Protein 3ZHE (pdb70)

Structure (mmCIF, N/CA/C/O backbone):
data_3ZHE
#
_entry.id   3ZHE
#
_cell.length_a   248.160
_cell.length_b   82.000
_cell.length_c   154.510
_cell.angle_alpha   90.00
_cell.angle_beta   116.88
_cell.angle_gamma   90.00
#
_symmetry.space_group_name_H-M   'C 1 2 1'
#
loop_
_entity.id
_entity.type
_entity.pdbx_description
1 polymer 'NONSENSE-MEDIATED MRNA DECAY PROTEIN'
2 polymer 'PROTEIN SMG-7'
#
loop_
_atom_site.group_PDB
_atom_site.id
_atom_site.type_symbol
_atom_site.label_atom_id
_atom_site.label_alt_id
_atom_site.label_comp_id
_atom_site.label_asym_id
_atom_site.label_entity_id
_atom_site.label_seq_id
_atom_site.pdbx_PDB_ins_code
_atom_site.Cartn_x
_atom_site.Cartn_y
_atom_site.Cartn_z
_atom_site.occupancy
_atom_site.B_iso_or_equiv
_atom_site.auth_seq_id
_atom_site.auth_comp_id
_atom_site.auth_asym_id
_atom_site.auth_atom_id
_atom_site.pdbx_PDB_model_num
ATOM 1 N N . GLN A 1 2 ? 84.886 41.472 117.875 1.00 148.12 2 GLN A N 1
ATOM 2 C CA . GLN A 1 2 ? 83.761 42.009 117.117 1.00 151.06 2 GLN A CA 1
ATOM 3 C C . GLN A 1 2 ? 83.061 40.920 116.311 1.00 155.91 2 GLN A C 1
ATOM 4 O O . GLN A 1 2 ? 81.864 41.011 116.042 1.00 155.77 2 GLN A O 1
ATOM 6 N N . LYS A 1 3 ? 83.817 39.894 115.931 1.00 160.40 3 LYS A N 1
ATOM 7 C CA . LYS A 1 3 ? 83.280 38.779 115.160 1.00 162.40 3 LYS A CA 1
ATOM 8 C C . LYS A 1 3 ? 82.279 37.989 115.994 1.00 166.42 3 LYS A C 1
ATOM 9 O O . LYS A 1 3 ? 81.367 37.355 115.458 1.00 166.28 3 LYS A O 1
ATOM 11 N N . SER A 1 4 ? 82.462 38.036 117.310 1.00 169.99 4 SER A N 1
ATOM 12 C CA . SER A 1 4 ? 81.594 37.336 118.248 1.00 168.16 4 SER A CA 1
ATOM 13 C C . SER A 1 4 ? 80.153 37.811 118.123 1.00 170.07 4 SER A C 1
ATOM 14 O O . SER A 1 4 ? 79.218 37.010 118.154 1.00 170.67 4 SER A O 1
ATOM 16 N N . ASP A 1 5 ? 79.986 39.122 117.984 1.00 169.30 5 ASP A N 1
ATOM 17 C CA . ASP A 1 5 ? 78.667 39.722 117.859 1.00 165.25 5 ASP A CA 1
ATOM 18 C C . ASP A 1 5 ? 78.017 39.328 116.543 1.00 159.52 5 ASP A C 1
ATOM 19 O O . ASP A 1 5 ? 76.813 39.073 116.483 1.00 160.54 5 ASP A O 1
ATOM 24 N N . GLU A 1 6 ? 78.828 39.275 115.493 1.00 153.53 6 GLU A N 1
ATOM 25 C CA . GLU A 1 6 ? 78.358 38.890 114.171 1.00 147.68 6 GLU A CA 1
ATOM 26 C C . GLU A 1 6 ? 77.831 37.461 114.203 1.00 136.58 6 GLU A C 1
ATOM 27 O O . GLU A 1 6 ? 76.698 37.190 113.786 1.00 133.63 6 GLU A O 1
ATOM 33 N N . VAL A 1 7 ? 78.660 36.558 114.720 1.00 129.59 7 VAL A N 1
ATOM 34 C CA . VAL A 1 7 ? 78.298 35.154 114.881 1.00 118.86 7 VAL A CA 1
ATOM 35 C C . VAL A 1 7 ? 77.038 34.974 115.731 1.00 118.31 7 VAL A C 1
ATOM 36 O O . VAL A 1 7 ? 76.094 34.291 115.321 1.00 122.28 7 VAL A O 1
ATOM 40 N N . THR A 1 8 ? 77.029 35.590 116.911 1.00 114.25 8 THR A N 1
ATOM 41 C CA . THR A 1 8 ? 75.902 35.473 117.836 1.00 112.24 8 THR A CA 1
ATOM 42 C C . THR A 1 8 ? 74.601 35.939 117.190 1.00 112.87 8 THR A C 1
ATOM 43 O O . THR A 1 8 ? 73.572 35.255 117.265 1.00 111.71 8 THR A O 1
ATOM 47 N N . GLU A 1 9 ? 74.662 37.103 116.548 1.00 114.84 9 GLU A N 1
ATOM 48 C CA . GLU A 1 9 ? 73.505 37.663 115.862 1.00 115.08 9 GLU A CA 1
ATOM 49 C C . GLU A 1 9 ? 72.995 36.713 114.783 1.00 116.46 9 GLU A C 1
ATOM 50 O O . GLU A 1 9 ? 71.790 36.461 114.690 1.00 118.31 9 GLU A O 1
ATOM 52 N N . LYS A 1 10 ? 73.914 36.180 113.980 1.00 112.56 10 LYS A N 1
ATOM 53 C CA . LYS A 1 10 ? 73.533 35.251 112.918 1.00 111.63 10 LYS A CA 1
ATOM 54 C C . LYS A 1 10 ? 72.846 33.998 113.451 1.00 106.60 10 LYS A C 1
ATOM 55 O O . LYS A 1 10 ? 71.774 33.622 112.971 1.00 106.18 10 LYS A O 1
ATOM 61 N N . PHE A 1 11 ? 73.463 33.355 114.439 1.00 104.87 11 PHE A N 1
ATOM 62 C CA . PHE A 1 11 ? 72.904 32.132 115.010 1.00 101.64 11 PHE A CA 1
ATOM 63 C C . PHE A 1 11 ? 71.522 32.385 115.610 1.00 101.50 11 PHE A C 1
ATOM 64 O O . PHE A 1 11 ? 70.571 31.641 115.338 1.00 99.76 11 PHE A O 1
ATOM 72 N N . LYS A 1 12 ? 71.415 33.444 116.411 1.00 103.24 12 LYS A N 1
ATOM 73 C CA . LYS A 1 12 ? 70.136 33.828 117.001 1.00 103.41 12 LYS A CA 1
ATOM 74 C C . LYS A 1 12 ? 69.070 33.998 115.921 1.00 102.88 12 LYS A C 1
ATOM 75 O O . LYS A 1 12 ? 67.983 33.418 116.009 1.00 101.22 12 LYS A O 1
ATOM 77 N N . ARG A 1 13 ? 69.403 34.776 114.894 1.00 106.43 13 ARG A N 1
ATOM 78 C CA . ARG A 1 13 ? 68.482 35.043 113.792 1.00 105.59 13 ARG A CA 1
ATOM 79 C C . ARG A 1 13 ? 68.014 33.759 113.106 1.00 96.48 13 ARG A C 1
ATOM 80 O O . ARG A 1 13 ? 66.813 33.554 112.904 1.00 94.26 13 ARG A O 1
ATOM 88 N N . TYR A 1 14 ? 68.968 32.898 112.761 1.00 89.22 14 TYR A N 1
ATOM 89 C CA . TYR A 1 14 ? 68.670 31.635 112.092 1.00 90.63 14 TYR A CA 1
ATOM 90 C C . TYR A 1 14 ? 67.744 30.760 112.930 1.00 91.59 14 TYR A C 1
ATOM 91 O O . TYR A 1 14 ? 66.805 30.156 112.406 1.00 87.10 14 TYR A O 1
ATOM 100 N N . CYS A 1 15 ? 68.011 30.694 114.232 1.00 98.12 15 CYS A N 1
ATOM 101 C CA . CYS A 1 15 ? 67.171 29.913 115.136 1.00 97.53 15 CYS A CA 1
ATOM 102 C C . CYS A 1 15 ? 65.748 30.466 115.206 1.00 99.01 15 CYS A C 1
ATOM 103 O O . CYS A 1 15 ? 64.769 29.708 115.147 1.00 92.91 15 CYS A O 1
ATOM 106 N N . ASN A 1 16 ? 65.644 31.788 115.328 1.00 106.76 16 ASN A N 1
ATOM 107 C CA . ASN A 1 16 ? 64.349 32.463 115.347 1.00 113.45 16 ASN A CA 1
ATOM 108 C C . ASN A 1 16 ? 63.541 32.138 114.099 1.00 113.28 16 ASN A C 1
ATOM 109 O O . ASN A 1 16 ? 62.350 31.816 114.173 1.00 113.87 16 ASN A O 1
ATOM 114 N N . GLN A 1 17 ? 64.206 32.222 112.950 1.00 110.05 17 GLN A N 1
ATOM 115 C CA . GLN A 1 17 ? 63.570 31.940 111.669 1.00 105.76 17 GL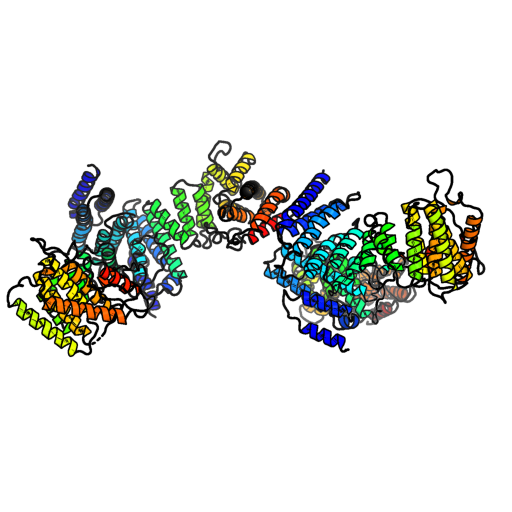N A CA 1
ATOM 116 C C . GLN A 1 17 ? 63.147 30.478 111.547 1.00 100.86 17 GLN A C 1
ATOM 117 O O . GLN A 1 17 ? 62.087 30.180 111.000 1.00 98.71 17 GLN A O 1
ATOM 123 N N . LEU A 1 18 ? 63.976 29.569 112.054 1.00 99.68 18 LEU A N 1
ATOM 124 C CA . LEU A 1 18 ? 63.630 28.151 112.054 1.00 96.88 18 LEU A CA 1
ATOM 125 C C . LEU A 1 18 ? 62.351 27.928 112.851 1.00 104.12 18 LEU A C 1
ATOM 126 O O . LEU A 1 18 ? 61.423 27.249 112.392 1.00 102.80 18 LEU A O 1
ATOM 131 N N . GLU A 1 19 ? 62.304 28.524 114.039 1.00 111.51 19 GLU A N 1
ATOM 132 C CA . GLU A 1 19 ? 61.130 28.423 114.899 1.00 116.74 19 GLU A CA 1
ATOM 133 C C . GLU A 1 19 ? 59.884 29.007 114.236 1.00 117.69 19 GLU A C 1
ATOM 134 O O . GLU A 1 19 ? 58.787 28.461 114.367 1.00 120.92 19 GLU A O 1
ATOM 140 N N . LYS A 1 20 ? 60.059 30.114 113.521 1.00 112.80 20 LYS A N 1
ATOM 141 C CA . LYS A 1 20 ? 58.938 30.786 112.870 1.00 116.50 20 LYS A CA 1
ATOM 142 C C . LYS A 1 20 ? 58.389 29.998 111.683 1.00 114.09 20 LYS A C 1
ATOM 143 O O . LYS A 1 20 ? 57.214 29.629 111.663 1.00 111.07 20 LYS A O 1
ATOM 145 N N . TYR A 1 21 ? 59.243 29.742 110.696 1.00 112.19 21 TYR A N 1
ATOM 146 C CA . TYR A 1 21 ? 58.820 29.080 109.464 1.00 103.76 21 TYR A CA 1
ATOM 147 C C . TYR A 1 21 ? 58.618 27.577 109.636 1.00 98.69 21 TYR A C 1
ATOM 148 O O . TYR A 1 21 ? 58.184 26.897 108.707 1.00 94.90 21 TYR A O 1
ATOM 157 N N . GLY A 1 22 ? 58.940 27.060 110.818 1.00 95.44 22 GLY A N 1
ATOM 158 C CA . GLY A 1 22 ? 58.750 25.648 111.097 1.00 91.98 22 GLY A CA 1
ATOM 159 C C . GLY A 1 22 ? 57.297 25.210 111.024 1.00 93.20 22 GLY A C 1
ATOM 160 O O . GLY A 1 22 ? 56.988 24.115 110.550 1.00 80.68 22 GLY A O 1
ATOM 161 N N . GLN A 1 23 ? 56.403 26.076 111.488 1.00 103.91 23 GLN A N 1
ATOM 162 C CA . GLN A 1 23 ? 54.983 25.753 111.572 1.00 110.67 23 GLN A CA 1
ATOM 163 C C . GLN A 1 23 ? 54.295 25.753 110.211 1.00 117.62 23 GLN A C 1
ATOM 164 O O . GLN A 1 23 ? 53.392 24.954 109.963 1.00 122.61 23 GLN A O 1
ATOM 170 N N . THR A 1 24 ? 54.727 26.650 109.332 1.00 116.50 24 THR A N 1
ATOM 171 C CA . THR A 1 24 ? 54.028 26.885 108.074 1.00 113.27 24 THR A CA 1
ATOM 172 C C . THR A 1 24 ? 54.434 25.935 106.949 1.00 109.33 24 THR A C 1
ATOM 173 O O . THR A 1 24 ? 53.595 25.518 106.151 1.00 107.54 24 THR A O 1
ATOM 177 N N . GLU A 1 25 ? 55.715 25.589 106.887 1.00 108.72 25 GLU A N 1
ATOM 178 C CA . GLU A 1 25 ? 56.241 24.866 105.734 1.00 109.10 25 GLU A CA 1
ATOM 179 C C . GLU A 1 25 ? 56.387 23.362 105.952 1.00 110.25 25 GLU A C 1
ATOM 180 O O . GLU A 1 25 ? 56.262 22.865 107.071 1.00 116.44 25 GLU A O 1
ATOM 186 N N . ASN A 1 26 ? 56.648 22.649 104.860 1.00 108.89 26 ASN A N 1
ATOM 187 C CA . ASN A 1 26 ? 56.845 21.206 104.888 1.00 109.06 26 ASN A CA 1
ATOM 188 C C . ASN A 1 26 ? 58.261 20.868 105.355 1.00 109.00 26 ASN A C 1
ATOM 189 O O . ASN A 1 26 ? 59.160 21.700 105.268 1.00 111.05 26 ASN A O 1
ATOM 194 N N . VAL A 1 27 ? 58.456 19.652 105.856 1.00 105.46 27 VAL A N 1
ATOM 195 C CA . VAL A 1 27 ? 59.736 19.257 106.442 1.00 100.18 27 VAL A CA 1
ATOM 196 C C . VAL A 1 27 ? 60.864 19.188 105.410 1.00 95.85 27 VAL A C 1
ATOM 197 O O . VAL A 1 27 ? 62.043 19.209 105.766 1.00 96.77 27 VAL A O 1
ATOM 201 N N . HIS A 1 28 ? 60.497 19.109 104.135 1.00 89.39 28 HIS A N 1
ATOM 202 C CA . HIS A 1 28 ? 61.476 19.015 103.059 1.00 84.73 28 HIS A CA 1
ATOM 203 C C . HIS A 1 28 ? 61.739 20.377 102.434 1.00 85.81 28 HIS A C 1
ATOM 204 O O . HIS A 1 28 ? 62.407 20.476 101.405 1.00 87.66 28 HIS A O 1
ATOM 211 N N . SER A 1 29 ? 61.203 21.421 103.060 1.00 84.52 29 SER A N 1
ATOM 212 C CA . SER A 1 29 ? 61.391 22.791 102.592 1.00 90.63 29 SER A CA 1
ATOM 213 C C . SER A 1 29 ? 62.864 23.141 102.428 1.00 94.37 29 SER A C 1
ATOM 214 O O . SER A 1 29 ? 63.661 22.940 103.346 1.00 102.71 29 SER A O 1
ATOM 217 N N . PRO A 1 30 ? 63.228 23.666 101.248 1.00 94.21 30 PRO A N 1
ATOM 218 C CA . PRO A 1 30 ? 64.594 24.127 100.979 1.00 92.59 30 PRO A CA 1
ATOM 219 C C . PRO A 1 30 ? 64.979 25.237 101.951 1.00 95.27 30 PRO A C 1
ATOM 220 O O . PRO A 1 30 ? 66.138 25.322 102.368 1.00 102.82 30 PRO A O 1
ATOM 224 N N . VAL A 1 31 ? 64.001 26.062 102.315 1.00 94.46 31 VAL A N 1
ATOM 225 C CA . VAL A 1 31 ? 64.196 27.130 103.289 1.00 102.23 31 VAL A CA 1
ATOM 226 C C . VAL A 1 31 ? 64.687 26.591 104.632 1.00 106.21 31 VAL A C 1
ATOM 227 O O . VAL A 1 31 ? 65.720 27.029 105.141 1.00 106.42 31 VAL A O 1
ATOM 231 N N . MET A 1 32 ? 63.950 25.638 105.198 1.00 105.77 32 MET A N 1
ATOM 232 C CA . MET A 1 32 ? 64.284 25.088 106.512 1.00 101.08 32 MET A CA 1
ATOM 233 C C . MET A 1 32 ? 65.611 24.332 106.528 1.00 99.18 32 MET A C 1
ATOM 234 O O . MET A 1 32 ? 66.379 24.444 107.481 1.00 103.97 32 MET A O 1
ATOM 239 N N . ALA A 1 33 ? 65.872 23.561 105.477 1.00 90.15 33 ALA A N 1
ATOM 240 C CA . ALA A 1 33 ? 67.126 22.821 105.367 1.00 88.97 33 ALA A CA 1
ATOM 241 C C . ALA A 1 33 ? 68.306 23.784 105.272 1.00 86.59 33 ALA A C 1
ATOM 242 O O . ALA A 1 33 ? 69.340 23.587 105.921 1.00 84.81 33 ALA A O 1
ATOM 244 N N . MET A 1 34 ? 68.135 24.828 104.464 1.00 83.11 34 MET A N 1
ATOM 245 C CA . MET A 1 34 ? 69.133 25.887 104.337 1.00 85.79 34 MET A CA 1
ATOM 246 C C . MET A 1 34 ? 69.412 26.521 105.697 1.00 90.61 34 MET A C 1
ATOM 247 O O . MET A 1 34 ? 70.569 26.697 106.095 1.00 90.99 34 MET A O 1
ATOM 252 N N . LEU A 1 35 ? 68.337 26.857 106.406 1.00 93.37 35 LEU A N 1
ATOM 253 C CA . LEU A 1 35 ? 68.438 27.435 107.739 1.00 89.39 35 LEU A CA 1
ATOM 254 C C . LEU A 1 35 ? 69.175 26.511 108.702 1.00 92.34 35 LEU A C 1
ATOM 255 O O . LEU A 1 35 ? 69.934 26.974 109.552 1.00 97.50 35 LEU A O 1
ATOM 260 N N . ARG A 1 36 ? 68.947 25.207 108.570 1.00 84.64 36 ARG A N 1
ATOM 261 C CA . ARG A 1 36 ? 69.638 24.228 109.401 1.00 76.37 36 ARG A CA 1
ATOM 262 C C . ARG A 1 36 ? 71.132 24.233 109.101 1.00 84.52 36 ARG A C 1
ATOM 263 O O . ARG A 1 36 ? 71.958 24.225 110.018 1.00 86.92 36 ARG A O 1
ATOM 271 N N . ARG A 1 37 ? 71.472 24.248 107.814 1.00 97.96 37 ARG A N 1
ATOM 272 C CA . ARG A 1 37 ? 72.872 24.275 107.400 1.00 103.22 37 ARG A CA 1
ATOM 273 C C . ARG A 1 37 ? 73.585 25.498 107.965 1.00 108.50 37 ARG A C 1
ATOM 274 O O . ARG A 1 37 ? 74.659 25.382 108.560 1.00 115.69 37 ARG A O 1
ATOM 282 N N . LYS A 1 38 ? 72.978 26.667 107.775 1.00 104.62 38 LYS A N 1
ATOM 283 C CA . LYS A 1 38 ? 73.521 27.912 108.309 1.00 104.24 38 LYS A CA 1
ATOM 284 C C . LYS A 1 38 ? 73.685 27.834 109.826 1.00 99.97 38 LYS A C 1
ATOM 285 O O . LYS A 1 38 ? 74.730 28.204 110.375 1.00 97.23 38 LYS A O 1
ATOM 291 N N . GLY A 1 39 ? 72.642 27.345 110.491 1.00 99.18 39 GLY A N 1
ATOM 292 C CA . GLY A 1 39 ? 72.627 27.215 111.937 1.00 96.82 39 GLY A CA 1
ATOM 293 C C . GLY A 1 39 ? 73.780 26.387 112.468 1.00 93.87 39 GLY A C 1
ATOM 294 O O . GLY A 1 39 ? 74.485 26.815 113.381 1.00 95.94 39 GLY A O 1
ATOM 295 N N . ARG A 1 40 ? 73.974 25.201 111.897 1.00 90.05 40 ARG A N 1
ATOM 296 C CA . ARG A 1 40 ? 75.100 24.356 112.281 1.00 82.74 40 ARG A CA 1
ATOM 297 C C . ARG A 1 40 ? 76.420 25.058 111.977 1.00 82.29 40 ARG A C 1
ATOM 298 O O . ARG A 1 40 ? 77.366 25.007 112.772 1.00 77.99 40 ARG A O 1
ATOM 306 N N . LYS A 1 41 ? 76.464 25.720 110.823 1.00 85.96 41 LYS A N 1
ATOM 307 C CA . LYS A 1 41 ? 77.655 26.438 110.378 1.00 91.37 41 LYS A CA 1
ATOM 308 C C . LYS A 1 41 ? 78.120 27.471 111.402 1.00 97.00 41 LYS A C 1
ATOM 309 O O . LYS A 1 41 ? 79.317 27.616 111.641 1.00 98.72 41 LYS A O 1
ATOM 311 N N . GLN A 1 42 ? 77.174 28.184 112.006 1.00 99.76 42 GLN A N 1
ATOM 312 C CA . GLN A 1 42 ? 77.516 29.153 113.046 1.00 102.93 42 GLN A CA 1
ATOM 313 C C . GLN A 1 42 ? 77.787 28.467 114.390 1.00 105.57 42 GLN A C 1
ATOM 314 O O . GLN A 1 42 ? 78.692 28.862 115.139 1.00 108.40 42 GLN A O 1
ATOM 320 N N . LEU A 1 43 ? 77.007 27.429 114.682 1.00 102.74 43 LEU A N 1
ATOM 321 C CA . LEU A 1 43 ? 77.117 26.716 115.952 1.00 98.23 43 LEU A CA 1
ATOM 322 C C . LEU A 1 43 ? 78.485 26.061 116.125 1.00 99.46 43 LEU A C 1
ATOM 323 O O . LEU A 1 43 ? 78.952 25.879 117.247 1.00 97.59 43 LEU A O 1
ATOM 328 N N . ILE A 1 44 ? 79.123 25.703 115.015 1.00 102.36 44 ILE A N 1
ATOM 329 C CA . ILE A 1 44 ? 80.484 25.173 115.071 1.00 95.62 44 ILE A CA 1
ATOM 330 C C . ILE A 1 44 ? 81.460 26.223 115.607 1.00 99.63 44 ILE A C 1
ATOM 331 O O . ILE A 1 44 ? 82.230 25.960 116.539 1.00 107.04 44 ILE A O 1
ATOM 336 N N . GLU A 1 45 ? 81.408 27.416 115.022 1.00 100.79 45 GLU A N 1
ATOM 337 C CA . GLU A 1 45 ? 82.244 28.527 115.459 1.00 107.22 45 GLU A CA 1
ATOM 338 C C . GLU A 1 45 ? 81.915 28.947 116.886 1.00 111.22 45 GLU A C 1
ATOM 339 O O . GLU A 1 45 ? 82.756 29.520 117.578 1.00 107.61 45 GLU A O 1
ATOM 345 N N . ILE A 1 46 ? 80.692 28.665 117.325 1.00 112.73 46 ILE A N 1
ATOM 346 C CA . ILE A 1 46 ? 80.343 28.874 118.728 1.00 110.10 46 ILE A CA 1
ATOM 347 C C . ILE A 1 46 ? 81.009 27.828 119.624 1.00 108.22 46 ILE A C 1
ATOM 348 O O . ILE A 1 46 ? 81.571 28.161 120.667 1.00 110.94 46 ILE A O 1
ATOM 353 N N . MET A 1 47 ? 80.947 26.564 119.209 1.00 104.61 47 MET A N 1
ATOM 354 C CA . MET A 1 47 ? 81.525 25.460 119.974 1.00 97.39 47 MET A CA 1
ATOM 355 C C . MET A 1 47 ? 83.041 25.574 120.062 1.00 98.63 47 MET A C 1
ATOM 356 O O . MET A 1 47 ? 83.665 25.035 120.978 1.00 94.20 47 MET A O 1
ATOM 361 N N . LYS A 1 48 ? 83.624 26.276 119.095 1.00 107.69 48 LYS A N 1
ATOM 362 C CA . LYS A 1 48 ? 85.057 26.547 119.093 1.00 108.55 48 LYS A CA 1
ATOM 363 C C . LYS A 1 48 ? 85.466 27.368 120.314 1.00 111.44 48 LYS A C 1
ATOM 364 O O . LYS A 1 48 ? 86.591 27.257 120.799 1.00 114.77 48 LYS A O 1
ATOM 366 N N . ARG A 1 49 ? 84.543 28.188 120.807 1.00 111.11 49 ARG A N 1
ATOM 367 C CA . ARG A 1 49 ? 84.794 29.011 121.982 1.00 114.51 49 ARG A CA 1
ATOM 368 C C . ARG A 1 49 ? 84.811 28.173 123.252 1.00 120.68 49 ARG A C 1
ATOM 369 O O . ARG A 1 49 ? 84.543 26.972 123.226 1.00 118.59 49 ARG A O 1
ATOM 377 N N . ASP A 1 50 ? 85.111 28.828 124.368 1.00 128.59 50 ASP A N 1
ATOM 378 C CA . ASP A 1 50 ? 85.002 28.209 125.680 1.00 130.02 50 ASP A CA 1
ATOM 379 C C . ASP A 1 50 ? 83.721 28.675 126.367 1.00 127.15 50 ASP A C 1
ATOM 380 O O . ASP A 1 50 ? 83.367 29.854 126.316 1.00 124.47 50 ASP A O 1
ATOM 385 N N . GLY A 1 51 ? 83.028 27.736 127.000 1.00 124.53 51 GLY A N 1
ATOM 386 C CA . GLY A 1 51 ? 81.744 28.009 127.618 1.00 123.09 51 GLY A CA 1
ATOM 387 C C . GLY A 1 51 ? 80.855 26.784 127.530 1.00 124.55 51 GLY A C 1
ATOM 388 O O . GLY A 1 51 ? 81.050 25.938 126.658 1.00 129.54 51 GLY A O 1
ATOM 389 N N . ASP A 1 52 ? 79.880 26.688 128.429 1.00 124.24 52 ASP A N 1
ATOM 390 C CA . ASP A 1 52 ? 79.010 25.514 128.506 1.00 126.95 52 ASP A CA 1
ATOM 391 C C . ASP A 1 52 ? 78.225 25.273 127.217 1.00 130.26 52 ASP A C 1
ATOM 392 O O . ASP A 1 52 ? 77.925 24.127 126.875 1.00 135.03 52 ASP A O 1
ATOM 397 N N . CYS A 1 53 ? 77.910 26.355 126.509 1.00 129.16 53 CYS A N 1
ATOM 398 C CA . CYS A 1 53 ? 77.095 26.294 125.297 1.00 124.41 53 CYS A CA 1
ATOM 399 C C . CYS A 1 53 ? 75.765 25.623 125.613 1.00 126.26 53 CYS A C 1
ATOM 400 O O . CYS A 1 53 ? 74.911 26.213 126.275 1.00 137.53 53 CYS A O 1
ATOM 403 N N . THR A 1 54 ? 75.597 24.392 125.136 1.00 111.87 54 THR A N 1
ATOM 404 C CA . THR A 1 54 ? 74.449 23.555 125.491 1.00 102.76 54 THR A CA 1
ATOM 405 C C . THR A 1 54 ? 73.093 24.194 125.168 1.00 105.32 54 THR A C 1
ATOM 406 O O . THR A 1 54 ? 72.290 23.616 124.435 1.00 108.40 54 THR A O 1
ATOM 410 N N . SER A 1 55 ? 72.843 25.378 125.723 1.00 106.11 55 SER A N 1
ATOM 411 C CA . SER A 1 55 ? 71.615 26.123 125.458 1.00 105.51 55 SER A CA 1
ATOM 412 C C . SER A 1 55 ? 71.437 26.396 123.964 1.00 110.98 55 SER A C 1
ATOM 413 O O . SER A 1 55 ? 70.327 26.304 123.438 1.00 118.33 55 SER A O 1
ATOM 416 N N . SER A 1 56 ? 72.536 26.727 123.290 1.00 105.70 56 SER A N 1
ATOM 417 C CA . SER A 1 56 ? 72.526 26.959 121.847 1.00 101.58 56 SER A CA 1
ATOM 418 C C . SER A 1 56 ? 72.248 25.669 121.085 1.00 101.24 56 SER A C 1
ATOM 419 O O . SER A 1 56 ? 71.405 25.635 120.184 1.00 112.21 56 SER A O 1
ATOM 422 N N . ILE A 1 57 ? 72.977 24.616 121.446 1.00 89.20 57 ILE A N 1
ATOM 423 C CA . ILE A 1 57 ? 72.809 23.302 120.836 1.00 83.72 57 ILE A CA 1
ATOM 424 C C . ILE A 1 57 ? 71.379 22.811 121.022 1.00 88.53 57 ILE A C 1
ATOM 425 O O . ILE A 1 57 ? 70.767 22.280 120.094 1.00 94.62 57 ILE A O 1
ATOM 430 N N . ASN A 1 58 ? 70.851 22.997 122.229 1.00 94.08 58 ASN A N 1
ATOM 431 C CA . ASN A 1 58 ? 69.462 22.661 122.516 1.00 101.28 58 ASN A CA 1
ATOM 432 C C . ASN A 1 58 ? 68.492 23.482 121.675 1.00 99.83 58 ASN A C 1
ATOM 433 O O . ASN A 1 58 ? 67.485 22.964 121.197 1.00 98.67 58 ASN A O 1
ATOM 438 N N . LYS A 1 59 ? 68.804 24.762 121.497 1.00 102.34 59 LYS A N 1
ATOM 439 C CA . LYS A 1 59 ? 67.965 25.649 120.699 1.00 109.47 59 LYS A CA 1
ATOM 440 C C . LYS A 1 59 ? 67.875 25.153 119.260 1.00 109.51 59 LYS A C 1
ATOM 441 O O . LYS A 1 59 ? 66.779 24.950 118.731 1.00 111.15 59 LYS A O 1
ATOM 447 N N . LEU A 1 60 ? 69.034 24.948 118.638 1.00 105.92 60 LEU A N 1
ATOM 448 C CA . LEU A 1 60 ? 69.093 24.469 117.259 1.00 104.05 60 LEU A CA 1
ATOM 449 C C . LEU A 1 60 ? 68.448 23.092 117.093 1.00 103.35 60 LEU A C 1
ATOM 450 O O . LEU A 1 60 ? 67.734 22.850 116.118 1.00 109.25 60 LEU A O 1
ATOM 455 N N . TRP A 1 61 ? 68.703 22.197 118.045 1.00 96.82 61 TRP A N 1
ATOM 456 C CA . TRP A 1 61 ? 68.107 20.862 118.022 1.00 92.32 61 TRP A CA 1
ATOM 457 C C . TRP A 1 61 ? 66.588 20.927 118.079 1.00 90.89 61 TRP A C 1
ATOM 458 O O . TRP A 1 61 ? 65.899 20.209 117.354 1.00 87.64 61 TRP A O 1
ATOM 469 N N . ILE A 1 62 ? 66.072 21.795 118.943 1.00 91.64 62 ILE A N 1
ATOM 470 C CA . ILE A 1 62 ? 64.636 21.877 119.175 1.00 93.82 62 ILE A CA 1
ATOM 471 C C . ILE A 1 62 ? 63.890 22.566 118.033 1.00 97.15 62 ILE A C 1
ATOM 472 O O . ILE A 1 62 ? 62.912 22.024 117.516 1.00 94.87 62 ILE A O 1
ATOM 477 N N . VAL A 1 63 ? 64.348 23.749 117.632 1.00 99.95 63 VAL A N 1
ATOM 478 C CA . VAL A 1 63 ? 63.647 24.494 116.586 1.00 98.01 63 VAL A CA 1
ATOM 479 C C . VAL A 1 63 ? 64.004 24.013 115.182 1.00 94.87 63 VAL A C 1
ATOM 480 O O . VAL A 1 63 ? 63.335 24.369 114.213 1.00 98.32 63 VAL A O 1
ATOM 484 N N . GLY A 1 64 ? 65.049 23.199 115.074 1.00 89.41 64 GLY A N 1
ATOM 485 C CA . GLY A 1 64 ? 65.531 22.767 113.775 1.00 86.43 64 GLY A CA 1
ATOM 486 C C . GLY A 1 64 ? 65.278 21.311 113.435 1.00 85.39 64 GLY A C 1
ATOM 487 O O . GLY A 1 64 ? 65.124 20.961 112.265 1.00 85.21 64 GLY A O 1
ATOM 488 N N . TYR A 1 65 ? 65.233 20.456 114.451 1.00 85.67 65 TYR A N 1
ATOM 489 C CA . TYR A 1 65 ? 65.095 19.021 114.220 1.00 86.41 65 TYR A CA 1
ATOM 490 C C . TYR A 1 65 ? 63.853 18.414 114.870 1.00 89.21 65 TYR A C 1
ATOM 491 O O . TYR A 1 65 ? 63.044 17.771 114.197 1.00 84.55 65 TYR A O 1
ATOM 500 N N . TYR A 1 66 ? 63.706 18.621 116.175 1.00 96.04 66 TYR A N 1
ATOM 501 C CA . TYR A 1 66 ? 62.616 18.014 116.936 1.00 93.43 66 TYR A CA 1
ATOM 502 C C . TYR A 1 66 ? 61.238 18.496 116.481 1.00 89.69 66 TYR A C 1
ATOM 503 O O . TYR A 1 66 ? 60.371 17.688 116.143 1.00 92.82 66 TYR A O 1
ATOM 512 N N . HIS A 1 67 ? 61.046 19.812 116.480 1.00 82.95 67 HIS A N 1
ATOM 513 C CA . HIS A 1 67 ? 59.785 20.413 116.047 1.00 90.00 67 HIS A CA 1
ATOM 514 C C . HIS A 1 67 ? 59.364 20.044 114.611 1.00 93.38 67 HIS A C 1
ATOM 515 O O . HIS A 1 67 ? 58.208 19.671 114.392 1.00 97.21 67 HIS A O 1
ATOM 522 N N . PRO A 1 68 ? 60.288 20.149 113.631 1.00 89.20 68 PRO A N 1
ATOM 523 C CA . PRO A 1 68 ? 59.908 19.755 112.270 1.00 80.01 68 PRO A CA 1
ATOM 524 C C . PRO A 1 68 ? 59.498 18.288 112.162 1.00 78.25 68 PRO A C 1
ATOM 525 O O . PRO A 1 68 ? 58.607 17.972 111.377 1.00 86.15 68 PRO A O 1
ATOM 529 N N . PHE A 1 69 ? 60.139 17.414 112.934 1.00 72.56 69 PHE A N 1
ATOM 530 C CA . PHE A 1 69 ? 59.785 15.999 112.948 1.00 101.21 69 PHE A CA 1
ATOM 531 C C . PHE A 1 69 ? 58.406 15.802 113.570 1.00 100.48 69 PHE A C 1
ATOM 532 O O . PHE A 1 69 ? 57.595 15.017 113.072 1.00 73.77 69 PHE A O 1
ATOM 540 N N . GLN A 1 70 ? 58.150 16.524 114.658 1.00 99.37 70 GLN A N 1
ATOM 541 C CA . GLN A 1 70 ? 56.862 16.467 115.340 1.00 100.49 70 GLN A CA 1
ATOM 542 C C . GLN A 1 70 ? 55.732 16.880 114.404 1.00 100.87 70 GLN A C 1
ATOM 543 O O . GLN A 1 70 ? 54.691 16.224 114.342 1.00 105.68 70 GLN A O 1
ATOM 549 N N . PHE A 1 71 ? 55.944 17.973 113.677 1.00 97.74 71 PHE A N 1
ATOM 550 C CA . PHE A 1 71 ? 54.977 18.420 112.681 1.00 98.07 71 PHE A CA 1
ATOM 551 C C . PHE A 1 71 ? 54.853 17.387 111.566 1.00 98.47 71 PHE A C 1
ATOM 552 O O . PHE A 1 71 ? 53.765 17.141 111.043 1.00 105.18 71 PHE A O 1
ATOM 560 N N . PHE A 1 72 ? 55.984 16.783 111.216 1.00 96.14 72 PHE A N 1
ATOM 561 C CA . PHE A 1 72 ? 56.047 15.799 110.144 1.00 94.12 72 PHE A CA 1
ATOM 562 C C . PHE A 1 72 ? 55.168 14.588 110.433 1.00 95.73 72 PHE A C 1
ATOM 563 O O . PHE A 1 72 ? 54.511 14.064 109.534 1.00 92.13 72 PHE A O 1
ATOM 571 N N . ILE A 1 73 ? 55.164 14.141 111.687 1.00 101.05 73 ILE A N 1
ATOM 572 C CA . ILE A 1 73 ? 54.319 13.019 112.086 1.00 103.24 73 ILE A CA 1
ATOM 573 C C . ILE A 1 73 ? 52.841 13.363 111.917 1.00 114.61 73 ILE A C 1
ATOM 574 O O . ILE A 1 73 ? 52.051 12.534 111.467 1.00 118.83 73 ILE A O 1
ATOM 579 N N . ARG A 1 74 ? 52.476 14.593 112.266 1.00 119.21 74 ARG A N 1
ATOM 580 C CA . ARG A 1 74 ? 51.095 15.048 112.138 1.00 127.69 74 ARG A CA 1
ATOM 581 C C . ARG A 1 74 ? 50.775 15.435 110.697 1.00 128.24 74 ARG A C 1
ATOM 582 O O . ARG A 1 74 ? 50.344 16.556 110.424 1.00 129.22 74 ARG A O 1
ATOM 590 N N . ASP A 1 75 ? 50.991 14.497 109.780 1.00 128.01 75 ASP A N 1
ATOM 591 C CA . ASP A 1 75 ? 50.741 14.723 108.363 1.00 134.31 75 ASP A CA 1
ATOM 592 C C . ASP A 1 75 ? 50.424 13.413 107.656 1.00 136.60 75 ASP A C 1
ATOM 593 O O . ASP A 1 75 ? 51.216 12.470 107.689 1.00 136.53 75 ASP A O 1
ATOM 598 N N . LYS A 1 76 ? 49.265 13.362 107.011 1.00 140.82 76 LYS A N 1
ATOM 599 C CA . LYS A 1 76 ? 48.853 12.168 106.286 1.00 144.02 76 LYS A CA 1
ATOM 600 C C . LYS A 1 76 ? 49.252 12.245 104.816 1.00 145.47 76 LYS A C 1
ATOM 601 O O . LYS A 1 76 ? 49.011 11.313 104.051 1.00 147.45 76 LYS A O 1
ATOM 603 N N . GLU A 1 77 ? 49.874 13.355 104.431 1.00 144.46 77 GLU A N 1
ATOM 604 C CA . GLU A 1 77 ? 50.141 13.630 103.025 1.00 147.78 77 GLU A CA 1
ATOM 605 C C . GLU A 1 77 ? 51.582 13.358 102.608 1.00 153.07 77 GLU A C 1
ATOM 606 O O . GLU A 1 77 ? 52.004 13.789 101.536 1.00 157.89 77 GLU A O 1
ATOM 608 N N . LYS A 1 78 ? 52.339 12.653 103.444 1.00 151.96 78 LYS A N 1
ATOM 609 C CA . LYS A 1 78 ? 53.723 12.356 103.097 1.00 150.82 78 LYS A CA 1
ATOM 610 C C . LYS A 1 78 ? 53.898 10.939 102.573 1.00 157.14 78 LYS A C 1
ATOM 611 O O . LYS A 1 78 ? 53.359 9.982 103.130 1.00 156.98 78 LYS A O 1
ATOM 617 N N . ASN A 1 79 ? 54.674 10.823 101.502 1.00 162.48 79 ASN A N 1
ATOM 618 C CA . ASN A 1 79 ? 54.918 9.551 100.842 1.00 160.25 79 ASN A CA 1
ATOM 619 C C . ASN A 1 79 ? 56.116 8.829 101.450 1.00 147.33 79 ASN A C 1
ATOM 620 O O . ASN A 1 79 ? 56.203 7.603 101.408 1.00 142.42 79 ASN A O 1
ATOM 625 N N . MET A 1 80 ? 57.029 9.603 102.026 1.00 140.29 80 MET A N 1
ATOM 626 C CA . MET A 1 80 ? 58.297 9.080 102.522 1.00 133.82 80 MET A CA 1
ATOM 627 C C . MET A 1 80 ? 58.149 8.367 103.860 1.00 116.50 80 MET A C 1
ATOM 628 O O . MET A 1 80 ? 57.453 8.846 104.754 1.00 105.77 80 MET A O 1
ATOM 633 N N . ALA A 1 81 ? 58.806 7.218 103.990 1.00 110.41 81 ALA A N 1
ATOM 634 C CA . ALA A 1 81 ? 58.833 6.496 105.254 1.00 107.03 81 ALA A CA 1
ATOM 635 C C . ALA A 1 81 ? 59.576 7.328 106.290 1.00 103.13 81 ALA A C 1
ATOM 636 O O . ALA A 1 81 ? 60.603 7.935 105.988 1.00 99.39 81 ALA A O 1
ATOM 638 N N . ILE A 1 82 ? 59.050 7.356 107.510 1.00 98.24 82 ILE A N 1
ATOM 639 C CA . ILE A 1 82 ? 59.615 8.179 108.575 1.00 97.51 82 ILE A CA 1
ATOM 640 C C . ILE A 1 82 ? 61.051 7.774 108.917 1.00 87.81 82 ILE A C 1
ATOM 641 O O . ILE A 1 82 ? 61.879 8.614 109.295 1.00 86.61 82 ILE A O 1
ATOM 646 N N . ALA A 1 83 ? 61.345 6.487 108.759 1.00 81.89 83 ALA A N 1
ATOM 647 C CA . ALA A 1 83 ? 62.679 5.967 109.028 1.00 83.94 83 ALA A CA 1
ATOM 648 C C . ALA A 1 83 ? 63.716 6.592 108.097 1.00 85.00 83 ALA A C 1
ATOM 649 O O . ALA A 1 83 ? 64.843 6.868 108.509 1.00 85.25 83 ALA A O 1
ATOM 651 N N . VAL A 1 84 ? 63.325 6.821 106.846 1.00 90.11 84 VAL A N 1
ATOM 652 C CA . VAL A 1 84 ? 64.215 7.423 105.857 1.00 83.23 84 VAL A CA 1
ATOM 653 C C . VAL A 1 84 ? 64.566 8.862 106.225 1.00 76.33 84 VAL A C 1
ATOM 654 O O . VAL A 1 84 ? 65.740 9.242 106.224 1.00 69.03 84 VAL A O 1
ATOM 658 N N . LEU A 1 85 ? 63.541 9.654 106.535 1.00 76.34 85 LEU A N 1
ATOM 659 C CA . LEU A 1 85 ? 63.728 11.033 106.975 1.00 75.62 85 LEU A CA 1
ATOM 660 C C . LEU A 1 85 ? 64.638 11.086 108.193 1.00 68.08 85 LEU A C 1
ATOM 661 O O . LEU A 1 85 ? 65.555 11.912 108.268 1.00 68.68 85 LEU A O 1
ATOM 666 N N . LEU A 1 86 ? 64.376 10.195 109.144 1.00 77.71 86 LEU A N 1
ATOM 667 C CA . LEU A 1 86 ? 65.196 10.111 110.345 1.00 78.48 86 LEU A CA 1
ATOM 668 C C . LEU A 1 86 ? 66.647 9.790 110.010 1.00 76.77 86 LEU A C 1
ATOM 669 O O . LEU A 1 86 ? 67.566 10.348 110.609 1.00 75.82 86 LEU A O 1
ATOM 674 N N . THR A 1 87 ? 66.847 8.899 109.044 1.00 75.15 87 THR A N 1
ATOM 675 C CA . THR A 1 87 ? 68.190 8.547 108.594 1.00 75.43 87 THR A CA 1
ATOM 676 C C . THR A 1 87 ? 68.907 9.755 107.993 1.00 80.28 87 THR A C 1
ATOM 677 O O . THR A 1 87 ? 70.082 9.999 108.280 1.00 83.50 87 THR A O 1
ATOM 681 N N . MET A 1 88 ? 68.191 10.511 107.165 1.00 86.59 88 MET A N 1
ATOM 682 C CA . MET A 1 88 ? 68.742 11.725 106.574 1.00 84.46 88 MET A CA 1
ATOM 683 C C . MET A 1 88 ? 69.169 12.693 107.668 1.00 83.19 88 MET A C 1
ATOM 684 O O . MET A 1 88 ? 70.251 13.278 107.605 1.00 75.06 88 MET A O 1
ATOM 689 N N . PHE A 1 89 ? 68.306 12.856 108.668 1.00 83.54 89 PHE A N 1
ATOM 690 C CA . PHE A 1 89 ? 68.616 13.691 109.824 1.00 69.30 89 PHE A CA 1
ATOM 691 C C . PHE A 1 89 ? 69.879 13.212 110.542 1.00 70.65 89 PHE A C 1
ATOM 692 O O . PHE A 1 89 ? 70.701 14.020 110.982 1.00 78.94 89 PHE A O 1
ATOM 700 N N . CYS A 1 90 ? 70.030 11.894 110.651 1.00 68.25 90 CYS A N 1
ATOM 701 C CA . CYS A 1 90 ? 71.199 11.308 111.300 1.00 68.35 90 CYS A CA 1
ATOM 702 C C . CYS A 1 90 ? 72.476 11.621 110.535 1.00 65.06 90 CYS A C 1
ATOM 703 O O . CYS A 1 90 ? 73.477 12.030 111.124 1.00 67.63 90 CYS A O 1
ATOM 706 N N . GLY A 1 91 ? 72.439 11.422 109.221 1.00 72.17 91 GLY A N 1
ATOM 707 C CA . GLY A 1 91 ? 73.576 11.732 108.377 1.00 74.62 91 GLY A CA 1
ATOM 708 C C . GLY A 1 91 ? 73.899 13.211 108.411 1.00 78.22 91 GLY A C 1
ATOM 709 O O . GLY A 1 91 ? 75.053 13.615 108.247 1.00 80.56 91 GLY A O 1
ATOM 710 N N . GLU A 1 92 ? 72.870 14.022 108.631 1.00 86.71 92 GLU A N 1
ATOM 711 C CA . GLU A 1 92 ? 73.035 15.463 108.701 1.00 92.01 92 GLU A CA 1
ATOM 712 C C . GLU A 1 92 ? 73.737 15.853 109.997 1.00 82.49 92 GLU A C 1
ATOM 713 O O . GLU A 1 92 ? 74.621 16.707 109.997 1.00 80.29 92 GLU A O 1
ATOM 719 N N . LEU A 1 93 ? 73.348 15.217 111.097 1.00 77.25 93 LEU A N 1
ATOM 720 C CA . LEU A 1 93 ? 73.931 15.520 112.402 1.00 86.65 93 LEU A CA 1
ATOM 721 C C . LEU A 1 93 ? 75.261 14.808 112.631 1.00 82.69 93 LEU A C 1
ATOM 722 O O . LEU A 1 93 ? 75.952 15.075 113.613 1.00 67.97 93 LEU A O 1
ATOM 727 N N . GLN A 1 94 ? 75.615 13.899 111.728 1.00 80.78 94 GLN A N 1
ATOM 728 C CA . GLN A 1 94 ? 76.876 13.172 111.840 1.00 72.23 94 GLN A CA 1
ATOM 729 C C . GLN A 1 94 ? 78.055 14.114 111.586 1.00 71.89 94 GLN A C 1
ATOM 730 O O . GLN A 1 94 ? 79.193 13.818 111.959 1.00 76.67 94 GLN A O 1
ATOM 736 N N . GLU A 1 95 ? 77.763 15.249 110.954 1.00 70.91 95 GLU A N 1
ATOM 737 C CA . GLU A 1 95 ? 78.761 16.274 110.657 1.00 80.03 95 GLU A CA 1
ATOM 738 C C . GLU A 1 95 ? 79.448 16.786 111.919 1.00 82.20 95 GLU A C 1
ATOM 739 O O . GLU A 1 95 ? 80.652 17.038 111.922 1.00 89.72 95 GLU A O 1
ATOM 745 N N . MET A 1 96 ? 78.673 16.939 112.988 1.00 79.59 96 MET A N 1
ATOM 746 C CA . MET A 1 96 ? 79.194 17.440 114.255 1.00 82.48 96 MET A CA 1
ATOM 747 C C . MET A 1 96 ? 80.208 16.478 114.864 1.00 85.25 96 MET A C 1
ATOM 748 O O . MET A 1 96 ? 81.281 16.892 115.299 1.00 86.75 96 MET A O 1
ATOM 753 N N . LEU A 1 97 ? 79.858 15.196 114.905 1.00 86.05 97 LEU A N 1
ATOM 754 C CA . LEU A 1 97 ? 80.750 14.181 115.456 1.00 89.08 97 LEU A CA 1
ATOM 755 C C . LEU A 1 97 ? 81.982 14.002 114.577 1.00 98.20 97 LEU A C 1
ATOM 756 O O . LEU A 1 97 ? 83.098 13.844 115.074 1.00 102.42 97 LEU A O 1
ATOM 761 N N . SER A 1 98 ? 81.769 14.030 113.266 1.00 102.29 98 SER A N 1
ATOM 762 C CA . SER A 1 98 ? 82.849 13.840 112.306 1.00 108.04 98 SER A CA 1
ATOM 763 C C . SER A 1 98 ? 83.875 14.971 112.347 1.00 115.76 98 SER A C 1
ATOM 764 O O . SER A 1 98 ? 85.046 14.762 112.028 1.00 122.62 98 SER A O 1
ATOM 767 N N . LEU A 1 99 ? 83.439 16.165 112.737 1.00 117.20 99 LEU A N 1
ATOM 768 C CA . LEU A 1 99 ? 84.360 17.288 112.864 1.00 124.86 99 LEU A CA 1
ATOM 769 C C . LEU A 1 99 ? 85.217 17.106 114.113 1.00 135.00 99 LEU A C 1
ATOM 770 O O . LEU A 1 99 ? 84.699 16.831 115.197 1.00 135.24 99 LEU A O 1
ATOM 775 N N . PRO A 1 100 ? 86.543 17.227 113.958 1.00 146.69 100 PRO A N 1
ATOM 776 C CA . PRO A 1 100 ? 87.457 17.071 115.092 1.00 151.39 100 PRO A CA 1
ATOM 777 C C . PRO A 1 100 ? 87.366 18.255 116.039 1.00 154.97 100 PRO A C 1
ATOM 778 O O . PRO A 1 100 ? 86.940 19.332 115.625 1.00 156.42 100 PRO A O 1
ATOM 782 N N . ASP A 1 101 ? 87.765 18.042 117.290 1.00 156.82 101 ASP A N 1
ATOM 783 C CA . ASP A 1 101 ? 87.772 19.084 118.314 1.00 160.39 101 ASP A CA 1
ATOM 784 C C . ASP A 1 101 ? 86.361 19.561 118.670 1.00 151.93 101 ASP A C 1
ATOM 785 O O . ASP A 1 101 ? 86.150 20.732 118.987 1.00 153.16 101 ASP A O 1
ATOM 790 N N . ASP A 1 102 ? 85.394 18.651 118.614 1.00 141.25 102 ASP A N 1
ATOM 791 C CA . ASP A 1 102 ? 84.045 18.976 119.058 1.00 132.33 102 ASP A CA 1
ATOM 792 C C . ASP A 1 102 ? 83.963 18.766 120.566 1.00 130.93 102 ASP A C 1
ATOM 793 O O . ASP A 1 102 ? 84.428 17.750 121.085 1.00 130.45 102 ASP A O 1
ATOM 798 N N . LYS A 1 103 ? 83.390 19.735 121.270 1.00 128.66 103 LYS A N 1
ATOM 799 C CA . LYS A 1 103 ? 83.410 19.722 122.729 1.00 120.19 103 LYS A CA 1
ATOM 800 C C . LYS A 1 103 ? 82.332 18.835 123.344 1.00 105.51 103 LYS A C 1
ATOM 801 O O . LYS A 1 103 ? 82.441 18.435 124.502 1.00 104.60 103 LYS A O 1
ATOM 807 N N . TYR A 1 104 ? 81.294 18.526 122.574 1.00 92.89 104 TYR A N 1
ATOM 808 C CA . TYR A 1 104 ? 80.127 17.858 123.141 1.00 81.07 104 TYR A CA 1
ATOM 809 C C . TYR A 1 104 ? 79.670 16.633 122.346 1.00 74.41 104 TYR A C 1
ATOM 810 O O . TYR A 1 104 ? 78.565 16.627 121.797 1.00 73.53 104 TYR A O 1
ATOM 819 N N . PRO A 1 105 ? 80.512 15.582 122.299 1.00 65.78 105 PRO A N 1
ATOM 820 C CA . PRO A 1 105 ? 80.170 14.394 121.508 1.00 78.64 105 PRO A CA 1
ATOM 821 C C . PRO A 1 105 ? 78.967 13.631 122.069 1.00 78.84 105 PRO A C 1
ATOM 822 O O . PRO A 1 105 ? 78.137 13.137 121.301 1.00 78.96 105 PRO A O 1
ATOM 826 N N . ALA A 1 106 ? 78.881 13.547 123.394 1.00 79.84 106 ALA A N 1
ATOM 827 C CA . ALA A 1 106 ? 77.793 12.843 124.071 1.00 80.53 106 ALA A CA 1
ATOM 828 C C . ALA A 1 106 ? 76.417 13.391 123.703 1.00 79.24 106 ALA A C 1
ATOM 829 O O . ALA A 1 106 ? 75.472 12.627 123.501 1.00 82.84 106 ALA A O 1
ATOM 831 N N . LEU A 1 107 ? 76.310 14.714 123.637 1.00 75.65 107 LEU A N 1
ATOM 832 C CA . LEU A 1 107 ? 75.064 15.369 123.254 1.00 81.27 107 LEU A CA 1
ATOM 833 C C . LEU A 1 107 ? 74.600 14.913 121.877 1.00 86.02 107 LEU A C 1
ATOM 834 O O . LEU A 1 107 ? 73.456 14.486 121.704 1.00 94.14 107 LEU A O 1
ATOM 839 N N . TRP A 1 108 ? 75.498 15.000 120.901 1.00 76.13 108 TRP A N 1
ATOM 840 C CA . TRP A 1 108 ? 75.175 14.626 119.531 1.00 71.09 108 TRP A CA 1
ATOM 841 C C . TRP A 1 108 ? 74.830 13.146 119.431 1.00 72.68 108 TRP A C 1
ATOM 842 O O . TRP A 1 108 ? 73.862 12.772 118.765 1.00 71.81 108 TRP A O 1
ATOM 853 N N . ASN A 1 109 ? 75.618 12.308 120.097 1.00 77.14 109 ASN A N 1
ATOM 854 C CA . ASN A 1 109 ? 75.333 10.878 120.132 1.00 77.80 109 ASN A CA 1
ATOM 855 C C . ASN A 1 109 ? 73.954 10.582 120.725 1.00 79.73 109 ASN A C 1
ATOM 856 O O . ASN A 1 109 ? 73.255 9.677 120.270 1.00 87.76 109 ASN A O 1
ATOM 861 N N . MET A 1 110 ? 73.564 11.366 121.726 1.00 71.27 110 MET A N 1
ATOM 862 C CA . MET A 1 110 ? 72.251 11.222 122.353 1.00 74.55 110 MET A CA 1
ATOM 863 C C . MET A 1 110 ? 71.114 11.719 121.460 1.00 80.92 110 MET A C 1
ATOM 864 O O . MET A 1 110 ? 70.006 11.189 121.514 1.00 82.38 110 MET A O 1
ATOM 869 N N . TYR A 1 111 ? 71.385 12.734 120.643 1.00 81.42 111 TYR A N 1
ATOM 870 C CA . TYR A 1 111 ? 70.380 13.242 119.710 1.00 77.66 111 TYR A CA 1
ATOM 871 C C . TYR A 1 111 ? 70.163 12.278 118.543 1.00 79.38 111 TYR A C 1
ATOM 872 O O . TYR A 1 111 ? 69.025 12.026 118.132 1.00 80.67 111 TYR A O 1
ATOM 881 N N . ILE A 1 112 ? 71.253 11.734 118.015 1.00 73.98 112 ILE A N 1
ATOM 882 C CA . ILE A 1 112 ? 71.147 10.731 116.964 1.00 62.90 112 ILE A CA 1
ATOM 883 C C . ILE A 1 112 ? 70.477 9.483 117.537 1.00 69.94 112 ILE A C 1
ATOM 884 O O . ILE A 1 112 ? 69.654 8.843 116.875 1.00 70.42 112 ILE A O 1
ATOM 889 N N . GLY A 1 113 ? 70.815 9.163 118.783 1.00 74.20 113 GLY A N 1
ATOM 890 C CA . GLY A 1 113 ? 70.165 8.083 119.503 1.00 74.54 113 GLY A CA 1
ATOM 891 C C . GLY A 1 113 ? 68.669 8.304 119.617 1.00 76.20 113 GLY A C 1
ATOM 892 O O . GLY A 1 113 ? 67.886 7.361 119.489 1.00 79.76 113 GLY A O 1
ATOM 893 N N . ASP A 1 114 ? 68.273 9.551 119.858 1.00 77.01 114 ASP A N 1
ATOM 894 C CA . ASP A 1 114 ? 66.860 9.913 119.871 1.00 79.72 114 ASP A CA 1
ATOM 895 C C . ASP A 1 114 ? 66.242 9.666 118.505 1.00 78.16 114 ASP A C 1
ATOM 896 O O . ASP A 1 114 ? 65.129 9.149 118.404 1.00 79.09 114 ASP A O 1
ATOM 901 N N . PHE A 1 115 ? 66.966 10.050 117.456 1.00 81.11 115 PHE A N 1
ATOM 902 C CA . PHE A 1 115 ? 66.500 9.836 116.088 1.00 84.81 115 PHE A CA 1
ATOM 903 C C . PHE A 1 115 ? 66.220 8.361 115.819 1.00 85.79 115 PHE A C 1
ATOM 904 O O . PHE A 1 115 ? 65.197 8.011 115.231 1.00 87.71 115 PHE A O 1
ATOM 912 N N . HIS A 1 116 ? 67.131 7.500 116.256 1.00 82.80 116 HIS A N 1
ATOM 913 C CA . HIS A 1 116 ? 66.945 6.064 116.092 1.00 80.38 116 HIS A CA 1
ATOM 914 C C . HIS A 1 116 ? 65.826 5.531 116.989 1.00 83.57 116 HIS A C 1
ATOM 915 O O . HIS A 1 116 ? 65.172 4.544 116.650 1.00 87.29 116 HIS A O 1
ATOM 922 N N . ARG A 1 117 ? 65.606 6.189 118.125 1.00 79.10 117 ARG A N 1
ATOM 923 C CA . ARG A 1 117 ? 64.545 5.791 119.049 1.00 79.87 117 ARG A CA 1
ATOM 924 C C . ARG A 1 117 ? 63.172 6.128 118.473 1.00 83.87 117 ARG A C 1
ATOM 925 O O . ARG A 1 117 ? 62.190 5.435 118.737 1.00 87.42 117 ARG A O 1
ATOM 933 N N . TYR A 1 118 ? 63.112 7.195 117.681 1.00 83.99 118 TYR A N 1
ATOM 934 C CA . TYR A 1 118 ? 61.853 7.664 117.106 1.00 79.86 118 TYR A CA 1
ATOM 935 C C . TYR A 1 118 ? 61.335 6.746 116.003 1.00 75.64 118 TYR A C 1
ATOM 936 O O . TYR A 1 118 ? 60.143 6.754 115.688 1.00 75.26 118 TYR A O 1
ATOM 945 N N . MET A 1 119 ? 62.241 5.972 115.411 1.00 76.42 119 MET A N 1
ATOM 946 C CA . MET A 1 119 ? 61.890 5.066 114.324 1.00 78.83 119 MET A CA 1
ATOM 947 C C . MET A 1 119 ? 60.827 4.066 114.761 1.00 77.44 119 MET A C 1
ATOM 948 O O . MET A 1 119 ? 60.812 3.637 115.916 1.00 78.43 119 MET A O 1
ATOM 953 N N . PRO A 1 120 ? 59.930 3.694 113.834 1.00 78.26 120 PRO A N 1
ATOM 954 C CA . PRO A 1 120 ? 58.869 2.730 114.141 1.00 75.30 120 PRO A CA 1
ATOM 955 C C . PRO A 1 120 ? 59.455 1.373 114.504 1.00 73.71 120 PRO A C 1
ATOM 956 O O . PRO A 1 120 ? 60.560 1.049 114.065 1.00 68.82 120 PRO A O 1
ATOM 960 N N . ASP A 1 121 ? 58.727 0.598 115.301 1.00 80.65 121 ASP A N 1
ATOM 961 C CA . ASP A 1 121 ? 59.185 -0.725 115.706 1.00 86.54 121 ASP A CA 1
ATOM 962 C C . ASP A 1 121 ? 59.330 -1.641 114.494 1.00 79.52 121 ASP A C 1
ATOM 963 O O . ASP A 1 121 ? 58.795 -1.349 113.425 1.00 87.13 121 ASP A O 1
ATOM 968 N N . GLU A 1 122 ? 60.069 -2.735 114.672 1.00 73.47 122 GLU A N 1
ATOM 969 C CA . GLU A 1 122 ? 60.339 -3.711 113.610 1.00 80.14 122 GLU A CA 1
ATOM 970 C C . GLU A 1 122 ? 61.216 -3.161 112.479 1.00 79.87 122 GLU A C 1
ATOM 971 O O . GLU A 1 122 ? 61.452 -3.840 111.479 1.00 80.97 122 GLU A O 1
ATOM 973 N N . GLU A 1 123 ? 61.693 -1.932 112.645 1.00 75.53 123 GLU A N 1
ATOM 974 C CA . GLU A 1 123 ? 62.692 -1.363 111.748 1.00 75.81 123 GLU A CA 1
ATOM 975 C C . GLU A 1 123 ? 64.075 -1.651 112.328 1.00 83.36 123 GLU A C 1
ATOM 976 O O . GLU A 1 123 ? 64.341 -1.330 113.485 1.00 97.63 123 GLU A O 1
ATOM 982 N N . ILE A 1 124 ? 64.944 -2.269 111.529 1.00 83.40 124 ILE A N 1
ATOM 983 C CA . ILE A 1 124 ? 66.245 -2.747 112.006 1.00 89.83 124 ILE A CA 1
ATOM 984 C C . ILE A 1 124 ? 67.108 -1.638 112.612 1.00 88.64 124 ILE A C 1
ATOM 985 O O . ILE A 1 124 ? 67.672 -1.793 113.705 1.00 94.54 124 ILE A O 1
ATOM 990 N N . GLN A 1 125 ? 67.181 -0.512 111.904 1.00 85.20 125 GLN A N 1
ATOM 991 C CA . GLN A 1 125 ? 67.982 0.640 112.320 1.00 81.88 125 GLN A CA 1
ATOM 992 C C . GLN A 1 125 ? 67.687 1.108 113.746 1.00 83.31 125 GLN A C 1
ATOM 993 O O . GLN A 1 125 ? 68.481 1.836 114.342 1.00 85.94 125 GLN A O 1
ATOM 999 N N . LYS A 1 126 ? 66.546 0.692 114.287 1.00 82.18 126 LYS A N 1
ATOM 1000 C CA . LYS A 1 126 ? 66.153 1.079 115.635 1.00 79.29 126 LYS A CA 1
ATOM 1001 C C . LYS A 1 126 ? 67.135 0.553 116.679 1.00 78.10 126 LYS A C 1
ATOM 1002 O O . LYS A 1 126 ? 67.368 1.212 117.693 1.00 82.05 126 LYS A O 1
ATOM 1008 N N . CYS A 1 127 ? 67.710 -0.623 116.423 1.00 67.56 127 CYS A N 1
ATOM 1009 C CA . CYS A 1 127 ? 68.675 -1.232 117.345 1.00 70.25 127 CYS A CA 1
ATOM 1010 C C . CYS A 1 127 ? 69.721 -0.226 117.824 1.00 75.70 127 CYS A C 1
ATOM 1011 O O . CYS A 1 127 ? 69.898 0.000 119.034 1.00 74.58 127 CYS A O 1
ATOM 1014 N N . LEU A 1 128 ? 70.377 0.402 116.852 1.00 75.71 128 LEU A N 1
ATOM 1015 C CA . LEU A 1 128 ? 71.453 1.358 117.096 1.00 73.59 128 LEU A CA 1
ATOM 1016 C C . LEU A 1 128 ? 71.142 2.381 118.181 1.00 71.19 128 LEU A C 1
ATOM 1017 O O . LEU A 1 128 ? 72.062 2.880 118.839 1.00 78.74 128 LEU A O 1
ATOM 1022 N N . ALA A 1 129 ? 69.852 2.680 118.360 1.00 70.82 129 ALA A N 1
ATOM 1023 C CA . ALA A 1 129 ? 69.417 3.605 119.405 1.00 76.42 129 ALA A CA 1
ATOM 1024 C C . ALA A 1 129 ? 70.137 3.297 120.700 1.00 78.84 129 ALA A C 1
ATOM 1025 O O . ALA A 1 129 ? 70.889 4.140 121.205 1.00 75.84 129 ALA A O 1
ATOM 1027 N N . VAL A 1 130 ? 69.937 2.076 121.199 1.00 76.29 130 VAL A N 1
ATOM 1028 C CA . VAL A 1 130 ? 70.576 1.636 122.434 1.00 75.99 130 VAL A CA 1
ATOM 1029 C C . VAL A 1 130 ? 72.051 1.983 122.372 1.00 80.59 130 VAL A C 1
ATOM 1030 O O . VAL A 1 130 ? 72.557 2.758 123.195 1.00 87.75 130 VAL A O 1
ATOM 1034 N N . GLY A 1 131 ? 72.710 1.457 121.341 1.00 70.85 131 GLY A N 1
ATOM 1035 C CA . GLY A 1 131 ? 74.132 1.652 121.147 1.00 66.73 131 GLY A CA 1
ATOM 1036 C C . GLY A 1 131 ? 74.519 3.107 121.277 1.00 66.79 131 GLY A C 1
ATOM 1037 O O . GLY A 1 131 ? 75.431 3.441 122.039 1.00 73.10 131 GLY A O 1
ATOM 1038 N N . TYR A 1 132 ? 73.797 3.977 120.574 1.00 62.56 132 TYR A N 1
ATOM 1039 C CA . TYR A 1 132 ? 74.133 5.395 120.580 1.00 69.24 132 TYR A CA 1
ATOM 1040 C C . TYR A 1 132 ? 74.176 5.941 121.999 1.00 68.64 132 TYR A C 1
ATOM 1041 O O . TYR A 1 132 ? 75.163 6.570 122.393 1.00 69.13 132 TYR A O 1
ATOM 1050 N N . TYR A 1 133 ? 73.132 5.659 122.775 1.00 68.35 133 TYR A N 1
ATOM 1051 C CA . TYR A 1 133 ? 73.077 6.159 124.140 1.00 70.62 133 TYR A CA 1
ATOM 1052 C C . TYR A 1 133 ? 74.284 5.653 124.913 1.00 74.56 133 TYR A C 1
ATOM 1053 O O . TYR A 1 133 ? 74.946 6.426 125.613 1.00 74.59 133 TYR A O 1
ATOM 1062 N N . SER A 1 134 ? 74.597 4.370 124.733 1.00 72.97 134 SER A N 1
ATOM 1063 C CA . SER A 1 134 ? 75.743 3.771 125.397 1.00 72.30 134 SER A CA 1
ATOM 1064 C C . SER A 1 134 ? 76.986 4.584 125.067 1.00 73.43 134 SER A C 1
ATOM 1065 O O . SER A 1 134 ? 77.741 4.973 125.965 1.00 83.15 134 SER A O 1
ATOM 1068 N N . ARG A 1 135 ? 77.160 4.876 123.779 1.00 67.66 135 ARG A N 1
ATOM 1069 C CA . ARG A 1 135 ? 78.306 5.651 123.322 1.00 66.50 135 ARG A CA 1
ATOM 1070 C C . ARG A 1 135 ? 78.374 6.979 124.060 1.00 70.13 135 ARG A C 1
ATOM 1071 O O . ARG A 1 135 ? 79.439 7.372 124.542 1.00 73.60 135 ARG A O 1
ATOM 1079 N N . ALA A 1 136 ? 77.227 7.645 124.177 1.00 74.40 136 ALA A N 1
ATOM 1080 C CA . ALA A 1 136 ? 77.170 8.926 124.865 1.00 79.07 136 ALA A CA 1
ATOM 1081 C C . ALA A 1 136 ? 77.721 8.767 126.273 1.00 78.12 136 ALA A C 1
ATOM 1082 O O . ALA A 1 136 ? 78.555 9.557 126.716 1.00 81.52 136 ALA A O 1
ATOM 1084 N N . ILE A 1 137 ? 77.280 7.716 126.955 1.00 77.08 137 ILE A N 1
ATOM 1085 C CA . ILE A 1 137 ? 77.711 7.463 128.322 1.00 82.04 137 ILE A CA 1
ATOM 1086 C C . ILE A 1 137 ? 79.205 7.155 128.367 1.00 82.75 137 ILE A C 1
ATOM 1087 O O . ILE A 1 137 ? 79.897 7.541 129.308 1.00 83.74 137 ILE A O 1
ATOM 1092 N N . ASP A 1 138 ? 79.709 6.493 127.330 1.00 77.74 138 ASP A N 1
ATOM 1093 C CA . ASP A 1 138 ? 81.133 6.187 127.264 1.00 76.07 138 ASP A CA 1
ATOM 1094 C C . ASP A 1 138 ? 81.942 7.466 127.064 1.00 76.61 138 ASP A C 1
ATOM 1095 O O . ASP A 1 138 ? 83.128 7.525 127.394 1.00 86.37 138 ASP A O 1
ATOM 1100 N N . LEU A 1 139 ? 81.289 8.490 126.523 1.00 75.47 139 LEU A N 1
ATOM 1101 C CA . LEU A 1 139 ? 81.939 9.776 126.304 1.00 79.58 139 LEU A CA 1
ATOM 1102 C C . LEU A 1 139 ? 81.819 10.653 127.542 1.00 81.56 139 LEU A C 1
ATOM 1103 O O . LEU A 1 139 ? 82.743 11.387 127.888 1.00 90.01 139 LEU A O 1
ATOM 1108 N N . ASP A 1 140 ? 80.671 10.566 128.206 1.00 80.49 140 ASP A N 1
ATOM 1109 C CA . ASP A 1 140 ? 80.400 11.383 129.380 1.00 83.75 140 ASP A CA 1
ATOM 1110 C C . ASP A 1 140 ? 79.291 10.771 130.231 1.00 87.40 140 ASP A C 1
ATOM 1111 O O . ASP A 1 140 ? 78.120 10.810 129.854 1.00 89.28 140 ASP A O 1
ATOM 1116 N N . PRO A 1 141 ? 79.662 10.200 131.387 1.00 87.06 141 PRO A N 1
ATOM 1117 C CA . PRO A 1 141 ? 78.708 9.610 132.335 1.00 84.88 141 PRO A CA 1
ATOM 1118 C C . PRO A 1 141 ? 77.885 10.655 133.090 1.00 85.12 141 PRO A C 1
ATOM 1119 O O . PRO A 1 141 ? 77.160 10.294 134.017 1.00 72.88 141 PRO A O 1
ATOM 1123 N N . ASN A 1 142 ? 77.998 11.923 132.706 1.00 101.11 142 ASN A N 1
ATOM 1124 C CA . ASN A 1 142 ? 77.232 12.990 133.345 1.00 108.82 142 ASN A CA 1
ATOM 1125 C C . ASN A 1 142 ? 75.828 13.121 132.771 1.00 105.64 142 ASN A C 1
ATOM 1126 O O . ASN A 1 142 ? 74.958 13.749 133.372 1.00 100.37 142 ASN A O 1
ATOM 1131 N N . GLN A 1 143 ? 75.615 12.534 131.598 1.00 106.26 143 GLN A N 1
ATOM 1132 C CA . GLN A 1 143 ? 74.326 12.629 130.925 1.00 100.55 143 GLN A CA 1
ATOM 1133 C C . GLN A 1 143 ? 73.367 11.549 131.420 1.00 97.41 143 GLN A C 1
ATOM 1134 O O . GLN A 1 143 ? 73.307 10.454 130.863 1.00 100.64 143 GLN A O 1
ATOM 1140 N N . GLY A 1 144 ? 72.617 11.872 132.469 1.00 88.41 144 GLY A N 1
ATOM 1141 C CA . GLY A 1 144 ? 71.720 10.921 133.102 1.00 81.81 144 GLY A CA 1
ATOM 1142 C C . GLY A 1 144 ? 70.529 10.517 132.254 1.00 75.95 144 GLY A C 1
ATOM 1143 O O . GLY A 1 144 ? 69.972 9.429 132.432 1.00 71.79 144 GLY A O 1
ATOM 1144 N N . ARG A 1 145 ? 70.130 11.393 131.335 1.00 75.10 145 ARG A N 1
ATOM 1145 C CA . ARG A 1 145 ? 69.020 11.099 130.433 1.00 76.46 145 ARG A CA 1
ATOM 1146 C C . ARG A 1 145 ? 69.330 9.853 129.613 1.00 72.32 145 ARG A C 1
ATOM 1147 O O . ARG A 1 145 ? 68.442 9.053 129.319 1.00 87.66 145 ARG A O 1
ATOM 1155 N N . ALA A 1 146 ? 70.601 9.687 129.263 1.00 81.73 146 ALA A N 1
ATOM 1156 C CA . ALA A 1 146 ? 71.044 8.495 128.556 1.00 82.13 146 ALA A CA 1
ATOM 1157 C C . ALA A 1 146 ? 70.825 7.251 129.413 1.00 81.87 146 ALA A C 1
ATOM 1158 O O . ALA A 1 146 ? 70.387 6.219 128.909 1.00 84.96 146 ALA A O 1
ATOM 1160 N N . PHE A 1 147 ? 71.125 7.353 130.705 1.00 83.64 147 PHE A N 1
ATOM 1161 C CA . PHE A 1 147 ? 70.887 6.249 131.632 1.00 79.90 147 PHE A CA 1
ATOM 1162 C C . PHE A 1 147 ? 69.403 5.909 131.737 1.00 75.65 147 PHE A C 1
ATOM 1163 O O . PHE A 1 147 ? 69.030 4.738 131.740 1.00 68.97 147 PHE A O 1
ATOM 1171 N N . HIS A 1 148 ? 68.563 6.936 131.827 1.00 72.47 148 HIS A N 1
ATOM 1172 C CA . HIS A 1 148 ? 67.118 6.737 131.921 1.00 77.48 148 HIS A CA 1
ATOM 1173 C C . HIS A 1 148 ? 66.572 6.032 130.679 1.00 88.71 148 HIS A C 1
ATOM 1174 O O . HIS A 1 148 ? 65.916 4.985 130.769 1.00 96.80 148 HIS A O 1
ATOM 1181 N N . VAL A 1 149 ? 66.859 6.613 129.518 1.00 85.12 149 VAL A N 1
ATOM 1182 C CA . VAL A 1 149 ? 66.410 6.055 128.249 1.00 79.19 149 VAL A CA 1
ATOM 1183 C C . VAL A 1 149 ? 66.961 4.645 128.034 1.00 81.29 149 VAL A C 1
ATOM 1184 O O . VAL A 1 149 ? 66.289 3.795 127.456 1.00 86.68 149 VAL A O 1
ATOM 1188 N N . LEU A 1 150 ? 68.177 4.393 128.509 1.00 73.04 150 LEU A N 1
ATOM 1189 C CA . LEU A 1 150 ? 68.734 3.044 128.460 1.00 79.00 150 LEU A CA 1
ATOM 1190 C C . LEU A 1 150 ? 67.926 2.105 129.349 1.00 80.92 150 LEU A C 1
ATOM 1191 O O . LEU A 1 150 ? 67.693 0.950 128.997 1.00 79.99 150 LEU A O 1
ATOM 1196 N N . ALA A 1 151 ? 67.494 2.611 130.501 1.00 78.69 151 ALA A N 1
ATOM 1197 C CA . ALA A 1 151 ? 66.645 1.841 131.403 1.00 73.72 151 ALA A CA 1
ATOM 1198 C C . ALA A 1 151 ? 65.282 1.575 130.773 1.00 81.79 151 ALA A C 1
ATOM 1199 O O . ALA A 1 151 ? 64.566 0.664 131.186 1.00 76.87 151 ALA A O 1
ATOM 1201 N N . GLY A 1 152 ? 64.925 2.375 129.773 1.00 91.79 152 GLY A N 1
ATOM 1202 C CA . GLY A 1 152 ? 63.662 2.186 129.079 1.00 92.96 152 GLY A CA 1
ATOM 1203 C C . GLY A 1 152 ? 63.713 1.251 127.879 1.00 90.20 152 GLY A C 1
ATOM 1204 O O . GLY A 1 152 ? 62.843 0.396 127.714 1.00 93.42 152 GLY A O 1
ATOM 1205 N N . LEU A 1 153 ? 64.740 1.413 127.049 1.00 86.92 153 LEU A N 1
ATOM 1206 C CA . LEU A 1 153 ? 64.835 0.742 125.752 1.00 94.92 153 LEU A CA 1
ATOM 1207 C C . LEU A 1 153 ? 65.208 -0.734 125.829 1.00 100.96 153 LEU A C 1
ATOM 1208 O O . LEU A 1 153 ? 64.556 -1.582 125.216 1.00 109.05 153 LEU A O 1
ATOM 1213 N N . ARG A 1 154 ? 66.273 -1.023 126.571 1.00 97.53 154 ARG A N 1
ATOM 1214 C CA . ARG A 1 154 ? 66.869 -2.357 126.618 1.00 96.58 154 ARG A CA 1
ATOM 1215 C C . ARG A 1 154 ? 65.893 -3.463 127.012 1.00 98.12 154 ARG A C 1
ATOM 1216 O O . ARG A 1 154 ? 65.012 -3.266 127.849 1.00 99.02 154 ARG A O 1
ATOM 1224 N N . ALA A 1 155 ? 66.068 -4.631 126.401 1.00 101.29 155 ALA A N 1
ATOM 1225 C CA . ALA A 1 155 ? 65.200 -5.775 126.656 1.00 110.45 155 ALA A CA 1
ATOM 1226 C C . ALA A 1 155 ? 65.885 -6.831 127.520 1.00 117.20 155 ALA A C 1
ATOM 1227 O O . ALA A 1 155 ? 65.250 -7.456 128.370 1.00 121.00 155 ALA A O 1
ATOM 1229 N N . ASP A 1 156 ? 67.183 -7.018 127.303 1.00 122.56 156 ASP A N 1
ATOM 1230 C CA . ASP A 1 156 ? 67.924 -8.103 127.941 1.00 130.47 156 ASP A CA 1
ATOM 1231 C C . ASP A 1 156 ? 68.508 -7.741 129.307 1.00 129.31 156 ASP A C 1
ATOM 1232 O O . ASP A 1 156 ? 69.672 -8.029 129.580 1.00 132.00 156 ASP A O 1
ATOM 1237 N N . LEU A 1 157 ? 67.708 -7.129 130.174 1.00 121.77 157 LEU A N 1
ATOM 1238 C CA . LEU A 1 157 ? 68.237 -6.701 131.469 1.00 113.95 157 LEU A CA 1
ATOM 1239 C C . LEU A 1 157 ? 67.376 -7.087 132.672 1.00 117.38 157 LEU A C 1
ATOM 1240 O O . LEU A 1 157 ? 66.156 -7.202 132.573 1.00 116.15 157 LEU A O 1
ATOM 1245 N N . ASN A 1 158 ? 68.035 -7.290 133.809 1.00 116.68 158 ASN A N 1
ATOM 1246 C CA . ASN A 1 158 ? 67.353 -7.634 135.049 1.00 110.81 158 ASN A CA 1
ATOM 1247 C C . ASN A 1 158 ? 66.688 -6.416 135.674 1.00 107.22 158 ASN A C 1
ATOM 1248 O O . ASN A 1 158 ? 66.869 -5.290 135.209 1.00 108.16 158 ASN A O 1
ATOM 1253 N N . VAL A 1 159 ? 65.912 -6.647 136.727 1.00 102.46 159 VAL A N 1
ATOM 1254 C CA . VAL A 1 159 ? 65.325 -5.556 137.490 1.00 96.80 159 VAL A CA 1
ATOM 1255 C C . VAL A 1 159 ? 66.452 -4.787 138.163 1.00 96.61 159 VAL A C 1
ATOM 1256 O O . VAL A 1 159 ? 66.402 -3.560 138.294 1.00 95.54 159 VAL A O 1
ATOM 1260 N N . ALA A 1 160 ? 67.474 -5.530 138.577 1.00 95.23 160 ALA A N 1
ATOM 1261 C CA . ALA A 1 160 ? 68.651 -4.953 139.208 1.00 90.49 160 ALA A CA 1
ATOM 1262 C C . ALA A 1 160 ? 69.330 -3.964 138.274 1.00 88.18 160 ALA A C 1
ATOM 1263 O O . ALA A 1 160 ? 69.678 -2.864 138.681 1.00 84.88 160 ALA A O 1
ATOM 1265 N N . GLN A 1 161 ? 69.503 -4.363 137.019 1.00 85.70 161 GLN A N 1
ATOM 1266 C CA . GLN A 1 161 ? 70.180 -3.533 136.029 1.00 85.24 161 GLN A CA 1
ATOM 1267 C C . GLN A 1 161 ? 69.345 -2.308 135.671 1.00 86.71 161 GLN A C 1
ATOM 1268 O O . GLN A 1 161 ? 69.880 -1.221 135.460 1.00 90.69 161 GLN A O 1
ATOM 1274 N N . LYS A 1 162 ? 68.031 -2.494 135.602 1.00 82.21 162 LYS A N 1
ATOM 1275 C CA . LYS A 1 162 ? 67.107 -1.396 135.341 1.00 70.99 162 LYS A CA 1
ATOM 1276 C C . LYS A 1 162 ? 67.227 -0.340 136.436 1.00 86.31 162 LYS A C 1
ATOM 1277 O O . LYS A 1 162 ? 67.423 0.852 136.157 1.00 84.11 162 LYS A O 1
ATOM 1283 N N . LEU A 1 163 ? 67.117 -0.790 137.685 1.00 85.00 163 LEU A N 1
ATOM 1284 C CA . LEU A 1 163 ? 67.275 0.095 138.833 1.00 78.34 163 LEU A CA 1
ATOM 1285 C C . LEU A 1 163 ? 68.650 0.761 138.835 1.00 73.30 163 LEU A C 1
ATOM 1286 O O . LEU A 1 163 ? 68.768 1.943 139.148 1.00 72.07 163 LEU A O 1
ATOM 1291 N N . ARG A 1 164 ? 69.680 0.000 138.471 1.00 74.41 164 ARG A N 1
ATOM 1292 C CA . ARG A 1 164 ? 71.033 0.534 138.356 1.00 77.42 164 ARG A CA 1
ATOM 1293 C C . ARG A 1 164 ? 71.062 1.703 137.383 1.00 82.98 164 ARG A C 1
ATOM 1294 O O . ARG A 1 164 ? 71.610 2.759 137.689 1.00 85.74 164 ARG A O 1
ATOM 1302 N N . LEU A 1 165 ? 70.462 1.506 136.214 1.00 80.87 165 LEU A N 1
ATOM 1303 C CA . LEU A 1 165 ? 70.448 2.525 135.173 1.00 76.17 165 LEU A CA 1
ATOM 1304 C C . LEU A 1 165 ? 69.687 3.780 135.599 1.00 76.52 165 LEU A C 1
ATOM 1305 O O . LEU A 1 165 ? 70.177 4.891 135.409 1.00 79.09 165 LEU A O 1
ATOM 1310 N N . MET A 1 166 ? 68.502 3.611 136.180 1.00 75.69 166 MET A N 1
ATOM 1311 C CA . MET A 1 166 ? 67.736 4.771 136.647 1.00 77.71 166 MET A CA 1
ATOM 1312 C C . MET A 1 166 ? 68.464 5.542 137.757 1.00 83.93 166 MET A C 1
ATOM 1313 O O . MET A 1 166 ? 68.583 6.775 137.706 1.00 87.66 166 MET A O 1
ATOM 1318 N N . ILE A 1 167 ? 68.953 4.805 138.750 1.00 84.86 167 ILE A N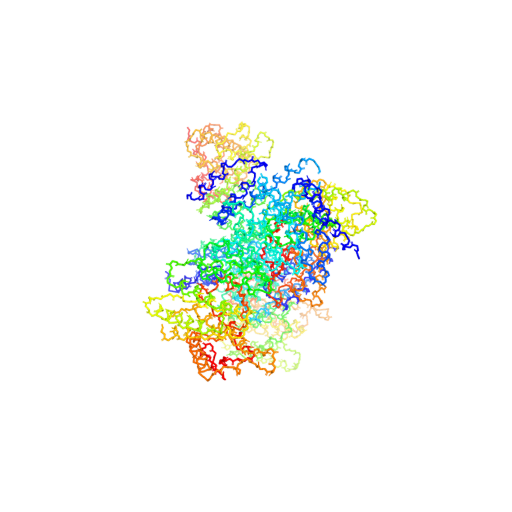 1
ATOM 1319 C CA . ILE A 1 167 ? 69.718 5.386 139.848 1.00 80.56 167 ILE A CA 1
ATOM 1320 C C . ILE A 1 167 ? 70.933 6.152 139.332 1.00 81.94 167 ILE A C 1
ATOM 1321 O O . ILE A 1 167 ? 71.198 7.265 139.772 1.00 84.92 167 ILE A O 1
ATOM 1326 N N . LEU A 1 168 ? 71.659 5.556 138.390 1.00 74.31 168 LEU A N 1
ATOM 1327 C CA . LEU A 1 168 ? 72.798 6.221 137.765 1.00 63.25 168 LEU A CA 1
ATOM 1328 C C . LEU A 1 168 ? 72.337 7.455 136.997 1.00 77.93 168 LEU A C 1
ATOM 1329 O O . LEU A 1 168 ? 73.079 8.427 136.854 1.00 76.19 168 LEU A O 1
ATOM 1334 N N . GLY A 1 169 ? 71.104 7.404 136.504 1.00 80.44 169 GLY A N 1
ATOM 1335 C CA . GLY A 1 169 ? 70.500 8.543 135.842 1.00 83.72 169 GLY A CA 1
ATOM 1336 C C . GLY A 1 169 ? 70.287 9.678 136.821 1.00 94.09 169 GLY A C 1
ATOM 1337 O O . GLY A 1 169 ? 70.348 10.849 136.449 1.00 94.77 169 GLY A O 1
ATOM 1338 N N . GLN A 1 170 ? 70.039 9.330 138.080 1.00 101.90 170 GLN A N 1
ATOM 1339 C CA . GLN A 1 170 ? 69.872 10.345 139.118 1.00 96.10 170 GLN A CA 1
ATOM 1340 C C . GLN A 1 170 ? 71.193 10.787 139.758 1.00 89.94 170 GLN A C 1
ATOM 1341 O O . GLN A 1 170 ? 71.284 11.879 140.317 1.00 89.93 170 GLN A O 1
ATOM 1347 N N . LEU A 1 171 ? 72.213 9.940 139.665 1.00 83.42 171 LEU A N 1
ATOM 1348 C CA . LEU A 1 171 ? 73.513 10.224 140.262 1.00 74.95 171 LEU A CA 1
ATOM 1349 C C . LEU A 1 171 ? 74.309 11.214 139.422 1.00 78.03 171 LEU A C 1
ATOM 1350 O O . LEU A 1 171 ? 75.088 12.005 139.953 1.00 76.29 171 LEU A O 1
ATOM 1355 N N . ALA A 1 172 ? 74.106 11.157 138.109 1.00 81.28 172 ALA A N 1
ATOM 1356 C CA . ALA A 1 172 ? 74.859 11.980 137.169 1.00 80.74 172 ALA A CA 1
ATOM 1357 C C . ALA A 1 172 ? 74.783 13.470 137.491 1.00 78.92 172 ALA A C 1
ATOM 1358 O O . ALA A 1 172 ? 73.752 13.966 137.950 1.00 78.63 172 ALA A O 1
ATOM 1360 N N . ASP A 1 173 ? 75.887 14.171 137.246 1.00 80.41 173 ASP A N 1
ATOM 1361 C CA . ASP A 1 173 ? 75.991 15.599 137.529 1.00 87.55 173 ASP A CA 1
ATOM 1362 C C . ASP A 1 173 ? 74.947 16.405 136.765 1.00 90.43 173 ASP A C 1
ATOM 1363 O O . ASP A 1 173 ? 74.475 17.437 137.241 1.00 91.59 173 ASP A O 1
ATOM 1368 N N . ALA A 1 174 ? 74.599 15.925 135.576 1.00 95.94 174 ALA A N 1
ATOM 1369 C CA . ALA A 1 174 ? 73.478 16.465 134.819 1.00 93.59 174 ALA A CA 1
ATOM 1370 C C . ALA A 1 174 ? 72.390 15.401 134.764 1.00 87.79 174 ALA A C 1
ATOM 1371 O O . ALA A 1 174 ? 72.259 14.684 133.770 1.00 86.85 174 ALA A O 1
ATOM 1373 N N . PRO A 1 175 ? 71.603 15.299 135.845 1.00 85.94 175 PRO A N 1
ATOM 1374 C CA . PRO A 1 175 ? 70.672 14.188 136.052 1.00 82.08 175 PRO A CA 1
ATOM 1375 C C . PRO A 1 175 ? 69.405 14.309 135.218 1.00 79.16 175 PRO A C 1
ATOM 1376 O O . PRO A 1 175 ? 69.117 15.375 134.673 1.00 79.84 175 PRO A O 1
ATOM 1380 N N . TYR A 1 176 ? 68.658 13.214 135.130 1.00 79.61 176 TYR A N 1
ATOM 1381 C CA . TYR A 1 176 ? 67.390 13.203 134.414 1.00 87.31 176 TYR A CA 1
ATOM 1382 C C . TYR A 1 176 ? 66.273 13.747 135.300 1.00 86.82 176 TYR A C 1
ATOM 1383 O O . TYR A 1 176 ? 65.939 13.145 136.320 1.00 86.96 176 TYR A O 1
ATOM 1392 N N . LYS A 1 177 ? 65.722 14.888 134.885 1.00 95.96 177 LYS A N 1
ATOM 1393 C CA . LYS A 1 177 ? 64.668 15.647 135.580 1.00 105.25 177 LYS A CA 1
ATOM 1394 C C . LYS A 1 177 ? 63.977 15.028 136.805 1.00 109.31 177 LYS A C 1
ATOM 1395 O O . LYS A 1 177 ? 63.328 13.985 136.710 1.00 109.80 177 LYS A O 1
ATOM 1397 N N . LYS A 1 178 ? 64.126 15.699 137.946 1.00 109.93 178 LYS A N 1
ATOM 1398 C CA . LYS A 1 178 ? 63.435 15.351 139.192 1.00 107.60 178 LYS A CA 1
ATOM 1399 C C . LYS A 1 178 ? 63.792 13.977 139.759 1.00 111.92 178 LYS A C 1
ATOM 1400 O O . LYS A 1 178 ? 64.417 13.877 140.815 1.00 114.36 178 LYS A O 1
ATOM 1402 N N . GLY A 1 179 ? 63.381 12.926 139.058 1.00 114.45 179 GLY A N 1
ATOM 1403 C CA . GLY A 1 179 ? 63.575 11.568 139.527 1.00 108.95 179 GLY A CA 1
ATOM 1404 C C . GLY A 1 179 ? 62.271 10.953 139.998 1.00 101.16 179 GLY A C 1
ATOM 1405 O O . GLY A 1 179 ? 62.263 10.084 140.869 1.00 84.77 179 GLY A O 1
ATOM 1406 N N . THR A 1 180 ? 61.164 11.412 139.422 1.00 108.45 180 THR A N 1
ATOM 1407 C CA . THR A 1 180 ? 59.842 10.915 139.783 1.00 110.85 180 THR A CA 1
ATOM 1408 C C . THR A 1 180 ? 59.651 9.510 139.231 1.00 108.79 180 THR A C 1
ATOM 1409 O O . THR A 1 180 ? 59.016 8.658 139.856 1.00 111.41 180 THR A O 1
ATOM 1413 N N . GLU A 1 181 ? 60.220 9.286 138.051 1.00 100.75 181 GLU A N 1
ATOM 1414 C CA . GLU A 1 181 ? 60.107 8.018 137.340 1.00 96.68 181 GLU A CA 1
ATOM 1415 C C . GLU A 1 181 ? 60.651 6.844 138.152 1.00 94.14 181 GLU A C 1
ATOM 1416 O O . GLU A 1 181 ? 60.066 5.758 138.161 1.00 93.47 181 GLU A O 1
ATOM 1422 N N . LEU A 1 182 ? 61.773 7.070 138.830 1.00 94.48 182 LEU A N 1
ATOM 1423 C CA . LEU A 1 182 ? 62.389 6.042 139.662 1.00 91.19 182 LEU A CA 1
ATOM 1424 C C . LEU A 1 182 ? 61.449 5.605 140.778 1.00 93.54 182 LEU A C 1
ATOM 1425 O O . LEU A 1 182 ? 61.236 4.410 140.983 1.00 101.26 182 LEU A O 1
ATOM 1430 N N . LEU A 1 183 ? 60.893 6.581 141.490 1.00 88.47 183 LEU A N 1
ATOM 1431 C CA . LEU A 1 183 ? 59.939 6.318 142.563 1.00 97.79 183 LEU A CA 1
ATOM 1432 C C . LEU A 1 183 ? 58.726 5.575 142.022 1.00 106.40 183 LEU A C 1
ATOM 1433 O O . LEU A 1 183 ? 58.224 4.629 142.642 1.00 115.86 183 LEU A O 1
ATOM 1438 N N . GLU A 1 184 ? 58.265 6.018 140.856 1.00 103.79 184 GLU A N 1
ATOM 1439 C CA . GLU A 1 184 ? 57.135 5.396 140.179 1.00 106.84 184 GLU A CA 1
ATOM 1440 C C . GLU A 1 184 ? 57.407 3.924 139.888 1.00 103.86 184 GLU A C 1
ATOM 1441 O O . GLU A 1 184 ? 56.514 3.086 140.012 1.00 105.46 184 GLU A O 1
ATOM 1443 N N . TYR A 1 185 ? 58.639 3.608 139.501 1.00 100.00 185 TYR A N 1
ATOM 1444 C CA . TYR A 1 185 ? 59.004 2.218 139.248 1.00 102.32 185 TYR A CA 1
ATOM 1445 C C . TYR A 1 185 ? 59.122 1.446 140.557 1.00 105.07 185 TYR A C 1
ATOM 1446 O O . TYR A 1 185 ? 58.845 0.247 140.611 1.00 107.61 185 TYR A O 1
ATOM 1455 N N . LEU A 1 186 ? 59.535 2.143 141.611 1.00 108.92 186 LEU A N 1
ATOM 1456 C CA . LEU A 1 186 ? 59.647 1.536 142.930 1.00 107.53 186 LEU A CA 1
ATOM 1457 C C . LEU A 1 186 ? 58.266 1.199 143.483 1.00 111.58 186 LEU A C 1
ATOM 1458 O O . LEU A 1 186 ? 58.127 0.344 144.357 1.00 105.81 186 LEU A O 1
ATOM 1463 N N . LYS A 1 187 ? 57.245 1.876 142.966 1.00 116.08 187 LYS A N 1
ATOM 1464 C CA . LYS A 1 187 ? 55.864 1.585 143.343 1.00 111.83 187 LYS A CA 1
ATOM 1465 C C . LYS A 1 187 ? 55.387 0.235 142.808 1.00 107.99 187 LYS A C 1
ATOM 1466 O O . LYS A 1 187 ? 54.498 -0.389 143.387 1.00 106.51 187 LYS A O 1
ATOM 1472 N N . PHE A 1 188 ? 55.977 -0.210 141.702 1.00 104.49 188 PHE A N 1
ATOM 1473 C CA . PHE A 1 188 ? 55.576 -1.465 141.072 1.00 111.13 188 PHE A CA 1
ATOM 1474 C C . PHE A 1 188 ? 56.185 -2.675 141.779 1.00 115.62 188 PHE A C 1
ATOM 1475 O O . PHE A 1 188 ? 57.400 -2.745 141.962 1.00 116.61 188 PHE A O 1
ATOM 1477 N N . PRO A 1 189 ? 55.338 -3.637 142.177 1.00 121.07 189 PRO A N 1
ATOM 1478 C CA . PRO A 1 189 ? 55.782 -4.841 142.890 1.00 125.32 189 PRO A CA 1
ATOM 1479 C C . PRO A 1 189 ? 56.503 -5.831 141.978 1.00 123.61 189 PRO A C 1
ATOM 1480 O O . PRO A 1 189 ? 56.254 -5.858 140.772 1.00 125.00 189 PRO A O 1
ATOM 1484 N N . GLN A 1 190 ? 57.388 -6.638 142.556 1.00 116.25 190 GLN A N 1
ATOM 1485 C CA . GLN A 1 190 ? 58.142 -7.625 141.790 1.00 112.97 190 GLN A CA 1
ATOM 1486 C C . GLN A 1 190 ? 57.636 -9.038 142.079 1.00 115.39 190 GLN A C 1
ATOM 1487 O O . GLN A 1 190 ? 56.918 -9.261 143.054 1.00 112.49 190 GLN A O 1
ATOM 1493 N N . LYS A 1 191 ? 58.016 -9.991 141.233 1.00 121.19 191 LYS A N 1
ATOM 1494 C CA . LYS A 1 191 ? 57.499 -11.353 141.337 1.00 127.91 191 LYS A CA 1
ATOM 1495 C C . LYS A 1 191 ? 58.475 -12.332 141.998 1.00 126.09 191 LYS A C 1
ATOM 1496 O O . LYS A 1 191 ? 58.199 -13.530 142.077 1.00 132.05 191 LYS A O 1
ATOM 1498 N N . GLU A 1 192 ? 59.611 -11.826 142.467 1.00 121.04 192 GLU A N 1
ATOM 1499 C CA . GLU A 1 192 ? 60.562 -12.662 143.199 1.00 127.78 192 GLU A CA 1
ATOM 1500 C C . GLU A 1 192 ? 61.051 -12.019 144.496 1.00 126.50 192 GLU A C 1
ATOM 1501 O O . GLU A 1 192 ? 61.168 -10.797 144.593 1.00 125.74 192 GLU A O 1
ATOM 1507 N N . SER A 1 193 ? 61.339 -12.866 145.482 1.00 123.18 193 SER A N 1
ATOM 1508 C CA . SER A 1 193 ? 61.725 -12.440 146.826 1.00 117.84 193 SER A CA 1
ATOM 1509 C C . SER A 1 193 ? 62.924 -11.502 146.828 1.00 109.57 193 SER A C 1
ATOM 1510 O O . SER A 1 193 ? 62.911 -10.456 147.480 1.00 106.25 193 SER A O 1
ATOM 1513 N N . THR A 1 194 ? 63.960 -11.898 146.096 1.00 105.13 194 THR A N 1
ATOM 1514 C CA . THR A 1 194 ? 65.220 -11.169 146.051 1.00 98.54 194 THR A CA 1
ATOM 1515 C C . THR A 1 194 ? 65.019 -9.738 145.565 1.00 95.87 194 THR A C 1
ATOM 1516 O O . THR A 1 194 ? 65.450 -8.777 146.208 1.00 93.88 194 THR A O 1
ATOM 1520 N N . ASP A 1 195 ? 64.351 -9.607 144.425 1.00 99.56 195 ASP A N 1
ATOM 1521 C CA . ASP A 1 195 ? 64.088 -8.301 143.837 1.00 102.70 195 ASP A CA 1
ATOM 1522 C C . ASP A 1 195 ? 63.174 -7.464 144.724 1.00 101.42 195 ASP A C 1
ATOM 1523 O O . ASP A 1 195 ? 63.305 -6.241 144.777 1.00 79.91 195 ASP A O 1
ATOM 1528 N N . LYS A 1 196 ? 62.249 -8.124 145.416 1.00 106.55 196 LYS A N 1
ATOM 1529 C CA . LYS A 1 196 ? 61.388 -7.444 146.376 1.00 106.65 196 LYS A CA 1
ATOM 1530 C C . LYS A 1 196 ? 62.230 -6.830 147.491 1.00 105.52 196 LYS A C 1
ATOM 1531 O O . LYS A 1 196 ? 62.021 -5.677 147.881 1.00 103.57 196 LYS A O 1
ATOM 1533 N N . LEU A 1 197 ? 63.188 -7.605 147.994 1.00 104.10 197 LEU A N 1
ATOM 1534 C CA . LEU A 1 197 ? 64.116 -7.112 149.005 1.00 102.66 197 LEU A CA 1
ATOM 1535 C C . LEU A 1 197 ? 64.903 -5.917 148.484 1.00 97.88 197 LEU A C 1
ATOM 1536 O O . LEU A 1 197 ? 65.022 -4.896 149.165 1.00 98.32 197 LEU A O 1
ATOM 1541 N N . MET A 1 198 ? 65.441 -6.058 147.276 1.00 86.62 198 MET A N 1
ATOM 1542 C CA . MET A 1 198 ? 66.229 -5.001 146.653 1.00 76.37 198 MET A CA 1
ATOM 1543 C C . MET A 1 198 ? 65.440 -3.699 146.577 1.00 73.95 198 MET A C 1
ATOM 1544 O O . MET A 1 198 ? 65.917 -2.645 147.007 1.00 75.37 198 MET A O 1
ATOM 1549 N N . VAL A 1 199 ? 64.232 -3.784 146.028 1.00 80.08 199 VAL A N 1
ATOM 1550 C CA . VAL A 1 199 ? 63.345 -2.629 145.935 1.00 86.72 199 VAL A CA 1
ATOM 1551 C C . VAL A 1 199 ? 63.065 -2.031 147.313 1.00 91.81 199 VAL A C 1
ATOM 1552 O O . VAL A 1 199 ? 63.101 -0.810 147.479 1.00 95.23 199 VAL A O 1
ATOM 1556 N N . ASP A 1 200 ? 62.805 -2.891 148.296 1.00 91.31 200 ASP A N 1
ATOM 1557 C CA . ASP A 1 200 ? 62.591 -2.437 149.670 1.00 87.89 200 ASP A CA 1
ATOM 1558 C C . ASP A 1 200 ? 63.752 -1.576 150.149 1.00 83.00 200 ASP A C 1
ATOM 1559 O O . ASP A 1 200 ? 63.552 -0.456 150.633 1.00 85.34 200 ASP A O 1
ATOM 1564 N N . PHE A 1 201 ? 64.966 -2.100 150.001 1.00 77.53 201 PHE A N 1
ATOM 1565 C CA . PHE A 1 201 ? 66.159 -1.365 150.402 1.00 82.83 201 PHE A CA 1
ATOM 1566 C C . PHE A 1 201 ? 66.308 -0.053 149.641 1.00 78.60 201 PHE A C 1
ATOM 1567 O O . PHE A 1 201 ? 66.725 0.946 150.213 1.00 76.97 201 PHE A O 1
ATOM 1575 N N . VAL A 1 202 ? 65.987 -0.055 148.350 1.00 79.23 202 VAL A N 1
ATOM 1576 C CA . VAL A 1 202 ? 66.121 1.163 147.555 1.00 77.35 202 VAL A CA 1
ATOM 1577 C C . VAL A 1 202 ? 65.168 2.243 148.062 1.00 76.22 202 VAL A C 1
ATOM 1578 O O . VAL A 1 202 ? 65.562 3.398 148.232 1.00 80.10 202 VAL A O 1
ATOM 1582 N N . ILE A 1 203 ? 63.922 1.855 148.316 1.00 75.54 203 ILE A N 1
ATOM 1583 C CA . ILE A 1 203 ? 62.930 2.765 148.880 1.00 75.31 203 ILE A CA 1
ATOM 1584 C C . ILE A 1 203 ? 63.383 3.315 150.228 1.00 80.22 203 ILE A C 1
ATOM 1585 O O . ILE A 1 203 ? 63.296 4.519 150.475 1.00 78.93 203 ILE A O 1
ATOM 1590 N N . TRP A 1 204 ? 63.866 2.427 151.093 1.00 84.13 204 TRP A N 1
ATOM 1591 C CA . TRP A 1 204 ? 64.317 2.822 152.424 1.00 81.73 204 TRP A CA 1
ATOM 1592 C C . TRP A 1 204 ? 65.491 3.794 152.349 1.00 81.23 204 TRP A C 1
ATOM 1593 O O . TRP A 1 204 ? 65.541 4.781 153.081 1.00 79.74 204 TRP A O 1
ATOM 1604 N N . ALA A 1 205 ? 66.424 3.510 151.448 1.00 69.37 205 ALA A N 1
ATOM 1605 C CA . ALA A 1 205 ? 67.610 4.335 151.259 1.00 81.52 205 ALA A CA 1
ATOM 1606 C C . ALA A 1 205 ? 67.249 5.706 150.704 1.00 83.81 205 ALA A C 1
ATOM 1607 O O . ALA A 1 205 ? 67.834 6.717 151.089 1.00 91.48 205 ALA A O 1
ATOM 1609 N N . LEU A 1 206 ? 66.284 5.732 149.793 1.00 84.96 206 LEU A N 1
ATOM 1610 C CA . LEU A 1 206 ? 65.858 6.979 149.172 1.00 88.36 206 LEU A CA 1
ATOM 1611 C C . LEU A 1 206 ? 64.879 7.753 150.046 1.00 94.64 206 LEU A C 1
ATOM 1612 O O . LEU A 1 206 ? 64.691 8.954 149.859 1.00 90.95 206 LEU A O 1
ATOM 1617 N N . ASN A 1 207 ? 64.259 7.069 151.002 1.00 107.03 207 ASN A N 1
ATOM 1618 C CA . ASN A 1 207 ? 63.255 7.707 151.848 1.00 116.52 207 ASN A CA 1
ATOM 1619 C C . ASN A 1 207 ? 63.838 8.801 152.733 1.00 112.33 207 ASN A C 1
ATOM 1620 O O . ASN A 1 207 ? 64.850 8.603 153.407 1.00 111.29 207 ASN A O 1
ATOM 1625 N N . GLU A 1 208 ? 63.190 9.962 152.720 1.00 116.13 208 GLU A N 1
ATOM 1626 C CA . GLU A 1 208 ? 63.661 11.102 153.490 1.00 130.95 208 GLU A CA 1
ATOM 1627 C C . GLU A 1 208 ? 63.511 10.824 154.977 1.00 141.39 208 GLU A C 1
ATOM 1628 O O . GLU A 1 208 ? 62.998 9.780 155.379 1.00 147.89 208 GLU A O 1
ATOM 1634 N N . LYS A 1 209 ? 63.946 11.777 155.790 1.00 144.59 209 LYS A N 1
ATOM 1635 C CA . LYS A 1 209 ? 63.975 11.614 157.239 1.00 146.13 209 LYS A CA 1
ATOM 1636 C C . LYS A 1 209 ? 62.612 11.382 157.886 1.00 147.64 209 LYS A C 1
ATOM 1637 O O . LYS A 1 209 ? 62.540 11.097 159.081 1.00 136.31 209 LYS A O 1
ATOM 1639 N N . SER A 1 210 ? 61.540 11.510 157.108 1.00 159.88 210 SER A N 1
ATOM 1640 C CA . SER A 1 210 ? 60.191 11.331 157.636 1.00 167.13 210 SER A CA 1
ATOM 1641 C C . SER A 1 210 ? 60.029 9.958 158.286 1.00 178.82 210 SER A C 1
ATOM 1642 O O . SER A 1 210 ? 60.597 8.969 157.815 1.00 178.05 210 SER A O 1
ATOM 1645 N N . LYS A 1 211 ? 59.259 9.919 159.371 1.00 191.82 211 LYS A N 1
ATOM 1646 C CA . LYS A 1 211 ? 59.097 8.718 160.186 1.00 197.17 211 LYS A CA 1
ATOM 1647 C C . LYS A 1 211 ? 60.445 8.248 160.724 1.00 202.74 211 LYS A C 1
ATOM 1648 O O . LYS A 1 211 ? 60.927 7.173 160.373 1.00 211.61 211 LYS A O 1
ATOM 1650 N N . ARG A 1 212 ? 61.032 9.070 161.590 1.00 196.20 212 ARG A N 1
ATOM 1651 C CA . ARG A 1 212 ? 62.395 8.883 162.086 1.00 188.68 212 ARG A CA 1
ATOM 1652 C C . ARG A 1 212 ? 62.656 7.540 162.775 1.00 184.37 212 ARG A C 1
ATOM 1653 O O . ARG A 1 212 ? 63.616 6.848 162.440 1.00 182.36 212 ARG A O 1
ATOM 1661 N N . MET A 1 213 ? 61.813 7.183 163.739 1.00 183.33 213 MET A N 1
ATOM 1662 C CA . MET A 1 213 ? 61.957 5.912 164.448 1.00 176.94 213 MET A CA 1
ATOM 1663 C C . MET A 1 213 ? 61.498 4.749 163.572 1.00 166.94 213 MET A C 1
ATOM 1664 O O . MET A 1 213 ? 62.139 3.688 163.522 1.00 164.74 213 MET A O 1
ATOM 1669 N N . ASP A 1 214 ? 60.383 4.967 162.881 1.00 159.36 214 ASP A N 1
ATOM 1670 C CA . ASP A 1 214 ? 59.817 3.988 161.960 1.00 147.78 214 ASP A CA 1
ATOM 1671 C C . ASP A 1 214 ? 60.828 3.640 160.870 1.00 133.28 214 ASP A C 1
ATOM 1672 O O . ASP A 1 214 ? 60.871 2.508 160.387 1.00 127.28 214 ASP A O 1
ATOM 1677 N N . TYR A 1 215 ? 61.639 4.627 160.497 1.00 127.09 215 TYR A N 1
ATOM 1678 C CA . TYR A 1 215 ? 62.737 4.432 159.556 1.00 118.65 215 TYR A CA 1
ATOM 1679 C C . TYR A 1 215 ? 63.708 3.386 160.086 1.00 113.18 215 TYR A C 1
ATOM 1680 O O . TYR A 1 215 ? 64.050 2.429 159.388 1.00 112.95 215 TYR A O 1
ATOM 1689 N N . GLN A 1 216 ? 64.144 3.579 161.327 1.00 114.98 216 GLN A N 1
ATOM 1690 C CA . GLN A 1 216 ? 65.081 2.665 161.964 1.00 111.91 216 GLN A CA 1
ATOM 1691 C C . GLN A 1 216 ? 64.512 1.252 162.035 1.00 114.07 216 GLN A C 1
ATOM 1692 O O . GLN A 1 216 ? 65.161 0.294 161.601 1.00 116.95 216 GLN A O 1
ATOM 1698 N N . MET A 1 217 ? 63.296 1.125 162.565 1.00 113.70 217 MET A N 1
ATOM 1699 C CA . MET A 1 217 ? 62.660 -0.190 162.686 1.00 113.42 217 MET A CA 1
ATOM 1700 C C . MET A 1 217 ? 62.499 -0.910 161.344 1.00 112.68 217 MET A C 1
ATOM 1701 O O . MET A 1 217 ? 62.850 -2.090 161.208 1.00 113.71 217 MET A O 1
ATOM 1706 N N . THR A 1 218 ? 61.965 -0.190 160.360 1.00 109.96 218 THR A N 1
ATOM 1707 C CA . THR A 1 218 ? 61.813 -0.720 159.009 1.00 111.94 218 THR A CA 1
ATOM 1708 C C . THR A 1 218 ? 63.156 -1.208 158.477 1.00 108.99 218 THR A C 1
ATOM 1709 O O . THR A 1 218 ? 63.251 -2.302 157.919 1.00 111.96 218 THR A O 1
ATOM 1713 N N . GLY A 1 219 ? 64.193 -0.397 158.672 1.00 101.65 219 GLY A N 1
ATOM 1714 C CA . GLY A 1 219 ? 65.539 -0.758 158.261 1.00 96.56 219 GLY A CA 1
ATOM 1715 C C . GLY A 1 219 ? 66.002 -2.065 158.874 1.00 100.85 219 GLY A C 1
ATOM 1716 O O . GLY A 1 219 ? 66.531 -2.936 158.177 1.00 101.13 219 GLY A O 1
ATOM 1717 N N . ILE A 1 220 ? 65.794 -2.200 160.181 1.00 104.14 220 ILE A N 1
ATOM 1718 C CA . ILE A 1 220 ? 66.117 -3.433 160.896 1.00 103.61 220 ILE A CA 1
ATOM 1719 C C . ILE A 1 220 ? 65.420 -4.630 160.257 1.00 106.17 220 ILE A C 1
ATOM 1720 O O . ILE A 1 220 ? 66.044 -5.667 159.995 1.00 106.52 220 ILE A O 1
ATOM 1725 N N . LYS A 1 221 ? 64.122 -4.473 160.007 1.00 105.36 221 LYS A N 1
ATOM 1726 C CA . LYS A 1 221 ? 63.333 -5.516 159.357 1.00 98.58 221 LYS A CA 1
ATOM 1727 C C . LYS A 1 221 ? 63.935 -5.912 158.011 1.00 95.91 221 LYS A C 1
ATOM 1728 O O . LYS A 1 221 ? 64.010 -7.098 157.674 1.00 98.22 221 LYS A O 1
ATOM 1730 N N . ILE A 1 222 ? 64.370 -4.912 157.249 1.00 89.06 222 ILE A N 1
ATOM 1731 C CA . ILE A 1 222 ? 64.972 -5.157 155.943 1.00 87.91 222 ILE A CA 1
ATOM 1732 C C . ILE A 1 222 ? 66.256 -5.961 156.078 1.00 95.31 222 ILE A C 1
ATOM 1733 O O . ILE A 1 222 ? 66.483 -6.907 155.326 1.00 82.28 222 ILE A O 1
ATOM 1738 N N . VAL A 1 223 ? 67.090 -5.577 157.041 1.00 99.60 223 VAL A N 1
ATOM 1739 C CA . VAL A 1 223 ? 68.335 -6.292 157.300 1.00 101.25 223 VAL A CA 1
ATOM 1740 C C . VAL A 1 223 ? 68.074 -7.756 157.645 1.00 101.97 223 VAL A C 1
ATOM 1741 O O . VAL A 1 223 ? 68.739 -8.654 157.122 1.00 84.26 223 VAL A O 1
ATOM 1745 N N . ASN A 1 224 ? 67.099 -7.993 158.519 1.00 102.36 224 ASN A N 1
ATOM 1746 C CA . ASN A 1 224 ? 66.757 -9.361 158.902 1.00 106.88 224 ASN A CA 1
ATOM 1747 C C . ASN A 1 224 ? 66.231 -10.193 157.736 1.00 108.88 224 ASN A C 1
ATOM 1748 O O . ASN A 1 224 ? 66.639 -11.342 157.554 1.00 111.49 224 ASN A O 1
ATOM 1753 N N . GLU A 1 225 ? 65.329 -9.610 156.950 1.00 109.78 225 GLU A N 1
ATOM 1754 C CA . GLU A 1 225 ? 64.794 -10.290 155.774 1.00 110.26 225 GLU A CA 1
ATOM 1755 C C . GLU A 1 225 ? 65.913 -10.612 154.785 1.00 105.87 225 GLU A C 1
ATOM 1756 O O . GLU A 1 225 ? 65.926 -11.679 154.164 1.00 109.22 225 GLU A O 1
ATOM 1758 N N . PHE A 1 226 ? 66.854 -9.682 154.657 1.00 94.82 226 PHE A N 1
ATOM 1759 C CA . PHE A 1 226 ? 67.986 -9.840 153.751 1.00 91.25 226 PHE A CA 1
ATOM 1760 C C . PHE A 1 226 ? 68.883 -10.993 154.184 1.00 99.01 226 PHE A C 1
ATOM 1761 O O . PHE A 1 226 ? 69.199 -11.871 153.382 1.00 94.23 226 PHE A O 1
ATOM 1769 N N . LYS A 1 227 ? 69.286 -10.983 155.452 1.00 106.99 227 LYS A N 1
ATOM 1770 C CA . LYS A 1 227 ? 70.102 -12.058 156.006 1.00 106.87 227 LYS A CA 1
ATOM 1771 C C . LYS A 1 227 ? 69.406 -13.401 155.825 1.00 115.36 227 LYS A C 1
ATOM 1772 O O . LYS A 1 227 ? 70.003 -14.360 155.329 1.00 118.18 227 LYS A O 1
ATOM 1774 N N . ALA A 1 228 ? 68.135 -13.451 156.216 1.00 118.36 228 ALA A N 1
ATOM 1775 C CA . ALA A 1 228 ? 67.323 -14.657 156.082 1.00 121.90 228 ALA A CA 1
ATOM 1776 C C . ALA A 1 228 ? 67.326 -15.176 154.648 1.00 127.11 228 ALA A C 1
ATOM 1777 O O . ALA A 1 228 ? 67.434 -16.377 154.416 1.00 133.79 228 ALA A O 1
ATOM 1779 N N . GLU A 1 229 ? 67.214 -14.263 153.689 1.00 121.68 229 GLU A N 1
ATOM 1780 C CA . GLU A 1 229 ? 67.228 -14.642 152.280 1.00 118.90 229 GLU A CA 1
ATOM 1781 C C . GLU A 1 229 ? 68.587 -15.160 151.827 1.00 111.12 229 GLU A C 1
ATOM 1782 O O . GLU A 1 229 ? 68.666 -16.109 151.048 1.00 112.02 229 GLU A O 1
ATOM 1788 N N . ILE A 1 230 ? 69.654 -14.536 152.316 1.00 106.63 230 ILE A N 1
ATOM 1789 C CA . ILE A 1 230 ? 71.004 -14.964 151.968 1.00 109.82 230 ILE A CA 1
ATOM 1790 C C . ILE A 1 230 ? 71.261 -16.382 152.457 1.00 120.97 230 ILE A C 1
ATOM 1791 O O . ILE A 1 230 ? 71.776 -17.221 151.717 1.00 126.44 230 ILE A O 1
ATOM 1796 N N . GLU A 1 231 ? 70.894 -16.648 153.706 1.00 124.71 231 GLU A N 1
ATOM 1797 C CA . GLU A 1 231 ? 71.099 -17.972 154.279 1.00 133.57 231 GLU A CA 1
ATOM 1798 C C . GLU A 1 231 ? 70.198 -19.007 153.610 1.00 140.01 231 GLU A C 1
ATOM 1799 O O . GLU A 1 231 ? 70.644 -20.102 153.271 1.00 142.17 231 GLU A O 1
ATOM 1805 N N . GLN A 1 232 ? 68.932 -18.647 153.414 1.00 144.73 232 GLN A N 1
ATOM 1806 C CA . GLN A 1 232 ? 67.935 -19.583 152.898 1.00 151.43 232 GLN A CA 1
ATOM 1807 C C . GLN A 1 232 ? 68.175 -19.999 151.450 1.00 152.16 232 GLN A C 1
ATOM 1808 O O . GLN A 1 232 ? 68.110 -21.185 151.123 1.00 154.63 232 GLN A O 1
ATOM 1814 N N . LYS A 1 233 ? 68.437 -19.020 150.589 1.00 149.65 233 LYS A N 1
ATOM 1815 C CA . LYS A 1 233 ? 68.696 -19.285 149.178 1.00 150.21 233 LYS A CA 1
ATOM 1816 C C . LYS A 1 233 ? 69.874 -20.233 149.022 1.00 158.09 233 LYS A C 1
ATOM 1817 O O . LYS A 1 233 ? 70.855 -20.137 149.760 1.00 158.70 233 LYS A O 1
ATOM 1823 N N . LEU A 1 234 ? 69.769 -21.153 148.066 1.00 163.80 234 LEU A N 1
ATOM 1824 C CA . LEU A 1 234 ? 70.836 -22.116 147.821 1.00 167.58 234 LEU A CA 1
ATOM 1825 C C . LEU A 1 234 ? 72.136 -21.395 147.468 1.00 162.61 234 LEU A C 1
ATOM 1826 O O . LEU A 1 234 ? 73.152 -21.589 148.139 1.00 161.11 234 LEU A O 1
ATOM 1831 N N . GLU A 1 235 ? 72.068 -20.537 146.448 1.00 160.40 235 GLU A N 1
ATOM 1832 C CA . GLU A 1 235 ? 73.207 -19.784 145.933 1.00 157.97 235 GLU A CA 1
ATOM 1833 C C . GLU A 1 235 ? 72.837 -19.102 144.625 1.00 154.10 235 GLU A C 1
ATOM 1834 O O . GLU A 1 235 ? 72.515 -19.764 143.638 1.00 156.29 235 GLU A O 1
ATOM 1840 N N . PHE A 1 236 ? 72.891 -17.778 144.618 1.00 145.97 236 PHE A N 1
ATOM 1841 C CA . PHE A 1 236 ? 72.822 -17.029 143.373 1.00 142.97 236 PHE A CA 1
ATOM 1842 C C . PHE A 1 236 ? 73.576 -15.719 143.542 1.00 137.40 236 PHE A C 1
ATOM 1843 O O . PHE A 1 236 ? 73.644 -15.168 144.640 1.00 138.17 236 PHE A O 1
ATOM 1851 N N . ASP A 1 237 ? 74.149 -15.236 142.447 1.00 133.55 237 ASP A N 1
ATOM 1852 C CA . ASP A 1 237 ? 75.024 -14.072 142.476 1.00 128.24 237 ASP A CA 1
ATOM 1853 C C . ASP A 1 237 ? 74.302 -12.817 142.973 1.00 121.29 237 ASP A C 1
ATOM 1854 O O . ASP A 1 237 ? 73.340 -12.356 142.359 1.00 124.66 237 ASP A O 1
ATOM 1859 N N . TRP A 1 238 ? 74.776 -12.274 144.092 1.00 112.80 238 TRP A N 1
ATOM 1860 C CA . TRP A 1 238 ? 74.148 -11.110 144.715 1.00 104.90 238 TRP A CA 1
ATOM 1861 C C . TRP A 1 238 ? 74.748 -9.798 144.218 1.00 104.03 238 TRP A C 1
ATOM 1862 O O . TRP A 1 238 ? 74.257 -8.720 144.551 1.00 104.20 238 TRP A O 1
ATOM 1873 N N . SER A 1 239 ? 75.807 -9.895 143.418 1.00 102.25 239 SER A N 1
ATOM 1874 C CA . SER A 1 239 ? 76.553 -8.719 142.975 1.00 100.09 239 SER A CA 1
ATOM 1875 C C . SER A 1 239 ? 75.697 -7.719 142.205 1.00 97.32 239 SER A C 1
ATOM 1876 O O . SER A 1 239 ? 75.997 -6.526 142.186 1.00 100.14 239 SER A O 1
ATOM 1879 N N . LEU A 1 240 ? 74.647 -8.208 141.554 1.00 92.06 240 LEU A N 1
ATOM 1880 C CA . LEU A 1 240 ? 73.699 -7.320 140.892 1.00 92.27 240 LEU A CA 1
ATOM 1881 C C . LEU A 1 240 ? 72.972 -6.478 141.929 1.00 86.43 240 LEU A C 1
ATOM 1882 O O . LEU A 1 240 ? 72.949 -5.246 141.849 1.00 80.27 240 LEU A O 1
ATOM 1887 N N . ILE A 1 241 ? 72.385 -7.160 142.908 1.00 87.65 241 ILE A N 1
ATOM 1888 C CA . ILE A 1 241 ? 71.636 -6.507 143.974 1.00 88.22 241 ILE A CA 1
ATOM 1889 C C . ILE A 1 241 ? 72.554 -5.644 144.833 1.00 82.97 241 ILE A C 1
ATOM 1890 O O . ILE A 1 241 ? 72.172 -4.559 145.266 1.00 78.90 241 ILE A O 1
ATOM 1895 N N . MET A 1 242 ? 73.768 -6.127 145.071 1.00 81.83 242 MET A N 1
ATOM 1896 C CA . MET A 1 242 ? 74.743 -5.365 145.843 1.00 85.48 242 MET A CA 1
ATOM 1897 C C . MET A 1 242 ? 75.214 -4.122 145.087 1.00 83.60 242 MET A C 1
ATOM 1898 O O . MET A 1 242 ? 75.501 -3.088 145.696 1.00 81.57 242 MET A O 1
ATOM 1903 N N . SER A 1 243 ? 75.285 -4.219 143.763 1.00 84.64 243 SER A N 1
ATOM 1904 C CA . SER A 1 243 ? 75.649 -3.070 142.942 1.00 84.58 243 SER A CA 1
ATOM 1905 C C . SER A 1 243 ? 74.541 -2.035 143.026 1.00 86.95 243 SER A C 1
ATOM 1906 O O . SER A 1 243 ? 74.794 -0.840 143.209 1.00 91.56 243 SER A O 1
ATOM 1909 N N . THR A 1 244 ? 73.311 -2.521 142.896 1.00 80.39 244 THR A N 1
ATOM 1910 C CA . THR A 1 244 ? 72.124 -1.687 143.000 1.00 76.88 244 THR A CA 1
ATOM 1911 C C . THR A 1 244 ? 72.085 -0.955 144.335 1.00 75.12 244 THR A C 1
ATOM 1912 O O . THR A 1 244 ? 71.823 0.242 144.386 1.00 74.64 244 THR A O 1
ATOM 1916 N N . CYS A 1 245 ? 72.356 -1.684 145.413 1.00 74.02 245 CYS A N 1
ATOM 1917 C CA . CYS A 1 245 ? 72.342 -1.108 146.752 1.00 68.62 245 CYS A CA 1
ATOM 1918 C C . CYS A 1 245 ? 73.472 -0.101 146.945 1.00 68.45 245 CYS A C 1
ATOM 1919 O O . CYS A 1 245 ? 73.290 0.920 147.607 1.00 67.52 245 CYS A O 1
ATOM 1922 N N . ARG A 1 246 ? 74.635 -0.392 146.369 1.00 71.92 246 ARG A N 1
ATOM 1923 C CA . ARG A 1 246 ? 75.762 0.536 146.413 1.00 61.92 246 ARG A CA 1
ATOM 1924 C C . ARG A 1 246 ? 75.396 1.859 145.744 1.00 64.68 246 ARG A C 1
ATOM 1925 O O . ARG A 1 246 ? 75.531 2.928 146.345 1.00 65.56 246 ARG A O 1
ATOM 1933 N N . LEU A 1 247 ? 74.921 1.778 144.504 1.00 66.91 247 LEU A N 1
ATOM 1934 C CA . LEU A 1 247 ? 74.510 2.963 143.755 1.00 65.16 247 LEU A CA 1
ATOM 1935 C C . LEU A 1 247 ? 73.386 3.725 144.460 1.00 61.28 247 LEU A C 1
ATOM 1936 O O . LEU A 1 247 ? 73.384 4.955 144.491 1.00 107.14 247 LEU A O 1
ATOM 1941 N N . ALA A 1 248 ? 72.441 2.983 145.029 1.00 65.51 248 ALA A N 1
ATOM 1942 C CA . ALA A 1 248 ? 71.304 3.570 145.730 1.00 70.59 248 ALA A CA 1
ATOM 1943 C C . ALA A 1 248 ? 71.749 4.341 146.967 1.00 71.48 248 ALA A C 1
ATOM 1944 O O . ALA A 1 248 ? 71.266 5.442 147.234 1.00 73.10 248 ALA A O 1
ATOM 1946 N N . SER A 1 249 ? 72.669 3.749 147.721 1.00 75.71 249 SER A N 1
ATOM 1947 C CA . SER A 1 249 ? 73.200 4.376 148.925 1.00 80.67 249 SER A CA 1
ATOM 1948 C C . SER A 1 249 ? 74.027 5.607 148.565 1.00 78.42 249 SER A C 1
ATOM 1949 O O . SER A 1 249 ? 74.031 6.611 149.285 1.00 74.80 249 SER A O 1
ATOM 1952 N N . LYS A 1 250 ? 74.728 5.517 147.441 1.00 75.46 250 LYS A N 1
ATOM 1953 C CA . LYS A 1 250 ? 75.522 6.628 146.938 1.00 68.26 250 LYS A CA 1
ATOM 1954 C C . LYS A 1 250 ? 74.594 7.787 146.578 1.00 68.87 250 LYS A C 1
ATOM 1955 O O . LYS A 1 250 ? 74.885 8.952 146.869 1.00 70.69 250 LYS A O 1
ATOM 1961 N N . LEU A 1 251 ? 73.470 7.450 145.951 1.00 74.88 251 LEU A N 1
ATOM 1962 C CA . LEU A 1 251 ? 72.434 8.424 145.630 1.00 78.72 251 LEU A CA 1
ATOM 1963 C C . LEU A 1 251 ? 71.843 9.030 146.897 1.00 79.03 251 LEU A C 1
ATOM 1964 O O . LEU A 1 251 ? 71.480 10.204 146.920 1.00 80.94 251 LEU A O 1
ATOM 1969 N N . ALA A 1 252 ? 71.745 8.222 147.949 1.00 77.82 252 ALA A N 1
ATOM 1970 C CA . ALA A 1 252 ? 71.224 8.698 149.225 1.00 77.74 252 ALA A CA 1
ATOM 1971 C C . ALA A 1 252 ? 72.184 9.712 149.827 1.00 73.41 252 ALA A C 1
ATOM 1972 O O . ALA A 1 252 ? 71.762 10.708 150.417 1.00 75.22 252 ALA A O 1
ATOM 1974 N N . MET A 1 253 ? 73.477 9.451 149.667 1.00 70.57 253 MET A N 1
ATOM 1975 C CA . MET A 1 253 ? 74.508 10.384 150.101 1.00 77.86 253 MET A CA 1
ATOM 1976 C C . MET A 1 253 ? 74.415 11.700 149.335 1.00 85.71 253 MET A C 1
ATOM 1977 O O . MET A 1 253 ? 74.461 12.779 149.929 1.00 88.72 253 MET A O 1
ATOM 1982 N N . LYS A 1 254 ? 74.286 11.605 148.015 1.00 93.32 254 LYS A N 1
ATOM 1983 C CA . LYS A 1 254 ? 74.192 12.798 147.179 1.00 97.76 254 LYS A CA 1
ATOM 1984 C C . LYS A 1 254 ? 72.935 13.606 147.494 1.00 92.98 254 LYS A C 1
ATOM 1985 O O . LYS A 1 254 ? 72.938 14.836 147.416 1.00 90.64 254 LYS A O 1
ATOM 1991 N N . LYS A 1 255 ? 71.867 12.908 147.863 1.00 88.69 255 LYS A N 1
ATOM 1992 C CA . LYS A 1 255 ? 70.547 13.523 147.966 1.00 88.58 255 LYS A CA 1
ATOM 1993 C C . LYS A 1 255 ? 70.277 14.232 149.292 1.00 100.70 255 LYS A C 1
ATOM 1994 O O . LYS A 1 255 ? 69.604 15.262 149.324 1.00 106.98 255 LYS A O 1
ATOM 2000 N N . PHE A 1 256 ? 70.800 13.683 150.382 1.00 104.06 256 PHE A N 1
ATOM 2001 C CA . PHE A 1 256 ? 70.471 14.195 151.709 1.00 106.17 256 PHE A CA 1
ATOM 2002 C C . PHE A 1 256 ? 71.702 14.574 152.531 1.00 112.04 256 PHE A C 1
ATOM 2003 O O . PHE A 1 256 ? 72.137 15.723 152.505 1.00 119.78 256 PHE A O 1
ATOM 2011 N N . GLY A 1 257 ? 72.256 13.612 153.263 1.00 105.72 257 GLY A N 1
ATOM 2012 C CA . GLY A 1 257 ? 73.413 13.874 154.101 1.00 108.54 257 GLY A CA 1
ATOM 2013 C C . GLY A 1 257 ? 74.273 12.650 154.341 1.00 104.50 257 GLY A C 1
ATOM 2014 O O . GLY A 1 257 ? 74.048 11.596 153.750 1.00 98.02 257 GLY A O 1
ATOM 2015 N N . PHE A 1 258 ? 75.264 12.790 155.215 1.00 102.74 258 PHE A N 1
ATOM 2016 C CA . PHE A 1 258 ? 76.179 11.693 155.514 1.00 98.16 258 PHE A CA 1
ATOM 2017 C C . PHE A 1 258 ? 75.556 10.661 156.449 1.00 99.22 258 PHE A C 1
ATOM 2018 O O . PHE A 1 258 ? 75.922 9.491 156.414 1.00 100.57 258 PHE A O 1
ATOM 2026 N N . GLN A 1 259 ? 74.629 11.101 157.292 1.00 101.75 259 GLN A N 1
ATOM 2027 C CA . GLN A 1 259 ? 73.940 10.210 158.222 1.00 107.38 259 GLN A CA 1
ATOM 2028 C C . GLN A 1 259 ? 72.996 9.275 157.473 1.00 98.79 259 GLN A C 1
ATOM 2029 O O . GLN A 1 259 ? 73.022 8.040 157.656 1.00 97.78 259 GLN A O 1
ATOM 2035 N N . GLN A 1 260 ? 72.158 9.889 156.641 1.00 92.58 260 GLN A N 1
ATOM 2036 C CA . GLN A 1 260 ? 71.226 9.182 155.775 1.00 88.07 260 GLN A CA 1
ATOM 2037 C C . GLN A 1 260 ? 71.963 8.098 155.007 1.00 81.13 260 GLN A C 1
ATOM 2038 O O . GLN A 1 260 ? 71.471 6.980 154.858 1.00 80.85 260 GLN A O 1
ATOM 2044 N N . PHE A 1 261 ? 73.156 8.439 154.531 1.00 78.49 261 PHE A N 1
ATOM 2045 C CA . PHE A 1 261 ? 74.002 7.481 153.835 1.00 73.73 261 PHE A CA 1
ATOM 2046 C C . PHE A 1 261 ? 74.549 6.437 154.793 1.00 72.93 261 PHE A C 1
ATOM 2047 O O . PHE A 1 261 ? 74.679 5.273 154.436 1.00 68.21 261 PHE A O 1
ATOM 2055 N N . TYR A 1 262 ? 74.870 6.865 156.008 1.00 73.42 262 TYR A N 1
ATOM 2056 C CA . TYR A 1 262 ? 75.521 6.003 156.988 1.00 68.68 262 TYR A CA 1
ATOM 2057 C C . TYR A 1 262 ? 74.646 4.816 157.372 1.00 77.06 262 TYR A C 1
ATOM 2058 O O . TYR A 1 262 ? 75.151 3.709 157.570 1.00 68.01 262 TYR A O 1
ATOM 2067 N N . ASN A 1 263 ? 73.338 5.043 157.470 1.00 82.00 263 ASN A N 1
ATOM 2068 C CA . ASN A 1 263 ? 72.421 3.924 157.700 1.00 79.50 263 ASN A CA 1
ATOM 2069 C C . ASN A 1 263 ? 72.563 2.842 156.621 1.00 75.08 263 ASN A C 1
ATOM 2070 O O . ASN A 1 263 ? 72.672 1.638 156.919 1.00 78.69 263 ASN A O 1
ATOM 2075 N N . CYS A 1 264 ? 72.582 3.288 155.368 1.00 67.79 264 CYS A N 1
ATOM 2076 C CA . CYS A 1 264 ? 72.761 2.399 154.227 1.00 73.76 264 CYS A CA 1
ATOM 2077 C C . CYS A 1 264 ? 74.111 1.695 154.284 1.00 73.13 264 CYS A C 1
ATOM 2078 O O . CYS A 1 264 ? 74.207 0.497 154.018 1.00 75.00 264 CYS A O 1
ATOM 2081 N N . PHE A 1 265 ? 75.149 2.455 154.620 1.00 72.92 265 PHE A N 1
ATOM 2082 C CA . PHE A 1 265 ? 76.498 1.924 154.783 1.00 79.14 265 PHE A CA 1
ATOM 2083 C C . PHE A 1 265 ? 76.483 0.760 155.762 1.00 79.45 265 PHE A C 1
ATOM 2084 O O . PHE A 1 265 ? 77.061 -0.294 155.499 1.00 66.41 265 PHE A O 1
ATOM 2092 N N . ASP A 1 266 ? 75.799 0.960 156.884 1.00 81.84 266 ASP A N 1
ATOM 2093 C CA . ASP A 1 266 ? 75.664 -0.064 157.911 1.00 90.35 266 ASP A CA 1
ATOM 2094 C C . ASP A 1 266 ? 74.987 -1.315 157.355 1.00 92.68 266 ASP A C 1
ATOM 2095 O O . ASP A 1 266 ? 75.528 -2.427 157.456 1.00 95.19 266 ASP A O 1
ATOM 2100 N N . THR A 1 267 ? 73.808 -1.125 156.763 1.00 88.57 267 THR A N 1
ATOM 2101 C CA . THR A 1 267 ? 73.052 -2.239 156.191 1.00 89.57 267 THR A CA 1
ATOM 2102 C C . THR A 1 267 ? 73.890 -3.054 155.201 1.00 81.83 267 THR A C 1
ATOM 2103 O O . THR A 1 267 ? 74.048 -4.271 155.352 1.00 80.51 267 THR A O 1
ATOM 2107 N N . ILE A 1 268 ? 74.444 -2.373 154.203 1.00 76.46 268 ILE A N 1
ATOM 2108 C CA . ILE A 1 268 ? 75.241 -3.022 153.166 1.00 74.53 268 ILE A CA 1
ATOM 2109 C C . ILE A 1 268 ? 76.477 -3.730 153.728 1.00 79.15 268 ILE A C 1
ATOM 2110 O O . ILE A 1 268 ? 76.795 -4.847 153.315 1.00 78.02 268 ILE A O 1
ATOM 2115 N N . SER A 1 269 ? 77.166 -3.082 154.666 1.00 85.78 269 SER A N 1
ATOM 2116 C CA . SER A 1 269 ? 78.295 -3.708 155.355 1.00 85.27 269 SER A CA 1
ATOM 2117 C C . SER A 1 269 ? 77.876 -5.034 155.976 1.00 92.70 269 SER A C 1
ATOM 2118 O O . SER A 1 269 ? 78.547 -6.057 155.801 1.00 95.71 269 SER A O 1
ATOM 2121 N N . THR A 1 270 ? 76.758 -5.006 156.697 1.00 94.99 270 THR A N 1
ATOM 2122 C CA . THR A 1 270 ? 76.208 -6.209 157.315 1.00 97.61 270 THR A CA 1
ATOM 2123 C C . THR A 1 270 ? 75.980 -7.304 156.273 1.00 97.94 270 THR A C 1
ATOM 2124 O O . THR A 1 270 ? 76.402 -8.455 156.453 1.00 97.61 270 THR A O 1
ATOM 2128 N N . LEU A 1 271 ? 75.321 -6.926 155.181 1.00 93.05 271 LEU A N 1
ATOM 2129 C CA . LEU A 1 271 ? 75.054 -7.840 154.072 1.00 93.36 271 LEU A CA 1
ATOM 2130 C C . LEU A 1 271 ? 76.326 -8.509 153.543 1.00 96.24 271 LEU A C 1
ATOM 2131 O O . LEU A 1 271 ? 76.405 -9.739 153.457 1.00 102.65 271 LEU A O 1
ATOM 2136 N N . TYR A 1 272 ? 77.317 -7.692 153.195 1.00 90.88 272 TYR A N 1
ATOM 2137 C CA . TYR A 1 272 ? 78.594 -8.195 152.698 1.00 91.86 272 TYR A CA 1
ATOM 2138 C C . TYR A 1 272 ? 79.248 -9.165 153.676 1.00 95.54 272 TYR A C 1
ATOM 2139 O O . TYR A 1 272 ? 79.693 -10.250 153.284 1.00 98.68 272 TYR A O 1
ATOM 2148 N N . ILE A 1 273 ? 79.300 -8.774 154.947 1.00 95.96 273 ILE A N 1
ATOM 2149 C CA . ILE A 1 273 ? 79.901 -9.624 155.973 1.00 99.55 273 ILE A CA 1
ATOM 2150 C C . ILE A 1 273 ? 79.186 -10.970 156.069 1.00 103.17 273 ILE A C 1
ATOM 2151 O O . ILE A 1 273 ? 79.818 -12.003 156.282 1.00 111.19 273 ILE A O 1
ATOM 2156 N N . THR A 1 274 ? 77.868 -10.954 155.891 1.00 97.01 274 THR A N 1
ATOM 2157 C CA . THR A 1 274 ? 77.084 -12.186 155.874 1.00 96.55 274 THR A CA 1
ATOM 2158 C C . THR A 1 274 ? 77.465 -13.082 154.692 1.00 100.49 274 THR A C 1
ATOM 2159 O O . THR A 1 274 ? 77.789 -14.269 154.863 1.00 107.96 274 THR A O 1
ATOM 2163 N N . ILE A 1 275 ? 77.425 -12.501 153.496 1.00 98.40 275 ILE A N 1
ATOM 2164 C CA . ILE A 1 275 ? 77.733 -13.237 152.273 1.00 102.96 275 ILE A CA 1
ATOM 2165 C C . ILE A 1 275 ? 79.124 -13.861 152.325 1.00 107.00 275 ILE A C 1
ATOM 2166 O O . ILE A 1 275 ? 79.318 -15.002 151.905 1.00 106.94 275 ILE A O 1
ATOM 2171 N N . TYR A 1 276 ? 80.089 -13.116 152.853 1.00 112.22 276 TYR A N 1
ATOM 2172 C CA . TYR A 1 276 ? 81.437 -13.652 153.002 1.00 122.09 276 TYR A CA 1
ATOM 2173 C C . TYR A 1 276 ? 81.551 -14.612 154.184 1.00 129.77 276 TYR A C 1
ATOM 2174 O O . TYR A 1 276 ? 82.471 -15.425 154.240 1.00 127.18 276 TYR A O 1
ATOM 2183 N N . SER A 1 277 ? 80.611 -14.522 155.121 1.00 138.77 277 SER A N 1
ATOM 2184 C CA . SER A 1 277 ? 80.568 -15.465 156.232 1.00 148.48 277 SER A CA 1
ATOM 2185 C C . SER A 1 277 ? 80.161 -16.829 155.712 1.00 159.66 277 SER A C 1
ATOM 2186 O O . SER A 1 277 ? 80.615 -17.859 156.213 1.00 163.95 277 SER A O 1
ATOM 2189 N N . ARG A 1 278 ? 79.299 -16.828 154.699 1.00 168.11 278 ARG A N 1
ATOM 2190 C CA . ARG A 1 278 ? 78.897 -18.075 154.052 1.00 179.40 278 ARG A CA 1
ATOM 2191 C C . ARG A 1 278 ? 80.046 -18.735 153.292 1.00 185.84 278 ARG A C 1
ATOM 2192 O O . ARG A 1 278 ? 79.946 -19.895 152.896 1.00 189.88 278 ARG A O 1
ATOM 2200 N N . THR A 1 279 ? 81.118 -17.978 153.072 1.00 185.94 279 THR A N 1
ATOM 2201 C CA . THR A 1 279 ? 82.317 -18.458 152.379 1.00 188.45 279 THR A CA 1
ATOM 2202 C C . THR A 1 279 ? 82.063 -18.803 150.908 1.00 189.27 279 THR A C 1
ATOM 2203 O O . THR A 1 279 ? 82.982 -19.182 150.183 1.00 191.88 279 THR A O 1
ATOM 2207 N N . ILE A 1 280 ? 80.821 -18.657 150.459 1.00 186.10 280 ILE A N 1
ATOM 2208 C CA . ILE A 1 280 ? 80.513 -18.899 149.058 1.00 182.99 280 ILE A CA 1
ATOM 2209 C C . ILE A 1 280 ? 81.189 -17.824 148.207 1.00 176.58 280 ILE A C 1
ATOM 2210 O O . ILE A 1 280 ? 81.164 -16.641 148.547 1.00 171.57 280 ILE A O 1
ATOM 2215 N N . SER A 1 281 ? 81.817 -18.246 147.115 1.00 176.36 281 SER A N 1
ATOM 2216 C CA . SER A 1 281 ? 82.701 -17.359 146.365 1.00 172.07 281 SER A CA 1
ATOM 2217 C C . SER A 1 281 ? 82.346 -17.237 144.887 1.00 170.59 281 SER A C 1
ATOM 2218 O O . SER A 1 281 ? 83.058 -17.752 144.026 1.00 173.90 281 SER A O 1
ATOM 2221 N N . SER A 1 282 ? 81.249 -16.548 144.596 1.00 165.52 282 SER A N 1
ATOM 2222 C CA . SER A 1 282 ? 80.915 -16.207 143.222 1.00 162.99 282 SER A CA 1
AT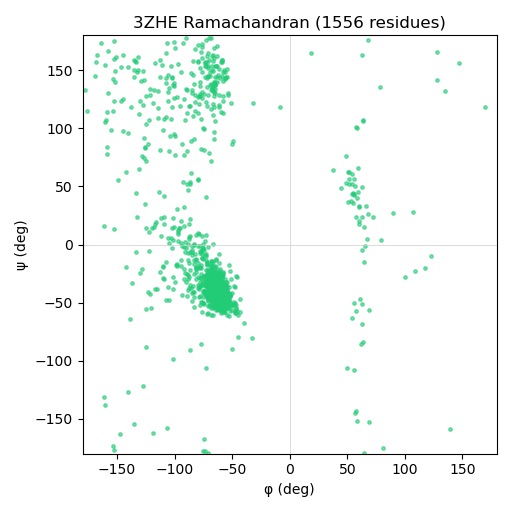OM 2223 C C . SER A 1 282 ? 81.942 -15.205 142.707 1.00 159.07 282 SER A C 1
ATOM 2224 O O . SER A 1 282 ? 82.268 -14.240 143.395 1.00 153.85 282 SER A O 1
ATOM 2227 N N . LYS A 1 283 ? 82.454 -15.439 141.504 1.00 158.94 283 LYS A N 1
ATOM 2228 C CA . LYS A 1 283 ? 83.516 -14.603 140.946 1.00 153.18 283 LYS A CA 1
ATOM 2229 C C . LYS A 1 283 ? 83.107 -13.141 140.750 1.00 145.32 283 LYS A C 1
ATOM 2230 O O . LYS A 1 283 ? 83.948 -12.246 140.797 1.00 144.74 283 LYS A O 1
ATOM 2232 N N . CYS A 1 284 ? 81.816 -12.901 140.543 1.00 137.25 284 CYS A N 1
ATOM 2233 C CA . CYS A 1 284 ? 81.332 -11.559 140.229 1.00 126.61 284 CYS A CA 1
ATOM 2234 C C . CYS A 1 284 ? 81.240 -10.645 141.453 1.00 118.52 284 CYS A C 1
ATOM 2235 O O . CYS A 1 284 ? 81.374 -9.426 141.336 1.00 116.53 284 CYS A O 1
ATOM 2238 N N . LEU A 1 285 ? 81.015 -11.240 142.622 1.00 112.79 285 LEU A N 1
ATOM 2239 C CA . LEU A 1 285 ? 80.780 -10.480 143.850 1.00 103.95 285 LEU A CA 1
ATOM 2240 C C . LEU A 1 285 ? 81.961 -9.596 144.240 1.00 100.86 285 LEU A C 1
ATOM 2241 O O . LEU A 1 285 ? 81.784 -8.422 144.575 1.00 93.64 285 LEU A O 1
ATOM 2246 N N . LEU A 1 286 ? 83.159 -10.170 144.195 1.00 106.62 286 LEU A N 1
ATOM 2247 C CA . LEU A 1 286 ? 84.372 -9.488 144.637 1.00 109.17 286 LEU A CA 1
ATOM 2248 C C . LEU A 1 286 ? 84.573 -8.148 143.939 1.00 99.89 286 LEU A C 1
ATOM 2249 O O . LEU A 1 286 ? 84.951 -7.159 144.570 1.00 94.99 286 LEU A O 1
ATOM 2254 N N . ALA A 1 287 ? 84.310 -8.126 142.636 1.00 100.13 287 ALA A N 1
ATOM 2255 C CA . ALA A 1 287 ? 84.462 -6.918 141.833 1.00 99.15 287 ALA A CA 1
ATOM 2256 C C . ALA A 1 287 ? 83.607 -5.781 142.379 1.00 94.63 287 ALA A C 1
ATOM 2257 O O . ALA A 1 287 ? 84.017 -4.620 142.372 1.00 94.60 287 ALA A O 1
ATOM 2259 N N . GLU A 1 288 ? 82.416 -6.125 142.856 1.00 87.86 288 GLU A N 1
ATOM 2260 C CA . GLU A 1 288 ? 81.505 -5.135 143.413 1.00 84.52 288 GLU A CA 1
ATOM 2261 C C . GLU A 1 288 ? 81.889 -4.771 144.844 1.00 89.02 288 GLU A C 1
ATOM 2262 O O . GLU A 1 288 ? 81.735 -3.623 145.264 1.00 85.47 288 GLU A O 1
ATOM 2268 N N . ALA A 1 289 ? 82.385 -5.755 145.588 1.00 90.66 289 ALA A N 1
ATOM 2269 C CA . ALA A 1 289 ? 82.784 -5.539 146.975 1.00 86.96 289 ALA A CA 1
ATOM 2270 C C . ALA A 1 289 ? 83.926 -4.533 147.054 1.00 79.13 289 ALA A C 1
ATOM 2271 O O . ALA A 1 289 ? 83.897 -3.606 147.869 1.00 76.03 289 ALA A O 1
ATOM 2273 N N . ILE A 1 290 ? 84.927 -4.723 146.199 1.00 74.38 290 ILE A N 1
ATOM 2274 C CA . ILE A 1 290 ? 86.049 -3.794 146.108 1.00 74.62 290 ILE A CA 1
ATOM 2275 C C . ILE A 1 290 ? 85.561 -2.382 145.808 1.00 78.77 290 ILE A C 1
ATOM 2276 O O . ILE A 1 290 ? 86.002 -1.415 146.431 1.00 73.40 290 ILE A O 1
ATOM 2281 N N . SER A 1 291 ? 84.641 -2.276 144.853 1.00 86.94 291 SER A N 1
ATOM 2282 C CA . SER A 1 291 ? 84.076 -0.990 144.463 1.00 86.97 291 SER A CA 1
ATOM 2283 C C . SER A 1 291 ? 83.393 -0.313 145.645 1.00 86.82 291 SER A C 1
ATOM 2284 O O . SER A 1 291 ? 83.547 0.892 145.860 1.00 79.89 291 SER A O 1
ATOM 2287 N N . TRP A 1 292 ? 82.642 -1.098 146.413 1.00 91.03 292 TRP A N 1
ATOM 2288 C CA . TRP A 1 292 ? 81.920 -0.562 147.559 1.00 90.84 292 TRP A CA 1
ATOM 2289 C C . TRP A 1 292 ? 82.878 -0.085 148.646 1.00 84.77 292 TRP A C 1
ATOM 2290 O O . TRP A 1 292 ? 82.671 0.973 149.240 1.00 75.66 292 TRP A O 1
ATOM 2301 N N . ILE A 1 293 ? 83.922 -0.872 148.899 1.00 84.30 293 ILE A N 1
ATOM 2302 C CA . ILE A 1 293 ? 84.978 -0.469 149.822 1.00 77.64 293 ILE A CA 1
ATOM 2303 C C . ILE A 1 293 ? 85.585 0.859 149.374 1.00 78.02 293 ILE A C 1
ATOM 2304 O O . ILE A 1 293 ? 85.792 1.767 150.184 1.00 74.04 293 ILE A O 1
ATOM 2309 N N . SER A 1 294 ? 85.842 0.969 148.074 1.00 79.47 294 SER A N 1
ATOM 2310 C CA . SER A 1 294 ? 86.416 2.177 147.492 1.00 79.48 294 SER A CA 1
ATOM 2311 C C . SER A 1 294 ? 85.533 3.401 147.733 1.00 79.26 294 SER A C 1
ATOM 2312 O O . SER A 1 294 ? 85.970 4.382 148.345 1.00 77.84 294 SER A O 1
ATOM 2315 N N . ASP A 1 295 ? 84.291 3.339 147.257 1.00 79.46 295 ASP A N 1
ATOM 2316 C CA . ASP A 1 295 ? 83.357 4.454 147.405 1.00 81.14 295 ASP A CA 1
ATOM 2317 C C . ASP A 1 295 ? 83.136 4.840 148.866 1.00 79.01 295 ASP A C 1
ATOM 2318 O O . ASP A 1 295 ? 83.182 6.023 149.220 1.00 81.06 295 ASP A O 1
ATOM 2323 N N . SER A 1 296 ? 82.899 3.837 149.708 1.00 79.23 296 SER A N 1
ATOM 2324 C CA . SER A 1 296 ? 82.679 4.068 151.132 1.00 64.05 296 SER A CA 1
ATOM 2325 C C . SER A 1 296 ? 83.868 4.774 151.771 1.00 72.82 296 SER A C 1
ATOM 2326 O O . SER A 1 296 ? 83.699 5.741 152.511 1.00 77.94 296 SER A O 1
ATOM 2329 N N . ALA A 1 297 ? 85.069 4.283 151.478 1.00 69.59 297 ALA A N 1
ATOM 2330 C CA . ALA A 1 297 ? 86.287 4.891 152.000 1.00 73.91 297 ALA A CA 1
ATOM 2331 C C . ALA A 1 297 ? 86.393 6.343 151.556 1.00 76.28 297 ALA A C 1
ATOM 2332 O O . ALA A 1 297 ? 86.741 7.223 152.348 1.00 77.83 297 ALA A O 1
ATOM 2334 N N . GLU A 1 298 ? 86.085 6.584 150.286 1.00 76.66 298 GLU A N 1
ATOM 2335 C CA . GLU A 1 298 ? 86.116 7.935 149.737 1.00 76.74 298 GLU A CA 1
ATOM 2336 C C . GLU A 1 298 ? 85.178 8.882 150.474 1.00 74.76 298 GLU A C 1
ATOM 2337 O O . GLU A 1 298 ? 85.559 10.004 150.811 1.00 72.74 298 GLU A O 1
ATOM 2343 N N . ILE A 1 299 ? 83.955 8.428 150.727 1.00 74.29 299 ILE A N 1
ATOM 2344 C CA . ILE A 1 299 ? 82.977 9.249 151.435 1.00 79.33 299 ILE A CA 1
ATOM 2345 C C . ILE A 1 299 ? 83.394 9.487 152.885 1.00 83.71 299 ILE A C 1
ATOM 2346 O O . ILE A 1 299 ? 83.215 10.581 153.421 1.00 83.98 299 ILE A O 1
ATOM 2351 N N . LEU A 1 300 ? 83.959 8.460 153.510 1.00 83.84 300 LEU A N 1
ATOM 2352 C CA . LEU A 1 300 ? 84.422 8.564 154.890 1.00 81.04 300 LEU A CA 1
ATOM 2353 C C . LEU A 1 300 ? 85.599 9.526 155.010 1.00 85.15 300 LEU A C 1
ATOM 2354 O O . LEU A 1 300 ? 85.798 10.152 156.053 1.00 91.88 300 LEU A O 1
ATOM 2359 N N . GLY A 1 301 ? 86.376 9.642 153.938 1.00 85.27 301 GLY A N 1
ATOM 2360 C CA . GLY A 1 301 ? 87.540 10.508 153.936 1.00 93.51 301 GLY A CA 1
ATOM 2361 C C . GLY A 1 301 ? 87.204 11.987 153.886 1.00 102.41 301 GLY A C 1
ATOM 2362 O O . GLY A 1 301 ? 87.909 12.811 154.469 1.00 78.22 301 GLY A O 1
ATOM 2363 N N . HIS A 1 302 ? 86.123 12.321 153.188 1.00 108.20 302 HIS A N 1
ATOM 2364 C CA . HIS A 1 302 ? 85.714 13.711 153.006 1.00 116.96 302 HIS A CA 1
ATOM 2365 C C . HIS A 1 302 ? 85.349 14.384 154.327 1.00 116.16 302 HIS A C 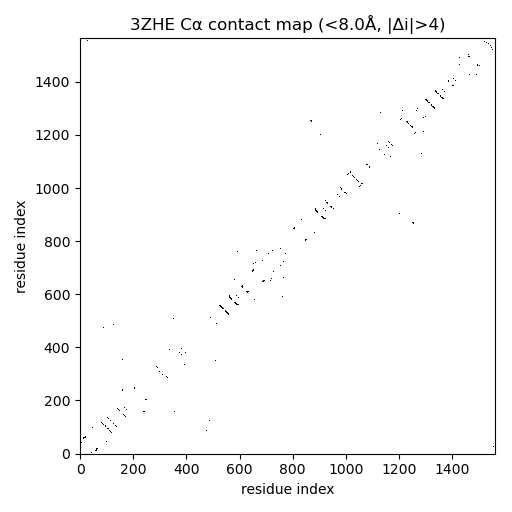1
ATOM 2366 O O . HIS A 1 302 ? 84.719 13.771 155.189 1.00 114.35 302 HIS A O 1
ATOM 2373 N N . LEU A 1 303 ? 85.747 15.645 154.478 1.00 120.83 303 LEU A N 1
ATOM 2374 C CA . LEU A 1 303 ? 85.441 16.409 155.684 1.00 123.55 303 LEU A CA 1
ATOM 2375 C C . LEU A 1 303 ? 83.935 16.628 155.823 1.00 132.66 303 LEU A C 1
ATOM 2376 O O . LEU A 1 303 ? 83.206 16.628 154.834 1.00 136.02 303 LEU A O 1
ATOM 2381 N N . ASP A 1 304 ? 83.472 16.809 157.055 1.00 137.88 304 ASP A N 1
ATOM 2382 C CA . ASP A 1 304 ? 82.052 17.035 157.306 1.00 146.18 304 ASP A CA 1
ATOM 2383 C C . ASP A 1 304 ? 81.660 18.465 156.942 1.00 155.39 304 ASP A C 1
ATOM 2384 O O . ASP A 1 304 ? 82.513 19.346 156.853 1.00 158.50 304 ASP A O 1
ATOM 2389 N N . GLU A 1 305 ? 80.367 18.690 156.731 1.00 162.19 305 GLU A N 1
ATOM 2390 C CA . GLU A 1 305 ? 79.872 20.003 156.323 1.00 162.73 305 GLU A CA 1
ATOM 2391 C C . GLU A 1 305 ? 80.108 21.052 157.403 1.00 169.09 305 GLU A C 1
ATOM 2392 O O . GLU A 1 305 ? 80.208 22.243 157.113 1.00 172.19 305 GLU A O 1
ATOM 2394 N N . GLN A 1 306 ? 80.196 20.601 158.650 1.00 169.27 306 GLN A N 1
ATOM 2395 C CA . GLN A 1 306 ? 80.448 21.496 159.772 1.00 172.85 306 GLN A CA 1
ATOM 2396 C C . GLN A 1 306 ? 81.943 21.730 159.944 1.00 174.51 306 GLN A C 1
ATOM 2397 O O . GLN A 1 306 ? 82.362 22.536 160.777 1.00 180.16 306 GLN A O 1
ATOM 2399 N N . LYS A 1 307 ? 82.731 21.000 159.157 1.00 168.33 307 LYS A N 1
ATOM 2400 C CA . LYS A 1 307 ? 84.188 21.139 159.117 1.00 163.87 307 LYS A CA 1
ATOM 2401 C C . LYS A 1 307 ? 84.887 20.677 160.398 1.00 164.26 307 LYS A C 1
ATOM 2402 O O . LYS A 1 307 ? 84.234 20.287 161.369 1.00 166.36 307 LYS A O 1
ATOM 2404 N N . ASN A 1 308 ? 86.219 20.706 160.358 1.00 160.82 308 ASN A N 1
ATOM 2405 C CA . ASN A 1 308 ? 87.094 20.385 161.494 1.00 156.58 308 ASN A CA 1
ATOM 2406 C C . ASN A 1 308 ? 87.320 18.897 161.790 1.00 148.06 308 ASN A C 1
ATOM 2407 O O . ASN A 1 308 ? 87.992 18.558 162.766 1.00 149.10 308 ASN A O 1
ATOM 2409 N N . GLU A 1 309 ? 86.776 18.021 160.949 1.00 138.57 309 GLU A N 1
ATOM 2410 C CA . GLU A 1 309 ? 86.977 16.580 161.105 1.00 128.71 309 GLU A CA 1
ATOM 2411 C C . GLU A 1 309 ? 86.491 15.798 159.890 1.00 118.08 309 GLU A C 1
ATOM 2412 O O . GLU A 1 309 ? 85.495 16.167 159.269 1.00 121.12 309 GLU A O 1
ATOM 2414 N N . PRO A 1 310 ? 87.198 14.706 159.547 1.00 108.01 310 PRO A N 1
ATOM 2415 C CA . PRO A 1 310 ? 86.702 13.813 158.496 1.00 82.00 310 PRO A CA 1
ATOM 2416 C C . PRO A 1 310 ? 85.468 13.055 158.965 1.00 101.67 310 PRO A C 1
ATOM 2417 O O . PRO A 1 310 ? 85.243 12.918 160.168 1.00 105.45 310 PRO A O 1
ATOM 2421 N N . HIS A 1 311 ? 84.682 12.564 158.015 1.00 101.37 311 HIS A N 1
ATOM 2422 C CA . HIS A 1 311 ? 83.452 11.847 158.329 1.00 102.09 311 HIS A CA 1
ATOM 2423 C C . HIS A 1 311 ? 83.712 10.512 159.022 1.00 104.33 311 HIS A C 1
ATOM 2424 O O . HIS A 1 311 ? 82.848 9.992 159.729 1.00 109.62 311 HIS A O 1
ATOM 2431 N N . PHE A 1 312 ? 84.907 9.966 158.820 1.00 101.79 312 PHE A N 1
ATOM 2432 C CA . PHE A 1 312 ? 85.294 8.711 159.453 1.00 102.99 312 PHE A CA 1
ATOM 2433 C C . PHE A 1 312 ? 85.373 8.857 160.969 1.00 106.95 312 PHE A C 1
ATOM 2434 O O . PHE A 1 312 ? 85.042 7.929 161.704 1.00 106.01 312 PHE A O 1
ATOM 2442 N N . GLN A 1 313 ? 85.814 10.025 161.431 1.00 116.46 313 GLN A N 1
ATOM 2443 C CA . GLN A 1 313 ? 85.987 10.270 162.861 1.00 123.26 313 GLN A CA 1
ATOM 2444 C C . GLN A 1 313 ? 84.674 10.231 163.636 1.00 124.82 313 GLN A C 1
ATOM 2445 O O . GLN A 1 313 ? 84.647 9.845 164.804 1.00 129.02 313 GLN A O 1
ATOM 2451 N N . LYS A 1 314 ? 83.586 10.629 162.985 1.00 119.11 314 LYS A N 1
ATOM 2452 C CA . LYS A 1 314 ? 82.274 10.617 163.622 1.00 119.40 314 LYS A CA 1
ATOM 2453 C C . LYS A 1 314 ? 81.608 9.254 163.470 1.00 115.17 314 LYS A C 1
ATOM 2454 O O . LYS A 1 314 ? 80.467 9.155 163.018 1.00 114.29 314 LYS A O 1
ATOM 2456 N N . LEU A 1 315 ? 82.328 8.204 163.848 1.00 111.09 315 LEU A N 1
ATOM 2457 C CA . LEU A 1 315 ? 81.817 6.845 163.737 1.00 104.31 315 LEU A CA 1
ATOM 2458 C C . LEU A 1 315 ? 81.975 6.116 165.065 1.00 99.81 315 LEU A C 1
ATOM 2459 O O . LEU A 1 315 ? 82.986 6.276 165.751 1.00 90.97 315 LEU A O 1
ATOM 2464 N N . SER A 1 316 ? 80.974 5.321 165.428 1.00 100.06 316 SER A N 1
ATOM 2465 C CA . SER A 1 316 ? 81.019 4.567 166.676 1.00 94.07 316 SER A CA 1
ATOM 2466 C C . SER A 1 316 ? 82.102 3.497 166.620 1.00 95.11 316 SER A C 1
ATOM 2467 O O . SER A 1 316 ? 82.567 3.134 165.539 1.00 99.96 316 SER A O 1
ATOM 2470 N N . VAL A 1 317 ? 82.494 2.993 167.787 1.00 88.49 317 VAL A N 1
ATOM 2471 C CA . VAL A 1 317 ? 83.545 1.983 167.884 1.00 84.13 317 VAL A CA 1
ATOM 2472 C C . VAL A 1 317 ? 83.151 0.683 167.189 1.00 83.35 317 VAL A C 1
ATOM 2473 O O . VAL A 1 317 ? 83.948 0.095 166.458 1.00 88.76 317 VAL A O 1
ATOM 2477 N N . PHE A 1 318 ? 81.917 0.243 167.417 1.00 84.83 318 PHE A N 1
ATOM 2478 C CA . PHE A 1 318 ? 81.411 -0.975 166.794 1.00 87.57 318 PHE A CA 1
ATOM 2479 C C . PHE A 1 318 ? 81.294 -0.809 165.286 1.00 88.09 318 PHE A C 1
ATOM 2480 O O . PHE A 1 318 ? 81.420 -1.776 164.535 1.00 91.32 318 PHE A O 1
ATOM 2488 N N . ALA A 1 319 ? 81.048 0.422 164.850 1.00 89.35 319 ALA A N 1
ATOM 2489 C CA . ALA A 1 319 ? 80.964 0.720 163.428 1.00 90.59 319 ALA A CA 1
ATOM 2490 C C . ALA A 1 319 ? 82.326 0.535 162.780 1.00 90.69 319 ALA A C 1
ATOM 2491 O O . ALA A 1 319 ? 82.444 -0.091 161.730 1.00 87.43 319 ALA A O 1
ATOM 2493 N N . LYS A 1 320 ? 83.356 1.080 163.417 1.00 90.14 320 LYS A N 1
ATOM 2494 C CA . LYS A 1 320 ? 84.718 0.921 162.931 1.00 87.46 320 LYS A CA 1
ATOM 2495 C C . LYS A 1 320 ? 85.140 -0.542 163.005 1.00 85.29 320 LYS A C 1
ATOM 2496 O O . LYS A 1 320 ? 85.922 -1.014 162.182 1.00 75.73 320 LYS A O 1
ATOM 2502 N N . THR A 1 321 ? 84.605 -1.259 163.989 1.00 84.82 321 THR A N 1
ATOM 2503 C CA . THR A 1 321 ? 84.887 -2.683 164.138 1.00 89.67 321 THR A CA 1
ATOM 2504 C C . THR A 1 321 ? 84.324 -3.483 162.963 1.00 96.47 321 THR A C 1
ATOM 2505 O O . THR A 1 321 ? 85.023 -4.308 162.368 1.00 101.38 321 THR A O 1
ATOM 2509 N N . LYS A 1 322 ? 83.060 -3.232 162.633 1.00 93.82 322 LYS A N 1
ATOM 2510 C CA . LYS A 1 322 ? 82.409 -3.905 161.514 1.00 87.76 322 LYS A CA 1
ATOM 2511 C C . LYS A 1 322 ? 83.083 -3.515 160.204 1.00 87.96 322 LYS A C 1
ATOM 2512 O O . LYS A 1 322 ? 83.239 -4.338 159.299 1.00 95.30 322 LYS A O 1
ATOM 2514 N N . TRP A 1 323 ? 83.484 -2.251 160.117 1.00 83.19 323 TRP A N 1
ATOM 2515 C CA . TRP A 1 323 ? 84.200 -1.735 158.959 1.00 83.63 323 TRP A CA 1
ATOM 2516 C C . TRP A 1 323 ? 85.502 -2.501 158.729 1.00 89.05 323 TRP A C 1
ATOM 2517 O O . TRP A 1 323 ? 85.758 -3.004 157.628 1.00 90.01 323 TRP A O 1
ATOM 2528 N N . ASN A 1 324 ? 86.316 -2.599 159.776 1.00 89.55 324 ASN A N 1
ATOM 2529 C CA . ASN A 1 324 ? 87.589 -3.307 159.685 1.00 86.70 324 ASN A CA 1
ATOM 2530 C C . ASN A 1 324 ? 87.423 -4.805 159.456 1.00 85.08 324 ASN A C 1
ATOM 2531 O O . ASN A 1 324 ? 88.249 -5.431 158.791 1.00 83.85 324 ASN A O 1
ATOM 2536 N N . GLU A 1 325 ? 86.359 -5.378 160.010 1.00 89.12 325 GLU A N 1
ATOM 2537 C CA . GLU A 1 325 ? 86.058 -6.785 159.781 1.00 78.65 325 GLU A CA 1
ATOM 2538 C C . GLU A 1 325 ? 85.776 -7.011 158.301 1.00 84.78 325 GLU A C 1
ATOM 2539 O O . GLU A 1 325 ? 86.335 -7.919 157.673 1.00 78.78 325 GLU A O 1
ATOM 2545 N N . LEU A 1 326 ? 84.907 -6.165 157.754 1.00 85.62 326 LEU A N 1
ATOM 2546 C CA . LEU A 1 326 ? 84.568 -6.198 156.337 1.00 81.14 326 LEU A CA 1
ATOM 2547 C C . LEU A 1 326 ? 85.817 -6.093 155.474 1.00 84.35 326 LEU A C 1
ATOM 2548 O O . LEU A 1 326 ? 86.043 -6.922 154.589 1.00 87.51 326 LEU A O 1
ATOM 2553 N N . ASN A 1 327 ? 86.629 -5.073 155.741 1.00 86.05 327 ASN A N 1
ATOM 2554 C CA . ASN A 1 327 ? 87.868 -4.876 154.995 1.00 86.10 327 ASN A CA 1
ATOM 2555 C C . ASN A 1 327 ? 88.816 -6.068 155.085 1.00 96.76 327 ASN A C 1
ATOM 2556 O O . ASN A 1 327 ? 89.488 -6.408 154.111 1.00 98.25 327 ASN A O 1
ATOM 2561 N N . ASP A 1 328 ? 88.863 -6.695 156.257 1.00 103.98 328 ASP A N 1
ATOM 2562 C CA . ASP A 1 328 ? 89.665 -7.899 156.454 1.00 106.95 328 ASP A CA 1
ATOM 2563 C C . ASP A 1 328 ? 89.183 -9.038 155.569 1.00 106.03 328 ASP A C 1
ATOM 2564 O O . ASP A 1 328 ? 89.985 -9.723 154.928 1.00 107.35 328 ASP A O 1
ATOM 2569 N N . LEU A 1 329 ? 87.868 -9.237 155.539 1.00 103.91 329 LEU A N 1
ATOM 2570 C CA . LEU A 1 329 ? 87.275 -10.272 154.701 1.00 108.14 329 LEU A CA 1
ATOM 2571 C C . LEU A 1 329 ? 87.601 -10.031 153.228 1.00 113.02 329 LEU A C 1
ATOM 2572 O O . LEU A 1 329 ? 88.075 -10.932 152.525 1.00 122.79 329 LEU A O 1
ATOM 2577 N N . VAL A 1 330 ? 87.351 -8.806 152.774 1.00 101.97 330 VAL A N 1
ATOM 2578 C CA . VAL A 1 330 ? 87.594 -8.430 151.384 1.00 91.64 330 VAL A CA 1
ATOM 2579 C C . VAL A 1 330 ? 89.054 -8.633 150.989 1.00 93.36 330 VAL A C 1
ATOM 2580 O O . VAL A 1 330 ? 89.346 -9.224 149.947 1.00 87.09 330 VAL A O 1
ATOM 2584 N N . MET A 1 331 ? 89.965 -8.145 151.826 1.00 100.31 331 MET A N 1
ATOM 2585 C CA . MET A 1 331 ? 91.393 -8.283 151.562 1.00 101.15 331 MET A CA 1
ATOM 2586 C C . MET A 1 331 ? 91.796 -9.750 151.505 1.00 97.16 331 MET A C 1
ATOM 2587 O O . MET A 1 331 ? 92.597 -10.150 150.659 1.00 90.42 331 MET A O 1
ATOM 2592 N N . ASN A 1 332 ? 91.239 -10.544 152.415 1.00 104.63 332 ASN A N 1
ATOM 2593 C CA . ASN A 1 332 ? 91.512 -11.977 152.446 1.00 119.77 332 ASN A CA 1
ATOM 2594 C C . ASN A 1 332 ? 91.072 -12.685 151.171 1.00 127.52 332 ASN A C 1
ATOM 2595 O O . ASN A 1 332 ? 91.774 -13.563 150.667 1.00 134.66 332 ASN A O 1
ATOM 2600 N N . HIS A 1 333 ? 89.910 -12.302 150.653 1.00 130.05 333 HIS A N 1
ATOM 2601 C CA . HIS A 1 333 ? 89.415 -12.899 149.418 1.00 135.79 333 HIS A CA 1
ATOM 2602 C C . HIS A 1 333 ? 90.232 -12.441 148.211 1.00 129.65 333 HIS A C 1
ATOM 2603 O O . HIS A 1 333 ? 90.484 -13.221 147.290 1.00 132.29 333 HIS A O 1
ATOM 2610 N N . ILE A 1 334 ? 90.640 -11.176 148.220 1.00 118.88 334 ILE A N 1
ATOM 2611 C CA . ILE A 1 334 ? 91.462 -10.630 147.144 1.00 110.11 334 ILE A CA 1
ATOM 2612 C C . ILE A 1 334 ? 92.801 -11.355 147.082 1.00 115.42 334 ILE A C 1
ATOM 2613 O O . ILE A 1 334 ? 93.260 -11.746 146.008 1.00 118.61 334 ILE A O 1
ATOM 2618 N N . ASN A 1 335 ? 93.418 -11.539 148.244 1.00 116.05 335 ASN A N 1
ATOM 2619 C CA . ASN A 1 335 ? 94.655 -12.303 148.342 1.00 114.97 335 ASN A CA 1
ATOM 2620 C C . ASN A 1 335 ? 94.442 -13.758 147.947 1.00 116.46 335 ASN A C 1
ATOM 2621 O O . ASN A 1 335 ? 95.311 -14.373 147.327 1.00 118.46 335 ASN A O 1
ATOM 2626 N N . SER A 1 336 ? 93.284 -14.302 148.311 1.00 117.86 336 SER A N 1
ATOM 2627 C CA . SER A 1 336 ? 92.943 -15.677 147.964 1.00 124.08 336 SER A CA 1
ATOM 2628 C C . SER A 1 336 ? 92.897 -15.852 146.453 1.00 126.81 336 SER A C 1
ATOM 2629 O O . SER A 1 336 ? 93.344 -16.868 145.924 1.00 130.00 336 SER A O 1
ATOM 2632 N N . VAL A 1 337 ? 92.354 -14.856 145.763 1.00 124.16 337 VAL A N 1
ATOM 2633 C CA . VAL A 1 337 ? 92.299 -14.883 144.307 1.00 126.27 337 VAL A CA 1
ATOM 2634 C C . VAL A 1 337 ? 93.670 -14.577 143.707 1.00 129.72 337 VAL A C 1
ATOM 2635 O O . VAL A 1 337 ? 94.090 -15.210 142.737 1.00 130.64 337 VAL A O 1
ATOM 2639 N N . PHE A 1 338 ? 94.374 -13.622 144.305 1.00 132.84 338 PHE A N 1
ATOM 2640 C CA . PHE A 1 338 ? 95.636 -13.146 143.745 1.00 138.21 338 PHE A CA 1
ATOM 2641 C C . PHE A 1 338 ? 96.886 -13.847 144.267 1.00 148.05 338 PHE A C 1
ATOM 2642 O O . PHE A 1 338 ? 97.819 -13.201 144.743 1.00 149.23 338 PHE A O 1
ATOM 2650 N N . THR A 1 339 ? 96.897 -15.171 144.169 1.00 153.46 339 THR A N 1
ATOM 2651 C CA . THR A 1 339 ? 98.125 -15.928 144.350 1.00 158.85 339 THR A CA 1
ATOM 2652 C C . THR A 1 339 ? 98.611 -16.321 142.963 1.00 166.35 339 THR A C 1
ATOM 2653 O O . THR A 1 339 ? 97.908 -17.018 142.230 1.00 168.32 339 THR A O 1
ATOM 2657 N N . SER A 1 340 ? 99.801 -15.845 142.603 1.00 168.39 340 SER A N 1
ATOM 2658 C CA . SER A 1 340 ? 100.407 -16.096 141.291 1.00 168.62 340 SER A CA 1
ATOM 2659 C C . SER A 1 340 ? 99.681 -15.424 140.124 1.00 171.05 340 SER A C 1
ATOM 2660 O O . SER A 1 340 ? 99.760 -15.891 138.989 1.00 178.46 340 SER A O 1
ATOM 2663 N N . MET A 1 341 ? 98.989 -14.324 140.400 1.00 166.06 341 MET A N 1
ATOM 2664 C CA . MET A 1 341 ? 98.313 -13.567 139.351 1.00 163.96 341 MET A CA 1
ATOM 2665 C C . MET A 1 341 ? 99.013 -12.229 139.136 1.00 164.78 341 MET A C 1
ATOM 2666 O O . MET A 1 341 ? 98.979 -11.667 138.040 1.00 161.82 341 MET A O 1
ATOM 2668 N N . SER A 1 342 ? 99.635 -11.728 140.201 1.00 168.77 342 SER A N 1
ATOM 2669 C CA . SER A 1 342 ? 100.495 -10.545 140.149 1.00 174.34 342 SER A CA 1
ATOM 2670 C C . SER A 1 342 ? 99.778 -9.248 139.777 1.00 179.42 342 SER A C 1
ATOM 2671 O O . SER A 1 342 ? 98.567 -9.231 139.554 1.00 179.07 342 SER A O 1
ATOM 2674 N N . LEU A 1 343 ? 100.543 -8.163 139.716 1.00 183.43 343 LEU A N 1
ATOM 2675 C CA . LEU A 1 343 ? 99.973 -6.829 139.567 1.00 182.76 343 LEU A CA 1
ATOM 2676 C C . LEU A 1 343 ? 100.159 -6.245 138.172 1.00 181.40 343 LEU A C 1
ATOM 2677 O O . LEU A 1 343 ? 101.282 -6.125 137.677 1.00 189.02 343 LEU A O 1
ATOM 2682 N N . THR A 1 344 ? 99.045 -5.875 137.549 1.00 173.02 344 THR A N 1
ATOM 2683 C CA . THR A 1 344 ? 99.069 -5.167 136.277 1.00 170.10 344 THR A CA 1
ATOM 2684 C C . THR A 1 344 ? 99.236 -3.675 136.540 1.00 169.28 344 THR A C 1
ATOM 2685 O O . THR A 1 344 ? 98.521 -3.099 137.360 1.00 163.93 344 THR A O 1
ATOM 2689 N N . ILE A 1 345 ? 100.187 -3.054 135.851 1.00 176.92 345 ILE A N 1
ATOM 2690 C CA . ILE A 1 345 ? 100.432 -1.627 136.014 1.00 179.51 345 ILE A CA 1
ATOM 2691 C C . ILE A 1 345 ? 99.950 -0.862 134.786 1.00 178.48 345 ILE A C 1
ATOM 2692 O O . ILE A 1 345 ? 100.149 -1.307 133.655 1.00 180.87 345 ILE A O 1
ATOM 2697 N N . ASN A 1 346 ? 99.321 0.286 135.022 1.00 173.10 346 ASN A N 1
ATOM 2698 C CA . ASN A 1 346 ? 98.655 1.052 133.971 1.00 168.67 346 ASN A CA 1
ATOM 2699 C C . ASN A 1 346 ? 97.687 0.202 133.147 1.00 164.53 346 ASN A C 1
ATOM 2700 O O . ASN A 1 346 ? 97.877 0.041 131.941 1.00 169.43 346 ASN A O 1
ATOM 2705 N N . PRO A 1 347 ? 96.644 -0.348 133.797 1.00 156.81 347 PRO A N 1
ATOM 2706 C CA . PRO A 1 347 ? 95.694 -1.213 133.089 1.00 155.58 347 PRO A CA 1
ATOM 2707 C C . PRO A 1 347 ? 94.932 -0.434 132.027 1.00 154.22 347 PRO A C 1
ATOM 2708 O O . PRO A 1 347 ? 94.773 -0.914 130.903 1.00 156.53 347 PRO A O 1
ATOM 2712 N N . SER A 1 348 ? 94.473 0.759 132.399 1.00 149.99 348 SER A N 1
ATOM 2713 C CA . SER A 1 348 ? 93.741 1.648 131.502 1.00 142.96 348 SER A CA 1
ATOM 2714 C C . SER A 1 348 ? 92.534 0.956 130.872 1.00 136.28 348 SER A C 1
ATOM 2715 O O . SER A 1 348 ? 92.286 1.083 129.674 1.00 140.37 348 SER A O 1
ATOM 2718 N N . ILE A 1 349 ? 91.792 0.217 131.690 1.00 126.30 349 ILE A N 1
ATOM 2719 C CA . ILE A 1 349 ? 90.600 -0.484 131.225 1.00 116.83 349 ILE A CA 1
ATOM 2720 C C . ILE A 1 349 ? 89.376 0.415 131.370 1.00 117.16 349 ILE A C 1
ATOM 2721 O O . ILE A 1 349 ? 89.192 1.058 132.403 1.00 119.83 349 ILE A O 1
ATOM 2726 N N . SER A 1 350 ? 88.548 0.468 130.331 1.00 114.57 350 SER A N 1
ATOM 2727 C CA . SER A 1 350 ? 87.340 1.284 130.364 1.00 105.06 350 SER A CA 1
ATOM 2728 C C . SER A 1 350 ? 86.326 0.725 131.357 1.00 96.11 350 SER A C 1
ATOM 2729 O O . SER A 1 350 ? 86.129 -0.488 131.443 1.00 99.56 350 SER A O 1
ATOM 2732 N N . MET A 1 351 ? 85.690 1.621 132.106 1.00 86.56 351 MET A N 1
ATOM 2733 C CA . MET A 1 351 ? 84.701 1.240 133.109 1.00 86.61 351 MET A CA 1
ATOM 2734 C C . MET A 1 351 ? 83.294 1.233 132.528 1.00 88.17 351 MET A C 1
ATOM 2735 O O . MET A 1 351 ? 82.335 0.895 133.218 1.00 86.04 351 MET A O 1
ATOM 2740 N N . THR A 1 352 ? 83.181 1.607 131.257 1.00 92.41 352 THR A N 1
ATOM 2741 C CA . THR A 1 352 ? 81.885 1.792 130.608 1.00 89.26 352 THR A CA 1
ATOM 2742 C C . THR A 1 352 ? 80.992 0.550 130.648 1.00 85.33 352 THR A C 1
ATOM 2743 O O . THR A 1 352 ? 79.835 0.623 131.061 1.00 88.00 352 THR A O 1
ATOM 2747 N N . SER A 1 353 ? 81.540 -0.583 130.220 1.00 78.71 353 SER A N 1
ATOM 2748 C CA . SER A 1 353 ? 80.795 -1.838 130.153 1.00 79.86 353 SER A CA 1
ATOM 2749 C C . SER A 1 353 ? 80.280 -2.268 131.522 1.00 77.41 353 SER A C 1
ATOM 2750 O O . SER A 1 353 ? 79.095 -2.571 131.693 1.00 78.85 353 SER A O 1
ATOM 2753 N N . PHE A 1 354 ? 81.187 -2.289 132.491 1.00 84.66 354 PHE A N 1
ATOM 2754 C CA . PHE A 1 354 ? 80.846 -2.619 133.867 1.00 91.79 354 PHE A CA 1
ATOM 2755 C C . PHE A 1 354 ? 79.823 -1.645 134.451 1.00 86.65 354 PHE A C 1
ATOM 2756 O O . PHE A 1 354 ? 78.973 -2.037 135.248 1.00 83.21 354 PHE A O 1
ATOM 2764 N N . LEU A 1 355 ? 79.902 -0.379 134.052 1.00 83.15 355 LEU A N 1
ATOM 2765 C CA . LEU A 1 355 ? 78.974 0.633 134.552 1.00 84.82 355 LEU A CA 1
ATOM 2766 C C . LEU A 1 355 ? 77.565 0.432 133.993 1.00 90.36 355 LEU A C 1
ATOM 2767 O O . LEU A 1 355 ? 76.580 0.507 134.727 1.00 95.01 355 LEU A O 1
ATOM 2772 N N . LEU A 1 356 ? 77.480 0.173 132.692 1.00 86.60 356 LEU A N 1
ATOM 2773 C CA . LEU A 1 356 ? 76.199 0.000 132.015 1.00 82.30 356 LEU A CA 1
ATOM 2774 C C . LEU A 1 356 ? 75.502 -1.302 132.391 1.00 84.58 356 LEU A C 1
ATOM 2775 O O . LEU A 1 356 ? 74.311 -1.310 132.709 1.00 82.07 356 LEU A O 1
ATOM 2780 N N . ASN A 1 357 ? 76.250 -2.400 132.349 1.00 93.36 357 ASN A N 1
ATOM 2781 C CA . ASN A 1 357 ? 75.669 -3.729 132.522 1.00 98.72 357 ASN A CA 1
ATOM 2782 C C . ASN A 1 357 ? 75.783 -4.320 133.927 1.00 98.81 357 ASN A C 1
ATOM 2783 O O . ASN A 1 357 ? 75.080 -5.273 134.255 1.00 100.93 357 ASN A O 1
ATOM 2788 N N . GLY A 1 358 ? 76.664 -3.765 134.753 1.00 97.51 358 GLY A N 1
ATOM 2789 C CA . GLY A 1 358 ? 76.907 -4.326 136.071 1.00 101.37 358 GLY A CA 1
ATOM 2790 C C . GLY A 1 358 ? 77.863 -5.505 136.001 1.00 110.65 358 GLY A C 1
ATOM 2791 O O . GLY A 1 358 ? 78.395 -5.809 134.936 1.00 118.69 358 GLY A O 1
ATOM 2792 N N . PRO A 1 359 ? 78.089 -6.180 137.138 1.00 111.87 359 PRO A N 1
ATOM 2793 C CA . PRO A 1 359 ? 79.038 -7.297 137.209 1.00 116.08 359 PRO A CA 1
ATOM 2794 C C . PRO A 1 359 ? 78.424 -8.668 136.902 1.00 121.51 359 PRO A C 1
ATOM 2795 O O . PRO A 1 359 ? 78.115 -9.432 137.818 1.00 130.13 359 PRO A O 1
ATOM 2799 N N . ILE A 1 360 ? 78.269 -8.978 135.620 1.00 116.94 360 ILE A N 1
ATOM 2800 C CA . ILE A 1 360 ? 77.754 -10.278 135.201 1.00 123.01 360 ILE A CA 1
ATOM 2801 C C . ILE A 1 360 ? 78.873 -11.077 134.545 1.00 135.77 360 ILE A C 1
ATOM 2802 O O . ILE A 1 360 ? 78.811 -12.303 134.440 1.00 144.49 360 ILE A O 1
ATOM 2807 N N . SER A 1 361 ? 79.911 -10.362 134.128 1.00 137.38 361 SER A N 1
ATOM 2808 C CA . SER A 1 361 ? 80.963 -10.918 133.285 1.00 140.66 361 SER A CA 1
ATOM 2809 C C . SER A 1 361 ? 81.873 -11.945 133.958 1.00 142.05 361 SER A C 1
ATOM 2810 O O . SER A 1 361 ? 82.377 -12.847 133.289 1.00 146.43 361 SER A O 1
ATOM 2813 N N . GLU A 1 362 ? 82.066 -11.805 135.269 1.00 137.37 362 GLU A N 1
ATOM 2814 C CA . GLU A 1 362 ? 83.151 -12.478 135.992 1.00 138.25 362 GLU A CA 1
ATOM 2815 C C . GLU A 1 362 ? 84.490 -11.967 135.455 1.00 134.92 362 GLU A C 1
ATOM 2816 O O . GLU A 1 362 ? 84.902 -12.320 134.352 1.00 135.16 362 GLU A O 1
ATOM 2818 N N . PRO A 1 363 ? 85.170 -11.129 136.250 1.00 129.69 363 PRO A N 1
ATOM 2819 C CA . PRO A 1 363 ? 86.267 -10.245 135.830 1.00 126.78 363 PRO A CA 1
ATOM 2820 C C . PRO A 1 363 ? 87.539 -10.946 135.361 1.00 129.92 363 PRO A C 1
ATOM 2821 O O . PRO A 1 363 ? 87.767 -12.119 135.662 1.00 129.35 363 PRO A O 1
ATOM 2825 N N . ASN A 1 364 ? 88.357 -10.208 134.616 1.00 135.70 364 ASN A N 1
ATOM 2826 C CA . ASN A 1 364 ? 89.702 -10.644 134.267 1.00 141.02 364 ASN A CA 1
ATOM 2827 C C . ASN A 1 364 ? 90.715 -9.954 135.173 1.00 140.09 364 ASN A C 1
ATOM 2828 O O . ASN A 1 364 ? 90.353 -9.080 135.961 1.00 136.06 364 ASN A O 1
ATOM 2833 N N . VAL A 1 365 ? 91.981 -10.341 135.055 1.00 142.40 365 VAL A N 1
ATOM 2834 C CA . VAL A 1 365 ? 93.023 -9.855 135.958 1.00 139.50 365 VAL A CA 1
ATOM 2835 C C . VAL A 1 365 ? 93.253 -8.344 135.872 1.00 135.70 365 VAL A C 1
ATOM 2836 O O . VAL A 1 365 ? 93.355 -7.669 136.899 1.00 130.93 365 VAL A O 1
ATOM 2840 N N . GLU A 1 366 ? 93.328 -7.821 134.652 1.00 139.38 366 GLU A N 1
ATOM 2841 C CA . GLU A 1 366 ? 93.558 -6.394 134.437 1.00 136.26 366 GLU A CA 1
ATOM 2842 C C . GLU A 1 366 ? 92.478 -5.542 135.097 1.00 130.90 366 GLU A C 1
ATOM 2843 O O . GLU A 1 366 ? 92.771 -4.524 135.738 1.00 131.68 366 GLU A O 1
ATOM 2845 N N . PHE A 1 367 ? 91.230 -5.973 134.938 1.00 124.00 367 PHE A N 1
ATOM 2846 C CA . PHE A 1 367 ? 90.084 -5.251 135.476 1.00 115.72 367 PHE A CA 1
ATOM 2847 C C . PHE A 1 367 ? 90.170 -5.138 136.992 1.00 115.01 367 PHE A C 1
ATOM 2848 O O . PHE A 1 367 ? 90.021 -4.051 137.550 1.00 114.30 367 PHE A O 1
ATOM 2856 N N . LEU A 1 368 ? 90.413 -6.269 137.646 1.00 112.33 368 LEU A N 1
ATOM 2857 C CA . LEU A 1 368 ? 90.603 -6.303 139.090 1.00 106.59 368 LEU A CA 1
ATOM 2858 C C . LEU A 1 368 ? 91.776 -5.416 139.503 1.00 108.52 368 LEU A C 1
ATOM 2859 O O . LEU A 1 368 ? 91.698 -4.699 140.501 1.00 107.79 368 LEU A O 1
ATOM 2864 N N . SER A 1 369 ? 92.855 -5.464 138.726 1.00 113.79 369 SER A N 1
ATOM 2865 C CA . SER A 1 369 ? 94.043 -4.661 139.007 1.00 116.81 369 SER A CA 1
ATOM 2866 C C . SER A 1 369 ? 93.717 -3.168 139.027 1.00 110.38 369 SER A C 1
ATOM 2867 O O . SER A 1 369 ? 94.200 -2.431 139.891 1.00 101.96 369 SER A O 1
ATOM 2870 N N . GLN A 1 370 ? 92.895 -2.734 138.074 1.00 107.10 370 GLN A N 1
ATOM 2871 C CA . GLN A 1 370 ? 92.443 -1.344 138.016 1.00 106.00 370 GLN A CA 1
ATOM 2872 C C . GLN A 1 370 ? 91.766 -0.911 139.318 1.00 105.39 370 GLN A C 1
ATOM 2873 O O . GLN A 1 370 ? 92.165 0.079 139.945 1.00 107.90 370 GLN A O 1
ATOM 2879 N N . LEU A 1 371 ? 90.742 -1.661 139.715 1.00 103.23 371 LEU A N 1
ATOM 2880 C CA . LEU A 1 371 ? 89.988 -1.372 140.931 1.00 102.92 371 LEU A CA 1
ATOM 2881 C C . LEU A 1 371 ? 90.878 -1.375 142.176 1.00 105.72 371 LEU A C 1
ATOM 2882 O O . LEU A 1 371 ? 90.822 -0.449 142.991 1.00 108.68 371 LEU A O 1
ATOM 2887 N N . ILE A 1 372 ? 91.696 -2.415 142.313 1.00 103.51 372 ILE A N 1
ATOM 2888 C CA . ILE A 1 372 ? 92.586 -2.548 143.465 1.00 99.67 372 ILE A CA 1
ATOM 2889 C C . ILE A 1 372 ? 93.561 -1.375 143.553 1.00 104.13 372 ILE A C 1
ATOM 2890 O O . ILE A 1 372 ? 93.823 -0.854 144.639 1.00 101.45 372 ILE A O 1
ATOM 2895 N N . ASN A 1 373 ? 94.090 -0.962 142.404 1.00 109.28 373 ASN A N 1
ATOM 2896 C CA . ASN A 1 373 ? 94.894 0.252 142.324 1.00 113.15 373 ASN A CA 1
ATOM 2897 C C . ASN A 1 373 ? 94.127 1.462 142.846 1.00 115.26 373 ASN A C 1
ATOM 2898 O O . ASN A 1 373 ? 94.631 2.230 143.680 1.00 119.58 373 ASN A O 1
ATOM 2903 N N . TYR A 1 374 ? 92.902 1.621 142.349 1.00 110.12 374 TYR A N 1
ATOM 2904 C CA . TYR A 1 374 ? 92.062 2.749 142.742 1.00 106.89 374 TYR A CA 1
ATOM 2905 C C . TYR A 1 374 ? 91.805 2.779 144.243 1.00 105.43 374 TYR A C 1
ATOM 2906 O O . TYR A 1 374 ? 91.655 3.849 144.833 1.00 108.37 374 TYR A O 1
ATOM 2915 N N . LEU A 1 375 ? 91.751 1.603 144.858 1.00 100.33 375 LEU A N 1
ATOM 2916 C CA . LEU A 1 375 ? 91.497 1.520 146.291 1.00 93.48 375 LEU A CA 1
ATOM 2917 C C . LEU A 1 375 ? 92.666 2.077 147.099 1.00 97.85 375 LEU A C 1
ATOM 2918 O O . LEU A 1 375 ? 92.468 2.849 148.039 1.00 95.45 375 LEU A O 1
ATOM 2923 N N . VAL A 1 376 ? 93.884 1.695 146.726 1.00 104.03 376 VAL A N 1
ATOM 2924 C CA . VAL A 1 376 ? 95.066 2.207 147.409 1.00 105.81 376 VAL A CA 1
ATOM 2925 C C . VAL A 1 376 ? 95.304 3.674 147.054 1.00 110.64 376 VAL A C 1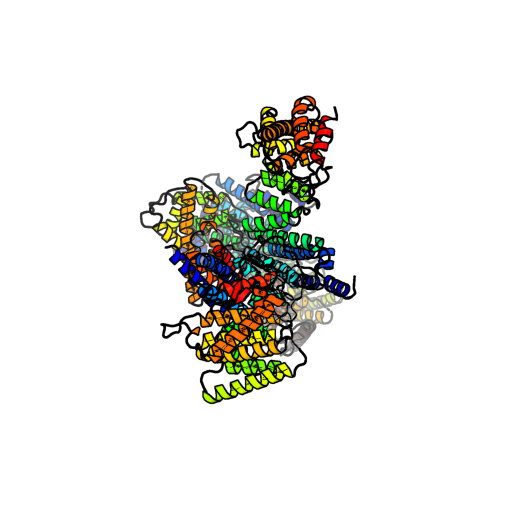
ATOM 2926 O O . VAL A 1 376 ? 96.024 4.382 147.757 1.00 109.91 376 VAL A O 1
ATOM 2930 N N . SER A 1 377 ? 94.691 4.129 145.963 1.00 112.92 377 SER A N 1
ATOM 2931 C CA . SER A 1 377 ? 94.796 5.533 145.569 1.00 115.73 377 SER A CA 1
ATOM 2932 C C . SER A 1 377 ? 94.053 6.473 146.528 1.00 109.41 377 SER A C 1
ATOM 2933 O O . SER A 1 377 ? 94.400 7.650 146.641 1.00 108.71 377 SER A O 1
ATOM 2936 N N . VAL A 1 378 ? 93.043 5.945 147.216 1.00 105.75 378 VAL A N 1
ATOM 2937 C CA . VAL A 1 378 ? 92.179 6.734 148.100 1.00 109.84 378 VAL A CA 1
ATOM 2938 C C . VAL A 1 378 ? 92.951 7.493 149.186 1.00 119.90 378 VAL A C 1
ATOM 2939 O O . VAL A 1 378 ? 93.935 6.987 149.727 1.00 131.35 378 VAL A O 1
ATOM 2943 N N . GLU A 1 379 ? 92.495 8.710 149.481 1.00 116.53 379 GLU A N 1
ATOM 2944 C CA . GLU A 1 379 ? 93.095 9.577 150.496 1.00 117.24 379 GLU A CA 1
ATOM 2945 C C . GLU A 1 379 ? 93.363 8.863 151.821 1.00 115.83 379 GLU A C 1
ATOM 2946 O O . GLU A 1 379 ? 94.358 9.137 152.491 1.00 114.38 379 GLU A O 1
ATOM 2952 N N . PHE A 1 380 ? 92.469 7.951 152.193 1.00 113.77 380 PHE A N 1
ATOM 2953 C CA . PHE A 1 380 ? 92.672 7.112 153.367 1.00 110.92 380 PHE A CA 1
ATOM 2954 C C . PHE A 1 380 ? 92.512 5.645 152.975 1.00 111.28 380 PHE A C 1
ATOM 2955 O O . PHE A 1 380 ? 91.401 5.111 152.987 1.00 113.10 380 PHE A O 1
ATOM 2963 N N . PRO A 1 381 ? 93.627 4.994 152.609 1.00 111.71 381 PRO A N 1
ATOM 2964 C CA . PRO A 1 381 ? 93.583 3.609 152.132 1.00 109.63 381 PRO A CA 1
ATOM 2965 C C . PRO A 1 381 ? 93.464 2.584 153.256 1.00 108.06 381 PRO A C 1
ATOM 2966 O O . PRO A 1 381 ? 94.262 2.608 154.198 1.00 117.54 381 PRO A O 1
ATOM 2970 N N . PRO A 1 382 ? 92.469 1.688 153.157 1.00 98.91 382 PRO A N 1
ATOM 2971 C CA . PRO A 1 382 ? 92.337 0.598 154.127 1.00 100.68 382 PRO A CA 1
ATOM 2972 C C . PRO A 1 382 ? 93.334 -0.517 153.837 1.00 110.61 382 PRO A C 1
ATOM 2973 O O . PRO A 1 382 ? 93.622 -1.336 154.711 1.00 115.24 382 PRO A O 1
ATOM 2977 N N . MET A 1 383 ? 93.846 -0.543 152.611 1.00 114.49 383 MET A N 1
ATOM 2978 C CA . MET A 1 383 ? 94.783 -1.574 152.183 1.00 119.27 383 MET A CA 1
ATOM 2979 C C . MET A 1 383 ? 95.944 -0.945 151.423 1.00 127.08 383 MET A C 1
ATOM 2980 O O . MET A 1 383 ? 95.831 0.168 150.911 1.00 132.06 383 MET A O 1
ATOM 2985 N N . GLU A 1 384 ? 97.061 -1.660 151.349 1.00 127.38 384 GLU A N 1
ATOM 2986 C CA . GLU A 1 384 ? 98.242 -1.157 150.659 1.00 126.67 384 GLU A CA 1
ATOM 2987 C C . GLU A 1 384 ? 99.152 -2.302 150.244 1.00 133.21 384 GLU A C 1
ATOM 2988 O O . GLU A 1 384 ? 99.472 -3.169 151.052 1.00 131.97 384 GLU A O 1
ATOM 2990 N N . ILE A 1 385 ? 99.567 -2.301 148.983 1.00 142.35 385 ILE A N 1
ATOM 2991 C CA . ILE A 1 385 ? 100.417 -3.365 148.469 1.00 150.11 385 ILE A CA 1
ATOM 2992 C C . ILE A 1 385 ? 101.788 -3.382 149.138 1.00 155.83 385 ILE A C 1
ATOM 2993 O O . ILE A 1 385 ? 102.395 -2.335 149.367 1.00 156.99 385 ILE A O 1
ATOM 2998 N N . ILE A 1 386 ? 102.258 -4.579 149.474 1.00 162.03 386 ILE A N 1
ATOM 2999 C CA . ILE A 1 386 ? 103.597 -4.735 150.023 1.00 171.68 386 ILE A CA 1
ATOM 3000 C C . ILE A 1 386 ? 104.608 -4.541 148.899 1.00 179.63 386 ILE A C 1
ATOM 3001 O O . ILE A 1 386 ? 104.358 -4.919 147.753 1.00 180.13 386 ILE A O 1
ATOM 3006 N N . HIS A 1 387 ? 105.740 -3.927 149.226 1.00 185.72 387 HIS A N 1
ATOM 3007 C CA . HIS A 1 387 ? 106.755 -3.601 148.233 1.00 189.57 387 HIS A CA 1
ATOM 3008 C C . HIS A 1 387 ? 107.336 -4.857 147.594 1.00 187.11 387 HIS A C 1
ATOM 3009 O O . HIS A 1 387 ? 107.599 -4.891 146.393 1.00 186.48 387 HIS A O 1
ATOM 3016 N N . ASP A 1 388 ? 107.531 -5.890 148.405 1.00 184.52 388 ASP A N 1
ATOM 3017 C CA . ASP A 1 388 ? 108.075 -7.152 147.920 1.00 185.16 388 ASP A CA 1
ATOM 3018 C C . ASP A 1 388 ? 107.463 -8.339 148.657 1.00 179.08 388 ASP A C 1
ATOM 3019 O O . ASP A 1 388 ? 107.495 -8.403 149.885 1.00 175.49 388 ASP A O 1
ATOM 3024 N N . ARG A 1 389 ? 106.897 -9.275 147.904 1.00 178.87 389 ARG A N 1
ATOM 3025 C CA . ARG A 1 389 ? 106.245 -10.433 148.504 1.00 176.31 389 ARG A CA 1
ATOM 3026 C C . ARG A 1 389 ? 106.849 -11.755 148.041 1.00 180.53 389 ARG A C 1
ATOM 3027 O O . ARG A 1 389 ? 107.090 -11.963 146.854 1.00 182.38 389 ARG A O 1
ATOM 3035 N N . GLU A 1 390 ? 107.098 -12.641 148.999 1.00 180.69 390 GLU A N 1
ATOM 3036 C CA . GLU A 1 390 ? 107.615 -13.971 148.712 1.00 185.83 390 GLU A CA 1
ATOM 3037 C C . GLU A 1 390 ? 106.609 -14.773 147.899 1.00 185.19 390 GLU A C 1
ATOM 3038 O O . GLU A 1 390 ? 106.919 -15.258 146.811 1.00 187.82 390 GLU A O 1
ATOM 3044 N N . GLU A 1 391 ? 105.400 -14.904 148.434 1.00 181.40 391 GLU A N 1
ATOM 3045 C CA . GLU A 1 391 ? 104.345 -15.654 147.766 1.00 178.55 391 GLU A CA 1
ATOM 3046 C C . GLU A 1 391 ? 103.005 -14.942 147.892 1.00 172.10 391 GLU A C 1
ATOM 3047 O O . GLU A 1 391 ? 102.425 -14.506 146.896 1.00 171.73 391 GLU A O 1
ATOM 3049 N N . SER A 1 392 ? 102.522 -14.819 149.124 1.00 168.38 392 SER A N 1
ATOM 3050 C CA . SER A 1 392 ? 101.219 -14.214 149.371 1.00 165.34 392 SER A CA 1
ATOM 3051 C C . SER A 1 392 ? 101.329 -12.821 149.975 1.00 161.88 392 SER A C 1
ATOM 3052 O O . SER A 1 392 ? 102.359 -12.154 149.858 1.00 166.96 392 SER A O 1
ATOM 3055 N N . GLY A 1 393 ? 100.254 -12.401 150.632 1.00 151.08 393 GLY A N 1
ATOM 3056 C CA . GLY A 1 393 ? 100.130 -11.051 151.151 1.00 143.60 393 GLY A CA 1
ATOM 3057 C C . GLY A 1 393 ? 100.400 -9.933 150.153 1.00 142.40 393 GLY A C 1
ATOM 3058 O O . GLY A 1 393 ? 101.261 -9.091 150.409 1.00 139.90 393 GLY A O 1
ATOM 3059 N N . PRO A 1 394 ? 99.676 -9.910 149.015 1.00 145.01 394 PRO A N 1
ATOM 3060 C CA . PRO A 1 394 ? 99.856 -8.796 148.078 1.00 141.56 394 PRO A CA 1
ATOM 3061 C C . PRO A 1 394 ? 99.502 -7.461 148.718 1.00 133.08 394 PRO A C 1
ATOM 3062 O O . PRO A 1 394 ? 100.287 -6.515 148.655 1.00 134.50 394 PRO A O 1
ATOM 3066 N N . LEU A 1 395 ? 98.325 -7.392 149.330 1.00 121.12 395 LEU A N 1
ATOM 3067 C CA . LEU A 1 395 ? 97.890 -6.180 150.007 1.00 113.95 395 LEU A CA 1
ATOM 3068 C C . LEU A 1 395 ? 97.821 -6.423 151.506 1.00 114.58 395 LEU A C 1
ATOM 3069 O O . LEU A 1 395 ? 97.467 -7.514 151.947 1.00 114.76 395 LEU A O 1
ATOM 3071 N N . LEU A 1 396 ? 98.168 -5.408 152.287 1.00 116.17 396 LEU A N 1
ATOM 3072 C CA . LEU A 1 396 ? 98.110 -5.516 153.737 1.00 115.98 396 LEU A CA 1
ATOM 3073 C C . LEU A 1 396 ? 97.309 -4.359 154.328 1.00 117.30 396 LEU A C 1
ATOM 3074 O O . LEU A 1 396 ? 97.276 -3.263 153.764 1.00 119.08 396 LEU A O 1
ATOM 3079 N N . ARG A 1 397 ? 96.654 -4.615 155.456 1.00 115.41 397 ARG A N 1
ATOM 3080 C CA . ARG A 1 397 ? 95.794 -3.620 156.088 1.00 107.07 397 ARG A CA 1
ATOM 3081 C C . ARG A 1 397 ? 96.571 -2.376 156.508 1.00 105.79 397 ARG A C 1
ATOM 3082 O O . ARG A 1 397 ? 97.762 -2.446 156.815 1.00 111.12 397 ARG A O 1
ATOM 3090 N N . ARG A 1 398 ? 95.884 -1.238 156.521 1.00 102.11 398 ARG A N 1
ATOM 3091 C CA . ARG A 1 398 ? 96.507 0.027 156.889 1.00 103.00 398 ARG A CA 1
ATOM 3092 C C . ARG A 1 398 ? 95.470 1.072 157.293 1.00 112.86 398 ARG A C 1
ATOM 3093 O O . ARG A 1 398 ? 94.316 1.011 156.861 1.00 114.41 398 ARG A O 1
ATOM 3095 N N . ILE A 1 399 ? 95.901 2.027 158.115 1.00 122.99 399 ILE A N 1
ATOM 3096 C CA . ILE A 1 399 ? 95.046 3.104 158.612 1.00 130.80 399 ILE A CA 1
ATOM 3097 C C . ILE A 1 399 ? 93.753 2.555 159.213 1.00 133.11 399 ILE A C 1
ATOM 3098 O O . ILE A 1 399 ? 92.650 2.964 158.848 1.00 134.38 399 ILE A O 1
ATOM 3103 N N . ASN A 1 400 ? 93.899 1.604 160.126 1.00 130.95 400 ASN A N 1
ATOM 3104 C CA . ASN A 1 400 ? 92.750 1.022 160.800 1.00 123.35 400 ASN A CA 1
ATOM 3105 C C . ASN A 1 400 ? 92.690 1.455 162.258 1.00 131.86 400 ASN A C 1
ATOM 3106 O O . ASN A 1 400 ? 91.656 1.324 162.913 1.00 138.09 400 ASN A O 1
ATOM 3111 N N . MET B 2 1 ? 73.283 -22.890 100.930 1.00 132.21 1 MET B N 1
ATOM 3112 C CA . MET B 2 1 ? 72.851 -22.034 102.028 1.00 133.71 1 MET B CA 1
ATOM 3113 C C . MET B 2 1 ? 71.601 -22.586 102.706 1.00 138.64 1 MET B C 1
ATOM 3114 O O . MET B 2 1 ? 70.922 -23.458 102.163 1.00 142.33 1 MET B O 1
ATOM 3116 N N . SER B 2 2 ? 71.299 -22.069 103.893 1.00 137.66 2 SER B N 1
ATOM 3117 C CA . SER B 2 2 ? 70.151 -22.532 104.664 1.00 138.16 2 SER B CA 1
ATOM 3118 C C . SER B 2 2 ? 68.843 -22.038 104.055 1.00 140.13 2 SER B C 1
ATOM 3119 O O . SER B 2 2 ? 68.841 -21.369 103.022 1.00 138.34 2 SER B O 1
ATOM 3122 N N . ASP B 2 3 ? 67.734 -22.364 104.710 1.00 143.35 3 ASP B N 1
ATOM 3123 C CA . ASP B 2 3 ? 66.414 -21.996 104.215 1.00 142.05 3 ASP B CA 1
ATOM 3124 C C . ASP B 2 3 ? 66.086 -20.535 104.509 1.00 135.17 3 ASP B C 1
ATOM 3125 O O . ASP B 2 3 ? 65.457 -19.856 103.697 1.00 134.47 3 ASP B O 1
ATOM 3130 N N . GLU B 2 4 ? 66.525 -20.058 105.670 1.00 131.82 4 GLU B N 1
ATOM 3131 C CA . GLU B 2 4 ? 66.269 -18.684 106.087 1.00 124.62 4 GLU B CA 1
ATOM 3132 C C . GLU B 2 4 ? 66.908 -17.689 105.127 1.00 111.65 4 GLU B C 1
ATOM 3133 O O . GLU B 2 4 ? 66.255 -16.756 104.657 1.00 105.55 4 GLU B O 1
ATOM 3139 N N . TRP B 2 5 ? 68.188 -17.900 104.837 1.00 104.41 5 TRP B N 1
ATOM 3140 C CA . TRP B 2 5 ? 68.929 -17.024 103.937 1.00 98.43 5 TRP B CA 1
ATOM 3141 C C . TRP B 2 5 ? 68.360 -17.055 102.525 1.00 108.73 5 TRP B C 1
ATOM 3142 O O . TRP B 2 5 ? 68.361 -16.043 101.828 1.00 110.63 5 TRP B O 1
ATOM 3153 N N . GLU B 2 6 ? 67.886 -18.223 102.105 1.00 112.03 6 GLU B N 1
ATOM 3154 C CA . GLU B 2 6 ? 67.282 -18.370 100.787 1.00 107.33 6 GLU B CA 1
ATOM 3155 C C . GLU B 2 6 ? 65.963 -17.609 100.718 1.00 106.28 6 GLU B C 1
ATOM 3156 O O . GLU B 2 6 ? 65.651 -16.975 99.707 1.00 106.56 6 GLU B O 1
ATOM 3158 N N . GLN B 2 7 ? 65.192 -17.675 101.800 1.00 102.94 7 GLN B N 1
ATOM 3159 C CA . GLN B 2 7 ? 63.928 -16.953 101.883 1.00 102.56 7 GLN B CA 1
ATOM 3160 C C . GLN B 2 7 ? 64.183 -15.451 101.827 1.00 102.12 7 GLN B C 1
ATOM 3161 O O . GLN B 2 7 ? 63.533 -14.728 101.069 1.00 105.86 7 GLN B O 1
ATOM 3167 N N . LEU B 2 8 ? 65.145 -14.995 102.623 1.00 103.14 8 LEU B N 1
ATOM 3168 C CA . LEU B 2 8 ? 65.555 -13.596 102.613 1.00 99.60 8 LEU B CA 1
ATOM 3169 C C . LEU B 2 8 ? 66.060 -13.188 101.231 1.00 91.09 8 LEU B C 1
ATOM 3170 O O . LEU B 2 8 ? 65.908 -12.038 100.824 1.00 84.39 8 LEU B O 1
ATOM 3175 N N . THR B 2 9 ? 66.653 -14.138 100.513 1.00 92.01 9 THR B N 1
ATOM 3176 C CA . THR B 2 9 ? 67.169 -13.888 99.170 1.00 95.48 9 THR B CA 1
ATOM 3177 C C . THR B 2 9 ? 66.027 -13.653 98.188 1.00 96.27 9 THR B C 1
ATOM 3178 O O . THR B 2 9 ? 66.062 -12.710 97.396 1.00 95.82 9 THR B O 1
ATOM 3182 N N . VAL B 2 10 ? 65.020 -14.521 98.243 1.00 97.47 10 VAL B N 1
ATOM 3183 C CA . VAL B 2 10 ? 63.833 -14.366 97.406 1.00 96.57 10 VAL B CA 1
ATOM 3184 C C . VAL B 2 10 ? 63.141 -13.042 97.710 1.00 96.16 10 VAL B C 1
ATOM 3185 O O . VAL B 2 10 ? 62.756 -12.305 96.799 1.00 87.29 10 VAL B O 1
ATOM 3189 N N . GLU B 2 11 ? 62.997 -12.744 98.998 1.00 101.53 11 GLU B N 1
ATOM 3190 C CA . GLU B 2 11 ? 62.396 -11.490 99.436 1.00 101.84 11 GLU B CA 1
ATOM 3191 C C . GLU B 2 11 ? 63.205 -10.290 98.950 1.00 98.51 11 GLU B C 1
ATOM 3192 O O . GLU B 2 11 ? 62.651 -9.220 98.691 1.00 102.68 11 GLU B O 1
ATOM 3198 N N . LEU B 2 12 ? 64.515 -10.476 98.825 1.00 92.83 12 LEU B N 1
ATOM 3199 C CA . LEU B 2 12 ? 65.391 -9.417 98.338 1.00 88.28 12 LEU B CA 1
ATOM 3200 C C . LEU B 2 12 ? 65.186 -9.191 96.846 1.00 93.75 12 LEU B C 1
ATOM 3201 O O . LEU B 2 12 ? 65.067 -8.053 96.390 1.00 94.24 12 LEU B O 1
ATOM 3206 N N . ARG B 2 13 ? 65.140 -10.285 96.092 1.00 97.84 13 ARG B N 1
ATOM 3207 C CA . ARG B 2 13 ? 65.002 -10.219 94.641 1.00 99.73 13 ARG B CA 1
ATOM 3208 C C . ARG B 2 13 ? 63.615 -9.751 94.203 1.00 105.40 13 ARG B C 1
ATOM 3209 O O . ARG B 2 13 ? 63.460 -9.198 93.115 1.00 108.59 13 ARG B O 1
ATOM 3211 N N . LYS B 2 14 ? 62.611 -9.978 95.045 1.00 105.74 14 LYS B N 1
ATOM 3212 C CA . LYS B 2 14 ? 61.251 -9.533 94.749 1.00 104.05 14 LYS B CA 1
ATOM 3213 C C . LYS B 2 14 ? 61.156 -8.012 94.676 1.00 98.31 14 LYS B C 1
ATOM 3214 O O . LYS B 2 14 ? 60.378 -7.469 93.892 1.00 92.83 14 LYS B O 1
ATOM 3220 N N . ILE B 2 15 ? 61.948 -7.338 95.505 1.00 98.73 15 ILE B N 1
ATOM 3221 C CA . ILE B 2 15 ? 61.950 -5.879 95.589 1.00 93.78 15 ILE B CA 1
ATOM 3222 C C . ILE B 2 15 ? 62.260 -5.236 94.237 1.00 89.45 15 ILE B C 1
ATOM 3223 O O . ILE B 2 15 ? 63.250 -5.582 93.598 1.00 86.80 15 ILE B O 1
ATOM 3228 N N . PRO B 2 16 ? 61.405 -4.300 93.795 1.00 92.26 16 PRO B N 1
ATOM 3229 C CA . PRO B 2 16 ? 61.570 -3.651 92.488 1.00 97.19 16 PRO B CA 1
ATOM 3230 C C . PRO B 2 16 ? 62.814 -2.768 92.428 1.00 93.31 16 PRO B C 1
ATOM 3231 O O . PRO B 2 16 ? 63.373 -2.429 93.470 1.00 83.76 16 PRO B O 1
ATOM 3235 N N . ARG B 2 17 ? 63.245 -2.411 91.222 1.00 95.43 17 ARG B N 1
ATOM 3236 C CA . ARG B 2 17 ? 64.363 -1.489 91.059 1.00 94.85 17 ARG B CA 1
ATOM 3237 C C . ARG B 2 17 ? 63.840 -0.064 90.930 1.00 91.84 17 ARG B C 1
ATOM 3238 O O . ARG B 2 17 ? 62.631 0.158 90.860 1.00 96.23 17 ARG B O 1
ATOM 3240 N N . GLY B 2 18 ? 64.750 0.904 90.913 1.00 88.10 18 GLY B N 1
ATOM 3241 C CA . GLY B 2 18 ? 64.355 2.287 90.724 1.00 97.33 18 GLY B CA 1
ATOM 3242 C C . GLY B 2 18 ? 64.877 3.266 91.758 1.00 102.44 18 GLY B C 1
ATOM 3243 O O . GLY B 2 18 ? 65.349 2.882 92.829 1.00 73.48 18 GLY B O 1
ATOM 3244 N N . THR B 2 19 ? 64.772 4.547 91.423 1.00 111.65 19 THR B N 1
ATOM 3245 C CA . THR B 2 19 ? 65.270 5.631 92.258 1.00 111.00 19 THR B CA 1
ATOM 3246 C C . THR B 2 19 ? 64.546 5.712 93.600 1.00 103.00 19 THR B C 1
ATOM 3247 O O . THR B 2 19 ? 65.161 5.994 94.628 1.00 102.87 19 THR B O 1
ATOM 3251 N N . GLU B 2 20 ? 63.241 5.453 93.586 1.00 106.86 20 GLU B N 1
ATOM 3252 C CA . GLU B 2 20 ? 62.403 5.640 94.770 1.00 100.71 20 GLU B CA 1
ATOM 3253 C C . GLU B 2 20 ? 62.268 4.391 95.645 1.00 97.01 20 GLU B C 1
ATOM 3254 O O . GLU B 2 20 ? 62.092 4.495 96.859 1.00 98.03 20 GLU B O 1
ATOM 3256 N N . ALA B 2 21 ? 62.346 3.215 95.031 1.00 92.04 21 ALA B N 1
ATOM 3257 C CA . ALA B 2 21 ? 62.160 1.963 95.759 1.00 89.06 21 ALA B CA 1
ATOM 3258 C C . ALA B 2 21 ? 63.460 1.460 96.382 1.00 94.84 21 ALA B C 1
ATOM 3259 O O . ALA B 2 21 ? 63.515 0.355 96.920 1.00 95.17 21 ALA B O 1
ATOM 3261 N N . ALA B 2 22 ? 64.501 2.282 96.314 1.00 93.98 22 ALA B N 1
ATOM 3262 C CA . ALA B 2 22 ? 65.831 1.887 96.776 1.00 82.54 22 ALA B CA 1
ATOM 3263 C C . ALA B 2 22 ? 66.066 1.827 98.299 1.00 89.14 22 ALA B C 1
ATOM 3264 O O . ALA B 2 22 ? 66.764 0.926 98.763 1.00 98.36 22 ALA B O 1
ATOM 3266 N N . PRO B 2 23 ? 65.518 2.785 99.079 1.00 85.54 23 PRO B N 1
ATOM 3267 C CA . PRO B 2 23 ? 65.719 2.693 100.534 1.00 81.01 23 PRO B CA 1
ATOM 3268 C C . PRO B 2 23 ? 65.209 1.379 101.130 1.00 76.73 23 PRO B C 1
ATOM 3269 O O . PRO B 2 23 ? 65.823 0.836 102.053 1.00 77.38 23 PRO B O 1
ATOM 3273 N N . GLN B 2 24 ? 64.093 0.888 100.597 1.00 81.20 24 GLN B N 1
ATOM 3274 C CA . GLN B 2 24 ? 63.529 -0.402 100.984 1.00 82.61 24 GLN B CA 1
ATOM 3275 C C . GLN B 2 24 ? 64.567 -1.504 100.789 1.00 79.91 24 GLN B C 1
ATOM 3276 O O . GLN B 2 24 ? 64.819 -2.324 101.685 1.00 78.98 24 GLN B O 1
ATOM 3282 N N . TYR B 2 25 ? 65.181 -1.489 99.611 1.00 80.84 25 TYR B N 1
ATOM 3283 C CA . TYR B 2 25 ? 66.216 -2.443 99.243 1.00 81.96 25 TYR B CA 1
ATOM 3284 C C . TYR B 2 25 ? 67.417 -2.351 100.180 1.00 81.65 25 TYR B C 1
ATOM 3285 O O . TYR B 2 25 ? 67.951 -3.373 100.610 1.00 78.79 25 TYR B O 1
ATOM 3294 N N . LEU B 2 26 ? 67.837 -1.126 100.490 1.00 81.40 26 LEU B N 1
ATOM 3295 C CA . LEU B 2 26 ? 68.973 -0.894 101.381 1.00 80.37 26 LEU B CA 1
ATOM 3296 C C . LEU B 2 26 ? 68.719 -1.466 102.770 1.00 72.95 26 LEU B C 1
ATOM 3297 O O . LEU B 2 26 ? 69.560 -2.177 103.330 1.00 85.65 26 LEU B O 1
ATOM 3302 N N . ARG B 2 27 ? 67.553 -1.146 103.320 1.00 67.92 27 ARG B N 1
ATOM 3303 C CA . ARG B 2 27 ? 67.177 -1.631 104.642 1.00 72.81 27 ARG B CA 1
ATOM 3304 C C . ARG B 2 27 ? 67.082 -3.153 104.666 1.00 75.90 27 ARG B C 1
ATOM 3305 O O . ARG B 2 27 ? 67.464 -3.793 105.653 1.00 68.28 27 ARG B O 1
ATOM 3313 N N . HIS B 2 28 ? 66.584 -3.736 103.580 1.00 83.38 28 HIS B N 1
ATOM 3314 C CA . HIS B 2 28 ? 66.542 -5.191 103.492 1.00 81.97 28 HIS B CA 1
ATOM 3315 C C . HIS B 2 28 ? 67.955 -5.777 103.451 1.00 83.68 28 HIS B C 1
ATOM 3316 O O . HIS B 2 28 ? 68.211 -6.840 104.018 1.00 88.82 28 HIS B O 1
ATOM 3323 N N . LEU B 2 29 ? 68.870 -5.078 102.783 1.00 83.54 29 LEU B N 1
ATOM 3324 C CA . LEU B 2 29 ? 70.270 -5.491 102.764 1.00 80.51 29 LEU B CA 1
ATOM 3325 C C . LEU B 2 29 ? 70.870 -5.430 104.162 1.00 75.42 29 LEU B C 1
ATOM 3326 O O . LEU B 2 29 ? 71.700 -6.262 104.523 1.00 73.78 29 LEU B O 1
ATOM 3331 N N . MET B 2 30 ? 70.449 -4.440 104.945 1.00 72.78 30 MET B N 1
ATOM 3332 C CA . MET B 2 30 ? 70.870 -4.340 106.340 1.00 65.54 30 MET B CA 1
ATOM 3333 C C . MET B 2 30 ? 70.375 -5.544 107.134 1.00 64.80 30 MET B C 1
ATOM 3334 O O . MET B 2 30 ? 71.120 -6.136 107.927 1.00 65.59 30 MET B O 1
ATOM 3339 N N . LYS B 2 31 ? 69.113 -5.900 106.913 1.00 64.95 31 LYS B N 1
ATOM 3340 C CA . LYS B 2 31 ? 68.524 -7.054 107.583 1.00 65.21 31 LYS B CA 1
ATOM 3341 C C . LYS B 2 31 ? 69.265 -8.341 107.229 1.00 68.02 31 LYS B C 1
ATOM 3342 O O . LYS B 2 31 ? 69.527 -9.175 108.097 1.00 69.71 31 LYS B O 1
ATOM 3348 N N . MET B 2 32 ? 69.605 -8.494 105.953 1.00 72.16 32 MET B N 1
ATOM 3349 C CA . MET B 2 32 ? 70.359 -9.660 105.500 1.00 78.88 32 MET B CA 1
ATOM 3350 C C . MET B 2 32 ? 71.789 -9.648 106.043 1.00 86.31 32 MET B C 1
ATOM 3351 O O . MET B 2 32 ? 72.402 -10.702 106.220 1.00 85.12 32 MET B O 1
ATOM 3356 N N . PHE B 2 33 ? 72.315 -8.455 106.307 1.00 90.73 33 PHE B N 1
ATOM 3357 C CA . PHE B 2 33 ? 73.643 -8.317 106.897 1.00 85.31 33 PHE B CA 1
ATOM 3358 C C . PHE B 2 33 ? 73.635 -8.824 108.334 1.00 79.94 33 PHE B C 1
ATOM 3359 O O . PHE B 2 33 ? 74.425 -9.694 108.701 1.00 80.35 33 PHE B O 1
ATOM 3367 N N . VAL B 2 34 ? 72.731 -8.273 109.139 1.00 78.44 34 VAL B N 1
ATOM 3368 C CA . VAL B 2 34 ? 72.577 -8.685 110.532 1.00 77.36 34 VAL B CA 1
ATOM 3369 C C . VAL B 2 34 ? 72.259 -10.178 110.642 1.00 83.03 34 VAL B C 1
ATOM 3370 O O . VAL B 2 34 ? 72.758 -10.867 111.537 1.00 87.19 34 VAL B O 1
ATOM 3374 N N . ALA B 2 35 ? 71.440 -10.669 109.716 1.00 85.19 35 ALA B N 1
ATOM 3375 C CA . ALA B 2 35 ? 71.056 -12.077 109.686 1.00 84.43 35 ALA B CA 1
ATOM 3376 C C . ALA B 2 35 ? 72.258 -13.006 109.516 1.00 84.33 35 ALA B C 1
ATOM 3377 O O . ALA B 2 35 ? 72.363 -14.026 110.198 1.00 87.71 35 ALA B O 1
ATOM 3379 N N . ASP B 2 36 ? 73.161 -12.649 108.608 1.00 81.37 36 ASP B N 1
ATOM 3380 C CA . ASP B 2 36 ? 74.324 -13.482 108.314 1.00 79.40 36 ASP B CA 1
ATOM 3381 C C . ASP B 2 36 ? 75.434 -12.654 107.664 1.00 77.00 36 ASP B C 1
ATOM 3382 O O . ASP B 2 36 ? 75.625 -12.710 106.449 1.00 83.57 36 ASP B O 1
ATOM 3387 N N . PHE B 2 37 ? 76.162 -11.896 108.482 1.00 73.08 37 PHE B N 1
ATOM 3388 C CA . PHE B 2 37 ? 77.231 -11.016 108.005 1.00 74.08 37 PHE B CA 1
ATOM 3389 C C . PHE B 2 37 ? 78.263 -11.754 107.157 1.00 80.34 37 PHE B C 1
ATOM 3390 O O . PHE B 2 37 ? 78.698 -11.253 106.120 1.00 81.46 37 PHE B O 1
ATOM 3398 N N . GLU B 2 38 ? 78.646 -12.944 107.611 1.00 90.56 38 GLU B N 1
ATOM 3399 C CA . GLU B 2 38 ? 79.608 -13.783 106.901 1.00 97.11 38 GLU B CA 1
ATOM 3400 C C . GLU B 2 38 ? 79.189 -14.031 105.452 1.00 94.54 38 GLU B C 1
ATOM 3401 O O . GLU B 2 38 ? 79.908 -13.671 104.517 1.00 89.25 38 GLU B O 1
ATOM 3407 N N . THR B 2 39 ? 78.022 -14.644 105.278 1.00 94.70 39 THR B N 1
ATOM 3408 C CA . THR B 2 39 ? 77.502 -14.973 103.953 1.00 87.33 39 THR B CA 1
ATOM 3409 C C . THR B 2 39 ? 77.227 -13.714 103.136 1.00 81.90 39 THR B C 1
ATOM 3410 O O . THR B 2 39 ? 77.372 -13.708 101.911 1.00 81.82 39 THR B O 1
ATOM 3414 N N . ALA B 2 40 ? 76.834 -12.648 103.825 1.00 79.04 40 ALA B N 1
ATOM 3415 C CA . ALA B 2 40 ? 76.550 -11.373 103.177 1.00 79.63 40 ALA B CA 1
ATOM 3416 C C . ALA B 2 40 ? 77.802 -10.810 102.513 1.00 81.98 40 ALA B C 1
ATOM 3417 O O . ALA B 2 40 ? 77.762 -10.380 101.359 1.00 81.19 40 ALA B O 1
ATOM 3419 N N . VAL B 2 41 ? 78.910 -10.818 103.249 1.00 80.53 41 VAL B N 1
ATOM 3420 C CA . VAL B 2 41 ? 80.191 -10.373 102.712 1.00 79.29 41 VAL B CA 1
ATOM 3421 C C . VAL B 2 41 ? 80.697 -11.353 101.655 1.00 83.62 41 VAL B C 1
ATOM 3422 O O . VAL B 2 41 ? 81.354 -10.957 100.691 1.00 79.37 41 VAL B O 1
ATOM 3426 N N . SER B 2 42 ? 80.371 -12.631 101.834 1.00 92.05 42 SER B N 1
ATOM 3427 C CA . SER B 2 42 ? 80.763 -13.666 100.880 1.00 96.41 42 SER B CA 1
ATOM 3428 C C . SER B 2 42 ? 80.257 -13.363 99.472 1.00 97.87 42 SER B C 1
ATOM 3429 O O . SER B 2 42 ? 80.970 -13.560 98.487 1.00 100.89 42 SER B O 1
ATOM 3432 N N . LYS B 2 43 ? 79.025 -12.876 99.386 1.00 92.49 43 LYS B N 1
ATOM 3433 C CA . LYS B 2 43 ? 78.437 -12.509 98.104 1.00 89.88 43 LYS B CA 1
ATOM 3434 C C . LYS B 2 43 ? 78.614 -11.022 97.820 1.00 83.05 43 LYS B C 1
ATOM 3435 O O . LYS B 2 43 ? 77.968 -10.476 96.925 1.00 74.48 43 LYS B O 1
ATOM 3441 N N . ARG B 2 44 ? 79.491 -10.382 98.591 1.00 81.97 44 ARG B N 1
ATOM 3442 C CA . ARG B 2 44 ? 79.784 -8.955 98.450 1.00 79.24 44 ARG B CA 1
ATOM 3443 C C . ARG B 2 44 ? 78.528 -8.082 98.421 1.00 83.48 44 ARG B C 1
ATOM 3444 O O . ARG B 2 44 ? 78.256 -7.406 97.429 1.00 77.69 44 ARG B O 1
ATOM 3452 N N . PHE B 2 45 ? 77.768 -8.103 99.512 1.00 84.26 45 PHE B N 1
ATOM 3453 C CA . PHE B 2 45 ? 76.548 -7.307 99.609 1.00 77.46 45 PHE B CA 1
ATOM 3454 C C . PHE B 2 45 ? 76.851 -5.845 99.937 1.00 80.15 45 PHE B C 1
ATOM 3455 O O . PHE B 2 45 ? 75.989 -4.977 99.788 1.00 86.40 45 PHE B O 1
ATOM 3463 N N . ASP B 2 46 ? 78.072 -5.580 100.392 1.00 80.29 46 ASP B N 1
ATOM 3464 C CA . ASP B 2 46 ? 78.522 -4.209 100.610 1.00 79.87 46 ASP B CA 1
ATOM 3465 C C . ASP B 2 46 ? 78.563 -3.468 99.276 1.00 77.65 46 ASP B C 1
ATOM 3466 O O . ASP B 2 46 ? 78.173 -2.298 99.187 1.00 74.12 46 ASP B O 1
ATOM 3471 N N . VAL B 2 47 ? 79.025 -4.165 98.241 1.00 78.78 47 VAL B N 1
ATOM 3472 C CA . VAL B 2 47 ? 79.069 -3.618 96.889 1.00 77.62 47 VAL B CA 1
ATOM 3473 C C . VAL B 2 47 ? 77.666 -3.335 96.364 1.00 75.64 47 VAL B C 1
ATOM 3474 O O . VAL B 2 47 ? 77.437 -2.319 95.713 1.00 75.66 47 VAL B O 1
ATOM 3478 N N . LYS B 2 48 ? 76.728 -4.232 96.653 1.00 73.25 48 LYS B N 1
ATOM 3479 C CA . LYS B 2 48 ? 75.347 -4.048 96.217 1.00 66.42 48 LYS B CA 1
ATOM 3480 C C . LYS B 2 48 ? 74.714 -2.854 96.932 1.00 77.92 48 LYS B C 1
ATOM 3481 O O . LYS B 2 48 ? 73.986 -2.059 96.324 1.00 78.75 48 LYS B O 1
ATOM 3487 N N . PHE B 2 49 ? 75.016 -2.739 98.222 1.00 64.56 49 PHE B N 1
ATOM 3488 C CA . PHE B 2 49 ? 74.561 -1.632 99.054 1.00 74.63 49 PHE B CA 1
ATOM 3489 C C . PHE B 2 49 ? 75.025 -0.311 98.459 1.00 82.72 49 PHE B C 1
ATOM 3490 O O . PHE B 2 49 ? 74.214 0.579 98.162 1.00 92.30 49 PHE B O 1
ATOM 3498 N N . TRP B 2 50 ? 76.337 -0.191 98.280 1.00 78.95 50 TRP B N 1
ATOM 3499 C CA . TRP B 2 50 ? 76.906 1.017 97.702 1.00 79.13 50 TRP B CA 1
ATOM 3500 C C . TRP B 2 50 ? 76.397 1.261 96.283 1.00 84.87 50 TRP B C 1
ATOM 3501 O O . TRP B 2 50 ? 76.329 2.398 95.834 1.00 83.85 50 TRP B O 1
ATOM 3512 N N . ASN B 2 51 ? 76.047 0.193 95.576 1.00 85.58 51 ASN B N 1
ATOM 3513 C CA . ASN B 2 51 ? 75.521 0.333 94.224 1.00 83.91 51 ASN B CA 1
ATOM 3514 C C . ASN B 2 51 ? 74.139 0.969 94.217 1.00 86.92 51 ASN B C 1
ATOM 3515 O O . ASN B 2 51 ? 73.865 1.857 93.412 1.00 91.75 51 ASN B O 1
ATOM 3520 N N . LYS B 2 52 ? 73.275 0.515 95.120 1.00 84.59 52 LYS B N 1
ATOM 3521 C CA . LYS B 2 52 ? 71.953 1.110 95.274 1.00 82.77 52 LYS B CA 1
ATOM 3522 C C . LYS B 2 52 ? 72.051 2.560 95.733 1.00 74.95 52 LYS B C 1
ATOM 3523 O O . LYS B 2 52 ? 71.335 3.434 95.235 1.00 70.02 52 LYS B O 1
ATOM 3529 N N . LEU B 2 53 ? 72.943 2.810 96.686 1.00 76.93 53 LEU B N 1
ATOM 3530 C CA . LEU B 2 53 ? 73.111 4.158 97.216 1.00 82.57 53 LEU B CA 1
ATOM 3531 C C . LEU B 2 53 ? 73.635 5.128 96.150 1.00 77.64 53 LEU B C 1
ATOM 3532 O O . LEU B 2 53 ? 73.041 6.182 95.910 1.00 69.22 53 LEU B O 1
ATOM 3537 N N . LYS B 2 54 ? 74.749 4.763 95.519 1.00 82.55 54 LYS B N 1
ATOM 3538 C CA . LYS B 2 54 ? 75.341 5.548 94.436 1.00 81.43 54 LYS B CA 1
ATOM 3539 C C . LYS B 2 54 ? 74.333 5.758 93.317 1.00 80.31 54 LYS B C 1
ATOM 3540 O O . LYS B 2 54 ? 74.275 6.832 92.712 1.00 82.81 54 LYS B O 1
ATOM 3546 N N . SER B 2 55 ? 73.551 4.718 93.040 1.00 81.62 55 SER B N 1
ATOM 3547 C CA . SER B 2 55 ? 72.442 4.823 92.101 1.00 72.11 55 SER B CA 1
ATOM 3548 C C . SER B 2 55 ? 71.541 5.980 92.493 1.00 82.59 55 SER B C 1
ATOM 3549 O O . SER B 2 55 ? 71.390 6.930 91.732 1.00 84.94 55 SER B O 1
ATOM 3552 N N . MET B 2 56 ? 70.961 5.893 93.689 1.00 84.72 56 MET B N 1
ATOM 3553 C CA . MET B 2 56 ? 70.087 6.938 94.217 1.00 85.34 56 MET B CA 1
ATOM 3554 C C . MET B 2 56 ? 70.679 8.328 94.040 1.00 84.44 56 MET B C 1
ATOM 3555 O O . MET B 2 56 ? 70.051 9.208 93.443 1.00 84.58 56 MET B O 1
ATOM 3560 N N . MET B 2 57 ? 71.891 8.510 94.557 1.00 81.63 57 MET B N 1
ATOM 3561 C CA . MET B 2 57 ? 72.594 9.785 94.451 1.00 84.67 57 MET B CA 1
ATOM 3562 C C . MET B 2 57 ? 72.667 10.286 93.010 1.00 87.62 57 MET B C 1
ATOM 3563 O O . MET B 2 57 ? 72.381 11.452 92.735 1.00 92.26 57 MET B O 1
ATOM 3568 N N . ASP B 2 58 ? 73.030 9.393 92.094 1.00 83.31 58 ASP B N 1
ATOM 3569 C CA . ASP B 2 58 ? 73.167 9.762 90.687 1.00 87.41 58 ASP B CA 1
ATOM 3570 C C . ASP B 2 58 ? 71.843 10.154 90.036 1.00 90.52 58 ASP B C 1
ATOM 3571 O O . ASP B 2 58 ? 71.738 11.227 89.442 1.00 85.08 58 ASP B O 1
ATOM 3576 N N . GLU B 2 59 ? 70.843 9.283 90.142 1.00 92.67 59 GLU B N 1
ATOM 3577 C CA . GLU B 2 59 ? 69.538 9.529 89.536 1.00 102.94 59 GLU B CA 1
ATOM 3578 C C . GLU B 2 59 ? 68.920 10.821 90.065 1.00 105.80 59 GLU B C 1
ATOM 3579 O O . GLU B 2 59 ? 68.377 11.623 89.301 1.00 116.37 59 GLU B O 1
ATOM 3585 N N . ILE B 2 60 ? 69.009 11.018 91.376 1.00 107.14 60 ILE B N 1
ATOM 3586 C CA . ILE B 2 60 ? 68.443 12.211 91.997 1.00 110.60 60 ILE B CA 1
ATOM 3587 C C . ILE B 2 60 ? 69.232 13.468 91.622 1.00 119.26 60 ILE B C 1
ATOM 3588 O O . ILE B 2 60 ? 68.653 14.542 91.450 1.00 122.00 60 ILE B O 1
ATOM 3593 N N . THR B 2 61 ? 70.548 13.332 91.478 1.00 126.80 61 THR B N 1
ATOM 3594 C CA . THR B 2 61 ? 71.380 14.453 91.043 1.00 138.38 61 THR B CA 1
ATOM 3595 C C . THR B 2 61 ? 71.015 14.877 89.624 1.00 145.43 61 THR B C 1
ATOM 3596 O O . THR B 2 61 ? 70.925 16.068 89.319 1.00 149.64 61 THR B O 1
ATOM 3600 N N . LYS B 2 62 ? 70.796 13.892 88.760 1.00 148.80 62 LYS B N 1
ATOM 3601 C CA . LYS B 2 62 ? 70.491 14.161 87.361 1.00 150.06 62 LYS B CA 1
ATOM 3602 C C . LYS B 2 62 ? 69.084 14.715 87.159 1.00 148.01 62 LYS B C 1
ATOM 3603 O O . LYS B 2 62 ? 68.890 15.667 86.404 1.00 149.39 62 LYS B O 1
ATOM 3609 N N . ALA B 2 63 ? 68.107 14.121 87.839 1.00 145.90 63 ALA B N 1
ATOM 3610 C CA . ALA B 2 63 ? 66.704 14.475 87.636 1.00 150.44 63 ALA B CA 1
ATOM 3611 C C . ALA B 2 63 ? 66.344 15.878 88.129 1.00 158.14 63 ALA B C 1
ATOM 3612 O O . ALA B 2 63 ? 65.288 16.409 87.784 1.00 162.78 63 ALA B O 1
ATOM 3614 N N . MET B 2 64 ? 67.223 16.475 88.928 1.00 159.11 64 MET B N 1
ATOM 3615 C CA . MET B 2 64 ? 66.973 17.797 89.497 1.00 161.29 64 MET B CA 1
ATOM 3616 C C . MET B 2 64 ? 67.855 18.888 88.890 1.00 167.00 64 MET B C 1
ATOM 3617 O O . MET B 2 64 ? 68.088 19.923 89.517 1.00 168.78 64 MET B O 1
ATOM 3622 N N . GLU B 2 65 ? 68.340 18.647 87.674 1.00 168.00 65 GLU B N 1
ATOM 3623 C CA . GLU B 2 65 ? 69.206 19.593 86.967 1.00 169.59 65 GLU B CA 1
ATOM 3624 C C . GLU B 2 65 ? 70.421 20.031 87.782 1.00 168.19 65 GLU B C 1
ATOM 3625 O O . GLU B 2 65 ? 70.835 21.190 87.716 1.00 169.57 65 GLU B O 1
ATOM 3631 N N . ASN B 2 66 ? 70.981 19.094 88.542 1.00 166.51 66 ASN B N 1
ATOM 3632 C CA . ASN B 2 66 ? 72.156 19.348 89.373 1.00 165.79 66 ASN B CA 1
ATOM 3633 C C . ASN B 2 66 ? 71.958 20.496 90.361 1.00 164.72 66 ASN B C 1
ATOM 3634 O O . ASN B 2 66 ? 72.781 21.408 90.447 1.00 165.72 66 ASN B O 1
ATOM 3639 N N . ASP B 2 67 ? 70.855 20.444 91.098 1.00 161.86 67 ASP B N 1
ATOM 3640 C CA . ASP B 2 67 ? 70.586 21.423 92.142 1.00 158.19 67 ASP B CA 1
ATOM 3641 C C . ASP B 2 67 ? 71.412 21.099 93.382 1.00 153.02 67 ASP B C 1
ATOM 3642 O O . ASP B 2 67 ? 71.557 19.935 93.754 1.00 149.29 67 ASP B O 1
ATOM 3647 N N . ARG B 2 68 ? 71.945 22.134 94.022 1.00 149.81 68 ARG B N 1
ATOM 3648 C CA . ARG B 2 68 ? 72.817 21.962 95.181 1.00 140.99 68 ARG B CA 1
ATOM 3649 C C . ARG B 2 68 ? 72.071 21.482 96.426 1.00 141.30 68 ARG B C 1
ATOM 3650 O O . ARG B 2 68 ? 72.562 20.619 97.164 1.00 138.11 68 ARG B O 1
ATOM 3652 N N . LEU B 2 69 ? 70.891 22.048 96.657 1.00 144.22 69 LEU B N 1
ATOM 3653 C CA . LEU B 2 69 ? 70.113 21.737 97.852 1.00 138.29 69 LEU B CA 1
ATOM 3654 C C . LEU B 2 69 ? 69.700 20.270 97.881 1.00 132.96 69 LEU B C 1
ATOM 3655 O O . LEU B 2 69 ? 69.765 19.619 98.922 1.00 125.90 69 LEU B O 1
ATOM 3657 N N . VAL B 2 70 ? 69.282 19.756 96.730 1.00 135.51 70 VAL B N 1
ATOM 3658 C CA . VAL B 2 70 ? 68.893 18.358 96.614 1.00 129.91 70 VAL B CA 1
ATOM 3659 C C . VAL B 2 70 ? 70.119 17.467 96.809 1.00 125.67 70 VAL B C 1
ATOM 3660 O O . VAL B 2 70 ? 70.060 16.442 97.501 1.00 118.78 70 VAL B O 1
ATOM 3664 N N . ASN B 2 71 ? 71.227 17.881 96.197 1.00 129.94 71 ASN B N 1
ATOM 3665 C CA . ASN B 2 71 ? 72.511 17.196 96.316 1.00 126.92 71 ASN B CA 1
ATOM 3666 C C . ASN B 2 71 ? 72.911 16.958 97.766 1.00 117.09 71 ASN B C 1
ATOM 3667 O O . ASN B 2 71 ? 73.137 15.818 98.177 1.00 113.20 71 ASN B O 1
ATOM 3672 N N . HIS B 2 72 ? 72.997 18.046 98.530 1.00 113.69 72 HIS B N 1
ATOM 3673 C CA . HIS B 2 72 ? 73.344 17.970 99.948 1.00 100.04 72 HIS B CA 1
ATOM 3674 C C . HIS B 2 72 ? 72.430 17.010 100.703 1.00 89.91 72 HIS B C 1
ATOM 3675 O O . HIS B 2 72 ? 72.894 16.196 101.506 1.00 87.95 72 HIS B O 1
ATOM 3682 N N . ASN B 2 73 ? 71.132 17.108 100.429 1.00 87.05 73 ASN B N 1
ATOM 3683 C CA . ASN B 2 73 ? 70.133 16.275 101.084 1.00 90.22 73 ASN B CA 1
ATOM 3684 C C . ASN B 2 73 ? 70.397 14.788 100.858 1.00 84.17 73 ASN B C 1
ATOM 3685 O O . ASN B 2 73 ? 70.555 14.017 101.818 1.00 85.80 73 ASN B O 1
ATOM 3690 N N . VAL B 2 74 ? 70.468 14.389 99.590 1.00 92.65 74 VAL B N 1
ATOM 3691 C CA . VAL B 2 74 ? 70.695 12.983 99.262 1.00 96.51 74 VAL B CA 1
ATOM 3692 C C . VAL B 2 74 ? 72.067 12.497 99.756 1.00 93.30 74 VAL B C 1
ATOM 3693 O O . VAL B 2 74 ? 72.226 11.329 100.126 1.00 89.65 74 VAL B O 1
ATOM 3697 N N . GLN B 2 75 ? 73.042 13.405 99.791 1.00 93.71 75 GLN B N 1
ATOM 3698 C CA . GLN B 2 75 ? 74.379 13.086 100.290 1.00 88.92 75 GLN B CA 1
ATOM 3699 C C . GLN B 2 75 ? 74.351 12.741 101.774 1.00 85.41 75 GLN B C 1
ATOM 3700 O O . GLN B 2 75 ? 74.882 11.710 102.193 1.00 82.64 75 GLN B O 1
ATOM 3706 N N . ASN B 2 76 ? 73.737 13.611 102.570 1.00 85.79 76 ASN B N 1
ATOM 3707 C CA . ASN B 2 76 ? 73.608 13.364 104.000 1.00 76.23 76 ASN B CA 1
ATOM 3708 C C . ASN B 2 76 ? 72.787 12.107 104.284 1.00 76.95 76 ASN B C 1
ATOM 3709 O O . ASN B 2 76 ? 73.086 11.360 105.225 1.00 83.22 76 ASN B O 1
ATOM 3714 N N . LEU B 2 77 ? 71.765 11.868 103.464 1.00 75.59 77 LEU B N 1
ATOM 3715 C CA . LEU B 2 77 ? 71.005 10.623 103.562 1.00 72.89 77 LEU B CA 1
ATOM 3716 C C . LEU B 2 77 ? 71.932 9.423 103.376 1.00 71.83 77 LEU B C 1
ATOM 3717 O O . LEU B 2 77 ? 71.890 8.458 104.148 1.00 73.66 77 LEU B O 1
ATOM 3722 N N . ALA B 2 78 ? 72.776 9.504 102.351 1.00 76.01 78 ALA B N 1
ATOM 3723 C CA . ALA B 2 78 ? 73.771 8.473 102.077 1.00 76.29 78 ALA B CA 1
ATOM 3724 C C . ALA B 2 78 ? 74.683 8.223 103.279 1.00 78.63 78 ALA B C 1
ATOM 3725 O O . ALA B 2 78 ? 74.866 7.075 103.707 1.00 80.66 78 ALA B O 1
ATOM 3727 N N . ILE B 2 79 ? 75.253 9.304 103.812 1.00 76.11 79 ILE B N 1
ATOM 3728 C CA . ILE B 2 79 ? 76.121 9.231 104.986 1.00 74.68 79 ILE B CA 1
ATOM 3729 C C . ILE B 2 79 ? 75.426 8.502 106.130 1.00 73.74 79 ILE B C 1
ATOM 3730 O O . ILE B 2 79 ? 76.009 7.613 106.764 1.00 72.61 79 ILE B O 1
ATOM 3735 N N . GLY B 2 80 ? 74.172 8.875 106.376 1.00 77.29 80 GLY B N 1
ATOM 3736 C CA . GLY B 2 80 ? 73.368 8.221 107.392 1.00 78.49 80 GLY B CA 1
ATOM 3737 C C . GLY B 2 80 ? 73.248 6.726 107.164 1.00 72.82 80 GLY B C 1
ATOM 3738 O O . GLY B 2 80 ? 73.534 5.928 108.063 1.00 66.76 80 GLY B O 1
ATOM 3739 N N . PHE B 2 81 ? 72.837 6.344 105.957 1.00 70.10 81 PHE B N 1
ATOM 3740 C CA . PHE B 2 81 ? 72.676 4.930 105.624 1.00 67.86 81 PHE B CA 1
ATOM 3741 C C . PHE B 2 81 ? 73.959 4.119 105.828 1.00 66.14 81 PHE B C 1
ATOM 3742 O O . PHE B 2 81 ? 73.936 3.056 106.453 1.00 65.73 81 PHE B O 1
ATOM 3750 N N . LEU B 2 82 ? 75.075 4.624 105.311 1.00 62.83 82 LEU B N 1
ATOM 3751 C CA . LEU B 2 82 ? 76.340 3.898 105.407 1.00 68.47 82 LEU B CA 1
ATOM 3752 C C . LEU B 2 82 ? 76.832 3.779 106.850 1.00 71.33 82 LEU B C 1
ATOM 3753 O O . LEU B 2 82 ? 77.243 2.695 107.289 1.00 61.40 82 LEU B O 1
ATOM 3758 N N . THR B 2 83 ? 76.792 4.891 107.582 1.00 70.16 83 THR B N 1
ATOM 3759 C CA . THR B 2 83 ? 77.184 4.888 108.988 1.00 66.64 83 THR B CA 1
ATOM 3760 C C . THR B 2 83 ? 76.362 3.868 109.769 1.00 66.99 83 THR B C 1
ATOM 3761 O O . THR B 2 83 ? 76.906 3.055 110.528 1.00 70.31 83 THR B O 1
ATOM 3765 N N . ASP B 2 84 ? 75.050 3.904 109.559 1.00 70.26 84 ASP B N 1
ATOM 3766 C CA . ASP B 2 84 ? 74.156 2.968 110.227 1.00 73.01 84 ASP B CA 1
ATOM 3767 C C . ASP B 2 84 ? 74.427 1.524 109.821 1.00 71.85 84 ASP B C 1
ATOM 3768 O O . ASP B 2 84 ? 74.234 0.611 110.618 1.00 61.05 84 ASP B O 1
ATOM 3773 N N . LEU B 2 85 ? 74.880 1.321 108.587 1.00 73.37 85 LEU B N 1
ATOM 3774 C CA . LEU B 2 85 ? 75.285 -0.009 108.140 1.00 73.73 85 LEU B CA 1
ATOM 3775 C C . LEU B 2 85 ? 76.468 -0.506 108.962 1.00 79.26 85 LEU B C 1
ATOM 3776 O O . LEU B 2 85 ? 76.432 -1.609 109.521 1.00 77.96 85 LEU B O 1
ATOM 3781 N N . SER B 2 86 ? 77.511 0.319 109.035 1.00 81.12 86 SER B N 1
ATOM 3782 C CA . SER B 2 86 ? 78.711 -0.037 109.790 1.00 76.09 86 SER B CA 1
ATOM 3783 C C . SER B 2 86 ? 78.377 -0.351 111.245 1.00 76.80 86 SER B C 1
ATOM 3784 O O . SER B 2 86 ? 78.799 -1.380 111.787 1.00 76.42 86 SER B O 1
ATOM 3787 N N . LEU B 2 87 ? 77.609 0.536 111.869 1.00 73.00 87 LEU B N 1
ATOM 3788 C CA . LEU B 2 87 ? 77.235 0.370 113.270 1.00 70.11 87 LEU B CA 1
ATOM 3789 C C . LEU B 2 87 ? 76.364 -0.861 113.509 1.00 74.16 87 LEU B C 1
ATOM 3790 O O . LEU B 2 87 ? 76.520 -1.557 114.513 1.00 77.81 87 LEU B O 1
ATOM 3795 N N . LEU B 2 88 ? 75.446 -1.123 112.585 1.00 75.99 88 LEU B N 1
ATOM 3796 C CA . LEU B 2 88 ? 74.591 -2.301 112.672 1.00 73.14 88 LEU B CA 1
ATOM 3797 C C . LEU B 2 88 ? 75.412 -3.577 112.552 1.00 75.45 88 LEU B C 1
ATOM 3798 O O . LEU B 2 88 ? 75.101 -4.583 113.190 1.00 69.79 88 LEU B O 1
ATOM 3803 N N . VAL B 2 89 ? 76.458 -3.536 111.733 1.00 83.56 89 VAL B N 1
ATOM 3804 C CA . VAL B 2 89 ? 77.368 -4.672 111.637 1.00 82.75 89 VAL B CA 1
ATOM 3805 C C . VAL B 2 89 ? 78.139 -4.865 112.943 1.00 88.70 89 VAL B C 1
ATOM 3806 O O . VAL B 2 89 ? 78.231 -5.984 113.453 1.00 88.59 89 VAL B O 1
ATOM 3810 N N . HIS B 2 90 ? 78.671 -3.773 113.488 1.00 92.14 90 HIS B N 1
ATOM 3811 C CA . HIS B 2 90 ? 79.402 -3.828 114.755 1.00 92.26 90 HIS B CA 1
ATOM 3812 C C . HIS B 2 90 ? 78.534 -4.350 115.896 1.00 91.06 90 HIS B C 1
ATOM 3813 O O . HIS B 2 90 ? 78.990 -5.128 116.732 1.00 93.57 90 HIS B O 1
ATOM 3820 N N . TYR B 2 91 ? 77.281 -3.911 115.911 1.00 87.30 91 TYR B N 1
ATOM 3821 C CA . TYR B 2 91 ? 76.332 -4.228 116.975 1.00 80.96 91 TYR B CA 1
ATOM 3822 C C . TYR B 2 91 ? 76.105 -5.730 117.156 1.00 77.95 91 TYR B C 1
ATOM 3823 O O . TYR B 2 91 ? 75.781 -6.188 118.252 1.00 75.03 91 TYR B O 1
ATOM 3832 N N . HIS B 2 92 ? 76.282 -6.493 116.081 1.00 80.58 92 HIS B N 1
ATOM 3833 C CA . HIS B 2 92 ? 75.949 -7.914 116.096 1.00 83.16 92 HIS B CA 1
ATOM 3834 C C . HIS B 2 92 ? 77.151 -8.855 115.982 1.00 87.19 92 HIS B C 1
ATOM 3835 O O . HIS B 2 92 ? 77.079 -10.006 116.410 1.00 90.23 92 HIS B O 1
ATOM 3842 N N . TYR B 2 93 ? 78.251 -8.372 115.410 1.00 86.77 93 TYR B N 1
ATOM 3843 C CA . TYR B 2 93 ? 79.416 -9.225 115.178 1.00 89.38 93 TYR B CA 1
ATOM 3844 C C . TYR B 2 93 ? 80.710 -8.651 115.750 1.00 93.15 93 TYR B C 1
ATOM 3845 O O . TYR B 2 93 ? 80.942 -7.444 115.696 1.00 90.00 93 TYR B O 1
ATOM 3854 N N . GLU B 2 94 ? 81.549 -9.528 116.293 1.00 97.77 94 GLU B N 1
ATOM 3855 C CA . GLU B 2 94 ? 82.817 -9.115 116.890 1.00 97.53 94 GLU B CA 1
ATOM 3856 C C . GLU B 2 94 ? 83.820 -8.656 115.838 1.00 91.69 94 GLU B C 1
ATOM 3857 O O . GLU B 2 94 ? 84.735 -9.396 115.477 1.00 88.47 94 GLU B O 1
ATOM 3863 N N . ILE B 2 95 ? 83.649 -7.432 115.354 1.00 91.90 95 ILE B N 1
ATOM 3864 C CA . ILE B 2 95 ? 84.555 -6.888 114.353 1.00 88.10 95 ILE B CA 1
ATOM 3865 C C . ILE B 2 95 ? 85.845 -6.413 115.004 1.00 87.89 95 ILE B C 1
ATOM 3866 O O . ILE B 2 95 ? 85.818 -5.549 115.881 1.00 95.04 95 ILE B O 1
ATOM 3871 N N . PRO B 2 96 ? 86.980 -6.988 114.578 1.00 80.62 96 PRO B N 1
ATOM 3872 C CA . PRO B 2 96 ? 88.303 -6.658 115.117 1.00 80.37 96 PRO B CA 1
ATOM 3873 C C . PRO B 2 96 ? 88.634 -5.177 114.991 1.00 87.08 96 PRO B C 1
ATOM 3874 O O . PRO B 2 96 ? 88.159 -4.515 114.069 1.00 100.02 96 PRO B O 1
ATOM 3878 N N . ASN B 2 97 ? 89.438 -4.668 115.919 1.00 82.82 97 ASN B N 1
ATOM 3879 C CA . ASN B 2 97 ? 89.931 -3.301 115.841 1.00 82.56 97 ASN B CA 1
ATOM 3880 C C . ASN B 2 97 ? 90.967 -3.182 114.737 1.00 90.09 97 ASN B C 1
ATOM 3881 O O . ASN B 2 97 ? 91.851 -4.029 114.618 1.00 104.43 97 ASN B O 1
ATOM 3886 N N . TYR B 2 98 ? 90.864 -2.128 113.935 1.00 88.46 98 TYR B N 1
ATOM 3887 C CA . TYR B 2 98 ? 91.811 -1.913 112.847 1.00 86.10 98 TYR B CA 1
ATOM 3888 C C . TYR B 2 98 ? 92.571 -0.594 112.993 1.00 86.13 98 TYR B C 1
ATOM 3889 O O . TYR B 2 98 ? 93.218 -0.134 112.052 1.00 71.73 98 TYR B O 1
ATOM 3898 N N . GLY B 2 99 ? 92.492 0.005 114.179 1.00 81.27 99 GLY B N 1
ATOM 3899 C CA . GLY B 2 99 ? 93.186 1.250 114.459 1.00 72.83 99 GLY B CA 1
ATOM 3900 C C . GLY B 2 99 ? 92.313 2.266 115.171 1.00 81.11 99 GLY B C 1
ATOM 3901 O O . GLY B 2 99 ? 91.180 2.517 114.758 1.00 77.17 99 GLY B O 1
ATOM 3902 N N . ASN B 2 100 ? 92.841 2.856 116.241 1.00 89.42 100 ASN B N 1
ATOM 3903 C CA . ASN B 2 100 ? 92.114 3.876 116.994 1.00 96.02 100 ASN B CA 1
ATOM 3904 C C . ASN B 2 100 ? 92.075 5.221 116.280 1.00 98.70 100 ASN B C 1
ATOM 3905 O O . ASN B 2 100 ? 91.457 6.172 116.762 1.00 108.43 100 ASN B O 1
ATOM 3910 N N . ASP B 2 101 ? 92.742 5.296 115.134 1.00 92.89 101 ASP B N 1
ATOM 3911 C CA . ASP B 2 101 ? 92.675 6.483 114.297 1.00 95.47 101 ASP B CA 1
ATOM 3912 C C . ASP B 2 101 ? 91.383 6.468 113.488 1.00 94.47 101 ASP B C 1
ATOM 3913 O O . ASP B 2 101 ? 90.941 7.502 112.988 1.00 96.94 101 ASP B O 1
ATOM 3918 N N . ILE B 2 102 ? 90.782 5.287 113.366 1.00 88.20 102 ILE B N 1
ATOM 3919 C CA . ILE B 2 102 ? 89.509 5.137 112.669 1.00 79.83 102 ILE B CA 1
ATOM 3920 C C . ILE B 2 102 ? 88.399 5.848 113.435 1.00 80.11 102 ILE B C 1
ATOM 3921 O O . ILE B 2 102 ? 88.275 5.685 114.650 1.00 80.55 102 ILE B O 1
ATOM 3926 N N . SER B 2 103 ? 87.605 6.643 112.720 1.00 83.39 103 SER B N 1
ATOM 3927 C CA . SER B 2 103 ? 86.505 7.397 113.318 1.00 87.60 103 SER B CA 1
ATOM 3928 C C . SER B 2 103 ? 85.561 6.499 114.110 1.00 85.77 103 SER B C 1
ATOM 3929 O O . SER B 2 103 ? 85.111 5.463 113.618 1.00 86.18 103 SER B O 1
ATOM 3932 N N . LYS B 2 104 ? 85.265 6.909 115.339 1.00 85.22 104 LYS B N 1
ATOM 3933 C CA . LYS B 2 104 ? 84.474 6.094 116.253 1.00 87.99 104 LYS B CA 1
ATOM 3934 C C . LYS B 2 104 ? 82.985 6.111 115.917 1.00 85.30 104 LYS B C 1
ATOM 3935 O O . LYS B 2 104 ? 82.215 5.314 116.450 1.00 84.47 104 LYS B O 1
ATOM 3941 N N . GLN B 2 105 ? 82.585 7.017 115.030 1.00 81.44 105 GLN B N 1
ATOM 3942 C CA . GLN B 2 105 ? 81.192 7.104 114.602 1.00 79.28 105 GLN B CA 1
ATOM 3943 C C . GLN B 2 105 ? 80.791 5.875 113.794 1.00 78.07 105 GLN B C 1
ATOM 3944 O O . GLN B 2 105 ? 79.621 5.495 113.760 1.00 79.15 105 GLN B O 1
ATOM 3950 N N . LEU B 2 106 ? 81.772 5.264 113.140 1.00 73.97 106 LEU B N 1
ATOM 3951 C CA . LEU B 2 106 ? 81.544 4.036 112.396 1.00 76.84 106 LEU B CA 1
ATOM 3952 C C . LEU B 2 106 ? 81.883 2.853 113.285 1.00 77.87 106 LEU B C 1
ATOM 3953 O O . LEU B 2 106 ? 81.456 1.728 113.031 1.00 63.27 106 LEU B O 1
ATOM 3958 N N . THR B 2 107 ? 82.650 3.122 114.335 1.00 88.18 107 THR B N 1
ATOM 3959 C CA . THR B 2 107 ? 83.259 2.063 115.129 1.00 94.62 107 THR B CA 1
ATOM 3960 C C . THR B 2 107 ? 82.631 1.881 116.510 1.00 94.68 107 THR B C 1
ATOM 3961 O O . THR B 2 107 ? 82.313 0.758 116.905 1.00 93.35 107 THR B O 1
ATOM 3965 N N . TRP B 2 108 ? 82.452 2.989 117.227 1.00 93.70 108 TRP B N 1
ATOM 3966 C CA . TRP B 2 108 ? 82.156 2.963 118.660 1.00 91.09 108 TRP B CA 1
ATOM 3967 C C . TRP B 2 108 ? 83.271 2.238 119.404 1.00 99.99 108 TRP B C 1
ATOM 3968 O O . TRP B 2 108 ? 84.420 2.244 118.966 1.00 103.10 108 TRP B O 1
ATOM 3979 N N . THR B 2 109 ? 82.932 1.624 120.531 1.00 102.96 109 THR B N 1
ATOM 3980 C CA . THR B 2 109 ? 83.912 0.908 121.338 1.00 97.12 109 THR B CA 1
ATOM 3981 C C . THR B 2 109 ? 83.356 -0.455 121.734 1.00 93.47 109 THR B C 1
ATOM 3982 O O . THR B 2 109 ? 82.143 -0.649 121.741 1.00 98.05 109 THR B O 1
ATOM 3986 N N . PRO B 2 110 ? 84.241 -1.413 122.053 1.00 91.97 110 PRO B N 1
ATOM 3987 C CA . PRO B 2 110 ? 83.770 -2.739 122.470 1.00 89.83 110 PRO B CA 1
ATOM 3988 C C . PRO B 2 110 ? 82.974 -2.707 123.774 1.00 95.97 110 PRO B C 1
ATOM 3989 O O . PRO B 2 110 ? 82.313 -3.689 124.109 1.00 96.64 110 PRO B O 1
ATOM 3993 N N . ASP B 2 111 ? 83.033 -1.592 124.495 1.00 100.96 111 ASP B N 1
ATOM 3994 C CA . ASP B 2 111 ? 82.384 -1.491 125.798 1.00 101.08 111 ASP B CA 1
ATOM 3995 C C . ASP B 2 111 ? 80.869 -1.309 125.716 1.00 99.00 111 ASP B C 1
ATOM 3996 O O . ASP B 2 111 ? 80.178 -1.420 126.725 1.00 96.29 111 ASP B O 1
ATOM 4001 N N . VAL B 2 112 ? 80.351 -1.034 124.523 1.00 92.43 112 VAL B N 1
ATOM 4002 C CA . VAL B 2 112 ? 78.936 -0.696 124.384 1.00 84.48 112 VAL B CA 1
ATOM 4003 C C . VAL B 2 112 ? 78.074 -1.820 123.804 1.00 87.66 112 VAL B C 1
ATOM 4004 O O . VAL B 2 112 ? 76.870 -1.646 123.616 1.00 87.68 112 VAL B O 1
ATOM 4008 N N . PHE B 2 113 ? 78.686 -2.966 123.522 1.00 89.81 113 PHE B N 1
ATOM 4009 C CA . PHE B 2 113 ? 77.954 -4.091 122.949 1.00 95.05 113 PHE B CA 1
ATOM 4010 C C . PHE B 2 113 ? 77.837 -5.245 123.946 1.00 97.83 113 PHE B C 1
ATOM 4011 O O . PHE B 2 113 ? 78.665 -5.385 124.844 1.00 96.79 113 PHE B O 1
ATOM 4019 N N . LEU B 2 114 ? 76.802 -6.065 123.787 1.00 102.53 114 LEU B N 1
ATOM 4020 C CA . LEU B 2 114 ? 76.557 -7.177 124.702 1.00 107.78 114 LEU B CA 1
ATOM 4021 C C . LEU B 2 114 ? 77.005 -8.514 124.123 1.00 109.26 114 LEU B C 1
ATOM 4022 O O . LEU B 2 114 ? 78.184 -8.863 124.178 1.00 113.98 114 LEU B O 1
ATOM 4024 N N . ASN B 2 115 ? 76.051 -9.258 123.572 1.00 104.92 115 ASN B N 1
ATOM 4025 C CA . ASN B 2 115 ? 76.320 -10.590 123.041 1.00 107.73 115 ASN B CA 1
ATOM 4026 C C . ASN B 2 115 ? 76.472 -10.585 121.526 1.00 105.63 115 ASN B C 1
ATOM 4027 O O . ASN B 2 115 ? 75.486 -10.651 120.792 1.00 111.45 115 ASN B O 1
ATOM 4032 N N . ARG B 2 116 ? 77.715 -10.506 121.063 1.00 97.77 116 ARG B N 1
ATOM 4033 C CA . ARG B 2 116 ? 78.004 -10.490 119.635 1.00 92.25 116 ARG B CA 1
ATOM 4034 C C . ARG B 2 116 ? 78.459 -11.861 119.150 1.00 99.94 116 ARG B C 1
ATOM 4035 O O . ARG B 2 116 ? 79.225 -12.545 119.827 1.00 107.79 116 ARG B O 1
ATOM 4043 N N . LYS B 2 117 ? 77.979 -12.258 117.976 1.00 100.73 117 LYS B N 1
ATOM 4044 C CA . LYS B 2 117 ? 78.444 -13.484 117.342 1.00 100.41 117 LYS B CA 1
ATOM 4045 C C . LYS B 2 117 ? 79.906 -13.319 116.954 1.00 94.57 117 LYS B C 1
ATOM 4046 O O . LYS B 2 117 ? 80.292 -12.288 116.404 1.00 89.00 117 LYS B O 1
ATOM 4052 N N . PRO B 2 118 ? 80.731 -14.334 117.242 1.00 100.51 118 PRO B N 1
ATOM 4053 C CA . PRO B 2 118 ? 82.159 -14.238 116.921 1.00 103.61 118 PRO B CA 1
ATOM 4054 C C . PRO B 2 118 ? 82.413 -14.302 115.416 1.00 108.01 118 PRO B C 1
ATOM 4055 O O . PRO B 2 118 ? 81.700 -15.007 114.703 1.00 110.12 118 PRO B O 1
ATOM 4059 N N . ILE B 2 119 ? 83.412 -13.562 114.943 1.00 107.20 119 ILE B N 1
ATOM 4060 C CA . ILE B 2 119 ? 83.807 -13.623 113.539 1.00 101.78 119 ILE B CA 1
ATOM 4061 C C . ILE B 2 119 ? 84.493 -14.953 113.243 1.00 104.13 119 ILE B C 1
ATOM 4062 O O . ILE B 2 119 ? 85.417 -15.356 113.951 1.00 111.98 119 ILE B O 1
ATOM 4067 N N . LYS B 2 120 ? 84.032 -15.634 112.199 1.00 99.93 120 LYS B N 1
ATOM 4068 C CA . LYS B 2 120 ? 84.580 -16.933 111.824 1.00 103.00 120 LYS B CA 1
ATOM 4069 C C . LYS B 2 120 ? 85.822 -16.796 110.947 1.00 109.52 120 LYS B C 1
ATOM 4070 O O . LYS B 2 120 ? 86.842 -17.437 111.198 1.00 112.20 120 LYS B O 1
ATOM 4072 N N . SER B 2 121 ? 85.724 -15.961 109.917 1.00 111.45 121 SER B N 1
ATOM 4073 C CA . SER B 2 121 ? 86.831 -15.740 108.993 1.00 115.39 121 SER B CA 1
ATOM 4074 C C . SER B 2 121 ? 87.131 -14.249 108.845 1.00 111.40 121 SER B C 1
ATOM 4075 O O . SER B 2 121 ? 86.275 -13.471 108.424 1.00 108.28 121 SER B O 1
ATOM 4078 N N . LYS B 2 122 ? 88.358 -13.866 109.185 1.00 111.27 122 LYS B N 1
ATOM 4079 C CA . LYS B 2 122 ? 88.742 -12.458 109.284 1.00 105.04 122 LYS B CA 1
ATOM 4080 C C . LYS B 2 122 ? 88.826 -11.726 107.946 1.00 102.43 122 LYS B C 1
ATOM 4081 O O . LYS B 2 122 ? 88.754 -10.495 107.905 1.00 103.97 122 LYS B O 1
ATOM 4083 N N . LYS B 2 123 ? 88.989 -12.478 106.862 1.00 99.29 123 LYS B N 1
ATOM 4084 C CA . LYS B 2 123 ? 89.073 -11.893 105.526 1.00 99.81 123 LYS B CA 1
ATOM 4085 C C . LYS B 2 123 ? 87.832 -11.056 105.236 1.00 108.52 123 LYS B C 1
ATOM 4086 O O . LYS B 2 123 ? 87.928 -9.930 104.737 1.00 109.73 123 LYS B O 1
ATOM 4088 N N . ASN B 2 124 ? 86.673 -11.617 105.569 1.00 109.95 124 ASN B N 1
ATOM 4089 C CA . ASN B 2 124 ? 85.396 -10.930 105.421 1.00 103.46 124 ASN B CA 1
ATOM 4090 C C . ASN B 2 124 ? 85.371 -9.583 106.133 1.00 101.02 124 ASN B C 1
ATOM 4091 O O . ASN B 2 124 ? 84.993 -8.570 105.546 1.00 102.79 124 ASN B O 1
ATOM 4096 N N . SER B 2 125 ? 85.780 -9.579 107.398 1.00 97.44 125 SER B N 1
ATOM 4097 C CA . SER B 2 125 ? 85.783 -8.360 108.200 1.00 90.97 125 SER B CA 1
ATOM 4098 C C . SER B 2 125 ? 86.758 -7.328 107.647 1.00 86.60 125 SER B C 1
ATOM 4099 O O . SER B 2 125 ? 86.458 -6.133 107.624 1.00 85.77 125 SER B O 1
ATOM 4102 N N . ARG B 2 126 ? 87.923 -7.792 107.203 1.00 85.99 126 ARG B N 1
ATOM 4103 C CA . ARG B 2 126 ? 88.927 -6.900 106.630 1.00 86.34 126 ARG B CA 1
ATOM 4104 C C . ARG B 2 126 ? 88.400 -6.212 105.372 1.00 79.24 126 ARG B C 1
ATOM 4105 O O . ARG B 2 126 ? 88.372 -4.976 105.291 1.00 75.49 126 ARG B O 1
ATOM 4113 N N . VAL B 2 127 ? 87.970 -7.017 104.402 1.00 77.82 127 VAL B N 1
ATOM 4114 C CA . VAL B 2 127 ? 87.437 -6.490 103.148 1.00 80.28 127 VAL B CA 1
ATOM 4115 C C . VAL B 2 127 ? 86.243 -5.567 103.394 1.00 78.35 127 VAL B C 1
ATOM 4116 O O . VAL B 2 127 ? 86.144 -4.495 102.793 1.00 81.27 127 VAL B O 1
ATOM 4120 N N . PHE B 2 128 ? 85.351 -5.981 104.290 1.00 68.98 128 PHE B N 1
ATOM 4121 C CA . PHE B 2 128 ? 84.161 -5.196 104.609 1.00 67.29 128 PHE B CA 1
ATOM 4122 C C . PHE B 2 128 ? 84.506 -3.834 105.203 1.00 68.59 128 PHE B C 1
ATOM 4123 O O . PHE B 2 128 ? 84.045 -2.802 104.714 1.00 70.54 128 PHE B O 1
ATOM 4131 N N . MET B 2 129 ? 85.308 -3.840 106.264 1.00 70.43 129 MET B N 1
ATOM 4132 C CA . MET B 2 129 ? 85.711 -2.603 106.921 1.00 65.75 129 MET B CA 1
ATOM 4133 C C . MET B 2 129 ? 86.415 -1.663 105.948 1.00 68.92 129 MET B C 1
ATOM 4134 O O . MET B 2 129 ? 86.107 -0.466 105.889 1.00 64.42 129 MET B O 1
ATOM 4139 N N . ALA B 2 130 ? 87.345 -2.214 105.172 1.00 73.42 130 ALA B N 1
ATOM 4140 C CA . ALA B 2 130 ? 88.058 -1.431 104.168 1.00 68.32 130 ALA B CA 1
ATOM 4141 C C . ALA B 2 130 ? 87.106 -0.813 103.146 1.00 70.56 130 ALA B C 1
ATOM 4142 O O . ALA B 2 130 ? 87.274 0.342 102.751 1.00 72.48 130 ALA B O 1
ATOM 4144 N N . TYR B 2 131 ? 86.107 -1.583 102.725 1.00 74.72 131 TYR B N 1
ATOM 4145 C CA . TYR B 2 131 ? 85.152 -1.106 101.730 1.00 78.55 131 TYR B CA 1
ATOM 4146 C C . TYR B 2 131 ? 84.285 0.022 102.287 1.00 79.89 131 TYR B C 1
ATOM 4147 O O . TYR B 2 131 ? 84.103 1.056 101.642 1.00 85.42 131 TYR B O 1
ATOM 4156 N N . VAL B 2 132 ? 83.753 -0.189 103.487 1.00 71.20 132 VAL B N 1
ATOM 4157 C CA . VAL B 2 132 ? 82.951 0.822 104.170 1.00 73.25 132 VAL B CA 1
ATOM 4158 C C . VAL B 2 132 ? 83.729 2.128 104.320 1.00 79.76 132 VAL B C 1
ATOM 4159 O O . VAL B 2 132 ? 83.213 3.211 104.023 1.00 84.66 132 VAL B O 1
ATOM 4163 N N . LEU B 2 133 ? 84.978 2.016 104.767 1.00 81.10 133 LEU B N 1
ATOM 4164 C CA . LEU B 2 133 ? 85.851 3.181 104.888 1.00 81.57 133 LEU B CA 1
ATOM 4165 C C . LEU B 2 133 ? 86.073 3.866 103.538 1.00 80.87 133 LEU B C 1
ATOM 4166 O O . LEU B 2 133 ? 86.064 5.099 103.445 1.00 65.15 133 LEU B O 1
ATOM 4171 N N . LEU B 2 134 ? 86.264 3.059 102.497 1.00 77.85 134 LEU B N 1
ATOM 4172 C CA . LEU B 2 134 ? 86.434 3.571 101.139 1.00 79.61 134 LEU B CA 1
ATOM 4173 C C . LEU B 2 134 ? 85.241 4.424 100.716 1.00 84.68 134 LEU B C 1
ATOM 4174 O O . LEU B 2 134 ? 85.401 5.557 100.248 1.00 90.39 134 LEU B O 1
ATOM 4179 N N . ARG B 2 135 ? 84.043 3.878 100.896 1.00 82.66 135 ARG B N 1
ATOM 4180 C CA . ARG B 2 135 ? 82.829 4.561 100.459 1.00 83.14 135 ARG B CA 1
ATOM 4181 C C . ARG B 2 135 ? 82.478 5.781 101.312 1.00 79.51 135 ARG B C 1
ATOM 4182 O O . ARG B 2 135 ? 81.922 6.758 100.802 1.00 78.03 135 ARG B O 1
ATOM 4190 N N . MET B 2 136 ? 82.799 5.727 102.602 1.00 78.99 136 MET B N 1
ATOM 4191 C CA . MET B 2 136 ? 82.673 6.907 103.450 1.00 82.24 136 MET B CA 1
ATOM 4192 C C . MET B 2 136 ? 83.626 7.980 102.943 1.00 84.49 136 MET B C 1
ATOM 4193 O O . MET B 2 136 ? 83.319 9.172 102.993 1.00 87.91 136 MET B O 1
ATOM 4198 N N . GLY B 2 137 ? 84.782 7.543 102.451 1.00 83.05 137 GLY B N 1
ATOM 4199 C CA . GLY B 2 137 ? 85.730 8.441 101.818 1.00 85.45 137 GLY B CA 1
ATOM 4200 C C . GLY B 2 137 ? 85.126 9.114 100.600 1.00 87.31 137 GLY B C 1
ATOM 4201 O O . GLY B 2 137 ? 85.239 10.333 100.429 1.00 87.01 137 GLY B O 1
ATOM 4202 N N . ASP B 2 138 ? 84.481 8.314 99.752 1.00 85.78 138 ASP B N 1
ATOM 4203 C CA . ASP B 2 138 ? 83.777 8.844 98.585 1.00 83.84 138 ASP B CA 1
ATOM 4204 C C . ASP B 2 138 ? 82.742 9.888 98.991 1.00 84.23 138 ASP B C 1
ATOM 4205 O O . ASP B 2 138 ? 82.650 10.958 98.384 1.00 79.59 138 ASP B O 1
ATOM 4210 N N . LEU B 2 139 ? 81.969 9.565 100.024 1.00 84.96 139 LEU B N 1
ATOM 4211 C CA . LEU B 2 139 ? 80.927 10.461 100.510 1.00 76.79 139 LEU B CA 1
ATOM 4212 C C . LEU B 2 139 ? 81.504 11.779 101.007 1.00 76.91 139 LEU B C 1
ATOM 4213 O O . LEU B 2 139 ? 80.947 12.845 100.745 1.00 75.68 139 LEU B O 1
ATOM 4218 N N . MET B 2 140 ? 82.622 11.704 101.723 1.00 86.13 140 MET B N 1
ATOM 4219 C CA . MET B 2 140 ? 83.288 12.912 102.193 1.00 93.33 140 MET B CA 1
ATOM 4220 C C . MET B 2 140 ? 83.831 13.727 101.024 1.00 94.92 140 MET B C 1
ATOM 4221 O O . MET B 2 140 ? 83.874 14.955 101.085 1.00 95.23 140 MET B O 1
ATOM 4226 N N . ARG B 2 141 ? 84.239 13.044 99.957 1.00 90.53 141 ARG B N 1
ATOM 4227 C CA . ARG B 2 141 ? 84.753 13.738 98.780 1.00 89.90 141 ARG B CA 1
ATOM 4228 C C . ARG B 2 141 ? 83.635 14.477 98.053 1.00 93.15 141 ARG B C 1
ATOM 4229 O O . ARG B 2 141 ? 83.832 15.592 97.567 1.00 97.16 141 ARG B O 1
ATOM 4237 N N . TYR B 2 142 ? 82.465 13.848 97.982 1.00 92.90 142 TYR B N 1
ATOM 4238 C CA . TYR B 2 142 ? 81.297 14.464 97.358 1.00 95.23 142 TYR B CA 1
ATOM 4239 C C . TYR B 2 142 ? 80.878 15.724 98.111 1.00 96.04 142 TYR B C 1
ATOM 4240 O O . TYR B 2 142 ? 80.401 16.688 97.512 1.00 92.76 142 TYR B O 1
ATOM 4249 N N . LYS B 2 143 ? 81.066 15.710 99.427 1.00 98.11 143 LYS B N 1
ATOM 4250 C CA . LYS B 2 143 ? 80.661 16.822 100.281 1.00 96.26 143 LYS B CA 1
ATOM 4251 C C . LYS B 2 143 ? 81.760 17.882 100.375 1.00 93.97 143 LYS B C 1
ATOM 4252 O O . LYS B 2 143 ? 81.657 18.837 101.148 1.00 87.02 143 LYS B O 1
ATOM 4258 N N . GLU B 2 144 ? 82.809 17.700 99.578 1.00 100.37 144 GLU B N 1
ATOM 4259 C CA . GLU B 2 144 ? 83.938 18.629 99.522 1.00 108.01 144 GLU B CA 1
ATOM 4260 C C . GLU B 2 144 ? 84.673 18.814 100.853 1.00 107.54 144 GLU B C 1
ATOM 4261 O O . GLU B 2 144 ? 85.182 19.895 101.139 1.00 106.50 144 GLU B O 1
ATOM 4267 N N . ASN B 2 145 ? 84.723 17.759 101.661 1.00 104.66 145 ASN B N 1
ATOM 4268 C CA . ASN B 2 145 ? 85.612 17.733 102.818 1.00 101.74 145 ASN B CA 1
ATOM 4269 C C . ASN B 2 145 ? 86.795 16.829 102.503 1.00 94.76 145 ASN B C 1
ATOM 4270 O O . ASN B 2 145 ? 86.831 15.667 102.907 1.00 90.43 145 ASN B O 1
ATOM 4275 N N . TYR B 2 146 ? 87.757 17.373 101.768 1.00 92.07 146 TYR B N 1
ATOM 4276 C CA . TYR B 2 146 ? 88.902 16.602 101.286 1.00 91.62 146 TYR B CA 1
ATOM 4277 C C . TYR B 2 146 ? 89.825 15.987 102.359 1.00 89.56 146 TYR B C 1
ATOM 4278 O O . TYR B 2 146 ? 90.283 14.860 102.183 1.00 83.00 146 TYR B O 1
ATOM 4287 N N . PRO B 2 147 ? 90.118 16.718 103.456 1.00 90.96 147 PRO B N 1
ATOM 4288 C CA . PRO B 2 147 ? 90.942 16.102 104.507 1.00 92.90 147 PRO B CA 1
ATOM 4289 C C . PRO B 2 147 ? 90.345 14.815 105.076 1.00 91.38 147 PRO B C 1
ATOM 4290 O O . PRO B 2 147 ? 91.026 13.785 105.102 1.00 95.30 147 PRO B O 1
ATOM 4294 N N . LYS B 2 148 ? 89.095 14.882 105.528 1.00 85.60 148 LYS B N 1
ATOM 4295 C CA . LYS B 2 148 ? 88.398 13.710 106.051 1.00 82.28 148 LYS B CA 1
ATOM 4296 C C . LYS B 2 148 ? 88.385 12.578 105.029 1.00 83.73 148 LYS B C 1
ATOM 4297 O O . LYS B 2 148 ? 88.679 11.430 105.361 1.00 84.37 148 LYS B O 1
ATOM 4299 N N . ALA B 2 149 ? 88.051 12.917 103.786 1.00 83.14 149 ALA B N 1
ATOM 4300 C CA . ALA B 2 149 ? 88.054 11.952 102.691 1.00 76.30 149 ALA B CA 1
ATOM 4301 C C . ALA B 2 149 ? 89.407 11.258 102.582 1.00 76.83 149 ALA B C 1
ATOM 4302 O O . ALA B 2 149 ? 89.476 10.043 102.402 1.00 76.67 149 ALA B O 1
ATOM 4304 N N . GLN B 2 150 ? 90.478 12.035 102.707 1.00 80.71 150 GLN B N 1
ATOM 4305 C CA . GLN B 2 150 ? 91.828 11.491 102.640 1.00 88.17 150 GLN B CA 1
ATOM 4306 C C . GLN B 2 150 ? 92.111 10.569 103.820 1.00 86.08 150 GLN B C 1
ATOM 4307 O O . GLN B 2 150 ? 92.772 9.546 103.662 1.00 85.28 150 GLN B O 1
ATOM 4313 N N . GLU B 2 151 ? 91.611 10.929 105.000 1.00 85.59 151 GLU B N 1
ATOM 4314 C CA . GLU B 2 151 ? 91.769 10.076 106.176 1.00 93.68 151 GLU B CA 1
ATOM 4315 C C . GLU B 2 151 ? 91.087 8.722 105.961 1.00 95.50 151 GLU B C 1
ATOM 4316 O O . GLU B 2 151 ? 91.714 7.667 106.117 1.00 98.52 151 GLU B O 1
ATOM 4322 N N . TYR B 2 152 ? 89.809 8.760 105.590 1.00 92.54 152 TYR B N 1
ATOM 4323 C CA . TYR B 2 152 ? 89.049 7.547 105.295 1.00 86.07 152 TYR B CA 1
ATOM 4324 C C . TYR B 2 152 ? 89.749 6.698 104.233 1.00 86.09 152 TYR B C 1
ATOM 4325 O O . TYR B 2 152 ? 89.859 5.479 104.370 1.00 86.05 152 TYR B O 1
ATOM 4334 N N . TYR B 2 153 ? 90.224 7.358 103.180 1.00 86.62 153 TYR B N 1
ATOM 4335 C CA . TYR B 2 153 ? 90.918 6.689 102.083 1.00 86.29 153 TYR B CA 1
ATOM 4336 C C . TYR B 2 153 ? 92.200 5.992 102.530 1.00 86.31 153 TYR B C 1
ATOM 4337 O O . TYR B 2 153 ? 92.448 4.849 102.159 1.00 82.33 153 TYR B O 1
ATOM 4346 N N . GLU B 2 154 ? 93.017 6.690 103.313 1.00 89.91 154 GLU B N 1
ATOM 4347 C CA . GLU B 2 154 ? 94.278 6.134 103.793 1.00 85.09 154 GLU B CA 1
ATOM 4348 C C . GLU B 2 154 ? 94.036 4.958 104.732 1.00 76.58 154 GLU B C 1
ATOM 4349 O O . GLU B 2 154 ? 94.741 3.945 104.669 1.00 75.52 154 GLU B O 1
ATOM 4355 N N . GLN B 2 155 ? 93.037 5.095 105.601 1.00 74.88 155 GLN B N 1
ATOM 4356 C CA . GLN B 2 155 ? 92.661 4.001 106.490 1.00 80.20 155 GLN B CA 1
ATOM 4357 C C . GLN B 2 155 ? 92.235 2.779 105.679 1.00 82.95 155 GLN B C 1
ATOM 4358 O O . GLN B 2 155 ? 92.741 1.676 105.894 1.00 84.95 155 GLN B O 1
ATOM 4364 N N . SER B 2 156 ? 91.321 2.994 104.736 1.00 84.63 156 SER B N 1
ATOM 4365 C CA . SER B 2 156 ? 90.842 1.941 103.844 1.00 83.84 156 SER B CA 1
ATOM 4366 C C . SER B 2 156 ? 91.992 1.245 103.122 1.00 83.65 156 SER B C 1
ATOM 4367 O O . SER B 2 156 ? 92.037 0.016 103.047 1.00 79.99 156 SER B O 1
ATOM 4370 N N . CYS B 2 157 ? 92.918 2.041 102.597 1.00 85.99 157 CYS B N 1
ATOM 4371 C CA . CYS B 2 157 ? 94.092 1.522 101.905 1.00 88.60 157 CYS B CA 1
ATOM 4372 C C . CYS B 2 157 ? 94.952 0.670 102.833 1.00 94.65 157 CYS B C 1
ATOM 4373 O O . CYS B 2 157 ? 95.474 -0.367 102.426 1.00 97.81 157 CYS B O 1
ATOM 4376 N N . ARG B 2 158 ? 95.092 1.108 104.081 1.00 95.16 158 ARG B N 1
ATOM 4377 C CA . ARG B 2 158 ? 95.878 0.360 105.059 1.00 84.25 158 ARG B CA 1
ATOM 4378 C C . ARG B 2 158 ? 95.236 -0.984 105.382 1.00 80.38 158 ARG B C 1
ATOM 4379 O O . ARG B 2 158 ? 95.921 -2.005 105.449 1.00 79.26 158 ARG B O 1
ATOM 4387 N N . ILE B 2 159 ? 93.920 -0.979 105.580 1.00 75.23 159 ILE B N 1
ATOM 4388 C CA . ILE B 2 159 ? 93.206 -2.201 105.943 1.00 77.07 159 ILE B CA 1
ATOM 4389 C C . ILE B 2 159 ? 93.264 -3.232 104.818 1.00 84.01 159 ILE B C 1
ATOM 4390 O O . ILE B 2 159 ? 93.573 -4.402 105.050 1.00 85.73 159 ILE B O 1
ATOM 4395 N N . ASN B 2 160 ? 92.975 -2.790 103.599 1.00 85.59 160 ASN B N 1
ATOM 4396 C CA . ASN B 2 160 ? 93.054 -3.662 102.433 1.00 85.99 160 ASN B CA 1
ATOM 4397 C C . ASN B 2 160 ? 93.623 -2.940 101.216 1.00 89.05 160 ASN B C 1
ATOM 4398 O O . ASN B 2 160 ? 92.894 -2.258 100.497 1.00 92.83 160 ASN B O 1
ATOM 4403 N N . PRO B 2 161 ? 94.937 -3.085 100.989 1.00 90.04 161 PRO B N 1
ATOM 4404 C CA . PRO B 2 161 ? 95.627 -2.475 99.847 1.00 87.78 161 PRO B CA 1
ATOM 4405 C C . PRO B 2 161 ? 95.333 -3.217 98.550 1.00 89.70 161 PRO B C 1
ATOM 4406 O O . PRO B 2 161 ? 95.642 -2.714 97.471 1.00 95.74 161 PRO B O 1
ATOM 4410 N N . ALA B 2 162 ? 94.739 -4.401 98.658 1.00 84.50 162 ALA B N 1
ATOM 4411 C CA . ALA B 2 162 ? 94.515 -5.249 97.492 1.00 86.24 162 ALA B CA 1
ATOM 4412 C C . ALA B 2 162 ? 93.364 -4.773 96.605 1.00 88.92 162 ALA B C 1
ATOM 4413 O O . ALA B 2 162 ? 93.102 -5.363 95.558 1.00 82.82 162 ALA B O 1
ATOM 4415 N N . ASP B 2 163 ? 92.686 -3.708 97.021 1.00 91.61 163 ASP B N 1
ATOM 4416 C CA . ASP B 2 163 ? 91.602 -3.135 96.228 1.00 85.85 163 ASP B CA 1
ATOM 4417 C C . ASP B 2 163 ? 92.079 -1.867 95.524 1.00 85.68 163 ASP B C 1
ATOM 4418 O O . ASP B 2 163 ? 92.277 -0.831 96.160 1.00 85.89 163 ASP B O 1
ATOM 4423 N N . GLY B 2 164 ? 92.255 -1.958 94.208 1.00 85.35 164 GLY B N 1
ATOM 4424 C CA . GLY B 2 164 ? 92.771 -0.855 93.414 1.00 80.20 164 GLY B CA 1
ATOM 4425 C C . GLY B 2 164 ? 91.925 0.404 93.441 1.00 75.76 164 GLY B C 1
ATOM 4426 O O . GLY B 2 164 ? 92.431 1.509 93.212 1.00 75.44 164 GLY B O 1
ATOM 4427 N N . ALA B 2 165 ? 90.636 0.233 93.717 1.00 87.20 165 ALA B N 1
ATOM 4428 C CA . ALA B 2 165 ? 89.707 1.353 93.813 1.00 92.47 165 ALA B CA 1
ATOM 4429 C C . ALA B 2 165 ? 90.215 2.404 94.790 1.00 97.59 165 ALA B C 1
ATOM 4430 O O . ALA B 2 165 ? 90.195 3.596 94.491 1.00 94.44 165 ALA B O 1
ATOM 4432 N N . VAL B 2 166 ? 90.683 1.950 95.949 1.00 103.17 166 VAL B N 1
ATOM 4433 C CA . VAL B 2 166 ? 91.168 2.845 96.994 1.00 103.93 166 VAL B CA 1
ATOM 4434 C C . VAL B 2 166 ? 92.338 3.685 96.492 1.00 91.75 166 VAL B C 1
ATOM 4435 O O . VAL B 2 166 ? 92.367 4.904 96.680 1.00 86.07 166 VAL B O 1
ATOM 4439 N N . TRP B 2 167 ? 93.294 3.022 95.848 1.00 85.80 167 TRP B N 1
ATOM 4440 C CA . TRP B 2 167 ? 94.438 3.697 95.247 1.00 89.14 167 TRP B CA 1
ATOM 4441 C C . TRP B 2 167 ? 93.986 4.747 94.232 1.00 92.05 167 TRP B C 1
ATOM 4442 O O . TRP B 2 167 ? 94.519 5.860 94.195 1.00 95.61 167 TRP B O 1
ATOM 4453 N N . ASN B 2 168 ? 92.999 4.388 93.414 1.00 91.38 168 ASN B N 1
ATOM 4454 C CA . ASN B 2 168 ? 92.451 5.318 92.428 1.00 76.74 168 ASN B CA 1
ATOM 4455 C C . ASN B 2 168 ? 91.838 6.559 93.077 1.00 88.24 168 ASN B C 1
ATOM 4456 O O . ASN B 2 168 ? 92.075 7.685 92.633 1.00 88.46 168 ASN B O 1
ATOM 4461 N N . GLN B 2 169 ? 91.053 6.345 94.130 1.00 88.97 169 GLN B N 1
ATOM 4462 C CA . GLN B 2 169 ? 90.425 7.442 94.862 1.00 93.84 169 GLN B CA 1
ATOM 4463 C C . GLN B 2 169 ? 91.480 8.354 95.486 1.00 95.73 169 GLN B C 1
ATOM 4464 O O . GLN B 2 169 ? 91.352 9.583 95.456 1.00 93.91 169 GLN B O 1
ATOM 4470 N N . LEU B 2 170 ? 92.518 7.742 96.052 1.00 94.31 170 LEU B N 1
ATOM 4471 C CA . LEU B 2 170 ? 93.662 8.480 96.577 1.00 90.41 170 LEU B CA 1
ATOM 4472 C C . LEU B 2 170 ? 94.275 9.339 95.474 1.00 92.09 170 LEU B C 1
ATOM 4473 O O . LEU B 2 170 ? 94.671 10.488 95.704 1.00 92.03 170 LEU B O 1
ATOM 4478 N N . GLY B 2 171 ? 94.337 8.774 94.272 1.00 93.68 171 GLY B N 1
ATOM 4479 C CA . GLY B 2 171 ? 94.804 9.504 93.108 1.00 94.44 171 GLY B CA 1
ATOM 4480 C C . GLY B 2 171 ? 93.939 10.713 92.818 1.00 95.14 171 GLY B C 1
ATOM 4481 O O . GLY B 2 171 ? 94.447 11.791 92.508 1.00 96.64 171 GLY B O 1
ATOM 4482 N N . LEU B 2 172 ? 92.625 10.529 92.922 1.00 94.42 172 LEU B N 1
ATOM 4483 C CA . LEU B 2 172 ? 91.678 11.619 92.712 1.00 96.84 172 LEU B CA 1
ATOM 4484 C C . LEU B 2 172 ? 91.916 12.744 93.716 1.00 96.58 172 LEU B C 1
ATOM 4485 O O . LEU B 2 172 ? 91.945 13.921 93.349 1.00 94.03 172 LEU B O 1
ATOM 4490 N N . ILE B 2 173 ? 92.090 12.373 94.982 1.00 99.75 173 ILE B N 1
ATOM 4491 C CA . ILE B 2 173 ? 92.379 13.345 96.034 1.00 99.21 173 ILE B CA 1
ATOM 4492 C C . ILE B 2 173 ? 93.662 14.121 95.739 1.00 96.95 173 ILE B C 1
ATOM 4493 O O . ILE B 2 173 ? 93.704 15.345 95.882 1.00 94.43 173 ILE B O 1
ATOM 4498 N N . SER B 2 174 ? 94.699 13.402 95.317 1.00 92.13 174 SER B N 1
ATOM 4499 C CA . SER B 2 174 ? 95.968 14.030 94.955 1.00 96.44 174 SER B CA 1
ATOM 4500 C C . SER B 2 174 ? 95.813 15.004 93.788 1.00 102.54 174 SER B C 1
ATOM 4501 O O . SER B 2 174 ? 96.428 16.070 93.774 1.00 106.75 174 SER B O 1
ATOM 4504 N N . SER B 2 175 ? 94.994 14.631 92.809 1.00 102.77 175 SER B N 1
ATOM 4505 C CA . SER B 2 175 ? 94.753 15.488 91.654 1.00 98.96 175 SER B CA 1
ATOM 4506 C C . SER B 2 175 ? 93.992 16.745 92.059 1.00 99.53 175 SER B C 1
ATOM 4507 O O . SER B 2 175 ? 94.235 17.827 91.524 1.00 103.24 175 SER B O 1
ATOM 4510 N N . LEU B 2 176 ? 93.071 16.595 93.007 1.00 98.34 176 LEU B N 1
ATOM 4511 C CA . LEU B 2 176 ? 92.305 17.731 93.512 1.00 101.14 176 LEU B CA 1
ATOM 4512 C C . LEU B 2 176 ? 93.206 18.750 94.204 1.00 103.80 176 LEU B C 1
ATOM 4513 O O . LEU B 2 176 ? 92.988 19.957 94.100 1.00 96.43 176 LEU B O 1
ATOM 4518 N N . GLY B 2 177 ? 94.223 18.257 94.904 1.00 112.05 177 GLY B N 1
ATOM 4519 C CA . GLY B 2 177 ? 95.156 19.120 95.605 1.00 115.54 177 GLY B CA 1
ATOM 4520 C C . GLY B 2 177 ? 96.311 19.579 94.736 1.00 115.73 177 GLY B C 1
ATOM 4521 O O . GLY B 2 177 ? 97.338 20.031 95.247 1.00 113.86 177 GLY B O 1
ATOM 4522 N N . ALA B 2 178 ? 96.139 19.451 93.422 1.00 117.76 178 ALA B N 1
ATOM 4523 C CA . ALA B 2 178 ? 97.138 19.872 92.438 1.00 115.98 178 ALA B CA 1
ATOM 4524 C C . ALA B 2 178 ? 98.481 19.153 92.581 1.00 112.03 178 ALA B C 1
ATOM 4525 O O . ALA B 2 178 ? 99.497 19.610 92.058 1.00 113.79 178 ALA B O 1
ATOM 4527 N N . LYS B 2 179 ? 98.479 18.025 93.284 1.00 104.96 179 LYS B N 1
ATOM 4528 C CA . LYS B 2 179 ? 99.678 17.208 93.425 1.00 98.04 179 LYS B CA 1
ATOM 4529 C C . LYS B 2 179 ? 99.688 16.134 92.344 1.00 94.79 179 LYS B C 1
ATOM 4530 O O . LYS B 2 179 ? 99.232 15.013 92.565 1.00 92.77 179 LYS B O 1
ATOM 4532 N N . ASN B 2 180 ? 100.211 16.484 91.174 1.00 92.13 180 ASN B N 1
ATOM 4533 C CA . ASN B 2 180 ? 100.149 15.606 90.007 1.00 88.05 180 ASN B CA 1
ATOM 4534 C C . ASN B 2 180 ? 101.019 14.350 90.088 1.00 86.34 180 ASN B C 1
ATOM 4535 O O . ASN B 2 180 ? 100.615 13.286 89.621 1.00 82.56 180 ASN B O 1
ATOM 4540 N N . LEU B 2 181 ? 102.207 14.477 90.672 1.00 91.81 181 LEU B N 1
ATOM 4541 C CA . LEU B 2 181 ? 103.141 13.356 90.780 1.00 91.85 181 LEU B CA 1
ATOM 4542 C C . LEU B 2 181 ? 102.551 12.208 91.599 1.00 88.58 181 LEU B C 1
ATOM 4543 O O . LEU B 2 181 ? 102.475 11.057 91.139 1.00 83.75 181 LEU B O 1
ATOM 4548 N N . GLU B 2 182 ? 102.13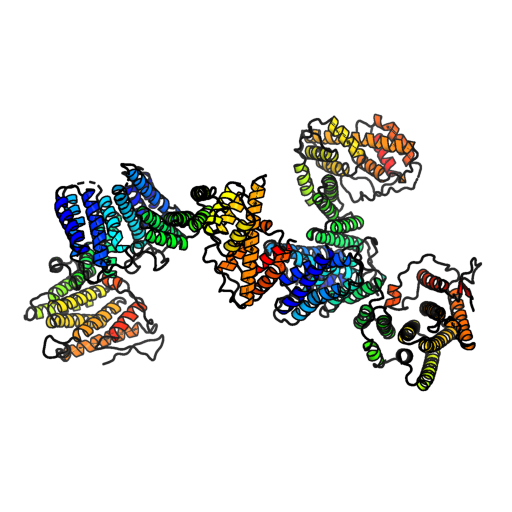7 12.541 92.818 1.00 92.96 182 GLU B N 1
ATOM 4549 C CA . GLU B 2 182 ? 101.488 11.596 93.716 1.00 97.03 182 GLU B CA 1
ATOM 4550 C C . GLU B 2 182 ? 100.243 11.007 93.069 1.00 103.77 182 GLU B C 1
ATOM 4551 O O . GLU B 2 182 ? 99.916 9.839 93.282 1.00 106.62 182 GLU B O 1
ATOM 4553 N N . SER B 2 183 ? 99.552 11.825 92.282 1.00 103.86 183 SER B N 1
ATOM 4554 C CA . SER B 2 183 ? 98.373 11.375 91.556 1.00 102.52 183 SER B CA 1
ATOM 4555 C C . SER B 2 183 ? 98.744 10.275 90.572 1.00 99.76 183 SER B C 1
ATOM 4556 O O . SER B 2 183 ? 98.080 9.242 90.505 1.00 101.13 183 SER B O 1
ATOM 4559 N N . VAL B 2 184 ? 99.811 10.505 89.813 1.00 95.08 184 VAL B N 1
ATOM 4560 C CA . VAL B 2 184 ? 100.308 9.517 88.864 1.00 90.34 184 VAL B CA 1
ATOM 4561 C C . VAL B 2 184 ? 100.667 8.217 89.575 1.00 90.23 184 VAL B C 1
ATOM 4562 O O . VAL B 2 184 ? 100.264 7.131 89.145 1.00 85.04 184 VAL B O 1
ATOM 4566 N N . TYR B 2 185 ? 101.412 8.337 90.671 1.00 93.64 185 TYR B N 1
ATOM 4567 C CA . TYR B 2 185 ? 101.792 7.172 91.467 1.00 90.90 185 TYR B CA 1
ATOM 4568 C C . TYR B 2 185 ? 100.580 6.360 91.934 1.00 88.38 185 TYR B C 1
ATOM 4569 O O . TYR B 2 185 ? 100.516 5.141 91.734 1.00 85.03 185 TYR B O 1
ATOM 4578 N N . PHE B 2 186 ? 99.623 7.048 92.549 1.00 84.75 186 PHE B N 1
ATOM 4579 C CA . PHE B 2 186 ? 98.409 6.412 93.051 1.00 87.19 186 PHE B CA 1
ATOM 4580 C C . PHE B 2 186 ? 97.594 5.743 91.944 1.00 93.05 186 PHE B C 1
ATOM 4581 O O . PHE B 2 186 ? 97.148 4.607 92.103 1.00 99.13 186 PHE B O 1
ATOM 4589 N N . HIS B 2 187 ? 97.392 6.450 90.834 1.00 87.64 187 HIS B N 1
ATOM 4590 C CA . HIS B 2 187 ? 96.658 5.895 89.699 1.00 83.37 187 HIS B CA 1
ATOM 4591 C C . HIS B 2 187 ? 97.358 4.649 89.157 1.00 83.13 187 HIS B C 1
ATOM 4592 O O . HIS B 2 187 ? 96.707 3.689 88.739 1.00 81.84 187 HIS B O 1
ATOM 4599 N N . THR B 2 188 ? 98.687 4.671 89.170 1.00 84.28 188 THR B N 1
ATOM 4600 C CA . THR B 2 188 ? 99.476 3.521 88.739 1.00 84.39 188 THR B CA 1
ATOM 4601 C C . THR B 2 188 ? 99.249 2.325 89.667 1.00 85.94 188 THR B C 1
ATOM 4602 O O . THR B 2 188 ? 99.007 1.201 89.204 1.00 86.03 188 THR B O 1
ATOM 4606 N N . ARG B 2 189 ? 99.322 2.576 90.974 1.00 83.91 189 ARG B N 1
ATOM 4607 C CA . ARG B 2 189 ? 99.051 1.543 91.974 1.00 84.96 189 ARG B CA 1
ATOM 4608 C C . ARG B 2 189 ? 97.659 0.949 91.785 1.00 85.99 189 ARG B C 1
ATOM 4609 O O . ARG B 2 189 ? 97.463 -0.261 91.915 1.00 82.49 189 ARG B O 1
ATOM 4617 N N . ALA B 2 190 ? 96.698 1.814 91.477 1.00 87.41 190 ALA B N 1
ATOM 4618 C CA . ALA B 2 190 ? 95.337 1.387 91.184 1.00 92.09 190 ALA B CA 1
ATOM 4619 C C . ALA B 2 190 ? 95.306 0.501 89.948 1.00 88.72 190 ALA B C 1
ATOM 4620 O O . ALA B 2 190 ? 94.560 -0.476 89.891 1.00 90.23 190 ALA B O 1
ATOM 4622 N N . LEU B 2 191 ? 96.121 0.849 88.959 1.00 84.98 191 LEU B N 1
ATOM 4623 C CA . LEU B 2 191 ? 96.156 0.102 87.709 1.00 85.78 191 LEU B CA 1
ATOM 4624 C C . LEU B 2 191 ? 96.711 -1.301 87.913 1.00 84.18 191 LEU B C 1
ATOM 4625 O O . LEU B 2 191 ? 96.225 -2.260 87.313 1.00 80.07 191 LEU B O 1
ATOM 4630 N N . HIS B 2 192 ? 97.722 -1.422 88.768 1.00 87.90 192 HIS B N 1
ATOM 4631 C CA . HIS B 2 192 ? 98.397 -2.704 88.942 1.00 85.68 192 HIS B CA 1
ATOM 4632 C C . HIS B 2 192 ? 98.185 -3.355 90.307 1.00 81.30 192 HIS B C 1
ATOM 4633 O O . HIS B 2 192 ? 98.991 -4.182 90.736 1.00 74.02 192 HIS B O 1
ATOM 4640 N N . ALA B 2 193 ? 97.100 -2.991 90.983 1.00 80.25 193 ALA B N 1
ATOM 4641 C CA . ALA B 2 193 ? 96.792 -3.580 92.281 1.00 76.07 193 ALA B CA 1
ATOM 4642 C C . ALA B 2 193 ? 96.358 -5.033 92.128 1.00 77.54 193 ALA B C 1
ATOM 4643 O O . ALA B 2 193 ? 96.320 -5.562 91.019 1.00 81.10 193 ALA B O 1
ATOM 4645 N N . THR B 2 194 ? 96.031 -5.676 93.244 1.00 82.03 194 THR B N 1
ATOM 4646 C CA . THR B 2 194 ? 95.635 -7.079 93.219 1.00 86.61 194 THR B CA 1
ATOM 4647 C C . THR B 2 194 ? 94.231 -7.235 92.636 1.00 94.30 194 THR B C 1
ATOM 4648 O O . THR B 2 194 ? 93.900 -8.271 92.060 1.00 97.95 194 THR B O 1
ATOM 4652 N N . MET B 2 195 ? 93.412 -6.196 92.775 1.00 101.22 195 MET B N 1
ATOM 4653 C CA . MET B 2 195 ? 92.069 -6.203 92.199 1.00 105.55 195 MET B CA 1
ATOM 4654 C C . MET B 2 195 ? 92.060 -5.622 90.789 1.00 114.94 195 MET B C 1
ATOM 4655 O O . MET B 2 195 ? 91.172 -5.927 89.991 1.00 126.52 195 MET B O 1
ATOM 4660 N N . GLU B 2 196 ? 93.053 -4.784 90.500 1.00 112.43 196 GLU B N 1
ATOM 4661 C CA . GLU B 2 196 ? 93.189 -4.110 89.208 1.00 109.48 196 GLU B CA 1
ATOM 4662 C C . GLU B 2 196 ? 91.985 -3.245 88.833 1.00 108.66 196 GLU B C 1
ATOM 4663 O O . GLU B 2 196 ? 90.965 -3.745 88.359 1.00 112.70 196 GLU B O 1
ATOM 4669 N N . PHE B 2 197 ? 92.130 -1.941 89.048 1.00 105.14 197 PHE B N 1
ATOM 4670 C CA . PHE B 2 197 ? 91.106 -0.962 88.706 1.00 76.90 197 PHE B CA 1
ATOM 4671 C C . PHE B 2 197 ? 91.471 -0.307 87.378 1.00 96.27 197 PHE B C 1
ATOM 4672 O O . PHE B 2 197 ? 92.211 0.677 87.351 1.00 93.20 197 PHE B O 1
ATOM 4680 N N . PRO B 2 198 ? 90.941 -0.850 86.269 1.00 100.59 198 PRO B N 1
ATOM 4681 C CA . PRO B 2 198 ? 91.369 -0.499 84.909 1.00 93.92 198 PRO B CA 1
ATOM 4682 C C . PRO B 2 198 ? 91.115 0.962 84.541 1.00 93.39 198 PRO B C 1
ATOM 4683 O O . PRO B 2 198 ? 91.898 1.535 83.785 1.00 87.16 198 PRO B O 1
ATOM 4687 N N . THR B 2 199 ? 90.043 1.547 85.068 1.00 101.51 199 THR B N 1
ATOM 4688 C CA . THR B 2 199 ? 89.665 2.922 84.742 1.00 107.43 199 THR B CA 1
ATOM 4689 C C . THR B 2 199 ? 90.805 3.904 85.011 1.00 114.41 199 THR B C 1
ATOM 4690 O O . THR B 2 199 ? 90.960 4.906 84.304 1.00 120.27 199 THR B O 1
ATOM 4694 N N . ALA B 2 200 ? 91.607 3.589 86.027 1.00 113.13 200 ALA B N 1
ATOM 4695 C CA . ALA B 2 200 ? 92.782 4.378 86.389 1.00 113.03 200 ALA B CA 1
ATOM 4696 C C . ALA B 2 200 ? 93.655 4.697 85.181 1.00 110.61 200 ALA B C 1
ATOM 4697 O O . ALA B 2 200 ? 94.236 5.781 85.102 1.00 110.49 200 ALA B O 1
ATOM 4699 N N . SER B 2 201 ? 93.731 3.750 84.247 1.00 111.27 201 SER B N 1
ATOM 4700 C CA . SER B 2 201 ? 94.470 3.935 83.002 1.00 108.23 201 SER B CA 1
ATOM 4701 C C . SER B 2 201 ? 94.123 5.276 82.377 1.00 96.78 201 SER B C 1
ATOM 4702 O O . SER B 2 201 ? 95.003 6.117 82.167 1.00 90.91 201 SER B O 1
ATOM 4705 N N . GLY B 2 202 ? 92.831 5.473 82.118 1.00 93.13 202 GLY B N 1
ATOM 4706 C CA . GLY B 2 202 ? 92.333 6.720 81.568 1.00 99.43 202 GLY B CA 1
ATOM 4707 C C . GLY B 2 202 ? 92.883 7.907 82.329 1.00 106.91 202 GLY B C 1
ATOM 4708 O O . GLY B 2 202 ? 93.455 8.828 81.738 1.00 108.97 202 GLY B O 1
ATOM 4709 N N . GLY B 2 203 ? 92.744 7.855 83.651 1.00 111.05 203 GLY B N 1
ATOM 4710 C CA . GLY B 2 203 ? 93.247 8.903 84.519 1.00 110.33 203 GLY B CA 1
ATOM 4711 C C . GLY B 2 203 ? 94.695 9.225 84.217 1.00 108.76 203 GLY B C 1
ATOM 4712 O O . GLY B 2 203 ? 95.041 10.382 83.958 1.00 110.22 203 GLY B O 1
ATOM 4713 N N . LEU B 2 204 ? 95.529 8.188 84.219 1.00 105.84 204 LEU B N 1
ATOM 4714 C CA . LEU B 2 204 ? 96.947 8.338 83.926 1.00 103.84 204 LEU B CA 1
ATOM 4715 C C . LEU B 2 204 ? 97.129 9.064 82.604 1.00 108.79 204 LEU B C 1
ATOM 4716 O O . LEU B 2 204 ? 97.881 10.040 82.523 1.00 108.22 204 LEU B O 1
ATOM 4721 N N . THR B 2 205 ? 96.408 8.603 81.584 1.00 113.24 205 THR B N 1
ATOM 4722 C CA . THR B 2 205 ? 96.511 9.193 80.258 1.00 116.97 205 THR B CA 1
ATOM 4723 C C . THR B 2 205 ? 96.206 10.678 80.362 1.00 119.73 205 THR B C 1
ATOM 4724 O O . THR B 2 205 ? 96.965 11.511 79.860 1.00 117.50 205 THR B O 1
ATOM 4728 N N . ASN B 2 206 ? 95.121 11.001 81.064 1.00 124.45 206 ASN B N 1
ATOM 4729 C CA . ASN B 2 206 ? 94.693 12.386 81.218 1.00 128.94 206 ASN B CA 1
ATOM 4730 C C . ASN B 2 206 ? 95.800 13.264 81.779 1.00 130.53 206 ASN B C 1
ATOM 4731 O O . ASN B 2 206 ? 95.931 14.430 81.408 1.00 133.13 206 ASN B O 1
ATOM 4736 N N . ILE B 2 207 ? 96.606 12.696 82.669 1.00 127.31 207 ILE B N 1
ATOM 4737 C CA . ILE B 2 207 ? 97.695 13.456 83.259 1.00 124.88 207 ILE B CA 1
ATOM 4738 C C . ILE B 2 207 ? 98.825 13.594 82.253 1.00 120.30 207 ILE B C 1
ATOM 4739 O O . ILE B 2 207 ? 99.374 14.684 82.067 1.00 121.15 207 ILE B O 1
ATOM 4744 N N . PHE B 2 208 ? 99.150 12.485 81.593 1.00 114.91 208 PHE B N 1
ATOM 4745 C CA . PHE B 2 208 ? 100.248 12.448 80.633 1.00 110.64 208 PHE B CA 1
ATOM 4746 C C . PHE B 2 208 ? 100.068 13.514 79.561 1.00 111.94 208 PHE B C 1
ATOM 4747 O O . PHE B 2 208 ? 101.000 14.258 79.247 1.00 105.44 208 PHE B O 1
ATOM 4755 N N . LYS B 2 209 ? 98.854 13.592 79.024 1.00 118.57 209 LYS B N 1
ATOM 4756 C CA . LYS B 2 209 ? 98.518 14.558 77.983 1.00 121.32 209 LYS B CA 1
ATOM 4757 C C . LYS B 2 209 ? 98.816 15.990 78.418 1.00 124.78 209 LYS B C 1
ATOM 4758 O O . LYS B 2 209 ? 99.218 16.825 77.605 1.00 126.09 209 LYS B O 1
ATOM 4760 N N . ASN B 2 210 ? 98.630 16.261 79.706 1.00 124.88 210 ASN B N 1
ATOM 4761 C CA . ASN B 2 210 ? 98.816 17.604 80.241 1.00 125.34 210 ASN B CA 1
ATOM 4762 C C . ASN B 2 210 ? 100.280 17.958 80.491 1.00 127.22 210 ASN B C 1
ATOM 4763 O O . ASN B 2 210 ? 100.589 19.072 80.913 1.00 128.67 210 ASN B O 1
ATOM 4765 N N . PHE B 2 211 ? 101.180 17.016 80.227 1.00 126.05 211 PHE B N 1
ATOM 4766 C CA . PHE B 2 211 ? 102.595 17.244 80.506 1.00 126.55 211 PHE B CA 1
ATOM 4767 C C . PHE B 2 211 ? 103.521 16.919 79.333 1.00 126.10 211 PHE B C 1
ATOM 4768 O O . PHE B 2 211 ? 104.620 17.468 79.233 1.00 124.73 211 PHE B O 1
ATOM 4776 N N . ALA B 2 212 ? 103.067 16.042 78.444 1.00 124.74 212 ALA B N 1
ATOM 4777 C CA . ALA B 2 212 ? 103.885 15.584 77.324 1.00 122.92 212 ALA B CA 1
ATOM 4778 C C . ALA B 2 212 ? 104.304 16.716 76.387 1.00 126.89 212 ALA B C 1
ATOM 4779 O O . ALA B 2 212 ? 105.341 16.632 75.728 1.00 124.33 212 ALA B O 1
ATOM 4781 N N . ASN B 2 213 ? 103.501 17.773 76.337 1.00 132.96 213 ASN B N 1
ATOM 4782 C CA . ASN B 2 213 ? 103.758 18.882 75.424 1.00 136.35 213 ASN B CA 1
ATOM 4783 C C . ASN B 2 213 ? 104.215 20.157 76.127 1.00 132.45 213 ASN B C 1
ATOM 4784 O O . ASN B 2 213 ? 103.784 21.256 75.779 1.00 132.81 213 ASN B O 1
ATOM 4789 N N . ARG B 2 214 ? 105.086 20.005 77.117 1.00 130.12 214 ARG B N 1
ATOM 4790 C CA . ARG B 2 214 ? 105.672 21.156 77.791 1.00 130.55 214 ARG B CA 1
ATOM 4791 C C . ARG B 2 214 ? 107.094 21.390 77.295 1.00 128.39 214 ARG B C 1
ATOM 4792 O O . ARG B 2 214 ? 107.821 20.442 76.999 1.00 125.24 214 ARG B O 1
ATOM 4800 N N . ASP B 2 215 ? 107.482 22.657 77.198 1.00 129.14 215 ASP B N 1
ATOM 4801 C CA . ASP B 2 215 ? 108.819 23.011 76.740 1.00 131.61 215 ASP B CA 1
ATOM 4802 C C . ASP B 2 215 ? 109.860 22.522 77.741 1.00 133.36 215 ASP B C 1
ATOM 4803 O O . ASP B 2 215 ? 110.216 23.230 78.683 1.00 136.26 215 ASP B O 1
ATOM 4808 N N . ILE B 2 216 ? 110.334 21.299 77.526 1.00 129.79 216 ILE B N 1
ATOM 4809 C CA . ILE B 2 216 ? 111.326 20.676 78.396 1.00 124.61 216 ILE B CA 1
ATOM 4810 C C . ILE B 2 216 ? 112.609 21.506 78.485 1.00 131.06 216 ILE B C 1
ATOM 4811 O O . ILE B 2 216 ? 113.272 21.531 79.523 1.00 131.95 216 ILE B O 1
ATOM 4816 N N . SER B 2 217 ? 112.941 22.199 77.400 1.00 133.21 217 SER B N 1
ATOM 4817 C CA . SER B 2 217 ? 114.130 23.044 77.356 1.00 133.03 217 SER B CA 1
ATOM 4818 C C . SER B 2 217 ? 114.057 24.158 78.395 1.00 134.29 217 SER B C 1
ATOM 4819 O O . SER B 2 217 ? 115.073 24.571 78.953 1.00 138.99 217 SER B O 1
ATOM 4822 N N . ARG B 2 218 ? 112.844 24.640 78.643 1.00 131.61 218 ARG B N 1
ATOM 4823 C CA . ARG B 2 218 ? 112.608 25.721 79.594 1.00 129.36 218 ARG B CA 1
ATOM 4824 C C . ARG B 2 218 ? 112.773 25.246 81.039 1.00 125.44 218 ARG B C 1
ATOM 4825 O O . ARG B 2 218 ? 112.598 24.064 81.328 1.00 120.68 218 ARG B O 1
ATOM 4827 N N . PRO B 2 219 ? 113.116 26.170 81.951 1.00 125.55 219 PRO B N 1
ATOM 4828 C CA . PRO B 2 219 ? 113.263 25.847 83.376 1.00 123.66 219 PRO B CA 1
ATOM 4829 C C . PRO B 2 219 ? 111.958 25.381 84.019 1.00 118.29 219 PRO B C 1
ATOM 4830 O O . PRO B 2 219 ? 110.886 25.882 83.678 1.00 121.28 219 PRO B O 1
ATOM 4834 N N . MET B 2 220 ? 112.067 24.432 84.944 1.00 112.78 220 MET B N 1
ATOM 4835 C CA . MET B 2 220 ? 110.914 23.885 85.650 1.00 109.66 220 MET B CA 1
ATOM 4836 C C . MET B 2 220 ? 111.389 23.046 86.835 1.00 110.42 220 MET B C 1
ATOM 4837 O O . MET B 2 220 ? 112.528 22.581 86.847 1.00 112.86 220 MET B O 1
ATOM 4842 N N . PRO B 2 221 ? 110.520 22.858 87.844 1.00 112.52 221 PRO B N 1
ATOM 4843 C CA . PRO B 2 221 ? 110.833 21.967 88.968 1.00 112.79 221 PRO B CA 1
ATOM 4844 C C . PRO B 2 221 ? 111.089 20.534 88.506 1.00 112.77 221 PRO B C 1
ATOM 4845 O O . PRO B 2 221 ? 110.620 20.140 87.439 1.00 112.29 221 PRO B O 1
ATOM 4849 N N . ILE B 2 222 ? 111.820 19.771 89.314 1.00 113.14 222 ILE B N 1
ATOM 4850 C CA . ILE B 2 222 ? 112.236 18.415 88.958 1.00 115.21 222 ILE B CA 1
ATOM 4851 C C . ILE B 2 222 ? 111.069 17.454 88.693 1.00 113.58 222 ILE B C 1
ATOM 4852 O O . ILE B 2 222 ? 111.064 16.732 87.690 1.00 111.97 222 ILE B O 1
ATOM 4857 N N . LYS B 2 223 ? 110.089 17.449 89.592 1.00 111.45 223 LYS B N 1
ATOM 4858 C CA . LYS B 2 223 ? 108.944 16.545 89.488 1.00 107.80 223 LYS B CA 1
ATOM 4859 C C . LYS B 2 223 ? 108.184 16.745 88.184 1.00 102.95 223 LYS B C 1
ATOM 4860 O O . LYS B 2 223 ? 107.787 15.779 87.525 1.00 95.66 223 LYS B O 1
ATOM 4862 N N . ASP B 2 224 ? 107.987 18.008 87.823 1.00 105.48 224 ASP B N 1
ATOM 4863 C CA . ASP B 2 224 ? 107.305 18.361 86.587 1.00 109.26 224 ASP B CA 1
ATOM 4864 C C . ASP B 2 224 ? 108.090 17.862 85.382 1.00 106.62 224 ASP B C 1
ATOM 4865 O O . ASP B 2 224 ? 107.511 17.390 84.405 1.00 101.45 224 ASP B O 1
ATOM 4870 N N . LEU B 2 225 ? 109.412 17.964 85.466 1.00 108.23 225 LEU B N 1
ATOM 4871 C CA . LEU B 2 225 ? 110.288 17.449 84.424 1.00 110.62 225 LEU B CA 1
ATOM 4872 C C . LEU B 2 225 ? 110.089 15.945 84.270 1.00 110.87 225 LEU B C 1
ATOM 4873 O O . LEU B 2 225 ? 109.973 15.437 83.150 1.00 111.00 225 LEU B O 1
ATOM 4878 N N . TYR B 2 226 ? 110.039 15.239 85.398 1.00 108.70 226 TYR B N 1
ATOM 4879 C CA . TYR B 2 226 ? 109.769 13.804 85.377 1.00 106.38 226 TYR B CA 1
ATOM 4880 C C . TYR B 2 226 ? 108.432 13.511 84.714 1.00 108.80 226 TYR B C 1
ATOM 4881 O O . TYR B 2 226 ? 108.309 12.560 83.944 1.00 107.54 226 TYR B O 1
ATOM 4890 N N . LEU B 2 227 ? 107.431 14.328 85.023 1.00 106.95 227 LEU B N 1
ATOM 4891 C CA . LEU B 2 227 ? 106.099 14.142 84.459 1.00 104.53 227 LEU B CA 1
ATOM 4892 C C . LEU B 2 227 ? 106.091 14.309 82.943 1.00 114.25 227 LEU B C 1
ATOM 4893 O O . LEU B 2 227 ? 105.576 13.453 82.222 1.00 116.35 227 LEU B O 1
ATOM 4898 N N . SER B 2 228 ? 106.669 15.408 82.467 1.00 118.57 228 SER B N 1
ATOM 4899 C CA . SER B 2 228 ? 106.754 15.675 81.035 1.00 118.47 228 SER B CA 1
ATOM 4900 C C . SER B 2 228 ? 107.536 14.591 80.298 1.00 114.97 228 SER B C 1
ATOM 4901 O O . SER B 2 228 ? 107.151 14.176 79.206 1.00 111.89 228 SER B O 1
ATOM 4904 N N . CYS B 2 229 ? 108.630 14.129 80.898 1.00 113.10 229 CYS B N 1
ATOM 4905 C CA . CYS B 2 229 ? 109.459 13.114 80.251 1.00 105.88 229 CYS B CA 1
ATOM 4906 C C . CYS B 2 229 ? 108.795 11.736 80.218 1.00 97.75 229 CYS B C 1
ATOM 4907 O O . CYS B 2 229 ? 108.855 11.038 79.205 1.00 96.89 229 CYS B O 1
ATOM 4910 N N . LEU B 2 230 ? 108.161 11.354 81.323 1.00 96.31 230 LEU B N 1
ATOM 4911 C CA . LEU B 2 230 ? 107.402 10.110 81.379 1.00 96.15 230 LEU B CA 1
ATOM 4912 C C . LEU B 2 230 ? 106.275 10.156 80.356 1.00 102.31 230 LEU B C 1
ATOM 4913 O O . LEU B 2 230 ? 105.983 9.163 79.681 1.00 101.05 230 LEU B O 1
ATOM 4918 N N . GLY B 2 231 ? 105.651 11.326 80.247 1.00 107.89 231 GLY B N 1
ATOM 4919 C CA . GLY B 2 231 ? 104.600 11.552 79.275 1.00 114.71 231 GLY B CA 1
ATOM 4920 C C . GLY B 2 231 ? 105.101 11.406 77.852 1.00 117.37 231 GLY B C 1
ATOM 4921 O O . GLY B 2 231 ? 104.412 10.847 77.001 1.00 116.97 231 GLY B O 1
ATOM 4922 N N . ARG B 2 232 ? 106.305 11.907 77.590 1.00 116.60 232 ARG B N 1
ATOM 4923 C CA . ARG B 2 232 ? 106.899 11.781 76.263 1.00 114.97 232 ARG B CA 1
ATOM 4924 C C . ARG B 2 232 ? 107.323 10.346 75.969 1.00 116.33 232 ARG B C 1
ATOM 4925 O O . ARG B 2 232 ? 107.396 9.939 74.810 1.00 125.51 232 ARG B O 1
ATOM 4933 N N . ILE B 2 233 ? 107.608 9.584 77.020 1.00 106.23 233 ILE B N 1
ATOM 4934 C CA . ILE B 2 233 ? 107.915 8.167 76.864 1.00 103.79 233 ILE B CA 1
ATOM 4935 C C . ILE B 2 233 ? 106.653 7.403 76.479 1.00 112.70 233 ILE B C 1
ATOM 4936 O O . ILE B 2 233 ? 106.669 6.561 75.578 1.00 115.58 233 ILE B O 1
ATOM 4941 N N . HIS B 2 234 ? 105.557 7.718 77.164 1.00 114.49 234 HIS B N 1
ATOM 4942 C CA . HIS B 2 234 ? 104.282 7.038 76.949 1.00 114.79 234 HIS B CA 1
ATOM 4943 C C . HIS B 2 234 ? 103.736 7.225 75.534 1.00 113.24 234 HIS B C 1
ATOM 4944 O O . HIS B 2 234 ? 103.265 6.273 74.912 1.00 112.43 234 HIS B O 1
ATOM 4951 N N . PHE B 2 235 ? 103.797 8.454 75.031 1.00 111.95 235 PHE B N 1
ATOM 4952 C CA . PHE B 2 235 ? 103.239 8.768 73.719 1.00 113.68 235 PHE B CA 1
ATOM 4953 C C . PHE B 2 235 ? 104.258 8.627 72.594 1.00 117.46 235 PHE B C 1
ATOM 4954 O O . PHE B 2 235 ? 104.043 9.129 71.489 1.00 119.87 235 PHE B O 1
ATOM 4962 N N . LEU B 2 236 ? 105.363 7.945 72.886 1.00 114.71 236 LEU B N 1
ATOM 4963 C CA . LEU B 2 236 ? 106.404 7.677 71.896 1.00 111.71 236 LEU B CA 1
ATOM 4964 C C . LEU B 2 236 ? 106.936 8.951 71.242 1.00 114.08 236 LEU B C 1
ATOM 4965 O O . LEU B 2 236 ? 107.144 8.997 70.030 1.00 111.88 236 LEU B O 1
ATOM 4970 N N . LEU B 2 237 ? 107.153 9.982 72.053 1.00 119.95 237 LEU B N 1
ATOM 4971 C CA . LEU B 2 237 ? 107.671 11.251 71.554 1.00 125.74 237 LEU B CA 1
ATOM 4972 C C . LEU B 2 237 ? 109.152 11.404 71.880 1.00 126.93 237 LEU B C 1
ATOM 4973 O O . LEU B 2 237 ? 109.650 10.824 72.845 1.00 119.26 237 LEU B O 1
ATOM 4978 N N . GLU B 2 238 ? 109.851 12.191 71.068 1.00 135.64 238 GLU B N 1
ATOM 4979 C CA . GLU B 2 238 ? 111.281 12.408 71.252 1.00 140.08 238 GLU B CA 1
ATOM 4980 C C . GLU B 2 238 ? 111.551 13.375 72.401 1.00 143.52 238 GLU B C 1
ATOM 4981 O O . GLU B 2 238 ? 111.021 14.485 72.425 1.00 146.83 238 GLU B O 1
ATOM 4987 N N . ILE B 2 239 ? 112.372 12.945 73.355 1.00 141.38 239 ILE B N 1
ATOM 4988 C CA . ILE B 2 239 ? 112.752 13.796 74.476 1.00 139.95 239 ILE B CA 1
ATOM 4989 C C . ILE B 2 239 ? 113.855 14.762 74.054 1.00 143.93 239 ILE B C 1
ATOM 4990 O O . ILE B 2 239 ? 114.980 14.344 73.772 1.00 137.84 239 ILE B O 1
ATOM 4995 N N . GLU B 2 240 ? 113.504 16.048 74.027 1.00 149.95 240 GLU B N 1
ATOM 4996 C CA . GLU B 2 240 ? 114.341 17.134 73.504 1.00 151.21 240 GLU B CA 1
ATOM 4997 C C . GLU B 2 240 ? 115.850 16.964 73.671 1.00 147.66 240 GLU B C 1
ATOM 4998 O O . GLU B 2 240 ? 116.542 16.569 72.732 1.00 145.81 240 GLU B O 1
ATOM 5000 N N . ASP B 2 241 ? 116.353 17.264 74.864 1.00 152.07 241 ASP B N 1
ATOM 5001 C CA . ASP B 2 241 ? 117.788 17.201 75.125 1.00 158.55 241 ASP B CA 1
ATOM 5002 C C . ASP B 2 241 ? 118.221 15.801 75.556 1.00 155.23 241 ASP B C 1
ATOM 5003 O O . ASP B 2 241 ? 119.367 15.405 75.339 1.00 157.62 241 ASP B O 1
ATOM 5008 N N . SER B 2 242 ? 117.293 15.066 76.164 1.00 148.07 242 SER B N 1
ATOM 5009 C CA . SER B 2 242 ? 117.528 13.690 76.605 1.00 139.03 242 SER B CA 1
ATOM 5010 C C . SER B 2 242 ? 118.609 13.561 77.681 1.00 129.01 242 SER B C 1
ATOM 5011 O O . SER B 2 242 ? 118.298 13.515 78.869 1.00 124.47 242 SER B O 1
ATOM 5014 N N . SER B 2 243 ? 119.869 13.511 77.250 1.00 129.75 243 SER B N 1
ATOM 5015 C CA . SER B 2 243 ? 121.016 13.227 78.123 1.00 129.37 243 SER B CA 1
ATOM 5016 C C . SER B 2 243 ? 120.973 13.872 79.514 1.00 135.98 243 SER B C 1
ATOM 5017 O O . SER B 2 243 ? 120.850 13.179 80.528 1.00 137.36 243 SER B O 1
ATOM 5020 N N . VAL B 2 244 ? 121.074 15.197 79.550 1.00 137.42 244 VAL B N 1
ATOM 5021 C CA . VAL B 2 244 ? 121.080 15.946 80.804 1.00 133.89 244 VAL B CA 1
ATOM 5022 C C . VAL B 2 244 ? 119.798 15.714 81.606 1.00 134.54 244 VAL B C 1
ATOM 5023 O O . VAL B 2 244 ? 119.841 15.370 82.795 1.00 136.01 244 VAL B O 1
ATOM 5027 N N . HIS B 2 245 ? 118.664 15.896 80.937 1.00 132.48 245 HIS B N 1
ATOM 5028 C CA . HIS B 2 245 ? 117.353 15.744 81.559 1.00 129.41 245 HIS B CA 1
ATOM 5029 C C . HIS B 2 245 ? 117.144 14.352 82.153 1.00 128.79 245 HIS B C 1
ATOM 5030 O O . HIS B 2 245 ? 116.777 14.221 83.321 1.00 129.17 245 HIS B O 1
ATOM 5037 N N . LEU B 2 246 ? 117.387 13.321 81.350 1.00 126.94 246 LEU B N 1
ATOM 5038 C CA . LEU B 2 246 ? 117.254 11.942 81.810 1.00 125.27 246 LEU B CA 1
ATOM 5039 C C . LEU B 2 246 ? 118.198 11.646 82.968 1.00 126.27 246 LEU B C 1
ATOM 5040 O O . LEU B 2 246 ? 117.841 10.922 83.899 1.00 121.10 246 LEU B O 1
ATOM 5045 N N . GLN B 2 247 ? 119.407 12.197 82.897 1.00 132.30 247 GLN B N 1
ATOM 5046 C CA . GLN B 2 247 ? 120.383 12.028 83.969 1.00 131.51 247 GLN B CA 1
ATOM 5047 C C . GLN B 2 247 ? 119.848 12.570 85.289 1.00 123.09 247 GLN B C 1
ATOM 5048 O O . GLN B 2 247 ? 119.770 11.842 86.283 1.00 120.75 247 GLN B O 1
ATOM 5054 N N . LYS B 2 248 ? 119.475 13.848 85.288 1.00 118.61 248 LYS B N 1
ATOM 5055 C CA . LYS B 2 248 ? 118.950 14.493 86.489 1.00 117.21 248 LYS B CA 1
ATOM 5056 C C . LYS B 2 248 ? 117.721 13.757 87.021 1.00 114.27 248 LYS B C 1
ATOM 5057 O O . LYS B 2 248 ? 117.585 13.531 88.230 1.00 112.73 248 LYS B O 1
ATOM 5059 N N . ILE B 2 249 ? 116.840 13.373 86.103 1.00 115.35 249 ILE B N 1
ATOM 5060 C CA . ILE B 2 249 ? 115.615 12.662 86.454 1.00 111.28 249 ILE B CA 1
ATOM 5061 C C . ILE B 2 249 ? 115.898 11.333 87.139 1.00 107.25 249 ILE B C 1
ATOM 5062 O O . ILE B 2 249 ? 115.271 11.007 88.140 1.00 100.34 249 ILE B O 1
ATOM 5067 N N . GLY B 2 250 ? 116.843 10.570 86.599 1.00 110.09 250 GLY B N 1
ATOM 5068 C CA . GLY B 2 250 ? 117.247 9.321 87.216 1.00 108.83 250 GLY B CA 1
ATOM 5069 C C . GLY B 2 250 ? 117.832 9.557 88.595 1.00 109.93 250 GLY B C 1
ATOM 5070 O O . GLY B 2 250 ? 117.507 8.846 89.556 1.00 107.99 250 GLY B O 1
ATOM 5071 N N . GLU B 2 251 ? 118.690 10.573 88.690 1.00 112.88 251 GLU B N 1
ATOM 5072 C CA . GLU B 2 251 ? 119.314 10.949 89.955 1.00 115.20 251 GLU B CA 1
ATOM 5073 C C . GLU B 2 251 ? 118.269 11.242 91.029 1.00 113.16 251 GLU B C 1
ATOM 5074 O O . GLU B 2 251 ? 118.449 10.885 92.193 1.00 111.15 251 GLU B O 1
ATOM 5080 N N . GLU B 2 252 ? 117.173 11.885 90.632 1.00 115.09 252 GLU B N 1
ATOM 5081 C CA . GLU B 2 252 ? 116.089 12.173 91.568 1.00 112.23 252 GLU B CA 1
ATOM 5082 C C . GLU B 2 252 ? 115.241 10.932 91.851 1.00 103.53 252 GLU B C 1
ATOM 5083 O O . GLU B 2 252 ? 114.769 10.731 92.971 1.00 98.18 252 GLU B O 1
ATOM 5089 N N . ALA B 2 253 ? 115.063 10.099 90.831 1.00 99.53 253 ALA B N 1
ATOM 5090 C CA . ALA B 2 253 ? 114.215 8.916 90.923 1.00 93.53 253 ALA B CA 1
ATOM 5091 C C . ALA B 2 253 ? 114.858 7.827 91.769 1.00 94.53 253 ALA B C 1
ATOM 5092 O O . ALA B 2 253 ? 114.199 6.864 92.161 1.00 91.57 253 ALA B O 1
ATOM 5094 N N . ALA B 2 254 ? 116.150 7.981 92.045 1.00 98.66 254 ALA B N 1
ATOM 5095 C CA . ALA B 2 254 ? 116.859 7.049 92.917 1.00 97.83 254 ALA B CA 1
ATOM 5096 C C . ALA B 2 254 ? 116.275 6.991 94.334 1.00 100.14 254 ALA B C 1
ATOM 5097 O O . ALA B 2 254 ? 116.485 6.015 95.056 1.00 95.29 254 ALA B O 1
ATOM 5099 N N . THR B 2 255 ? 115.544 8.032 94.730 1.00 107.45 255 THR B N 1
ATOM 5100 C CA . THR B 2 255 ? 115.058 8.137 96.105 1.00 111.48 255 THR B CA 1
ATOM 5101 C C . THR B 2 255 ? 113.538 8.251 96.241 1.00 110.04 255 THR B C 1
ATOM 5102 O O . THR B 2 255 ? 113.035 8.543 97.326 1.00 107.83 255 THR B O 1
ATOM 5106 N N . SER B 2 256 ? 112.806 8.024 95.155 1.00 110.60 256 SER B N 1
ATOM 5107 C CA . SER B 2 256 ? 111.355 8.186 95.195 1.00 113.87 256 SER B CA 1
ATOM 5108 C C . SER B 2 256 ? 110.594 7.083 94.462 1.00 103.79 256 SER B C 1
ATOM 5109 O O . SER B 2 256 ? 110.743 6.906 93.252 1.00 100.68 256 SER B O 1
ATOM 5112 N N . LYS B 2 257 ? 109.772 6.353 95.211 1.00 100.63 257 LYS B N 1
ATOM 5113 C CA . LYS B 2 257 ? 108.922 5.305 94.655 1.00 98.06 257 LYS B CA 1
ATOM 5114 C C . LYS B 2 257 ? 107.892 5.887 93.692 1.00 102.79 257 LYS B C 1
ATOM 5115 O O . LYS B 2 257 ? 107.401 5.196 92.798 1.00 101.36 257 LYS B O 1
ATOM 5121 N N . GLU B 2 258 ? 107.576 7.166 93.876 1.00 108.98 258 GLU B N 1
ATOM 5122 C CA . GLU B 2 258 ? 106.542 7.838 93.093 1.00 113.06 258 GLU B CA 1
ATOM 5123 C C . GLU B 2 258 ? 107.014 8.159 91.675 1.00 114.29 258 GLU B C 1
ATOM 5124 O O . GLU B 2 258 ? 106.278 8.740 90.877 1.00 120.51 258 GLU B O 1
ATOM 5130 N N . MET B 2 259 ? 108.250 7.774 91.379 1.00 107.41 259 MET B N 1
ATOM 5131 C CA . MET B 2 259 ? 108.805 7.881 90.038 1.00 96.53 259 MET B CA 1
ATOM 5132 C C . MET B 2 259 ? 109.136 6.489 89.509 1.00 94.43 259 MET B C 1
ATOM 5133 O O . MET B 2 259 ? 108.944 6.199 88.328 1.00 97.87 259 MET B O 1
ATOM 5138 N N . ILE B 2 260 ? 109.629 5.630 90.398 1.00 89.90 260 ILE B N 1
ATOM 5139 C CA . ILE B 2 260 ? 110.008 4.268 90.034 1.00 86.45 260 ILE B CA 1
ATOM 5140 C C . ILE B 2 260 ? 108.801 3.411 89.662 1.00 86.50 260 ILE B C 1
ATOM 5141 O O . ILE B 2 260 ? 108.797 2.757 88.618 1.00 89.20 260 ILE B O 1
ATOM 5146 N N . VAL B 2 261 ? 107.781 3.418 90.517 1.00 91.12 261 VAL B N 1
ATOM 5147 C CA . VAL B 2 261 ? 106.560 2.647 90.268 1.00 88.99 261 VAL B CA 1
ATOM 5148 C C . VAL B 2 261 ? 105.839 3.002 88.955 1.00 84.85 261 VAL B C 1
ATOM 5149 O O . VAL B 2 261 ? 105.498 2.101 88.185 1.00 84.62 261 VAL B O 1
ATOM 5153 N N . PRO B 2 262 ? 105.610 4.304 88.687 1.00 82.50 262 PRO B N 1
ATOM 5154 C CA . PRO B 2 262 ? 104.983 4.637 87.402 1.00 86.24 262 PRO B CA 1
ATOM 5155 C C . PRO B 2 262 ? 105.864 4.264 86.212 1.00 95.41 262 PRO B C 1
ATOM 5156 O O . PRO B 2 262 ? 105.347 3.977 85.132 1.00 101.85 262 PRO B O 1
ATOM 5160 N N . LEU B 2 263 ? 107.179 4.270 86.412 1.00 94.19 263 LEU B N 1
ATOM 5161 C CA . LEU B 2 263 ? 108.113 3.937 85.343 1.00 91.65 263 LEU B CA 1
ATOM 5162 C C . LEU B 2 263 ? 108.026 2.455 84.985 1.00 87.19 263 LEU B C 1
ATOM 5163 O O . LEU B 2 263 ? 108.124 2.088 83.814 1.00 90.65 263 LEU B O 1
ATOM 5168 N N . MET B 2 264 ? 107.836 1.611 85.997 1.00 79.98 264 MET B N 1
ATOM 5169 C CA . MET B 2 264 ? 107.665 0.175 85.783 1.00 82.05 264 MET B CA 1
ATOM 5170 C C . MET B 2 264 ? 106.460 -0.111 84.898 1.00 90.36 264 MET B C 1
ATOM 5171 O O . MET B 2 264 ? 106.544 -0.892 83.950 1.00 91.50 264 MET B O 1
ATOM 5176 N N . SER B 2 265 ? 105.339 0.523 85.227 1.00 90.35 265 SER B N 1
ATOM 5177 C CA . SER B 2 265 ? 104.086 0.323 84.507 1.00 89.53 265 SER B CA 1
ATOM 5178 C C . SER B 2 265 ? 104.221 0.690 83.036 1.00 93.23 265 SER B C 1
ATOM 5179 O O . SER B 2 265 ? 103.843 -0.084 82.157 1.00 93.12 265 SER B O 1
ATOM 5182 N N . VAL B 2 266 ? 104.760 1.877 82.777 1.00 94.13 266 VAL B N 1
ATOM 5183 C CA . VAL B 2 266 ? 104.973 2.340 81.412 1.00 93.47 266 VAL B CA 1
ATOM 5184 C C . VAL B 2 266 ? 105.954 1.422 80.684 1.00 94.60 266 VAL B C 1
ATOM 5185 O O . VAL B 2 266 ? 105.796 1.148 79.494 1.00 93.75 266 VAL B O 1
ATOM 5189 N N . TYR B 2 267 ? 106.952 0.928 81.411 1.00 94.39 267 TYR B N 1
ATOM 5190 C CA . TYR B 2 267 ? 107.932 0.008 80.839 1.00 95.14 267 TYR B CA 1
ATOM 5191 C C . TYR B 2 267 ? 107.309 -1.323 80.428 1.00 98.23 267 TYR B C 1
ATOM 5192 O O . TYR B 2 267 ? 107.535 -1.802 79.316 1.00 100.89 267 TYR B O 1
ATOM 5201 N N . LYS B 2 268 ? 106.537 -1.918 81.333 1.00 99.36 268 LYS B N 1
ATOM 5202 C CA . LYS B 2 268 ? 105.902 -3.208 81.079 1.00 97.76 268 LYS B CA 1
ATOM 5203 C C . LYS B 2 268 ? 104.952 -3.145 79.887 1.00 98.51 268 LYS B C 1
ATOM 5204 O O . LYS B 2 268 ? 104.917 -4.059 79.063 1.00 96.19 268 LYS B O 1
ATOM 5210 N N . HIS B 2 269 ? 104.182 -2.064 79.803 1.00 105.78 269 HIS B N 1
ATOM 5211 C CA . HIS B 2 269 ? 103.276 -1.846 78.681 1.00 115.93 269 HIS B CA 1
ATOM 5212 C C . HIS B 2 269 ? 104.059 -1.692 77.382 1.00 118.74 269 HIS B C 1
ATOM 5213 O O . HIS B 2 269 ? 103.750 -2.332 76.377 1.00 122.38 269 HIS B O 1
ATOM 5220 N N . LEU B 2 270 ? 105.079 -0.839 77.416 1.00 117.43 270 LEU B N 1
ATOM 5221 C CA . LEU B 2 270 ? 105.922 -0.584 76.253 1.00 117.60 270 LEU B CA 1
ATOM 5222 C C . LEU B 2 270 ? 106.727 -1.810 75.853 1.00 128.12 270 LEU B C 1
ATOM 5223 O O . LEU B 2 270 ? 107.080 -1.972 74.685 1.00 134.83 270 LEU B O 1
ATOM 5228 N N . GLU B 2 271 ? 107.019 -2.661 76.834 1.00 134.76 271 GLU B N 1
ATOM 5229 C CA . GLU B 2 271 ? 107.893 -3.814 76.638 1.00 141.41 271 GLU B CA 1
ATOM 5230 C C . GLU B 2 271 ? 107.507 -4.658 75.430 1.00 150.84 271 GLU B C 1
ATOM 5231 O O . GLU B 2 271 ? 106.761 -5.630 75.545 1.00 151.35 271 GLU B O 1
ATOM 5237 N N . ASP B 2 272 ? 108.023 -4.261 74.272 1.00 156.82 272 ASP B N 1
ATOM 5238 C CA . ASP B 2 272 ? 107.787 -4.972 73.023 1.00 156.82 272 ASP B CA 1
ATOM 5239 C C . ASP B 2 272 ? 108.850 -4.586 72.001 1.00 155.21 272 ASP B C 1
ATOM 5240 O O . ASP B 2 272 ? 110.028 -4.473 72.337 1.00 150.41 272 ASP B O 1
ATOM 5242 N N . GLY B 2 273 ? 108.433 -4.372 70.757 1.00 160.54 273 GLY B N 1
ATOM 5243 C CA . GLY B 2 273 ? 109.367 -4.034 69.698 1.00 162.58 273 GLY B CA 1
ATOM 5244 C C . GLY B 2 273 ? 108.765 -3.235 68.557 1.00 161.87 273 GLY B C 1
ATOM 5245 O O . GLY B 2 273 ? 107.898 -3.722 67.831 1.00 160.60 273 GLY B O 1
ATOM 5246 N N . THR B 2 274 ? 109.228 -1.997 68.408 1.00 162.59 274 THR B N 1
ATOM 5247 C CA . THR B 2 274 ? 108.842 -1.142 67.291 1.00 164.63 274 THR B CA 1
ATOM 5248 C C . THR B 2 274 ? 109.985 -0.159 67.045 1.00 166.80 274 THR B C 1
ATOM 5249 O O . THR B 2 274 ? 110.959 -0.137 67.796 1.00 168.41 274 THR B O 1
ATOM 5253 N N . GLU B 2 275 ? 109.875 0.644 65.992 1.00 166.90 275 GLU B N 1
ATOM 5254 C CA . GLU B 2 275 ? 110.893 1.642 65.680 1.00 169.03 275 GLU B CA 1
ATOM 5255 C C . GLU B 2 275 ? 110.921 2.757 66.723 1.00 167.75 275 GLU B C 1
ATOM 5256 O O . GLU B 2 275 ? 111.949 3.400 66.932 1.00 167.94 275 GLU B O 1
ATOM 5258 N N . LEU B 2 276 ? 109.784 2.977 67.374 1.00 165.75 276 LEU B N 1
ATOM 5259 C CA . LEU B 2 276 ? 109.657 4.032 68.374 1.00 160.35 276 LEU B CA 1
ATOM 5260 C C . LEU B 2 276 ? 109.733 3.452 69.784 1.00 147.03 276 LEU B C 1
ATOM 5261 O O . LEU B 2 276 ? 110.327 4.050 70.691 1.00 142.79 276 LEU B O 1
ATOM 5266 N N . GLU B 2 277 ? 109.125 2.281 69.956 1.00 139.76 277 GLU B N 1
ATOM 5267 C CA . GLU B 2 277 ? 109.152 1.575 71.232 1.00 133.78 277 GLU B CA 1
ATOM 5268 C C . GLU B 2 277 ? 110.582 1.318 71.694 1.00 130.32 277 GLU B C 1
ATOM 5269 O O . GLU B 2 277 ? 110.870 1.368 72.887 1.00 128.87 277 GLU B O 1
ATOM 5275 N N . GLN B 2 278 ? 111.472 1.055 70.742 1.00 127.98 278 GLN B N 1
ATOM 5276 C CA . GLN B 2 278 ? 112.884 0.858 71.047 1.00 123.58 278 GLN B CA 1
ATOM 5277 C C . GLN B 2 278 ? 113.481 2.110 71.683 1.00 128.98 278 GLN B C 1
ATOM 5278 O O . GLN B 2 278 ? 114.168 2.038 72.708 1.00 129.76 278 GLN B O 1
ATOM 5280 N N . ARG B 2 279 ? 113.207 3.257 71.068 1.00 130.81 279 ARG B N 1
ATOM 5281 C CA . ARG B 2 279 ? 113.695 4.540 71.558 1.00 129.26 279 ARG B CA 1
ATOM 5282 C C . ARG B 2 279 ? 113.171 4.828 72.961 1.00 127.04 279 ARG B C 1
ATOM 5283 O O . ARG B 2 279 ? 113.932 5.205 73.861 1.00 127.35 279 ARG B O 1
ATOM 5291 N N . ALA B 2 280 ? 111.866 4.642 73.141 1.00 126.10 280 ALA B N 1
ATOM 5292 C CA . ALA B 2 280 ? 111.235 4.870 74.439 1.00 124.50 280 ALA B CA 1
ATOM 5293 C C . ALA B 2 280 ? 111.840 3.982 75.530 1.00 125.95 280 ALA B C 1
ATOM 5294 O O . ALA B 2 280 ? 112.200 4.458 76.615 1.00 128.18 280 ALA B O 1
ATOM 5296 N N . VAL B 2 281 ? 111.955 2.692 75.227 1.00 125.09 281 VAL B N 1
ATOM 5297 C CA . VAL B 2 281 ? 112.541 1.732 76.154 1.00 121.85 281 VAL B CA 1
ATOM 5298 C C . VAL B 2 281 ? 113.985 2.111 76.482 1.00 120.97 281 VAL B C 1
ATOM 5299 O O . VAL B 2 281 ? 114.450 1.894 77.600 1.00 116.28 281 VAL B O 1
ATOM 5303 N N . GLU B 2 282 ? 114.683 2.701 75.515 1.00 124.87 282 GLU B N 1
ATOM 5304 C CA . GLU B 2 282 ? 116.047 3.171 75.751 1.00 125.39 282 GLU B CA 1
ATOM 5305 C C . GLU B 2 282 ? 116.089 4.366 76.705 1.00 123.03 282 GLU B C 1
ATOM 5306 O O . GLU B 2 282 ? 116.977 4.457 77.561 1.00 128.23 282 GLU B O 1
ATOM 5312 N N . TYR B 2 283 ? 115.142 5.288 76.543 1.00 115.74 283 TYR B N 1
ATOM 5313 C CA . TYR B 2 283 ? 114.985 6.397 77.484 1.00 111.38 283 TYR B CA 1
ATOM 5314 C C . TYR B 2 283 ? 114.814 5.841 78.899 1.00 103.69 283 TYR B C 1
ATOM 5315 O O . TYR B 2 283 ? 115.541 6.216 79.846 1.00 104.44 283 TYR B O 1
ATOM 5324 N N . VAL B 2 284 ? 113.845 4.936 79.023 1.00 98.69 284 VAL B N 1
ATOM 5325 C CA . VAL B 2 284 ? 113.569 4.253 80.283 1.00 98.34 284 VAL B CA 1
ATOM 5326 C C . VAL B 2 284 ? 114.830 3.612 80.855 1.00 101.83 284 VAL B C 1
ATOM 5327 O O . VAL B 2 284 ? 115.084 3.691 82.054 1.00 102.39 284 VAL B O 1
ATOM 5331 N N . LYS B 2 285 ? 115.624 2.998 79.984 1.00 104.03 285 LYS B N 1
ATOM 5332 C CA . LYS B 2 285 ? 116.866 2.349 80.386 1.00 105.81 285 LYS B CA 1
ATOM 5333 C C . LYS B 2 285 ? 117.845 3.357 80.971 1.00 108.80 285 LYS B C 1
ATOM 5334 O O . LYS B 2 285 ? 118.482 3.093 81.991 1.00 108.03 285 LYS B O 1
ATOM 5336 N N . THR B 2 286 ? 117.961 4.511 80.320 1.00 112.58 286 THR B N 1
ATOM 5337 C CA . THR B 2 286 ? 118.834 5.576 80.809 1.00 118.34 286 THR B CA 1
ATOM 5338 C C . THR B 2 286 ? 118.441 6.002 82.221 1.00 109.53 286 THR B C 1
ATOM 5339 O O . THR B 2 286 ? 119.264 5.954 83.152 1.00 106.35 286 THR B O 1
ATOM 5343 N N . ILE B 2 287 ? 117.180 6.404 82.379 1.00 105.71 287 ILE B N 1
ATOM 5344 C CA . ILE B 2 287 ? 116.688 6.838 83.692 1.00 102.01 287 ILE B CA 1
ATOM 5345 C C . ILE B 2 287 ? 116.900 5.769 84.766 1.00 100.65 287 ILE B C 1
ATOM 5346 O O . ILE B 2 287 ? 117.478 6.031 85.831 1.00 101.53 287 ILE B O 1
ATOM 5351 N N . TRP B 2 288 ? 116.430 4.565 84.458 1.00 98.54 288 TRP B N 1
ATOM 5352 C CA . TRP B 2 288 ? 116.512 3.411 85.345 1.00 96.64 288 TRP B CA 1
ATOM 5353 C C . TRP B 2 288 ? 117.937 3.150 85.820 1.00 93.22 288 TRP B C 1
ATOM 5354 O O . TRP B 2 288 ? 118.184 3.018 87.018 1.00 87.45 288 TRP B O 1
ATOM 5365 N N . CYS B 2 289 ? 118.870 3.078 84.875 1.00 95.25 289 CYS B N 1
ATOM 5366 C CA . CYS B 2 289 ? 120.267 2.809 85.204 1.00 99.10 289 CYS B CA 1
ATOM 5367 C C . CYS B 2 289 ? 120.896 3.921 86.038 1.00 100.37 289 CYS B C 1
ATOM 5368 O O . CYS B 2 289 ? 121.645 3.644 86.981 1.00 100.26 289 CYS B O 1
ATOM 5371 N N . THR B 2 290 ? 120.597 5.172 85.694 1.00 101.63 290 THR B N 1
ATOM 5372 C CA . THR B 2 290 ? 121.088 6.299 86.486 1.00 104.11 290 THR B CA 1
ATOM 5373 C C . THR B 2 290 ? 120.634 6.169 87.942 1.00 102.30 290 THR B C 1
ATOM 5374 O O . THR B 2 290 ? 121.443 6.274 88.881 1.00 97.96 290 THR B O 1
ATOM 5378 N N . ALA B 2 291 ? 119.339 5.918 88.115 1.00 108.44 291 ALA B N 1
ATOM 5379 C CA . ALA B 2 291 ? 118.761 5.710 89.439 1.00 107.09 291 ALA B CA 1
ATOM 5380 C C . ALA B 2 291 ? 119.443 4.559 90.179 1.00 100.53 291 ALA B C 1
ATOM 5381 O O . ALA B 2 291 ? 119.747 4.669 91.369 1.00 97.41 291 ALA B O 1
ATOM 5383 N N . TYR B 2 292 ? 119.681 3.463 89.464 1.00 98.95 292 TYR B N 1
ATOM 5384 C CA . TYR B 2 292 ? 120.335 2.285 90.031 1.00 99.79 292 TYR B CA 1
ATOM 5385 C C . TYR B 2 292 ? 121.717 2.641 90.572 1.00 110.89 292 TYR B C 1
ATOM 5386 O O . TYR B 2 292 ? 122.062 2.292 91.704 1.00 113.41 292 TYR B O 1
ATOM 5395 N N . ARG B 2 293 ? 122.495 3.350 89.759 1.00 115.46 293 ARG B N 1
ATOM 5396 C CA . ARG B 2 293 ? 123.821 3.815 90.159 1.00 115.50 293 ARG B CA 1
ATOM 5397 C C . ARG B 2 293 ? 123.772 4.668 91.423 1.00 116.14 293 ARG B C 1
ATOM 5398 O O . ARG B 2 293 ? 124.422 4.350 92.429 1.00 118.74 293 ARG B O 1
ATOM 5406 N N . SER B 2 294 ? 122.997 5.750 91.363 1.00 112.33 294 SER B N 1
ATOM 5407 C CA . SER B 2 294 ? 122.901 6.684 92.485 1.00 107.81 294 SER B CA 1
ATOM 5408 C C . SER B 2 294 ? 122.472 5.994 93.782 1.00 100.31 294 SER B C 1
ATOM 5409 O O . SER B 2 294 ? 123.078 6.199 94.841 1.00 100.18 294 SER B O 1
ATOM 5412 N N . LEU B 2 295 ? 121.433 5.169 93.689 1.00 97.00 295 LEU B N 1
ATOM 5413 C CA . LEU B 2 295 ? 120.920 4.446 94.849 1.00 94.38 295 LEU B CA 1
ATOM 5414 C C . LEU B 2 295 ? 121.965 3.492 95.420 1.00 92.49 295 LEU B C 1
ATOM 5415 O O . LEU B 2 295 ? 122.146 3.413 96.637 1.00 91.98 295 LEU B O 1
ATOM 5420 N N . LEU B 2 296 ? 122.647 2.771 94.533 1.00 92.42 296 LEU B N 1
ATOM 5421 C CA . LEU B 2 296 ? 123.729 1.882 94.943 1.00 94.60 296 LEU B CA 1
ATOM 5422 C C . LEU B 2 296 ? 124.776 2.646 95.746 1.00 102.49 296 LEU B C 1
ATOM 5423 O O . LEU B 2 296 ? 125.174 2.214 96.830 1.00 99.36 296 LEU B O 1
ATOM 5428 N N . LYS B 2 297 ? 125.205 3.789 95.216 1.00 109.09 297 LYS B N 1
ATOM 5429 C CA . LYS B 2 297 ? 126.197 4.617 95.899 1.00 109.58 297 LYS B CA 1
ATOM 5430 C C . LYS B 2 297 ? 125.715 5.063 97.278 1.00 105.78 297 LYS B C 1
ATOM 5431 O O . LYS B 2 297 ? 126.457 4.978 98.259 1.00 109.11 297 LYS B O 1
ATOM 5433 N N . THR B 2 298 ? 124.472 5.533 97.345 1.00 105.46 298 THR B N 1
ATOM 5434 C CA . THR B 2 298 ? 123.908 6.014 98.603 1.00 110.89 298 THR B CA 1
ATOM 5435 C C . THR B 2 298 ? 123.847 4.913 99.663 1.00 111.38 298 THR B C 1
ATOM 5436 O O . THR B 2 298 ? 124.301 5.104 100.795 1.00 113.64 298 THR B O 1
ATOM 5440 N N . LEU B 2 299 ? 123.292 3.764 99.289 1.00 109.70 299 LEU B N 1
ATOM 5441 C CA . LEU B 2 299 ? 123.236 2.609 100.182 1.00 110.58 299 LEU B CA 1
ATOM 5442 C C . LEU B 2 299 ? 124.634 2.191 100.641 1.00 111.36 299 LEU B C 1
ATOM 5443 O O . LEU B 2 299 ? 124.844 1.862 101.812 1.00 108.18 299 LEU B O 1
ATOM 5448 N N . ASP B 2 300 ? 125.589 2.213 99.714 1.00 112.62 300 ASP B N 1
ATOM 5449 C CA . ASP B 2 300 ? 126.968 1.858 100.037 1.00 114.00 300 ASP B CA 1
ATOM 5450 C C . ASP B 2 300 ? 127.539 2.811 101.087 1.00 117.82 300 ASP B C 1
ATOM 5451 O O . ASP B 2 300 ? 128.178 2.380 102.051 1.00 122.01 300 ASP B O 1
ATOM 5456 N N . ASP B 2 301 ? 127.295 4.105 100.901 1.00 119.18 301 ASP B N 1
ATOM 5457 C CA . ASP B 2 301 ? 127.732 5.111 101.865 1.00 123.37 301 ASP B CA 1
ATOM 5458 C C . ASP B 2 301 ? 127.036 4.951 103.214 1.00 127.07 301 ASP B C 1
ATOM 5459 O O . ASP B 2 301 ? 127.591 5.310 104.252 1.00 129.24 301 ASP B O 1
ATOM 5464 N N . TYR B 2 302 ? 125.816 4.422 103.198 1.00 128.88 302 TYR B N 1
ATOM 5465 C CA . TYR B 2 302 ? 125.103 4.146 104.441 1.00 125.61 302 TYR B CA 1
ATOM 5466 C C . TYR B 2 302 ? 125.697 2.930 105.139 1.00 121.84 302 TYR B C 1
ATOM 5467 O O . TYR B 2 302 ? 125.628 2.807 106.363 1.00 120.13 302 TYR B O 1
ATOM 5476 N N . LYS B 2 303 ? 126.282 2.033 104.353 1.00 122.36 303 LYS B N 1
ATOM 5477 C CA . LYS B 2 303 ? 127.021 0.910 104.915 1.00 123.65 303 LYS B CA 1
ATOM 5478 C C . LYS B 2 303 ? 128.324 1.418 105.522 1.00 134.94 303 LYS B C 1
ATOM 5479 O O . LYS B 2 303 ? 128.793 0.904 106.538 1.00 136.88 303 LYS B O 1
ATOM 5481 N N . GLU B 2 304 ? 128.895 2.439 104.891 1.00 142.08 304 GLU B N 1
ATOM 5482 C CA . GLU B 2 304 ? 130.130 3.054 105.366 1.00 148.41 304 GLU B CA 1
ATOM 5483 C C . GLU B 2 304 ? 129.959 3.680 106.748 1.00 146.29 304 GLU B C 1
ATOM 5484 O O . GLU B 2 304 ? 130.766 3.449 107.648 1.00 151.47 304 GLU B O 1
ATOM 5490 N N . GLU B 2 305 ? 128.902 4.470 106.911 1.00 139.40 305 GLU B N 1
ATOM 5491 C CA . GLU B 2 305 ? 128.662 5.196 108.157 1.00 137.79 305 GLU B CA 1
ATOM 5492 C C . GLU B 2 305 ? 127.897 4.364 109.187 1.00 135.34 305 GLU B C 1
ATOM 5493 O O . GLU B 2 305 ? 127.269 4.910 110.094 1.00 138.07 305 GLU B O 1
ATOM 5499 N N . SER B 2 306 ? 127.959 3.044 109.028 1.00 131.91 306 SER B N 1
ATOM 5500 C CA . SER B 2 306 ? 127.389 2.087 109.981 1.00 128.03 306 SER B CA 1
ATOM 5501 C C . SER B 2 306 ? 125.939 2.351 110.380 1.00 123.76 306 SER B C 1
ATOM 5502 O O . SER B 2 306 ? 125.555 2.141 111.531 1.00 121.63 306 SER B O 1
ATOM 5505 N N . LYS B 2 307 ? 125.138 2.816 109.430 1.00 122.21 307 LYS B N 1
ATOM 5506 C CA . LYS B 2 307 ? 123.711 2.963 109.662 1.00 123.17 307 LYS B CA 1
ATOM 5507 C C . LYS B 2 307 ? 123.093 1.583 109.843 1.00 115.23 307 LYS B C 1
ATOM 5508 O O . LYS B 2 307 ? 123.435 0.647 109.121 1.00 107.28 307 LYS B O 1
ATOM 5514 N N . LYS B 2 308 ? 122.200 1.451 110.819 1.00 118.81 308 LYS B N 1
ATOM 5515 C CA . LYS B 2 308 ? 121.485 0.199 111.021 1.00 120.33 308 LYS B CA 1
ATOM 5516 C C . LYS B 2 308 ? 120.655 -0.093 109.778 1.00 124.27 308 LYS B C 1
ATOM 5517 O O . LYS B 2 308 ? 120.167 0.829 109.127 1.00 120.52 308 LYS B O 1
ATOM 5519 N N . LEU B 2 309 ? 120.509 -1.368 109.438 1.00 129.20 309 LEU B N 1
ATOM 5520 C CA . LEU B 2 309 ? 119.793 -1.745 108.224 1.00 126.52 309 LEU B CA 1
ATOM 5521 C C . LEU B 2 309 ? 118.327 -1.315 108.302 1.00 123.03 309 LEU B C 1
ATOM 5522 O O . LEU B 2 309 ? 117.753 -0.840 107.318 1.00 121.69 309 LEU B O 1
ATOM 5527 N N . ALA B 2 310 ? 117.739 -1.445 109.488 1.00 118.08 310 ALA B N 1
ATOM 5528 C CA . ALA B 2 310 ? 116.348 -1.052 109.714 1.00 112.98 310 ALA B CA 1
ATOM 5529 C C . ALA B 2 310 ? 116.134 0.450 109.531 1.00 112.59 310 ALA B C 1
ATOM 5530 O O . ALA B 2 310 ? 114.998 0.921 109.459 1.00 102.99 310 ALA B O 1
ATOM 5532 N N . ASP B 2 311 ? 117.231 1.197 109.458 1.00 121.11 311 ASP B N 1
ATOM 5533 C CA . ASP B 2 311 ? 117.155 2.639 109.278 1.00 127.24 311 ASP B CA 1
ATOM 5534 C C . ASP B 2 311 ? 116.993 2.996 107.802 1.00 119.91 311 ASP B C 1
ATOM 5535 O O . ASP B 2 311 ? 116.915 4.172 107.445 1.00 115.90 311 ASP B O 1
ATOM 5540 N N . VAL B 2 312 ? 116.944 1.979 106.946 1.00 116.85 312 VAL B N 1
ATOM 5541 C CA . VAL B 2 312 ? 116.717 2.213 105.522 1.00 116.05 312 VAL B CA 1
ATOM 5542 C C . VAL B 2 312 ? 115.822 1.159 104.866 1.00 115.62 312 VAL B C 1
ATOM 5543 O O . VAL B 2 312 ? 116.259 0.457 103.956 1.00 120.05 312 VAL B O 1
ATOM 5547 N N . PRO B 2 313 ? 114.557 1.056 105.311 1.00 107.83 313 PRO B N 1
ATOM 5548 C CA . PRO B 2 313 ? 113.675 0.030 104.747 1.00 105.17 313 PRO B CA 1
ATOM 5549 C C . PRO B 2 313 ? 113.161 0.418 103.366 1.00 109.70 313 PRO B C 1
ATOM 5550 O O . PRO B 2 313 ? 113.236 -0.380 102.432 1.00 111.03 313 PRO B O 1
ATOM 5554 N N . HIS B 2 314 ? 112.638 1.635 103.255 1.00 110.59 314 HIS B N 1
ATOM 5555 C CA . HIS B 2 314 ? 112.077 2.138 102.007 1.00 106.57 314 HIS B CA 1
ATOM 5556 C C . HIS B 2 314 ? 113.128 2.199 100.906 1.00 105.55 314 HIS B C 1
ATOM 5557 O O . HIS B 2 314 ? 112.835 1.945 99.737 1.00 107.61 314 HIS B O 1
ATOM 5564 N N . LEU B 2 315 ? 114.353 2.538 101.290 1.00 102.57 315 LEU B N 1
ATOM 5565 C CA . LEU B 2 315 ? 115.448 2.657 100.337 1.00 98.58 315 LEU B CA 1
ATOM 5566 C C . LEU B 2 315 ? 115.855 1.287 99.801 1.00 100.98 315 LEU B C 1
ATOM 5567 O O . LEU B 2 315 ? 116.297 1.163 98.659 1.00 106.14 315 LEU B O 1
ATOM 5572 N N . LEU B 2 316 ? 115.697 0.259 100.630 1.00 99.19 316 LEU B N 1
ATOM 5573 C CA . LEU B 2 316 ? 115.952 -1.108 100.196 1.00 77.01 316 LEU B CA 1
ATOM 5574 C C . LEU B 2 316 ? 114.835 -1.601 99.283 1.00 83.82 316 LEU B C 1
ATOM 5575 O O . LEU B 2 316 ? 115.064 -2.424 98.398 1.00 74.71 316 LEU B O 1
ATOM 5580 N N . HIS B 2 317 ? 113.626 -1.093 99.501 1.00 82.09 317 HIS B N 1
ATOM 5581 C CA . HIS B 2 317 ? 112.479 -1.494 98.693 1.00 81.11 317 HIS B CA 1
ATOM 5582 C C . HIS B 2 317 ? 112.505 -0.885 97.295 1.00 83.94 317 HIS B C 1
ATOM 5583 O O . HIS B 2 317 ? 112.060 -1.511 96.333 1.00 82.72 317 HIS B O 1
ATOM 5590 N N . ILE B 2 318 ? 113.021 0.334 97.185 1.00 81.79 318 ILE B N 1
ATOM 5591 C CA . ILE B 2 318 ? 113.192 0.965 95.881 1.00 80.76 318 ILE B CA 1
ATOM 5592 C C . ILE B 2 318 ? 114.217 0.178 95.068 1.00 84.09 318 ILE B C 1
ATOM 5593 O O . ILE B 2 318 ? 114.074 0.003 93.856 1.00 82.77 318 ILE B O 1
ATOM 5598 N N . LEU B 2 319 ? 115.241 -0.314 95.759 1.00 85.47 319 LEU B N 1
ATOM 5599 C CA . LEU B 2 319 ? 116.270 -1.141 95.141 1.00 89.43 319 LEU B CA 1
ATOM 5600 C C . LEU B 2 319 ? 115.687 -2.435 94.587 1.00 88.82 319 LEU B C 1
ATOM 5601 O O . LEU B 2 319 ? 115.985 -2.826 93.458 1.00 86.73 319 LEU B O 1
ATOM 5606 N N . ALA B 2 320 ? 114.861 -3.098 95.391 1.00 86.55 320 ALA B N 1
ATOM 5607 C CA . ALA B 2 320 ? 114.224 -4.343 94.980 1.00 88.04 320 ALA B CA 1
ATOM 5608 C C . ALA B 2 320 ? 113.277 -4.106 93.809 1.00 90.94 320 ALA B C 1
ATOM 5609 O O . ALA B 2 320 ? 113.093 -4.980 92.962 1.00 93.21 320 ALA B O 1
ATOM 5611 N N . LEU B 2 321 ? 112.681 -2.918 93.766 1.00 87.67 321 LEU B N 1
ATOM 5612 C CA . LEU B 2 321 ? 111.831 -2.527 92.648 1.00 85.88 321 LEU B CA 1
ATOM 5613 C C . LEU B 2 321 ? 112.668 -2.344 91.389 1.00 94.16 321 LEU B C 1
ATOM 5614 O O . LEU B 2 321 ? 112.256 -2.728 90.294 1.00 99.99 321 LEU B O 1
ATOM 5619 N N . LEU B 2 322 ? 113.848 -1.753 91.554 1.00 89.62 322 LEU B N 1
ATOM 5620 C CA . LEU B 2 322 ? 114.774 -1.570 90.444 1.00 82.46 322 LEU B CA 1
ATOM 5621 C C . LEU B 2 322 ? 115.247 -2.913 89.896 1.00 83.01 322 LEU B C 1
ATOM 5622 O O . LEU B 2 322 ? 115.546 -3.042 88.708 1.00 85.29 322 LEU B O 1
ATOM 5627 N N . LEU B 2 323 ? 115.296 -3.914 90.768 1.00 85.18 323 LEU B N 1
ATOM 5628 C CA . LEU B 2 323 ? 115.738 -5.250 90.382 1.00 92.82 323 LEU B CA 1
ATOM 5629 C C . LEU B 2 323 ? 114.658 -6.035 89.641 1.00 95.93 323 LEU B C 1
ATOM 5630 O O . LEU B 2 323 ? 114.907 -7.139 89.158 1.00 98.54 323 LEU B O 1
ATOM 5635 N N . CYS B 2 324 ? 113.462 -5.460 89.548 1.00 93.51 324 CYS B N 1
ATOM 5636 C CA . CYS B 2 324 ? 112.352 -6.115 88.863 1.00 92.42 324 CYS B CA 1
ATOM 5637 C C . CYS B 2 324 ? 112.497 -6.041 87.347 1.00 92.56 324 CYS B C 1
ATOM 5638 O O . CYS B 2 324 ? 111.737 -6.671 86.612 1.00 92.49 324 CYS B O 1
ATOM 5641 N N . ALA B 2 325 ? 113.475 -5.267 86.887 1.00 88.57 325 ALA B N 1
ATOM 5642 C CA . ALA B 2 325 ? 113.746 -5.140 85.459 1.00 88.53 325 ALA B CA 1
ATOM 5643 C C . ALA B 2 325 ? 115.214 -5.430 85.150 1.00 95.89 325 ALA B C 1
ATOM 5644 O O . ALA B 2 325 ? 115.986 -4.509 84.881 1.00 103.96 325 ALA B O 1
ATOM 5646 N N . PRO B 2 326 ? 115.601 -6.716 85.189 1.00 93.67 326 PRO B N 1
ATOM 5647 C CA . PRO B 2 326 ? 116.985 -7.144 84.953 1.00 92.32 326 PRO B CA 1
ATOM 5648 C C . PRO B 2 326 ? 117.482 -6.776 83.558 1.00 97.19 326 PRO B C 1
ATOM 5649 O O . PRO B 2 326 ? 118.640 -6.390 83.398 1.00 104.33 326 PRO B O 1
ATOM 5653 N N . LYS B 2 327 ? 116.606 -6.900 82.565 1.00 95.90 327 LYS B N 1
ATOM 5654 C CA . LYS B 2 327 ? 116.958 -6.620 81.177 1.00 97.76 327 LYS B CA 1
ATOM 5655 C C . LYS B 2 327 ? 117.360 -5.162 80.972 1.00 98.39 327 LYS B C 1
ATOM 5656 O O . LYS B 2 327 ? 118.086 -4.836 80.032 1.00 105.38 327 LYS B O 1
ATOM 5658 N N . LEU B 2 328 ? 116.885 -4.290 81.853 1.00 95.30 328 LEU B N 1
ATOM 5659 C CA . LEU B 2 328 ? 117.227 -2.874 81.787 1.00 99.78 328 LEU B CA 1
ATOM 5660 C C . LEU B 2 328 ? 118.591 -2.597 82.411 1.00 101.93 328 LEU B C 1
ATOM 5661 O O . LEU B 2 328 ? 119.224 -1.585 82.112 1.00 106.63 328 LEU B O 1
ATOM 5666 N N . LEU B 2 329 ? 119.041 -3.504 83.273 1.00 96.38 329 LEU B N 1
ATOM 5667 C CA . LEU B 2 329 ? 120.287 -3.310 84.011 1.00 95.43 329 LEU B CA 1
ATOM 5668 C C . LEU B 2 329 ? 121.498 -3.955 83.340 1.00 110.14 329 LEU B C 1
ATOM 5669 O O . LEU B 2 329 ? 122.611 -3.892 83.863 1.00 113.78 329 LEU B O 1
ATOM 5674 N N . ARG B 2 330 ? 121.279 -4.577 82.186 1.00 115.93 330 ARG B N 1
ATOM 5675 C CA . ARG B 2 330 ? 122.377 -5.123 81.399 1.00 119.26 330 ARG B CA 1
ATOM 5676 C C . ARG B 2 330 ? 123.259 -3.991 80.886 1.00 122.02 330 ARG B C 1
ATOM 5677 O O . ARG B 2 330 ? 122.759 -2.940 80.486 1.00 121.99 330 ARG B O 1
ATOM 5685 N N . GLY B 2 331 ? 124.571 -4.203 80.903 1.00 125.83 331 GLY B N 1
ATOM 5686 C CA . GLY B 2 331 ? 125.497 -3.227 80.359 1.00 129.73 331 GLY B CA 1
ATOM 5687 C C . GLY B 2 331 ? 126.312 -2.481 81.398 1.00 129.31 331 GLY B C 1
ATOM 5688 O O . GLY B 2 331 ? 127.380 -1.952 81.091 1.00 133.87 331 GLY B O 1
ATOM 5689 N N . ILE B 2 332 ? 125.811 -2.433 82.628 1.00 124.34 332 ILE B N 1
ATOM 5690 C CA . ILE B 2 332 ? 126.510 -1.742 83.706 1.00 126.58 332 ILE B CA 1
ATOM 5691 C C . ILE B 2 332 ? 126.906 -2.705 84.823 1.00 129.40 332 ILE B C 1
ATOM 5692 O O . ILE B 2 332 ? 127.218 -2.283 85.938 1.00 126.61 332 ILE B O 1
ATOM 5697 N N . GLU B 2 333 ? 126.897 -3.998 84.511 1.00 132.54 333 GLU B N 1
ATOM 5698 C CA . GLU B 2 333 ? 127.195 -5.040 85.490 1.00 132.60 333 GLU B CA 1
ATOM 5699 C C . GLU B 2 333 ? 128.580 -4.889 86.114 1.00 134.21 333 GLU B C 1
ATOM 5700 O O . GLU B 2 333 ? 128.724 -4.921 87.335 1.00 132.89 333 GLU B O 1
ATOM 5706 N N . ASP B 2 334 ? 129.593 -4.725 85.269 1.00 135.27 334 ASP B N 1
ATOM 5707 C CA . ASP B 2 334 ? 130.978 -4.668 85.727 1.00 133.50 334 ASP B CA 1
ATOM 5708 C C . ASP B 2 334 ? 131.250 -3.448 86.604 1.00 130.00 334 ASP B C 1
ATOM 5709 O O . ASP B 2 334 ? 131.964 -3.534 87.602 1.00 132.22 334 ASP B O 1
ATOM 5714 N N . GLN B 2 335 ? 130.670 -2.314 86.226 1.00 125.75 335 GLN B N 1
ATOM 5715 C CA . GLN B 2 335 ? 130.903 -1.054 86.922 1.00 123.76 335 GLN B CA 1
ATOM 5716 C C . GLN B 2 335 ? 130.358 -1.068 88.348 1.00 123.17 335 GLN B C 1
ATOM 5717 O O . GLN B 2 335 ? 130.953 -0.489 89.259 1.00 128.67 335 GLN B O 1
ATOM 5723 N N . THR B 2 336 ? 129.225 -1.736 88.533 1.00 120.61 336 THR B N 1
ATOM 5724 C CA . THR B 2 336 ? 128.531 -1.732 89.814 1.00 117.37 336 THR B CA 1
ATOM 5725 C C . THR B 2 336 ? 128.857 -2.949 90.675 1.00 112.49 336 THR B C 1
ATOM 5726 O O . THR B 2 336 ? 128.310 -3.103 91.764 1.00 110.31 336 THR B O 1
ATOM 5730 N N . GLU B 2 337 ? 129.754 -3.802 90.189 1.00 114.81 337 GLU B N 1
ATOM 5731 C CA . GLU B 2 337 ? 130.038 -5.085 90.833 1.00 114.33 337 GLU B CA 1
ATOM 5732 C C . GLU B 2 337 ? 130.523 -4.975 92.284 1.00 113.27 337 GLU B C 1
ATOM 5733 O O . GLU B 2 337 ? 130.033 -5.687 93.165 1.00 103.32 337 GLU B O 1
ATOM 5739 N N . ASP B 2 338 ? 131.480 -4.085 92.528 1.00 121.83 338 ASP B N 1
ATOM 5740 C CA . ASP B 2 338 ? 132.078 -3.940 93.854 1.00 128.46 338 ASP B CA 1
ATOM 5741 C C . ASP B 2 338 ? 131.049 -3.517 94.902 1.00 123.04 338 ASP B C 1
ATOM 5742 O O . ASP B 2 338 ? 130.930 -4.131 95.972 1.00 121.56 338 ASP B O 1
ATOM 5747 N N . GLU B 2 339 ? 130.306 -2.465 94.575 1.00 116.79 339 GLU B N 1
ATOM 5748 C CA . GLU B 2 339 ? 129.271 -1.937 95.451 1.00 111.79 339 GLU B CA 1
ATOM 5749 C C . GLU B 2 339 ? 128.226 -3.005 95.750 1.00 102.34 339 GLU B C 1
ATOM 5750 O O . GLU B 2 339 ? 127.780 -3.152 96.890 1.00 94.55 339 GLU B O 1
ATOM 5756 N N . VAL B 2 340 ? 127.851 -3.753 94.717 1.00 103.51 340 VAL B N 1
ATOM 5757 C CA . VAL B 2 340 ? 126.899 -4.847 94.861 1.00 102.73 340 VAL B CA 1
ATOM 5758 C C . VAL B 2 340 ? 127.421 -5.909 95.825 1.00 110.47 340 VAL B C 1
ATOM 5759 O O . VAL B 2 340 ? 126.680 -6.395 96.676 1.00 108.94 340 VAL B O 1
ATOM 5763 N N . THR B 2 341 ? 128.700 -6.252 95.700 1.00 117.25 341 THR B N 1
ATOM 5764 C CA . THR B 2 341 ? 129.309 -7.241 96.585 1.00 116.72 341 THR B CA 1
ATOM 5765 C C . THR B 2 341 ? 129.290 -6.785 98.045 1.00 110.61 341 THR B C 1
ATOM 5766 O O . THR B 2 341 ? 128.925 -7.554 98.943 1.00 109.05 341 THR B O 1
ATOM 5770 N N . SER B 2 342 ? 129.675 -5.531 98.274 1.00 109.76 342 SER B N 1
ATOM 5771 C CA . SER B 2 342 ? 129.682 -4.975 99.627 1.00 117.06 342 SER B CA 1
ATOM 5772 C C . SER B 2 342 ? 128.283 -4.946 100.240 1.00 111.90 342 SER B C 1
ATOM 5773 O O . SER B 2 342 ? 128.079 -5.389 101.376 1.00 103.52 342 SER B O 1
ATOM 5776 N N . ILE B 2 343 ? 127.323 -4.418 99.484 1.00 113.19 343 ILE B N 1
ATOM 5777 C CA . ILE B 2 343 ? 125.941 -4.343 99.948 1.00 108.50 343 ILE B CA 1
ATOM 5778 C C . ILE B 2 343 ? 125.385 -5.736 100.244 1.00 87.23 343 ILE B C 1
ATOM 5779 O O . ILE B 2 343 ? 124.710 -5.940 101.253 1.00 86.94 343 ILE B O 1
ATOM 5784 N N . CYS B 2 344 ? 125.690 -6.691 99.371 1.00 104.94 344 CYS B N 1
ATOM 5785 C CA . CYS B 2 344 ? 125.268 -8.080 99.558 1.00 109.43 344 CYS B CA 1
ATOM 5786 C C . CYS B 2 344 ? 125.849 -8.694 100.827 1.00 115.72 344 CYS B C 1
ATOM 5787 O O . CYS B 2 344 ? 125.159 -9.427 101.543 1.00 88.00 344 CYS B O 1
ATOM 5790 N N . GLU B 2 345 ? 127.119 -8.402 101.099 1.00 115.31 345 GLU B N 1
ATOM 5791 C CA . GLU B 2 345 ? 127.742 -8.852 102.339 1.00 112.39 345 GLU B CA 1
ATOM 5792 C C . GLU B 2 345 ? 127.016 -8.250 103.533 1.00 103.91 345 GLU B C 1
ATOM 5793 O O . GLU B 2 345 ? 126.770 -8.932 104.526 1.00 101.86 345 GLU B O 1
ATOM 5799 N N . TRP B 2 346 ? 126.685 -6.965 103.426 1.00 91.82 346 TRP B N 1
ATOM 5800 C CA . TRP B 2 346 ? 125.959 -6.262 104.481 1.00 109.30 346 TRP B CA 1
ATOM 5801 C C . TRP B 2 346 ? 124.625 -6.943 104.762 1.00 105.37 346 TRP B C 1
ATOM 5802 O O . TRP B 2 346 ? 124.266 -7.181 105.915 1.00 103.11 346 TRP B O 1
ATOM 5813 N N . LEU B 2 347 ? 123.895 -7.248 103.695 1.00 110.95 347 LEU B N 1
ATOM 5814 C CA . LEU B 2 347 ? 122.588 -7.881 103.808 1.00 107.32 347 LEU B CA 1
ATOM 5815 C C . LEU B 2 347 ? 122.683 -9.286 104.400 1.00 105.69 347 LEU B C 1
ATOM 5816 O O . LEU B 2 347 ? 121.846 -9.682 105.212 1.00 97.44 347 LEU B O 1
ATOM 5821 N N . LEU B 2 348 ? 123.707 -10.036 104.003 1.00 108.59 348 LEU B N 1
ATOM 5822 C CA . LEU B 2 348 ? 123.834 -11.426 104.441 1.00 105.07 348 LEU B CA 1
ATOM 5823 C C . LEU B 2 348 ? 124.099 -11.591 105.937 1.00 101.60 348 LEU B C 1
ATOM 5824 O O . LEU B 2 348 ? 123.600 -12.528 106.560 1.00 99.11 348 LEU B O 1
ATOM 5829 N N . CYS B 2 349 ? 124.887 -10.687 106.508 1.00 103.79 349 CYS B N 1
ATOM 5830 C CA . CYS B 2 349 ? 125.262 -10.793 107.913 1.00 109.99 349 CYS B CA 1
ATOM 5831 C C . CYS B 2 349 ? 124.601 -9.715 108.767 1.00 108.89 349 CYS B C 1
ATOM 5832 O O . CYS B 2 349 ? 125.065 -8.577 108.823 1.00 104.96 349 CYS B O 1
ATOM 5835 N N . ALA B 2 350 ? 123.513 -10.085 109.435 1.00 106.41 350 ALA B N 1
ATOM 5836 C CA . ALA B 2 350 ? 122.809 -9.160 110.314 1.00 104.18 350 ALA B CA 1
ATOM 5837 C C . ALA B 2 350 ? 122.180 -9.878 111.506 1.00 110.96 350 ALA B C 1
ATOM 5838 O O . ALA B 2 350 ? 121.501 -10.892 111.348 1.00 111.27 350 ALA B O 1
ATOM 5840 N N . CYS B 2 352 ? 119.806 -6.950 112.417 1.00 105.89 352 CYS B N 1
ATOM 5841 C CA . CYS B 2 352 ? 118.398 -7.019 112.048 1.00 103.50 352 CYS B CA 1
ATOM 5842 C C . CYS B 2 352 ? 117.985 -8.454 111.733 1.00 108.09 352 CYS B C 1
ATOM 5843 O O . CYS B 2 352 ? 118.834 -9.323 111.539 1.00 114.42 352 CYS B O 1
ATOM 5846 N N . ASP B 2 353 ? 116.678 -8.698 111.689 1.00 109.88 353 ASP B N 1
ATOM 5847 C CA . ASP B 2 353 ? 116.157 -10.016 111.337 1.00 119.11 353 ASP B CA 1
ATOM 5848 C C . ASP B 2 353 ? 115.554 -10.021 109.932 1.00 122.51 353 ASP B C 1
ATOM 5849 O O . ASP B 2 353 ? 115.436 -8.974 109.297 1.00 123.47 353 ASP B O 1
ATOM 5854 N N . GLU B 2 354 ? 115.174 -11.201 109.452 1.00 121.85 354 GLU B N 1
ATOM 5855 C CA . GLU B 2 354 ? 114.716 -11.353 108.070 1.00 114.68 354 GLU B CA 1
ATOM 5856 C C . GLU B 2 354 ? 113.294 -10.862 107.813 1.00 119.37 354 GLU B C 1
ATOM 5857 O O . GLU B 2 354 ? 112.347 -11.652 107.787 1.00 124.48 354 GLU B O 1
ATOM 5863 N N . LYS B 2 355 ? 113.174 -9.553 107.608 1.00 115.25 355 LYS B N 1
ATOM 5864 C CA . LYS B 2 355 ? 111.925 -8.903 107.230 1.00 106.66 355 LYS B CA 1
ATOM 5865 C C . LYS B 2 355 ? 112.190 -7.417 107.031 1.00 107.12 355 LYS B C 1
ATOM 5866 O O . LYS B 2 355 ? 112.849 -6.782 107.855 1.00 114.65 355 LYS B O 1
ATOM 5868 N N . ILE B 2 356 ? 111.689 -6.864 105.931 1.00 100.26 356 ILE B N 1
ATOM 5869 C CA . ILE B 2 356 ? 111.850 -5.437 105.663 1.00 99.59 356 ILE B CA 1
ATOM 5870 C C . ILE B 2 356 ? 110.490 -4.766 105.506 1.00 104.96 356 ILE B C 1
ATOM 5871 O O . ILE B 2 356 ? 109.806 -4.958 104.501 1.00 109.85 356 ILE B O 1
ATOM 5876 N N . LYS B 2 357 ? 110.106 -3.984 106.511 1.00 107.16 357 LYS B N 1
ATOM 5877 C CA . LYS B 2 357 ? 108.821 -3.287 106.518 1.00 114.06 357 LYS B CA 1
ATOM 5878 C C . LYS B 2 357 ? 108.670 -2.335 105.332 1.00 117.41 357 LYS B C 1
ATOM 5879 O O . LYS B 2 357 ? 109.386 -1.340 105.226 1.00 117.81 357 LYS B O 1
ATOM 5881 N N . ASP B 2 358 ? 107.733 -2.645 104.443 1.00 120.03 358 ASP B N 1
ATOM 5882 C CA . ASP B 2 358 ? 107.495 -1.815 103.269 1.00 122.69 358 ASP B CA 1
ATOM 5883 C C . ASP B 2 358 ? 106.592 -0.629 103.590 1.00 123.97 358 ASP B C 1
ATOM 5884 O O . ASP B 2 358 ? 106.944 0.515 103.301 1.00 132.35 358 ASP B O 1
ATOM 5889 N N . SER B 2 359 ? 105.429 -0.912 104.175 1.00 113.39 359 SER B N 1
ATOM 5890 C CA . SER B 2 359 ? 104.420 0.104 104.516 1.00 107.44 359 SER B CA 1
ATOM 5891 C C . SER B 2 359 ? 103.864 0.839 103.291 1.00 97.90 359 SER B C 1
ATOM 5892 O O . SER B 2 359 ? 102.953 1.661 103.403 1.00 102.89 359 SER B O 1
ATOM 5895 N N . ASP B 2 360 ? 104.424 0.526 102.127 1.00 93.00 360 ASP B N 1
ATOM 5896 C CA . ASP B 2 360 ? 103.978 1.066 100.853 1.00 92.74 360 ASP B CA 1
ATOM 5897 C C . ASP B 2 360 ? 103.157 -0.013 100.163 1.00 93.54 360 ASP B C 1
ATOM 5898 O O . ASP B 2 360 ? 102.614 0.189 99.075 1.00 95.92 360 ASP B O 1
ATOM 5903 N N . ALA B 2 361 ? 103.090 -1.167 100.822 1.00 91.75 361 ALA B N 1
ATOM 5904 C CA . ALA B 2 361 ? 102.238 -2.282 100.420 1.00 89.94 361 ALA B CA 1
ATOM 5905 C C . ALA B 2 361 ? 102.497 -2.844 99.022 1.00 85.34 361 ALA B C 1
ATOM 5906 O O . ALA B 2 361 ? 101.558 -3.090 98.268 1.00 88.23 361 ALA B O 1
ATOM 5908 N N . PHE B 2 362 ? 103.764 -3.051 98.678 1.00 89.55 362 PHE B N 1
ATOM 5909 C CA . PHE B 2 362 ? 104.087 -3.832 97.493 1.00 87.99 362 PHE B CA 1
ATOM 5910 C C . PHE B 2 362 ? 103.810 -5.288 97.849 1.00 93.38 362 PHE B C 1
ATOM 5911 O O . PHE B 2 362 ? 103.811 -5.651 99.025 1.00 105.09 362 PHE B O 1
ATOM 5919 N N . GLY B 2 363 ? 103.572 -6.121 96.842 1.00 89.13 363 GLY B N 1
ATOM 5920 C CA . GLY B 2 363 ? 103.091 -7.471 97.078 1.00 98.13 363 GLY B CA 1
ATOM 5921 C C . GLY B 2 363 ? 101.598 -7.475 96.826 1.00 109.53 363 GLY B C 1
ATOM 5922 O O . GLY B 2 363 ? 101.009 -8.494 96.472 1.00 118.41 363 GLY B O 1
ATOM 5923 N N . TYR B 2 364 ? 100.989 -6.312 97.030 1.00 107.59 364 TYR B N 1
ATOM 5924 C CA . TYR B 2 364 ? 99.638 -6.044 96.565 1.00 106.84 364 TYR B CA 1
ATOM 5925 C C . TYR B 2 364 ? 99.784 -5.222 95.291 1.00 105.91 364 TYR B C 1
ATOM 5926 O O . TYR B 2 364 ? 98.838 -4.600 94.806 1.00 107.44 364 TYR B O 1
ATOM 5935 N N . PHE B 2 365 ? 101.008 -5.231 94.773 1.00 100.04 365 PHE B N 1
ATOM 5936 C CA . PHE B 2 365 ? 101.362 -4.583 93.521 1.00 93.25 365 PHE B CA 1
ATOM 5937 C C . PHE B 2 365 ? 101.864 -5.681 92.592 1.00 91.18 365 PHE B C 1
ATOM 5938 O O . PHE B 2 365 ? 102.811 -6.394 92.922 1.00 94.43 365 PHE B O 1
ATOM 5946 N N . HIS B 2 366 ? 101.221 -5.833 91.438 1.00 96.73 366 HIS B N 1
ATOM 5947 C CA . HIS B 2 366 ? 101.502 -6.974 90.573 1.00 102.49 366 HIS B CA 1
ATOM 5948 C C . HIS B 2 366 ? 102.052 -6.597 89.200 1.00 110.47 366 HIS B C 1
ATOM 5949 O O . HIS B 2 366 ? 102.067 -7.421 88.286 1.00 118.65 366 HIS B O 1
ATOM 5956 N N . CYS B 2 367 ? 102.505 -5.357 89.059 1.00 107.14 367 CYS B N 1
ATOM 5957 C CA . CYS B 2 367 ? 103.184 -4.941 87.840 1.00 103.16 367 CYS B CA 1
ATOM 5958 C C . CYS B 2 367 ? 104.608 -5.464 87.830 1.00 101.78 367 CYS B C 1
ATOM 5959 O O . CYS B 2 367 ? 105.443 -4.984 88.595 1.00 112.94 367 CYS B O 1
ATOM 5962 N N . LEU B 2 368 ? 104.872 -6.451 86.976 1.00 95.56 368 LEU B N 1
ATOM 5963 C CA . LEU B 2 368 ? 106.234 -6.916 86.716 1.00 96.52 368 LEU B CA 1
ATOM 5964 C C . LEU B 2 368 ? 106.958 -7.300 88.007 1.00 93.96 368 LEU B C 1
ATOM 5965 O O . LEU B 2 368 ? 108.064 -6.829 88.271 1.00 86.88 368 LEU B O 1
ATOM 5970 N N . GLN B 2 369 ? 106.329 -8.150 88.813 1.00 103.29 369 GLN B N 1
ATOM 5971 C CA . GLN B 2 369 ? 106.850 -8.446 90.144 1.00 113.06 369 GLN B CA 1
ATOM 5972 C C . GLN B 2 369 ? 107.880 -9.574 90.157 1.00 119.76 369 GLN B C 1
ATOM 5973 O O . GLN B 2 369 ? 109.078 -9.328 90.013 1.00 126.43 369 GLN B O 1
ATOM 5979 N N . ARG B 2 370 ? 107.400 -10.802 90.338 1.00 119.71 370 ARG B N 1
ATOM 5980 C CA . ARG B 2 370 ? 108.260 -11.980 90.442 1.00 123.90 370 ARG B CA 1
ATOM 5981 C C . ARG B 2 370 ? 109.233 -11.888 91.622 1.00 125.12 370 ARG B C 1
ATOM 5982 O O . ARG B 2 370 ? 110.358 -12.387 91.556 1.00 122.10 370 ARG B O 1
ATOM 5984 N N . ILE B 2 371 ? 108.785 -11.245 92.695 1.00 121.67 371 ILE B N 1
ATOM 5985 C CA . ILE B 2 371 ? 109.540 -11.193 93.940 1.00 112.53 371 ILE B CA 1
ATOM 5986 C C . ILE B 2 371 ? 108.624 -11.555 95.098 1.00 112.30 371 ILE B C 1
ATOM 5987 O O . ILE B 2 371 ? 107.700 -10.812 95.424 1.00 117.12 371 ILE B O 1
ATOM 5992 N N . GLN B 2 372 ? 108.883 -12.702 95.714 1.00 109.19 372 GLN B N 1
ATOM 5993 C CA . GLN B 2 372 ? 108.031 -13.198 96.788 1.00 109.27 372 GLN B CA 1
ATOM 5994 C C . GLN B 2 372 ? 108.081 -12.321 98.038 1.00 109.97 372 GLN B C 1
ATOM 5995 O O . GLN B 2 372 ? 109.141 -12.116 98.630 1.00 115.90 372 GLN B O 1
ATOM 6001 N N . TYR B 2 373 ? 106.918 -11.805 98.426 1.00 104.47 373 TYR B N 1
ATOM 6002 C CA . TYR B 2 373 ? 106.795 -10.929 99.586 1.00 95.45 373 TYR B CA 1
ATOM 6003 C C . TYR B 2 373 ? 106.350 -11.701 100.829 1.00 93.85 373 TYR B C 1
ATOM 6004 O O . TYR B 2 373 ? 105.729 -12.757 100.711 1.00 94.12 373 TYR B O 1
ATOM 6013 N N . PRO B 2 374 ? 106.671 -11.184 102.031 1.00 99.66 374 PRO B N 1
ATOM 6014 C CA . PRO B 2 374 ? 107.393 -9.938 102.327 1.00 98.59 374 PRO B CA 1
ATOM 6015 C C . PRO B 2 374 ? 108.880 -10.020 101.991 1.00 95.84 374 PRO B C 1
ATOM 6016 O O . PRO B 2 374 ? 109.421 -11.114 101.828 1.00 92.66 374 PRO B O 1
ATOM 6020 N N . LEU B 2 375 ? 109.524 -8.863 101.882 1.00 95.22 375 LEU B N 1
ATOM 6021 C CA . LEU B 2 375 ? 110.921 -8.798 101.477 1.00 95.25 375 LEU B CA 1
ATOM 6022 C C . LEU B 2 375 ? 111.830 -9.420 102.526 1.00 101.66 375 LEU B C 1
ATOM 6023 O O . LEU B 2 375 ? 111.987 -8.890 103.626 1.00 109.07 375 LEU B O 1
ATOM 6028 N N . THR B 2 376 ? 112.417 -10.557 102.175 1.00 103.92 376 THR B N 1
ATOM 6029 C CA . THR B 2 376 ? 113.333 -11.253 103.063 1.00 99.83 376 THR B CA 1
ATOM 6030 C C . THR B 2 376 ? 114.726 -10.647 102.942 1.00 93.53 376 THR B C 1
ATOM 6031 O O . THR B 2 376 ? 115.176 -10.316 101.842 1.00 94.53 376 THR B O 1
ATOM 6035 N N . ARG B 2 377 ? 115.392 -10.486 104.081 1.00 100.56 377 ARG B N 1
ATOM 6036 C CA . ARG B 2 377 ? 116.746 -9.950 104.130 1.00 106.44 377 ARG B CA 1
ATOM 6037 C C . ARG B 2 377 ? 117.710 -10.730 103.232 1.00 109.14 377 ARG B C 1
ATOM 6038 O O . ARG B 2 377 ? 118.642 -10.161 102.661 1.00 109.30 377 ARG B O 1
ATOM 6046 N N . THR B 2 378 ? 117.471 -12.029 103.095 1.00 109.59 378 THR B N 1
ATOM 6047 C CA . THR B 2 378 ? 118.320 -12.882 102.272 1.00 109.60 378 THR B CA 1
ATOM 6048 C C . THR B 2 378 ? 117.920 -12.820 100.799 1.00 115.57 378 THR B C 1
ATOM 6049 O O . THR B 2 378 ? 118.777 -12.787 99.909 1.00 121.97 378 THR B O 1
ATOM 6053 N N . GLN B 2 379 ? 116.612 -12.805 100.554 1.00 113.04 379 GLN B N 1
ATOM 6054 C CA . GLN B 2 379 ? 116.065 -12.848 99.199 1.00 107.53 379 GLN B CA 1
ATOM 6055 C C . GLN B 2 379 ? 116.536 -11.676 98.339 1.00 99.29 379 GLN B C 1
ATOM 6056 O O . GLN B 2 379 ? 116.854 -11.845 97.159 1.00 103.18 379 GLN B O 1
ATOM 6062 N N . LEU B 2 380 ? 116.581 -10.492 98.942 1.00 89.43 380 LEU B N 1
ATOM 6063 C CA . LEU B 2 380 ? 117.075 -9.294 98.271 1.00 90.44 380 LEU B CA 1
ATOM 6064 C C . LEU B 2 380 ? 118.516 -9.485 97.804 1.00 95.75 380 LEU B C 1
ATOM 6065 O O . LEU B 2 380 ? 118.866 -9.174 96.658 1.00 99.91 380 LEU B O 1
ATOM 6070 N N . ALA B 2 381 ? 119.346 -10.005 98.703 1.00 97.78 381 ALA B N 1
ATOM 6071 C CA . ALA B 2 381 ? 120.740 -10.289 98.395 1.00 97.19 381 ALA B CA 1
ATOM 6072 C C . ALA B 2 381 ? 120.838 -11.277 97.240 1.00 90.65 381 ALA B C 1
ATOM 6073 O O . ALA B 2 381 ? 121.644 -11.101 96.326 1.00 87.55 381 ALA B O 1
ATOM 6075 N N . GLN B 2 382 ? 120.006 -12.313 97.285 1.00 88.53 382 GLN B N 1
ATOM 6076 C CA . GLN B 2 382 ? 119.987 -13.320 96.228 1.00 88.95 382 GLN B CA 1
ATOM 6077 C C . GLN B 2 382 ? 119.611 -12.711 94.878 1.00 84.95 382 GLN B C 1
ATOM 6078 O O . GLN B 2 382 ? 120.150 -13.095 93.836 1.00 86.09 382 GLN B O 1
ATOM 6084 N N . LYS B 2 383 ? 118.695 -11.747 94.912 1.00 86.42 383 LYS B N 1
ATOM 6085 C CA . LYS B 2 383 ? 118.270 -11.038 93.710 1.00 85.30 383 LYS B CA 1
ATOM 6086 C C . LYS B 2 383 ? 119.407 -10.210 93.115 1.00 84.38 383 LYS B C 1
ATOM 6087 O O . LYS B 2 383 ? 119.659 -10.261 91.906 1.00 89.54 383 LYS B O 1
ATOM 6089 N N . LEU B 2 384 ? 120.089 -9.448 93.968 1.00 85.13 384 LEU B N 1
ATOM 6090 C CA . LEU B 2 384 ? 121.234 -8.646 93.532 1.00 90.17 384 LEU B CA 1
ATOM 6091 C C . LEU B 2 384 ? 122.334 -9.518 92.928 1.00 97.18 384 LEU B C 1
ATOM 6092 O O . LEU B 2 384 ? 122.871 -9.225 91.849 1.00 98.15 384 LEU B O 1
ATOM 6097 N N . VAL B 2 385 ? 122.661 -10.592 93.642 1.00 97.51 385 VAL B N 1
ATOM 6098 C CA . VAL B 2 385 ? 123.642 -11.566 93.184 1.00 97.23 385 VAL B CA 1
ATOM 6099 C C . VAL B 2 385 ? 123.243 -12.133 91.828 1.00 100.72 385 VAL B C 1
ATOM 6100 O O . VAL B 2 385 ? 124.091 -12.337 90.961 1.00 105.21 385 VAL B O 1
ATOM 6104 N N . GLU B 2 386 ? 121.949 -12.375 91.643 1.00 100.56 386 GLU B N 1
ATOM 6105 C CA . GLU B 2 386 ? 121.456 -12.867 90.361 1.00 100.40 386 GLU B CA 1
ATOM 6106 C C . GLU B 2 386 ? 121.642 -11.849 89.242 1.00 95.71 386 GLU B C 1
ATOM 6107 O O . GLU B 2 386 ? 122.019 -12.210 88.127 1.00 97.15 386 GLU B O 1
ATOM 6113 N N . ILE B 2 387 ? 121.375 -10.582 89.546 1.00 91.89 387 ILE B N 1
ATOM 6114 C CA . ILE B 2 387 ? 121.544 -9.509 88.570 1.00 80.94 387 ILE B CA 1
ATOM 6115 C C . ILE B 2 387 ? 122.999 -9.369 88.126 1.00 104.51 387 ILE B C 1
ATOM 6116 O O . ILE B 2 387 ? 123.282 -9.170 86.941 1.00 107.74 387 ILE B O 1
ATOM 6121 N N . GLU B 2 388 ? 123.921 -9.480 89.076 1.00 107.05 388 GLU B N 1
ATOM 6122 C CA . GLU B 2 388 ? 125.339 -9.377 88.746 1.00 109.96 388 GLU B CA 1
ATOM 6123 C C . GLU B 2 388 ? 125.841 -10.622 88.019 1.00 120.09 388 GLU B C 1
ATOM 6124 O O . GLU B 2 388 ? 126.697 -10.533 87.138 1.00 124.34 388 GLU B O 1
ATOM 6130 N N . ASP B 2 389 ? 125.295 -11.776 88.396 1.00 124.62 389 ASP B N 1
ATOM 6131 C CA . ASP B 2 389 ? 125.774 -13.073 87.917 1.00 130.28 389 ASP B CA 1
ATOM 6132 C C . ASP B 2 389 ? 125.592 -13.248 86.413 1.00 130.13 389 ASP B C 1
ATOM 6133 O O . ASP B 2 389 ? 126.461 -13.798 85.735 1.00 135.10 389 ASP B O 1
ATOM 6138 N N . GLU B 2 390 ? 124.460 -12.780 85.898 1.00 128.76 390 GLU B N 1
ATOM 6139 C CA . GLU B 2 390 ? 124.146 -12.914 84.479 1.00 134.09 390 GLU B CA 1
ATOM 6140 C C . GLU B 2 390 ? 125.066 -12.058 83.613 1.00 143.28 390 GLU B C 1
ATOM 6141 O O . GLU B 2 390 ? 124.638 -11.052 83.050 1.00 147.98 390 GLU B O 1
ATOM 6143 N N . ASP B 2 391 ? 126.327 -12.467 83.505 1.00 143.84 391 ASP B N 1
ATOM 6144 C CA . ASP B 2 391 ? 127.309 -11.736 82.709 1.00 142.06 391 ASP B CA 1
ATOM 6145 C C . ASP B 2 391 ? 128.512 -12.613 82.374 1.00 141.46 391 ASP B C 1
ATOM 6146 O O . ASP B 2 391 ? 129.369 -12.859 83.223 1.00 139.33 391 ASP B O 1
ATOM 6148 N N . ASP C 1 5 ? 33.275 76.100 57.452 1.00 128.24 5 ASP C N 1
ATOM 6149 C CA . ASP C 1 5 ? 33.279 76.266 56.002 1.00 132.69 5 ASP C CA 1
ATOM 6150 C C . ASP C 1 5 ? 34.628 75.926 55.376 1.00 131.82 5 ASP C C 1
ATOM 6151 O O . ASP C 1 5 ? 34.696 75.563 54.204 1.00 131.38 5 ASP C O 1
ATOM 6156 N N . GLU C 1 6 ? 35.693 76.048 56.164 1.00 132.17 6 GLU C N 1
ATOM 6157 C CA . GLU C 1 6 ? 37.057 75.851 55.673 1.00 126.46 6 GLU C CA 1
ATOM 6158 C C . GLU C 1 6 ? 37.265 74.504 54.979 1.00 121.62 6 GLU C C 1
ATOM 6159 O O . GLU C 1 6 ? 37.725 74.452 53.836 1.00 122.64 6 GLU C O 1
ATOM 6161 N N . VAL C 1 7 ? 36.925 73.424 55.677 1.00 116.86 7 VAL C N 1
ATOM 6162 C CA . VAL C 1 7 ? 37.082 72.070 55.152 1.00 115.56 7 VAL C CA 1
ATOM 6163 C C . VAL C 1 7 ? 36.359 71.899 53.819 1.00 117.18 7 VAL C C 1
ATOM 6164 O O . VAL C 1 7 ? 36.926 71.388 52.847 1.00 114.63 7 VAL C O 1
ATOM 6168 N N . THR C 1 8 ? 35.106 72.340 53.784 1.00 119.24 8 THR C N 1
ATOM 6169 C CA . THR C 1 8 ? 34.271 72.234 52.593 1.00 120.28 8 THR C CA 1
ATOM 6170 C C . THR C 1 8 ? 34.885 72.976 51.408 1.00 119.64 8 THR C C 1
ATOM 6171 O O . THR C 1 8 ? 35.017 72.419 50.314 1.00 119.75 8 THR C O 1
ATOM 6175 N N . GLU C 1 9 ? 35.257 74.233 51.635 1.00 116.16 9 GLU C N 1
ATOM 6176 C CA . GLU C 1 9 ? 35.859 75.062 50.596 1.00 115.18 9 GLU C CA 1
ATOM 6177 C C . GLU C 1 9 ? 37.143 74.433 50.063 1.00 117.48 9 GLU C C 1
ATOM 6178 O O . GLU C 1 9 ? 37.377 74.408 48.851 1.00 118.15 9 GLU C O 1
ATOM 6180 N N . LYS C 1 10 ? 37.966 73.918 50.973 1.00 120.79 10 LYS C N 1
ATOM 6181 C CA . LYS C 1 10 ? 39.218 73.267 50.591 1.00 118.50 10 LYS C CA 1
ATOM 6182 C C . LYS C 1 10 ? 38.988 72.031 49.723 1.00 110.92 10 LYS C C 1
ATOM 6183 O O . LYS C 1 10 ? 39.606 71.885 48.664 1.00 112.76 10 LYS C O 1
ATOM 6189 N N . PHE C 1 11 ? 38.104 71.145 50.176 1.00 102.59 11 PHE C N 1
ATOM 6190 C CA . PHE C 1 11 ? 37.800 69.924 49.434 1.00 97.78 11 PHE C CA 1
ATOM 6191 C C . PHE C 1 11 ? 37.248 70.244 48.047 1.00 99.32 11 PHE C C 1
ATOM 6192 O O . PHE C 1 11 ? 37.690 69.668 47.047 1.00 94.84 11 PHE C O 1
ATOM 6200 N N . LYS C 1 12 ? 36.292 71.170 47.994 1.00 104.59 12 LYS C N 1
ATOM 6201 C CA . LYS C 1 12 ? 35.716 71.604 46.726 1.00 106.88 12 LYS C CA 1
ATOM 6202 C C . LYS C 1 12 ? 36.809 72.118 45.793 1.00 108.04 12 LYS C C 1
ATOM 6203 O O . LYS C 1 12 ? 36.865 71.745 44.620 1.00 106.31 12 LYS C O 1
ATOM 6205 N N . ARG C 1 13 ? 37.686 72.961 46.331 1.00 112.98 13 ARG C N 1
ATOM 6206 C CA . ARG C 1 13 ? 38.795 73.520 45.563 1.00 116.69 13 ARG C CA 1
ATOM 6207 C C . ARG C 1 13 ? 39.699 72.438 44.971 1.00 110.26 13 ARG C C 1
ATOM 6208 O O . ARG C 1 13 ? 39.994 72.448 43.773 1.00 111.19 13 ARG C O 1
ATOM 6216 N N . TYR C 1 14 ? 40.128 71.507 45.819 1.00 105.98 14 TYR C N 1
ATOM 6217 C CA . TYR C 1 14 ? 41.030 70.438 45.402 1.00 104.69 14 TYR C CA 1
ATOM 6218 C C . TYR C 1 14 ? 40.387 69.546 44.344 1.00 108.73 14 TYR C C 1
ATOM 6219 O O . TYR C 1 14 ? 41.056 69.081 43.417 1.00 113.91 14 TYR C O 1
ATOM 6228 N N . CYS C 1 15 ? 39.088 69.309 44.493 1.00 103.45 15 CYS C N 1
ATOM 6229 C CA . CYS C 1 15 ? 38.345 68.524 43.515 1.00 97.52 15 CYS C CA 1
ATOM 6230 C C . CYS C 1 15 ? 38.291 69.245 42.166 1.00 104.65 15 CYS C C 1
ATOM 6231 O O . CYS C 1 15 ? 38.581 68.651 41.119 1.00 106.08 15 CYS C O 1
ATOM 6234 N N . ASN C 1 16 ? 37.931 70.527 42.201 1.00 108.41 16 ASN C N 1
ATOM 6235 C CA . ASN C 1 16 ? 37.890 71.357 40.998 1.00 112.06 16 ASN C CA 1
ATOM 6236 C C . ASN C 1 16 ? 39.221 71.364 40.261 1.00 116.74 16 ASN C C 1
ATOM 6237 O O . ASN C 1 16 ? 39.266 71.235 39.035 1.00 118.16 16 ASN C O 1
ATOM 6242 N N . GLN C 1 17 ? 40.303 71.526 41.016 1.00 119.21 17 GLN C N 1
ATOM 6243 C CA . GLN C 1 17 ? 41.638 71.551 40.433 1.00 114.28 17 GLN C CA 1
ATOM 6244 C C . GLN C 1 17 ? 42.017 70.187 39.859 1.00 112.24 17 GLN C C 1
ATOM 6245 O O . GLN C 1 17 ? 42.648 70.111 38.807 1.00 110.72 17 GLN C O 1
ATOM 6251 N N . LEU C 1 18 ? 41.626 69.116 40.548 1.00 111.82 18 LEU C N 1
ATOM 6252 C CA . LEU C 1 18 ? 41.822 67.764 40.028 1.00 110.53 18 LEU C CA 1
ATOM 6253 C C . LEU C 1 18 ? 41.173 67.628 38.657 1.00 110.72 18 LEU C C 1
ATOM 6254 O O . LEU C 1 18 ? 41.794 67.154 37.696 1.00 109.66 18 LEU C O 1
ATOM 6259 N N . GLU C 1 19 ? 39.920 68.063 38.575 1.00 110.73 19 GLU C N 1
ATOM 6260 C CA . GLU C 1 19 ? 39.161 67.974 37.336 1.00 112.45 19 GLU C CA 1
ATOM 6261 C C . GLU C 1 19 ? 39.772 68.829 36.230 1.00 113.89 19 GLU C C 1
ATOM 6262 O O . GLU C 1 19 ? 39.779 68.436 35.062 1.00 116.55 19 GLU C O 1
ATOM 6268 N N . LYS C 1 20 ? 40.287 69.996 36.602 1.00 109.96 20 LYS C N 1
ATOM 6269 C CA . LYS C 1 20 ? 40.861 70.918 35.627 1.00 103.30 20 LYS C CA 1
ATOM 6270 C C . LYS C 1 20 ? 42.199 70.422 35.078 1.00 102.81 20 LYS C C 1
ATOM 6271 O O . LYS C 1 20 ? 42.340 70.210 33.874 1.00 102.73 20 LYS C O 1
ATOM 6273 N N . TYR C 1 21 ? 43.174 70.230 35.963 1.00 103.77 21 TYR C N 1
ATOM 6274 C CA . TYR C 1 21 ? 44.511 69.803 35.553 1.00 106.54 21 TYR C CA 1
ATOM 6275 C C . TYR C 1 21 ? 44.571 68.332 35.149 1.00 103.23 21 TYR C C 1
ATOM 6276 O O . TYR C 1 21 ? 45.611 67.851 34.701 1.00 105.10 21 TYR C O 1
ATOM 6285 N N . GLY C 1 22 ? 43.461 67.619 35.312 1.00 96.31 22 GLY C N 1
ATOM 6286 C CA . GLY C 1 22 ? 43.413 66.207 34.976 1.00 93.72 22 GLY C CA 1
ATOM 6287 C C . GLY C 1 22 ? 43.415 65.911 33.486 1.00 94.00 22 GLY C C 1
ATOM 6288 O O . GLY C 1 22 ? 43.520 64.753 33.079 1.00 92.54 22 GLY C O 1
ATOM 6289 N N . GLN C 1 23 ? 43.298 66.953 32.669 1.00 100.75 23 GLN C N 1
ATOM 6290 C CA . GLN C 1 23 ? 43.260 66.782 31.219 1.00 112.21 23 GLN C CA 1
ATOM 6291 C C . GLN C 1 23 ? 44.614 67.066 30.573 1.00 123.01 23 GLN C C 1
ATOM 6292 O O . GLN C 1 23 ? 44.971 66.453 29.567 1.00 130.42 23 GLN C O 1
ATOM 6298 N N . THR C 1 24 ? 45.363 67.994 31.159 1.00 118.83 24 THR C N 1
ATOM 6299 C CA . THR C 1 24 ? 46.621 68.449 30.574 1.00 109.11 24 THR C CA 1
ATOM 6300 C C . THR C 1 24 ? 47.811 67.599 31.006 1.00 104.42 24 THR C C 1
ATOM 6301 O O . THR C 1 24 ? 48.708 67.318 30.210 1.00 99.20 24 THR C O 1
ATOM 6305 N N . GLU C 1 25 ? 47.817 67.195 32.270 1.00 104.18 25 GLU C N 1
ATOM 6306 C CA . GLU C 1 25 ? 48.970 66.516 32.843 1.00 107.52 25 GLU C CA 1
ATOM 6307 C C . GLU C 1 25 ? 48.843 64.997 32.771 1.00 102.01 25 GLU C C 1
ATOM 6308 O O . GLU C 1 25 ? 47.740 64.453 32.822 1.00 96.33 25 GLU C O 1
ATOM 6314 N N . ASN C 1 26 ? 49.983 64.324 32.642 1.00 105.76 26 ASN C N 1
ATOM 6315 C CA . ASN C 1 26 ? 50.039 62.867 32.633 1.00 111.04 26 ASN C CA 1
ATOM 6316 C C . ASN C 1 26 ? 49.464 62.298 33.925 1.00 111.60 26 ASN C C 1
ATOM 6317 O O . ASN C 1 26 ? 49.392 62.993 34.937 1.00 115.03 26 ASN C O 1
ATOM 6322 N N . VAL C 1 27 ? 49.055 61.034 33.890 1.00 109.57 27 VAL C N 1
ATOM 6323 C CA . VAL C 1 27 ? 48.446 60.391 35.050 1.00 102.98 27 VAL C CA 1
ATOM 6324 C C . VAL C 1 27 ? 49.412 60.306 36.237 1.00 100.07 27 VAL C C 1
ATOM 6325 O O . VAL C 1 27 ? 48.984 60.193 37.387 1.00 95.18 27 VAL C O 1
ATOM 6329 N N . HIS C 1 28 ? 50.711 60.372 35.957 1.00 95.71 28 HIS C N 1
ATOM 6330 C CA . HIS C 1 28 ? 51.718 60.305 37.010 1.00 91.91 28 HIS C CA 1
ATOM 6331 C C . HIS C 1 28 ? 52.134 61.701 37.466 1.00 89.77 28 HIS C C 1
ATOM 6332 O O . HIS C 1 28 ? 53.204 61.876 38.049 1.00 94.83 28 HIS C O 1
ATOM 6339 N N . SER C 1 29 ? 51.286 62.689 37.194 1.00 85.83 29 SER C N 1
ATOM 6340 C CA . SER C 1 29 ? 51.573 64.071 37.566 1.00 88.58 29 SER C CA 1
ATOM 6341 C C . SER C 1 29 ? 51.709 64.237 39.074 1.00 86.72 29 SER C C 1
ATOM 6342 O O . SER C 1 29 ? 50.840 63.806 39.832 1.00 85.91 29 SER C O 1
ATOM 6345 N N . PRO C 1 30 ? 52.812 64.862 39.512 1.00 89.92 30 PRO C N 1
ATOM 6346 C CA . PRO C 1 30 ? 53.069 65.131 40.931 1.00 95.63 30 PRO C CA 1
ATOM 6347 C C . PRO C 1 30 ? 51.982 66.026 41.525 1.00 102.08 30 PRO C C 1
ATOM 6348 O O . PRO C 1 30 ? 51.564 65.819 42.668 1.00 104.00 30 PRO C O 1
ATOM 6352 N N . VAL C 1 31 ? 51.521 66.994 40.738 1.00 97.68 31 VAL C N 1
ATOM 6353 C CA . VAL C 1 31 ? 50.449 67.893 41.153 1.00 95.85 31 VAL C CA 1
ATOM 6354 C C . VAL C 1 31 ? 49.147 67.134 41.411 1.00 96.44 31 VAL C C 1
ATOM 6355 O O . VAL C 1 31 ? 48.425 67.431 42.364 1.00 98.12 31 VAL C O 1
ATOM 6359 N N . MET C 1 32 ? 48.847 66.156 40.559 1.00 97.81 32 MET C N 1
ATOM 6360 C CA . MET C 1 32 ? 47.626 65.366 40.712 1.00 99.53 32 MET C CA 1
ATOM 6361 C C . MET C 1 32 ? 47.687 64.443 41.925 1.00 104.34 32 MET C C 1
ATOM 6362 O O . MET C 1 32 ? 46.693 64.271 42.624 1.00 110.97 32 MET C O 1
ATOM 6367 N N . ALA C 1 33 ? 48.851 63.848 42.167 1.00 97.64 33 ALA C N 1
ATOM 6368 C CA . ALA C 1 33 ? 49.049 63.022 43.353 1.00 91.44 33 ALA C CA 1
ATOM 6369 C C . ALA C 1 33 ? 48.894 63.871 44.612 1.00 85.54 33 ALA C C 1
ATOM 6370 O O . ALA C 1 33 ? 48.284 63.444 45.600 1.00 71.68 33 ALA C O 1
ATOM 6372 N N . MET C 1 34 ? 49.445 65.081 44.558 1.00 74.30 34 MET C N 1
ATOM 6373 C CA . MET C 1 34 ? 49.336 66.032 45.659 1.00 93.04 34 MET C CA 1
ATOM 6374 C C . MET C 1 34 ? 47.875 66.388 45.937 1.00 94.45 34 MET C C 1
ATOM 6375 O O . MET C 1 34 ? 47.422 66.359 47.087 1.00 96.35 34 MET C O 1
ATOM 6380 N N . LEU C 1 35 ? 47.143 66.715 44.875 1.00 94.72 35 LEU C N 1
ATOM 6381 C CA . LEU C 1 35 ? 45.725 67.051 44.981 1.00 97.49 35 LEU C CA 1
ATOM 6382 C C . LEU C 1 35 ? 44.892 65.882 45.498 1.00 99.80 35 LEU C C 1
ATOM 6383 O O . LEU C 1 35 ? 43.921 66.077 46.232 1.00 101.85 35 LEU C O 1
ATOM 6388 N N . ARG C 1 36 ? 45.270 64.670 45.103 1.00 73.01 36 ARG C N 1
ATOM 6389 C CA . ARG C 1 36 ? 44.602 63.473 45.596 1.00 71.44 36 ARG C CA 1
ATOM 6390 C C . ARG C 1 36 ? 44.830 63.332 47.097 1.00 86.64 36 ARG C C 1
ATOM 6391 O O . ARG C 1 36 ? 43.891 63.064 47.852 1.00 83.60 36 ARG C O 1
ATOM 6399 N N . ARG C 1 37 ? 46.076 63.527 47.525 1.00 90.27 37 ARG C N 1
ATOM 6400 C CA . ARG C 1 37 ? 46.418 63.425 48.941 1.00 93.87 37 ARG C CA 1
ATOM 6401 C C . ARG C 1 37 ? 45.648 64.441 49.784 1.00 96.38 37 ARG C C 1
ATOM 6402 O O . ARG C 1 37 ? 45.022 64.081 50.785 1.00 101.77 37 ARG C O 1
ATOM 6410 N N . LYS C 1 38 ? 45.702 65.708 49.376 1.00 88.49 38 LYS C N 1
ATOM 6411 C CA . LYS C 1 38 ? 44.966 66.766 50.065 1.00 88.16 38 LYS C CA 1
ATOM 6412 C C . LYS C 1 38 ? 43.473 66.450 50.111 1.00 93.46 38 LYS C C 1
ATOM 6413 O O . LYS C 1 38 ? 42.818 66.593 51.153 1.00 94.81 38 LYS C O 1
ATOM 6419 N N . GLY C 1 39 ? 42.950 66.010 48.969 1.00 98.00 39 GLY C N 1
ATOM 6420 C CA . GLY C 1 39 ? 41.552 65.644 48.843 1.00 95.47 39 GLY C CA 1
ATOM 6421 C C . GLY C 1 39 ? 41.119 64.586 49.839 1.00 90.66 39 GLY C C 1
ATOM 6422 O O . GLY C 1 39 ? 40.086 64.733 50.492 1.00 92.90 39 GLY C O 1
ATOM 6423 N N . ARG C 1 40 ? 41.905 63.519 49.956 1.00 84.12 40 ARG C N 1
ATOM 6424 C CA . ARG C 1 40 ? 41.614 62.471 50.931 1.00 82.55 40 ARG C CA 1
ATOM 6425 C C . ARG C 1 40 ? 41.709 63.026 52.348 1.00 82.89 40 ARG C C 1
ATOM 6426 O O . ARG C 1 40 ? 40.876 62.720 53.209 1.00 78.76 40 ARG C O 1
ATOM 6434 N N . LYS C 1 41 ? 42.732 63.848 52.573 1.00 88.80 41 LYS C N 1
ATOM 6435 C CA . LYS C 1 41 ? 42.965 64.469 53.874 1.00 88.97 41 LYS C CA 1
ATOM 6436 C C . LYS C 1 41 ? 41.743 65.238 54.371 1.00 93.87 41 LYS C C 1
ATOM 6437 O O . LYS C 1 41 ? 41.391 65.158 55.549 1.00 98.23 41 LYS C O 1
ATOM 6439 N N . GLN C 1 42 ? 41.095 65.978 53.475 1.00 93.84 42 GLN C N 1
ATOM 6440 C CA . GLN C 1 42 ? 39.878 66.703 53.843 1.00 95.59 42 GLN C CA 1
ATOM 6441 C C . GLN C 1 42 ? 38.657 65.782 53.899 1.00 95.23 42 GLN C C 1
ATOM 6442 O O . GLN C 1 42 ? 37.764 65.959 54.740 1.00 94.67 42 GLN C O 1
ATOM 6448 N N . LEU C 1 43 ? 38.624 64.800 53.002 1.00 91.86 43 LEU C N 1
ATOM 6449 C CA . LEU C 1 43 ? 37.498 63.876 52.922 1.00 85.98 43 LEU C CA 1
ATOM 6450 C C . LEU C 1 43 ? 37.339 63.089 54.217 1.00 90.12 43 LEU C C 1
ATOM 6451 O O . LEU C 1 43 ? 36.223 62.760 54.613 1.00 91.59 43 LEU C O 1
ATOM 6456 N N . ILE C 1 44 ? 38.458 62.793 54.873 1.00 92.47 44 ILE C N 1
ATOM 6457 C CA . ILE C 1 44 ? 38.416 62.135 56.177 1.00 91.92 44 ILE C CA 1
ATOM 6458 C C . ILE C 1 44 ? 37.655 62.984 57.198 1.00 96.75 44 ILE C C 1
ATOM 6459 O O . ILE C 1 44 ? 36.757 62.491 57.888 1.00 101.01 44 ILE C O 1
ATOM 6464 N N . GLU C 1 45 ? 38.010 64.263 57.275 1.00 96.41 45 GLU C N 1
ATOM 6465 C CA . GLU C 1 45 ? 37.350 65.196 58.184 1.00 103.27 45 GLU C CA 1
ATOM 6466 C C . GLU C 1 45 ? 35.870 65.340 57.848 1.00 104.35 45 GLU C C 1
ATOM 6467 O O . GLU C 1 45 ? 35.041 65.541 58.737 1.00 107.89 45 GLU C O 1
ATOM 6473 N N . ILE C 1 46 ? 35.542 65.242 56.562 1.00 97.05 46 ILE C N 1
ATOM 6474 C CA . ILE C 1 46 ? 34.143 65.241 56.142 1.00 94.82 46 ILE C CA 1
ATOM 6475 C C . ILE C 1 46 ? 33.431 63.988 56.650 1.00 96.00 46 ILE C C 1
ATOM 6476 O O . ILE C 1 46 ? 32.281 64.045 57.090 1.00 103.97 46 ILE C O 1
ATOM 6481 N N . MET C 1 47 ? 34.129 62.858 56.596 1.00 87.46 47 MET C N 1
ATOM 6482 C CA . MET C 1 47 ? 33.575 61.584 57.045 1.00 90.44 47 MET C CA 1
ATOM 6483 C C . MET C 1 47 ? 33.461 61.527 58.563 1.00 90.02 47 MET C C 1
ATOM 6484 O O . MET C 1 47 ? 32.754 60.679 59.109 1.00 87.92 47 MET C O 1
ATOM 6489 N N . LYS C 1 48 ? 34.166 62.427 59.240 1.00 97.59 48 LYS C N 1
ATOM 6490 C CA . LYS C 1 48 ? 34.066 62.524 60.690 1.00 105.40 48 LYS C CA 1
ATOM 6491 C C . LYS C 1 48 ? 32.670 62.976 61.118 1.00 116.41 48 LYS C C 1
ATOM 6492 O O . LYS C 1 48 ? 32.072 62.390 62.019 1.00 121.08 48 LYS C O 1
ATOM 6494 N N . ARG C 1 49 ? 32.148 64.013 60.469 1.00 116.99 49 ARG C N 1
ATOM 6495 C CA . ARG C 1 49 ? 30.820 64.516 60.803 1.00 114.31 49 ARG C CA 1
ATOM 6496 C C . ARG C 1 49 ? 29.745 63.540 60.351 1.00 113.97 49 ARG C C 1
ATOM 6497 O O . ARG C 1 49 ? 29.879 62.893 59.314 1.00 110.20 49 ARG C O 1
ATOM 6505 N N . ASP C 1 50 ? 28.673 63.441 61.130 1.00 118.52 50 ASP C N 1
ATOM 6506 C CA . ASP C 1 50 ? 27.561 62.572 60.770 1.00 116.03 50 ASP C CA 1
ATOM 6507 C C . ASP C 1 50 ? 26.737 63.168 59.634 1.00 105.57 50 ASP C C 1
ATOM 6508 O O . ASP C 1 50 ? 25.907 64.052 59.845 1.00 101.64 50 ASP C O 1
ATOM 6513 N N . GLY C 1 51 ? 26.991 62.682 58.424 1.00 99.93 51 GLY C N 1
ATOM 6514 C CA . GLY C 1 51 ? 26.251 63.100 57.248 1.00 97.66 51 GLY C CA 1
ATOM 6515 C C . GLY C 1 51 ? 25.994 61.905 56.353 1.00 96.89 51 GLY C C 1
ATOM 6516 O O . GLY C 1 51 ? 25.473 60.884 56.804 1.00 98.22 51 GLY C O 1
ATOM 6517 N N . ASP C 1 52 ? 26.360 62.025 55.081 1.00 97.39 52 ASP C N 1
ATOM 6518 C CA . ASP C 1 52 ? 26.237 60.901 54.161 1.00 103.22 52 ASP C CA 1
ATOM 6519 C C . ASP C 1 52 ? 27.407 60.832 53.188 1.00 113.93 52 ASP C C 1
ATOM 6520 O O . ASP C 1 52 ? 27.665 59.782 52.599 1.00 116.92 52 ASP C O 1
ATOM 6525 N N . CYS C 1 53 ? 28.115 61.950 53.041 1.00 117.51 53 CYS C N 1
ATOM 6526 C CA . CYS C 1 53 ? 29.239 62.049 52.115 1.00 115.01 53 CYS C CA 1
ATOM 6527 C C . CYS C 1 53 ? 28.850 61.535 50.735 1.00 116.32 53 CYS C C 1
ATOM 6528 O O . CYS C 1 53 ? 28.119 62.198 50.000 1.00 126.73 53 CYS C O 1
ATOM 6531 N N . THR C 1 54 ? 29.347 60.346 50.400 1.00 104.74 54 THR C N 1
ATOM 6532 C CA . THR C 1 54 ? 28.989 59.642 49.168 1.00 99.35 54 THR C CA 1
ATOM 6533 C C . THR C 1 54 ? 29.194 60.487 47.912 1.00 103.74 54 THR C C 1
ATOM 6534 O O . THR C 1 54 ? 29.993 60.137 47.047 1.00 107.60 54 THR C O 1
ATOM 6538 N N . SER C 1 55 ? 28.454 61.588 47.815 1.00 105.23 55 SER C N 1
ATOM 6539 C CA . SER C 1 55 ? 28.618 62.540 46.723 1.00 109.80 55 SER C CA 1
ATOM 6540 C C . SER C 1 55 ? 30.044 63.088 46.703 1.00 108.21 55 SER C C 1
ATOM 6541 O O . SER C 1 55 ? 30.639 63.257 45.638 1.00 105.89 55 SER C O 1
ATOM 6544 N N . SER C 1 56 ? 30.586 63.358 47.888 1.00 107.47 56 SER C N 1
ATOM 6545 C CA . SER C 1 56 ? 31.971 63.796 48.021 1.00 102.09 56 SER C CA 1
ATOM 6546 C C . SER C 1 56 ? 32.922 62.665 47.654 1.00 98.76 56 SER C C 1
ATOM 6547 O O . SER C 1 56 ? 33.891 62.865 46.917 1.00 107.16 56 SER C O 1
ATOM 6550 N N . ILE C 1 57 ? 32.638 61.480 48.186 1.00 87.20 57 ILE C N 1
ATOM 6551 C CA . ILE C 1 57 ? 33.447 60.298 47.921 1.00 89.69 57 ILE C CA 1
ATOM 6552 C C . ILE C 1 57 ? 33.441 59.987 46.431 1.00 93.05 57 ILE C C 1
ATOM 6553 O O . ILE C 1 57 ? 34.486 59.712 45.842 1.00 103.05 57 ILE C O 1
ATOM 6558 N N . ASN C 1 58 ? 32.258 60.041 45.827 1.00 94.45 58 ASN C N 1
ATOM 6559 C CA . ASN C 1 58 ? 32.121 59.847 44.388 1.00 102.14 58 ASN C CA 1
ATOM 6560 C C . ASN C 1 58 ? 32.857 60.910 43.588 1.00 74.42 58 ASN C C 1
ATOM 6561 O O . ASN C 1 58 ? 33.457 60.614 42.561 1.00 125.15 58 ASN C O 1
ATOM 6566 N N . LYS C 1 59 ? 32.802 62.150 44.061 1.00 75.58 59 LYS C N 1
ATOM 6567 C CA . LYS C 1 59 ? 33.475 63.249 43.380 1.00 77.01 59 LYS C CA 1
ATOM 6568 C C . LYS C 1 59 ? 34.982 63.013 43.354 1.00 97.65 59 LYS C C 1
ATOM 6569 O O . LYS C 1 59 ? 35.605 63.058 42.291 1.00 93.70 59 LYS C O 1
ATOM 6575 N N . LEU C 1 60 ? 35.558 62.744 44.523 1.00 98.97 60 LEU C N 1
ATOM 6576 C CA . LEU C 1 60 ? 36.992 62.493 44.630 1.00 98.12 60 LEU C CA 1
ATOM 6577 C C . LEU C 1 60 ? 37.406 61.260 43.828 1.00 96.97 60 LEU C C 1
ATOM 6578 O O . LEU C 1 60 ? 38.429 61.272 43.140 1.00 103.85 60 LEU C O 1
ATOM 6583 N N . TRP C 1 61 ? 36.605 60.203 43.918 1.00 83.12 61 TRP C N 1
ATOM 6584 C CA . TRP C 1 61 ? 36.857 58.981 43.161 1.00 81.71 61 TRP C CA 1
ATOM 6585 C C . TRP C 1 61 ? 36.852 59.215 41.652 1.00 93.96 61 TRP C C 1
ATOM 6586 O O . TRP C 1 61 ? 37.673 58.658 40.925 1.00 100.29 61 TRP C O 1
ATOM 6597 N N . ILE C 1 62 ? 35.921 60.041 41.186 1.00 93.74 62 ILE C N 1
ATOM 6598 C CA . ILE C 1 62 ? 35.752 60.276 39.754 1.00 87.06 62 ILE C CA 1
ATOM 6599 C C . ILE C 1 62 ? 36.796 61.230 39.173 1.00 77.17 62 ILE C C 1
ATOM 6600 O O . ILE C 1 62 ? 37.446 60.906 38.182 1.00 83.07 62 ILE C O 1
ATOM 6605 N N . VAL C 1 63 ? 36.962 62.401 39.784 1.00 78.37 63 VAL C N 1
ATOM 6606 C CA . VAL C 1 63 ? 37.901 63.385 39.249 1.00 83.04 63 VAL C CA 1
ATOM 6607 C C . VAL C 1 63 ? 39.353 63.063 39.602 1.00 89.33 63 VAL C C 1
ATOM 6608 O O . VAL C 1 63 ? 40.279 63.545 38.948 1.00 94.29 63 VAL C O 1
ATOM 6612 N N . GLY C 1 64 ? 39.547 62.247 40.633 1.00 90.21 64 GLY C N 1
ATOM 6613 C CA . GLY C 1 64 ? 40.884 61.936 41.105 1.00 86.04 64 GLY C CA 1
ATOM 6614 C C . GLY C 1 64 ? 41.408 60.588 40.650 1.00 86.77 64 GLY C C 1
ATOM 6615 O O . GLY C 1 64 ? 42.617 60.401 40.506 1.00 89.35 64 GLY C O 1
ATOM 6616 N N . TYR C 1 65 ? 40.504 59.642 40.417 1.00 85.45 65 TYR C N 1
ATOM 6617 C CA . TYR C 1 65 ? 40.918 58.280 40.090 1.00 86.69 65 TYR C CA 1
ATOM 6618 C C . TYR C 1 65 ? 40.345 57.733 38.781 1.00 87.29 65 TYR C C 1
ATOM 6619 O O . TYR C 1 65 ? 41.097 57.300 37.908 1.00 91.89 65 TYR C O 1
ATOM 6628 N N . TYR C 1 66 ? 39.022 57.750 38.644 1.00 86.31 66 TYR C N 1
ATOM 6629 C CA . TYR C 1 66 ? 38.375 57.101 37.504 1.00 86.42 66 TYR C CA 1
ATOM 6630 C C . TYR C 1 66 ? 38.682 57.760 36.161 1.00 86.53 66 TYR C C 1
ATOM 6631 O O . TYR C 1 66 ? 39.132 57.093 35.230 1.00 89.55 66 TYR C O 1
ATOM 6640 N N . HIS C 1 67 ? 38.423 59.060 36.061 1.00 85.07 67 HIS C N 1
ATOM 6641 C CA . HIS C 1 67 ? 38.696 59.807 34.832 1.00 95.17 67 HIS C CA 1
ATOM 6642 C C . HIS C 1 67 ? 40.183 59.860 34.438 1.00 96.70 67 HIS C C 1
ATOM 6643 O O . HIS C 1 67 ? 40.509 59.646 33.265 1.00 99.73 67 HIS C O 1
ATOM 6650 N N . PRO C 1 68 ? 41.085 60.153 35.401 1.00 94.24 68 PRO C N 1
ATOM 6651 C CA . PRO C 1 68 ? 42.507 60.107 35.042 1.00 94.26 68 PRO C CA 1
ATOM 6652 C C . PRO C 1 68 ? 42.924 58.735 34.520 1.00 89.73 68 PRO C C 1
ATOM 6653 O O . PRO C 1 68 ? 43.657 58.657 33.532 1.00 88.13 68 PRO C O 1
ATOM 6657 N N . PHE C 1 69 ? 42.454 57.673 35.168 1.00 82.33 69 PHE C N 1
ATOM 6658 C CA . PHE C 1 69 ? 42.779 56.319 34.733 1.00 87.55 69 PHE C CA 1
ATOM 6659 C C . PHE C 1 69 ? 42.162 55.986 33.379 1.00 101.31 69 PHE C C 1
ATOM 6660 O O . PHE C 1 69 ? 42.716 55.196 32.621 1.00 104.89 69 PHE C O 1
ATOM 6668 N N . GLN C 1 70 ? 41.008 56.573 33.084 1.00 105.11 70 GLN C N 1
ATOM 6669 C CA . GLN C 1 70 ? 40.338 56.313 31.816 1.00 110.36 70 GLN C CA 1
ATOM 6670 C C . GLN C 1 70 ? 41.108 56.969 30.679 1.00 112.17 70 GLN C C 1
ATOM 6671 O O . GLN C 1 70 ? 41.453 56.320 29.686 1.00 116.29 70 GLN C O 1
ATOM 6677 N N . PHE C 1 71 ? 41.376 58.263 30.833 1.00 112.18 71 PHE C N 1
ATOM 6678 C CA . PHE C 1 71 ? 42.156 59.003 29.845 1.00 120.29 71 PHE C CA 1
ATOM 6679 C C . PHE C 1 71 ? 43.552 58.405 29.694 1.00 121.40 71 PHE C C 1
ATOM 6680 O O . PHE C 1 71 ? 44.160 58.481 28.625 1.00 127.03 71 PHE C O 1
ATOM 6688 N N . PHE C 1 72 ? 44.053 57.806 30.770 1.00 120.83 72 PHE C N 1
ATOM 6689 C CA . PHE C 1 72 ? 45.338 57.121 30.735 1.00 117.14 72 PHE C CA 1
ATOM 6690 C C . PHE C 1 72 ? 45.253 55.836 29.919 1.00 117.37 72 PHE C C 1
ATOM 6691 O O . PHE C 1 72 ? 46.091 55.583 29.055 1.00 111.84 72 PHE C O 1
ATOM 6699 N N . ILE C 1 73 ? 44.234 55.029 30.197 1.00 120.70 73 ILE C N 1
ATOM 6700 C CA . ILE C 1 73 ? 44.082 53.727 29.554 1.00 121.60 73 ILE C CA 1
ATOM 6701 C C . ILE C 1 73 ? 43.676 53.863 28.089 1.00 123.98 73 ILE C C 1
ATOM 6702 O O . ILE C 1 73 ? 43.779 52.908 27.321 1.00 121.27 73 ILE C O 1
ATOM 6707 N N . ARG C 1 74 ? 43.220 55.049 27.698 1.00 130.80 74 ARG C N 1
ATOM 6708 C CA . ARG C 1 74 ? 42.867 55.279 26.300 1.00 136.29 74 ARG C CA 1
ATOM 6709 C C . ARG C 1 74 ? 44.088 55.269 25.380 1.00 138.75 74 ARG C C 1
ATOM 6710 O O . ARG C 1 74 ? 43.982 54.915 24.206 1.00 142.03 74 ARG C O 1
ATOM 6718 N N . ASP C 1 75 ? 45.242 55.652 25.916 1.00 139.85 75 ASP C N 1
ATOM 6719 C CA . ASP C 1 75 ? 46.481 55.621 25.146 1.00 144.09 75 ASP C CA 1
ATOM 6720 C C . ASP C 1 75 ? 47.021 54.197 25.035 1.00 140.50 75 ASP C C 1
ATOM 6721 O O . ASP C 1 75 ? 47.893 53.913 24.212 1.00 140.71 75 ASP C O 1
ATOM 6726 N N . ALA C 1 81 ? 53.436 49.363 32.481 1.00 117.31 81 ALA C N 1
ATOM 6727 C CA . ALA C 1 81 ? 52.540 48.372 33.063 1.00 119.14 81 ALA C CA 1
ATOM 6728 C C . ALA C 1 81 ? 51.398 49.053 33.805 1.00 121.18 81 ALA C C 1
ATOM 6729 O O . ALA C 1 81 ? 51.602 50.050 34.497 1.00 123.21 81 ALA C O 1
ATOM 6731 N N . ILE C 1 82 ? 50.195 48.510 33.655 1.00 121.30 82 ILE C N 1
ATOM 6732 C CA . ILE C 1 82 ? 49.005 49.106 34.253 1.00 119.78 82 ILE C CA 1
ATOM 6733 C C . ILE C 1 82 ? 48.734 48.581 35.658 1.00 116.75 82 ILE C C 1
ATOM 6734 O O . ILE C 1 82 ? 48.221 49.306 36.517 1.00 116.31 82 ILE C O 1
ATOM 6739 N N . ALA C 1 83 ? 49.084 47.319 35.885 1.00 112.37 83 ALA C N 1
ATOM 6740 C CA . ALA C 1 83 ? 48.868 46.673 37.174 1.00 101.60 83 ALA C CA 1
ATOM 6741 C C . ALA C 1 83 ? 49.643 47.368 38.290 1.00 97.83 83 ALA C C 1
ATOM 6742 O O . ALA C 1 83 ? 49.226 47.358 39.447 1.00 96.48 83 ALA C O 1
ATOM 6744 N N . VAL C 1 84 ? 50.771 47.972 37.932 1.00 93.43 84 VAL C N 1
ATOM 6745 C CA . VAL C 1 84 ? 51.588 48.708 38.889 1.00 93.55 84 VAL C CA 1
ATOM 6746 C C . VAL C 1 84 ? 50.878 49.979 39.347 1.00 92.60 84 VAL C C 1
ATOM 6747 O O . VAL C 1 84 ? 50.724 50.215 40.548 1.00 98.67 84 VAL C O 1
ATOM 6751 N N . LEU C 1 85 ? 50.452 50.793 38.384 1.00 87.12 85 LEU C N 1
ATOM 6752 C CA . LEU C 1 85 ? 49.709 52.018 38.671 1.00 88.24 85 LEU C CA 1
ATOM 6753 C C . LEU C 1 85 ? 48.451 51.713 39.476 1.00 91.48 85 LEU C C 1
ATOM 6754 O O . LEU C 1 85 ? 48.143 52.393 40.461 1.00 92.59 85 LEU C O 1
ATOM 6759 N N . LEU C 1 86 ? 47.734 50.678 39.051 1.00 92.43 86 LEU C N 1
ATOM 6760 C CA . LEU C 1 86 ? 46.523 50.250 39.738 1.00 91.90 86 LEU C CA 1
ATOM 6761 C C . LEU C 1 86 ? 46.800 49.799 41.168 1.00 88.53 86 LEU C C 1
ATOM 6762 O O . LEU C 1 86 ? 46.024 50.092 42.073 1.00 81.88 86 LEU C O 1
ATOM 6767 N N . THR C 1 87 ? 47.907 49.088 41.366 1.00 88.28 87 THR C N 1
ATOM 6768 C CA . THR C 1 87 ? 48.297 48.636 42.698 1.00 80.97 87 THR C CA 1
ATOM 6769 C C . THR C 1 87 ? 48.625 49.830 43.592 1.00 79.32 87 THR C C 1
ATOM 6770 O O . THR C 1 87 ? 48.252 49.860 44.770 1.00 85.04 87 THR C O 1
ATOM 6774 N N . MET C 1 88 ? 49.317 50.814 43.023 1.00 71.56 88 MET C N 1
ATOM 6775 C CA . MET C 1 88 ? 49.625 52.048 43.738 1.00 75.06 88 MET C CA 1
ATOM 6776 C C . MET C 1 88 ? 48.342 52.755 44.153 1.00 80.38 88 MET C C 1
ATOM 6777 O O . MET C 1 88 ? 48.243 53.282 45.262 1.00 86.36 88 MET C O 1
ATOM 6782 N N . PHE C 1 89 ? 47.363 52.766 43.252 1.00 76.24 89 PHE C N 1
ATOM 6783 C CA . PHE C 1 89 ? 46.057 53.340 43.552 1.00 71.08 89 PHE C CA 1
ATOM 6784 C C . PHE C 1 89 ? 45.377 52.582 44.686 1.00 68.44 89 PHE C C 1
ATOM 6785 O O . PHE C 1 89 ? 44.739 53.183 45.553 1.00 65.01 89 PHE C O 1
ATOM 6793 N N . CYS C 1 90 ? 45.519 51.259 44.673 1.00 69.41 90 CYS C N 1
ATOM 6794 C CA . CYS C 1 90 ? 44.955 50.415 45.721 1.00 72.18 90 CYS C CA 1
ATOM 6795 C C . CYS C 1 90 ? 45.551 50.758 47.079 1.00 73.98 90 CYS C C 1
ATOM 6796 O O . CYS C 1 90 ? 44.827 50.894 48.064 1.00 69.87 90 CYS C O 1
ATOM 6799 N N . GLY C 1 91 ? 46.873 50.895 47.129 1.00 78.52 91 GLY C N 1
ATOM 6800 C CA . GLY C 1 91 ? 47.541 51.276 48.360 1.00 83.27 91 GLY C CA 1
ATOM 6801 C C . GLY C 1 91 ? 47.143 52.672 48.798 1.00 85.58 91 GLY C C 1
ATOM 6802 O O . GLY C 1 91 ? 47.047 52.960 49.993 1.00 90.99 91 GLY C O 1
ATOM 6803 N N . GLU C 1 92 ? 46.903 53.537 47.818 1.00 89.78 92 GLU C N 1
ATOM 6804 C CA . GLU C 1 92 ? 46.522 54.919 48.077 1.00 93.34 92 GLU C CA 1
ATOM 6805 C C . GLU C 1 92 ? 45.123 54.998 48.687 1.00 90.11 92 GLU C C 1
ATOM 6806 O O . GLU C 1 92 ? 44.856 55.855 49.529 1.00 86.79 92 GLU C O 1
ATOM 6812 N N . LEU C 1 93 ? 44.237 54.098 48.267 1.00 88.70 93 LEU C N 1
ATOM 6813 C CA . LEU C 1 93 ? 42.875 54.059 48.797 1.00 85.37 93 LEU C CA 1
ATOM 6814 C C . LEU C 1 93 ? 42.761 53.204 50.056 1.00 81.67 93 LEU C C 1
ATOM 6815 O O . LEU C 1 93 ? 41.778 53.298 50.790 1.00 72.27 93 LEU C O 1
ATOM 6820 N N . GLN C 1 94 ? 43.770 52.374 50.305 1.00 81.39 94 GLN C N 1
ATOM 6821 C CA . GLN C 1 94 ? 43.786 51.513 51.485 1.00 78.29 94 GLN C CA 1
ATOM 6822 C C . GLN C 1 94 ? 43.863 52.360 52.752 1.00 76.13 94 GLN C C 1
ATOM 6823 O O . GLN C 1 94 ? 43.560 51.892 53.850 1.00 60.40 94 GLN C O 1
ATOM 6829 N N . GLU C 1 95 ? 44.280 53.611 52.578 1.00 74.28 95 GLU C N 1
ATOM 6830 C CA . GLU C 1 95 ? 44.347 54.591 53.652 1.00 73.56 95 GLU C CA 1
ATOM 6831 C C . GLU C 1 95 ? 42.981 54.768 54.310 1.00 80.68 95 GLU C C 1
ATOM 6832 O O . GLU C 1 95 ? 42.877 54.867 55.534 1.00 88.38 95 GLU C O 1
ATOM 6838 N N . MET C 1 96 ? 41.936 54.797 53.488 1.00 83.45 96 MET C N 1
ATOM 6839 C CA . MET C 1 96 ? 40.572 54.958 53.977 1.00 79.52 96 MET C CA 1
ATOM 6840 C C . MET C 1 96 ? 40.124 53.753 54.793 1.00 76.16 96 MET C C 1
ATOM 6841 O O . MET C 1 96 ? 39.575 53.900 55.883 1.00 73.93 96 MET C O 1
ATOM 6846 N N . LEU C 1 97 ? 40.346 52.561 54.250 1.00 76.99 97 LEU C N 1
ATOM 6847 C CA . LEU C 1 97 ? 39.934 51.331 54.915 1.00 80.67 97 LEU C CA 1
ATOM 6848 C C . LEU C 1 97 ? 40.691 51.117 56.223 1.00 92.59 97 LEU C C 1
ATOM 6849 O O . LEU C 1 97 ? 40.120 50.655 57.211 1.00 93.03 97 LEU C O 1
ATOM 6854 N N . SER C 1 98 ? 41.975 51.459 56.226 1.00 95.61 98 SER C N 1
ATOM 6855 C CA . SER C 1 98 ? 42.807 51.300 57.415 1.00 90.34 98 SER C CA 1
ATOM 6856 C C . SER C 1 98 ? 42.379 52.239 58.539 1.00 90.72 98 SER C C 1
ATOM 6857 O O . SER C 1 98 ? 42.611 51.955 59.716 1.00 90.96 98 SER C O 1
ATOM 6860 N N . LEU C 1 99 ? 41.763 53.358 58.168 1.00 97.37 99 LEU C N 1
ATOM 6861 C CA . LEU C 1 99 ? 41.182 54.275 59.141 1.00 111.92 99 LEU C CA 1
ATOM 6862 C C . LEU C 1 99 ? 40.142 53.534 59.974 1.00 124.91 99 LEU C C 1
ATOM 6863 O O . LEU C 1 99 ? 39.103 53.120 59.451 1.00 128.73 99 LEU C O 1
ATOM 6868 N N . PRO C 1 100 ? 40.432 53.363 61.276 1.00 128.15 100 PRO C N 1
ATOM 6869 C CA . PRO C 1 100 ? 39.687 52.524 62.220 1.00 131.93 100 PRO C CA 1
ATOM 6870 C C . PRO C 1 100 ? 38.169 52.635 62.122 1.00 138.24 100 PRO C C 1
ATOM 6871 O O . PRO C 1 100 ? 37.496 51.607 62.095 1.00 141.37 100 PRO C O 1
ATOM 6875 N N . ASP C 1 101 ? 37.639 53.851 62.066 1.00 141.28 101 ASP C N 1
ATOM 6876 C CA . ASP C 1 101 ? 36.191 54.021 62.073 1.00 146.00 101 ASP C CA 1
ATOM 6877 C C . ASP C 1 101 ? 35.663 54.895 60.932 1.00 144.66 101 ASP C C 1
ATOM 6878 O O . ASP C 1 101 ? 35.311 56.058 61.133 1.00 141.71 101 ASP C O 1
ATOM 6883 N N . ASP C 1 102 ? 35.615 54.320 59.735 1.00 144.97 102 ASP C N 1
ATOM 6884 C CA . ASP C 1 102 ? 34.929 54.940 58.613 1.00 142.25 102 ASP C CA 1
ATOM 6885 C C . ASP C 1 102 ? 33.584 54.243 58.431 1.00 137.17 102 ASP C C 1
ATOM 6886 O O . ASP C 1 102 ? 33.469 53.033 58.627 1.00 136.30 102 ASP C O 1
ATOM 6891 N N . LYS C 1 103 ? 32.564 55.008 58.063 1.00 129.71 103 LYS C N 1
ATOM 6892 C CA . LYS C 1 103 ? 31.219 54.463 57.928 1.00 118.77 103 LYS C CA 1
ATOM 6893 C C . LYS C 1 103 ? 30.977 53.908 56.534 1.00 107.81 103 LYS C C 1
ATOM 6894 O O . LYS C 1 103 ? 29.886 53.420 56.241 1.00 109.12 103 LYS C O 1
ATOM 6900 N N . TYR C 1 104 ? 31.989 53.982 55.674 1.00 94.42 104 TYR C N 1
ATOM 6901 C CA . TYR C 1 104 ? 31.801 53.626 54.268 1.00 79.01 104 TYR C CA 1
ATOM 6902 C C . TYR C 1 104 ? 32.766 52.570 53.712 1.00 74.56 104 TYR C C 1
ATOM 6903 O O . TYR C 1 104 ? 33.109 52.632 52.522 1.00 76.03 104 TYR C O 1
ATOM 6912 N N . PRO C 1 105 ? 33.175 51.579 54.537 1.00 72.55 105 PRO C N 1
ATOM 6913 C CA . PRO C 1 105 ? 34.249 50.714 54.036 1.00 73.50 105 PRO C CA 1
ATOM 6914 C C . PRO C 1 105 ? 33.839 49.966 52.774 1.00 61.23 105 PRO C C 1
ATOM 6915 O O . PRO C 1 105 ? 34.649 49.851 51.852 1.00 87.21 105 PRO C O 1
ATOM 6919 N N . ALA C 1 106 ? 32.592 49.498 52.739 1.00 67.47 106 ALA C N 1
ATOM 6920 C CA . ALA C 1 106 ? 32.039 48.823 51.571 1.00 78.65 106 ALA C CA 1
ATOM 6921 C C . ALA C 1 106 ? 32.344 49.622 50.313 1.00 80.09 106 ALA C C 1
ATOM 6922 O O . ALA C 1 106 ? 32.878 49.076 49.342 1.00 73.69 106 ALA C O 1
ATOM 6924 N N . LEU C 1 107 ? 32.038 50.918 50.357 1.00 62.93 107 LEU C N 1
ATOM 6925 C CA . LEU C 1 107 ? 32.294 51.807 49.230 1.00 76.68 107 LEU C CA 1
ATOM 6926 C C . LEU C 1 107 ? 33.732 51.650 48.758 1.00 75.05 107 LEU C C 1
ATOM 6927 O O . LEU C 1 107 ? 33.983 51.310 47.598 1.00 82.69 107 LEU C O 1
ATOM 6932 N N . TRP C 1 108 ? 34.671 51.846 49.678 1.00 75.31 108 TRP C N 1
ATOM 6933 C CA . TRP C 1 108 ? 36.083 51.732 49.348 1.00 78.11 108 TRP C CA 1
ATOM 6934 C C . TRP C 1 108 ? 36.393 50.332 48.839 1.00 75.31 108 TRP C C 1
ATOM 6935 O O . TRP C 1 108 ? 37.104 50.169 47.841 1.00 67.50 108 TRP C O 1
ATOM 6946 N N . ASN C 1 109 ? 35.824 49.327 49.501 1.00 74.92 109 ASN C N 1
ATOM 6947 C CA . ASN C 1 109 ? 36.027 47.944 49.088 1.00 78.84 109 ASN C CA 1
ATOM 6948 C C . ASN C 1 109 ? 35.571 47.677 47.653 1.00 82.77 109 ASN C C 1
ATOM 6949 O O . ASN C 1 109 ? 36.084 46.772 46.995 1.00 83.96 109 ASN C O 1
ATOM 6954 N N . MET C 1 110 ? 34.618 48.470 47.168 1.00 80.93 110 MET C N 1
ATOM 6955 C CA . MET C 1 110 ? 34.195 48.366 45.775 1.00 74.33 110 MET C CA 1
ATOM 6956 C C . MET C 1 110 ? 35.204 49.072 44.873 1.00 69.10 110 MET C C 1
ATOM 6957 O O . MET C 1 110 ? 35.619 48.529 43.847 1.00 68.84 110 MET C O 1
ATOM 6962 N N . TYR C 1 111 ? 35.622 50.267 45.285 1.00 67.80 111 TYR C N 1
ATOM 6963 C CA . TYR C 1 111 ? 36.555 51.071 44.502 1.00 64.63 111 TYR C CA 1
ATOM 6964 C C . TYR C 1 111 ? 37.879 50.345 44.272 1.00 64.45 111 TYR C C 1
ATOM 6965 O O . TYR C 1 111 ? 38.322 50.193 43.132 1.00 65.44 111 TYR C O 1
ATOM 6974 N N . ILE C 1 112 ? 38.497 49.884 45.355 1.00 65.59 112 ILE C N 1
ATOM 6975 C CA . ILE C 1 112 ? 39.679 49.038 45.248 1.00 68.99 112 ILE C CA 1
ATOM 6976 C C . ILE C 1 112 ? 39.353 47.829 44.380 1.00 72.30 112 ILE C C 1
ATOM 6977 O O . ILE C 1 112 ? 40.142 47.446 43.512 1.00 71.74 112 ILE C O 1
ATOM 6982 N N . GLY C 1 113 ? 38.171 47.256 44.596 1.00 63.57 113 GLY C N 1
ATOM 6983 C CA . GLY C 1 113 ? 37.706 46.150 43.782 1.00 82.12 113 GLY C CA 1
ATOM 6984 C C . GLY C 1 113 ? 37.764 46.514 42.312 1.00 87.20 113 GLY C C 1
ATOM 6985 O O . GLY C 1 113 ? 38.285 45.748 41.498 1.00 88.50 113 GLY C O 1
ATOM 6986 N N . ASP C 1 114 ? 37.263 47.704 41.983 1.00 66.09 114 ASP C N 1
ATOM 6987 C CA . ASP C 1 114 ? 37.256 48.186 40.605 1.00 67.71 114 ASP C CA 1
ATOM 6988 C C . ASP C 1 114 ? 38.664 48.190 40.037 1.00 83.64 114 ASP C C 1
ATOM 6989 O O . ASP C 1 114 ? 38.882 47.801 38.888 1.00 85.21 114 ASP C O 1
ATOM 6994 N N . PHE C 1 115 ? 39.618 48.616 40.859 1.00 85.77 115 PHE C N 1
ATOM 6995 C CA . PHE C 1 115 ? 41.015 48.623 40.458 1.00 83.65 115 PHE C CA 1
ATOM 6996 C C . PHE C 1 115 ? 41.457 47.219 40.067 1.00 83.45 115 PHE C C 1
ATOM 6997 O O . PHE C 1 115 ? 42.054 47.021 39.007 1.00 82.77 115 PHE C O 1
ATOM 7005 N N . HIS C 1 116 ? 41.135 46.241 40.908 1.00 84.62 116 HIS C N 1
ATOM 7006 C CA . HIS C 1 116 ? 41.512 44.864 40.619 1.00 89.23 116 HIS C CA 1
ATOM 7007 C C . HIS C 1 116 ? 40.758 44.334 39.403 1.00 91.22 116 HIS C C 1
ATOM 7008 O O . HIS C 1 116 ? 41.165 43.345 38.798 1.00 90.85 116 HIS C O 1
ATOM 7015 N N . ARG C 1 117 ? 39.663 44.997 39.043 1.00 93.15 117 ARG C N 1
ATOM 7016 C CA . ARG C 1 117 ? 38.902 44.603 37.865 1.00 95.63 117 ARG C CA 1
ATOM 7017 C C . ARG C 1 117 ? 39.534 45.210 36.616 1.00 91.90 117 ARG C C 1
ATOM 7018 O O . ARG C 1 117 ? 39.403 44.674 35.516 1.00 91.33 117 ARG C O 1
ATOM 7026 N N . TYR C 1 118 ? 40.234 46.325 36.804 1.00 73.46 118 TYR C N 1
ATOM 7027 C CA . TYR C 1 118 ? 40.824 47.064 35.693 1.00 75.42 118 TYR C CA 1
ATOM 7028 C C . TYR C 1 118 ? 42.150 46.459 35.235 1.00 100.31 118 TYR C C 1
ATOM 7029 O O . TYR C 1 118 ? 42.668 46.802 34.168 1.00 103.57 118 TYR C O 1
ATOM 7038 N N . MET C 1 119 ? 42.695 45.560 36.048 1.00 75.88 119 MET C N 1
ATOM 7039 C CA . MET C 1 119 ? 43.969 44.918 35.740 1.00 95.99 119 MET C CA 1
ATOM 7040 C C . MET C 1 119 ? 43.852 43.989 34.529 1.00 98.93 119 MET C C 1
ATOM 7041 O O . MET C 1 119 ? 42.777 43.438 34.272 1.00 99.26 119 MET C O 1
ATOM 7046 N N . PRO C 1 120 ? 44.957 43.833 33.772 1.00 103.44 120 PRO C N 1
ATOM 7047 C CA . PRO C 1 120 ? 45.005 42.939 32.608 1.00 112.63 120 PRO C CA 1
ATOM 7048 C C . PRO C 1 120 ? 44.587 41.516 32.958 1.00 116.10 120 PRO C C 1
ATOM 7049 O O . PRO C 1 120 ? 44.775 41.092 34.096 1.00 107.28 120 PRO C O 1
ATOM 7053 N N . ASP C 1 121 ? 44.034 40.791 31.992 1.00 128.14 121 ASP C N 1
ATOM 7054 C CA . ASP C 1 121 ? 43.713 39.388 32.204 1.00 134.83 121 ASP C CA 1
ATOM 7055 C C . ASP C 1 121 ? 45.001 38.590 32.369 1.00 138.13 121 ASP C C 1
ATOM 7056 O O . ASP C 1 121 ? 46.069 39.033 31.946 1.00 142.14 121 ASP C O 1
ATOM 7061 N N . GLU C 1 122 ? 44.890 37.426 33.005 1.00 135.41 122 GLU C N 1
ATOM 7062 C CA . GLU C 1 122 ? 46.035 36.555 33.292 1.00 138.18 122 GLU C CA 1
ATOM 7063 C C . GLU C 1 122 ? 47.041 37.185 34.255 1.00 133.32 122 GLU C C 1
ATOM 7064 O O . GLU C 1 122 ? 48.173 36.718 34.378 1.00 134.67 122 GLU C O 1
ATOM 7066 N N . GLU C 1 123 ? 46.620 38.247 34.933 1.00 126.66 123 GLU C N 1
ATOM 7067 C CA . GLU C 1 123 ? 47.394 38.814 36.026 1.00 121.60 123 GLU C CA 1
ATOM 7068 C C . GLU C 1 123 ? 46.789 38.327 37.334 1.00 117.04 123 GLU C C 1
ATOM 7069 O O . GLU C 1 123 ? 45.589 38.480 37.565 1.00 114.22 123 GLU C O 1
ATOM 7075 N N . ILE C 1 124 ? 47.625 37.731 38.178 1.00 117.23 124 ILE C N 1
ATOM 7076 C CA . ILE C 1 124 ? 47.170 37.082 39.406 1.00 113.33 124 ILE C CA 1
ATOM 7077 C C . ILE C 1 124 ? 46.339 38.001 40.306 1.00 105.40 124 ILE C C 1
ATOM 7078 O O . ILE C 1 124 ? 45.255 37.619 40.759 1.00 103.56 124 ILE C O 1
ATOM 7083 N N . GLN C 1 125 ? 46.837 39.216 40.536 1.00 98.70 125 GLN C N 1
ATOM 7084 C CA . GLN C 1 125 ? 46.189 40.178 41.433 1.00 90.28 125 GLN C CA 1
ATOM 7085 C C . GLN C 1 125 ? 44.710 40.397 41.115 1.00 89.08 125 GLN C C 1
ATOM 7086 O O . GLN C 1 125 ? 43.938 40.828 41.973 1.00 89.07 125 GLN C O 1
ATOM 7092 N N . LYS C 1 126 ? 44.322 40.101 39.879 1.00 91.52 126 LYS C N 1
ATOM 7093 C CA . LYS C 1 126 ? 42.947 40.298 39.439 1.00 90.65 126 LYS C CA 1
ATOM 7094 C C . LYS C 1 126 ? 41.946 39.449 40.220 1.00 86.50 126 LYS C C 1
ATOM 7095 O O . LYS C 1 126 ? 40.807 39.870 40.429 1.00 85.75 126 LYS C O 1
ATOM 7101 N N . CYS C 1 127 ? 42.372 38.263 40.653 1.00 82.62 127 CYS C N 1
ATOM 7102 C CA . CYS C 1 127 ? 41.495 37.361 41.405 1.00 84.65 127 CYS C CA 1
ATOM 7103 C C . CYS C 1 127 ? 40.788 38.087 42.550 1.00 84.03 127 CYS C C 1
ATOM 7104 O O . CYS C 1 127 ? 39.552 38.057 42.668 1.00 86.06 127 CYS C O 1
ATOM 7107 N N . LEU C 1 128 ? 41.589 38.766 43.366 1.00 82.12 128 LEU C N 1
ATOM 7108 C CA . LEU C 1 128 ? 41.113 39.506 44.532 1.00 82.46 128 LEU C CA 1
ATOM 7109 C C . LEU C 1 128 ? 39.896 40.387 44.264 1.00 83.34 128 LEU C C 1
ATOM 7110 O O . LEU C 1 128 ? 39.118 40.657 45.186 1.00 83.75 128 LEU C O 1
ATOM 7115 N N . ALA C 1 129 ? 39.743 40.829 43.013 1.00 80.27 129 ALA C N 1
ATOM 7116 C CA . ALA C 1 129 ? 38.588 41.633 42.617 1.00 77.35 129 ALA C CA 1
ATOM 7117 C C . ALA C 1 129 ? 37.321 41.015 43.174 1.00 80.28 129 ALA C C 1
ATOM 7118 O O . ALA C 1 129 ? 36.597 41.659 43.945 1.00 81.45 129 ALA C O 1
ATOM 7120 N N . VAL C 1 130 ? 37.094 39.750 42.818 1.00 79.96 130 VAL C N 1
ATOM 7121 C CA . VAL C 1 130 ? 35.932 39.014 43.302 1.00 65.75 130 VAL C CA 1
ATOM 7122 C C . VAL C 1 130 ? 35.800 39.212 44.803 1.00 87.43 130 VAL C C 1
ATOM 7123 O O . VAL C 1 130 ? 34.805 39.772 45.286 1.00 85.05 130 VAL C O 1
ATOM 7127 N N . GLY C 1 131 ? 36.848 38.809 45.519 1.00 88.18 131 GLY C N 1
ATOM 7128 C CA . GLY C 1 131 ? 36.892 38.909 46.964 1.00 83.69 131 GLY C CA 1
ATOM 7129 C C . GLY C 1 131 ? 36.444 40.270 47.445 1.00 79.58 131 GLY C C 1
ATOM 7130 O O . GLY C 1 131 ? 35.539 40.367 48.278 1.00 85.22 131 GLY C O 1
ATOM 7131 N N . TYR C 1 132 ? 37.039 41.321 46.885 1.00 69.64 132 TYR C N 1
ATOM 7132 C CA . TYR C 1 132 ? 36.741 42.672 47.341 1.00 71.24 132 TYR C CA 1
ATOM 7133 C C . TYR C 1 132 ? 35.247 42.956 47.289 1.00 75.08 132 TYR C C 1
ATOM 7134 O O . TYR C 1 132 ? 34.661 43.420 48.276 1.00 77.48 132 TYR C O 1
ATOM 7143 N N . TYR C 1 133 ? 34.622 42.625 46.162 1.00 69.34 133 TYR C N 1
ATOM 7144 C CA . TYR C 1 133 ? 33.198 42.889 46.011 1.00 70.83 133 TYR C CA 1
ATOM 7145 C C . TYR C 1 133 ? 32.428 42.118 47.071 1.00 72.13 133 TYR C C 1
ATOM 7146 O O . TYR C 1 133 ? 31.556 42.675 47.743 1.00 69.21 133 TYR C O 1
ATOM 7155 N N . SER C 1 134 ? 32.804 40.853 47.248 1.00 71.42 134 SER C N 1
ATOM 7156 C CA . SER C 1 134 ? 32.200 40.009 48.264 1.00 75.53 134 SER C CA 1
ATOM 7157 C C . SER C 1 134 ? 32.295 40.729 49.598 1.00 78.67 134 SER C C 1
ATOM 7158 O O . SER C 1 134 ? 31.295 40.882 50.308 1.00 80.48 134 SER C O 1
ATOM 7161 N N . ARG C 1 135 ? 33.496 41.218 49.898 1.00 75.77 135 ARG C N 1
ATOM 7162 C CA . ARG C 1 135 ? 33.758 41.915 51.149 1.00 72.42 135 ARG C CA 1
ATOM 7163 C C . ARG C 1 135 ? 32.796 43.085 51.319 1.00 67.98 135 ARG C C 1
ATOM 7164 O O . ARG C 1 135 ? 32.206 43.268 52.388 1.00 67.00 135 ARG C O 1
ATOM 7172 N N . ALA C 1 136 ? 32.620 43.851 50.246 1.00 67.88 136 ALA C N 1
ATOM 7173 C CA . ALA C 1 136 ? 31.729 45.001 50.276 1.00 71.17 136 ALA C CA 1
ATOM 7174 C C . ALA C 1 136 ? 30.332 44.548 50.668 1.00 76.71 136 ALA C C 1
ATOM 7175 O O . ALA C 1 136 ? 29.692 45.151 51.533 1.00 61.59 136 ALA C O 1
ATOM 7177 N N . ILE C 1 137 ? 29.882 43.460 50.052 1.00 81.12 137 ILE C N 1
ATOM 7178 C CA . ILE C 1 137 ? 28.549 42.940 50.313 1.00 86.44 137 ILE C CA 1
ATOM 7179 C C . ILE C 1 137 ? 28.443 42.478 51.763 1.00 85.50 137 ILE C C 1
ATOM 7180 O O . ILE C 1 137 ? 27.384 42.584 52.380 1.00 86.64 137 ILE C O 1
ATOM 7185 N N . ASP C 1 138 ? 29.556 42.009 52.319 1.00 86.47 138 ASP C N 1
ATOM 7186 C CA . ASP C 1 138 ? 29.564 41.551 53.703 1.00 78.84 138 ASP C CA 1
ATOM 7187 C C . ASP C 1 138 ? 29.416 42.735 54.650 1.00 71.57 138 ASP C C 1
ATOM 7188 O O . ASP C 1 138 ? 28.913 42.597 55.767 1.00 75.61 138 ASP C O 1
ATOM 7193 N N . LEU C 1 139 ? 29.856 43.901 54.188 1.00 61.15 139 LEU C N 1
ATOM 7194 C CA . LEU C 1 139 ? 29.780 45.122 54.979 1.00 61.55 139 LEU C CA 1
ATOM 7195 C C . LEU C 1 139 ? 28.428 45.809 54.804 1.00 72.84 139 LEU C C 1
ATOM 7196 O O . LEU C 1 139 ? 27.894 46.398 55.744 1.00 67.19 139 LEU C O 1
ATOM 7201 N N . ASP C 1 140 ? 27.877 45.723 53.597 1.00 76.82 140 ASP C N 1
ATOM 7202 C CA . ASP C 1 140 ? 26.615 46.381 53.279 1.00 75.74 140 ASP C CA 1
ATOM 7203 C C . ASP C 1 140 ? 25.971 45.763 52.041 1.00 79.48 140 ASP C C 1
ATOM 7204 O O . ASP C 1 140 ? 26.420 46.001 50.920 1.00 91.55 140 ASP C O 1
ATOM 7209 N N . PRO C 1 141 ? 24.913 44.962 52.245 1.00 74.63 141 PRO C N 1
ATOM 7210 C CA . PRO C 1 141 ? 24.182 44.302 51.155 1.00 74.04 141 PRO C CA 1
ATOM 7211 C C . PRO C 1 141 ? 23.303 45.263 50.353 1.00 73.72 141 PRO C C 1
ATOM 7212 O O . PRO C 1 141 ? 22.582 44.830 49.450 1.00 77.73 141 PRO C O 1
ATOM 7216 N N . ASN C 1 142 ? 23.360 46.550 50.681 1.00 81.93 142 ASN C N 1
ATOM 7217 C CA . ASN C 1 142 ? 22.605 47.555 49.941 1.00 88.94 142 ASN C CA 1
ATOM 7218 C C . ASN C 1 142 ? 23.321 48.013 48.673 1.00 87.97 142 ASN C C 1
ATOM 7219 O O . ASN C 1 142 ? 22.729 48.662 47.814 1.00 93.90 142 ASN C O 1
ATOM 7224 N N . GLN C 1 143 ? 24.597 47.660 48.559 1.00 84.81 143 GLN C N 1
ATOM 7225 C CA . GLN C 1 143 ? 25.386 48.000 47.382 1.00 87.00 143 GLN C CA 1
ATOM 7226 C C . GLN C 1 143 ? 25.151 46.985 46.263 1.00 90.15 143 GLN C C 1
ATOM 7227 O O . GLN C 1 143 ? 25.849 45.976 46.169 1.00 94.56 143 GLN C O 1
ATOM 7233 N N . GLY C 1 144 ? 24.164 47.265 45.416 1.00 83.96 144 GLY C N 1
ATOM 7234 C CA . GLY C 1 144 ? 23.753 46.341 44.372 1.00 76.96 144 GLY C CA 1
ATOM 7235 C C . GLY C 1 144 ? 24.755 46.189 43.245 1.00 72.14 144 GLY C C 1
ATOM 7236 O O . GLY C 1 144 ? 24.832 45.131 42.604 1.00 71.44 144 GLY C O 1
ATOM 7237 N N . ARG C 1 145 ? 25.522 47.248 42.999 1.00 63.73 145 ARG C N 1
ATOM 7238 C CA . ARG C 1 145 ? 26.549 47.220 41.967 1.00 78.38 145 ARG C CA 1
ATOM 7239 C C . ARG C 1 145 ? 27.537 46.093 42.234 1.00 63.51 145 ARG C C 1
ATOM 7240 O O . ARG C 1 145 ? 28.016 45.449 41.308 1.00 77.67 145 ARG C O 1
ATOM 7248 N N . ALA C 1 146 ? 27.823 45.846 43.507 1.00 67.05 146 ALA C N 1
ATOM 7249 C CA . ALA C 1 146 ? 28.670 44.723 43.886 1.00 66.76 146 ALA C CA 1
ATOM 7250 C C . ALA C 1 146 ? 28.065 43.397 43.423 1.00 63.49 146 ALA C C 1
ATOM 7251 O O . ALA C 1 146 ? 28.764 42.561 42.852 1.00 64.99 146 ALA C O 1
ATOM 7253 N N . PHE C 1 147 ? 26.770 43.212 43.665 1.00 62.80 147 PHE C N 1
ATOM 7254 C CA . PHE C 1 147 ? 26.083 42.000 43.225 1.00 74.12 147 PHE C CA 1
ATOM 7255 C C . PHE C 1 147 ? 26.184 41.833 41.712 1.00 74.94 147 PHE C C 1
ATOM 7256 O O . PHE C 1 147 ? 26.501 40.750 41.217 1.00 70.03 147 PHE C O 1
ATOM 7264 N N . HIS C 1 148 ? 25.915 42.915 40.986 1.00 72.38 148 HIS C N 1
ATOM 7265 C CA . HIS C 1 148 ? 25.979 42.901 39.526 1.00 74.77 148 HIS C CA 1
ATOM 7266 C C . HIS C 1 148 ? 27.369 42.528 39.003 1.00 74.37 148 HIS C C 1
ATOM 7267 O O . HIS C 1 148 ? 27.527 41.591 38.207 1.00 82.15 148 HIS C O 1
ATOM 7274 N N . VAL C 1 149 ? 28.374 43.270 39.455 1.00 67.89 149 VAL C N 1
ATOM 7275 C CA . VAL C 1 149 ? 29.750 43.032 39.047 1.00 63.42 149 VAL C CA 1
ATOM 7276 C C . VAL C 1 149 ? 30.172 41.614 39.422 1.00 76.08 149 VAL C C 1
ATOM 7277 O O . VAL C 1 149 ? 30.989 41.008 38.741 1.00 76.61 149 VAL C O 1
ATOM 7281 N N . LEU C 1 150 ? 29.594 41.079 40.492 1.00 63.47 150 LEU C N 1
ATOM 7282 C CA . LEU C 1 150 ? 29.831 39.684 40.849 1.00 81.68 150 LEU C CA 1
ATOM 7283 C C . LEU C 1 150 ? 29.201 38.735 39.831 1.00 76.84 150 LEU C C 1
ATOM 7284 O O . LEU C 1 150 ? 29.788 37.711 39.481 1.00 64.70 150 LEU C O 1
ATOM 7289 N N . ALA C 1 151 ? 28.006 39.081 39.358 1.00 73.02 151 ALA C N 1
ATOM 7290 C CA . ALA C 1 151 ? 27.352 38.302 38.310 1.00 78.99 151 ALA C CA 1
ATOM 7291 C C . ALA C 1 151 ? 28.194 38.321 37.039 1.00 85.50 151 ALA C C 1
ATOM 7292 O O . ALA C 1 151 ? 28.136 37.393 36.232 1.00 64.50 151 ALA C O 1
ATOM 7294 N N . GLY C 1 152 ? 28.981 39.379 36.871 1.00 87.82 152 GLY C N 1
ATOM 7295 C CA . GLY C 1 152 ? 29.853 39.488 35.713 1.00 85.21 152 GLY C CA 1
ATOM 7296 C C . GLY C 1 152 ? 31.202 38.793 35.832 1.00 90.12 152 GLY C C 1
ATOM 7297 O O . GLY C 1 152 ? 31.656 38.144 34.891 1.00 93.41 152 GLY C O 1
ATOM 7298 N N . LEU C 1 153 ? 31.836 38.919 36.995 1.00 87.80 153 LEU C N 1
ATOM 7299 C CA . LEU C 1 153 ? 33.228 38.513 37.188 1.00 88.18 153 LEU C CA 1
ATOM 7300 C C . LEU C 1 153 ? 33.426 37.027 37.473 1.00 86.04 153 LEU C C 1
ATOM 7301 O O . LEU C 1 153 ? 34.366 36.412 36.967 1.00 93.81 153 LEU C O 1
ATOM 7306 N N . ARG C 1 154 ? 32.548 36.461 38.293 1.00 73.69 154 ARG C N 1
ATOM 7307 C CA . ARG C 1 154 ? 32.710 35.085 38.756 1.00 76.08 154 ARG C CA 1
ATOM 7308 C C . ARG C 1 154 ? 32.611 34.062 37.628 1.00 84.45 154 ARG C C 1
ATOM 7309 O O . ARG C 1 154 ? 31.834 34.229 36.689 1.00 90.35 154 ARG C O 1
ATOM 7317 N N . ALA C 1 155 ? 33.407 33.002 37.732 1.00 84.56 155 ALA C N 1
ATOM 7318 C CA . ALA C 1 155 ? 33.450 31.966 36.705 1.00 91.76 155 ALA C CA 1
ATOM 7319 C C . ALA C 1 155 ? 32.728 30.689 37.133 1.00 102.23 155 ALA C C 1
ATOM 7320 O O . ALA C 1 155 ? 31.926 30.136 36.379 1.00 108.27 155 ALA C O 1
ATOM 7322 N N . ASP C 1 156 ? 33.012 30.230 38.347 1.00 110.50 156 ASP C N 1
ATOM 7323 C CA . ASP C 1 156 ? 32.490 28.957 38.839 1.00 124.40 156 ASP C CA 1
ATOM 7324 C C . ASP C 1 156 ? 31.045 29.033 39.336 1.00 124.02 156 ASP C C 1
ATOM 7325 O O . ASP C 1 156 ? 30.762 28.673 40.478 1.00 134.19 156 ASP C O 1
ATOM 7330 N N . LEU C 1 157 ? 30.125 29.480 38.486 1.00 111.51 157 LEU C N 1
ATOM 7331 C CA . LEU C 1 157 ? 28.741 29.657 38.931 1.00 99.95 157 LEU C CA 1
ATOM 7332 C C . LEU C 1 157 ? 27.682 29.238 37.907 1.00 102.37 157 LEU C C 1
ATOM 7333 O O . LEU C 1 157 ? 27.921 29.255 36.700 1.00 100.70 157 LEU C O 1
ATOM 7338 N N . ASN C 1 158 ? 26.513 28.855 38.414 1.00 102.99 158 ASN C N 1
ATOM 7339 C CA . ASN C 1 158 ? 25.396 28.417 37.582 1.00 91.82 158 ASN C CA 1
ATOM 7340 C C . ASN C 1 158 ? 24.692 29.578 36.893 1.00 90.36 158 ASN C C 1
ATOM 7341 O O . ASN C 1 158 ? 25.094 30.734 37.028 1.00 90.66 158 ASN C O 1
ATOM 7346 N N . VAL C 1 159 ? 23.636 29.256 36.151 1.00 94.84 159 VAL C N 1
ATOM 7347 C CA . VAL C 1 159 ? 22.755 30.268 35.589 1.00 90.30 159 VAL C CA 1
ATOM 7348 C C . VAL C 1 159 ? 21.896 30.808 36.723 1.00 84.81 159 VAL C C 1
ATOM 7349 O O . VAL C 1 159 ? 21.635 32.014 36.815 1.00 67.40 159 VAL C O 1
ATOM 7353 N N . ALA C 1 160 ? 21.466 29.893 37.588 1.00 80.56 160 ALA C N 1
ATOM 7354 C CA . ALA C 1 160 ? 20.667 30.229 38.757 1.00 81.54 160 ALA C CA 1
ATOM 7355 C C . ALA C 1 160 ? 21.380 31.255 39.623 1.00 80.54 160 ALA C C 1
ATOM 7356 O O . ALA C 1 160 ? 20.774 32.221 40.076 1.00 77.52 160 ALA C O 1
ATOM 7358 N N . GLN C 1 161 ? 22.674 31.038 39.837 1.00 82.85 161 GLN C N 1
ATOM 7359 C CA . GLN C 1 161 ? 23.470 31.885 40.718 1.00 86.96 161 GLN C CA 1
ATOM 7360 C C . GLN C 1 161 ? 23.707 33.272 40.124 1.00 84.21 161 GLN C C 1
ATOM 7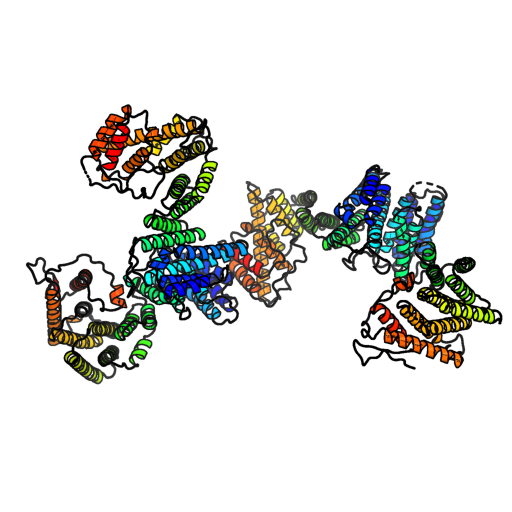361 O O . GLN C 1 161 ? 23.672 34.277 40.837 1.00 91.53 161 GLN C O 1
ATOM 7367 N N . LYS C 1 162 ? 23.949 33.320 38.818 1.00 77.30 162 LYS C N 1
ATOM 7368 C CA . LYS C 1 162 ? 24.124 34.588 38.117 1.00 82.78 162 LYS C CA 1
ATOM 7369 C C . LYS C 1 162 ? 22.838 35.404 38.196 1.00 84.08 162 LYS C C 1
ATOM 7370 O O . LYS C 1 162 ? 22.857 36.596 38.542 1.00 81.49 162 LYS C O 1
ATOM 7372 N N . LEU C 1 163 ? 21.724 34.750 37.873 1.00 85.31 163 LEU C N 1
ATOM 7373 C CA . LEU C 1 163 ? 20.410 35.366 38.007 1.00 81.57 163 LEU C CA 1
ATOM 7374 C C . LEU C 1 163 ? 20.190 35.884 39.426 1.00 81.92 163 LEU C C 1
ATOM 7375 O O . LEU C 1 163 ? 19.702 36.997 39.615 1.00 81.33 163 LEU C O 1
ATOM 7380 N N . ARG C 1 164 ? 20.567 35.075 40.413 1.00 80.59 164 ARG C N 1
ATOM 7381 C CA . ARG C 1 164 ? 20.458 35.456 41.818 1.00 80.02 164 ARG C CA 1
ATOM 7382 C C . ARG C 1 164 ? 21.217 36.742 42.089 1.00 77.93 164 ARG C C 1
ATOM 7383 O O . ARG C 1 164 ? 20.708 37.643 42.752 1.00 82.25 164 ARG C O 1
ATOM 7391 N N . LEU C 1 165 ? 22.439 36.818 41.573 1.00 69.81 165 LEU C N 1
ATOM 7392 C CA . LEU C 1 165 ? 23.289 37.982 41.790 1.00 70.42 165 LEU C CA 1
ATOM 7393 C C . LEU C 1 165 ? 22.725 39.247 41.146 1.00 72.62 165 LEU C C 1
ATOM 7394 O O . LEU C 1 165 ? 22.760 40.319 41.748 1.00 71.16 165 LEU C O 1
ATOM 7399 N N . MET C 1 166 ? 22.204 39.130 39.928 1.00 80.29 166 MET C N 1
ATOM 7400 C CA . MET C 1 166 ? 21.613 40.299 39.274 1.00 76.64 166 MET C CA 1
ATOM 7401 C C . MET C 1 166 ? 20.328 40.765 39.970 1.00 68.95 166 MET C C 1
ATOM 7402 O O . MET C 1 166 ? 20.143 41.963 40.230 1.00 63.54 166 MET C O 1
ATOM 7407 N N . ILE C 1 167 ? 19.453 39.811 40.278 1.00 65.67 167 ILE C N 1
ATOM 7408 C CA . ILE C 1 167 ? 18.214 40.097 40.997 1.00 67.80 167 ILE C CA 1
ATOM 7409 C C . ILE C 1 167 ? 18.494 40.761 42.340 1.00 67.13 167 ILE C C 1
ATOM 7410 O O . ILE C 1 167 ? 17.829 41.725 42.713 1.00 68.62 167 ILE C O 1
ATOM 7415 N N . LEU C 1 168 ? 19.485 40.242 43.060 1.00 65.74 168 LEU C N 1
ATOM 7416 C CA . LEU C 1 168 ? 19.911 40.838 44.321 1.00 69.72 168 LEU C CA 1
ATOM 7417 C C . LEU C 1 168 ? 20.511 42.218 44.076 1.00 66.00 168 LEU C C 1
ATOM 7418 O O . LEU C 1 168 ? 20.443 43.097 44.935 1.00 75.11 168 LEU C O 1
ATOM 7423 N N . GLY C 1 169 ? 21.095 42.400 42.896 1.00 65.06 169 GLY C N 1
ATOM 7424 C CA . GLY C 1 169 ? 21.628 43.690 42.503 1.00 73.67 169 GLY C CA 1
ATOM 7425 C C . GLY C 1 169 ? 20.519 44.707 42.330 1.00 77.90 169 GLY C C 1
ATOM 7426 O O . GLY C 1 169 ? 20.726 45.905 42.524 1.00 80.04 169 GLY C O 1
ATOM 7427 N N . GLN C 1 170 ? 19.334 44.226 41.963 1.00 77.08 170 GLN C N 1
ATOM 7428 C CA . GLN C 1 170 ? 18.175 45.104 41.818 1.00 77.59 170 GLN C CA 1
ATOM 7429 C C . GLN C 1 170 ? 17.379 45.267 43.114 1.00 75.84 170 GLN C C 1
ATOM 7430 O O . GLN C 1 170 ? 16.701 46.275 43.311 1.00 77.11 170 GLN C O 1
ATOM 7436 N N . LEU C 1 171 ? 17.463 44.273 43.992 1.00 73.59 171 LEU C N 1
ATOM 7437 C CA . LEU C 1 171 ? 16.719 44.285 45.249 1.00 73.52 171 LEU C CA 1
ATOM 7438 C C . LEU C 1 171 ? 17.326 45.251 46.260 1.00 64.63 171 LEU C C 1
ATOM 7439 O O . LEU C 1 171 ? 16.627 45.767 47.132 1.00 72.40 171 LEU C O 1
ATOM 7444 N N . ALA C 1 172 ? 18.628 45.485 46.135 1.00 64.26 172 ALA C N 1
ATOM 7445 C CA . ALA C 1 172 ? 19.362 46.329 47.073 1.00 64.96 172 ALA C CA 1
ATOM 7446 C C . ALA C 1 172 ? 18.773 47.733 47.195 1.00 73.95 172 ALA C C 1
ATOM 7447 O O . ALA C 1 172 ? 18.225 48.274 46.234 1.00 74.07 172 ALA C O 1
ATOM 7449 N N . ASP C 1 173 ? 18.898 48.314 48.385 1.00 73.70 173 ASP C N 1
ATOM 7450 C CA . ASP C 1 173 ? 18.364 49.646 48.658 1.00 75.89 173 ASP C CA 1
ATOM 7451 C C . ASP C 1 173 ? 19.114 50.720 47.871 1.00 74.92 173 ASP C C 1
ATOM 7452 O O . ASP C 1 173 ? 18.624 51.838 47.701 1.00 79.34 173 ASP C O 1
ATOM 7457 N N . ALA C 1 174 ? 20.305 50.368 47.397 1.00 76.30 174 ALA C N 1
ATOM 7458 C CA . ALA C 1 174 ? 21.038 51.188 46.441 1.00 79.05 174 ALA C CA 1
ATOM 7459 C C . ALA C 1 174 ? 21.370 50.315 45.236 1.00 82.37 174 ALA C C 1
ATOM 7460 O O . ALA C 1 174 ? 22.474 49.780 45.134 1.00 84.71 174 ALA C O 1
ATOM 7462 N N . PRO C 1 175 ? 20.406 50.174 44.314 1.00 80.41 175 PRO C N 1
ATOM 7463 C CA . PRO C 1 175 ? 20.480 49.169 43.251 1.00 73.84 175 PRO C CA 1
ATOM 7464 C C . PRO C 1 175 ? 21.318 49.593 42.050 1.00 68.19 175 PRO C C 1
ATOM 7465 O O . PRO C 1 175 ? 21.695 50.757 41.926 1.00 68.66 175 PRO C O 1
ATOM 7469 N N . TYR C 1 176 ? 21.607 48.634 41.176 1.00 63.90 176 TYR C N 1
ATOM 7470 C CA . TYR C 1 176 ? 22.393 48.896 39.979 1.00 69.33 176 TYR C CA 1
ATOM 7471 C C . TYR C 1 176 ? 21.508 49.461 38.872 1.00 66.00 176 TYR C C 1
ATOM 7472 O O . TYR C 1 176 ? 20.462 48.892 38.550 1.00 67.94 176 TYR C O 1
ATOM 7481 N N . LYS C 1 177 ? 21.956 50.580 38.305 1.00 67.03 177 LYS C N 1
ATOM 7482 C CA . LYS C 1 177 ? 21.191 51.411 37.371 1.00 83.49 177 LYS C CA 1
ATOM 7483 C C . LYS C 1 177 ? 20.198 50.691 36.459 1.00 90.48 177 LYS C C 1
ATOM 7484 O O . LYS C 1 177 ? 20.569 49.790 35.706 1.00 86.54 177 LYS C O 1
ATOM 7486 N N . LYS C 1 178 ? 18.935 51.099 36.560 1.00 98.28 178 LYS C N 1
ATOM 7487 C CA . LYS C 1 178 ? 17.868 50.672 35.652 1.00 101.41 178 LYS C CA 1
ATOM 7488 C C . LYS C 1 178 ? 17.468 49.201 35.770 1.00 99.54 178 LYS C C 1
ATOM 7489 O O . LYS C 1 178 ? 16.297 48.887 35.987 1.00 103.35 178 LYS C O 1
ATOM 7491 N N . GLY C 1 179 ? 18.438 48.307 35.617 1.00 96.27 179 GLY C N 1
ATOM 7492 C CA . GLY C 1 179 ? 18.166 46.882 35.626 1.00 95.87 179 GLY C CA 1
ATOM 7493 C C . GLY C 1 179 ? 17.859 46.369 34.232 1.00 99.45 179 GLY C C 1
ATOM 7494 O O . GLY C 1 179 ? 17.139 45.386 34.066 1.00 100.44 179 GLY C O 1
ATOM 7495 N N . THR C 1 180 ? 18.403 47.047 33.227 1.00 97.68 180 THR C N 1
ATOM 7496 C CA . THR C 1 180 ? 18.196 46.656 31.839 1.00 86.88 180 THR C CA 1
ATOM 7497 C C . THR C 1 180 ? 18.983 45.389 31.534 1.00 86.74 180 THR C C 1
ATOM 7498 O O . THR C 1 180 ? 18.537 44.532 30.768 1.00 84.46 180 THR C O 1
ATOM 7502 N N . GLU C 1 181 ? 20.158 45.281 32.147 1.00 85.62 181 GLU C N 1
ATOM 7503 C CA . GLU C 1 181 ? 21.045 44.145 31.924 1.00 79.40 181 GLU C CA 1
ATOM 7504 C C . GLU C 1 181 ? 20.411 42.818 32.323 1.00 80.21 181 GLU C C 1
ATOM 7505 O O . GLU C 1 181 ? 20.677 41.792 31.700 1.00 78.22 181 GLU C O 1
ATOM 7511 N N . LEU C 1 182 ? 19.583 42.839 33.363 1.00 85.98 182 LEU C N 1
ATOM 7512 C CA . LEU C 1 182 ? 18.884 41.635 33.801 1.00 85.30 182 LEU C CA 1
ATOM 7513 C C . LEU C 1 182 ? 17.952 41.135 32.704 1.00 84.63 182 LEU C C 1
ATOM 7514 O O . LEU C 1 182 ? 17.998 39.963 32.321 1.00 84.73 182 LEU C O 1
ATOM 7519 N N . LEU C 1 183 ? 17.114 42.039 32.205 1.00 80.25 183 LEU C N 1
ATOM 7520 C CA . LEU C 1 183 ? 16.188 41.746 31.117 1.00 85.14 183 LEU C CA 1
ATOM 7521 C C . LEU C 1 183 ? 16.938 41.242 29.895 1.00 74.40 183 LEU C C 1
ATOM 7522 O O . LEU C 1 183 ? 16.536 40.262 29.258 1.00 68.63 183 LEU C O 1
ATOM 7527 N N . GLU C 1 184 ? 18.032 41.924 29.569 1.00 70.15 184 GLU C N 1
ATOM 7528 C CA . GLU C 1 184 ? 18.847 41.554 28.419 1.00 67.62 184 GLU C CA 1
ATOM 7529 C C . GLU C 1 184 ? 19.405 40.140 28.568 1.00 76.15 184 GLU C C 1
ATOM 7530 O O . GLU C 1 184 ? 19.450 39.378 27.600 1.00 80.24 184 GLU C O 1
ATOM 7536 N N . TYR C 1 185 ? 19.823 39.790 29.782 1.00 79.13 185 TYR C N 1
ATOM 7537 C CA . TYR C 1 185 ? 20.318 38.441 30.040 1.00 74.84 185 TYR C CA 1
ATOM 7538 C C . TYR C 1 185 ? 19.175 37.433 29.945 1.00 79.01 185 TYR C C 1
ATOM 7539 O O . TYR C 1 185 ? 19.381 36.279 29.570 1.00 76.13 185 TYR C O 1
ATOM 7548 N N . LEU C 1 186 ? 17.968 37.882 30.276 1.00 82.15 186 LEU C N 1
ATOM 7549 C CA . LEU C 1 186 ? 16.787 37.032 30.183 1.00 85.15 186 LEU C CA 1
ATOM 7550 C C . LEU C 1 186 ? 16.388 36.803 28.728 1.00 100.54 186 LEU C C 1
ATOM 7551 O O . LEU C 1 186 ? 15.695 35.836 28.412 1.00 111.97 186 LEU C O 1
ATOM 7556 N N . LYS C 1 187 ? 16.824 37.695 27.845 1.00 98.51 187 LYS C N 1
ATOM 7557 C CA . LYS C 1 187 ? 16.527 37.551 26.422 1.00 96.50 187 LYS C CA 1
ATOM 7558 C C . LYS C 1 187 ? 17.285 36.381 25.794 1.00 96.33 187 LYS C C 1
ATOM 7559 O O . LYS C 1 187 ? 16.805 35.758 24.847 1.00 100.11 187 LYS C O 1
ATOM 7565 N N . PHE C 1 188 ? 18.471 36.091 26.322 1.00 90.29 188 PHE C N 1
ATOM 7566 C CA . PHE C 1 188 ? 19.290 34.995 25.808 1.00 90.91 188 PHE C CA 1
ATOM 7567 C C . PHE C 1 188 ? 18.764 33.652 26.306 1.00 93.26 188 PHE C C 1
ATOM 7568 O O . PHE C 1 188 ? 18.546 33.471 27.504 1.00 101.88 188 PHE C O 1
ATOM 7576 N N . PRO C 1 189 ? 18.557 32.703 25.379 1.00 96.10 189 PRO C N 1
ATOM 7577 C CA . PRO C 1 189 ? 18.012 31.378 25.690 1.00 100.13 189 PRO C CA 1
ATOM 7578 C C . PRO C 1 189 ? 19.007 30.507 26.451 1.00 102.47 189 PRO C C 1
ATOM 7579 O O . PRO C 1 189 ? 20.197 30.817 26.485 1.00 104.78 189 PRO C O 1
ATOM 7583 N N . GLN C 1 190 ? 18.516 29.427 27.053 1.00 101.12 190 GLN C N 1
ATOM 7584 C CA . GLN C 1 190 ? 19.361 28.523 27.825 1.00 102.17 190 GLN C CA 1
ATOM 7585 C C . GLN C 1 190 ? 19.390 27.130 27.205 1.00 101.68 190 GLN C C 1
ATOM 7586 O O . GLN C 1 190 ? 18.466 26.739 26.493 1.00 101.86 190 GLN C O 1
ATOM 7592 N N . LYS C 1 191 ? 20.452 26.382 27.487 1.00 103.69 191 LYS C N 1
ATOM 7593 C CA . LYS C 1 191 ? 20.679 25.096 26.834 1.00 104.14 191 LYS C CA 1
ATOM 7594 C C . LYS C 1 191 ? 20.087 23.899 27.578 1.00 108.05 191 LYS C C 1
ATOM 7595 O O . LYS C 1 191 ? 20.253 22.758 27.149 1.00 111.86 191 LYS C O 1
ATOM 7597 N N . GLU C 1 192 ? 19.405 24.153 28.689 1.00 111.15 192 GLU C N 1
ATOM 7598 C CA . GLU C 1 192 ? 18.756 23.074 29.428 1.00 114.49 192 GLU C CA 1
ATOM 7599 C C . GLU C 1 192 ? 17.335 23.421 29.863 1.00 116.98 192 GLU C C 1
ATOM 7600 O O . GLU C 1 192 ? 17.010 24.585 30.101 1.00 115.91 192 GLU C O 1
ATOM 7606 N N . SER C 1 193 ? 16.505 22.388 29.967 1.00 117.99 193 SER C N 1
ATOM 7607 C CA . SER C 1 193 ? 15.089 22.523 30.296 1.00 114.18 193 SER C CA 1
ATOM 7608 C C . SER C 1 193 ? 14.859 23.319 31.575 1.00 109.54 193 SER C C 1
ATOM 7609 O O . SER C 1 193 ? 14.059 24.255 31.601 1.00 104.27 193 SER C O 1
ATOM 7612 N N . THR C 1 194 ? 15.572 22.937 32.629 1.00 110.53 194 THR C N 1
ATOM 7613 C CA . THR C 1 194 ? 15.402 23.529 33.951 1.00 108.64 194 THR C CA 1
ATOM 7614 C C . THR C 1 194 ? 15.694 25.027 33.945 1.00 103.03 194 THR C C 1
ATOM 7615 O O . THR C 1 194 ? 14.895 25.828 34.443 1.00 100.02 194 THR C O 1
ATOM 7619 N N . ASP C 1 195 ? 16.839 25.395 33.378 1.00 101.08 195 ASP C N 1
ATOM 7620 C CA . ASP C 1 195 ? 17.222 26.797 33.261 1.00 99.11 195 ASP C CA 1
ATOM 7621 C C . ASP C 1 195 ? 16.210 27.574 32.424 1.00 95.74 195 ASP C C 1
ATOM 7622 O O . ASP C 1 195 ? 15.903 28.725 32.724 1.00 88.64 195 ASP C O 1
ATOM 7627 N N . LYS C 1 196 ? 15.690 26.931 31.382 1.00 98.73 196 LYS C N 1
ATOM 7628 C CA . LYS C 1 196 ? 14.686 27.544 30.517 1.00 98.92 196 LYS C CA 1
ATOM 7629 C C . LYS C 1 196 ? 13.427 27.870 31.308 1.00 95.00 196 LYS C C 1
ATOM 7630 O O . LYS C 1 196 ? 12.876 28.966 31.194 1.00 97.49 196 LYS C O 1
ATOM 7632 N N . LEU C 1 197 ? 12.980 26.909 32.111 1.00 88.96 197 LEU C N 1
ATOM 7633 C CA . LEU C 1 197 ? 11.825 27.105 32.978 1.00 78.02 197 LEU C CA 1
ATOM 7634 C C . LEU C 1 197 ? 12.076 28.250 33.950 1.00 94.51 197 LEU C C 1
ATOM 7635 O O . LEU C 1 197 ? 11.209 29.103 34.159 1.00 92.69 197 LEU C O 1
ATOM 7640 N N . MET C 1 198 ? 13.268 28.258 34.541 1.00 91.51 198 MET C N 1
ATOM 7641 C CA . MET C 1 198 ? 13.657 29.304 35.481 1.00 83.31 198 MET C CA 1
ATOM 7642 C C . MET C 1 198 ? 13.553 30.688 34.842 1.00 80.63 198 MET C C 1
ATOM 7643 O O . MET C 1 198 ? 12.927 31.595 35.397 1.00 79.01 198 MET C O 1
ATOM 7648 N N . VAL C 1 199 ? 14.162 30.838 33.670 1.00 78.49 199 VAL C N 1
ATOM 7649 C CA . VAL C 1 199 ? 14.142 32.108 32.952 1.00 78.22 199 VAL C CA 1
ATOM 7650 C C . VAL C 1 199 ? 12.713 32.517 32.596 1.00 84.74 199 VAL C C 1
ATOM 7651 O O . VAL C 1 199 ? 12.338 33.679 32.757 1.00 83.45 199 VAL C O 1
ATOM 7655 N N . ASP C 1 200 ? 11.921 31.555 32.126 1.00 92.24 200 ASP C N 1
ATOM 7656 C CA . ASP C 1 200 ? 10.507 31.791 31.837 1.00 94.31 200 ASP C CA 1
ATOM 7657 C C . ASP C 1 200 ? 9.791 32.376 33.050 1.00 90.95 200 ASP C C 1
ATOM 7658 O O . ASP C 1 200 ? 9.071 33.376 32.942 1.00 95.11 200 ASP C O 1
ATOM 7663 N N . PHE C 1 201 ? 10.000 31.752 34.206 1.00 85.05 201 PHE C N 1
ATOM 7664 C CA . PHE C 1 201 ? 9.372 32.222 35.433 1.00 86.12 201 PHE C CA 1
ATOM 7665 C C . PHE C 1 201 ? 9.831 33.625 35.814 1.00 86.04 201 PHE C C 1
ATOM 7666 O O . PHE C 1 201 ? 9.016 34.451 36.210 1.00 91.44 201 PHE C O 1
ATOM 7674 N N . VAL C 1 202 ? 11.130 33.890 35.707 1.00 79.10 202 VAL C N 1
ATOM 7675 C CA . VAL C 1 202 ? 11.659 35.203 36.075 1.00 75.91 202 VAL C CA 1
ATOM 7676 C C . VAL C 1 202 ? 11.081 36.302 35.184 1.00 78.83 202 VAL C C 1
ATOM 7677 O O . VAL C 1 202 ? 10.637 37.349 35.672 1.00 66.77 202 VAL C O 1
ATOM 7681 N N . ILE C 1 203 ? 11.079 36.050 33.879 1.00 83.31 203 ILE C N 1
ATOM 7682 C CA . ILE C 1 203 ? 10.510 36.986 32.917 1.00 81.82 203 ILE C CA 1
ATOM 7683 C C . ILE C 1 203 ? 9.031 37.231 33.198 1.00 77.85 203 ILE C C 1
ATOM 7684 O O . ILE C 1 203 ? 8.582 38.376 33.204 1.00 74.86 203 ILE C O 1
ATOM 7689 N N . TRP C 1 204 ? 8.279 36.159 33.441 1.00 75.04 204 TRP C N 1
ATOM 7690 C CA . TRP C 1 204 ? 6.856 36.289 33.754 1.00 77.11 204 TRP C CA 1
ATOM 7691 C C . TRP C 1 204 ? 6.627 37.089 35.035 1.00 80.15 204 TRP C C 1
ATOM 7692 O O . TRP C 1 204 ? 5.690 37.879 35.126 1.00 85.55 204 TRP C O 1
ATOM 7703 N N . ALA C 1 205 ? 7.496 36.880 36.018 1.00 78.15 205 ALA C N 1
ATOM 7704 C CA . ALA C 1 205 ? 7.391 37.551 37.307 1.00 74.85 205 ALA C CA 1
ATOM 7705 C C . ALA C 1 205 ? 7.640 39.048 37.176 1.00 77.32 205 ALA C C 1
ATOM 7706 O O . ALA C 1 205 ? 6.895 39.860 37.725 1.00 74.23 205 ALA C O 1
ATOM 7708 N N . LEU C 1 206 ? 8.694 39.408 36.452 1.00 84.98 206 LEU C N 1
ATOM 7709 C CA . LEU C 1 206 ? 9.068 40.813 36.317 1.00 83.66 206 LEU C CA 1
ATOM 7710 C C . LEU C 1 206 ? 8.314 41.547 35.211 1.00 84.03 206 LEU C C 1
ATOM 7711 O O . LEU C 1 206 ? 8.406 42.771 35.101 1.00 76.90 206 LEU C O 1
ATOM 7716 N N . ASN C 1 207 ? 7.570 40.803 34.398 1.00 96.72 207 ASN C N 1
ATOM 7717 C CA . ASN C 1 207 ? 6.802 41.401 33.309 1.00 102.01 207 ASN C CA 1
ATOM 7718 C C . ASN C 1 207 ? 5.753 42.378 33.825 1.00 101.52 207 ASN C C 1
ATOM 7719 O O . ASN C 1 207 ? 4.858 42.000 34.581 1.00 100.23 207 ASN C O 1
ATOM 7724 N N . GLU C 1 208 ? 5.868 43.634 33.407 1.00 99.70 208 GLU C N 1
ATOM 7725 C CA . GLU C 1 208 ? 4.997 44.696 33.900 1.00 97.46 208 GLU C CA 1
ATOM 7726 C C . GLU C 1 208 ? 3.526 44.492 33.545 1.00 105.70 208 GLU C C 1
ATOM 7727 O O . GLU C 1 208 ? 2.645 45.014 34.225 1.00 112.77 208 GLU C O 1
ATOM 7729 N N . LYS C 1 209 ? 3.257 43.733 32.487 1.00 109.80 209 LYS C N 1
ATOM 7730 C CA . LYS C 1 209 ? 1.878 43.537 32.048 1.00 107.80 209 LYS C CA 1
ATOM 7731 C C . LYS C 1 209 ? 1.163 42.401 32.768 1.00 107.52 209 LYS C C 1
ATOM 7732 O O . LYS C 1 209 ? 0.738 41.432 32.139 1.00 105.46 209 LYS C O 1
ATOM 7738 N N . SER C 1 210 ? 1.021 42.523 34.083 1.00 106.02 210 SER C N 1
ATOM 7739 C CA . SER C 1 210 ? 0.153 41.617 34.822 1.00 104.26 210 SER C CA 1
ATOM 7740 C C . SER C 1 210 ? -1.294 42.014 34.544 1.00 105.74 210 SER C C 1
ATOM 7741 O O . SER C 1 210 ? -1.553 42.809 33.638 1.00 108.07 210 SER C O 1
ATOM 7744 N N . LYS C 1 211 ? -2.224 41.471 35.330 1.00 80.23 211 LYS C N 1
ATOM 7745 C CA . LYS C 1 211 ? -3.665 41.732 35.188 1.00 111.46 211 LYS C CA 1
ATOM 7746 C C . LYS C 1 211 ? -4.144 41.861 33.735 1.00 111.61 211 LYS C C 1
ATOM 7747 O O . LYS C 1 211 ? -4.614 42.919 33.319 1.00 114.42 211 LYS C O 1
ATOM 7753 N N . ARG C 1 212 ? -4.031 40.783 32.964 1.00 108.72 212 ARG C N 1
ATOM 7754 C CA . ARG C 1 212 ? -4.252 40.883 31.524 1.00 108.41 212 ARG C CA 1
ATOM 7755 C C . ARG C 1 212 ? -4.747 39.601 30.849 1.00 120.22 212 ARG C C 1
ATOM 7756 O O . ARG C 1 212 ? -4.712 39.504 29.623 1.00 126.59 212 ARG C O 1
ATOM 7764 N N . MET C 1 213 ? -5.188 38.623 31.637 1.00 121.25 213 MET C N 1
ATOM 7765 C CA . MET C 1 213 ? -5.623 37.318 31.117 1.00 114.21 213 MET C CA 1
ATOM 7766 C C . MET C 1 213 ? -4.494 36.553 30.413 1.00 115.68 213 MET C C 1
ATOM 7767 O O . MET C 1 213 ? -4.251 35.382 30.706 1.00 115.57 213 MET C O 1
ATOM 7772 N N . ASP C 1 214 ? -3.828 37.223 29.476 1.00 117.42 214 ASP C N 1
ATOM 7773 C CA . ASP C 1 214 ? -2.627 36.717 28.820 1.00 121.85 214 ASP C CA 1
ATOM 7774 C C . ASP C 1 214 ? -1.609 36.273 29.872 1.00 119.50 214 ASP C C 1
ATOM 7775 O O . ASP C 1 214 ? -1.099 35.145 29.838 1.00 120.23 214 ASP C O 1
ATOM 7780 N N . TYR C 1 215 ? -1.342 37.177 30.810 1.00 116.35 215 TYR C N 1
ATOM 7781 C CA . TYR C 1 215 ? -0.455 36.938 31.945 1.00 112.65 215 TYR C CA 1
ATOM 7782 C C . TYR C 1 215 ? -0.840 35.665 32.697 1.00 108.64 215 TYR C C 1
ATOM 7783 O O . TYR C 1 215 ? 0.019 34.846 33.048 1.00 108.74 215 TYR C O 1
ATOM 7792 N N . GLN C 1 216 ? -2.139 35.504 32.930 1.00 103.04 216 GLN C N 1
ATOM 7793 C CA . GLN C 1 216 ? -2.662 34.346 33.644 1.00 106.94 216 GLN C CA 1
ATOM 7794 C C . GLN C 1 216 ? -2.352 33.045 32.907 1.00 105.03 216 GLN C C 1
ATOM 7795 O O . GLN C 1 216 ? -1.790 32.115 33.488 1.00 104.27 216 GLN C O 1
ATOM 7801 N N . MET C 1 217 ? -2.717 32.995 31.628 1.00 102.83 217 MET C N 1
ATOM 7802 C CA . MET C 1 217 ? -2.468 31.828 30.783 1.00 104.89 217 MET C CA 1
ATOM 7803 C C . MET C 1 217 ? -0.990 31.448 30.770 1.00 104.75 217 MET C C 1
ATOM 7804 O O . MET C 1 217 ? -0.633 30.275 30.959 1.00 109.11 217 MET C O 1
ATOM 7809 N N . THR C 1 218 ? -0.140 32.448 30.544 1.00 100.55 218 THR C N 1
ATOM 7810 C CA . THR C 1 218 ? 1.306 32.247 30.562 1.00 101.49 218 THR C CA 1
ATOM 7811 C C . THR C 1 218 ? 1.742 31.609 31.876 1.00 109.51 218 THR C C 1
ATOM 7812 O O . THR C 1 218 ? 2.471 30.608 31.887 1.00 116.74 218 THR C O 1
ATOM 7816 N N . GLY C 1 219 ? 1.275 32.189 32.978 1.00 105.05 219 GLY C N 1
ATOM 7817 C CA . GLY C 1 219 ? 1.572 31.673 34.302 1.00 100.23 219 GLY C CA 1
ATOM 7818 C C . GLY C 1 219 ? 1.203 30.211 34.471 1.00 101.56 219 GLY C C 1
ATOM 7819 O O . GLY C 1 219 ? 2.026 29.403 34.906 1.00 101.16 219 GLY C O 1
ATOM 7820 N N . ILE C 1 220 ? -0.034 29.873 34.115 1.00 105.46 220 ILE C N 1
ATOM 7821 C CA . ILE C 1 220 ? -0.524 28.501 34.224 1.00 105.42 220 ILE C CA 1
ATOM 7822 C C . ILE C 1 220 ? 0.344 27.533 33.425 1.00 100.19 220 ILE C C 1
ATOM 7823 O O . ILE C 1 220 ? 0.713 26.458 33.915 1.00 95.57 220 ILE C O 1
ATOM 7828 N N . LYS C 1 221 ? 0.669 27.923 32.194 1.00 98.65 221 LYS C N 1
ATOM 7829 C CA . LYS C 1 221 ? 1.529 27.111 31.337 1.00 103.44 221 LYS C CA 1
ATOM 7830 C C . LYS C 1 221 ? 2.875 26.842 32.008 1.00 115.00 221 LYS C C 1
ATOM 7831 O O . LYS C 1 221 ? 3.352 25.696 32.053 1.00 124.13 221 LYS C O 1
ATOM 7833 N N . ILE C 1 222 ? 3.474 27.908 32.535 1.00 110.92 222 ILE C N 1
ATOM 7834 C CA . ILE C 1 222 ? 4.752 27.804 33.234 1.00 103.07 222 ILE C CA 1
ATOM 7835 C C . ILE C 1 222 ? 4.680 26.837 34.413 1.00 101.71 222 ILE C C 1
ATOM 7836 O O . ILE C 1 222 ? 5.532 25.954 34.552 1.00 99.90 222 ILE C O 1
ATOM 7841 N N . VAL C 1 223 ? 3.661 27.005 35.253 1.00 104.42 223 VAL C N 1
ATOM 7842 C CA . VAL C 1 223 ? 3.464 26.125 36.403 1.00 109.10 223 VAL C CA 1
ATOM 7843 C C . VAL C 1 223 ? 3.362 24.669 35.963 1.00 114.75 223 VAL C C 1
ATOM 7844 O O . VAL C 1 223 ? 3.958 23.783 36.578 1.00 114.10 223 VAL C O 1
ATOM 7848 N N . ASN C 1 224 ? 2.614 24.430 34.889 1.00 119.38 224 ASN C N 1
ATOM 7849 C CA . ASN C 1 224 ? 2.444 23.076 34.367 1.00 123.78 224 ASN C CA 1
ATOM 7850 C C . ASN C 1 224 ? 3.747 22.429 33.911 1.00 121.65 224 ASN C C 1
ATOM 7851 O O . ASN C 1 224 ? 4.106 21.336 34.369 1.00 119.83 224 ASN C O 1
ATOM 7856 N N . GLU C 1 225 ? 4.445 23.106 33.001 1.00 120.99 225 GLU C N 1
ATOM 7857 C CA . GLU C 1 225 ? 5.718 22.602 32.491 1.00 119.08 225 GLU C CA 1
ATOM 7858 C C . GLU C 1 225 ? 6.697 22.353 33.635 1.00 120.37 225 GLU C C 1
ATOM 7859 O O . GLU C 1 225 ? 7.411 21.340 33.660 1.00 124.07 225 GLU C O 1
ATOM 7861 N N . PHE C 1 226 ? 6.708 23.283 34.586 1.00 116.81 226 PHE C N 1
ATOM 7862 C CA . PHE C 1 226 ? 7.542 23.170 35.775 1.00 115.79 226 PHE C CA 1
ATOM 7863 C C . PHE C 1 226 ? 7.217 21.897 36.540 1.00 117.89 226 PHE C C 1
ATOM 7864 O O . PHE C 1 226 ? 8.114 21.166 36.956 1.00 114.10 226 PHE C O 1
ATOM 7872 N N . LYS C 1 227 ? 5.925 21.638 36.719 1.00 121.38 227 LYS C N 1
ATOM 7873 C CA . LYS C 1 227 ? 5.473 20.452 37.439 1.00 121.74 227 LYS C CA 1
ATOM 7874 C C . LYS C 1 227 ? 5.901 19.166 36.744 1.00 128.89 227 LYS C C 1
ATOM 7875 O O . LYS C 1 227 ? 6.354 18.226 37.393 1.00 129.10 227 LYS C O 1
ATOM 7881 N N . ALA C 1 228 ? 5.766 19.136 35.422 1.00 135.14 228 ALA C N 1
ATOM 7882 C CA . ALA C 1 228 ? 6.138 17.954 34.648 1.00 144.87 228 ALA C CA 1
ATOM 7883 C C . ALA C 1 228 ? 7.640 17.670 34.704 1.00 147.30 228 ALA C C 1
ATOM 7884 O O . ALA C 1 228 ? 8.064 16.512 34.844 1.00 151.18 228 ALA C O 1
ATOM 7886 N N . GLU C 1 229 ? 8.439 18.729 34.598 1.00 145.92 229 GLU C N 1
ATOM 7887 C CA . GLU C 1 229 ? 9.893 18.588 34.542 1.00 147.32 229 GLU C CA 1
ATOM 7888 C C . GLU C 1 229 ? 10.482 17.930 35.792 1.00 145.70 229 GLU C C 1
ATOM 7889 O O . GLU C 1 229 ? 11.487 17.222 35.713 1.00 148.92 229 GLU C O 1
ATOM 7895 N N . ILE C 1 230 ? 9.855 18.166 36.940 1.00 138.26 230 ILE C N 1
ATOM 7896 C CA . ILE C 1 230 ? 10.281 17.533 38.185 1.00 138.45 230 ILE C CA 1
ATOM 7897 C C . ILE C 1 230 ? 10.020 16.033 38.143 1.00 150.21 230 ILE C C 1
ATOM 7898 O O . ILE C 1 230 ? 10.896 15.228 38.463 1.00 156.09 230 ILE C O 1
ATOM 7903 N N . GLU C 1 231 ? 8.803 15.670 37.749 1.00 153.69 231 GLU C N 1
ATOM 7904 C CA . GLU C 1 231 ? 8.381 14.274 37.700 1.00 160.16 231 GLU C CA 1
ATOM 7905 C C . GLU C 1 231 ? 9.255 13.461 36.751 1.00 165.91 231 GLU C C 1
ATOM 7906 O O . GLU C 1 231 ? 9.707 12.367 37.094 1.00 169.39 231 GLU C O 1
ATOM 7912 N N . GLN C 1 232 ? 9.489 14.004 35.559 1.00 168.42 232 GLN C N 1
ATOM 7913 C CA . GLN C 1 232 ? 10.195 13.263 34.514 1.00 171.83 232 GLN C CA 1
ATOM 7914 C C . GLN C 1 232 ? 11.661 12.984 34.847 1.00 174.40 232 GLN C C 1
ATOM 7915 O O . GLN C 1 232 ? 12.192 11.924 34.516 1.00 177.58 232 GLN C O 1
ATOM 7917 N N . LYS C 1 233 ? 12.304 13.939 35.509 1.00 172.29 233 LYS C N 1
ATOM 7918 C CA . LYS C 1 233 ? 13.740 13.875 35.762 1.00 174.12 233 LYS C CA 1
ATOM 7919 C C . LYS C 1 233 ? 14.118 12.964 36.927 1.00 180.92 233 LYS C C 1
ATOM 7920 O O . LYS C 1 233 ? 13.304 12.692 37.810 1.00 184.50 233 LYS C O 1
ATOM 7922 N N . LEU C 1 234 ? 15.367 12.499 36.919 1.00 182.92 234 LEU C N 1
ATOM 7923 C CA . LEU C 1 234 ? 15.915 11.733 38.033 1.00 183.87 234 LEU C CA 1
ATOM 7924 C C . LEU C 1 234 ? 16.143 12.683 39.198 1.00 179.89 234 LEU C C 1
ATOM 7925 O O . LEU C 1 234 ? 16.348 12.258 40.335 1.00 179.91 234 LEU C O 1
ATOM 7927 N N . GLU C 1 235 ? 16.136 13.973 38.875 1.00 176.54 235 GLU C N 1
ATOM 7928 C CA . GLU C 1 235 ? 16.070 15.065 39.846 1.00 172.30 235 GLU C CA 1
ATOM 7929 C C . GLU C 1 235 ? 17.385 15.391 40.550 1.00 164.03 235 GLU C C 1
ATOM 7930 O O . GLU C 1 235 ? 18.136 14.507 40.965 1.00 163.77 235 GLU C O 1
ATOM 7936 N N . PHE C 1 236 ? 17.650 16.687 40.646 1.00 155.66 236 PHE C N 1
ATOM 7937 C CA . PHE C 1 236 ? 18.761 17.223 41.415 1.00 149.57 236 PHE C CA 1
ATOM 7938 C C . PHE C 1 236 ? 18.193 18.126 42.499 1.00 143.50 236 PHE C C 1
ATOM 7939 O O . PHE C 1 236 ? 17.003 18.047 42.804 1.00 143.86 236 PHE C O 1
ATOM 7947 N N . ASP C 1 237 ? 19.021 18.992 43.071 1.00 138.95 237 ASP C N 1
ATOM 7948 C CA . ASP C 1 237 ? 18.495 19.980 44.003 1.00 136.87 237 ASP C CA 1
ATOM 7949 C C . ASP C 1 237 ? 17.915 21.174 43.253 1.00 125.25 237 ASP C C 1
ATOM 7950 O O . ASP C 1 237 ? 18.591 21.818 42.450 1.00 121.75 237 ASP C O 1
ATOM 7955 N N . TRP C 1 238 ? 16.643 21.444 43.511 1.00 117.09 238 TRP C N 1
ATOM 7956 C CA . TRP C 1 238 ? 15.952 22.569 42.906 1.00 110.24 238 TRP C CA 1
ATOM 7957 C C . TRP C 1 238 ? 16.161 23.801 43.772 1.00 110.74 238 TRP C C 1
ATOM 7958 O O . TRP C 1 238 ? 15.610 24.868 43.504 1.00 110.08 238 TRP C O 1
ATOM 7969 N N . SER C 1 239 ? 16.978 23.632 44.808 1.00 110.59 239 SER C N 1
ATOM 7970 C CA . SER C 1 239 ? 17.225 24.662 45.814 1.00 102.96 239 SER C CA 1
ATOM 7971 C C . SER C 1 239 ? 17.688 25.981 45.209 1.00 98.12 239 SER C C 1
ATOM 7972 O O . SER C 1 239 ? 17.234 27.051 45.611 1.00 96.17 239 SER C O 1
ATOM 7975 N N . LEU C 1 240 ? 18.600 25.898 44.245 1.00 97.52 240 LEU C N 1
ATOM 7976 C CA . LEU C 1 240 ? 19.118 27.088 43.582 1.00 96.15 240 LEU C CA 1
ATOM 7977 C C . LEU C 1 240 ? 18.024 27.741 42.744 1.00 95.00 240 LEU C C 1
ATOM 7978 O O . LEU C 1 240 ? 17.859 28.963 42.762 1.00 87.76 240 LEU C O 1
ATOM 7983 N N . ILE C 1 241 ? 17.277 26.913 42.021 1.00 96.92 241 ILE C N 1
ATOM 7984 C CA . ILE C 1 241 ? 16.171 27.381 41.197 1.00 101.52 241 ILE C CA 1
ATOM 7985 C C . ILE C 1 241 ? 15.088 28.022 42.058 1.00 100.21 241 ILE C C 1
ATOM 7986 O O . ILE C 1 241 ? 14.586 29.100 41.741 1.00 97.62 241 ILE C O 1
ATOM 7991 N N . MET C 1 242 ? 14.739 27.354 43.154 1.00 103.77 242 MET C N 1
ATOM 7992 C CA . MET C 1 242 ? 13.742 27.877 44.080 1.00 102.81 242 MET C CA 1
ATOM 7993 C C . MET C 1 242 ? 14.222 29.178 44.721 1.00 97.72 242 MET C C 1
ATOM 7994 O O . MET C 1 242 ? 13.425 30.079 44.989 1.00 102.26 242 MET C O 1
ATOM 7999 N N . SER C 1 243 ? 15.527 29.273 44.954 1.00 87.10 243 SER C N 1
ATOM 8000 C CA . SER C 1 243 ? 16.123 30.491 45.489 1.00 82.01 243 SER C CA 1
ATOM 8001 C C . SER C 1 243 ? 15.950 31.636 44.504 1.00 84.48 243 SER C C 1
ATOM 8002 O O . SER C 1 243 ? 15.525 32.734 44.874 1.00 81.99 243 SER C O 1
ATOM 8005 N N . THR C 1 244 ? 16.287 31.366 43.247 1.00 84.04 244 THR C N 1
ATOM 8006 C CA . THR C 1 244 ? 16.163 32.353 42.183 1.00 76.97 244 THR C CA 1
ATOM 8007 C C . THR C 1 244 ? 14.717 32.820 42.036 1.00 73.53 244 THR C C 1
ATOM 8008 O O . THR C 1 244 ? 14.455 34.013 41.884 1.00 70.03 244 THR C O 1
ATOM 8012 N N . CYS C 1 245 ? 13.783 31.875 42.092 1.00 75.50 245 CYS C N 1
ATOM 8013 C CA . CYS C 1 245 ? 12.360 32.192 42.003 1.00 81.20 245 CYS C CA 1
ATOM 8014 C C . CYS C 1 245 ? 11.897 33.051 43.175 1.00 80.58 245 CYS C C 1
ATOM 8015 O O . CYS C 1 245 ? 11.124 33.994 42.998 1.00 77.87 245 CYS C O 1
ATOM 8018 N N . ARG C 1 246 ? 12.366 32.712 44.372 1.00 87.25 246 ARG C N 1
ATOM 8019 C CA . ARG C 1 246 ? 12.016 33.462 45.572 1.00 85.53 246 ARG C CA 1
ATOM 8020 C C . ARG C 1 246 ? 12.495 34.905 45.460 1.00 83.50 246 ARG C C 1
ATOM 8021 O O . ARG C 1 246 ? 11.717 35.845 45.643 1.00 67.97 246 ARG C O 1
ATOM 8029 N N . LEU C 1 247 ? 13.779 35.067 45.150 1.00 77.22 247 LEU C N 1
ATOM 8030 C CA . LEU C 1 247 ? 14.374 36.389 44.978 1.00 73.15 247 LEU C CA 1
ATOM 8031 C C . LEU C 1 247 ? 13.653 37.198 43.899 1.00 79.72 247 LEU C C 1
ATOM 8032 O O . LEU C 1 247 ? 13.364 38.385 44.085 1.00 79.45 247 LEU C O 1
ATOM 8037 N N . ALA C 1 248 ? 13.362 36.548 42.775 1.00 83.08 248 ALA C N 1
ATOM 8038 C CA . ALA C 1 248 ? 12.651 37.192 41.675 1.00 84.57 248 ALA C CA 1
ATOM 8039 C C . ALA C 1 248 ? 11.276 37.678 42.119 1.00 84.61 248 ALA C C 1
ATOM 8040 O O . ALA C 1 248 ? 10.864 38.789 41.785 1.00 80.17 248 ALA C O 1
ATOM 8042 N N . SER C 1 249 ? 10.573 36.841 42.875 1.00 87.79 249 SER C N 1
ATOM 8043 C CA . SER C 1 249 ? 9.255 37.196 43.387 1.00 89.61 249 SER C CA 1
ATOM 8044 C C . SER C 1 249 ? 9.335 38.388 44.339 1.00 89.39 249 SER C C 1
ATOM 8045 O O . SER C 1 249 ? 8.475 39.273 44.317 1.00 90.22 249 SER C O 1
ATOM 8048 N N . LYS C 1 250 ? 10.374 38.406 45.170 1.00 88.76 250 LYS C N 1
ATOM 8049 C CA . LYS C 1 250 ? 10.604 39.523 46.081 1.00 90.84 250 LYS C CA 1
ATOM 8050 C C . LYS C 1 250 ? 10.825 40.813 45.294 1.00 88.17 250 LYS C C 1
ATOM 8051 O O . LYS C 1 250 ? 10.298 41.873 45.649 1.00 91.12 250 LYS C O 1
ATOM 8053 N N . LEU C 1 251 ? 11.602 40.711 44.219 1.00 80.89 251 LEU C N 1
ATOM 8054 C CA . LEU C 1 251 ? 11.832 41.845 43.331 1.00 77.15 251 LEU C CA 1
ATOM 8055 C C . LEU C 1 251 ? 10.531 42.308 42.684 1.00 77.29 251 LEU C C 1
ATOM 8056 O O . LEU C 1 251 ? 10.328 43.503 42.460 1.00 75.50 251 LEU C O 1
ATOM 8061 N N . ALA C 1 252 ? 9.651 41.356 42.391 1.00 76.96 252 ALA C N 1
ATOM 8062 C CA . ALA C 1 252 ? 8.349 41.679 41.822 1.00 80.80 252 ALA C CA 1
ATOM 8063 C C . ALA C 1 252 ? 7.519 42.459 42.833 1.00 81.34 252 ALA C C 1
ATOM 8064 O O . ALA C 1 252 ? 6.808 43.399 42.473 1.00 80.62 252 ALA C O 1
ATOM 8066 N N . MET C 1 253 ? 7.623 42.070 44.101 1.00 81.03 253 MET C N 1
ATOM 8067 C CA . MET C 1 253 ? 6.932 42.783 45.170 1.00 77.40 253 MET C CA 1
ATOM 8068 C C . MET C 1 253 ? 7.465 44.203 45.343 1.00 80.70 253 MET C C 1
ATOM 8069 O O . MET C 1 253 ? 6.691 45.143 45.533 1.00 82.27 253 MET C O 1
ATOM 8074 N N . LYS C 1 254 ? 8.784 44.358 45.284 1.00 83.71 254 LYS C N 1
ATOM 8075 C CA . LYS C 1 254 ? 9.389 45.680 45.422 1.00 69.34 254 LYS C CA 1
ATOM 8076 C C . LYS C 1 254 ? 9.030 46.596 44.255 1.00 81.89 254 LYS C C 1
ATOM 8077 O O . LYS C 1 254 ? 8.776 47.787 44.439 1.00 74.44 254 LYS C O 1
ATOM 8083 N N . LYS C 1 255 ? 8.998 46.025 43.056 1.00 86.18 255 LYS C N 1
ATOM 8084 C CA . LYS C 1 255 ? 8.863 46.806 41.830 1.00 91.91 255 LYS C CA 1
ATOM 8085 C C . LYS C 1 255 ? 7.434 47.248 41.509 1.00 93.32 255 LYS C C 1
ATOM 8086 O O . LYS C 1 255 ? 7.222 48.353 41.011 1.00 89.33 255 LYS C O 1
ATOM 8092 N N .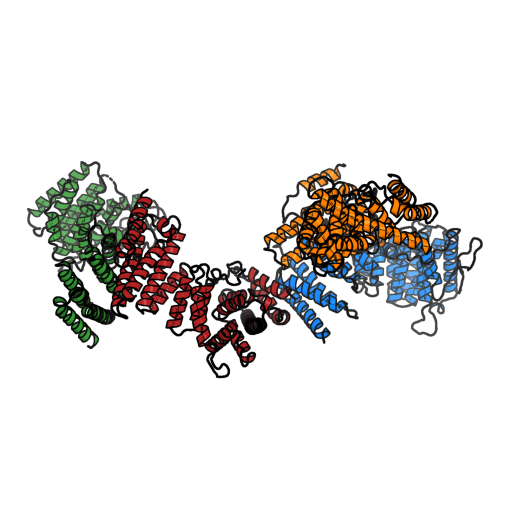 PHE C 1 256 ? 6.456 46.391 41.786 1.00 97.47 256 PHE C N 1
ATOM 8093 C CA . PHE C 1 256 ? 5.093 46.650 41.328 1.00 98.86 256 PHE C CA 1
ATOM 8094 C C . PHE C 1 256 ? 4.050 46.721 42.441 1.00 102.60 256 PHE C C 1
ATOM 8095 O O . PHE C 1 256 ? 3.181 47.593 42.424 1.00 111.31 256 PHE C O 1
ATOM 8103 N N . GLY C 1 257 ? 4.129 45.808 43.402 1.00 90.06 257 GLY C N 1
ATOM 8104 C CA . GLY C 1 257 ? 3.152 45.767 44.474 1.00 85.84 257 GLY C CA 1
ATOM 8105 C C . GLY C 1 257 ? 2.738 44.354 44.833 1.00 91.86 257 GLY C C 1
ATOM 8106 O O . GLY C 1 257 ? 3.452 43.397 44.536 1.00 91.10 257 GLY C O 1
ATOM 8107 N N . PHE C 1 258 ? 1.572 44.224 45.457 1.00 99.61 258 PHE C N 1
ATOM 8108 C CA . PHE C 1 258 ? 1.135 42.950 46.023 1.00 101.45 258 PHE C CA 1
ATOM 8109 C C . PHE C 1 258 ? 0.520 41.970 45.017 1.00 103.22 258 PHE C C 1
ATOM 8110 O O . PHE C 1 258 ? 0.515 40.765 45.253 1.00 106.41 258 PHE C O 1
ATOM 8118 N N . GLN C 1 259 ? 0.004 42.483 43.903 1.00 101.40 259 GLN C N 1
ATOM 8119 C CA . GLN C 1 259 ? -0.666 41.643 42.908 1.00 104.51 259 GLN C CA 1
ATOM 8120 C C . GLN C 1 259 ? 0.311 40.703 42.197 1.00 109.44 259 GLN C C 1
ATOM 8121 O O . GLN C 1 259 ? 0.177 39.465 42.255 1.00 115.66 259 GLN C O 1
ATOM 8127 N N . GLN C 1 260 ? 1.282 41.311 41.520 1.00 100.88 260 GLN C N 1
ATOM 8128 C CA . GLN C 1 260 ? 2.349 40.594 40.833 1.00 88.27 260 GLN C CA 1
ATOM 8129 C C . GLN C 1 260 ? 2.946 39.551 41.768 1.00 86.33 260 GLN C C 1
ATOM 8130 O O . GLN C 1 260 ? 3.041 38.357 41.434 1.00 95.36 260 GLN C O 1
ATOM 8136 N N . PHE C 1 261 ? 3.317 40.012 42.960 1.00 77.74 261 PHE C N 1
ATOM 8137 C CA . PHE C 1 261 ? 3.868 39.130 43.974 1.00 73.51 261 PHE C CA 1
ATOM 8138 C C . PHE C 1 261 ? 2.900 38.027 44.355 1.00 75.14 261 PHE C C 1
ATOM 8139 O O . PHE C 1 261 ? 3.326 36.952 44.741 1.00 121.85 261 PHE C O 1
ATOM 8147 N N . TYR C 1 262 ? 1.600 38.288 44.274 1.00 95.44 262 TYR C N 1
ATOM 8148 C CA . TYR C 1 262 ? 0.650 37.250 44.639 1.00 96.11 262 TYR C CA 1
ATOM 8149 C C . TYR C 1 262 ? 0.654 36.142 43.604 1.00 97.49 262 TYR C C 1
ATOM 8150 O O . TYR C 1 262 ? 0.644 34.963 43.959 1.00 105.86 262 TYR C O 1
ATOM 8159 N N . ASN C 1 263 ? 0.658 36.513 42.326 1.00 91.49 263 ASN C N 1
ATOM 8160 C CA . ASN C 1 263 ? 0.781 35.497 41.282 1.00 88.78 263 ASN C CA 1
ATOM 8161 C C . ASN C 1 263 ? 2.062 34.677 41.466 1.00 87.58 263 ASN C C 1
ATOM 8162 O O . ASN C 1 263 ? 2.037 33.430 41.449 1.00 84.90 263 ASN C O 1
ATOM 8167 N N . CYS C 1 264 ? 3.170 35.386 41.676 1.00 88.88 264 CYS C N 1
ATOM 8168 C CA . CYS C 1 264 ? 4.453 34.740 41.955 1.00 83.47 264 CYS C CA 1
ATOM 8169 C C . CYS C 1 264 ? 4.364 33.761 43.133 1.00 85.04 264 CYS C C 1
ATOM 8170 O O . CYS C 1 264 ? 4.829 32.625 43.044 1.00 87.13 264 CYS C O 1
ATOM 8173 N N . PHE C 1 265 ? 3.750 34.215 44.221 1.00 86.53 265 PHE C N 1
ATOM 8174 C CA . PHE C 1 265 ? 3.601 33.445 45.453 1.00 99.59 265 PHE C CA 1
ATOM 8175 C C . PHE C 1 265 ? 2.793 32.182 45.229 1.00 104.92 265 PHE C C 1
ATOM 8176 O O . PHE C 1 265 ? 3.142 31.118 45.733 1.00 113.28 265 PHE C O 1
ATOM 8184 N N . ASP C 1 266 ? 1.701 32.314 44.485 1.00 98.99 266 ASP C N 1
ATOM 8185 C CA . ASP C 1 266 ? 0.862 31.173 44.157 1.00 102.76 266 ASP C CA 1
ATOM 8186 C C . ASP C 1 266 ? 1.700 30.141 43.411 1.00 104.58 266 ASP C C 1
ATOM 8187 O O . ASP C 1 266 ? 1.733 28.959 43.785 1.00 106.25 266 ASP C O 1
ATOM 8192 N N . THR C 1 267 ? 2.397 30.599 42.372 1.00 100.81 267 THR C N 1
ATOM 8193 C CA . THR C 1 267 ? 3.243 29.701 41.587 1.00 99.06 267 THR C CA 1
ATOM 8194 C C . THR C 1 267 ? 4.287 28.972 42.442 1.00 98.64 267 THR C C 1
ATOM 8195 O O . THR C 1 267 ? 4.318 27.740 42.481 1.00 102.26 267 THR C O 1
ATOM 8199 N N . ILE C 1 268 ? 5.125 29.741 43.131 1.00 92.04 268 ILE C N 1
ATOM 8200 C CA . ILE C 1 268 ? 6.196 29.184 43.957 1.00 93.41 268 ILE C CA 1
ATOM 8201 C C . ILE C 1 268 ? 5.680 28.236 45.043 1.00 102.09 268 ILE C C 1
ATOM 8202 O O . ILE C 1 268 ? 6.257 27.170 45.266 1.00 106.33 268 ILE C O 1
ATOM 8207 N N . SER C 1 269 ? 4.596 28.622 45.711 1.00 102.11 269 SER C N 1
ATOM 8208 C CA . SER C 1 269 ? 3.978 27.772 46.725 1.00 100.24 269 SER C CA 1
ATOM 8209 C C . SER C 1 269 ? 3.576 26.432 46.124 1.00 100.99 269 SER C C 1
ATOM 8210 O O . SER C 1 269 ? 3.902 25.368 46.667 1.00 102.02 269 SER C O 1
ATOM 8213 N N . THR C 1 270 ? 2.872 26.495 44.996 1.00 103.92 270 THR C N 1
ATOM 8214 C CA . THR C 1 270 ? 2.477 25.289 44.275 1.00 107.31 270 THR C CA 1
ATOM 8215 C C . THR C 1 270 ? 3.692 24.414 43.966 1.00 111.25 270 THR C C 1
ATOM 8216 O O . THR C 1 270 ? 3.649 23.189 44.122 1.00 117.75 270 THR C O 1
ATOM 8220 N N . LEU C 1 271 ? 4.776 25.056 43.540 1.00 105.54 271 LEU C N 1
ATOM 8221 C CA . LEU C 1 271 ? 6.020 24.352 43.239 1.00 102.44 271 LEU C CA 1
ATOM 8222 C C . LEU C 1 271 ? 6.576 23.612 44.454 1.00 104.71 271 LEU C C 1
ATOM 8223 O O . LEU C 1 271 ? 6.921 22.434 44.363 1.00 107.22 271 LEU C O 1
ATOM 8228 N N . TYR C 1 272 ? 6.663 24.308 45.584 1.00 102.74 272 TYR C N 1
ATOM 8229 C CA . TYR C 1 272 ? 7.164 23.711 46.821 1.00 105.00 272 TYR C CA 1
ATOM 8230 C C . TYR C 1 272 ? 6.326 22.519 47.267 1.00 114.41 272 TYR C C 1
ATOM 8231 O O . TYR C 1 272 ? 6.867 21.474 47.652 1.00 118.81 272 TYR C O 1
ATOM 8240 N N . ILE C 1 273 ? 5.005 22.679 47.217 1.00 118.05 273 ILE C N 1
ATOM 8241 C CA . ILE C 1 273 ? 4.105 21.582 47.558 1.00 120.63 273 ILE C CA 1
ATOM 8242 C C . ILE C 1 273 ? 4.363 20.393 46.640 1.00 121.50 273 ILE C C 1
ATOM 8243 O O . ILE C 1 273 ? 4.420 19.245 47.091 1.00 123.00 273 ILE C O 1
ATOM 8248 N N . THR C 1 274 ? 4.531 20.683 45.353 1.00 121.36 274 THR C N 1
ATOM 8249 C CA . THR C 1 274 ? 4.812 19.654 44.357 1.00 125.09 274 THR C CA 1
ATOM 8250 C C . THR C 1 274 ? 6.092 18.884 44.671 1.00 125.12 274 THR C C 1
ATOM 8251 O O . THR C 1 274 ? 6.117 17.654 44.607 1.00 128.78 274 THR C O 1
ATOM 8255 N N . ILE C 1 275 ? 7.153 19.611 45.007 1.00 118.46 275 ILE C N 1
ATOM 8256 C CA . ILE C 1 275 ? 8.437 18.984 45.300 1.00 116.23 275 ILE C CA 1
ATOM 8257 C C . ILE C 1 275 ? 8.353 18.121 46.551 1.00 115.35 275 ILE C C 1
ATOM 8258 O O . ILE C 1 275 ? 8.780 16.966 46.549 1.00 112.71 275 ILE C O 1
ATOM 8263 N N . TYR C 1 276 ? 7.792 18.681 47.619 1.00 116.07 276 TYR C N 1
ATOM 8264 C CA . TYR C 1 276 ? 7.702 17.948 48.880 1.00 121.50 276 TYR C CA 1
ATOM 8265 C C . TYR C 1 276 ? 6.660 16.830 48.857 1.00 129.67 276 TYR C C 1
ATOM 8266 O O . TYR C 1 276 ? 6.602 16.014 49.777 1.00 130.65 276 TYR C O 1
ATOM 8275 N N . SER C 1 277 ? 5.842 16.788 47.809 1.00 133.00 277 SER C N 1
ATOM 8276 C CA . SER C 1 277 ? 4.898 15.687 47.645 1.00 137.40 277 SER C CA 1
ATOM 8277 C C . SER C 1 277 ? 5.636 14.414 47.239 1.00 140.50 277 SER C C 1
ATOM 8278 O O . SER C 1 277 ? 5.172 13.304 47.498 1.00 144.81 277 SER C O 1
ATOM 8281 N N . ARG C 1 278 ? 6.787 14.587 46.597 1.00 138.62 278 ARG C N 1
ATOM 8282 C CA . ARG C 1 278 ? 7.593 13.459 46.144 1.00 140.76 278 ARG C CA 1
ATOM 8283 C C . ARG C 1 278 ? 9.060 13.851 46.001 1.00 139.25 278 ARG C C 1
ATOM 8284 O O . ARG C 1 278 ? 9.568 13.994 44.888 1.00 138.64 278 ARG C O 1
ATOM 8286 N N . SER C 1 281 ? 14.886 13.970 48.326 1.00 175.03 281 SER C N 1
ATOM 8287 C CA . SER C 1 281 ? 14.866 15.362 48.758 1.00 172.10 281 SER C CA 1
ATOM 8288 C C . SER C 1 281 ? 16.283 15.909 48.889 1.00 170.97 281 SER C C 1
ATOM 8289 O O . SER C 1 281 ? 17.255 15.154 48.888 1.00 174.52 281 SER C O 1
ATOM 8292 N N . SER C 1 282 ? 16.393 17.228 48.999 1.00 165.24 282 SER C N 1
ATOM 8293 C CA . SER C 1 282 ? 17.687 17.875 49.168 1.00 159.52 282 SER C CA 1
ATOM 8294 C C . SER C 1 282 ? 17.773 18.543 50.534 1.00 156.74 282 SER C C 1
ATOM 8295 O O . SER C 1 282 ? 16.859 19.260 50.944 1.00 156.86 282 SER C O 1
ATOM 8298 N N . LYS C 1 283 ? 18.872 18.298 51.238 1.00 153.03 283 LYS C N 1
ATOM 8299 C CA . LYS C 1 283 ? 19.093 18.909 52.543 1.00 145.62 283 LYS C CA 1
ATOM 8300 C C . LYS C 1 283 ? 19.330 20.409 52.405 1.00 139.84 283 LYS C C 1
ATOM 8301 O O . LYS C 1 283 ? 19.139 21.168 53.354 1.00 138.45 283 LYS C O 1
ATOM 8303 N N . CYS C 1 284 ? 19.744 20.831 51.215 1.00 133.51 284 CYS C N 1
ATOM 8304 C CA . CYS C 1 284 ? 19.977 22.243 50.946 1.00 124.82 284 CYS C CA 1
ATOM 8305 C C . CYS C 1 284 ? 18.647 22.967 50.763 1.00 121.63 284 CYS C C 1
ATOM 8306 O O . CYS C 1 284 ? 18.508 24.134 51.128 1.00 122.01 284 CYS C O 1
ATOM 8309 N N . LEU C 1 285 ? 17.672 22.258 50.203 1.00 118.75 285 LEU C N 1
ATOM 8310 C CA . LEU C 1 285 ? 16.371 22.835 49.873 1.00 114.32 285 LEU C CA 1
ATOM 8311 C C . LEU C 1 285 ? 15.585 23.276 51.107 1.00 119.97 285 LEU C C 1
ATOM 8312 O O . LEU C 1 285 ? 14.768 24.192 51.034 1.00 118.81 285 LEU C O 1
ATOM 8317 N N . LEU C 1 286 ? 15.839 22.620 52.236 1.00 124.17 286 LEU C N 1
ATOM 8318 C CA . LEU C 1 286 ? 15.183 22.958 53.497 1.00 121.92 286 LEU C CA 1
ATOM 8319 C C . LEU C 1 286 ? 15.369 24.428 53.867 1.00 111.86 286 LEU C C 1
ATOM 8320 O O . LEU C 1 286 ? 14.400 25.130 54.169 1.00 107.20 286 LEU C O 1
ATOM 8325 N N . ALA C 1 287 ? 16.617 24.886 53.831 1.00 108.28 287 ALA C N 1
ATOM 8326 C CA . ALA C 1 287 ? 16.949 26.264 54.182 1.00 107.40 287 ALA C CA 1
ATOM 8327 C C . ALA C 1 287 ? 16.212 27.263 53.298 1.00 108.49 287 ALA C C 1
ATOM 8328 O O . ALA C 1 287 ? 15.666 28.255 53.784 1.00 111.92 287 ALA C O 1
ATOM 8330 N N . GLU C 1 288 ? 16.190 26.988 51.998 1.00 106.68 288 GLU C N 1
ATOM 8331 C CA . GLU C 1 288 ? 15.552 27.880 51.039 1.00 106.71 288 GLU C CA 1
ATOM 8332 C C . GLU C 1 288 ? 14.035 27.886 51.198 1.00 108.04 288 GLU C C 1
ATOM 8333 O O . GLU C 1 288 ? 13.389 28.918 51.019 1.00 109.09 288 GLU C O 1
ATOM 8339 N N . ALA C 1 289 ? 13.475 26.726 51.523 1.00 106.66 289 ALA C N 1
ATOM 8340 C CA . ALA C 1 289 ? 12.043 26.602 51.765 1.00 103.35 289 ALA C CA 1
ATOM 8341 C C . ALA C 1 289 ? 11.650 27.434 52.978 1.00 109.40 289 ALA C C 1
ATOM 8342 O O . ALA C 1 289 ? 10.684 28.202 52.933 1.00 111.33 289 ALA C O 1
ATOM 8344 N N . ILE C 1 290 ? 12.410 27.278 54.060 1.00 109.00 290 ILE C N 1
ATOM 8345 C CA . ILE C 1 290 ? 12.205 28.075 55.265 1.00 104.89 290 ILE C CA 1
ATOM 8346 C C . ILE C 1 290 ? 12.308 29.563 54.942 1.00 102.69 290 ILE C C 1
ATOM 8347 O O . ILE C 1 290 ? 11.509 30.374 55.420 1.00 104.86 290 ILE C O 1
ATOM 8352 N N . SER C 1 291 ? 13.290 29.910 54.114 1.00 95.92 291 SER C N 1
ATOM 8353 C CA . SER C 1 291 ? 13.483 31.289 53.680 1.00 90.41 291 SER C CA 1
ATOM 8354 C C . SER C 1 291 ? 12.249 31.821 52.954 1.00 89.90 291 SER C C 1
ATOM 8355 O O . SER C 1 291 ? 11.827 32.958 53.178 1.00 84.50 291 SER C O 1
ATOM 8358 N N . TRP C 1 292 ? 11.673 30.990 52.091 1.00 96.81 292 TRP C N 1
ATOM 8359 C CA . TRP C 1 292 ? 10.475 31.365 51.346 1.00 99.51 292 TRP C CA 1
ATOM 8360 C C . TRP C 1 292 ? 9.275 31.564 52.260 1.00 101.02 292 TRP C C 1
ATOM 8361 O O . TRP C 1 292 ? 8.544 32.543 52.119 1.00 97.64 292 TRP C O 1
ATOM 8372 N N . ILE C 1 293 ? 9.074 30.633 53.189 1.00 103.60 293 ILE C N 1
ATOM 8373 C CA . ILE C 1 293 ? 7.999 30.751 54.169 1.00 105.83 293 ILE C CA 1
ATOM 8374 C C . ILE C 1 293 ? 8.126 32.068 54.929 1.00 105.88 293 ILE C C 1
ATOM 8375 O O . ILE C 1 293 ? 7.158 32.829 55.056 1.00 105.83 293 ILE C O 1
ATOM 8380 N N . SER C 1 294 ? 9.337 32.332 55.413 1.00 100.41 294 SER C N 1
ATOM 8381 C CA . SER C 1 294 ? 9.634 33.545 56.168 1.00 97.17 294 SER C CA 1
ATOM 8382 C C . SER C 1 294 ? 9.332 34.813 55.369 1.00 93.66 294 SER C C 1
ATOM 8383 O O . SER C 1 294 ? 8.535 35.651 55.797 1.00 87.91 294 SER C O 1
ATOM 8386 N N . ASP C 1 295 ? 9.971 34.944 54.209 1.00 96.28 295 ASP C N 1
ATOM 8387 C CA . ASP C 1 295 ? 9.793 36.118 53.356 1.00 99.89 295 ASP C CA 1
ATOM 8388 C C . ASP C 1 295 ? 8.331 36.346 52.978 1.00 100.15 295 ASP C C 1
ATOM 8389 O O . ASP C 1 295 ? 7.823 37.469 53.071 1.00 101.24 295 ASP C O 1
ATOM 8394 N N . SER C 1 296 ? 7.662 35.277 52.555 1.00 99.47 296 SER C N 1
ATOM 8395 C CA . SER C 1 296 ? 6.258 35.358 52.170 1.00 98.33 296 SER C CA 1
ATOM 8396 C C . SER C 1 296 ? 5.388 35.833 53.331 1.00 98.13 296 SER C C 1
ATOM 8397 O O . SER C 1 296 ? 4.509 36.678 53.151 1.00 90.91 296 SER C O 1
ATOM 8400 N N . ALA C 1 297 ? 5.642 35.294 54.521 1.00 98.91 297 ALA C N 1
ATOM 8401 C CA . ALA C 1 297 ? 4.917 35.718 55.717 1.00 97.82 297 ALA C CA 1
ATOM 8402 C C . ALA C 1 297 ? 5.123 37.207 55.994 1.00 98.31 297 ALA C C 1
ATOM 8403 O O . ALA C 1 297 ? 4.162 37.955 56.225 1.00 102.43 297 ALA C O 1
ATOM 8405 N N . GLU C 1 298 ? 6.385 37.628 55.965 1.00 94.86 298 GLU C N 1
ATOM 8406 C CA . GLU C 1 298 ? 6.741 39.014 56.248 1.00 104.36 298 GLU C CA 1
ATOM 8407 C C . GLU C 1 298 ? 6.077 39.978 55.271 1.00 109.16 298 GLU C C 1
ATOM 8408 O O . GLU C 1 298 ? 5.614 41.048 55.664 1.00 111.12 298 GLU C O 1
ATOM 8414 N N . ILE C 1 299 ? 6.029 39.590 54.001 1.00 110.19 299 ILE C N 1
ATOM 8415 C CA . ILE C 1 299 ? 5.359 40.400 52.989 1.00 109.09 299 ILE C CA 1
ATOM 8416 C C . ILE C 1 299 ? 3.857 40.458 53.236 1.00 107.46 299 ILE C C 1
ATOM 8417 O O . ILE C 1 299 ? 3.249 41.528 53.174 1.00 110.95 299 ILE C O 1
ATOM 8422 N N . LEU C 1 300 ? 3.266 39.301 53.521 1.00 98.88 300 LEU C N 1
ATOM 8423 C CA . LEU C 1 300 ? 1.836 39.220 53.809 1.00 106.66 300 LEU C CA 1
ATOM 8424 C C . LEU C 1 300 ? 1.434 40.065 55.013 1.00 116.48 300 LEU C C 1
ATOM 8425 O O . LEU C 1 300 ? 0.290 40.500 55.118 1.00 122.68 300 LEU C O 1
ATOM 8430 N N . GLY C 1 301 ? 2.378 40.294 55.920 1.00 112.64 301 GLY C N 1
ATOM 8431 C CA . GLY C 1 301 ? 2.092 41.029 57.141 1.00 105.43 301 GLY C CA 1
ATOM 8432 C C . GLY C 1 301 ? 1.844 42.525 57.003 1.00 101.46 301 GLY C C 1
ATOM 8433 O O . GLY C 1 301 ? 1.120 43.112 57.809 1.00 91.25 301 GLY C O 1
ATOM 8434 N N . HIS C 1 302 ? 2.437 43.144 55.986 1.00 109.89 302 HIS C N 1
ATOM 8435 C CA . HIS C 1 302 ? 2.414 44.604 55.854 1.00 119.31 302 HIS C CA 1
ATOM 8436 C C . HIS C 1 302 ? 1.050 45.194 55.490 1.00 124.98 302 HIS C C 1
ATOM 8437 O O . HIS C 1 302 ? 0.217 44.532 54.871 1.00 122.99 302 HIS C O 1
ATOM 8444 N N . LEU C 1 303 ? 0.841 46.451 55.875 1.00 130.69 303 LEU C N 1
ATOM 8445 C CA . LEU C 1 303 ? -0.431 47.130 55.647 1.00 134.68 303 LEU C CA 1
ATOM 8446 C C . LEU C 1 303 ? -0.514 47.727 54.245 1.00 140.78 303 LEU C C 1
ATOM 8447 O O . LEU C 1 303 ? 0.488 48.181 53.691 1.00 140.18 303 LEU C O 1
ATOM 8449 N N . ASP C 1 304 ? -1.717 47.726 53.680 1.00 146.45 304 ASP C N 1
ATOM 8450 C CA . ASP C 1 304 ? -1.939 48.227 52.328 1.00 146.95 304 ASP C CA 1
ATOM 8451 C C . ASP C 1 304 ? -1.686 49.726 52.231 1.00 152.76 304 ASP C C 1
ATOM 8452 O O . ASP C 1 304 ? -1.536 50.410 53.245 1.00 153.69 304 ASP C O 1
ATOM 8454 N N . GLU C 1 305 ? -1.642 50.225 50.999 1.00 158.97 305 GLU C N 1
ATOM 8455 C CA . GLU C 1 305 ? -1.433 51.644 50.738 1.00 163.89 305 GLU C CA 1
ATOM 8456 C C . GLU C 1 305 ? -2.496 52.496 51.425 1.00 172.08 305 GLU C C 1
ATOM 8457 O O . GLU C 1 305 ? -2.203 53.576 51.934 1.00 173.91 305 GLU C O 1
ATOM 8459 N N . GLN C 1 306 ? -3.730 52.001 51.440 1.00 176.66 306 GLN C N 1
ATOM 8460 C CA . GLN C 1 306 ? -4.830 52.707 52.089 1.00 183.39 306 GLN C CA 1
ATOM 8461 C C . GLN C 1 306 ? -5.830 51.744 52.733 1.00 186.10 306 GLN C C 1
ATOM 8462 O O . GLN C 1 306 ? -5.826 50.548 52.446 1.00 183.27 306 GLN C O 1
ATOM 8464 N N . LYS C 1 307 ? -6.660 52.283 53.624 1.00 191.60 307 LYS C N 1
ATOM 8465 C CA . LYS C 1 307 ? -7.782 51.561 54.242 1.00 193.02 307 LYS C CA 1
ATOM 8466 C C . LYS C 1 307 ? -7.425 50.494 55.289 1.00 190.27 307 LYS C C 1
ATOM 8467 O O . LYS C 1 307 ? -8.221 49.588 55.542 1.00 190.62 307 LYS C O 1
ATOM 8469 N N . ASN C 1 308 ? -6.248 50.616 55.901 1.00 185.90 308 ASN C N 1
ATOM 8470 C CA . ASN C 1 308 ? -5.835 49.736 57.000 1.00 184.00 308 ASN C CA 1
ATOM 8471 C C . ASN C 1 308 ? -6.019 48.241 56.729 1.00 177.19 308 ASN C C 1
ATOM 8472 O O . ASN C 1 308 ? -6.638 47.527 57.518 1.00 179.74 308 ASN C O 1
ATOM 8474 N N . GLU C 1 309 ? -5.475 47.778 55.609 1.00 169.42 309 GLU C N 1
ATOM 8475 C CA . GLU C 1 309 ? -5.614 46.386 55.195 1.00 164.35 309 GLU C CA 1
ATOM 8476 C C . GLU C 1 309 ? -4.273 45.658 55.199 1.00 154.91 309 GLU C C 1
ATOM 8477 O O . GLU C 1 309 ? -3.422 45.915 54.349 1.00 152.55 309 GLU C O 1
ATOM 8479 N N . PRO C 1 310 ? -4.084 44.741 56.160 1.00 146.40 310 PRO C N 1
ATOM 8480 C CA . PRO C 1 310 ? -2.839 43.981 56.331 1.00 139.07 310 PRO C CA 1
ATOM 8481 C C . PRO C 1 310 ? -2.603 42.911 55.262 1.00 138.75 310 PRO C C 1
ATOM 8482 O O . PRO C 1 310 ? -2.167 41.813 55.607 1.00 141.89 310 PRO C O 1
ATOM 8486 N N . HIS C 1 311 ? -2.892 43.223 54.000 1.00 132.53 311 HIS C N 1
ATOM 8487 C CA . HIS C 1 311 ? -2.576 42.345 52.866 1.00 124.53 311 HIS C CA 1
ATOM 8488 C C . HIS C 1 311 ? -3.146 40.921 52.937 1.00 121.14 311 HIS C C 1
ATOM 8489 O O . HIS C 1 311 ? -3.763 40.446 51.983 1.00 125.95 311 HIS C O 1
ATOM 8496 N N . PHE C 1 312 ? -2.937 40.246 54.064 1.00 117.05 312 PHE C N 1
ATOM 8497 C CA . PHE C 1 312 ? -3.383 38.866 54.239 1.00 116.46 312 PHE C CA 1
ATOM 8498 C C . PHE C 1 312 ? -4.892 38.710 54.049 1.00 117.80 312 PHE C C 1
ATOM 8499 O O . PHE C 1 312 ? -5.373 37.629 53.708 1.00 115.50 312 PHE C O 1
ATOM 8507 N N . GLN C 1 313 ? -5.632 39.797 54.255 1.00 124.59 313 GLN C N 1
ATOM 8508 C CA . GLN C 1 313 ? -7.084 39.783 54.107 1.00 134.32 313 GLN C CA 1
ATOM 8509 C C . GLN C 1 313 ? -7.526 39.787 52.643 1.00 132.48 313 GLN C C 1
ATOM 8510 O O . GLN C 1 313 ? -8.715 39.904 52.349 1.00 139.19 313 GLN C O 1
ATOM 8516 N N . LYS C 1 314 ? -6.571 39.658 51.726 1.00 120.84 314 LYS C N 1
ATOM 8517 C CA . LYS C 1 314 ? -6.886 39.651 50.301 1.00 109.98 314 LYS C CA 1
ATOM 8518 C C . LYS C 1 314 ? -6.978 38.235 49.748 1.00 111.88 314 LYS C C 1
ATOM 8519 O O . LYS C 1 314 ? -7.555 38.010 48.682 1.00 116.55 314 LYS C O 1
ATOM 8525 N N . LEU C 1 315 ? -6.406 37.283 50.477 1.00 112.15 315 LEU C N 1
ATOM 8526 C CA . LEU C 1 315 ? -6.338 35.900 50.019 1.00 113.00 315 LEU C CA 1
ATOM 8527 C C . LEU C 1 315 ? -7.693 35.204 50.056 1.00 118.39 315 LEU C C 1
ATOM 8528 O O . LEU C 1 315 ? -8.498 35.439 50.956 1.00 118.93 315 LEU C O 1
ATOM 8533 N N . SER C 1 316 ? -7.939 34.348 49.069 1.00 123.13 316 SER C N 1
ATOM 8534 C CA . SER C 1 316 ? -9.156 33.550 49.046 1.00 119.27 316 SER C CA 1
ATOM 8535 C C . SER C 1 316 ? -9.002 32.364 49.986 1.00 118.85 316 SER C C 1
ATOM 8536 O O . SER C 1 316 ? -7.916 32.117 50.508 1.00 124.64 316 SER C O 1
ATOM 8539 N N . VAL C 1 317 ? -10.091 31.634 50.198 1.00 114.74 317 VAL C N 1
ATOM 8540 C CA . VAL C 1 317 ? -10.087 30.489 51.100 1.00 117.62 317 VAL C CA 1
ATOM 8541 C C . VAL C 1 317 ? -9.115 29.416 50.613 1.00 120.64 317 VAL C C 1
ATOM 8542 O O . VAL C 1 317 ? -8.351 28.850 51.399 1.00 124.39 317 VAL C O 1
ATOM 8546 N N . PHE C 1 318 ? -9.143 29.153 49.310 1.00 124.03 318 PHE C N 1
ATOM 8547 C CA . PHE C 1 318 ? -8.266 28.161 48.695 1.00 126.22 318 PHE C CA 1
ATOM 8548 C C . PHE C 1 318 ? -6.791 28.542 48.823 1.00 119.14 318 PHE C C 1
ATOM 8549 O O . PHE C 1 318 ? -5.942 27.686 49.076 1.00 119.51 318 PHE C O 1
ATOM 8557 N N . ALA C 1 319 ? -6.492 29.827 48.651 1.00 112.54 319 ALA C N 1
ATOM 8558 C CA . ALA C 1 319 ? -5.124 30.315 48.788 1.00 109.93 319 ALA C CA 1
ATOM 8559 C C . ALA C 1 319 ? -4.601 30.085 50.202 1.00 108.22 319 ALA C C 1
ATOM 8560 O O . ALA C 1 319 ? -3.471 29.633 50.392 1.00 107.40 319 ALA C O 1
ATOM 8562 N N . LYS C 1 320 ? -5.434 30.390 51.191 1.00 107.94 320 LYS C N 1
ATOM 8563 C CA . LYS C 1 320 ? -5.075 30.178 52.587 1.00 108.88 320 LYS C CA 1
ATOM 8564 C C . LYS C 1 320 ? -4.924 28.689 52.892 1.00 117.96 320 LYS C C 1
ATOM 8565 O O . LYS C 1 320 ? -4.079 28.290 53.700 1.00 125.89 320 LYS C O 1
ATOM 8571 N N . THR C 1 321 ? -5.737 27.870 52.230 1.00 100.98 321 THR C N 1
ATOM 8572 C CA . THR C 1 321 ? -5.649 26.421 52.382 1.00 131.65 321 THR C CA 1
ATOM 8573 C C . THR C 1 321 ? -4.305 25.901 51.873 1.00 135.80 321 THR C C 1
ATOM 8574 O O . THR C 1 321 ? -3.620 25.141 52.563 1.00 141.36 321 THR C O 1
ATOM 8578 N N . LYS C 1 322 ? -3.933 26.323 50.667 1.00 135.18 322 LYS C N 1
ATOM 8579 C CA . LYS C 1 322 ? -2.652 25.946 50.078 1.00 130.97 322 LYS C CA 1
ATOM 8580 C C . LYS C 1 322 ? -1.496 26.433 50.949 1.00 135.38 322 LYS C C 1
ATOM 8581 O O . LYS C 1 322 ? -0.500 25.727 51.133 1.00 141.59 322 LYS C O 1
ATOM 8583 N N . TRP C 1 323 ? -1.647 27.642 51.485 1.00 128.63 323 TRP C N 1
ATOM 8584 C CA . TRP C 1 323 ? -0.671 28.228 52.401 1.00 120.17 323 TRP C CA 1
ATOM 8585 C C . TRP C 1 323 ? -0.442 27.340 53.621 1.00 123.85 323 TRP C C 1
ATOM 8586 O O . TRP C 1 323 ? 0.698 26.988 53.945 1.00 126.96 323 TRP C O 1
ATOM 8597 N N . ASN C 1 324 ? -1.533 26.972 54.287 1.00 124.29 324 ASN C N 1
ATOM 8598 C CA . ASN C 1 324 ? -1.452 26.121 55.470 1.00 130.56 324 ASN C CA 1
ATOM 8599 C C . ASN C 1 324 ? -0.907 24.726 55.172 1.00 133.53 324 ASN C C 1
ATOM 8600 O O . ASN C 1 324 ? -0.156 24.167 55.972 1.00 140.85 324 ASN C O 1
ATOM 8605 N N . GLU C 1 325 ? -1.287 24.168 54.025 1.00 125.80 325 GLU C N 1
ATOM 8606 C CA . GLU C 1 325 ? -0.769 22.867 53.608 1.00 124.68 325 GLU C CA 1
ATOM 8607 C C . GLU C 1 325 ? 0.744 22.929 53.426 1.00 122.24 325 GLU C C 1
ATOM 8608 O O . GLU C 1 325 ? 1.481 22.057 53.904 1.00 123.08 325 GLU C O 1
ATOM 8614 N N . LEU C 1 326 ? 1.195 23.972 52.734 1.00 117.32 326 LEU C N 1
ATOM 8615 C CA . LEU C 1 326 ? 2.616 24.201 52.497 1.00 112.26 326 LEU C CA 1
ATOM 8616 C C . LEU C 1 326 ? 3.380 24.299 53.813 1.00 112.32 326 LEU C C 1
ATOM 8617 O O . LEU C 1 326 ? 4.357 23.569 54.041 1.00 115.29 326 LEU C O 1
ATOM 8622 N N . ASN C 1 327 ? 2.920 25.203 54.675 1.00 110.12 327 ASN C N 1
ATOM 8623 C CA . ASN C 1 327 ? 3.515 25.385 55.994 1.00 111.40 327 ASN C CA 1
ATOM 8624 C C . ASN C 1 327 ? 3.565 24.082 56.792 1.00 116.34 327 ASN C C 1
ATOM 8625 O O . ASN C 1 327 ? 4.543 23.809 57.492 1.00 116.01 327 ASN C O 1
ATOM 8630 N N . ASP C 1 328 ? 2.515 23.274 56.664 1.00 121.57 328 ASP C N 1
ATOM 8631 C CA . ASP C 1 328 ? 2.449 21.978 57.333 1.00 126.13 328 ASP C CA 1
ATOM 8632 C C . ASP C 1 328 ? 3.556 21.049 56.844 1.00 135.14 328 ASP C C 1
ATOM 8633 O O . ASP C 1 328 ? 4.284 20.459 57.648 1.00 140.89 328 ASP C O 1
ATOM 8635 N N . LEU C 1 329 ? 3.675 20.924 55.524 1.00 135.62 329 LEU C N 1
ATOM 8636 C CA . LEU C 1 329 ? 4.699 20.072 54.922 1.00 135.25 329 LEU C CA 1
ATOM 8637 C C . LEU C 1 329 ? 6.107 20.490 55.343 1.00 134.54 329 LEU C C 1
ATOM 8638 O O . LEU C 1 329 ? 6.917 19.655 55.768 1.00 139.51 329 LEU C O 1
ATOM 8640 N N . VAL C 1 330 ? 6.390 21.784 55.217 1.00 129.24 330 VAL C N 1
ATOM 8641 C CA . VAL C 1 330 ? 7.689 22.325 55.607 1.00 124.25 330 VAL C CA 1
ATOM 8642 C C . VAL C 1 330 ? 7.978 22.010 57.068 1.00 128.09 330 VAL C C 1
ATOM 8643 O O . VAL C 1 330 ? 9.070 21.554 57.411 1.00 130.41 330 VAL C O 1
ATOM 8647 N N . MET C 1 331 ? 6.980 22.249 57.915 1.00 127.86 331 MET C N 1
ATOM 8648 C CA . MET C 1 331 ? 7.078 21.974 59.343 1.00 130.70 331 MET C CA 1
ATOM 8649 C C . MET C 1 331 ? 7.458 20.516 59.589 1.00 137.17 331 MET C C 1
ATOM 8650 O O . MET C 1 331 ? 8.346 20.224 60.394 1.00 140.56 331 MET C O 1
ATOM 8655 N N . ASN C 1 332 ? 6.792 19.609 58.878 1.00 138.98 332 ASN C N 1
ATOM 8656 C CA . ASN C 1 332 ? 7.086 18.182 58.982 1.00 145.68 332 ASN C CA 1
ATOM 8657 C C . ASN C 1 332 ? 8.516 17.842 58.581 1.00 148.37 332 ASN C C 1
ATOM 8658 O O . ASN C 1 332 ? 9.182 17.045 59.246 1.00 152.64 332 ASN C O 1
ATOM 8663 N N . HIS C 1 333 ? 8.984 18.441 57.489 1.00 145.67 333 HIS C N 1
ATOM 8664 C CA . HIS C 1 333 ? 10.359 18.218 57.050 1.00 145.12 333 HIS C CA 1
ATOM 8665 C C . HIS C 1 333 ? 11.359 18.686 58.112 1.00 136.60 333 HIS C C 1
ATOM 8666 O O . HIS C 1 333 ? 12.283 17.946 58.483 1.00 136.16 333 HIS C O 1
ATOM 8673 N N . ILE C 1 334 ? 11.160 19.911 58.597 1.00 129.20 334 ILE C N 1
ATOM 8674 C CA . ILE C 1 334 ? 11.975 20.472 59.675 1.00 127.80 334 ILE C CA 1
ATOM 8675 C C . ILE C 1 334 ? 12.020 19.519 60.862 1.00 132.77 334 ILE C C 1
ATOM 8676 O O . ILE C 1 334 ? 13.078 19.282 61.449 1.00 131.73 334 ILE C O 1
ATOM 8681 N N . ASN C 1 335 ? 10.857 18.971 61.199 1.00 133.59 335 ASN C N 1
ATOM 8682 C CA . ASN C 1 335 ? 10.734 18.020 62.296 1.00 130.85 335 ASN C CA 1
ATOM 8683 C C . ASN C 1 335 ? 11.544 16.748 62.081 1.00 133.76 335 ASN C C 1
ATOM 8684 O O . ASN C 1 335 ? 12.249 16.293 62.983 1.00 131.92 335 ASN C O 1
ATOM 8689 N N . SER C 1 336 ? 11.431 16.174 60.887 1.00 141.55 336 SER C N 1
ATOM 8690 C CA . SER C 1 336 ? 12.164 14.958 60.561 1.00 147.49 336 SER C CA 1
ATOM 8691 C C . SER C 1 336 ? 13.664 15.200 60.632 1.00 147.20 336 SER C C 1
ATOM 8692 O O . SER C 1 336 ? 14.425 14.319 61.023 1.00 146.83 336 SER C O 1
ATOM 8695 N N . VAL C 1 337 ? 14.084 16.404 60.260 1.00 147.41 337 VAL C N 1
ATOM 8696 C CA . VAL C 1 337 ? 15.502 16.747 60.310 1.00 148.84 337 VAL C CA 1
ATOM 8697 C C . VAL C 1 337 ? 15.991 16.940 61.744 1.00 151.79 337 VAL C C 1
ATOM 8698 O O . VAL C 1 337 ? 17.066 16.461 62.113 1.00 155.00 337 VAL C O 1
ATOM 8702 N N . PHE C 1 338 ? 15.190 17.625 62.555 1.00 149.70 338 PHE C N 1
ATOM 8703 C CA . PHE C 1 338 ? 15.620 18.023 63.893 1.00 146.64 338 PHE C CA 1
ATOM 8704 C C . PHE C 1 338 ? 15.277 17.043 65.010 1.00 149.65 338 PHE C C 1
ATOM 8705 O O . PHE C 1 338 ? 15.041 17.453 66.145 1.00 154.07 338 PHE C O 1
ATOM 8713 N N . THR C 1 339 ? 15.264 15.752 64.694 1.00 148.66 339 THR C N 1
ATOM 8714 C CA . THR C 1 339 ? 15.189 14.733 65.732 1.00 152.38 339 THR C CA 1
ATOM 8715 C C . THR C 1 339 ? 16.593 14.493 66.276 1.00 155.95 339 THR C C 1
ATOM 8716 O O . THR C 1 339 ? 16.797 13.683 67.179 1.00 155.83 339 THR C O 1
ATOM 8720 N N . SER C 1 340 ? 17.558 15.215 65.713 1.00 158.80 340 SER C N 1
ATOM 8721 C CA . SER C 1 340 ? 18.952 15.127 66.129 1.00 158.52 340 SER C CA 1
ATOM 8722 C C . SER C 1 340 ? 19.178 15.861 67.445 1.00 158.55 340 SER C C 1
ATOM 8723 O O . SER C 1 340 ? 19.632 15.273 68.428 1.00 156.91 340 SER C O 1
ATOM 8726 N N . MET C 1 341 ? 18.854 17.150 67.457 1.00 159.71 341 MET C N 1
ATOM 8727 C CA . MET C 1 341 ? 19.062 17.982 68.635 1.00 161.24 341 MET C CA 1
ATOM 8728 C C . MET C 1 341 ? 17.850 18.860 68.922 1.00 159.69 341 MET C C 1
ATOM 8729 O O . MET C 1 341 ? 16.725 18.523 68.556 1.00 158.33 341 MET C O 1
ATOM 8731 N N . SER C 1 342 ? 18.091 19.986 69.584 1.00 155.46 342 SER C N 1
ATOM 8732 C CA . SER C 1 342 ? 17.042 20.958 69.866 1.00 148.98 342 SER C CA 1
ATOM 8733 C C . SER C 1 342 ? 17.544 22.359 69.535 1.00 143.32 342 SER C C 1
ATOM 8734 O O . SER C 1 342 ? 17.364 23.292 70.316 1.00 148.00 342 SER C O 1
ATOM 8737 N N . LEU C 1 343 ? 18.195 22.476 68.379 1.00 134.51 343 LEU C N 1
ATOM 8738 C CA . LEU C 1 343 ? 18.743 23.737 67.854 1.00 130.95 343 LEU C CA 1
ATOM 8739 C C . LEU C 1 343 ? 19.833 24.388 68.718 1.00 129.05 343 LEU C C 1
ATOM 8740 O O . LEU C 1 343 ? 20.002 24.054 69.892 1.00 134.78 343 LEU C O 1
ATOM 8745 N N . THR C 1 344 ? 20.575 25.312 68.110 1.00 128.29 344 THR C N 1
ATOM 8746 C CA . THR C 1 344 ? 21.710 25.967 68.758 1.00 135.68 344 THR C CA 1
ATOM 8747 C C . THR C 1 344 ? 21.337 27.333 69.330 1.00 137.71 344 THR C C 1
ATOM 8748 O O . THR C 1 344 ? 20.801 28.186 68.624 1.00 131.99 344 THR C O 1
ATOM 8752 N N . ILE C 1 345 ? 21.637 27.534 70.609 1.00 141.74 345 ILE C N 1
ATOM 8753 C CA . ILE C 1 345 ? 21.304 28.774 71.305 1.00 141.19 345 ILE C CA 1
ATOM 8754 C C . ILE C 1 345 ? 22.107 29.970 70.797 1.00 140.63 345 ILE C C 1
ATOM 8755 O O . ILE C 1 345 ? 23.330 30.011 70.940 1.00 134.80 345 ILE C O 1
ATOM 8760 N N . ASN C 1 346 ? 21.401 30.945 70.225 1.00 143.43 346 ASN C N 1
ATOM 8761 C CA . ASN C 1 346 ? 22.018 32.140 69.647 1.00 140.48 346 ASN C CA 1
ATOM 8762 C C . ASN C 1 346 ? 23.186 31.824 68.712 1.00 134.46 346 ASN C C 1
ATOM 8763 O O . ASN C 1 346 ? 24.348 31.996 69.083 1.00 130.94 346 ASN C O 1
ATOM 8768 N N . PRO C 1 347 ? 22.871 31.366 67.490 1.00 127.23 347 PRO C N 1
ATOM 8769 C CA . PRO C 1 347 ? 23.850 30.880 66.509 1.00 118.61 347 PRO C CA 1
ATOM 8770 C C . PRO C 1 347 ? 24.763 31.973 65.952 1.00 113.36 347 PRO C C 1
ATOM 8771 O O . PRO C 1 347 ? 25.965 31.742 65.818 1.00 110.11 347 PRO C O 1
ATOM 8775 N N . SER C 1 348 ? 24.193 33.133 65.631 1.00 117.52 348 SER C N 1
ATOM 8776 C CA . SER C 1 348 ? 24.951 34.275 65.118 1.00 125.68 348 SER C CA 1
ATOM 8777 C C . SER C 1 348 ? 25.798 33.927 63.896 1.00 123.62 348 SER C C 1
ATOM 8778 O O . SER C 1 348 ? 27.021 34.049 63.920 1.00 124.60 348 SER C O 1
ATOM 8781 N N . ILE C 1 349 ? 25.138 33.494 62.828 1.00 120.14 349 ILE C N 1
ATOM 8782 C CA . ILE C 1 349 ? 25.828 33.135 61.595 1.00 115.39 349 ILE C CA 1
ATOM 8783 C C . ILE C 1 349 ? 25.627 34.214 60.535 1.00 112.57 349 ILE C C 1
ATOM 8784 O O . ILE C 1 349 ? 24.516 34.711 60.348 1.00 116.36 349 ILE C O 1
ATOM 8789 N N . SER C 1 350 ? 26.709 34.582 59.854 1.00 108.49 350 SER C N 1
ATOM 8790 C CA . SER C 1 350 ? 26.641 35.558 58.774 1.00 103.73 350 SER C CA 1
ATOM 8791 C C . SER C 1 350 ? 25.890 34.969 57.586 1.00 100.79 350 SER C C 1
ATOM 8792 O O . SER C 1 350 ? 26.155 33.840 57.175 1.00 108.59 350 SER C O 1
ATOM 8795 N N . MET C 1 351 ? 24.951 35.737 57.044 1.00 93.81 351 MET C N 1
ATOM 8796 C CA . MET C 1 351 ? 24.144 35.294 55.910 1.00 82.88 351 MET C CA 1
ATOM 8797 C C . MET C 1 351 ? 24.850 35.543 54.579 1.00 74.74 351 MET C C 1
ATOM 8798 O O . MET C 1 351 ? 24.321 35.208 53.521 1.00 78.91 351 MET C O 1
ATOM 8803 N N . THR C 1 352 ? 26.046 36.124 54.645 1.00 70.85 352 THR C N 1
ATOM 8804 C CA . THR C 1 352 ? 26.782 36.564 53.458 1.00 77.39 352 THR C CA 1
ATOM 8805 C C . THR C 1 352 ? 27.027 35.472 52.415 1.00 86.07 352 THR C C 1
ATOM 8806 O O . THR C 1 352 ? 26.718 35.656 51.237 1.00 92.00 352 THR C O 1
ATOM 8810 N N . SER C 1 353 ? 27.589 34.349 52.850 1.00 84.66 353 SER C N 1
ATOM 8811 C CA . SER C 1 353 ? 27.872 33.229 51.956 1.00 84.20 353 SER C CA 1
ATOM 8812 C C . SER C 1 353 ? 26.597 32.697 51.302 1.00 90.43 353 SER C C 1
ATOM 8813 O O . SER C 1 353 ? 26.562 32.438 50.096 1.00 100.94 353 SER C O 1
ATOM 8816 N N . PHE C 1 354 ? 25.550 32.551 52.107 1.00 85.12 354 PHE C N 1
ATOM 8817 C CA . PHE C 1 354 ? 24.250 32.101 51.623 1.00 84.90 354 PHE C CA 1
ATOM 8818 C C . PHE C 1 354 ? 23.604 33.155 50.726 1.00 90.44 354 PHE C C 1
ATOM 8819 O O . PHE C 1 354 ? 22.741 32.842 49.909 1.00 97.25 354 PHE C O 1
ATOM 8827 N N . LEU C 1 355 ? 24.035 34.403 50.881 1.00 86.46 355 LEU C N 1
ATOM 8828 C CA . LEU C 1 355 ? 23.512 35.511 50.090 1.00 80.32 355 LEU C CA 1
ATOM 8829 C C . LEU C 1 355 ? 24.308 35.664 48.794 1.00 79.29 355 LEU C C 1
ATOM 8830 O O . LEU C 1 355 ? 23.891 36.370 47.876 1.00 75.34 355 LEU C O 1
ATOM 8835 N N . LEU C 1 356 ? 25.454 34.994 48.724 1.00 78.25 356 LEU C N 1
ATOM 8836 C CA . LEU C 1 356 ? 26.355 35.128 47.583 1.00 71.13 356 LEU C CA 1
ATOM 8837 C C . LEU C 1 356 ? 26.404 33.875 46.716 1.00 75.56 356 LEU C C 1
ATOM 8838 O O . LEU C 1 356 ? 26.843 33.924 45.565 1.00 74.74 356 LEU C O 1
ATOM 8843 N N . ASN C 1 357 ? 25.961 32.751 47.270 1.00 80.73 357 ASN C N 1
ATOM 8844 C CA . ASN C 1 357 ? 26.012 31.485 46.547 1.00 88.34 357 ASN C CA 1
ATOM 8845 C C . ASN C 1 357 ? 24.722 30.680 46.629 1.00 91.46 357 ASN C C 1
ATOM 8846 O O . ASN C 1 357 ? 24.585 29.651 45.968 1.00 102.72 357 ASN C O 1
ATOM 8851 N N . GLY C 1 358 ? 23.777 31.151 47.434 1.00 81.90 358 GLY C N 1
ATOM 8852 C CA . GLY C 1 358 ? 22.548 30.416 47.654 1.00 80.24 358 GLY C CA 1
ATOM 8853 C C . GLY C 1 358 ? 22.830 29.150 48.436 1.00 85.82 358 GLY C C 1
ATOM 8854 O O . GLY C 1 358 ? 23.797 29.101 49.200 1.00 95.34 358 GLY C O 1
ATOM 8855 N N . PRO C 1 359 ? 21.985 28.123 48.250 1.00 85.26 359 PRO C N 1
ATOM 8856 C CA . PRO C 1 359 ? 22.120 26.810 48.894 1.00 92.35 359 PRO C CA 1
ATOM 8857 C C . PRO C 1 359 ? 23.519 26.215 48.744 1.00 108.89 359 PRO C C 1
ATOM 8858 O O . PRO C 1 359 ? 24.360 26.439 49.616 1.00 124.14 359 PRO C O 1
ATOM 8862 N N . ILE C 1 360 ? 23.749 25.449 47.679 1.00 106.64 360 ILE C N 1
ATOM 8863 C CA . ILE C 1 360 ? 25.082 24.934 47.345 1.00 110.00 360 ILE C CA 1
ATOM 8864 C C . ILE C 1 360 ? 25.720 24.019 48.401 1.00 116.24 360 ILE C C 1
ATOM 8865 O O . ILE C 1 360 ? 26.223 22.943 48.074 1.00 115.92 360 ILE C O 1
ATOM 8870 N N . SER C 1 361 ? 25.677 24.443 49.660 1.00 120.66 361 SER C N 1
ATOM 8871 C CA . SER C 1 361 ? 26.530 23.882 50.707 1.00 122.49 361 SER C CA 1
ATOM 8872 C C . SER C 1 361 ? 25.992 22.663 51.457 1.00 126.86 361 SER C C 1
ATOM 8873 O O . SER C 1 361 ? 26.778 21.832 51.913 1.00 131.09 361 SER C O 1
ATOM 8876 N N . GLU C 1 362 ? 24.669 22.566 51.583 1.00 129.22 362 GLU C N 1
ATOM 8877 C CA . GLU C 1 362 ? 24.028 21.637 52.522 1.00 136.14 362 GLU C CA 1
ATOM 8878 C C . GLU C 1 362 ? 24.398 22.028 53.957 1.00 130.35 362 GLU C C 1
ATOM 8879 O O . GLU C 1 362 ? 25.530 21.821 54.397 1.00 126.98 362 GLU C O 1
ATOM 8885 N N . PRO C 1 363 ? 23.423 22.591 54.687 1.00 126.75 363 PRO C N 1
ATOM 8886 C CA . PRO C 1 363 ? 23.594 23.388 55.909 1.00 126.72 363 PRO C CA 1
ATOM 8887 C C . PRO C 1 363 ? 23.976 22.604 57.161 1.00 132.80 363 PRO C C 1
ATOM 8888 O O . PRO C 1 363 ? 23.707 21.407 57.268 1.00 135.70 363 PRO C O 1
ATOM 8892 N N . ASN C 1 364 ? 24.602 23.302 58.104 1.00 134.94 364 ASN C N 1
ATOM 8893 C CA . ASN C 1 364 ? 24.841 22.764 59.436 1.00 134.17 364 ASN C CA 1
ATOM 8894 C C . ASN C 1 364 ? 23.668 23.107 60.347 1.00 135.26 364 ASN C C 1
ATOM 8895 O O . ASN C 1 364 ? 22.737 23.793 59.930 1.00 134.09 364 ASN C O 1
ATOM 8900 N N . VAL C 1 365 ? 23.718 22.642 61.590 1.00 138.58 365 VAL C N 1
ATOM 8901 C CA . VAL C 1 365 ? 22.606 22.829 62.520 1.00 140.69 365 VAL C CA 1
ATOM 8902 C C . VAL C 1 365 ? 22.392 24.298 62.916 1.00 139.34 365 VAL C C 1
ATOM 8903 O O . VAL C 1 365 ? 21.254 24.753 63.059 1.00 137.36 365 VAL C O 1
ATOM 8907 N N . GLU C 1 366 ? 23.488 25.035 63.070 1.00 139.42 366 GLU C N 1
ATOM 8908 C CA . GLU C 1 366 ? 23.438 26.424 63.526 1.00 137.64 366 GLU C CA 1
ATOM 8909 C C . GLU C 1 366 ? 22.729 27.350 62.540 1.00 135.68 366 GLU C C 1
ATOM 8910 O O . GLU C 1 366 ? 21.927 28.203 62.934 1.00 135.07 366 GLU C O 1
ATOM 8912 N N . PHE C 1 367 ? 23.039 27.180 61.260 1.00 133.44 367 PHE C N 1
ATOM 8913 C CA . PHE C 1 367 ? 22.442 27.984 60.202 1.00 126.31 367 PHE C CA 1
ATOM 8914 C C . PHE C 1 367 ? 20.924 27.800 60.199 1.00 111.42 367 PHE C C 1
ATOM 8915 O O . PHE C 1 367 ? 20.160 28.776 60.265 1.00 105.51 367 PHE C O 1
ATOM 8923 N N . LEU C 1 368 ? 20.504 26.539 60.120 1.00 103.56 368 LEU C N 1
ATOM 8924 C CA . LEU C 1 368 ? 19.094 26.166 60.184 1.00 107.65 368 LEU C CA 1
ATOM 8925 C C . LEU C 1 368 ? 18.429 26.766 61.416 1.00 111.47 368 LEU C C 1
ATOM 8926 O O . LEU C 1 368 ? 17.314 27.290 61.344 1.00 104.14 368 LEU C O 1
ATOM 8931 N N . SER C 1 369 ? 19.131 26.686 62.543 1.00 120.40 369 SER C N 1
ATOM 8932 C CA . SER C 1 369 ? 18.641 27.230 63.802 1.00 118.69 369 SER C CA 1
ATOM 8933 C C . SER C 1 369 ? 18.345 28.718 63.668 1.00 118.43 369 SER C C 1
ATOM 8934 O O . SER C 1 369 ? 17.278 29.179 64.076 1.00 119.05 369 SER C O 1
ATOM 8937 N N . GLN C 1 370 ? 19.283 29.464 63.089 1.00 112.10 370 GLN C N 1
ATOM 8938 C CA . GLN C 1 370 ? 19.085 30.898 62.893 1.00 107.19 370 GLN C CA 1
ATOM 8939 C C . GLN C 1 370 ? 17.890 31.187 61.992 1.00 109.32 370 GLN C C 1
ATOM 8940 O O . GLN C 1 370 ? 17.092 32.086 62.272 1.00 109.08 370 GLN C O 1
ATOM 8946 N N . LEU C 1 371 ? 17.769 30.418 60.913 1.00 111.68 371 LEU C N 1
ATOM 8947 C CA . LEU C 1 371 ? 16.652 30.597 59.988 1.00 112.21 371 LEU C CA 1
ATOM 8948 C C . LEU C 1 371 ? 15.292 30.374 60.649 1.00 119.33 371 LEU C C 1
ATOM 8949 O O . LEU C 1 371 ? 14.400 31.223 60.554 1.00 122.96 371 LEU C O 1
ATOM 8954 N N . ILE C 1 372 ? 15.137 29.232 61.314 1.00 119.24 372 ILE C N 1
ATOM 8955 C CA . ILE C 1 372 ? 13.901 28.928 62.032 1.00 116.34 372 ILE C CA 1
ATOM 8956 C C . ILE C 1 372 ? 13.617 30.009 63.074 1.00 114.90 372 ILE C C 1
ATOM 8957 O O . ILE C 1 372 ? 12.475 30.462 63.229 1.00 114.27 372 ILE C O 1
ATOM 8962 N N . ASN C 1 373 ? 14.671 30.420 63.777 1.00 114.93 373 ASN C N 1
ATOM 8963 C CA . ASN C 1 373 ? 14.580 31.484 64.772 1.00 116.21 373 ASN C CA 1
ATOM 8964 C C . ASN C 1 373 ? 14.009 32.768 64.183 1.00 114.08 373 ASN C C 1
ATOM 8965 O O . ASN C 1 373 ? 13.157 33.414 64.792 1.00 111.65 373 ASN C O 1
ATOM 8970 N N . TYR C 1 374 ? 14.479 33.132 62.995 1.00 114.02 374 TYR C N 1
ATOM 8971 C CA . TYR C 1 374 ? 13.954 34.304 62.305 1.00 114.79 374 TYR C CA 1
ATOM 8972 C C . TYR C 1 374 ? 12.505 34.094 61.893 1.00 117.10 374 TYR C C 1
ATOM 8973 O O . TYR C 1 374 ? 11.706 35.030 61.913 1.00 119.88 374 TYR C O 1
ATOM 8982 N N . LEU C 1 375 ? 12.175 32.866 61.507 1.00 113.23 375 LEU C N 1
ATOM 8983 C CA . LEU C 1 375 ? 10.815 32.552 61.083 1.00 107.70 375 LEU C CA 1
ATOM 8984 C C . LEU C 1 375 ? 9.809 32.762 62.209 1.00 108.50 375 LEU C C 1
ATOM 8985 O O . LEU C 1 375 ? 8.773 33.393 62.010 1.00 101.44 375 LEU C O 1
ATOM 8990 N N . VAL C 1 376 ? 10.116 32.239 63.392 1.00 114.23 376 VAL C N 1
ATOM 8991 C CA . VAL C 1 376 ? 9.179 32.351 64.509 1.00 111.97 376 VAL C CA 1
ATOM 8992 C C . VAL C 1 376 ? 9.010 33.790 65.006 1.00 108.48 376 VAL C C 1
ATOM 8993 O O . VAL C 1 376 ? 8.024 34.110 65.670 1.00 97.78 376 VAL C O 1
ATOM 8997 N N . SER C 1 377 ? 9.965 34.654 64.675 1.00 118.97 377 SER C N 1
ATOM 8998 C CA . SER C 1 377 ? 9.949 36.031 65.165 1.00 126.84 377 SER C CA 1
ATOM 8999 C C . SER C 1 377 ? 9.206 36.996 64.243 1.00 130.48 377 SER C C 1
ATOM 9000 O O . SER C 1 377 ? 9.073 38.181 64.552 1.00 130.24 377 SER C O 1
ATOM 9003 N N . VAL C 1 378 ? 8.732 36.486 63.111 1.00 130.43 378 VAL C N 1
ATOM 9004 C CA . VAL C 1 378 ? 7.933 37.278 62.183 1.00 129.86 378 VAL C CA 1
ATOM 9005 C C . VAL C 1 378 ? 6.661 37.752 62.886 1.00 132.81 378 VAL C C 1
ATOM 9006 O O . VAL C 1 378 ? 6.099 37.027 63.707 1.00 138.63 378 VAL C O 1
ATOM 9010 N N . GLU C 1 379 ? 6.226 38.970 62.570 1.00 129.15 379 GLU C N 1
ATOM 9011 C CA . GLU C 1 379 ? 5.065 39.593 63.208 1.00 129.52 379 GLU C CA 1
ATOM 9012 C C . GLU C 1 379 ? 3.827 38.692 63.212 1.00 132.05 379 GLU C C 1
ATOM 9013 O O . GLU C 1 379 ? 2.995 38.768 64.117 1.00 137.96 379 GLU C O 1
ATOM 9019 N N . PHE C 1 380 ? 3.717 37.834 62.203 1.00 128.14 380 PHE C N 1
ATOM 9020 C CA . PHE C 1 380 ? 2.632 36.862 62.135 1.00 127.55 380 PHE C CA 1
ATOM 9021 C C . PHE C 1 380 ? 3.197 35.453 61.963 1.00 127.66 380 PHE C C 1
ATOM 9022 O O . PHE C 1 380 ? 3.288 34.950 60.844 1.00 125.43 380 PHE C O 1
ATOM 9030 N N . PRO C 1 381 ? 3.581 34.815 63.080 1.00 134.67 381 PRO C N 1
ATOM 9031 C CA . PRO C 1 381 ? 4.302 33.534 63.066 1.00 138.47 381 PRO C CA 1
ATOM 9032 C C . PRO C 1 381 ? 3.454 32.327 62.657 1.00 143.11 381 PRO C C 1
ATOM 9033 O O . PRO C 1 381 ? 2.471 32.013 63.328 1.00 150.71 381 PRO C O 1
ATOM 9037 N N . PRO C 1 382 ? 3.840 31.652 61.561 1.00 142.08 382 PRO C N 1
ATOM 9038 C CA . PRO C 1 382 ? 3.133 30.466 61.061 1.00 142.49 382 PRO C CA 1
ATOM 9039 C C . PRO C 1 382 ? 3.391 29.195 61.879 1.00 145.26 382 PRO C C 1
ATOM 9040 O O . PRO C 1 382 ? 2.540 28.307 61.893 1.00 152.96 382 PRO C O 1
ATOM 9044 N N . MET C 1 383 ? 4.543 29.102 62.537 1.00 142.18 383 MET C N 1
ATOM 9045 C CA . MET C 1 383 ? 4.860 27.928 63.351 1.00 145.66 383 MET C CA 1
ATOM 9046 C C . MET C 1 383 ? 5.820 28.250 64.498 1.00 143.70 383 MET C C 1
ATOM 9047 O O . MET C 1 383 ? 6.521 29.261 64.468 1.00 135.99 383 MET C O 1
ATOM 9052 N N . GLU C 1 384 ? 5.842 27.383 65.507 1.00 148.32 384 GLU C N 1
ATOM 9053 C CA . GLU C 1 384 ? 6.616 27.633 66.721 1.00 149.05 384 GLU C CA 1
ATOM 9054 C C . GLU C 1 384 ? 7.457 26.418 67.125 1.00 151.02 384 GLU C C 1
ATOM 9055 O O . GLU C 1 384 ? 7.207 25.299 66.677 1.00 150.85 384 GLU C O 1
ATOM 9061 N N . ILE C 1 385 ? 8.461 26.644 67.965 1.00 150.78 385 ILE C N 1
ATOM 9062 C CA . ILE C 1 385 ? 9.301 25.556 68.451 1.00 148.23 385 ILE C CA 1
ATOM 9063 C C . ILE C 1 385 ? 8.689 24.848 69.656 1.00 146.53 385 ILE C C 1
ATOM 9064 O O . ILE C 1 385 ? 7.845 25.407 70.356 1.00 148.30 385 ILE C O 1
ATOM 9069 N N . ILE C 1 386 ? 9.116 23.610 69.885 1.00 142.26 386 ILE C N 1
ATOM 9070 C CA . ILE C 1 386 ? 8.665 22.848 71.042 1.00 134.59 386 ILE C CA 1
ATOM 9071 C C . ILE C 1 386 ? 9.653 22.975 72.194 1.00 124.94 386 ILE C C 1
ATOM 9072 O O . ILE C 1 386 ? 10.817 22.588 72.076 1.00 119.28 386 ILE C O 1
ATOM 9077 N N . HIS C 1 387 ? 9.175 23.523 73.307 1.00 132.09 387 HIS C N 1
ATOM 9078 C CA . HIS C 1 387 ? 9.991 23.700 74.502 1.00 141.04 387 HIS C CA 1
ATOM 9079 C C . HIS C 1 387 ? 10.091 22.417 75.319 1.00 143.46 387 HIS C C 1
ATOM 9080 O O . HIS C 1 387 ? 11.086 22.184 76.001 1.00 132.63 387 HIS C O 1
ATOM 9087 N N . ASP C 1 388 ? 9.058 21.585 75.247 1.00 154.62 388 ASP C N 1
ATOM 9088 C CA . ASP C 1 388 ? 8.984 20.402 76.098 1.00 166.55 388 ASP C CA 1
ATOM 9089 C C . ASP C 1 388 ? 9.636 19.168 75.480 1.00 166.06 388 ASP C C 1
ATOM 9090 O O . ASP C 1 388 ? 9.014 18.109 75.402 1.00 168.56 388 ASP C O 1
ATOM 9095 N N . ARG C 1 389 ? 10.887 19.322 75.050 1.00 164.15 389 ARG C N 1
ATOM 9096 C CA . ARG C 1 389 ? 11.726 18.217 74.578 1.00 164.99 389 ARG C CA 1
ATOM 9097 C C . ARG C 1 389 ? 13.127 18.723 74.247 1.00 161.07 389 ARG C C 1
ATOM 9098 O O . ARG C 1 389 ? 13.307 19.515 73.325 1.00 157.07 389 ARG C O 1
ATOM 9106 N N . GLU C 1 390 ? 14.118 18.256 74.998 1.00 162.18 390 GLU C N 1
ATOM 9107 C CA . GLU C 1 390 ? 15.489 18.719 74.820 1.00 159.74 390 GLU C CA 1
ATOM 9108 C C . GLU C 1 390 ? 16.380 17.697 74.122 1.00 165.12 390 GLU C C 1
ATOM 9109 O O . GLU C 1 390 ? 16.409 16.521 74.489 1.00 170.00 390 GLU C O 1
ATOM 9111 N N . GLU C 1 391 ? 17.101 18.168 73.106 1.00 164.31 391 GLU C N 1
ATOM 9112 C CA . GLU C 1 391 ? 18.040 17.347 72.339 1.00 169.39 391 GLU C CA 1
ATOM 9113 C C . GLU C 1 391 ? 17.332 16.197 71.619 1.00 176.76 391 GLU C C 1
ATOM 9114 O O . GLU C 1 391 ? 17.942 15.182 71.286 1.00 177.99 391 GLU C O 1
ATOM 9116 N N . SER C 1 392 ? 16.038 16.381 71.386 1.00 181.94 392 SER C N 1
ATOM 9117 C CA . SER C 1 392 ? 15.243 15.459 70.598 1.00 184.20 392 SER C CA 1
ATOM 9118 C C . SER C 1 392 ? 14.080 16.229 69.991 1.00 186.08 392 SER C C 1
ATOM 9119 O O . SER C 1 392 ? 13.518 17.120 70.626 1.00 188.01 392 SER C O 1
ATOM 9122 N N . GLY C 1 393 ? 13.730 15.882 68.758 1.00 184.25 393 GLY C N 1
ATOM 9123 C CA . GLY C 1 393 ? 12.717 16.605 68.013 1.00 178.55 393 GLY C CA 1
ATOM 9124 C C . GLY C 1 393 ? 11.342 16.546 68.650 1.00 179.49 393 GLY C C 1
ATOM 9125 O O . GLY C 1 393 ? 11.123 15.811 69.598 1.00 182.85 393 GLY C O 1
ATOM 9126 N N . PRO C 1 394 ? 10.394 17.337 68.127 1.00 177.02 394 PRO C N 1
ATOM 9127 C CA . PRO C 1 394 ? 10.617 18.242 67.001 1.00 174.17 394 PRO C CA 1
ATOM 9128 C C . PRO C 1 394 ? 10.187 19.675 67.295 1.00 167.66 394 PRO C C 1
ATOM 9129 O O . PRO C 1 394 ? 10.680 20.286 68.238 1.00 164.61 394 PRO C O 1
ATOM 9133 N N . LEU C 1 395 ? 9.264 20.186 66.482 1.00 166.19 395 LEU C N 1
ATOM 9134 C CA . LEU C 1 395 ? 8.749 21.541 66.631 1.00 161.62 395 LEU C CA 1
ATOM 9135 C C . LEU C 1 395 ? 7.281 21.549 66.212 1.00 162.21 395 LEU C C 1
ATOM 9136 O O . LEU C 1 395 ? 6.862 20.726 65.397 1.00 161.93 395 LEU C O 1
ATOM 9138 N N . LEU C 1 396 ? 6.496 22.473 66.758 1.00 161.26 396 LEU C N 1
ATOM 9139 C CA . LEU C 1 396 ? 5.044 22.420 66.579 1.00 157.27 396 LEU C CA 1
ATOM 9140 C C . LEU C 1 396 ? 4.430 23.615 65.840 1.00 144.65 396 LEU C C 1
ATOM 9141 O O . LEU C 1 396 ? 4.718 24.772 66.147 1.00 135.27 396 LEU C O 1
ATOM 9143 N N . ARG C 1 397 ? 3.568 23.320 64.871 1.00 147.74 397 ARG C N 1
ATOM 9144 C CA . ARG C 1 397 ? 2.829 24.361 64.167 1.00 145.82 397 ARG C CA 1
ATOM 9145 C C . ARG C 1 397 ? 1.897 25.106 65.115 1.00 148.92 397 ARG C C 1
ATOM 9146 O O . ARG C 1 397 ? 1.460 24.563 66.132 1.00 154.74 397 ARG C O 1
ATOM 9154 N N . ARG C 1 398 ? 1.602 26.355 64.770 1.00 142.62 398 ARG C N 1
ATOM 9155 C CA . ARG C 1 398 ? 0.737 27.193 65.583 1.00 139.49 398 ARG C CA 1
ATOM 9156 C C . ARG C 1 398 ? 0.017 28.229 64.725 1.00 132.67 398 ARG C C 1
ATOM 9157 O O . ARG C 1 398 ? 0.610 28.805 63.811 1.00 125.86 398 ARG C O 1
ATOM 9159 N N . ILE C 1 399 ? -1.260 28.452 65.030 1.00 141.24 399 ILE C N 1
ATOM 9160 C CA . ILE C 1 399 ? -2.092 29.443 64.341 1.00 148.52 399 ILE C CA 1
ATOM 9161 C C . ILE C 1 399 ? -2.195 29.203 62.831 1.00 152.16 399 ILE C C 1
ATOM 9162 O O . ILE C 1 399 ? -1.394 29.713 62.048 1.00 153.52 399 ILE C O 1
ATOM 9167 N N . ASP D 2 3 ? 56.835 18.367 40.533 1.00 187.99 3 ASP D N 1
ATOM 9168 C CA . ASP D 2 3 ? 57.236 18.861 39.221 1.00 189.71 3 ASP D CA 1
ATOM 9169 C C . ASP D 2 3 ? 56.650 20.244 38.954 1.00 186.43 3 ASP D C 1
ATOM 9170 O O . ASP D 2 3 ? 57.240 21.052 38.240 1.00 187.36 3 ASP D O 1
ATOM 9172 N N . GLU D 2 4 ? 55.481 20.501 39.531 1.00 182.16 4 GLU D N 1
ATOM 9173 C CA . GLU D 2 4 ? 54.812 21.789 39.401 1.00 176.01 4 GLU D CA 1
ATOM 9174 C C . GLU D 2 4 ? 55.658 22.895 40.018 1.00 171.18 4 GLU D C 1
ATOM 9175 O O . GLU D 2 4 ? 55.986 23.888 39.362 1.00 171.24 4 GLU D O 1
ATOM 9181 N N . TRP D 2 5 ? 56.010 22.706 41.287 1.00 166.28 5 TRP D N 1
ATOM 9182 C CA . TRP D 2 5 ? 56.787 23.683 42.042 1.00 161.53 5 TRP D CA 1
ATOM 9183 C C . TRP D 2 5 ? 58.171 23.881 41.444 1.00 167.37 5 TRP D C 1
ATOM 9184 O O . TRP D 2 5 ? 58.752 24.959 41.551 1.00 167.45 5 TRP D O 1
ATOM 9195 N N . GLU D 2 6 ? 58.696 22.829 40.825 1.00 172.74 6 GLU D N 1
ATOM 9196 C CA . GLU D 2 6 ? 59.994 22.891 40.170 1.00 176.63 6 GLU D CA 1
ATOM 9197 C C . GLU D 2 6 ? 59.900 23.742 38.911 1.00 179.23 6 GLU D C 1
ATOM 9198 O O . GLU D 2 6 ? 60.807 24.517 38.605 1.00 181.48 6 GLU D O 1
ATOM 9200 N N . GLN D 2 7 ? 58.798 23.591 38.183 1.00 178.27 7 GLN D N 1
ATOM 9201 C CA . GLN D 2 7 ? 58.555 24.392 36.990 1.00 176.36 7 GLN D CA 1
ATOM 9202 C C . GLN D 2 7 ? 58.402 25.860 37.371 1.00 166.96 7 GLN D C 1
ATOM 9203 O O . GLN D 2 7 ? 59.006 26.736 36.751 1.00 165.32 7 GLN D O 1
ATOM 9209 N N . LEU D 2 8 ? 57.606 26.121 38.405 1.00 160.87 8 LEU D N 1
ATOM 9210 C CA . LEU D 2 8 ? 57.441 27.477 38.920 1.00 155.09 8 LEU D CA 1
ATOM 9211 C C . LEU D 2 8 ? 58.772 28.038 39.415 1.00 156.36 8 LEU D C 1
ATOM 9212 O O . LEU D 2 8 ? 59.011 29.244 39.357 1.00 153.24 8 LEU D O 1
ATOM 9217 N N . THR D 2 9 ? 59.637 27.152 39.897 1.00 160.24 9 THR D N 1
ATOM 9218 C CA . THR D 2 9 ? 60.955 27.545 40.376 1.00 161.33 9 THR D CA 1
ATOM 9219 C C . THR D 2 9 ? 61.834 27.987 39.210 1.00 165.58 9 THR D C 1
ATOM 9220 O O . THR D 2 9 ? 62.496 29.021 39.280 1.00 164.47 9 THR D O 1
ATOM 9224 N N . VAL D 2 10 ? 61.833 27.197 38.140 1.00 169.93 10 VAL D N 1
ATOM 9225 C CA . VAL D 2 10 ? 62.578 27.534 36.929 1.00 173.82 10 VAL D CA 1
ATOM 9226 C C . VAL D 2 10 ? 62.097 28.857 36.341 1.00 171.22 10 VAL D C 1
ATOM 9227 O O . VAL D 2 10 ? 62.899 29.744 36.035 1.00 175.05 10 VAL D O 1
ATOM 9231 N N . GLU D 2 11 ? 60.781 28.982 36.195 1.00 164.26 11 GLU D N 1
ATOM 9232 C CA . GLU D 2 11 ? 60.172 30.210 35.696 1.00 157.56 11 GLU D CA 1
ATOM 9233 C C . GLU D 2 11 ? 60.537 31.394 36.583 1.00 149.44 11 GLU D C 1
ATOM 9234 O O . GLU D 2 11 ? 60.713 32.512 36.099 1.00 146.85 11 GLU D O 1
ATOM 9240 N N . LEU D 2 12 ? 60.655 31.137 37.882 1.00 145.43 12 LEU D N 1
ATOM 9241 C CA . LEU D 2 12 ? 61.047 32.166 38.837 1.00 140.44 12 LEU D CA 1
ATOM 9242 C C . LEU D 2 12 ? 62.479 32.630 38.595 1.00 133.36 12 LEU D C 1
ATOM 9243 O O . LEU D 2 12 ? 62.739 33.825 38.454 1.00 125.95 12 LEU D O 1
ATOM 9248 N N . ARG D 2 13 ? 63.403 31.674 38.547 1.00 134.41 13 ARG D N 1
ATOM 9249 C CA . ARG D 2 13 ? 64.820 31.972 38.364 1.00 137.31 13 ARG D CA 1
ATOM 9250 C C . ARG D 2 13 ? 65.110 32.598 37.002 1.00 142.15 13 ARG D C 1
ATOM 9251 O O . ARG D 2 13 ? 66.107 33.301 36.834 1.00 140.93 13 ARG D O 1
ATOM 9253 N N . LYS D 2 14 ? 64.237 32.340 36.032 1.00 147.56 14 LYS D N 1
ATOM 9254 C CA . LYS D 2 14 ? 64.409 32.887 34.690 1.00 146.60 14 LYS D CA 1
ATOM 9255 C C . LYS D 2 14 ? 64.169 34.396 34.654 1.00 144.57 14 LYS D C 1
ATOM 9256 O O . LYS D 2 14 ? 64.706 35.097 33.794 1.00 149.19 14 LYS D O 1
ATOM 9258 N N . ILE D 2 15 ? 63.362 34.887 35.590 1.00 137.66 15 ILE D N 1
ATOM 9259 C CA . ILE D 2 15 ? 63.035 36.308 35.668 1.00 131.32 15 ILE D CA 1
ATOM 9260 C C . ILE D 2 15 ? 64.263 37.147 36.017 1.00 135.82 15 ILE D C 1
ATOM 9261 O O . ILE D 2 15 ? 64.958 36.858 36.991 1.00 138.98 15 ILE D O 1
ATOM 9266 N N . PRO D 2 16 ? 64.537 38.188 35.215 1.00 136.01 16 PRO D N 1
ATOM 9267 C CA . PRO D 2 16 ? 65.685 39.074 35.445 1.00 138.88 16 PRO D CA 1
ATOM 9268 C C . PRO D 2 16 ? 65.555 39.859 36.747 1.00 137.24 16 PRO D C 1
ATOM 9269 O O . PRO D 2 16 ? 64.477 40.359 37.065 1.00 137.88 16 PRO D O 1
ATOM 9273 N N . ARG D 2 17 ? 66.654 39.961 37.487 1.00 138.62 17 ARG D N 1
ATOM 9274 C CA . ARG D 2 17 ? 66.663 40.664 38.763 1.00 135.33 17 ARG D CA 1
ATOM 9275 C C . ARG D 2 17 ? 67.025 42.133 38.576 1.00 137.71 17 ARG D C 1
ATOM 9276 O O . ARG D 2 17 ? 68.179 42.469 38.311 1.00 147.77 17 ARG D O 1
ATOM 9278 N N . GLY D 2 18 ? 66.033 43.005 38.715 1.00 132.60 18 GLY D N 1
ATOM 9279 C CA . GLY D 2 18 ? 66.240 44.426 38.514 1.00 132.38 18 GLY D CA 1
ATOM 9280 C C . GLY D 2 18 ? 65.117 45.270 39.082 1.00 126.36 18 GLY D C 1
ATOM 9281 O O . GLY D 2 18 ? 64.101 44.748 39.540 1.00 114.84 18 GLY D O 1
ATOM 9282 N N . THR D 2 19 ? 65.306 46.585 39.048 1.00 131.42 19 THR D N 1
ATOM 9283 C CA . THR D 2 19 ? 64.329 47.521 39.590 1.00 128.36 19 THR D CA 1
ATOM 9284 C C . THR D 2 19 ? 63.051 47.525 38.759 1.00 131.28 19 THR D C 1
ATOM 9285 O O . THR D 2 19 ? 61.942 47.580 39.296 1.00 132.62 19 THR D O 1
ATOM 9289 N N . GLU D 2 20 ? 63.221 47.457 37.443 1.00 134.95 20 GLU D N 1
ATOM 9290 C CA . GLU D 2 20 ? 62.105 47.539 36.511 1.00 138.89 20 GLU D CA 1
ATOM 9291 C C . GLU D 2 20 ? 61.484 46.177 36.217 1.00 141.59 20 GLU D C 1
ATOM 9292 O O . GLU D 2 20 ? 60.449 46.093 35.559 1.00 146.57 20 GLU D O 1
ATOM 9294 N N . ALA D 2 21 ? 62.117 45.113 36.702 1.00 133.22 21 ALA D N 1
ATOM 9295 C CA . ALA D 2 21 ? 61.635 43.761 36.440 1.00 127.07 21 ALA D CA 1
ATOM 9296 C C . ALA D 2 21 ? 61.102 43.089 37.703 1.00 126.75 21 ALA D C 1
ATOM 9297 O O . ALA D 2 21 ? 60.769 41.905 37.693 1.00 133.01 21 ALA D O 1
ATOM 9299 N N . ALA D 2 22 ? 61.016 43.851 38.788 1.00 119.16 22 ALA D N 1
ATOM 9300 C CA . ALA D 2 22 ? 60.610 43.303 40.084 1.00 109.96 22 ALA D CA 1
ATOM 9301 C C . ALA D 2 22 ? 59.119 42.954 40.270 1.00 103.06 22 ALA D C 1
ATOM 9302 O O . ALA D 2 22 ? 58.815 41.930 40.880 1.00 100.86 22 ALA D O 1
ATOM 9304 N N . PRO D 2 23 ? 58.188 43.801 39.774 1.00 103.32 23 PRO D N 1
ATOM 9305 C CA . PRO D 2 23 ? 56.768 43.449 39.932 1.00 106.04 23 PRO D CA 1
ATOM 9306 C C . PRO D 2 23 ? 56.407 42.071 39.368 1.00 113.10 23 PRO D C 1
ATOM 9307 O O . PRO D 2 23 ? 55.572 41.366 39.942 1.00 118.45 23 PRO D O 1
ATOM 9311 N N . GLN D 2 24 ? 57.037 41.704 38.255 1.00 114.31 24 GLN D N 1
ATOM 9312 C CA . GLN D 2 24 ? 56.878 40.384 37.652 1.00 120.38 24 GLN D CA 1
ATOM 9313 C C . GLN D 2 24 ? 57.266 39.295 38.650 1.00 124.75 24 GLN D C 1
ATOM 9314 O O . GLN D 2 24 ? 56.524 38.328 38.870 1.00 127.19 24 GLN D O 1
ATOM 9320 N N . TYR D 2 25 ? 58.436 39.478 39.255 1.00 123.00 25 TYR D N 1
ATOM 9321 C CA . TYR D 2 25 ? 58.964 38.570 40.266 1.00 123.05 25 TYR D CA 1
ATOM 9322 C C . TYR D 2 25 ? 57.984 38.439 41.430 1.00 91.39 25 TYR D C 1
ATOM 9323 O O . TYR D 2 25 ? 57.693 37.334 41.893 1.00 101.04 25 TYR D O 1
ATOM 9332 N N . LEU D 2 26 ? 57.468 39.578 41.886 1.00 89.01 26 LEU D N 1
ATOM 9333 C CA . LEU D 2 26 ? 56.520 39.619 42.993 1.00 99.32 26 LEU D CA 1
ATOM 9334 C C . LEU D 2 26 ? 55.245 38.840 42.681 1.00 98.60 26 LEU D C 1
ATOM 9335 O O . LEU D 2 26 ? 54.768 38.058 43.505 1.00 100.45 26 LEU D O 1
ATOM 9340 N N . ARG D 2 27 ? 54.699 39.056 41.488 1.00 97.86 27 ARG D N 1
ATOM 9341 C CA . ARG D 2 27 ? 53.481 38.364 41.076 1.00 100.61 27 ARG D CA 1
ATOM 9342 C C . ARG D 2 27 ? 53.698 36.859 40.933 1.00 107.59 27 ARG D C 1
ATOM 9343 O O . ARG D 2 27 ? 52.816 36.063 41.271 1.00 109.06 27 ARG D O 1
ATOM 9351 N N . HIS D 2 28 ? 54.869 36.468 40.438 1.00 112.89 28 HIS D N 1
ATOM 9352 C CA . HIS D 2 28 ? 55.192 35.047 40.350 1.00 115.54 28 HIS D CA 1
ATOM 9353 C C . HIS D 2 28 ? 55.297 34.445 41.747 1.00 118.26 28 HIS D C 1
ATOM 9354 O O . HIS D 2 28 ? 54.880 33.307 41.980 1.00 123.21 28 HIS D O 1
ATOM 9361 N N . LEU D 2 29 ? 55.854 35.220 42.675 1.00 112.35 29 LEU D N 1
ATOM 9362 C CA . LEU D 2 29 ? 55.934 34.808 44.070 1.00 108.31 29 LEU D CA 1
ATOM 9363 C C . LEU D 2 29 ? 54.539 34.646 44.661 1.00 103.47 29 LEU D C 1
ATOM 9364 O O . LEU D 2 29 ? 54.311 33.781 45.504 1.00 106.44 29 LEU D O 1
ATOM 9369 N N . MET D 2 30 ? 53.611 35.487 44.214 1.00 93.88 30 MET D N 1
ATOM 9370 C CA . MET D 2 30 ? 52.216 35.365 44.617 1.00 90.55 30 MET D CA 1
ATOM 9371 C C . MET D 2 30 ? 51.636 34.057 44.089 1.00 91.84 30 MET D C 1
ATOM 9372 O O . MET D 2 30 ? 50.930 33.342 44.806 1.00 94.29 30 MET D O 1
ATOM 9377 N N . LYS D 2 31 ? 51.946 33.749 42.833 1.00 91.05 31 LYS D N 1
ATOM 9378 C CA . LYS D 2 31 ? 51.486 32.514 42.208 1.00 96.77 31 LYS D CA 1
ATOM 9379 C C . LYS D 2 31 ? 51.974 31.289 42.977 1.00 103.14 31 LYS D C 1
ATOM 9380 O O . LYS D 2 31 ? 51.201 30.370 43.251 1.00 110.19 31 LYS D O 1
ATOM 9382 N N . MET D 2 32 ? 53.256 31.286 43.328 1.00 99.43 32 MET D N 1
ATOM 9383 C CA . MET D 2 32 ? 53.834 30.172 44.074 1.00 100.21 32 MET D CA 1
ATOM 9384 C C . MET D 2 32 ? 53.315 30.126 45.510 1.00 98.85 32 MET D C 1
ATOM 9385 O O . MET D 2 32 ? 53.253 29.059 46.122 1.00 102.05 32 MET D O 1
ATOM 9390 N N . PHE D 2 33 ? 52.941 31.285 46.042 1.00 96.17 33 PHE D N 1
ATOM 9391 C CA . PHE D 2 33 ? 52.338 31.349 47.368 1.00 95.61 33 PHE D CA 1
ATOM 9392 C C . PHE D 2 33 ? 50.968 30.692 47.351 1.00 98.53 33 PHE D C 1
ATOM 9393 O O . PHE D 2 33 ? 50.589 30.005 48.300 1.00 101.37 33 PHE D O 1
ATOM 9401 N N . VAL D 2 34 ? 50.225 30.915 46.270 1.00 96.71 34 VAL D N 1
ATOM 9402 C CA . VAL D 2 34 ? 48.923 30.285 46.100 1.00 97.93 34 VAL D CA 1
ATOM 9403 C C . VAL D 2 34 ? 49.088 28.784 45.884 1.00 102.42 34 VAL D C 1
ATOM 9404 O O . VAL D 2 34 ? 48.325 27.978 46.420 1.00 103.00 34 VAL D O 1
ATOM 9408 N N . ALA D 2 35 ? 50.103 28.416 45.108 1.00 103.85 35 ALA D N 1
ATOM 9409 C CA . ALA D 2 35 ? 50.331 27.020 44.751 1.00 109.47 35 ALA D CA 1
ATOM 9410 C C . ALA D 2 35 ? 50.688 26.155 45.957 1.00 118.13 35 ALA D C 1
ATOM 9411 O O . ALA D 2 35 ? 50.218 25.023 46.079 1.00 122.94 35 ALA D O 1
ATOM 9413 N N . ASP D 2 36 ? 51.514 26.693 46.849 1.00 117.11 36 ASP D N 1
ATOM 9414 C CA . ASP D 2 36 ? 51.947 25.948 48.025 1.00 121.26 36 ASP D CA 1
ATOM 9415 C C . ASP D 2 36 ? 52.441 26.886 49.126 1.00 120.11 36 ASP D C 1
ATOM 9416 O O . ASP D 2 36 ? 53.641 27.131 49.254 1.00 123.06 36 ASP D O 1
ATOM 9421 N N . PHE D 2 37 ? 51.503 27.399 49.919 1.00 115.69 37 PHE D N 1
ATOM 9422 C CA . PHE D 2 37 ? 51.808 28.324 51.007 1.00 114.73 37 PHE D CA 1
ATOM 9423 C C . PHE D 2 37 ? 52.761 27.707 52.025 1.00 122.20 37 PHE D C 1
ATOM 9424 O O . PHE D 2 37 ? 53.667 28.375 52.528 1.00 122.43 37 PHE D O 1
ATOM 9432 N N . GLU D 2 38 ? 52.547 26.427 52.318 1.00 126.25 38 GLU D N 1
ATOM 9433 C CA . GLU D 2 38 ? 53.385 25.691 53.256 1.00 126.15 38 GLU D CA 1
ATOM 9434 C C . GLU D 2 38 ? 54.831 25.671 52.783 1.00 129.36 38 GLU D C 1
ATOM 9435 O O . GLU D 2 38 ? 55.748 25.959 53.549 1.00 130.12 38 GLU D O 1
ATOM 9441 N N . THR D 2 39 ? 55.027 25.331 51.514 1.00 128.45 39 THR D N 1
ATOM 9442 C CA . THR D 2 39 ? 56.365 25.253 50.939 1.00 125.28 39 THR D CA 1
ATOM 9443 C C . THR D 2 39 ? 56.971 26.644 50.745 1.00 119.64 39 THR D C 1
ATOM 9444 O O . THR D 2 39 ? 58.182 26.825 50.869 1.00 120.67 39 THR D O 1
ATOM 9448 N N . ALA D 2 40 ? 56.123 27.625 50.449 1.00 115.19 40 ALA D N 1
ATOM 9449 C CA . ALA D 2 40 ? 56.580 28.997 50.252 1.00 112.15 40 ALA D CA 1
ATOM 9450 C C . ALA D 2 40 ? 57.152 29.556 51.546 1.00 109.15 40 ALA D C 1
ATOM 9451 O O . ALA D 2 40 ? 58.253 30.109 51.567 1.00 107.48 40 ALA D O 1
ATOM 9453 N N . VAL D 2 41 ? 56.395 29.404 52.627 1.00 109.35 41 VAL D N 1
ATOM 9454 C CA . VAL D 2 41 ? 56.852 29.829 53.943 1.00 112.11 41 VAL D CA 1
ATOM 9455 C C . VAL D 2 41 ? 58.023 28.958 54.398 1.00 121.50 41 VAL D C 1
ATOM 9456 O O . VAL D 2 41 ? 58.913 29.421 55.111 1.00 127.69 41 VAL D O 1
ATOM 9460 N N . SER D 2 42 ? 58.031 27.702 53.959 1.00 123.39 42 SER D N 1
ATOM 9461 C CA . SER D 2 42 ? 59.130 26.790 54.266 1.00 124.98 42 SER D CA 1
ATOM 9462 C C . SER D 2 42 ? 60.457 27.345 53.768 1.00 126.15 42 SER D C 1
ATOM 9463 O O . SER D 2 42 ? 61.483 27.199 54.428 1.00 133.40 42 SER D O 1
ATOM 9466 N N . LYS D 2 43 ? 60.428 27.982 52.602 1.00 120.41 43 LYS D N 1
ATOM 9467 C CA . LYS D 2 43 ? 61.627 28.581 52.029 1.00 120.98 43 LYS D CA 1
ATOM 9468 C C . LYS D 2 43 ? 61.661 30.093 52.252 1.00 115.82 43 LYS D C 1
ATOM 9469 O O . LYS D 2 43 ? 62.334 30.817 51.518 1.00 113.80 43 LYS D O 1
ATOM 9475 N N . ARG D 2 44 ? 60.935 30.550 53.273 1.00 112.25 44 ARG D N 1
ATOM 9476 C CA . ARG D 2 44 ? 60.861 31.967 53.641 1.00 110.01 44 ARG D CA 1
ATOM 9477 C C . ARG D 2 44 ? 60.674 32.907 52.452 1.00 107.35 44 ARG D C 1
ATOM 9478 O O . ARG D 2 44 ? 61.385 33.902 52.323 1.00 104.05 44 ARG D O 1
ATOM 9486 N N . PHE D 2 45 ? 59.715 32.587 51.588 1.00 106.31 45 PHE D N 1
ATOM 9487 C CA . PHE D 2 45 ? 59.464 33.399 50.400 1.00 102.42 45 PHE D CA 1
ATOM 9488 C C . PHE D 2 45 ? 58.899 34.778 50.736 1.00 96.01 45 PHE D C 1
ATOM 9489 O O . PHE D 2 45 ? 58.897 35.675 49.892 1.00 91.48 45 PHE D O 1
ATOM 9497 N N . ASP D 2 46 ? 58.415 34.942 51.964 1.00 96.65 46 ASP D N 1
ATOM 9498 C CA . ASP D 2 46 ? 57.956 36.246 52.429 1.00 93.86 46 ASP D CA 1
ATOM 9499 C C . ASP D 2 46 ? 59.139 37.206 52.516 1.00 94.87 46 ASP D C 1
ATOM 9500 O O . ASP D 2 46 ? 59.030 38.383 52.158 1.00 90.27 46 ASP D O 1
ATOM 9505 N N . VAL D 2 47 ? 60.271 36.687 52.982 1.00 95.50 47 VAL D N 1
ATOM 9506 C CA . VAL D 2 47 ? 61.503 37.463 53.071 1.00 95.41 47 VAL D CA 1
ATOM 9507 C C . VAL D 2 47 ? 61.981 37.871 51.680 1.00 94.60 47 VAL D C 1
ATOM 9508 O O . VAL D 2 47 ? 62.437 38.995 51.478 1.00 90.28 47 VAL D O 1
ATOM 9512 N N . LYS D 2 48 ? 61.862 36.957 50.721 1.00 97.75 48 LYS D N 1
ATOM 9513 C CA . LYS D 2 48 ? 62.242 37.237 49.340 1.00 105.70 48 LYS D CA 1
ATOM 9514 C C . LYS D 2 48 ? 61.348 38.321 48.748 1.00 110.45 48 LYS D C 1
ATOM 9515 O O . LYS D 2 48 ? 61.824 39.254 48.095 1.00 117.59 48 LYS D O 1
ATOM 9517 N N . PHE D 2 49 ? 60.048 38.181 48.988 1.00 105.80 49 PHE D N 1
ATOM 9518 C CA . PHE D 2 49 ? 59.050 39.135 48.525 1.00 105.26 49 PHE D CA 1
ATOM 9519 C C . PHE D 2 49 ? 59.379 40.531 49.048 1.00 103.15 49 PHE D C 1
ATOM 9520 O O . PHE D 2 49 ? 59.508 41.489 48.273 1.00 103.51 49 PHE D O 1
ATOM 9528 N N . TRP D 2 50 ? 59.536 40.634 50.364 1.00 98.86 50 TRP D N 1
ATOM 9529 C CA . TRP D 2 50 ? 59.862 41.910 50.990 1.00 97.91 50 TRP D CA 1
ATOM 9530 C C . TRP D 2 50 ? 61.219 42.459 50.543 1.00 109.18 50 TRP D C 1
ATOM 9531 O O . TRP D 2 50 ? 61.414 43.668 50.500 1.00 116.44 50 TRP D O 1
ATOM 9542 N N . ASN D 2 51 ? 62.157 41.573 50.221 1.00 107.56 51 ASN D N 1
ATOM 9543 C CA . ASN D 2 51 ? 63.469 42.005 49.745 1.00 107.86 51 ASN D CA 1
ATOM 9544 C C . ASN D 2 51 ? 63.385 42.625 48.358 1.00 107.67 51 ASN D C 1
ATOM 9545 O O . ASN D 2 51 ? 64.019 43.647 48.083 1.00 113.32 51 ASN D O 1
ATOM 9550 N N . LYS D 2 52 ? 62.605 41.994 47.486 1.00 106.48 52 LYS D N 1
ATOM 9551 C CA . LYS D 2 52 ? 62.338 42.550 46.165 1.00 105.20 52 LYS D CA 1
ATOM 9552 C C . LYS D 2 52 ? 61.676 43.917 46.298 1.00 101.12 52 LYS D C 1
ATOM 9553 O O . LYS D 2 52 ? 62.128 44.902 45.702 1.00 97.41 52 LYS D O 1
ATOM 9559 N N . LEU D 2 53 ? 60.612 43.968 47.096 1.00 105.11 53 LEU D N 1
ATOM 9560 C CA . LEU D 2 53 ? 59.858 45.202 47.299 1.00 106.03 53 LEU D CA 1
ATOM 9561 C C . LEU D 2 53 ? 60.730 46.336 47.851 1.00 97.82 53 LEU D C 1
ATOM 9562 O O . LEU D 2 53 ? 60.703 47.455 47.341 1.00 91.83 53 LEU D O 1
ATOM 9567 N N . LYS D 2 54 ? 61.499 46.033 48.891 1.00 97.26 54 LYS D N 1
ATOM 9568 C CA . LYS D 2 54 ? 62.407 46.994 49.511 1.00 96.20 54 LYS D CA 1
ATOM 9569 C C . LYS D 2 54 ? 63.478 47.461 48.530 1.00 97.60 54 LYS D C 1
ATOM 9570 O O . LYS D 2 54 ? 63.870 48.630 48.533 1.00 98.96 54 LYS D O 1
ATOM 9576 N N . SER D 2 55 ? 63.953 46.536 47.701 1.00 101.23 55 SER D N 1
ATOM 9577 C CA . SER D 2 55 ? 64.927 46.859 46.664 1.00 103.51 55 SER D CA 1
ATOM 9578 C C . SER D 2 55 ? 64.350 47.895 45.713 1.00 106.44 55 SER D C 1
ATOM 9579 O O . SER D 2 55 ? 64.989 48.913 45.417 1.00 108.84 55 SER D O 1
ATOM 9582 N N . MET D 2 56 ? 63.138 47.619 45.239 1.00 106.72 56 MET D N 1
ATOM 9583 C CA . MET D 2 56 ? 62.395 48.557 44.408 1.00 110.74 56 MET D CA 1
ATOM 9584 C C . MET D 2 56 ? 62.306 49.924 45.076 1.00 111.03 56 MET D C 1
ATOM 9585 O O . MET D 2 56 ? 62.680 50.942 44.485 1.00 112.70 56 MET D O 1
ATOM 9590 N N . MET D 2 57 ? 61.823 49.930 46.316 1.00 110.40 57 MET D N 1
ATOM 9591 C CA . MET D 2 57 ? 61.640 51.164 47.076 1.00 112.05 57 MET D CA 1
ATOM 9592 C C . MET D 2 57 ? 62.918 51.989 47.169 1.00 118.24 57 MET D C 1
ATOM 9593 O O . MET D 2 57 ? 62.902 53.194 46.928 1.00 118.55 57 MET D O 1
ATOM 9598 N N . ASP D 2 58 ? 64.022 51.333 47.511 1.00 121.04 58 ASP D N 1
ATOM 9599 C CA . ASP D 2 58 ? 65.302 52.014 47.667 1.00 122.39 58 ASP D CA 1
ATOM 9600 C C . ASP D 2 58 ? 65.831 52.559 46.344 1.00 132.19 58 ASP D C 1
ATOM 9601 O O . ASP D 2 58 ? 66.351 53.677 46.286 1.00 141.77 58 ASP D O 1
ATOM 9606 N N . GLU D 2 59 ? 65.699 51.764 45.286 1.00 130.49 59 GLU D N 1
ATOM 9607 C CA . GLU D 2 59 ? 66.174 52.173 43.967 1.00 133.20 59 GLU D CA 1
ATOM 9608 C C . GLU D 2 59 ? 65.400 53.377 43.441 1.00 142.36 59 GLU D C 1
ATOM 9609 O O . GLU D 2 59 ? 65.980 54.297 42.863 1.00 147.00 59 GLU D O 1
ATOM 9611 N N . ILE D 2 60 ? 64.087 53.365 43.641 1.00 145.58 60 ILE D N 1
ATOM 9612 C CA . ILE D 2 60 ? 63.259 54.493 43.235 1.00 143.17 60 ILE D CA 1
ATOM 9613 C C . ILE D 2 60 ? 63.529 55.699 44.140 1.00 151.95 60 ILE D C 1
ATOM 9614 O O . ILE D 2 60 ? 63.425 56.848 43.708 1.00 155.14 60 ILE D O 1
ATOM 9619 N N . THR D 2 61 ? 63.900 55.427 45.389 1.00 158.13 61 THR D N 1
ATOM 9620 C CA . THR D 2 61 ? 64.233 56.478 46.350 1.00 169.65 61 THR D CA 1
ATOM 9621 C C . THR D 2 61 ? 65.501 57.219 45.940 1.00 180.69 61 THR D C 1
ATOM 9622 O O . THR D 2 61 ? 65.596 58.440 46.088 1.00 183.23 61 THR D O 1
ATOM 9626 N N . LYS D 2 62 ? 66.466 56.466 45.417 1.00 186.63 62 LYS D N 1
ATOM 9627 C CA . LYS D 2 62 ? 67.760 57.011 45.011 1.00 191.43 62 LYS D CA 1
ATOM 9628 C C . LYS D 2 62 ? 67.628 58.188 44.050 1.00 194.35 62 LYS D C 1
ATOM 9629 O O . LYS D 2 62 ? 68.333 59.190 44.185 1.00 196.35 62 LYS D O 1
ATOM 9631 N N . ALA D 2 63 ? 66.729 58.059 43.079 1.00 194.19 63 ALA D N 1
ATOM 9632 C CA . ALA D 2 63 ? 66.469 59.138 42.137 1.00 194.51 63 ALA D CA 1
ATOM 9633 C C . ALA D 2 63 ? 65.869 60.318 42.886 1.00 195.51 63 ALA D C 1
ATOM 9634 O O . ALA D 2 63 ? 65.042 60.133 43.781 1.00 195.62 63 ALA D O 1
ATOM 9636 N N . MET D 2 64 ? 66.300 61.523 42.522 1.00 195.68 64 MET D N 1
ATOM 9637 C CA . MET D 2 64 ? 65.918 62.735 43.236 1.00 193.10 64 MET D CA 1
ATOM 9638 C C . MET D 2 64 ? 66.320 62.630 44.704 1.00 191.78 64 MET D C 1
ATOM 9639 O O . MET D 2 64 ? 67.359 62.056 45.029 1.00 193.99 64 MET D O 1
ATOM 9641 N N . GLU D 2 65 ? 65.491 63.175 45.588 1.00 185.98 65 GLU D N 1
ATOM 9642 C CA . GLU D 2 65 ? 65.769 63.137 47.020 1.00 177.57 65 GLU D CA 1
ATOM 9643 C C . GLU D 2 65 ? 64.508 63.404 47.834 1.00 170.48 65 GLU D C 1
ATOM 9644 O O . GLU D 2 65 ? 63.410 63.014 47.438 1.00 165.76 65 GLU D O 1
ATOM 9646 N N . ARG D 2 68 ? 59.964 63.693 48.041 1.00 121.57 68 ARG D N 1
ATOM 9647 C CA . ARG D 2 68 ? 59.090 63.128 49.061 1.00 118.57 68 ARG D CA 1
ATOM 9648 C C . ARG D 2 68 ? 57.861 62.483 48.429 1.00 119.67 68 ARG D C 1
ATOM 9649 O O . ARG D 2 68 ? 57.335 61.492 48.938 1.00 117.97 68 ARG D O 1
ATOM 9651 N N . LEU D 2 69 ? 57.407 63.057 47.319 1.00 118.31 69 LEU D N 1
ATOM 9652 C CA . LEU D 2 69 ? 56.235 62.554 46.607 1.00 111.83 69 LEU D CA 1
ATOM 9653 C C . LEU D 2 69 ? 56.509 61.183 46.000 1.00 118.79 69 LEU D C 1
ATOM 9654 O O . LEU D 2 69 ? 55.642 60.305 45.990 1.00 119.76 69 LEU D O 1
ATOM 9656 N N . VAL D 2 70 ? 57.725 61.011 45.492 1.00 125.74 70 VAL D N 1
ATOM 9657 C CA . VAL D 2 70 ? 58.143 59.745 44.908 1.00 127.07 70 VAL D CA 1
ATOM 9658 C C . VAL D 2 70 ? 58.149 58.649 45.978 1.00 121.76 70 VAL D C 1
ATOM 9659 O O . VAL D 2 70 ? 57.720 57.514 45.731 1.00 116.51 70 VAL D O 1
ATOM 9663 N N . ASN D 2 71 ? 58.610 59.011 47.172 1.00 125.84 71 ASN D N 1
ATOM 9664 C CA . ASN D 2 71 ? 58.581 58.120 48.320 1.00 126.15 71 ASN D CA 1
ATOM 9665 C C . ASN D 2 71 ? 57.152 57.713 48.640 1.00 122.09 71 ASN D C 1
ATOM 9666 O O . ASN D 2 71 ? 56.880 56.549 48.916 1.00 118.48 71 ASN D O 1
ATOM 9668 N N . HIS D 2 72 ? 56.244 58.684 48.593 1.00 122.16 72 HIS D N 1
ATOM 9669 C CA . HIS D 2 72 ? 54.827 58.437 48.839 1.00 113.06 72 HIS D CA 1
ATOM 9670 C C . HIS D 2 72 ? 54.271 57.423 47.849 1.00 97.49 72 HIS D C 1
ATOM 9671 O O . HIS D 2 72 ? 53.657 56.424 48.241 1.00 90.04 72 HIS D O 1
ATOM 9678 N N . ASN D 2 73 ? 54.497 57.684 46.566 1.00 92.21 73 ASN D N 1
ATOM 9679 C CA . ASN D 2 73 ? 54.054 56.782 45.510 1.00 96.00 73 ASN D CA 1
ATOM 9680 C C . ASN D 2 73 ? 54.570 55.350 45.678 1.00 94.04 73 ASN D C 1
ATOM 9681 O O . ASN D 2 73 ? 53.790 54.387 45.645 1.00 93.59 73 ASN D O 1
ATOM 9686 N N . VAL D 2 74 ? 55.881 55.209 45.865 1.00 96.46 74 VAL D N 1
ATOM 9687 C CA . VAL D 2 74 ? 56.471 53.878 46.000 1.00 96.94 74 VAL D CA 1
ATOM 9688 C C . VAL D 2 74 ? 55.980 53.169 47.272 1.00 93.03 74 VAL D C 1
ATOM 9689 O O . VAL D 2 74 ? 55.759 51.954 47.270 1.00 86.76 74 VAL D O 1
ATOM 9693 N N . GLN D 2 75 ? 55.785 53.939 48.341 1.00 94.35 75 GLN D N 1
ATOM 9694 C CA . GLN D 2 75 ? 55.211 53.421 49.580 1.00 95.28 75 GLN D CA 1
ATOM 9695 C C . GLN D 2 75 ? 53.827 52.834 49.336 1.00 95.62 75 GLN D C 1
ATOM 9696 O O . GLN D 2 75 ? 53.546 51.707 49.739 1.00 95.93 75 GLN D O 1
ATOM 9702 N N . ASN D 2 76 ? 52.965 53.606 48.678 1.00 95.17 76 ASN D N 1
ATOM 9703 C CA . ASN D 2 76 ? 51.607 53.153 48.387 1.00 87.87 76 ASN D CA 1
ATOM 9704 C C . ASN D 2 76 ? 51.581 51.910 47.504 1.00 85.52 76 ASN D C 1
ATOM 9705 O O . ASN D 2 76 ? 50.777 50.995 47.724 1.00 81.36 76 ASN D O 1
ATOM 9710 N N . LEU D 2 77 ? 52.462 51.884 46.508 1.00 76.09 77 LEU D N 1
ATOM 9711 C CA . LEU D 2 77 ? 52.606 50.705 45.661 1.00 76.53 77 LEU D CA 1
ATOM 9712 C C . LEU D 2 77 ? 52.965 49.487 46.508 1.00 75.35 77 LEU D C 1
ATOM 9713 O O . LEU D 2 77 ? 52.396 48.400 46.341 1.00 88.95 77 LEU D O 1
ATOM 9718 N N . ALA D 2 78 ? 53.905 49.690 47.427 1.00 75.53 78 ALA D N 1
ATOM 9719 C CA . ALA D 2 78 ? 54.333 48.645 48.349 1.00 87.64 78 ALA D CA 1
ATOM 9720 C C . ALA D 2 78 ? 53.162 48.125 49.181 1.00 85.20 78 ALA D C 1
ATOM 9721 O O . ALA D 2 78 ? 52.955 46.912 49.290 1.00 71.73 78 ALA D O 1
ATOM 9723 N N . ILE D 2 79 ? 52.401 49.049 49.764 1.00 82.48 79 ILE D N 1
ATOM 9724 C CA . ILE D 2 79 ? 51.223 48.701 50.555 1.00 79.07 79 ILE D CA 1
ATOM 9725 C C . ILE D 2 79 ? 50.257 47.847 49.737 1.00 81.33 79 ILE D C 1
ATOM 9726 O O . ILE D 2 79 ? 49.735 46.838 50.223 1.00 76.33 79 ILE D O 1
ATOM 9731 N N . GLY D 2 80 ? 50.035 48.256 48.491 1.00 81.84 80 GLY D N 1
ATOM 9732 C CA . GLY D 2 80 ? 49.197 47.497 47.580 1.00 79.67 80 GLY D CA 1
ATOM 9733 C C . GLY D 2 80 ? 49.684 46.072 47.389 1.00 76.90 80 GLY D C 1
ATOM 9734 O O . GLY D 2 80 ? 48.912 45.118 47.538 1.00 77.94 80 GLY D O 1
ATOM 9735 N N . PHE D 2 81 ? 50.968 45.927 47.066 1.00 73.99 81 PHE D N 1
ATOM 9736 C CA . PHE D 2 81 ? 51.567 44.604 46.884 1.00 75.98 81 PHE D CA 1
ATOM 9737 C C . PHE D 2 81 ? 51.405 43.704 48.115 1.00 82.47 81 PHE D C 1
ATOM 9738 O O . PHE D 2 81 ? 50.962 42.557 48.005 1.00 92.74 81 PHE D O 1
ATOM 9746 N N . LEU D 2 82 ? 51.759 44.230 49.285 1.00 75.79 82 LEU D N 1
ATOM 9747 C CA . LEU D 2 82 ? 51.725 43.442 50.517 1.00 80.96 82 LEU D CA 1
ATOM 9748 C C . LEU D 2 82 ? 50.301 43.034 50.898 1.00 87.84 82 LEU D C 1
ATOM 9749 O O . LEU D 2 82 ? 50.032 41.859 51.196 1.00 91.60 82 LEU D O 1
ATOM 9754 N N . THR D 2 83 ? 49.396 44.009 50.883 1.00 85.19 83 THR D N 1
ATOM 9755 C CA . THR D 2 83 ? 47.990 43.757 51.171 1.00 79.50 83 THR D CA 1
ATOM 9756 C C . THR D 2 83 ? 47.445 42.683 50.234 1.00 73.64 83 THR D C 1
ATOM 9757 O O . THR D 2 83 ? 46.734 41.772 50.664 1.00 66.39 83 THR D O 1
ATOM 9761 N N . ASP D 2 84 ? 47.802 42.785 48.955 1.00 67.99 84 ASP D N 1
ATOM 9762 C CA . ASP D 2 84 ? 47.354 41.812 47.961 1.00 86.58 84 ASP D CA 1
ATOM 9763 C C . ASP D 2 84 ? 47.940 40.417 48.181 1.00 82.15 84 ASP D C 1
ATOM 9764 O O . ASP D 2 84 ? 47.285 39.412 47.897 1.00 83.90 84 ASP D O 1
ATOM 9769 N N . LEU D 2 85 ? 49.169 40.353 48.683 1.00 80.25 85 LEU D N 1
ATOM 9770 C CA . LEU D 2 85 ? 49.782 39.065 48.998 1.00 81.61 85 LEU D CA 1
ATOM 9771 C C . LEU D 2 85 ? 49.036 38.391 50.145 1.00 82.35 85 LEU D C 1
ATOM 9772 O O . LEU D 2 85 ? 48.612 37.231 50.034 1.00 84.88 85 LEU D O 1
ATOM 9777 N N . SER D 2 86 ? 48.871 39.131 51.240 1.00 79.40 86 SER D N 1
ATOM 9778 C CA . SER D 2 86 ? 48.147 38.619 52.399 1.00 81.02 86 SER D CA 1
ATOM 9779 C C . SER D 2 86 ? 46.732 38.187 52.025 1.00 86.27 86 SER D C 1
ATOM 9780 O O . SER D 2 86 ? 46.243 37.153 52.487 1.00 85.60 86 SER D O 1
ATOM 9783 N N . LEU D 2 87 ? 46.083 38.979 51.177 1.00 85.28 87 LEU D N 1
ATOM 9784 C CA . LEU D 2 87 ? 44.712 38.700 50.764 1.00 78.74 87 LEU D CA 1
ATOM 9785 C C . LEU D 2 87 ? 44.601 37.512 49.812 1.00 81.12 87 LEU D C 1
ATOM 9786 O O . LEU D 2 87 ? 43.592 36.812 49.811 1.00 85.44 87 LEU D O 1
ATOM 9791 N N . LEU D 2 88 ? 45.627 37.296 48.995 1.00 80.42 88 LEU D N 1
ATOM 9792 C CA . LEU D 2 88 ? 45.672 36.110 48.146 1.00 83.79 88 LEU D CA 1
ATOM 9793 C C . LEU D 2 88 ? 45.818 34.864 49.007 1.00 90.33 88 LEU D C 1
ATOM 9794 O O . LEU D 2 88 ? 45.060 33.892 48.856 1.00 98.94 88 LEU D O 1
ATOM 9799 N N . VAL D 2 89 ? 46.796 34.902 49.911 1.00 87.84 89 VAL D N 1
ATOM 9800 C CA . VAL D 2 89 ? 47.026 33.794 50.832 1.00 95.47 89 VAL D CA 1
ATOM 9801 C C . VAL D 2 89 ? 45.755 33.462 51.605 1.00 96.33 89 VAL D C 1
ATOM 9802 O O . VAL D 2 89 ? 45.382 32.295 51.736 1.00 97.05 89 VAL D O 1
ATOM 9806 N N . HIS D 2 90 ? 45.082 34.500 52.095 1.00 97.44 90 HIS D N 1
ATOM 9807 C CA . HIS D 2 90 ? 43.826 34.321 52.812 1.00 97.05 90 HIS D CA 1
ATOM 9808 C C . HIS D 2 90 ? 42.721 33.792 51.905 1.00 98.73 90 HIS D C 1
ATOM 9809 O O . HIS D 2 90 ? 41.851 33.047 52.349 1.00 98.84 90 HIS D O 1
ATOM 9816 N N . TYR D 2 91 ? 42.759 34.176 50.635 1.00 96.06 91 TYR D N 1
ATOM 9817 C CA . TYR D 2 91 ? 41.735 33.755 49.688 1.00 100.10 91 TYR D CA 1
ATOM 9818 C C . TYR D 2 91 ? 41.871 32.272 49.369 1.00 105.51 91 TYR D C 1
ATOM 9819 O O . TYR D 2 91 ? 40.882 31.601 49.079 1.00 112.24 91 TYR D O 1
ATOM 9828 N N . HIS D 2 92 ? 43.096 31.758 49.431 1.00 106.73 92 HIS D N 1
ATOM 9829 C CA . HIS D 2 92 ? 43.323 30.357 49.075 1.00 105.58 92 HIS D CA 1
ATOM 9830 C C . HIS D 2 92 ? 43.627 29.422 50.249 1.00 103.42 92 HIS D C 1
ATOM 9831 O O . HIS D 2 92 ? 43.554 28.202 50.105 1.00 105.76 92 HIS D O 1
ATOM 9838 N N . TYR D 2 93 ? 43.954 29.983 51.409 1.00 100.09 93 TYR D N 1
ATOM 9839 C CA . TYR D 2 93 ? 44.318 29.152 52.554 1.00 101.97 93 TYR D CA 1
ATOM 9840 C C . TYR D 2 93 ? 43.678 29.588 53.872 1.00 101.30 93 TYR D C 1
ATOM 9841 O O . TYR D 2 93 ? 43.501 30.778 54.131 1.00 104.41 93 TYR D O 1
ATOM 9850 N N . GLU D 2 94 ? 43.338 28.604 54.701 1.00 96.89 94 GLU D N 1
ATOM 9851 C CA . GLU D 2 94 ? 42.721 28.855 55.999 1.00 97.70 94 GLU D CA 1
ATOM 9852 C C . GLU D 2 94 ? 43.724 29.383 57.014 1.00 94.17 94 GLU D C 1
ATOM 9853 O O . GLU D 2 94 ? 44.238 28.630 57.843 1.00 99.80 94 GLU D O 1
ATOM 9859 N N . ILE D 2 95 ? 43.996 30.680 56.949 1.00 85.71 95 ILE D N 1
ATOM 9860 C CA . ILE D 2 95 ? 44.870 31.321 57.918 1.00 86.64 95 ILE D CA 1
ATOM 9861 C C . ILE D 2 95 ? 44.111 31.551 59.218 1.00 91.63 95 ILE D C 1
ATOM 9862 O O . ILE D 2 95 ? 43.022 32.126 59.208 1.00 98.81 95 ILE D O 1
ATOM 9867 N N . PRO D 2 96 ? 44.681 31.090 60.343 1.00 85.27 96 PRO D N 1
ATOM 9868 C CA . PRO D 2 96 ? 44.072 31.243 61.668 1.00 80.24 96 PRO D CA 1
ATOM 9869 C C . PRO D 2 96 ? 43.841 32.705 62.026 1.00 70.93 96 PRO D C 1
ATOM 9870 O O . PRO D 2 96 ? 44.509 33.585 61.483 1.00 98.73 96 PRO D O 1
ATOM 9874 N N . ASN D 2 97 ? 42.901 32.957 62.931 1.00 79.01 97 ASN D N 1
ATOM 9875 C CA . ASN D 2 97 ? 42.659 34.309 63.413 1.00 82.85 97 ASN D CA 1
ATOM 9876 C C . ASN D 2 97 ? 43.525 34.614 64.628 1.00 83.30 97 ASN D C 1
ATOM 9877 O O . ASN D 2 97 ? 43.352 34.023 65.694 1.00 86.41 97 ASN D O 1
ATOM 9882 N N . TYR D 2 98 ? 44.464 35.536 64.453 1.00 79.12 98 TYR D N 1
ATOM 9883 C CA . TYR D 2 98 ? 45.379 35.906 65.521 1.00 81.92 98 TYR D CA 1
ATOM 9884 C C . TYR D 2 98 ? 44.910 37.176 66.218 1.00 83.69 98 TYR D C 1
ATOM 9885 O O . TYR D 2 98 ? 45.717 37.963 66.715 1.00 83.10 98 TYR D O 1
ATOM 9894 N N . GLY D 2 99 ? 43.594 37.367 66.247 1.00 86.31 99 GLY D N 1
ATOM 9895 C CA . GLY D 2 99 ? 43.000 38.497 66.936 1.00 88.93 99 GLY D CA 1
ATOM 9896 C C . GLY D 2 99 ? 42.044 39.305 66.082 1.00 84.69 99 GLY D C 1
ATOM 9897 O O . GLY D 2 99 ? 42.284 39.520 64.894 1.00 66.05 99 GLY D O 1
ATOM 9898 N N . ASN D 2 100 ? 40.956 39.762 66.696 1.00 86.89 100 ASN D N 1
ATOM 9899 C CA . ASN D 2 100 ? 40.000 40.634 66.023 1.00 87.32 100 ASN D CA 1
ATOM 9900 C C . ASN D 2 100 ? 40.491 42.079 65.970 1.00 84.20 100 ASN D C 1
ATOM 9901 O O . ASN D 2 100 ? 39.746 42.981 65.590 1.00 91.14 100 ASN D O 1
ATOM 9906 N N . ASP D 2 101 ? 41.745 42.293 66.359 1.00 71.99 101 ASP D N 1
ATOM 9907 C CA . ASP D 2 101 ? 42.342 43.624 66.345 1.00 72.31 101 ASP D CA 1
ATOM 9908 C C . ASP D 2 101 ? 43.188 43.828 65.096 1.00 71.89 101 ASP D C 1
ATOM 9909 O O . ASP D 2 101 ? 43.515 44.959 64.736 1.00 75.48 101 ASP D O 1
ATOM 9914 N N . ILE D 2 102 ? 43.546 42.727 64.443 1.00 72.14 102 ILE D N 1
ATOM 9915 C CA . ILE D 2 102 ? 44.286 42.793 63.192 1.00 80.73 102 ILE D CA 1
ATOM 9916 C C . ILE D 2 102 ? 43.429 43.456 62.122 1.00 89.09 102 ILE D C 1
ATOM 9917 O O . ILE D 2 102 ? 42.249 43.138 61.978 1.00 94.46 102 ILE D O 1
ATOM 9922 N N . SER D 2 103 ? 44.032 44.387 61.389 1.00 86.87 103 SER D N 1
ATOM 9923 C CA . SER D 2 103 ? 43.362 45.087 60.296 1.00 87.63 103 SER D CA 1
ATOM 9924 C C . SER D 2 103 ? 42.699 44.116 59.323 1.00 85.68 103 SER D C 1
ATOM 9925 O O . SER D 2 103 ? 43.362 43.258 58.743 1.00 90.54 103 SER D O 1
ATOM 9928 N N . LYS D 2 104 ? 41.389 44.260 59.149 1.00 79.60 104 LYS D N 1
ATOM 9929 C CA . LYS D 2 104 ? 40.616 43.368 58.288 1.00 72.23 104 LYS D CA 1
ATOM 9930 C C . LYS D 2 104 ? 41.044 43.472 56.824 1.00 68.74 104 LYS D C 1
ATOM 9931 O O . LYS D 2 104 ? 40.773 42.577 56.025 1.00 62.90 104 LYS D O 1
ATOM 9937 N N . GLN D 2 105 ? 41.708 44.570 56.477 1.00 66.04 105 GLN D N 1
ATOM 9938 C CA . GLN D 2 105 ? 42.181 44.790 55.113 1.00 62.50 105 GLN D CA 1
ATOM 9939 C C . GLN D 2 105 ? 43.168 43.715 54.659 1.00 75.20 105 GLN D C 1
ATOM 9940 O O . GLN D 2 105 ? 43.317 43.455 53.464 1.00 81.84 105 GLN D O 1
ATOM 9946 N N . LEU D 2 106 ? 43.840 43.094 55.621 1.00 69.19 106 LEU D N 1
ATOM 9947 C CA . LEU D 2 106 ? 44.775 42.018 55.334 1.00 73.69 106 LEU D CA 1
ATOM 9948 C C . LEU D 2 106 ? 44.080 40.673 55.474 1.00 72.79 106 LEU D C 1
ATOM 9949 O O . LEU D 2 106 ? 44.596 39.646 55.031 1.00 70.15 106 LEU D O 1
ATOM 9954 N N . THR D 2 107 ? 42.899 40.685 56.084 1.00 80.26 107 THR D N 1
ATOM 9955 C CA . THR D 2 107 ? 42.259 39.448 56.508 1.00 87.29 107 THR D CA 1
ATOM 9956 C C . THR D 2 107 ? 40.868 39.238 55.926 1.00 93.07 107 THR D C 1
ATOM 9957 O O . THR D 2 107 ? 40.520 38.120 55.544 1.00 91.65 107 THR D O 1
ATOM 9961 N N . TRP D 2 108 ? 40.084 40.312 55.862 1.00 95.52 108 TRP D N 1
ATOM 9962 C CA . TRP D 2 108 ? 38.650 40.209 55.604 1.00 89.11 108 TRP D CA 1
ATOM 9963 C C . TRP D 2 108 ? 38.042 39.311 56.669 1.00 83.71 108 TRP D C 1
ATOM 9964 O O . TRP D 2 108 ? 38.471 39.327 57.822 1.00 85.38 108 TRP D O 1
ATOM 9975 N N . THR D 2 109 ? 37.044 38.528 56.280 1.00 82.92 109 THR D N 1
ATOM 9976 C CA . THR D 2 109 ? 36.430 37.568 57.186 1.00 84.10 109 THR D CA 1
ATOM 9977 C C . THR D 2 109 ? 36.272 36.235 56.465 1.00 84.04 109 THR D C 1
ATOM 9978 O O . THR D 2 109 ? 36.263 36.193 55.235 1.00 85.72 109 THR D O 1
ATOM 9982 N N . PRO D 2 110 ? 36.152 35.134 57.226 1.00 86.39 110 PRO D N 1
ATOM 9983 C CA . PRO D 2 110 ? 35.889 33.831 56.604 1.00 88.26 110 PRO D CA 1
ATOM 9984 C C . PRO D 2 110 ? 34.509 33.758 55.947 1.00 90.02 110 PRO D C 1
ATOM 9985 O O . PRO D 2 110 ? 34.150 32.716 55.400 1.00 90.08 110 PRO D O 1
ATOM 9989 N N . ASP D 2 111 ? 33.753 34.851 56.007 1.00 90.99 111 ASP D N 1
ATOM 9990 C CA . ASP D 2 111 ? 32.414 34.905 55.434 1.00 96.85 111 ASP D CA 1
ATOM 9991 C C . ASP D 2 111 ? 32.434 35.060 53.914 1.00 97.07 111 ASP D C 1
ATOM 9992 O O . ASP D 2 111 ? 31.389 35.007 53.270 1.00 105.70 111 ASP D O 1
ATOM 9997 N N . VAL D 2 112 ? 33.620 35.256 53.344 1.00 87.14 112 VAL D N 1
ATOM 9998 C CA . VAL D 2 112 ? 33.740 35.515 51.910 1.00 81.17 112 VAL D CA 1
ATOM 9999 C C . VAL D 2 112 ? 34.672 34.537 51.196 1.00 80.45 112 VAL D C 1
ATOM 10000 O O . VAL D 2 112 ? 35.077 34.780 50.059 1.00 80.60 112 VAL D O 1
ATOM 10004 N N . PHE D 2 113 ? 35.007 33.434 51.856 1.00 84.11 113 PHE D N 1
ATOM 10005 C CA . PHE D 2 113 ? 35.930 32.458 51.284 1.00 93.10 113 PHE D CA 1
ATOM 10006 C C . PHE D 2 113 ? 35.231 31.139 50.955 1.00 96.60 113 PHE D C 1
ATOM 10007 O O . PHE D 2 113 ? 34.169 30.838 51.501 1.00 97.73 113 PHE D O 1
ATOM 10015 N N . LEU D 2 114 ? 35.834 30.357 50.062 1.00 99.81 114 LEU D N 1
ATOM 10016 C CA . LEU D 2 114 ? 35.231 29.110 49.598 1.00 106.47 114 LEU D CA 1
ATOM 10017 C C . LEU D 2 114 ? 36.271 28.031 49.293 1.00 111.48 114 LEU D C 1
ATOM 10018 O O . LEU D 2 114 ? 37.178 28.241 48.487 1.00 115.67 114 LEU D O 1
ATOM 10020 N N . ASN D 2 115 ? 36.125 26.880 49.946 1.00 110.39 115 ASN D N 1
ATOM 10021 C CA . ASN D 2 115 ? 36.977 25.713 49.711 1.00 115.11 115 ASN D CA 1
ATOM 10022 C C . ASN D 2 115 ? 38.478 25.968 49.847 1.00 116.78 115 ASN D C 1
ATOM 10023 O O . ASN D 2 115 ? 39.269 25.512 49.019 1.00 121.35 115 ASN D O 1
ATOM 10025 N N . ARG D 2 116 ? 38.866 26.692 50.891 1.00 111.20 116 ARG D N 1
ATOM 10026 C CA . ARG D 2 116 ? 40.276 26.948 51.157 1.00 101.55 116 ARG D CA 1
ATOM 10027 C C . ARG D 2 116 ? 40.984 25.666 51.582 1.00 100.14 116 ARG D C 1
ATOM 10028 O O . ARG D 2 116 ? 40.395 24.816 52.251 1.00 101.91 116 ARG D O 1
ATOM 10036 N N . LYS D 2 117 ? 42.244 25.528 51.183 1.00 100.97 117 LYS D N 1
ATOM 10037 C CA . LYS D 2 117 ? 43.055 24.398 51.616 1.00 103.75 117 LYS D CA 1
ATOM 10038 C C . LYS D 2 117 ? 43.508 24.625 53.053 1.00 104.43 117 LYS D C 1
ATOM 10039 O O . LYS D 2 117 ? 44.008 25.701 53.386 1.00 100.68 117 LYS D O 1
ATOM 10041 N N . PRO D 2 118 ? 43.329 23.611 53.912 1.00 108.67 118 PRO D N 1
ATOM 10042 C CA . PRO D 2 118 ? 43.684 23.721 55.331 1.00 112.63 118 PRO D CA 1
ATOM 10043 C C . PRO D 2 118 ? 45.190 23.842 55.531 1.00 118.82 118 PRO D C 1
ATOM 10044 O O . PRO D 2 118 ? 45.963 23.369 54.698 1.00 126.45 118 PRO D O 1
ATOM 10048 N N . ILE D 2 119 ? 45.594 24.473 56.629 1.00 113.19 119 ILE D N 1
ATOM 10049 C CA . ILE D 2 119 ? 47.007 24.631 56.948 1.00 109.67 119 ILE D CA 1
ATOM 10050 C C . ILE D 2 119 ? 47.528 23.426 57.719 1.00 114.06 119 ILE D C 1
ATOM 10051 O O . ILE D 2 119 ? 47.050 23.120 58.812 1.00 111.79 119 ILE D O 1
ATOM 10056 N N . LYS D 2 120 ? 48.507 22.742 57.136 1.00 122.43 120 LYS D N 1
ATOM 10057 C CA . LYS D 2 120 ? 49.086 21.550 57.741 1.00 129.92 120 LYS D CA 1
ATOM 10058 C C . LYS D 2 120 ? 49.830 21.887 59.027 1.00 126.76 120 LYS D C 1
ATOM 10059 O O . LYS D 2 120 ? 49.486 21.397 60.103 1.00 127.73 120 LYS D O 1
ATOM 10065 N N . SER D 2 121 ? 50.854 22.726 58.906 1.00 121.77 121 SER D N 1
ATOM 10066 C CA . SER D 2 121 ? 51.639 23.156 60.056 1.00 116.99 121 SER D CA 1
ATOM 10067 C C . SER D 2 121 ? 51.322 24.608 60.402 1.00 108.07 121 SER D C 1
ATOM 10068 O O . SER D 2 121 ? 51.688 25.523 59.664 1.00 105.61 121 SER D O 1
ATOM 10071 N N . LYS D 2 122 ? 50.643 24.807 61.529 1.00 106.76 122 LYS D N 1
ATOM 10072 C CA . LYS D 2 122 ? 50.210 26.135 61.965 1.00 101.43 122 LYS D CA 1
ATOM 10073 C C . LYS D 2 122 ? 51.369 27.118 62.137 1.00 100.16 122 LYS D C 1
ATOM 10074 O O . LYS D 2 122 ? 51.188 28.336 62.020 1.00 99.34 122 LYS D O 1
ATOM 10076 N N . LYS D 2 123 ? 52.553 26.580 62.412 1.00 101.90 123 LYS D N 1
ATOM 10077 C CA . LYS D 2 123 ? 53.749 27.391 62.616 1.00 103.06 123 LYS D CA 1
ATOM 10078 C C . LYS D 2 123 ? 54.036 28.282 61.412 1.00 103.29 123 LYS D C 1
ATOM 10079 O O . LYS D 2 123 ? 54.338 29.465 61.566 1.00 99.60 123 LYS D O 1
ATOM 10081 N N . ASN D 2 124 ? 53.932 27.708 60.218 1.00 106.11 124 ASN D N 1
ATOM 10082 C CA . ASN D 2 124 ? 54.167 28.446 58.979 1.00 105.50 124 ASN D CA 1
ATOM 10083 C C . ASN D 2 124 ? 53.251 29.658 58.825 1.00 103.20 124 ASN D C 1
ATOM 10084 O O . ASN D 2 124 ? 53.706 30.757 58.495 1.00 104.42 124 ASN D O 1
ATOM 10089 N N . SER D 2 125 ? 51.961 29.451 59.069 1.00 98.88 125 SER D N 1
ATOM 10090 C CA . SER D 2 125 ? 50.983 30.530 58.982 1.00 94.94 125 SER D CA 1
ATOM 10091 C C . SER D 2 125 ? 51.247 31.581 60.054 1.00 94.64 125 SER D C 1
ATOM 10092 O O . SER D 2 125 ? 51.076 32.779 59.816 1.00 90.88 125 SER D O 1
ATOM 10095 N N . ARG D 2 126 ? 51.665 31.124 61.231 1.00 95.35 126 ARG D N 1
ATOM 10096 C CA . ARG D 2 126 ? 51.995 32.028 62.330 1.00 87.96 126 ARG D CA 1
ATOM 10097 C C . ARG D 2 126 ? 53.150 32.960 61.961 1.00 85.40 126 ARG D C 1
ATOM 10098 O O . ARG D 2 126 ? 53.026 34.188 62.044 1.00 80.46 126 ARG D O 1
ATOM 10106 N N . VAL D 2 127 ? 54.268 32.364 61.551 1.00 87.59 127 VAL D N 1
ATOM 10107 C CA . VAL D 2 127 ? 55.442 33.114 61.116 1.00 85.26 127 VAL D CA 1
ATOM 10108 C C . VAL D 2 127 ? 55.105 34.063 59.971 1.00 82.71 127 VAL D C 1
ATOM 10109 O O . VAL D 2 127 ? 55.519 35.226 59.975 1.00 81.55 127 VAL D O 1
ATOM 10113 N N . PHE D 2 128 ? 54.353 33.559 58.996 1.00 85.14 128 PHE D N 1
ATOM 10114 C CA . PHE D 2 128 ? 53.955 34.362 57.844 1.00 86.25 128 PHE D CA 1
ATOM 10115 C C . PHE D 2 128 ? 53.165 35.596 58.269 1.00 88.30 128 PHE D C 1
ATOM 10116 O O . PHE D 2 128 ? 53.482 36.712 57.860 1.00 89.29 128 PHE D O 1
ATOM 10124 N N . MET D 2 129 ? 52.142 35.389 59.093 1.00 70.83 129 MET D N 1
ATOM 10125 C CA . MET D 2 129 ? 51.316 36.493 59.576 1.00 89.35 129 MET D CA 1
ATOM 10126 C C . MET D 2 129 ? 52.131 37.512 60.363 1.00 91.13 129 MET D C 1
ATOM 10127 O O . MET D 2 129 ? 52.002 38.722 60.150 1.00 88.81 129 MET D O 1
ATOM 10132 N N . ALA D 2 130 ? 52.968 37.015 61.271 1.00 90.86 130 ALA D N 1
ATOM 10133 C CA . ALA D 2 130 ? 53.840 37.878 62.059 1.00 85.82 130 ALA D CA 1
ATOM 10134 C C . ALA D 2 130 ? 54.709 38.755 61.156 1.00 82.34 130 ALA D C 1
ATOM 10135 O O . ALA D 2 130 ? 54.790 39.972 61.347 1.00 78.53 130 ALA D O 1
ATOM 10137 N N . TYR D 2 131 ? 55.338 38.131 60.163 1.00 83.32 131 TYR D N 1
ATOM 10138 C CA . TYR D 2 131 ? 56.210 38.843 59.230 1.00 84.62 131 TYR D CA 1
ATOM 10139 C C . TYR D 2 131 ? 55.447 39.885 58.416 1.00 86.63 131 TYR D C 1
ATOM 10140 O O . TYR D 2 131 ? 55.912 41.013 58.245 1.00 90.51 131 TYR D O 1
ATOM 10149 N N . VAL D 2 132 ? 54.282 39.494 57.909 1.00 84.57 132 VAL D N 1
ATOM 10150 C CA . VAL D 2 132 ? 53.432 40.399 57.145 1.00 79.34 132 VAL D CA 1
ATOM 10151 C C . VAL D 2 132 ? 53.091 41.636 57.972 1.00 80.32 132 VAL D C 1
ATOM 10152 O O . VAL D 2 132 ? 53.204 42.765 57.491 1.00 79.84 132 VAL D O 1
ATOM 10156 N N . LEU D 2 133 ? 52.690 41.418 59.221 1.00 83.87 133 LEU D N 1
ATOM 10157 C CA . LEU D 2 133 ? 52.363 42.526 60.115 1.00 82.30 133 LEU D CA 1
ATOM 10158 C C . LEU D 2 133 ? 53.581 43.412 60.382 1.00 82.01 133 LEU D C 1
ATOM 10159 O O . LEU D 2 133 ? 53.469 44.640 60.437 1.00 78.06 133 LEU D O 1
ATOM 10164 N N . LEU D 2 134 ? 54.742 42.780 60.538 1.00 82.38 134 LEU D N 1
ATOM 10165 C CA . LEU D 2 134 ? 55.999 43.504 60.710 1.00 79.48 134 LEU D CA 1
ATOM 10166 C C . LEU D 2 134 ? 56.275 44.453 59.544 1.00 77.76 134 LEU D C 1
ATOM 10167 O O . LEU D 2 134 ? 56.523 45.648 59.742 1.00 75.81 134 LEU D O 1
ATOM 10172 N N . ARG D 2 135 ? 56.227 43.915 58.329 1.00 79.52 135 ARG D N 1
ATOM 10173 C CA . ARG D 2 135 ? 56.534 44.701 57.136 1.00 82.36 135 ARG D CA 1
ATOM 10174 C C . ARG D 2 135 ? 55.480 45.769 56.855 1.00 78.07 135 ARG D C 1
ATOM 10175 O O . ARG D 2 135 ? 55.800 46.849 56.354 1.00 72.70 135 ARG D O 1
ATOM 10183 N N . MET D 2 136 ? 54.226 45.466 57.177 1.00 76.98 136 MET D N 1
ATOM 10184 C CA . MET D 2 136 ? 53.170 46.467 57.100 1.00 82.32 136 MET D CA 1
ATOM 10185 C C . MET D 2 136 ? 53.489 47.606 58.057 1.00 88.62 136 MET D C 1
ATOM 10186 O O . MET D 2 136 ? 53.287 48.779 57.738 1.00 68.30 136 MET D O 1
ATOM 10191 N N . GLY D 2 137 ? 53.999 47.247 59.231 1.00 68.42 137 GLY D N 1
ATOM 10192 C CA . GLY D 2 137 ? 54.449 48.228 60.200 1.00 77.67 137 GLY D CA 1
ATOM 10193 C C . GLY D 2 137 ? 55.560 49.097 59.644 1.00 82.07 137 GLY D C 1
ATOM 10194 O O . GLY D 2 137 ? 55.575 50.312 59.857 1.00 81.99 137 GLY D O 1
ATOM 10195 N N . ASP D 2 138 ? 56.492 48.472 58.929 1.00 85.98 138 ASP D N 1
ATOM 10196 C CA . ASP D 2 138 ? 57.569 49.211 58.275 1.00 92.48 138 ASP D CA 1
ATOM 10197 C C . ASP D 2 138 ? 57.021 50.195 57.249 1.00 94.56 138 ASP D C 1
ATOM 10198 O O . ASP D 2 138 ? 57.500 51.325 57.144 1.00 101.04 138 ASP D O 1
ATOM 10203 N N . LEU D 2 139 ? 56.020 49.756 56.493 1.00 88.27 139 LEU D N 1
ATOM 10204 C CA . LEU D 2 139 ? 55.399 50.605 55.482 1.00 86.84 139 LEU D CA 1
ATOM 10205 C C . LEU D 2 139 ? 54.712 51.806 56.118 1.00 84.11 139 LEU D C 1
ATOM 10206 O O . LEU D 2 139 ? 54.855 52.935 55.646 1.00 73.16 139 LEU D O 1
ATOM 10211 N N . MET D 2 140 ? 53.969 51.558 57.192 1.00 78.97 140 MET D N 1
ATOM 10212 C CA . MET D 2 140 ? 53.293 52.633 57.908 1.00 80.85 140 MET D CA 1
ATOM 10213 C C . MET D 2 140 ? 54.305 53.590 58.528 1.00 87.40 140 MET D C 1
ATOM 10214 O O . MET D 2 140 ? 54.040 54.784 58.663 1.00 86.87 140 MET D O 1
ATOM 10219 N N . ARG D 2 141 ? 55.464 53.057 58.905 1.00 92.52 141 ARG D N 1
ATOM 10220 C CA . ARG D 2 141 ? 56.526 53.882 59.467 1.00 87.40 141 ARG D CA 1
ATOM 10221 C C . ARG D 2 141 ? 57.128 54.773 58.385 1.00 87.60 141 ARG D C 1
ATOM 10222 O O . ARG D 2 141 ? 57.451 55.934 58.638 1.00 90.54 141 ARG D O 1
ATOM 10230 N N . TYR D 2 142 ? 57.274 54.224 57.181 1.00 87.58 142 TYR D N 1
ATOM 10231 C CA . TYR D 2 142 ? 57.783 54.992 56.048 1.00 93.44 142 TYR D CA 1
ATOM 10232 C C . TYR D 2 142 ? 56.824 56.126 55.712 1.00 101.84 142 TYR D C 1
ATOM 10233 O O . TYR D 2 142 ? 57.246 57.232 55.374 1.00 103.19 142 TYR D O 1
ATOM 10242 N N . LYS D 2 143 ? 55.529 55.843 55.815 1.00 105.46 143 LYS D N 1
ATOM 10243 C CA . LYS D 2 143 ? 54.493 56.822 55.502 1.00 102.93 143 LYS D CA 1
ATOM 10244 C C . LYS D 2 143 ? 54.249 57.785 56.662 1.00 99.63 143 LYS D C 1
ATOM 10245 O O . LYS D 2 143 ? 53.308 58.578 56.632 1.00 100.41 143 LYS D O 1
ATOM 10247 N N . GLU D 2 144 ? 55.102 57.701 57.680 1.00 95.82 144 GLU D N 1
ATOM 10248 C CA . GLU D 2 144 ? 55.045 58.578 58.852 1.00 96.34 144 GLU D CA 1
ATOM 10249 C C . GLU D 2 144 ? 53.740 58.519 59.650 1.00 95.37 144 GLU D C 1
ATOM 10250 O O . GLU D 2 144 ? 53.427 59.443 60.401 1.00 98.94 144 GLU D O 1
ATOM 10256 N N . ASN D 2 145 ? 52.982 57.439 59.490 1.00 94.07 145 ASN D N 1
ATOM 10257 C CA . ASN D 2 145 ? 51.841 57.188 60.362 1.00 97.86 145 ASN D CA 1
ATOM 10258 C C . ASN D 2 145 ? 52.302 56.339 61.540 1.00 98.64 145 ASN D C 1
ATOM 10259 O O . ASN D 2 145 ? 52.067 55.132 61.581 1.00 98.73 145 ASN D O 1
ATOM 10264 N N . TYR D 2 146 ? 52.965 56.989 62.491 1.00 98.57 146 TYR D N 1
ATOM 10265 C CA . TYR D 2 146 ? 53.586 56.309 63.630 1.00 92.36 146 TYR D CA 1
ATOM 10266 C C . TYR D 2 146 ? 52.652 55.472 64.521 1.00 91.83 146 TYR D C 1
ATOM 10267 O O . TYR D 2 146 ? 53.025 54.370 64.916 1.00 92.85 146 TYR D O 1
ATOM 10276 N N . PRO D 2 147 ? 51.450 55.989 64.855 1.00 88.43 147 PRO D N 1
ATOM 10277 C CA . PRO D 2 147 ? 50.542 55.172 65.674 1.00 84.34 147 PRO D CA 1
ATOM 10278 C C . PRO D 2 147 ? 50.156 53.840 65.032 1.00 82.29 147 PRO D C 1
ATOM 10279 O O . PRO D 2 147 ? 50.254 52.800 65.687 1.00 84.89 147 PRO D O 1
ATOM 10283 N N . LYS D 2 148 ? 49.716 53.878 63.778 1.00 84.35 148 LYS D N 1
ATOM 10284 C CA . LYS D 2 148 ? 49.334 52.666 63.061 1.00 89.45 148 LYS D CA 1
ATOM 10285 C C . LYS D 2 148 ? 50.517 51.710 62.964 1.00 90.64 148 LYS D C 1
ATOM 10286 O O . LYS D 2 148 ? 50.367 50.499 63.136 1.00 91.02 148 LYS D O 1
ATOM 10288 N N . ALA D 2 149 ? 51.691 52.272 62.691 1.00 92.78 149 ALA D N 1
ATOM 10289 C CA . ALA D 2 149 ? 52.925 51.502 62.603 1.00 91.50 149 ALA D CA 1
ATOM 10290 C C . ALA D 2 149 ? 53.200 50.781 63.914 1.00 82.51 149 ALA D C 1
ATOM 10291 O O . ALA D 2 149 ? 53.590 49.613 63.920 1.00 77.34 149 ALA D O 1
ATOM 10293 N N . GLN D 2 150 ? 52.993 51.483 65.024 1.00 84.74 150 GLN D N 1
ATOM 10294 C CA . GLN D 2 150 ? 53.193 50.897 66.343 1.00 89.52 150 GLN D CA 1
ATOM 10295 C C . GLN D 2 150 ? 52.169 49.797 66.605 1.00 90.25 150 GLN D C 1
ATOM 10296 O O . GLN D 2 150 ? 52.484 48.780 67.220 1.00 84.99 150 GLN D O 1
ATOM 10302 N N . GLU D 2 151 ? 50.947 50.006 66.123 1.00 93.63 151 GLU D N 1
ATOM 10303 C CA . GLU D 2 151 ? 49.891 49.003 66.230 1.00 92.58 151 GLU D CA 1
ATOM 10304 C C . GLU D 2 151 ? 50.326 47.714 65.523 1.00 84.11 151 GLU D C 1
ATOM 10305 O O . GLU D 2 151 ? 50.343 46.635 66.129 1.00 67.51 151 GLU D O 1
ATOM 10311 N N . TYR D 2 152 ? 50.700 47.838 64.251 1.00 82.42 152 TYR D N 1
ATOM 10312 C CA . TYR D 2 152 ? 51.183 46.699 63.466 1.00 83.18 152 TYR D CA 1
ATOM 10313 C C . TYR D 2 152 ? 52.360 45.992 64.134 1.00 81.05 152 TYR D C 1
ATOM 10314 O O . TYR D 2 152 ? 52.365 44.766 64.272 1.00 83.86 152 TYR D O 1
ATOM 10323 N N . TYR D 2 153 ? 53.354 46.780 64.538 1.00 73.94 153 TYR D N 1
ATOM 10324 C CA . TYR D 2 153 ? 54.541 46.264 65.213 1.00 77.83 153 TYR D CA 1
ATOM 10325 C C . TYR D 2 153 ? 54.193 45.464 66.463 1.00 82.30 153 TYR D C 1
ATOM 10326 O O . TYR D 2 153 ? 54.710 44.368 66.667 1.00 79.88 153 TYR D O 1
ATOM 10335 N N . GLU D 2 154 ? 53.322 46.022 67.300 1.00 81.22 154 GLU D N 1
ATOM 10336 C CA . GLU D 2 154 ? 52.919 45.373 68.544 1.00 78.00 154 GLU D CA 1
ATOM 10337 C C . GLU D 2 154 ? 52.208 44.053 68.268 1.00 77.31 154 GLU D C 1
ATOM 10338 O O . GLU D 2 154 ? 52.510 43.031 68.894 1.00 86.53 154 GLU D O 1
ATOM 10344 N N . GLN D 2 155 ? 51.268 44.081 67.325 1.00 84.38 155 GLN D N 1
ATOM 10345 C CA . GLN D 2 155 ? 50.566 42.865 66.925 1.00 88.44 155 GLN D CA 1
ATOM 10346 C C . GLN D 2 155 ? 51.553 41.788 66.469 1.00 87.87 155 GLN D C 1
ATOM 10347 O O . GLN D 2 155 ? 51.521 40.657 66.959 1.00 82.07 155 GLN D O 1
ATOM 10353 N N . SER D 2 156 ? 52.441 42.159 65.551 1.00 91.99 156 SER D N 1
ATOM 10354 C CA . SER D 2 156 ? 53.465 41.251 65.036 1.00 88.24 156 SER D CA 1
ATOM 10355 C C . SER D 2 156 ? 54.333 40.666 66.146 1.00 84.78 156 SER D C 1
ATOM 10356 O O . SER D 2 156 ? 54.674 39.482 66.117 1.00 83.69 156 SER D O 1
ATOM 10359 N N . CYS D 2 157 ? 54.689 41.504 67.117 1.00 81.98 157 CYS D N 1
ATOM 10360 C CA . CYS D 2 157 ? 55.457 41.068 68.279 1.00 77.62 157 CYS D CA 1
ATOM 10361 C C . CYS D 2 157 ? 54.678 40.024 69.070 1.00 75.84 157 CYS D C 1
ATOM 10362 O O . CYS D 2 157 ? 55.239 39.016 69.498 1.00 85.39 157 CYS D O 1
ATOM 10365 N N . ARG D 2 158 ? 53.382 40.266 69.254 1.00 75.09 158 ARG D N 1
ATOM 10366 C CA . ARG D 2 158 ? 52.525 39.322 69.966 1.00 73.08 158 ARG D CA 1
ATOM 10367 C C . ARG D 2 158 ? 52.428 37.983 69.235 1.00 86.33 158 ARG D C 1
ATOM 10368 O O . ARG D 2 158 ? 52.392 36.926 69.866 1.00 74.37 158 ARG D O 1
ATOM 10376 N N . ILE D 2 159 ? 52.389 38.030 67.906 1.00 86.15 159 ILE D N 1
ATOM 10377 C CA . ILE D 2 159 ? 52.253 36.806 67.117 1.00 85.40 159 ILE D CA 1
ATOM 10378 C C . ILE D 2 159 ? 53.525 35.961 67.168 1.00 87.68 159 ILE D C 1
ATOM 10379 O O . ILE D 2 159 ? 53.461 34.741 67.320 1.00 82.82 159 ILE D O 1
ATOM 10384 N N . ASN D 2 160 ? 54.677 36.614 67.046 1.00 93.32 160 ASN D N 1
ATOM 10385 C CA . ASN D 2 160 ? 55.959 35.922 67.139 1.00 94.58 160 ASN D CA 1
ATOM 10386 C C . ASN D 2 160 ? 57.031 36.775 67.812 1.00 90.24 160 ASN D C 1
ATOM 10387 O O . ASN D 2 160 ? 57.649 37.624 67.170 1.00 87.63 160 ASN D O 1
ATOM 10392 N N . PRO D 2 161 ? 57.249 36.552 69.117 1.00 89.04 161 PRO D N 1
ATOM 10393 C CA . PRO D 2 161 ? 58.233 37.305 69.903 1.00 92.32 161 PRO D CA 1
ATOM 10394 C C . PRO D 2 161 ? 59.667 36.864 69.624 1.00 97.11 161 PRO D C 1
ATOM 10395 O O . PRO D 2 161 ? 60.607 37.456 70.153 1.00 101.66 161 PRO D O 1
ATOM 10399 N N . ALA D 2 162 ? 59.828 35.830 68.805 1.00 94.60 162 ALA D N 1
ATOM 10400 C CA . ALA D 2 162 ? 61.146 35.258 68.540 1.00 100.91 162 ALA D CA 1
ATOM 10401 C C . ALA D 2 162 ? 61.970 36.095 67.563 1.00 106.38 162 ALA D C 1
ATOM 10402 O O . ALA D 2 162 ? 63.200 36.044 67.576 1.00 112.10 162 ALA D O 1
ATOM 10404 N N . ASP D 2 163 ? 61.288 36.860 66.718 1.00 101.58 163 ASP D N 1
ATOM 10405 C CA . ASP D 2 163 ? 61.957 37.680 65.714 1.00 102.30 163 ASP D CA 1
ATOM 10406 C C . ASP D 2 163 ? 62.401 39.018 66.301 1.00 99.80 163 ASP D C 1
ATOM 10407 O O . ASP D 2 163 ? 61.573 39.873 66.614 1.00 102.40 163 ASP D O 1
ATOM 10412 N N . GLY D 2 164 ? 63.713 39.196 66.436 1.00 95.08 164 GLY D N 1
ATOM 10413 C CA . GLY D 2 164 ? 64.274 40.405 67.016 1.00 94.39 164 GLY D CA 1
ATOM 10414 C C . GLY D 2 164 ? 64.047 41.658 66.193 1.00 96.86 164 GLY D C 1
ATOM 10415 O O . GLY D 2 164 ? 64.091 42.774 66.721 1.00 94.66 164 GLY D O 1
ATOM 10416 N N . ALA D 2 165 ? 63.809 41.474 64.897 1.00 99.47 165 ALA D N 1
ATOM 10417 C CA . ALA D 2 165 ? 63.544 42.591 63.998 1.00 80.41 165 ALA D CA 1
ATOM 10418 C C . ALA D 2 165 ? 62.386 43.426 64.526 1.00 79.81 165 ALA D C 1
ATOM 10419 O O . ALA D 2 165 ? 62.442 44.654 64.522 1.00 96.85 165 ALA D O 1
ATOM 10421 N N . VAL D 2 166 ? 61.349 42.743 65.002 1.00 89.29 166 VAL D N 1
ATOM 10422 C CA . VAL D 2 166 ? 60.174 43.408 65.550 1.00 93.69 166 VAL D CA 1
ATOM 10423 C C . VAL D 2 166 ? 60.538 44.311 66.725 1.00 89.69 166 VAL D C 1
ATOM 10424 O O . VAL D 2 166 ? 60.164 45.486 66.751 1.00 88.49 166 VAL D O 1
ATOM 10428 N N . TRP D 2 167 ? 61.264 43.758 67.694 1.00 90.77 167 TRP D N 1
ATOM 10429 C CA . TRP D 2 167 ? 61.723 44.532 68.841 1.00 90.01 167 TRP D CA 1
ATOM 10430 C C . TRP D 2 167 ? 62.524 45.743 68.379 1.00 92.57 167 TRP D C 1
ATOM 10431 O O . TRP D 2 167 ? 62.374 46.841 68.918 1.00 91.31 167 TRP D O 1
ATOM 10442 N N . ASN D 2 168 ? 63.369 45.540 67.372 1.00 76.62 168 ASN D N 1
ATOM 10443 C CA . ASN D 2 168 ? 64.173 46.631 66.828 1.00 78.00 168 ASN D CA 1
ATOM 10444 C C . ASN D 2 168 ? 63.321 47.766 66.253 1.00 88.25 168 ASN D C 1
ATOM 10445 O O . ASN D 2 168 ? 63.566 48.943 66.534 1.00 87.78 168 ASN D O 1
ATOM 10450 N N . GLN D 2 169 ? 62.319 47.403 65.457 1.00 91.07 169 GLN D N 1
ATOM 10451 C CA . GLN D 2 169 ? 61.405 48.379 64.872 1.00 95.05 169 GLN D CA 1
ATOM 10452 C C . GLN D 2 169 ? 60.631 49.117 65.961 1.00 98.81 169 GLN D C 1
ATOM 10453 O O . GLN D 2 169 ? 60.371 50.318 65.846 1.00 81.05 169 GLN D O 1
ATOM 10459 N N . LEU D 2 170 ? 60.259 48.391 67.013 1.00 78.88 170 LEU D N 1
ATOM 10460 C CA . LEU D 2 170 ? 59.617 49.004 68.173 1.00 78.44 170 LEU D CA 1
ATOM 10461 C C . LEU D 2 170 ? 60.558 50.043 68.786 1.00 100.13 170 LEU D C 1
ATOM 10462 O O . LEU D 2 170 ? 60.133 51.135 69.176 1.00 102.20 170 LEU D O 1
ATOM 10467 N N . GLY D 2 171 ? 61.842 49.701 68.849 1.00 95.12 171 GLY D N 1
ATOM 10468 C CA . GLY D 2 171 ? 62.858 50.625 69.319 1.00 94.21 171 GLY D CA 1
ATOM 10469 C C . GLY D 2 171 ? 62.919 51.880 68.470 1.00 94.36 171 GLY D C 1
ATOM 10470 O O . GLY D 2 171 ? 63.051 52.992 68.988 1.00 96.52 171 GLY D O 1
ATOM 10471 N N . LEU D 2 172 ? 62.818 51.696 67.157 1.00 89.23 172 LEU D N 1
ATOM 10472 C CA . LEU D 2 172 ? 62.801 52.813 66.218 1.00 89.28 172 LEU D CA 1
ATOM 10473 C C . LEU D 2 172 ? 61.600 53.723 66.464 1.00 92.38 172 LEU D C 1
ATOM 10474 O O . LEU D 2 172 ? 61.720 54.954 66.444 1.00 94.82 172 LEU D O 1
ATOM 10479 N N . ILE D 2 173 ? 60.443 53.109 66.698 1.00 94.15 173 ILE D N 1
ATOM 10480 C CA . ILE D 2 173 ? 59.225 53.854 67.006 1.00 98.11 173 ILE D CA 1
ATOM 10481 C C . ILE D 2 173 ? 59.396 54.676 68.276 1.00 99.08 173 ILE D C 1
ATOM 10482 O O . ILE D 2 173 ? 59.043 55.856 68.312 1.00 101.79 173 ILE D O 1
ATOM 10487 N N . SER D 2 174 ? 59.946 54.053 69.314 1.00 92.54 174 SER D N 1
ATOM 10488 C CA . SER D 2 174 ? 60.202 54.753 70.570 1.00 92.88 174 SER D CA 1
ATOM 10489 C C . SER D 2 174 ? 61.176 55.914 70.378 1.00 94.82 174 SER D C 1
ATOM 10490 O O . SER D 2 174 ? 61.039 56.961 71.012 1.00 94.29 174 SER D O 1
ATOM 10493 N N . SER D 2 175 ? 62.159 55.721 69.501 1.00 95.38 175 SER D N 1
ATOM 10494 C CA . SER D 2 175 ? 63.124 56.771 69.188 1.00 96.69 175 SER D CA 1
ATOM 10495 C C . SER D 2 175 ? 62.446 57.954 68.510 1.00 102.86 175 SER D C 1
ATOM 10496 O O . SER D 2 175 ? 62.744 59.111 68.811 1.00 109.09 175 SER D O 1
ATOM 10499 N N . LEU D 2 176 ? 61.536 57.654 67.589 1.00 100.69 176 LEU D N 1
ATOM 10500 C CA . LEU D 2 176 ? 60.782 58.691 66.891 1.00 102.84 176 LEU D CA 1
ATOM 10501 C C . LEU D 2 176 ? 59.840 59.439 67.827 1.00 107.26 176 LEU D C 1
ATOM 10502 O O . LEU D 2 176 ? 59.444 60.570 67.549 1.00 90.64 176 LEU D O 1
ATOM 10507 N N . GLY D 2 177 ? 59.482 58.799 68.935 1.00 106.25 177 GLY D N 1
ATOM 10508 C CA . GLY D 2 177 ? 58.588 59.401 69.906 1.00 105.96 177 GLY D CA 1
ATOM 10509 C C . GLY D 2 177 ? 59.339 60.038 71.058 1.00 103.57 177 GLY D C 1
ATOM 10510 O O . GLY D 2 177 ? 58.742 60.380 72.080 1.00 105.12 177 GLY D O 1
ATOM 10511 N N . ALA D 2 178 ? 60.651 60.186 70.887 1.00 101.58 178 ALA D N 1
ATOM 10512 C CA . ALA D 2 178 ? 61.529 60.778 71.899 1.00 103.28 178 ALA D CA 1
ATOM 10513 C C . ALA D 2 178 ? 61.486 60.043 73.240 1.00 104.67 178 ALA D C 1
ATOM 10514 O O . ALA D 2 178 ? 61.786 60.620 74.286 1.00 109.06 178 ALA D O 1
ATOM 10516 N N . LYS D 2 179 ? 61.110 58.769 73.201 1.00 99.52 179 LYS D N 1
ATOM 10517 C CA . LYS D 2 179 ? 61.093 57.938 74.398 1.00 97.68 179 LYS D CA 1
ATOM 10518 C C . LYS D 2 179 ? 62.351 57.078 74.430 1.00 90.98 179 LYS D C 1
ATOM 10519 O O . LYS D 2 179 ? 62.311 55.887 74.121 1.00 82.80 179 LYS D O 1
ATOM 10521 N N . ASN D 2 180 ? 63.467 57.693 74.806 1.00 89.15 180 ASN D N 1
ATOM 10522 C CA . ASN D 2 180 ? 64.775 57.053 74.700 1.00 88.12 180 ASN D CA 1
ATOM 10523 C C . ASN D 2 180 ? 64.960 55.813 75.575 1.00 93.89 180 ASN D C 1
ATOM 10524 O O . ASN D 2 180 ? 65.599 54.850 75.159 1.00 98.31 180 ASN D O 1
ATOM 10529 N N . LEU D 2 181 ? 64.407 55.846 76.783 1.00 91.25 181 LEU D N 1
ATOM 10530 C CA . LEU D 2 181 ? 64.503 54.721 77.710 1.00 91.95 181 LEU D CA 1
ATOM 10531 C C . LEU D 2 181 ? 63.899 53.454 77.106 1.00 89.78 181 LEU D C 1
ATOM 10532 O O . LEU D 2 181 ? 64.562 52.412 77.012 1.00 88.41 181 LEU D O 1
ATOM 10537 N N . GLU D 2 182 ? 62.638 53.559 76.696 1.00 92.11 182 GLU D N 1
ATOM 10538 C CA . GLU D 2 182 ? 61.945 52.463 76.032 1.00 91.43 182 GLU D CA 1
ATOM 10539 C C . GLU D 2 182 ? 62.693 52.018 74.784 1.00 85.93 182 GLU D C 1
ATOM 10540 O O . GLU D 2 182 ? 62.751 50.832 74.488 1.00 77.89 182 GLU D O 1
ATOM 10546 N N . SER D 2 183 ? 63.264 52.975 74.059 1.00 86.11 183 SER D N 1
ATOM 10547 C CA . SER D 2 183 ? 64.033 52.665 72.859 1.00 88.97 183 SER D CA 1
ATOM 10548 C C . SER D 2 183 ? 65.221 51.772 73.196 1.00 91.83 183 SER D C 1
ATOM 10549 O O . SER D 2 183 ? 65.481 50.784 72.508 1.00 85.45 183 SER D O 1
ATOM 10552 N N . VAL D 2 184 ? 65.936 52.126 74.259 1.00 95.57 184 VAL D N 1
ATOM 10553 C CA . VAL D 2 184 ? 67.050 51.316 74.733 1.00 94.00 184 VAL D CA 1
ATOM 10554 C C . VAL D 2 184 ? 66.571 49.919 75.102 1.00 91.10 184 VAL D C 1
ATOM 10555 O O . VAL D 2 184 ? 67.179 48.923 74.702 1.00 91.73 184 VAL D O 1
ATOM 10559 N N . TYR D 2 185 ? 65.474 49.846 75.854 1.00 87.27 185 TYR D N 1
ATOM 10560 C CA . TYR D 2 185 ? 64.913 48.549 76.234 1.00 86.02 185 TYR D CA 1
ATOM 10561 C C . TYR D 2 185 ? 64.583 47.670 75.026 1.00 88.96 185 TYR D C 1
ATOM 10562 O O . TYR D 2 185 ? 64.979 46.507 74.970 1.00 71.13 185 TYR D O 1
ATOM 10571 N N . PHE D 2 186 ? 63.860 48.237 74.064 1.00 72.63 186 PHE D N 1
ATOM 10572 C CA . PHE D 2 186 ? 63.424 47.507 72.878 1.00 77.69 186 PHE D CA 1
ATOM 10573 C C . PHE D 2 186 ? 64.589 47.071 72.003 1.00 79.35 186 PHE D C 1
ATOM 10574 O O . PHE D 2 186 ? 64.633 45.928 71.557 1.00 72.92 186 PHE D O 1
ATOM 10582 N N . HIS D 2 187 ? 65.522 47.983 71.751 1.00 73.71 187 HIS D N 1
ATOM 10583 C CA . HIS D 2 187 ? 66.715 47.653 70.978 1.00 80.61 187 HIS D CA 1
ATOM 10584 C C . HIS D 2 187 ? 67.518 46.554 71.667 1.00 81.91 187 HIS D C 1
ATOM 10585 O O . HIS D 2 187 ? 68.098 45.686 71.006 1.00 73.71 187 HIS D O 1
ATOM 10592 N N . THR D 2 188 ? 67.542 46.587 72.997 1.00 80.45 188 THR D N 1
ATOM 10593 C CA . THR D 2 188 ? 68.194 45.529 73.758 1.00 77.69 188 THR D CA 1
ATOM 10594 C C . THR D 2 188 ? 67.476 44.208 73.523 1.00 72.91 188 THR D C 1
ATOM 10595 O O . THR D 2 188 ? 68.114 43.184 73.277 1.00 71.37 188 THR D O 1
ATOM 10599 N N . ARG D 2 189 ? 66.147 44.240 73.596 1.00 71.45 189 ARG D N 1
ATOM 10600 C CA . ARG D 2 189 ? 65.336 43.050 73.363 1.00 77.13 189 ARG D CA 1
ATOM 10601 C C . ARG D 2 189 ? 65.603 42.484 71.973 1.00 82.14 189 ARG D C 1
ATOM 10602 O O . ARG D 2 189 ? 65.599 41.270 71.776 1.00 83.27 189 ARG D O 1
ATOM 10610 N N . ALA D 2 190 ? 65.845 43.375 71.017 1.00 80.32 190 ALA D N 1
ATOM 10611 C CA . ALA D 2 190 ? 66.165 42.979 69.654 1.00 79.55 190 ALA D CA 1
ATOM 10612 C C . ALA D 2 190 ? 67.532 42.314 69.597 1.00 84.85 190 ALA D C 1
ATOM 10613 O O . ALA D 2 190 ? 67.727 41.331 68.881 1.00 82.31 190 ALA D O 1
ATOM 10615 N N . LEU D 2 191 ? 68.477 42.860 70.356 1.00 88.85 191 LEU D N 1
ATOM 10616 C CA . LEU D 2 191 ? 69.840 42.340 70.366 1.00 90.04 191 LEU D CA 1
ATOM 10617 C C . LEU D 2 191 ? 69.925 40.907 70.895 1.00 88.95 191 LEU D C 1
ATOM 10618 O O . LEU D 2 191 ? 70.753 40.119 70.436 1.00 87.86 191 LEU D O 1
ATOM 10623 N N . HIS D 2 192 ? 69.062 40.571 71.850 1.00 87.88 192 HIS D N 1
ATOM 10624 C CA . HIS D 2 192 ? 69.135 39.275 72.523 1.00 95.05 192 HIS D CA 1
ATOM 10625 C C . HIS D 2 192 ? 67.912 38.388 72.294 1.00 95.56 192 HIS D C 1
ATOM 10626 O O . HIS D 2 192 ? 67.670 37.449 73.052 1.00 98.73 192 HIS D O 1
ATOM 10633 N N . ALA D 2 193 ? 67.146 38.681 71.250 1.00 95.06 193 ALA D N 1
ATOM 10634 C CA . ALA D 2 193 ? 65.987 37.862 70.916 1.00 97.71 193 ALA D CA 1
ATOM 10635 C C . ALA D 2 193 ? 66.419 36.496 70.387 1.00 96.36 193 ALA D C 1
ATOM 10636 O O . ALA D 2 193 ? 67.611 36.227 70.243 1.00 97.46 193 ALA D O 1
ATOM 10638 N N . THR D 2 194 ? 65.445 35.639 70.099 1.00 92.85 194 THR D N 1
ATOM 10639 C CA . THR D 2 194 ? 65.726 34.292 69.612 1.00 89.66 194 THR D CA 1
ATOM 10640 C C . THR D 2 194 ? 66.241 34.311 68.171 1.00 95.33 194 THR D C 1
ATOM 10641 O O . THR D 2 194 ? 66.951 33.400 67.745 1.00 93.52 194 THR D O 1
ATOM 10645 N N . MET D 2 195 ? 65.886 35.354 67.427 1.00 100.00 195 MET D N 1
ATOM 10646 C CA . MET D 2 195 ? 66.355 35.504 66.053 1.00 102.38 195 MET D CA 1
ATOM 10647 C C . MET D 2 195 ? 67.638 36.325 65.997 1.00 111.87 195 MET D C 1
ATOM 10648 O O . MET D 2 195 ? 68.389 36.244 65.026 1.00 122.17 195 MET D O 1
ATOM 10650 N N . GLU D 2 196 ? 67.874 37.109 67.048 1.00 107.43 196 GLU D N 1
ATOM 10651 C CA . GLU D 2 196 ? 69.058 37.964 67.168 1.00 102.92 196 GLU D CA 1
ATOM 10652 C C . GLU D 2 196 ? 69.229 38.963 66.025 1.00 97.80 196 GLU D C 1
ATOM 10653 O O . GLU D 2 196 ? 69.701 38.613 64.944 1.00 97.25 196 GLU D O 1
ATOM 10659 N N . PHE D 2 197 ? 68.852 40.211 66.282 1.00 93.67 197 PHE D N 1
ATOM 10660 C CA . PHE D 2 197 ? 69.038 41.294 65.325 1.00 96.65 197 PHE D CA 1
ATOM 10661 C C . PHE D 2 197 ? 70.216 42.158 65.767 1.00 95.95 197 PHE D C 1
ATOM 10662 O O . PHE D 2 197 ? 70.047 43.081 66.562 1.00 93.69 197 PHE D O 1
ATOM 10670 N N . PRO D 2 198 ? 71.417 41.856 65.246 1.00 94.56 198 PRO D N 1
ATOM 10671 C CA . PRO D 2 198 ? 72.676 42.454 65.706 1.00 92.63 198 PRO D CA 1
ATOM 10672 C C . PRO D 2 198 ? 72.755 43.954 65.445 1.00 99.06 198 PRO D C 1
ATOM 10673 O O . PRO D 2 198 ? 73.397 44.676 66.208 1.00 104.59 198 PRO D O 1
ATOM 10677 N N . THR D 2 199 ? 72.104 44.412 64.381 1.00 98.55 199 THR D N 1
ATOM 10678 C CA . THR D 2 199 ? 72.150 45.819 63.995 1.00 99.45 199 THR D CA 1
ATOM 10679 C C . THR D 2 199 ? 71.593 46.725 65.096 1.00 106.49 199 THR D C 1
ATOM 10680 O O . THR D 2 199 ? 71.918 47.915 65.163 1.00 112.80 199 THR D O 1
ATOM 10684 N N . ALA D 2 200 ? 70.759 46.148 65.959 1.00 104.25 200 ALA D N 1
ATOM 10685 C CA . ALA D 2 200 ? 70.230 46.851 67.122 1.00 106.01 200 ALA D CA 1
ATOM 10686 C C . ALA D 2 200 ? 71.351 47.470 67.947 1.00 108.16 200 ALA D C 1
ATOM 10687 O O . ALA D 2 200 ? 71.196 48.572 68.480 1.00 108.79 200 ALA D O 1
ATOM 10689 N N . SER D 2 201 ? 72.477 46.763 68.030 1.00 106.51 201 SER D N 1
ATOM 10690 C CA . SER D 2 201 ? 73.651 47.249 68.750 1.00 105.34 201 SER D CA 1
ATOM 10691 C C . SER D 2 201 ? 74.003 48.647 68.267 1.00 105.60 201 SER D C 1
ATOM 10692 O O . SER D 2 201 ? 74.203 49.563 69.072 1.00 106.73 201 SER D O 1
ATOM 10695 N N . GLY D 2 202 ? 74.053 48.798 66.945 1.00 104.95 202 GLY D N 1
ATOM 10696 C CA . GLY D 2 202 ? 74.274 50.089 66.324 1.00 83.68 202 GLY D CA 1
ATOM 10697 C C . GLY D 2 202 ? 73.367 51.125 66.951 1.00 99.62 202 GLY D C 1
ATOM 10698 O O . GLY D 2 202 ? 73.850 52.101 67.533 1.00 113.43 202 GLY D O 1
ATOM 10699 N N . GLY D 2 203 ? 72.060 50.881 66.873 1.00 91.86 203 GLY D N 1
ATOM 10700 C CA . GLY D 2 203 ? 71.077 51.759 67.480 1.00 92.63 203 GLY D CA 1
ATOM 10701 C C . GLY D 2 203 ? 71.433 52.049 68.923 1.00 95.66 203 GLY D C 1
ATOM 10702 O O . GLY D 2 203 ? 71.522 53.213 69.326 1.00 99.84 203 GLY D O 1
ATOM 10703 N N . LEU D 2 204 ? 71.682 50.981 69.680 1.00 97.29 204 LEU D N 1
ATOM 10704 C CA . LEU D 2 204 ? 72.049 51.097 71.087 1.00 95.64 204 LEU D CA 1
ATOM 10705 C C . LEU D 2 204 ? 73.221 52.055 71.249 1.00 96.24 204 LEU D C 1
ATOM 10706 O O . LEU D 2 204 ? 73.158 52.990 72.052 1.00 96.76 204 LEU D O 1
ATOM 10711 N N . THR D 2 205 ? 74.267 51.838 70.452 1.00 95.56 205 THR D N 1
ATOM 10712 C CA . THR D 2 205 ? 75.445 52.695 70.485 1.00 92.23 205 THR D CA 1
ATOM 10713 C C . THR D 2 205 ? 75.026 54.146 70.283 1.00 91.18 205 THR D C 1
ATOM 10714 O O . THR D 2 205 ? 75.378 55.022 71.082 1.00 91.99 205 THR D O 1
ATOM 10718 N N . ASN D 2 206 ? 74.231 54.383 69.241 1.00 93.18 206 ASN D N 1
ATOM 10719 C CA . ASN D 2 206 ? 73.789 55.732 68.900 1.00 99.64 206 ASN D CA 1
ATOM 10720 C C . ASN D 2 206 ? 73.035 56.414 70.031 1.00 98.43 206 ASN D C 1
ATOM 10721 O O . ASN D 2 206 ? 72.978 57.640 70.094 1.00 105.71 206 ASN D O 1
ATOM 10726 N N . ILE D 2 207 ? 72.456 55.622 70.926 1.00 88.79 207 ILE D N 1
ATOM 10727 C CA . ILE D 2 207 ? 71.766 56.206 72.063 1.00 95.96 207 ILE D CA 1
ATOM 10728 C C . ILE D 2 207 ? 72.768 56.534 73.161 1.00 103.33 207 ILE D C 1
ATOM 10729 O O . ILE D 2 207 ? 72.739 57.631 73.724 1.00 106.80 207 ILE D O 1
ATOM 10734 N N . PHE D 2 208 ? 73.670 55.593 73.437 1.00 103.69 208 PHE D N 1
ATOM 10735 C CA . PHE D 2 208 ? 74.657 55.767 74.499 1.00 97.53 208 PHE D CA 1
ATOM 10736 C C . PHE D 2 208 ? 75.490 57.019 74.256 1.00 101.82 208 PHE D C 1
ATOM 10737 O O . PHE D 2 208 ? 75.737 57.805 75.174 1.00 108.05 208 PHE D O 1
ATOM 10745 N N . LYS D 2 209 ? 75.889 57.203 73.002 1.00 102.59 209 LYS D N 1
ATOM 10746 C CA . LYS D 2 209 ? 76.676 58.357 72.582 1.00 105.68 209 LYS D CA 1
ATOM 10747 C C . LYS D 2 209 ? 76.004 59.686 72.921 1.00 110.26 209 LYS D C 1
ATOM 10748 O O . LYS D 2 209 ? 76.682 60.689 73.154 1.00 117.89 209 LYS D O 1
ATOM 10750 N N . ASN D 2 210 ? 74.674 59.691 72.949 1.00 109.17 210 ASN D N 1
ATOM 10751 C CA . ASN D 2 210 ? 73.928 60.913 73.235 1.00 111.87 210 ASN D CA 1
ATOM 10752 C C . ASN D 2 210 ? 73.756 61.191 74.726 1.00 117.37 210 ASN D C 1
ATOM 10753 O O . ASN D 2 210 ? 73.222 62.233 75.107 1.00 125.39 210 ASN D O 1
ATOM 10758 N N . PHE D 2 211 ? 74.211 60.268 75.568 1.00 113.35 211 PHE D N 1
ATOM 10759 C CA . PHE D 2 211 ? 74.007 60.415 77.007 1.00 112.91 211 PHE D CA 1
ATOM 10760 C C . PHE D 2 211 ? 75.278 60.269 77.841 1.00 108.36 211 PHE D C 1
ATOM 10761 O O . PHE D 2 211 ? 75.334 60.742 78.975 1.00 106.79 211 PHE D O 1
ATOM 10769 N N . ALA D 2 212 ? 76.295 59.626 77.278 1.00 107.49 212 ALA D N 1
ATOM 10770 C CA . ALA D 2 212 ? 77.543 59.393 77.998 1.00 108.91 212 ALA D CA 1
ATOM 10771 C C . ALA D 2 212 ? 78.244 60.687 78.415 1.00 111.12 212 ALA D C 1
ATOM 10772 O O . ALA D 2 212 ? 78.970 60.713 79.409 1.00 114.88 212 ALA D O 1
ATOM 10774 N N . ASN D 2 213 ? 78.020 61.758 77.660 1.00 109.16 213 ASN D N 1
ATOM 10775 C CA . ASN D 2 213 ? 78.711 63.019 77.907 1.00 111.99 213 ASN D CA 1
ATOM 10776 C C . ASN D 2 213 ? 77.794 64.151 78.363 1.00 111.88 213 ASN D C 1
ATOM 10777 O O . ASN D 2 213 ? 77.888 65.277 77.874 1.00 113.42 213 ASN D O 1
ATOM 10782 N N . ARG D 2 214 ? 76.906 63.841 79.301 1.00 113.48 214 ARG D N 1
ATOM 10783 C CA . ARG D 2 214 ? 76.073 64.860 79.925 1.00 124.19 214 ARG D CA 1
ATOM 10784 C C . ARG D 2 214 ? 76.546 65.091 81.353 1.00 137.28 214 ARG D C 1
ATOM 10785 O O . ARG D 2 214 ? 76.953 64.153 82.038 1.00 139.41 214 ARG D O 1
ATOM 10793 N N . ASP D 2 215 ? 76.502 66.341 81.800 1.00 145.89 215 ASP D N 1
ATOM 10794 C CA . ASP D 2 215 ? 76.956 66.671 83.144 1.00 152.02 215 ASP D CA 1
ATOM 10795 C C . ASP D 2 215 ? 76.049 66.024 84.184 1.00 150.62 215 ASP D C 1
ATOM 10796 O O . ASP D 2 215 ? 74.989 66.555 84.516 1.00 154.81 215 ASP D O 1
ATOM 10801 N N . ILE D 2 216 ? 76.476 64.869 84.686 1.00 144.40 216 ILE D N 1
ATOM 10802 C CA . ILE D 2 216 ? 75.708 64.107 85.665 1.00 143.67 216 ILE D CA 1
ATOM 10803 C C . ILE D 2 216 ? 75.477 64.913 86.942 1.00 146.14 216 ILE D C 1
ATOM 10804 O O . ILE D 2 216 ? 74.440 64.780 87.592 1.00 146.94 216 ILE D O 1
ATOM 10809 N N . SER D 2 217 ? 76.445 65.758 87.285 1.00 146.10 217 SER D N 1
ATOM 10810 C CA . SER D 2 217 ? 76.366 66.576 88.492 1.00 144.53 217 SER D CA 1
ATOM 10811 C C . SER D 2 217 ? 75.120 67.459 88.506 1.00 142.37 217 SER D C 1
ATOM 10812 O O . SER D 2 217 ? 74.499 67.655 89.551 1.00 145.17 217 SER D O 1
ATOM 10814 N N . ARG D 2 218 ? 74.754 67.980 87.340 1.00 138.63 218 ARG D N 1
ATOM 10815 C CA . ARG D 2 218 ? 73.567 68.818 87.210 1.00 136.66 218 ARG D CA 1
ATOM 10816 C C . ARG D 2 218 ? 72.290 67.991 87.365 1.00 135.52 218 ARG D C 1
ATOM 10817 O O . ARG D 2 218 ? 72.283 66.796 87.067 1.00 133.42 218 ARG D O 1
ATOM 10819 N N . PRO D 2 219 ? 71.204 68.625 87.843 1.00 135.06 219 PRO D N 1
ATOM 10820 C CA . PRO D 2 219 ? 69.921 67.930 88.007 1.00 133.12 219 PRO D CA 1
ATOM 10821 C C . PRO D 2 219 ? 69.293 67.516 86.679 1.00 133.39 219 PRO D C 1
ATOM 10822 O O . PRO D 2 219 ? 69.472 68.194 85.667 1.00 132.58 219 PRO D O 1
ATOM 10826 N N . MET D 2 220 ? 68.556 66.410 86.700 1.00 131.13 220 MET D N 1
ATOM 10827 C CA . MET D 2 220 ? 67.918 65.879 85.503 1.00 125.60 220 MET D CA 1
ATOM 10828 C C . MET D 2 220 ? 66.906 64.805 85.896 1.00 121.10 220 MET D C 1
ATOM 10829 O O . MET D 2 220 ? 66.945 64.298 87.016 1.00 121.13 220 MET D O 1
ATOM 10834 N N . PRO D 2 221 ? 65.984 64.465 84.980 1.00 119.58 221 PRO D N 1
ATOM 10835 C CA . PRO D 2 221 ? 65.034 63.376 85.233 1.00 118.54 221 PRO D CA 1
ATOM 10836 C C . PRO D 2 221 ? 65.741 62.046 85.493 1.00 117.79 221 PRO D C 1
ATOM 10837 O O . PRO D 2 221 ? 66.897 61.872 85.106 1.00 118.58 221 PRO D O 1
ATOM 10841 N N . ILE D 2 222 ? 65.045 61.124 86.152 1.00 115.68 222 ILE D N 1
ATOM 10842 C CA . ILE D 2 222 ? 65.640 59.861 86.581 1.00 110.85 222 ILE D CA 1
ATOM 10843 C C . ILE D 2 222 ? 66.066 58.985 85.405 1.00 106.53 222 ILE D C 1
ATOM 10844 O O . ILE D 2 222 ? 67.184 58.463 85.378 1.00 104.24 222 ILE D O 1
ATOM 10849 N N . LYS D 2 223 ? 65.167 58.832 84.438 1.00 107.44 223 LYS D N 1
ATOM 10850 C CA . LYS D 2 223 ? 65.422 58.001 83.268 1.00 104.37 223 LYS D CA 1
ATOM 10851 C C . LYS D 2 223 ? 66.642 58.484 82.489 1.00 102.70 223 LYS D C 1
ATOM 10852 O O . LYS D 2 223 ? 67.435 57.677 82.001 1.00 98.83 223 LYS D O 1
ATOM 10854 N N . ASP D 2 224 ? 66.790 59.801 82.379 1.00 104.09 224 ASP D N 1
ATOM 10855 C CA . ASP D 2 224 ? 67.950 60.387 81.713 1.00 106.53 224 ASP D CA 1
ATOM 10856 C C . ASP D 2 224 ? 69.237 60.116 82.486 1.00 108.98 224 ASP D C 1
ATOM 10857 O O . ASP D 2 224 ? 70.300 59.946 81.892 1.00 108.31 224 ASP D O 1
ATOM 10862 N N . LEU D 2 225 ? 69.140 60.091 83.812 1.00 113.66 225 LEU D N 1
ATOM 10863 C CA . LEU D 2 225 ? 70.295 59.779 84.646 1.00 111.28 225 LEU D CA 1
ATOM 10864 C C . LEU D 2 225 ? 70.713 58.336 84.405 1.00 103.72 225 LEU D C 1
ATOM 10865 O O . LEU D 2 225 ? 71.899 58.042 84.226 1.00 101.78 225 LEU D O 1
ATOM 10870 N N . TYR D 2 226 ? 69.727 57.442 84.392 1.00 99.31 226 TYR D N 1
ATOM 10871 C CA . TYR D 2 226 ? 69.975 56.036 84.106 1.00 95.87 226 TYR D CA 1
ATOM 10872 C C . TYR D 2 226 ? 70.615 55.863 82.737 1.00 98.75 226 TYR D C 1
ATOM 10873 O O . TYR D 2 226 ? 71.512 55.042 82.567 1.00 99.77 226 TYR D O 1
ATOM 10882 N N . LEU D 2 227 ? 70.146 56.636 81.763 1.00 99.10 227 LEU D N 1
ATOM 10883 C CA . LEU D 2 227 ? 70.699 56.574 80.413 1.00 97.23 227 LEU D CA 1
ATOM 10884 C C . LEU D 2 227 ? 72.147 57.049 80.356 1.00 100.21 227 LEU D C 1
ATOM 10885 O O . LEU D 2 227 ? 73.004 56.380 79.773 1.00 101.32 227 LEU D O 1
ATOM 10890 N N . SER D 2 228 ? 72.413 58.203 80.961 1.00 99.45 228 SER D N 1
ATOM 10891 C CA . SER D 2 228 ? 73.765 58.746 81.003 1.00 98.56 228 SER D CA 1
ATOM 10892 C C . SER D 2 228 ? 74.728 57.771 81.673 1.00 98.75 228 SER D C 1
ATOM 10893 O O . SER D 2 228 ? 75.824 57.525 81.169 1.00 99.90 228 SER D O 1
ATOM 10896 N N . CYS D 2 229 ? 74.305 57.201 82.797 1.00 98.42 229 CYS D N 1
ATOM 10897 C CA . CYS D 2 229 ? 75.148 56.270 83.539 1.00 94.09 229 CYS D CA 1
ATOM 10898 C C . CYS D 2 229 ? 75.334 54.925 82.833 1.00 90.64 229 CYS D C 1
ATOM 10899 O O . CYS D 2 229 ? 76.400 54.323 82.924 1.00 88.31 229 CYS D O 1
ATOM 10902 N N . LEU D 2 230 ? 74.304 54.453 82.136 1.00 89.63 230 LEU D N 1
ATOM 10903 C CA . LEU D 2 230 ? 74.419 53.213 81.373 1.00 89.72 230 LEU D CA 1
ATOM 10904 C C . LEU D 2 230 ? 75.400 53.429 80.229 1.00 95.97 230 LEU D C 1
ATOM 10905 O O . LEU D 2 230 ? 76.238 52.570 79.934 1.00 96.41 230 LEU D O 1
ATOM 10910 N N . GLY D 2 231 ? 75.292 54.593 79.596 1.00 99.00 231 GLY D N 1
ATOM 10911 C CA . GLY D 2 231 ? 76.209 54.982 78.543 1.00 102.01 231 GLY D CA 1
ATOM 10912 C C . GLY D 2 231 ? 77.637 55.051 79.044 1.00 110.27 231 GLY D C 1
ATOM 10913 O O . GLY D 2 231 ? 78.561 54.599 78.369 1.00 114.75 231 GLY D O 1
ATOM 10914 N N . ARG D 2 232 ? 77.820 55.614 80.234 1.00 112.37 232 ARG D N 1
ATOM 10915 C CA . ARG D 2 232 ? 79.148 55.702 80.830 1.00 111.80 232 ARG D CA 1
ATOM 10916 C C . ARG D 2 232 ? 79.705 54.324 81.169 1.00 104.46 232 ARG D C 1
ATOM 10917 O O . ARG D 2 232 ? 80.897 54.070 80.995 1.00 108.88 232 ARG D O 1
ATOM 10925 N N . ILE D 2 233 ? 78.838 53.440 81.653 1.00 94.31 233 ILE D N 1
ATOM 10926 C CA . ILE D 2 233 ? 79.227 52.064 81.944 1.00 93.15 233 ILE D CA 1
ATOM 10927 C C . ILE D 2 233 ? 79.694 51.373 80.668 1.00 94.75 233 ILE D C 1
ATOM 10928 O O . ILE D 2 233 ? 80.688 50.644 80.670 1.00 93.10 233 ILE D O 1
ATOM 10933 N N . HIS D 2 234 ? 78.979 51.623 79.576 1.00 99.50 234 HIS D N 1
ATOM 10934 C CA . HIS D 2 234 ? 79.304 51.010 78.293 1.00 97.03 234 HIS D CA 1
ATOM 10935 C C . HIS D 2 234 ? 80.653 51.480 77.744 1.00 97.06 234 HIS D C 1
ATOM 10936 O O . HIS D 2 234 ? 81.410 50.689 77.183 1.00 92.49 234 HIS D O 1
ATOM 10943 N N . PHE D 2 235 ? 80.952 52.766 77.914 1.00 101.87 235 PHE D N 1
ATOM 10944 C CA . PHE D 2 235 ? 82.174 53.345 77.356 1.00 105.53 235 PHE D CA 1
ATOM 10945 C C . PHE D 2 235 ? 83.337 53.414 78.348 1.00 108.94 235 PHE D C 1
ATOM 10946 O O . PHE D 2 235 ? 84.327 54.102 78.095 1.00 110.67 235 PHE D O 1
ATOM 10954 N N . LEU D 2 236 ? 83.210 52.700 79.465 1.00 104.77 236 LEU D N 1
ATOM 10955 C CA . LEU D 2 236 ? 84.258 52.630 80.484 1.00 107.53 236 LEU D CA 1
ATOM 10956 C C . LEU D 2 236 ? 84.663 54.009 81.001 1.00 113.70 236 LEU D C 1
ATOM 10957 O O . LEU D 2 236 ? 85.850 54.300 81.159 1.00 116.28 236 LEU D O 1
ATOM 10962 N N . LEU D 2 237 ? 83.670 54.854 81.258 1.00 112.80 237 LEU D N 1
ATOM 10963 C CA . LEU D 2 237 ? 83.922 56.207 81.737 1.00 113.98 237 LEU D CA 1
ATOM 10964 C C . LEU D 2 237 ? 83.590 56.326 83.217 1.00 112.73 237 LEU D C 1
ATOM 10965 O O . LEU D 2 237 ? 82.665 55.681 83.709 1.00 101.02 237 LEU D O 1
ATOM 10970 N N . GLU D 2 238 ? 84.350 57.157 83.922 1.00 127.80 238 GLU D N 1
ATOM 10971 C CA . GLU D 2 238 ? 84.136 57.374 85.348 1.00 136.98 238 GLU D CA 1
ATOM 10972 C C . GLU D 2 238 ? 82.792 58.044 85.619 1.00 137.06 238 GLU D C 1
ATOM 10973 O O . GLU D 2 238 ? 82.454 59.049 84.995 1.00 135.43 238 GLU D O 1
ATOM 10979 N N . ILE D 2 239 ? 82.027 57.480 86.547 1.00 136.31 239 ILE D N 1
ATOM 10980 C CA . ILE D 2 239 ? 80.780 58.099 86.977 1.00 137.89 239 ILE D CA 1
ATOM 10981 C C . ILE D 2 239 ? 81.065 59.075 88.115 1.00 141.74 239 ILE D C 1
ATOM 10982 O O . ILE D 2 239 ? 81.559 58.681 89.172 1.00 139.30 239 ILE D O 1
ATOM 10987 N N . GLU D 2 240 ? 80.744 60.344 87.876 1.00 147.08 240 GLU D N 1
ATOM 10988 C CA . GLU D 2 240 ? 81.148 61.463 88.733 1.00 150.24 240 GLU D CA 1
ATOM 10989 C C . GLU D 2 240 ? 80.980 61.241 90.236 1.00 147.59 240 GLU D C 1
ATOM 10990 O O . GLU D 2 240 ? 81.952 60.950 90.933 1.00 152.73 240 GLU D O 1
ATOM 10996 N N . ASP D 2 241 ? 79.758 61.388 90.734 1.00 140.32 241 ASP D N 1
ATOM 10997 C CA . ASP D 2 241 ? 79.495 61.207 92.159 1.00 134.40 241 ASP D CA 1
ATOM 10998 C C . ASP D 2 241 ? 79.390 59.726 92.525 1.00 131.77 241 ASP D C 1
ATOM 10999 O O . ASP D 2 241 ? 79.679 59.338 93.657 1.00 136.90 241 ASP D O 1
ATOM 11001 N N . SER D 2 242 ? 78.972 58.916 91.555 1.00 126.51 242 SER D N 1
ATOM 11002 C CA . SER D 2 242 ? 78.817 57.467 91.720 1.00 125.21 242 SER D CA 1
ATOM 11003 C C . SER D 2 242 ? 77.789 57.056 92.777 1.00 127.54 242 SER D C 1
ATOM 11004 O O . SER D 2 242 ? 76.628 56.814 92.453 1.00 125.33 242 SER D O 1
ATOM 11007 N N . SER D 2 243 ? 78.231 56.985 94.030 1.00 134.44 243 SER D N 1
ATOM 11008 C CA . SER D 2 243 ? 77.429 56.474 95.149 1.00 136.04 243 SER D CA 1
ATOM 11009 C C . SER D 2 243 ? 75.968 56.936 95.199 1.00 137.97 243 SER D C 1
ATOM 11010 O O . SER D 2 243 ? 75.052 56.110 95.186 1.00 137.77 243 SER D O 1
ATOM 11013 N N . VAL D 2 244 ? 75.759 58.248 95.253 1.00 141.77 244 VAL D N 1
ATOM 11014 C CA . VAL D 2 244 ? 74.416 58.817 95.309 1.00 144.08 244 VAL D CA 1
ATOM 11015 C C . VAL D 2 244 ? 73.619 58.459 94.056 1.00 140.75 244 VAL D C 1
ATOM 11016 O O . VAL D 2 244 ? 72.506 57.926 94.140 1.00 142.94 244 VAL D O 1
ATOM 11020 N N . HIS D 2 245 ? 74.207 58.747 92.898 1.00 135.07 245 HIS D N 1
ATOM 11021 C CA . HIS D 2 245 ? 73.563 58.509 91.608 1.00 126.55 245 HIS D CA 1
ATOM 11022 C C . HIS D 2 245 ? 73.234 57.035 91.387 1.00 124.46 245 HIS D C 1
ATOM 11023 O O . HIS D 2 245 ? 72.141 56.701 90.934 1.00 125.38 245 HIS D O 1
ATOM 11030 N N . LEU D 2 246 ? 74.180 56.160 91.709 1.00 119.84 246 LEU D N 1
ATOM 11031 C CA . LEU D 2 246 ? 73.970 54.722 91.564 1.00 115.65 246 LEU D CA 1
ATOM 11032 C C . LEU D 2 246 ? 72.900 54.224 92.525 1.00 114.47 246 LEU D C 1
ATOM 11033 O O . LEU D 2 246 ? 72.130 53.318 92.197 1.00 111.09 246 LEU D O 1
ATOM 11038 N N . GLN D 2 247 ? 72.867 54.813 93.717 1.00 121.36 247 GLN D N 1
ATOM 11039 C CA . GLN D 2 247 ? 71.852 54.474 94.703 1.00 123.94 247 GLN D CA 1
ATOM 11040 C C . GLN D 2 247 ? 70.469 54.798 94.153 1.00 129.87 247 GLN D C 1
ATOM 11041 O O . GLN D 2 247 ? 69.585 53.937 94.125 1.00 133.95 247 GLN D O 1
ATOM 11043 N N . LYS D 2 248 ? 70.294 56.041 93.708 1.00 126.45 248 LYS D N 1
ATOM 11044 C CA . LYS D 2 248 ? 69.024 56.485 93.140 1.00 118.20 248 LYS D CA 1
ATOM 11045 C C . LYS D 2 248 ? 68.610 55.619 91.951 1.00 116.52 248 LYS D C 1
ATOM 11046 O O . LYS D 2 248 ? 67.469 55.148 91.870 1.00 121.44 248 LYS D O 1
ATOM 11048 N N . ILE D 2 249 ? 69.554 55.405 91.040 1.00 111.03 249 ILE D N 1
ATOM 11049 C CA . ILE D 2 249 ? 69.312 54.618 89.835 1.00 109.48 249 ILE D CA 1
ATOM 11050 C C . ILE D 2 249 ? 68.876 53.192 90.148 1.00 111.36 249 ILE D C 1
ATOM 11051 O O . ILE D 2 249 ? 67.944 52.681 89.537 1.00 109.33 249 ILE D O 1
ATOM 11056 N N . GLY D 2 250 ? 69.550 52.557 91.101 1.00 115.01 250 GLY D N 1
ATOM 11057 C CA . GLY D 2 250 ? 69.185 51.218 91.525 1.00 113.56 250 GLY D CA 1
ATOM 11058 C C . GLY D 2 250 ? 67.801 51.181 92.143 1.00 113.46 250 GLY D C 1
ATOM 11059 O O . GLY D 2 250 ? 66.976 50.328 91.794 1.00 112.17 250 GLY D O 1
ATOM 11060 N N . GLU D 2 251 ? 67.548 52.113 93.060 1.00 115.39 251 GLU D N 1
ATOM 11061 C CA . GLU D 2 251 ? 66.247 52.225 93.716 1.00 119.61 251 GLU D CA 1
ATOM 11062 C C . GLU D 2 251 ? 65.120 52.345 92.694 1.00 119.11 251 GLU D C 1
ATOM 11063 O O . GLU D 2 251 ? 64.057 51.745 92.855 1.00 121.72 251 GLU D O 1
ATOM 11069 N N . GLU D 2 252 ? 65.362 53.115 91.637 1.00 117.17 252 GLU D N 1
ATOM 11070 C CA . GLU D 2 252 ? 64.386 53.246 90.562 1.00 113.73 252 GLU D CA 1
ATOM 11071 C C . GLU D 2 252 ? 64.301 51.971 89.725 1.00 109.98 252 GLU D C 1
ATOM 11072 O O . GLU D 2 252 ? 63.228 51.594 89.252 1.00 113.87 252 GLU D O 1
ATOM 11078 N N . ALA D 2 253 ? 65.439 51.306 89.554 1.00 98.90 253 ALA D N 1
ATOM 11079 C CA . ALA D 2 253 ? 65.533 50.136 88.686 1.00 92.79 253 ALA D CA 1
ATOM 11080 C C . ALA D 2 253 ? 64.966 48.886 89.344 1.00 91.11 253 ALA D C 1
ATOM 11081 O O . ALA D 2 253 ? 64.850 47.838 88.709 1.00 89.30 253 ALA D O 1
ATOM 11083 N N . ALA D 2 254 ? 64.614 49.001 90.619 1.00 92.40 254 ALA D N 1
ATOM 11084 C CA . ALA D 2 254 ? 63.976 47.897 91.326 1.00 94.63 254 ALA D CA 1
ATOM 11085 C C . ALA D 2 254 ? 62.580 47.587 90.780 1.00 99.84 254 ALA D C 1
ATOM 11086 O O . ALA D 2 254 ? 62.021 46.529 91.065 1.00 99.14 254 ALA D O 1
ATOM 11088 N N . THR D 2 255 ? 62.020 48.503 89.993 1.00 105.18 255 THR D N 1
ATOM 11089 C CA . THR D 2 255 ? 60.631 48.370 89.556 1.00 108.99 255 THR D CA 1
ATOM 11090 C C . THR D 2 255 ? 60.419 48.345 88.040 1.00 119.16 255 THR D C 1
ATOM 11091 O O . THR D 2 255 ? 59.298 48.136 87.579 1.00 125.57 255 THR D O 1
ATOM 11095 N N . SER D 2 256 ? 61.477 48.557 87.264 1.00 118.25 256 SER D N 1
ATOM 11096 C CA . SER D 2 256 ? 61.323 48.676 85.817 1.00 115.94 256 SER D CA 1
ATOM 11097 C C . SER D 2 256 ? 62.191 47.692 85.036 1.00 104.74 256 SER D C 1
ATOM 11098 O O . SER D 2 256 ? 63.400 47.613 85.245 1.00 105.50 256 SER D O 1
ATOM 11101 N N . LYS D 2 257 ? 61.563 46.948 84.133 1.00 99.72 257 LYS D N 1
ATOM 11102 C CA . LYS D 2 257 ? 62.278 45.999 83.290 1.00 97.52 257 LYS D CA 1
ATOM 11103 C C . LYS D 2 257 ? 63.109 46.730 82.242 1.00 104.12 257 LYS D C 1
ATOM 11104 O O . LYS D 2 257 ? 64.113 46.206 81.751 1.00 110.14 257 LYS D O 1
ATOM 11110 N N . GLU D 2 258 ? 62.687 47.948 81.912 1.00 105.14 258 GLU D N 1
ATOM 11111 C CA . GLU D 2 258 ? 63.360 48.756 80.899 1.00 105.59 258 GLU D CA 1
ATOM 11112 C C . GLU D 2 258 ? 64.721 49.262 81.368 1.00 103.28 258 GLU D C 1
ATOM 11113 O O . GLU D 2 258 ? 65.434 49.931 80.621 1.00 104.34 258 GLU D O 1
ATOM 11119 N N . MET D 2 259 ? 65.070 48.948 82.610 1.00 100.31 259 MET D N 1
ATOM 11120 C CA . MET D 2 259 ? 66.372 49.304 83.151 1.00 93.60 259 MET D CA 1
ATOM 11121 C C . MET D 2 259 ? 67.189 48.051 83.454 1.00 86.17 259 MET D C 1
ATOM 11122 O O . MET D 2 259 ? 68.399 48.023 83.233 1.00 88.06 259 MET D O 1
ATOM 11127 N N . ILE D 2 260 ? 66.516 47.017 83.952 1.00 78.58 260 ILE D N 1
ATOM 11128 C CA . ILE D 2 260 ? 67.165 45.747 84.265 1.00 80.80 260 ILE D CA 1
ATOM 11129 C C . ILE D 2 260 ? 67.608 45.012 83.002 1.00 85.80 260 ILE D C 1
ATOM 11130 O O . ILE D 2 260 ? 68.739 44.533 82.918 1.00 90.41 260 ILE D O 1
ATOM 11135 N N . VAL D 2 261 ? 66.715 44.927 82.021 1.00 80.00 261 VAL D N 1
ATOM 11136 C CA . VAL D 2 261 ? 67.027 44.236 80.769 1.00 70.83 261 VAL D CA 1
ATOM 11137 C C . VAL D 2 261 ? 68.220 44.830 79.999 1.00 72.81 261 VAL D C 1
ATOM 11138 O O . VAL D 2 261 ? 69.115 44.085 79.594 1.00 72.56 261 VAL D O 1
ATOM 11142 N N . PRO D 2 262 ? 68.248 46.164 79.797 1.00 76.02 262 PRO D N 1
ATOM 11143 C CA . PRO D 2 262 ? 69.438 46.699 79.124 1.00 84.92 262 PRO D CA 1
ATOM 11144 C C . PRO D 2 262 ? 70.700 46.560 79.968 1.00 91.07 262 PRO D C 1
ATOM 11145 O O . PRO D 2 262 ? 71.799 46.551 79.417 1.00 97.26 262 PRO D O 1
ATOM 11149 N N . LEU D 2 263 ? 70.542 46.463 81.284 1.00 89.06 263 LEU D N 1
ATOM 11150 C CA . LEU D 2 263 ? 71.682 46.327 82.183 1.00 86.01 263 LEU D CA 1
ATOM 11151 C C . LEU D 2 263 ? 72.290 44.932 82.097 1.00 77.15 263 LEU D C 1
ATOM 11152 O O . LEU D 2 263 ? 73.509 44.774 82.153 1.00 76.05 263 LEU D O 1
ATOM 11157 N N . MET D 2 264 ? 71.432 43.922 81.971 1.00 71.97 264 MET D N 1
ATOM 11158 C CA . MET D 2 264 ? 71.882 42.543 81.810 1.00 76.07 264 MET D CA 1
ATOM 11159 C C . MET D 2 264 ? 72.764 42.407 80.579 1.00 85.81 264 MET D C 1
ATOM 11160 O O . MET D 2 264 ? 73.776 41.705 80.599 1.00 88.10 264 MET D O 1
ATOM 11165 N N . SER D 2 265 ? 72.361 43.086 79.508 1.00 85.90 265 SER D N 1
ATOM 11166 C CA . SER D 2 265 ? 73.066 43.038 78.233 1.00 88.24 265 SER D CA 1
ATOM 11167 C C . SER D 2 265 ? 74.470 43.631 78.339 1.00 82.46 265 SER D C 1
ATOM 11168 O O . SER D 2 265 ? 75.450 42.995 77.949 1.00 86.87 265 SER D O 1
ATOM 11171 N N . VAL D 2 266 ? 74.558 44.848 78.869 1.00 73.29 266 VAL D N 1
ATOM 11172 C CA . VAL D 2 266 ? 75.840 45.524 79.047 1.00 80.46 266 VAL D CA 1
ATOM 11173 C C . VAL D 2 266 ? 76.757 44.725 79.972 1.00 84.82 266 VAL D C 1
ATOM 11174 O O . VAL D 2 266 ? 77.966 44.650 79.751 1.00 90.67 266 VAL D O 1
ATOM 11178 N N . TYR D 2 267 ? 76.169 44.119 80.999 1.00 78.89 267 TYR D N 1
ATOM 11179 C CA . TYR D 2 267 ? 76.918 43.312 81.956 1.00 78.68 267 TYR D CA 1
ATOM 11180 C C . TYR D 2 267 ? 77.531 42.079 81.300 1.00 84.52 267 TYR D C 1
ATOM 11181 O O . TYR D 2 267 ? 78.722 41.811 81.461 1.00 95.43 267 TYR D O 1
ATOM 11190 N N . LYS D 2 268 ? 76.710 41.336 80.563 1.00 86.86 268 LYS D N 1
ATOM 11191 C CA . LYS D 2 268 ? 77.162 40.134 79.868 1.00 91.74 268 LYS D CA 1
ATOM 11192 C C . LYS D 2 268 ? 78.264 40.448 78.860 1.00 98.23 268 LYS D C 1
ATOM 11193 O O . LYS D 2 268 ? 79.196 39.663 78.685 1.00 107.96 268 LYS D O 1
ATOM 11199 N N . HIS D 2 269 ? 78.155 41.596 78.198 1.00 97.20 269 HIS D N 1
ATOM 11200 C CA . HIS D 2 269 ? 79.187 42.033 77.263 1.00 113.55 269 HIS D CA 1
ATOM 11201 C C . HIS D 2 269 ? 80.472 42.380 78.015 1.00 123.54 269 HIS D C 1
ATOM 11202 O O . HIS D 2 269 ? 81.548 41.882 77.685 1.00 128.35 269 HIS D O 1
ATOM 11209 N N . LEU D 2 270 ? 80.343 43.223 79.036 1.00 123.35 270 LEU D N 1
ATOM 11210 C CA . LEU D 2 270 ? 81.476 43.657 79.850 1.00 121.51 270 LEU D CA 1
ATOM 11211 C C . LEU D 2 270 ? 82.133 42.525 80.624 1.00 135.27 270 LEU D C 1
ATOM 11212 O O . LEU D 2 270 ? 83.330 42.578 80.914 1.00 142.63 270 LEU D O 1
ATOM 11217 N N . GLU D 2 271 ? 81.337 41.517 80.968 1.00 141.54 271 GLU D N 1
ATOM 11218 C CA . GLU D 2 271 ? 81.773 40.434 81.843 1.00 150.55 271 GLU D CA 1
ATOM 11219 C C . GLU D 2 271 ? 83.103 39.814 81.428 1.00 158.40 271 GLU D C 1
ATOM 11220 O O . GLU D 2 271 ? 83.146 38.858 80.655 1.00 159.43 271 GLU D O 1
ATOM 11226 N N . ASP D 2 272 ? 84.186 40.382 81.947 1.00 162.84 272 ASP D N 1
ATOM 11227 C CA . ASP D 2 272 ? 85.528 39.878 81.692 1.00 166.23 272 ASP D CA 1
ATOM 11228 C C . ASP D 2 272 ? 86.498 40.407 82.744 1.00 165.83 272 ASP D C 1
ATOM 11229 O O . ASP D 2 272 ? 86.219 40.340 83.941 1.00 169.02 272 ASP D O 1
ATOM 11231 N N . GLY D 2 273 ? 87.632 40.939 82.298 1.00 163.07 273 GLY D N 1
ATOM 11232 C CA . GLY D 2 273 ? 88.636 41.433 83.222 1.00 162.04 273 GLY D CA 1
ATOM 11233 C C . GLY D 2 273 ? 89.616 42.434 82.641 1.00 162.59 273 GLY D C 1
ATOM 11234 O O . GLY D 2 273 ? 90.410 42.106 81.761 1.00 167.88 273 GLY D O 1
ATOM 11235 N N . THR D 2 274 ? 89.553 43.664 83.141 1.00 157.04 274 THR D N 1
ATOM 11236 C CA . THR D 2 274 ? 90.519 44.704 82.801 1.00 154.15 274 THR D CA 1
ATOM 11237 C C . THR D 2 274 ? 90.584 45.684 83.972 1.00 148.81 274 THR D C 1
ATOM 11238 O O . THR D 2 274 ? 89.930 45.474 84.993 1.00 145.94 274 THR D O 1
ATOM 11242 N N . GLU D 2 275 ? 91.370 46.746 83.832 1.00 149.09 275 GLU D N 1
ATOM 11243 C CA . GLU D 2 275 ? 91.469 47.759 84.876 1.00 149.48 275 GLU D CA 1
ATOM 11244 C C . GLU D 2 275 ? 90.229 48.646 84.884 1.00 143.37 275 GLU D C 1
ATOM 11245 O O . GLU D 2 275 ? 89.810 49.139 85.931 1.00 142.37 275 GLU D O 1
ATOM 11247 N N . LEU D 2 276 ? 89.647 48.840 83.705 1.00 140.56 276 LEU D N 1
ATOM 11248 C CA . LEU D 2 276 ? 88.454 49.666 83.547 1.00 139.38 276 LEU D CA 1
ATOM 11249 C C . LEU D 2 276 ? 87.194 48.808 83.608 1.00 138.41 276 LEU D C 1
ATOM 11250 O O . LEU D 2 276 ? 86.202 49.178 84.251 1.00 138.37 276 LEU D O 1
ATOM 11255 N N . GLU D 2 277 ? 87.243 47.666 82.924 1.00 137.56 277 GLU D N 1
ATOM 11256 C CA . GLU D 2 277 ? 86.140 46.710 82.915 1.00 135.73 277 GLU D CA 1
ATOM 11257 C C . GLU D 2 277 ? 85.699 46.359 84.329 1.00 133.59 277 GLU D C 1
ATOM 11258 O O . GLU D 2 277 ? 84.506 46.284 84.608 1.00 133.34 277 GLU D O 1
ATOM 11264 N N . GLN D 2 278 ? 86.670 46.154 85.214 1.00 129.08 278 GLN D N 1
ATOM 11265 C CA . GLN D 2 278 ? 86.390 45.839 86.610 1.00 123.56 278 GLN D CA 1
ATOM 11266 C C . GLN D 2 278 ? 85.573 46.946 87.268 1.00 118.54 278 GLN D C 1
ATOM 11267 O O . GLN D 2 278 ? 84.600 46.677 87.975 1.00 118.69 278 GLN D O 1
ATOM 11269 N N . ARG D 2 279 ? 85.969 48.192 87.024 1.00 113.49 279 ARG D N 1
ATOM 11270 C CA . ARG D 2 279 ? 85.257 49.342 87.568 1.00 108.79 279 ARG D CA 1
ATOM 11271 C C . ARG D 2 279 ? 83.821 49.404 87.058 1.00 110.57 279 ARG D C 1
ATOM 11272 O O . ARG D 2 279 ? 82.885 49.595 87.838 1.00 110.43 279 ARG D O 1
ATOM 11280 N N . ALA D 2 280 ? 83.653 49.250 85.747 1.00 110.43 280 ALA D N 1
ATOM 11281 C CA . ALA D 2 280 ? 82.318 49.260 85.151 1.00 100.55 280 ALA D CA 1
ATOM 11282 C C . ALA D 2 280 ? 81.434 48.163 85.751 1.00 102.00 280 ALA D C 1
ATOM 11283 O O . ALA D 2 280 ? 80.277 48.404 86.118 1.00 102.21 280 ALA D O 1
ATOM 11285 N N . VAL D 2 281 ? 81.996 46.963 85.858 1.00 102.71 281 VAL D N 1
ATOM 11286 C CA . VAL D 2 281 ? 81.308 45.829 86.466 1.00 100.45 281 VAL D CA 1
ATOM 11287 C C . VAL D 2 281 ? 80.912 46.152 87.904 1.00 104.72 281 VAL D C 1
ATOM 11288 O O . VAL D 2 281 ? 79.851 45.739 88.370 1.00 104.52 281 VAL D O 1
ATOM 11292 N N . GLU D 2 282 ? 81.761 46.904 88.598 1.00 110.07 282 GLU D N 1
ATOM 11293 C CA . GLU D 2 282 ? 81.469 47.306 89.971 1.00 110.69 282 GLU D CA 1
ATOM 11294 C C . GLU D 2 282 ? 80.311 48.301 90.041 1.00 97.65 282 GLU D C 1
ATOM 11295 O O . GLU D 2 282 ? 79.466 48.213 90.934 1.00 88.10 282 GLU D O 1
ATOM 11301 N N . TYR D 2 283 ? 80.284 49.252 89.109 1.00 94.95 283 TYR D N 1
ATOM 11302 C CA . TYR D 2 283 ? 79.144 50.158 88.970 1.00 97.81 283 TYR D CA 1
ATOM 11303 C C . TYR D 2 283 ? 77.864 49.336 88.827 1.00 92.43 283 TYR D C 1
ATOM 11304 O O . TYR D 2 283 ? 76.878 49.524 89.568 1.00 88.93 283 TYR D O 1
ATOM 11313 N N . VAL D 2 284 ? 77.903 48.412 87.869 1.00 88.67 284 VAL D N 1
ATOM 11314 C CA . VAL D 2 284 ? 76.794 47.501 87.615 1.00 90.98 284 VAL D CA 1
ATOM 11315 C C . VAL D 2 284 ? 76.370 46.769 88.885 1.00 96.50 284 VAL D C 1
ATOM 11316 O O . VAL D 2 284 ? 75.182 46.630 89.156 1.00 94.91 284 VAL D O 1
ATOM 11320 N N . LYS D 2 285 ? 77.349 46.325 89.668 1.00 101.36 285 LYS D N 1
ATOM 11321 C CA . LYS D 2 285 ? 77.089 45.622 90.921 1.00 98.49 285 LYS D CA 1
ATOM 11322 C C . LYS D 2 285 ? 76.361 46.514 91.923 1.00 101.99 285 LYS D C 1
ATOM 11323 O O . LYS D 2 285 ? 75.417 46.076 92.588 1.00 103.29 285 LYS D O 1
ATOM 11329 N N . THR D 2 286 ? 76.802 47.766 92.022 1.00 79.54 286 THR D N 1
ATOM 11330 C CA . THR D 2 286 ? 76.161 48.738 92.902 1.00 93.34 286 THR D CA 1
ATOM 11331 C C . THR D 2 286 ? 74.689 48.902 92.536 1.00 95.27 286 THR D C 1
ATOM 11332 O O . THR D 2 286 ? 73.802 48.716 93.383 1.00 92.27 286 THR D O 1
ATOM 11336 N N . ILE D 2 287 ? 74.432 49.233 91.271 1.00 96.34 287 ILE D N 1
ATOM 11337 C CA . ILE D 2 287 ? 73.055 49.413 90.803 1.00 94.65 287 ILE D CA 1
ATOM 11338 C C . ILE D 2 287 ? 72.201 48.167 91.041 1.00 91.06 287 ILE D C 1
ATOM 11339 O O . ILE D 2 287 ? 71.114 48.239 91.622 1.00 88.78 287 ILE D O 1
ATOM 11344 N N . TRP D 2 288 ? 72.720 47.031 90.588 1.00 90.86 288 TRP D N 1
ATOM 11345 C CA . TRP D 2 288 ? 72.046 45.741 90.670 1.00 92.19 288 TRP D CA 1
ATOM 11346 C C . TRP D 2 288 ? 71.645 45.388 92.096 1.00 96.02 288 TRP D C 1
ATOM 11347 O O . TRP D 2 288 ? 70.503 45.009 92.349 1.00 97.17 288 TRP D O 1
ATOM 11358 N N . CYS D 2 289 ? 72.591 45.509 93.023 1.00 95.25 289 CYS D N 1
ATOM 11359 C CA . CYS D 2 289 ? 72.332 45.177 94.420 1.00 88.98 289 CYS D CA 1
ATOM 11360 C C . CYS D 2 289 ? 71.365 46.162 95.075 1.00 90.72 289 CYS D C 1
ATOM 11361 O O . CYS D 2 289 ? 70.516 45.765 95.880 1.00 94.20 289 CYS D O 1
ATOM 11364 N N . THR D 2 290 ? 71.491 47.442 94.727 1.00 88.42 290 THR D N 1
ATOM 11365 C CA . THR D 2 290 ? 70.556 48.448 95.223 1.00 93.87 290 THR D CA 1
ATOM 11366 C C . THR D 2 290 ? 69.130 48.075 94.822 1.00 102.05 290 THR D C 1
ATOM 11367 O O . THR D 2 290 ? 68.210 48.060 95.653 1.00 108.41 290 THR D O 1
ATOM 11371 N N . ALA D 2 291 ? 68.968 47.753 93.542 1.00 100.04 291 ALA D N 1
ATOM 11372 C CA . ALA D 2 291 ? 67.683 47.325 93.003 1.00 97.51 291 ALA D CA 1
ATOM 11373 C C . ALA D 2 291 ? 67.176 46.054 93.684 1.00 96.63 291 ALA D C 1
ATOM 11374 O O . ALA D 2 291 ? 65.990 45.941 93.992 1.00 95.22 291 ALA D O 1
ATOM 11376 N N . TYR D 2 292 ? 68.081 45.106 93.915 1.00 97.27 292 TYR D N 1
ATOM 11377 C CA . TYR D 2 292 ? 67.735 43.838 94.554 1.00 101.09 292 TYR D CA 1
ATOM 11378 C C . TYR D 2 292 ? 67.173 44.067 95.953 1.00 104.68 292 TYR D C 1
ATOM 11379 O O . TYR D 2 292 ? 66.152 43.486 96.328 1.00 107.71 292 TYR D O 1
ATOM 11388 N N . ARG D 2 293 ? 67.839 44.931 96.714 1.00 102.77 293 ARG D N 1
ATOM 11389 C CA . ARG D 2 293 ? 67.417 45.240 98.077 1.00 110.30 293 ARG D CA 1
ATOM 11390 C C . ARG D 2 293 ? 66.100 46.015 98.130 1.00 111.60 293 ARG D C 1
ATOM 11391 O O . ARG D 2 293 ? 65.215 45.686 98.926 1.00 115.48 293 ARG D O 1
ATOM 11399 N N . SER D 2 294 ? 65.972 47.042 97.291 1.00 110.68 294 SER D N 1
ATOM 11400 C CA . SER D 2 294 ? 64.735 47.822 97.250 1.00 109.68 294 SER D CA 1
ATOM 11401 C C . SER D 2 294 ? 63.546 46.947 96.862 1.00 107.15 294 SER D C 1
ATOM 11402 O O . SER D 2 294 ? 62.489 46.986 97.504 1.00 110.22 294 SER D O 1
ATOM 11405 N N . LEU D 2 295 ? 63.735 46.153 95.812 1.00 98.85 295 LEU D N 1
ATOM 11406 C CA . LEU D 2 295 ? 62.704 45.238 95.339 1.00 94.34 295 LEU D CA 1
ATOM 11407 C C . LEU D 2 295 ? 62.331 44.230 96.416 1.00 94.70 295 LEU D C 1
ATOM 11408 O O . LEU D 2 295 ? 61.153 43.962 96.636 1.00 96.09 295 LEU D O 1
ATOM 11413 N N . LEU D 2 296 ? 63.338 43.676 97.085 1.00 93.04 296 LEU D N 1
ATOM 11414 C CA . LEU D 2 296 ? 63.105 42.723 98.166 1.00 91.47 296 LEU D CA 1
ATOM 11415 C C . LEU D 2 296 ? 62.270 43.342 99.283 1.00 102.32 296 LEU D C 1
ATOM 11416 O O . LEU D 2 296 ? 61.326 42.726 99.783 1.00 107.76 296 LEU D O 1
ATOM 11421 N N . LYS D 2 297 ? 62.619 44.568 99.659 1.00 102.62 297 LYS D N 1
ATOM 11422 C CA . LYS D 2 297 ? 61.905 45.281 100.712 1.00 102.77 297 LYS D CA 1
ATOM 11423 C C . LYS D 2 297 ? 60.452 45.549 100.329 1.00 111.52 297 LYS D C 1
ATOM 11424 O O . LYS D 2 297 ? 59.545 45.357 101.141 1.00 113.33 297 LYS D O 1
ATOM 11426 N N . THR D 2 298 ? 60.233 45.992 99.094 1.00 110.78 298 THR D N 1
ATOM 11427 C CA . THR D 2 298 ? 58.879 46.278 98.626 1.00 112.76 298 THR D CA 1
ATOM 11428 C C . THR D 2 298 ? 58.032 45.008 98.532 1.00 112.04 298 THR D C 1
ATOM 11429 O O . THR D 2 298 ? 56.855 45.010 98.896 1.00 118.86 298 THR D O 1
ATOM 11433 N N . LEU D 2 299 ? 58.639 43.928 98.050 1.00 103.45 299 LEU D N 1
ATOM 11434 C CA . LEU D 2 299 ? 57.973 42.631 97.983 1.00 103.49 299 LEU D CA 1
ATOM 11435 C C . LEU D 2 299 ? 57.592 42.147 99.378 1.00 110.01 299 LEU D C 1
ATOM 11436 O O . LEU D 2 299 ? 56.498 41.618 99.583 1.00 111.83 299 LEU D O 1
ATOM 11441 N N . ASP D 2 300 ? 58.498 42.336 100.333 1.00 112.96 300 ASP D N 1
ATOM 11442 C CA . ASP D 2 300 ? 58.250 41.940 101.715 1.00 116.42 300 ASP D CA 1
ATOM 11443 C C . ASP D 2 300 ? 57.087 42.736 102.298 1.00 121.87 300 ASP D C 1
ATOM 11444 O O . ASP D 2 300 ? 56.191 42.177 102.937 1.00 123.70 300 ASP D O 1
ATOM 11449 N N . ASP D 2 301 ? 57.112 44.046 102.069 1.00 124.13 301 ASP D N 1
ATOM 11450 C CA . ASP D 2 301 ? 56.058 44.937 102.544 1.00 125.22 301 ASP D CA 1
ATOM 11451 C C . ASP D 2 301 ? 54.707 44.576 101.939 1.00 124.73 301 ASP D C 1
ATOM 11452 O O . ASP D 2 301 ? 53.675 44.671 102.603 1.00 128.85 301 ASP D O 1
ATOM 11457 N N . TYR D 2 302 ? 54.721 44.160 100.677 1.00 121.60 302 TYR D N 1
ATOM 11458 C CA . TYR D 2 302 ? 53.499 43.730 100.010 1.00 121.94 302 TYR D CA 1
ATOM 11459 C C . TYR D 2 302 ? 52.998 42.410 100.585 1.00 120.65 302 TYR D C 1
ATOM 11460 O O . TYR D 2 302 ? 51.791 42.189 100.694 1.00 121.58 302 TYR D O 1
ATOM 11469 N N . LYS D 2 303 ? 53.932 41.538 100.953 1.00 120.89 303 LYS D N 1
ATOM 11470 C CA . LYS D 2 303 ? 53.583 40.279 101.597 1.00 119.25 303 LYS D CA 1
ATOM 11471 C C . LYS D 2 303 ? 52.896 40.559 102.926 1.00 118.51 303 LYS D C 1
ATOM 11472 O O . LYS D 2 303 ? 51.911 39.909 103.277 1.00 113.94 303 LYS D O 1
ATOM 11474 N N . GLU D 2 304 ? 53.421 41.540 103.654 1.00 122.89 304 GLU D N 1
ATOM 11475 C CA . GLU D 2 304 ? 52.858 41.934 104.940 1.00 132.31 304 GLU D CA 1
ATOM 11476 C C . GLU D 2 304 ? 51.440 42.481 104.792 1.00 138.31 304 GLU D C 1
ATOM 11477 O O . GLU D 2 304 ? 50.581 42.240 105.639 1.00 147.52 304 GLU D O 1
ATOM 11483 N N . GLU D 2 305 ? 51.200 43.208 103.705 1.00 134.26 305 GLU D N 1
ATOM 11484 C CA . GLU D 2 305 ? 49.894 43.807 103.449 1.00 132.19 305 GLU D CA 1
ATOM 11485 C C . GLU D 2 305 ? 48.908 42.786 102.884 1.00 132.85 305 GLU D C 1
ATOM 11486 O O . GLU D 2 305 ? 47.821 43.147 102.430 1.00 134.15 305 GLU D O 1
ATOM 11492 N N . SER D 2 306 ? 49.304 41.517 102.917 1.00 135.01 306 SER D N 1
ATOM 11493 C CA . SER D 2 306 ? 48.480 40.413 102.432 1.00 136.38 306 SER D CA 1
ATOM 11494 C C . SER D 2 306 ? 48.041 40.610 100.984 1.00 132.16 306 SER D C 1
ATOM 11495 O O . SER D 2 306 ? 46.850 40.606 100.680 1.00 128.40 306 SER D O 1
ATOM 11498 N N . LYS D 2 307 ? 49.009 40.790 100.094 1.00 130.23 307 LYS D N 1
ATOM 11499 C CA . LYS D 2 307 ? 48.707 40.937 98.677 1.00 130.11 307 LYS D CA 1
ATOM 11500 C C . LYS D 2 307 ? 48.675 39.576 97.990 1.00 131.23 307 LYS D C 1
ATOM 11501 O O . LYS D 2 307 ? 49.568 38.750 98.186 1.00 131.45 307 LYS D O 1
ATOM 11503 N N . LYS D 2 308 ? 47.632 39.350 97.198 1.00 133.82 308 LYS D N 1
ATOM 11504 C CA . LYS D 2 308 ? 47.479 38.112 96.445 1.00 136.49 308 LYS D CA 1
ATOM 11505 C C . LYS D 2 308 ? 48.672 37.887 95.521 1.00 138.73 308 LYS D C 1
ATOM 11506 O O . LYS D 2 308 ? 49.274 38.839 95.024 1.00 142.62 308 LYS D O 1
ATOM 11508 N N . LEU D 2 309 ? 49.007 36.620 95.302 1.00 135.84 309 LEU D N 1
ATOM 11509 C CA . LEU D 2 309 ? 50.189 36.249 94.530 1.00 131.56 309 LEU D CA 1
ATOM 11510 C C . LEU D 2 309 ? 50.083 36.645 93.062 1.00 127.74 309 LEU D C 1
ATOM 11511 O O . LEU D 2 309 ? 51.073 37.040 92.446 1.00 123.53 309 LEU D O 1
ATOM 11513 N N . ALA D 2 310 ? 48.881 36.537 92.506 1.00 129.38 310 ALA D N 1
ATOM 11514 C CA . ALA D 2 310 ? 48.659 36.830 91.095 1.00 128.34 310 ALA D CA 1
ATOM 11515 C C . ALA D 2 310 ? 48.588 38.332 90.834 1.00 127.18 310 ALA D C 1
ATOM 11516 O O . ALA D 2 310 ? 48.423 38.767 89.696 1.00 128.11 310 ALA D O 1
ATOM 11518 N N . ASP D 2 311 ? 48.716 39.117 91.898 1.00 123.20 311 ASP D N 1
ATOM 11519 C CA . ASP D 2 311 ? 48.646 40.569 91.795 1.00 120.39 311 ASP D CA 1
ATOM 11520 C C . ASP D 2 311 ? 50.036 41.197 91.720 1.00 111.80 311 ASP D C 1
ATOM 11521 O O . ASP D 2 311 ? 50.181 42.413 91.834 1.00 104.78 311 ASP D O 1
ATOM 11523 N N . VAL D 2 312 ? 51.055 40.361 91.531 1.00 113.43 312 VAL D N 1
ATOM 11524 C CA . VAL D 2 312 ? 52.430 40.842 91.389 1.00 114.63 312 VAL D CA 1
ATOM 11525 C C . VAL D 2 312 ? 53.308 39.967 90.485 1.00 115.66 312 VAL D C 1
ATOM 11526 O O . VAL D 2 312 ? 54.372 39.522 90.911 1.00 116.49 312 VAL D O 1
ATOM 11530 N N . PRO D 2 313 ? 52.882 39.732 89.230 1.00 110.76 313 PRO D N 1
ATOM 11531 C CA . PRO D 2 313 ? 53.679 38.846 88.372 1.00 108.44 313 PRO D CA 1
ATOM 11532 C C . PRO D 2 313 ? 54.950 39.524 87.856 1.00 107.24 313 PRO D C 1
ATOM 11533 O O . PRO D 2 313 ? 56.050 38.966 87.966 1.00 104.84 313 PRO D O 1
ATOM 11537 N N . HIS D 2 314 ? 54.785 40.722 87.298 1.00 109.92 314 HIS D N 1
ATOM 11538 C CA . HIS D 2 314 ? 55.889 41.490 86.727 1.00 107.03 314 HIS D CA 1
ATOM 11539 C C . HIS D 2 314 ? 57.028 41.697 87.726 1.00 98.80 314 HIS D C 1
ATOM 11540 O O . HIS D 2 314 ? 58.204 41.602 87.370 1.00 96.27 314 HIS D O 1
ATOM 11547 N N . LEU D 2 315 ? 56.669 41.973 88.976 1.00 91.67 315 LEU D N 1
ATOM 11548 C CA . LEU D 2 315 ? 57.653 42.185 90.034 1.00 90.45 315 LEU D CA 1
ATOM 11549 C C . LEU D 2 315 ? 58.481 40.925 90.277 1.00 90.81 315 LEU D C 1
ATOM 11550 O O . LEU D 2 315 ? 59.706 40.989 90.415 1.00 92.44 315 LEU D O 1
ATOM 11555 N N . LEU D 2 316 ? 57.804 39.780 90.317 1.00 87.16 316 LEU D N 1
ATOM 11556 C CA . LEU D 2 316 ? 58.472 38.500 90.517 1.00 84.67 316 LEU D CA 1
ATOM 11557 C C . LEU D 2 316 ? 59.383 38.161 89.342 1.00 89.24 316 LEU D C 1
ATOM 11558 O O . LEU D 2 316 ? 60.458 37.582 89.524 1.00 93.33 316 LEU D O 1
ATOM 11563 N N . HIS D 2 317 ? 58.953 38.523 88.137 1.00 89.50 317 HIS D N 1
ATOM 11564 C CA . HIS D 2 317 ? 59.773 38.288 86.952 1.00 90.03 317 HIS D CA 1
ATOM 11565 C C . HIS D 2 317 ? 61.024 39.169 86.938 1.00 91.03 317 HIS D C 1
ATOM 11566 O O . HIS D 2 317 ? 62.111 38.710 86.570 1.00 94.23 317 HIS D O 1
ATOM 11573 N N . ILE D 2 318 ? 60.870 40.427 87.347 1.00 83.71 318 ILE D N 1
ATOM 11574 C CA . ILE D 2 318 ? 62.017 41.313 87.534 1.00 81.14 318 ILE D CA 1
ATOM 11575 C C . ILE D 2 318 ? 62.966 40.713 88.570 1.00 88.98 318 ILE D C 1
ATOM 11576 O O . ILE D 2 318 ? 64.192 40.760 88.416 1.00 91.49 318 ILE D O 1
ATOM 11581 N N . LEU D 2 319 ? 62.387 40.132 89.618 1.00 92.95 319 LEU D N 1
ATOM 11582 C CA . LEU D 2 319 ? 63.170 39.467 90.658 1.00 91.36 319 LEU D CA 1
ATOM 11583 C C . LEU D 2 319 ? 63.999 38.318 90.099 1.00 86.44 319 LEU D C 1
ATOM 11584 O O . LEU D 2 319 ? 65.187 38.204 90.394 1.00 84.85 319 LEU D O 1
ATOM 11589 N N . ALA D 2 320 ? 63.367 37.468 89.294 1.00 78.44 320 ALA D N 1
ATOM 11590 C CA . ALA D 2 320 ? 64.063 36.348 88.666 1.00 72.60 320 ALA D CA 1
ATOM 11591 C C . ALA D 2 320 ? 65.185 36.849 87.758 1.00 71.19 320 ALA D C 1
ATOM 11592 O O . ALA D 2 320 ? 66.280 36.274 87.718 1.00 71.78 320 ALA D O 1
ATOM 11594 N N . LEU D 2 321 ? 64.903 37.928 87.032 1.00 73.93 321 LEU D N 1
ATOM 11595 C CA . LEU D 2 321 ? 65.908 38.559 86.183 1.00 79.45 321 LEU D CA 1
ATOM 11596 C C . LEU D 2 321 ? 67.109 39.015 87.001 1.00 81.19 321 LEU D C 1
ATOM 11597 O O . LEU D 2 321 ? 68.253 38.899 86.559 1.00 84.10 321 LEU D O 1
ATOM 11602 N N . LEU D 2 322 ? 66.843 39.538 88.193 1.00 76.31 322 LEU D N 1
ATOM 11603 C CA . LEU D 2 322 ? 67.914 39.908 89.109 1.00 72.87 322 LEU D CA 1
ATOM 11604 C C . LEU D 2 322 ? 68.667 38.672 89.588 1.00 76.98 322 LEU D C 1
ATOM 11605 O O . LEU D 2 322 ? 69.877 38.715 89.813 1.00 76.64 322 LEU D O 1
ATOM 11610 N N . LEU D 2 323 ? 67.940 37.570 89.736 1.00 80.77 323 LEU D N 1
ATOM 11611 C CA . LEU D 2 323 ? 68.525 36.314 90.186 1.00 80.81 323 LEU D CA 1
ATOM 11612 C C . LEU D 2 323 ? 69.439 35.703 89.124 1.00 78.63 323 LEU D C 1
ATOM 11613 O O . LEU D 2 323 ? 70.329 34.913 89.444 1.00 75.15 323 LEU D O 1
ATOM 11618 N N . CYS D 2 324 ? 69.220 36.080 87.865 1.00 86.18 324 CYS D N 1
ATOM 11619 C CA . CYS D 2 324 ? 69.996 35.544 86.741 1.00 87.33 324 CYS D CA 1
ATOM 11620 C C . CYS D 2 324 ? 71.500 35.842 86.790 1.00 86.41 324 CYS D C 1
ATOM 11621 O O . CYS D 2 324 ? 72.284 35.218 86.071 1.00 68.93 324 CYS D O 1
ATOM 11624 N N . ALA D 2 325 ? 71.903 36.792 87.628 1.00 80.82 325 ALA D N 1
ATOM 11625 C CA . ALA D 2 325 ? 73.318 37.142 87.750 1.00 89.18 325 ALA D CA 1
ATOM 11626 C C . ALA D 2 325 ? 73.814 37.011 89.189 1.00 93.87 325 ALA D C 1
ATOM 11627 O O . ALA D 2 325 ? 73.821 37.992 89.938 1.00 97.96 325 ALA D O 1
ATOM 11629 N N . PRO D 2 326 ? 74.243 35.793 89.570 1.00 90.46 326 PRO D N 1
ATOM 11630 C CA . PRO D 2 326 ? 74.635 35.460 90.947 1.00 91.11 326 PRO D CA 1
ATOM 11631 C C . PRO D 2 326 ? 75.879 36.193 91.450 1.00 92.82 326 PRO D C 1
ATOM 11632 O O . PRO D 2 326 ? 75.925 36.579 92.619 1.00 94.04 326 PRO D O 1
ATOM 11636 N N . LYS D 2 327 ? 76.874 36.362 90.584 1.00 93.97 327 LYS D N 1
ATOM 11637 C CA . LYS D 2 327 ? 78.162 36.928 90.981 1.00 89.33 327 LYS D CA 1
ATOM 11638 C C . LYS D 2 327 ? 78.023 38.346 91.518 1.00 86.68 327 LYS D C 1
ATOM 11639 O O . LYS D 2 327 ? 78.770 38.766 92.404 1.00 96.87 327 LYS D O 1
ATOM 11641 N N . LEU D 2 328 ? 77.056 39.076 90.973 1.00 84.19 328 LEU D N 1
ATOM 11642 C CA . LEU D 2 328 ? 76.813 40.458 91.360 1.00 94.61 328 LEU D CA 1
ATOM 11643 C C . LEU D 2 328 ? 76.191 40.551 92.751 1.00 101.21 328 LEU D C 1
ATOM 11644 O O . LEU D 2 328 ? 76.453 41.498 93.491 1.00 108.27 328 LEU D O 1
ATOM 11649 N N . LEU D 2 329 ? 75.377 39.560 93.104 1.00 98.68 329 LEU D N 1
ATOM 11650 C CA . LEU D 2 329 ? 74.685 39.559 94.392 1.00 97.25 329 LEU D CA 1
ATOM 11651 C C . LEU D 2 329 ? 75.581 39.173 95.568 1.00 103.35 329 LEU D C 1
ATOM 11652 O O . LEU D 2 329 ? 75.233 39.424 96.722 1.00 98.64 329 LEU D O 1
ATOM 11657 N N . ARG D 2 330 ? 76.723 38.558 95.277 1.00 106.20 330 ARG D N 1
ATOM 11658 C CA . ARG D 2 330 ? 77.649 38.135 96.322 1.00 109.08 330 ARG D CA 1
ATOM 11659 C C . ARG D 2 330 ? 78.096 39.312 97.182 1.00 114.51 330 ARG D C 1
ATOM 11660 O O . ARG D 2 330 ? 78.615 40.303 96.672 1.00 114.88 330 ARG D O 1
ATOM 11668 N N . GLY D 2 331 ? 77.878 39.198 98.489 1.00 115.20 331 GLY D N 1
ATOM 11669 C CA . GLY D 2 331 ? 78.272 40.239 99.420 1.00 111.55 331 GLY D CA 1
ATOM 11670 C C . GLY D 2 331 ? 77.130 40.787 100.256 1.00 109.09 331 GLY D C 1
ATOM 11671 O O . GLY D 2 331 ? 77.356 41.545 101.199 1.00 115.46 331 GLY D O 1
ATOM 11672 N N . ILE D 2 332 ? 75.900 40.416 99.911 1.00 102.21 332 ILE D N 1
ATOM 11673 C CA . ILE D 2 332 ? 74.730 40.880 100.653 1.00 103.80 332 ILE D CA 1
ATOM 11674 C C . ILE D 2 332 ? 73.763 39.746 100.983 1.00 106.44 332 ILE D C 1
ATOM 11675 O O . ILE D 2 332 ? 72.572 39.978 101.195 1.00 107.86 332 ILE D O 1
ATOM 11680 N N . GLU D 2 333 ? 74.280 38.522 101.025 1.00 105.35 333 GLU D N 1
ATOM 11681 C CA . GLU D 2 333 ? 73.463 37.359 101.359 1.00 109.56 333 GLU D CA 1
ATOM 11682 C C . GLU D 2 333 ? 72.870 37.490 102.757 1.00 111.83 333 GLU D C 1
ATOM 11683 O O . GLU D 2 333 ? 71.681 37.251 102.966 1.00 109.24 333 GLU D O 1
ATOM 11689 N N . ASP D 2 334 ? 73.710 37.881 103.709 1.00 112.96 334 ASP D N 1
ATOM 11690 C CA . ASP D 2 334 ? 73.308 37.969 105.107 1.00 112.95 334 ASP D CA 1
ATOM 11691 C C . ASP D 2 334 ? 72.239 39.030 105.349 1.00 106.50 334 ASP D C 1
ATOM 11692 O O . ASP D 2 334 ? 71.262 38.787 106.057 1.00 104.15 334 ASP D O 1
ATOM 11697 N N . GLN D 2 335 ? 72.434 40.208 104.766 1.00 107.41 335 GLN D N 1
ATOM 11698 C CA . GLN D 2 335 ? 71.531 41.332 104.984 1.00 115.33 335 GLN D CA 1
ATOM 11699 C C . GLN D 2 335 ? 70.139 41.043 104.427 1.00 115.61 335 GLN D C 1
ATOM 11700 O O . GLN D 2 335 ? 69.129 41.386 105.041 1.00 118.98 335 GLN D O 1
ATOM 11706 N N . THR D 2 336 ? 70.096 40.402 103.264 1.00 110.23 336 THR D N 1
ATOM 11707 C CA . THR D 2 336 ? 68.837 40.138 102.575 1.00 108.69 336 THR D CA 1
ATOM 11708 C C . THR D 2 336 ? 68.174 38.846 103.047 1.00 107.01 336 THR D C 1
ATOM 11709 O O . THR D 2 336 ? 67.048 38.538 102.652 1.00 100.93 336 THR D O 1
ATOM 11713 N N . GLU D 2 337 ? 68.880 38.105 103.896 1.00 108.72 337 GLU D N 1
ATOM 11714 C CA . GLU D 2 337 ? 68.433 36.793 104.360 1.00 102.81 337 GLU D CA 1
ATOM 11715 C C . GLU D 2 337 ? 67.063 36.838 105.030 1.00 106.16 337 GLU D C 1
ATOM 11716 O O . GLU D 2 337 ? 66.211 35.989 104.771 1.00 108.59 337 GLU D O 1
ATOM 11722 N N . ASP D 2 338 ? 66.862 37.827 105.895 1.00 106.94 338 ASP D N 1
ATOM 11723 C CA . ASP D 2 338 ? 65.563 38.056 106.512 1.00 113.90 338 ASP D CA 1
ATOM 11724 C C . ASP D 2 338 ? 64.508 38.304 105.441 1.00 116.13 338 ASP D C 1
ATOM 11725 O O . ASP D 2 338 ? 63.410 37.753 105.495 1.00 122.07 338 ASP D O 1
ATOM 11730 N N . GLU D 2 339 ? 64.858 39.138 104.466 1.00 111.49 339 GLU D N 1
ATOM 11731 C CA . GLU D 2 339 ? 63.960 39.485 103.372 1.00 106.71 339 GLU D CA 1
ATOM 11732 C C . GLU D 2 339 ? 63.679 38.262 102.507 1.00 105.23 339 GLU D C 1
ATOM 11733 O O . GLU D 2 339 ? 62.537 38.000 102.127 1.00 110.78 339 GLU D O 1
ATOM 11739 N N . VAL D 2 340 ? 64.737 37.516 102.204 1.00 96.02 340 VAL D N 1
ATOM 11740 C CA . VAL D 2 340 ? 64.645 36.341 101.345 1.00 90.70 340 VAL D CA 1
ATOM 11741 C C . VAL D 2 340 ? 63.797 35.219 101.951 1.00 95.13 340 VAL D C 1
ATOM 11742 O O . VAL D 2 340 ? 62.907 34.689 101.287 1.00 90.53 340 VAL D O 1
ATOM 11746 N N . THR D 2 341 ? 64.070 34.862 103.205 1.00 99.98 341 THR D N 1
ATOM 11747 C CA . THR D 2 341 ? 63.370 33.750 103.854 1.00 100.06 341 THR D CA 1
ATOM 11748 C C . THR D 2 341 ? 61.849 33.925 103.879 1.00 103.67 341 THR D C 1
ATOM 11749 O O . THR D 2 341 ? 61.103 32.982 103.598 1.00 111.06 341 THR D O 1
ATOM 11753 N N . SER D 2 342 ? 61.398 35.133 104.201 1.00 99.39 342 SER D N 1
ATOM 11754 C CA . SER D 2 342 ? 59.971 35.441 104.247 1.00 104.02 342 SER D CA 1
ATOM 11755 C C . SER D 2 342 ? 59.292 35.264 102.892 1.00 102.00 342 SER D C 1
ATOM 11756 O O . SER D 2 342 ? 58.221 34.662 102.796 1.00 106.47 342 SER D O 1
ATOM 11759 N N . ILE D 2 343 ? 59.917 35.803 101.851 1.00 93.36 343 ILE D N 1
ATOM 11760 C CA . ILE D 2 343 ? 59.399 35.673 100.495 1.00 85.90 343 ILE D CA 1
ATOM 11761 C C . ILE D 2 343 ? 59.389 34.209 100.059 1.00 90.13 343 ILE D C 1
ATOM 11762 O O . ILE D 2 343 ? 58.454 33.753 99.403 1.00 93.98 343 ILE D O 1
ATOM 11767 N N . CYS D 2 344 ? 60.433 33.479 100.434 1.00 94.00 344 CYS D N 1
ATOM 11768 C CA . CYS D 2 344 ? 60.531 32.058 100.123 1.00 98.53 344 CYS D CA 1
ATOM 11769 C C . CYS D 2 344 ? 59.394 31.276 100.770 1.00 106.36 344 CYS D C 1
ATOM 11770 O O . CYS D 2 344 ? 58.828 30.371 100.154 1.00 99.99 344 CYS D O 1
ATOM 11773 N N . GLU D 2 345 ? 59.062 31.628 102.010 1.00 116.75 345 GLU D N 1
ATOM 11774 C CA . GLU D 2 345 ? 57.894 31.059 102.670 1.00 118.82 345 GLU D CA 1
ATOM 11775 C C . GLU D 2 345 ? 56.652 31.398 101.861 1.00 117.09 345 GLU D C 1
ATOM 11776 O O . GLU D 2 345 ? 55.847 30.523 101.549 1.00 121.88 345 GLU D O 1
ATOM 11782 N N . TRP D 2 346 ? 56.524 32.678 101.521 1.00 111.60 346 TRP D N 1
ATOM 11783 C CA . TRP D 2 346 ? 55.389 33.208 100.765 1.00 106.06 346 TRP D CA 1
ATOM 11784 C C . TRP D 2 346 ? 55.117 32.422 99.486 1.00 107.15 346 TRP D C 1
ATOM 11785 O O . TRP D 2 346 ? 53.968 32.126 99.164 1.00 109.23 346 TRP D O 1
ATOM 11796 N N . LEU D 2 347 ? 56.181 32.092 98.761 1.00 102.35 347 LEU D N 1
ATOM 11797 C CA . LEU D 2 347 ? 56.063 31.379 97.496 1.00 91.37 347 LEU D CA 1
ATOM 11798 C C . LEU D 2 347 ? 55.808 29.894 97.732 1.00 99.82 347 LEU D C 1
ATOM 11799 O O . LEU D 2 347 ? 54.947 29.291 97.087 1.00 91.96 347 LEU D O 1
ATOM 11804 N N . LEU D 2 348 ? 56.559 29.315 98.665 1.00 110.59 348 LEU D N 1
ATOM 11805 C CA . LEU D 2 348 ? 56.471 27.887 98.960 1.00 114.77 348 LEU D CA 1
ATOM 11806 C C . LEU D 2 348 ? 55.071 27.481 99.422 1.00 117.96 348 LEU D C 1
ATOM 11807 O O . LEU D 2 348 ? 54.505 26.506 98.925 1.00 120.35 348 LEU D O 1
ATOM 11812 N N . CYS D 2 349 ? 54.517 28.224 100.374 1.00 121.52 349 CYS D N 1
ATOM 11813 C CA . CYS D 2 349 ? 53.159 27.961 100.837 1.00 126.66 349 CYS D CA 1
ATOM 11814 C C . CYS D 2 349 ? 52.189 29.047 100.382 1.00 128.07 349 CYS D C 1
ATOM 11815 O O . CYS D 2 349 ? 52.217 30.173 100.877 1.00 126.34 349 CYS D O 1
ATOM 11818 N N . ALA D 2 350 ? 51.338 28.694 99.425 1.00 130.69 350 ALA D N 1
ATOM 11819 C CA . ALA D 2 350 ? 50.344 29.618 98.899 1.00 128.83 350 ALA D CA 1
ATOM 11820 C C . ALA D 2 350 ? 49.116 28.861 98.412 1.00 139.58 350 ALA D C 1
ATOM 11821 O O . ALA D 2 350 ? 49.174 27.657 98.164 1.00 138.21 350 ALA D O 1
ATOM 11823 N N . ASN D 2 351 ? 48.003 29.574 98.276 1.00 153.75 351 ASN D N 1
ATOM 11824 C CA . ASN D 2 351 ? 46.751 28.966 97.843 1.00 166.35 351 ASN D CA 1
ATOM 11825 C C . ASN D 2 351 ? 46.700 28.729 96.339 1.00 163.19 351 ASN D C 1
ATOM 11826 O O . ASN D 2 351 ? 46.144 27.734 95.875 1.00 163.38 351 ASN D O 1
ATOM 11831 N N . CYS D 2 352 ? 47.286 29.650 95.583 1.00 159.00 352 CYS D N 1
ATOM 11832 C CA . CYS D 2 352 ? 47.214 29.614 94.128 1.00 159.80 352 CYS D CA 1
ATOM 11833 C C . CYS D 2 352 ? 48.134 28.559 93.529 1.00 158.06 352 CYS D C 1
ATOM 11834 O O . CYS D 2 352 ? 48.972 27.982 94.222 1.00 160.39 352 CYS D O 1
ATOM 11837 N N . ASP D 2 353 ? 47.969 28.315 92.233 1.00 153.06 353 ASP D N 1
ATOM 11838 C CA . ASP D 2 353 ? 48.835 27.397 91.503 1.00 146.58 353 ASP D CA 1
ATOM 11839 C C . ASP D 2 353 ? 50.160 28.078 91.173 1.00 138.72 353 ASP D C 1
ATOM 11840 O O . ASP D 2 353 ? 50.219 29.299 91.028 1.00 136.75 353 ASP D O 1
ATOM 11845 N N . GLU D 2 354 ? 51.220 27.286 91.059 1.00 131.80 354 GLU D N 1
ATOM 11846 C CA . GLU D 2 354 ? 52.565 27.828 90.887 1.00 125.71 354 GLU D CA 1
ATOM 11847 C C . GLU D 2 354 ? 52.944 28.121 89.434 1.00 119.04 354 GLU D C 1
ATOM 11848 O O . GLU D 2 354 ? 53.973 27.659 88.943 1.00 124.28 354 GLU D O 1
ATOM 11854 N N . LYS D 2 355 ? 52.105 28.898 88.757 1.00 107.04 355 LYS D N 1
ATOM 11855 C CA . LYS D 2 355 ? 52.430 29.405 87.430 1.00 95.75 355 LYS D CA 1
ATOM 11856 C C . LYS D 2 355 ? 52.405 30.929 87.445 1.00 95.78 355 LYS D C 1
ATOM 11857 O O . LYS D 2 355 ? 51.438 31.536 87.905 1.00 104.91 355 LYS D O 1
ATOM 11859 N N . ILE D 2 356 ? 53.472 31.547 86.949 1.00 89.90 356 ILE D N 1
ATOM 11860 C CA . ILE D 2 356 ? 53.556 33.003 86.925 1.00 95.19 356 ILE D CA 1
ATOM 11861 C C . ILE D 2 356 ? 53.574 33.533 85.494 1.00 105.95 356 ILE D C 1
ATOM 11862 O O . ILE D 2 356 ? 54.484 33.234 84.724 1.00 115.16 356 ILE D O 1
ATOM 11867 N N . LYS D 2 357 ? 52.558 34.315 85.145 1.00 100.15 357 LYS D N 1
ATOM 11868 C CA . LYS D 2 357 ? 52.447 34.875 83.802 1.00 96.91 357 LYS D CA 1
ATOM 11869 C C . LYS D 2 357 ? 53.471 35.984 83.576 1.00 93.22 357 LYS D C 1
ATOM 11870 O O . LYS D 2 357 ? 53.510 36.966 84.318 1.00 91.15 357 LYS D O 1
ATOM 11872 N N . ASP D 2 358 ? 54.300 35.820 82.549 1.00 93.40 358 ASP D N 1
ATOM 11873 C CA . ASP D 2 358 ? 55.342 36.796 82.240 1.00 97.31 358 ASP D CA 1
ATOM 11874 C C . ASP D 2 358 ? 54.790 38.043 81.557 1.00 97.77 358 ASP D C 1
ATOM 11875 O O . ASP D 2 358 ? 55.103 39.163 81.961 1.00 105.85 358 ASP D O 1
ATOM 11880 N N . SER D 2 359 ? 53.991 37.836 80.510 1.00 85.00 359 SER D N 1
ATOM 11881 C CA . SER D 2 359 ? 53.358 38.917 79.738 1.00 87.12 359 SER D CA 1
ATOM 11882 C C . SER D 2 359 ? 54.339 39.827 78.990 1.00 91.15 359 SER D C 1
ATOM 11883 O O . SER D 2 359 ? 53.940 40.584 78.106 1.00 100.56 359 SER D O 1
ATOM 11886 N N . ASP D 2 360 ? 55.616 39.749 79.346 1.00 92.81 360 ASP D N 1
ATOM 11887 C CA . ASP D 2 360 ? 56.655 40.532 78.689 1.00 89.80 360 ASP D CA 1
ATOM 11888 C C . ASP D 2 360 ? 57.473 39.622 77.784 1.00 81.46 360 ASP D C 1
ATOM 11889 O O . ASP D 2 360 ? 58.485 40.033 77.211 1.00 80.41 360 ASP D O 1
ATOM 11894 N N . ALA D 2 361 ? 57.018 38.378 77.680 1.00 80.60 361 ALA D N 1
ATOM 11895 C CA . ALA D 2 361 ? 57.634 37.366 76.828 1.00 82.00 361 ALA D CA 1
ATOM 11896 C C . ALA D 2 361 ? 59.101 37.086 77.142 1.00 82.41 361 ALA D C 1
ATOM 11897 O O . ALA D 2 361 ? 59.905 36.904 76.229 1.00 78.94 361 ALA D O 1
ATOM 11899 N N . PHE D 2 362 ? 59.457 37.054 78.423 1.00 87.95 362 PHE D N 1
ATOM 11900 C CA . PHE D 2 362 ? 60.775 36.558 78.791 1.00 83.14 362 PHE D CA 1
ATOM 11901 C C . PHE D 2 362 ? 60.771 35.060 78.509 1.00 87.66 362 PHE D C 1
ATOM 11902 O O . PHE D 2 362 ? 59.791 34.371 78.793 1.00 102.12 362 PHE D O 1
ATOM 11910 N N . GLY D 2 363 ? 61.859 34.559 77.936 1.00 80.04 363 GLY D N 1
ATOM 11911 C CA . GLY D 2 363 ? 61.888 33.203 77.418 1.00 84.34 363 GLY D CA 1
ATOM 11912 C C . GLY D 2 363 ? 62.131 33.309 75.929 1.00 92.64 363 GLY D C 1
ATOM 11913 O O . GLY D 2 363 ? 62.550 32.356 75.271 1.00 101.30 363 GLY D O 1
ATOM 11914 N N . TYR D 2 364 ? 61.839 34.494 75.405 1.00 94.14 364 TYR D N 1
ATOM 11915 C CA . TYR D 2 364 ? 62.263 34.890 74.073 1.00 99.15 364 TYR D CA 1
ATOM 11916 C C . TYR D 2 364 ? 63.338 35.949 74.273 1.00 102.05 364 TYR D C 1
ATOM 11917 O O . TYR D 2 364 ? 63.666 36.720 73.371 1.00 101.69 364 TYR D O 1
ATOM 11926 N N . PHE D 2 365 ? 63.866 35.967 75.493 1.00 101.63 365 PHE D N 1
ATOM 11927 C CA . PHE D 2 365 ? 65.004 36.786 75.878 1.00 95.28 365 PHE D CA 1
ATOM 11928 C C . PHE D 2 365 ? 66.047 35.838 76.460 1.00 102.61 365 PHE D C 1
ATOM 11929 O O . PHE D 2 365 ? 65.910 35.371 77.591 1.00 107.85 365 PHE D O 1
ATOM 11937 N N . HIS D 2 366 ? 67.080 35.542 75.677 1.00 105.63 366 HIS D N 1
ATOM 11938 C CA . HIS D 2 366 ? 68.018 34.476 76.018 1.00 103.84 366 HIS D CA 1
ATOM 11939 C C . HIS D 2 366 ? 69.348 34.979 76.573 1.00 110.97 366 HIS D C 1
ATOM 11940 O O . HIS D 2 366 ? 70.264 34.193 76.808 1.00 120.88 366 HIS D O 1
ATOM 11947 N N . CYS D 2 367 ? 69.447 36.287 76.781 1.00 111.62 367 CYS D N 1
ATOM 11948 C CA . CYS D 2 367 ? 70.631 36.879 77.391 1.00 116.53 367 CYS D CA 1
ATOM 11949 C C . CYS D 2 367 ? 70.792 36.432 78.837 1.00 111.38 367 CYS D C 1
ATOM 11950 O O . CYS D 2 367 ? 69.919 36.694 79.665 1.00 105.83 367 CYS D O 1
ATOM 11953 N N . LEU D 2 368 ? 71.903 35.753 79.129 1.00 111.73 368 LEU D N 1
ATOM 11954 C CA . LEU D 2 368 ? 72.274 35.404 80.501 1.00 106.14 368 LEU D CA 1
ATOM 11955 C C . LEU D 2 368 ? 71.150 34.643 81.207 1.00 100.34 368 LEU D C 1
ATOM 11956 O O . LEU D 2 368 ? 70.936 34.802 82.410 1.00 91.99 368 LEU D O 1
ATOM 11961 N N . GLN D 2 369 ? 70.444 33.813 80.445 1.00 108.96 369 GLN D N 1
ATOM 11962 C CA . GLN D 2 369 ? 69.188 33.209 80.886 1.00 110.48 369 GLN D CA 1
ATOM 11963 C C . GLN D 2 369 ? 69.341 32.118 81.940 1.00 99.57 369 GLN D C 1
ATOM 11964 O O . GLN D 2 369 ? 69.600 32.403 83.109 1.00 97.93 369 GLN D O 1
ATOM 11966 N N . ARG D 2 370 ? 69.161 30.872 81.508 1.00 98.14 370 ARG D N 1
ATOM 11967 C CA . ARG D 2 370 ? 69.140 29.710 82.398 1.00 108.10 370 ARG D CA 1
ATOM 11968 C C . ARG D 2 370 ? 67.984 29.768 83.400 1.00 114.40 370 ARG D C 1
ATOM 11969 O O . ARG D 2 370 ? 68.178 29.595 84.602 1.00 111.88 370 ARG D O 1
ATOM 11971 N N . ILE D 2 371 ? 66.782 30.023 82.892 1.00 115.81 371 ILE D N 1
ATOM 11972 C CA . ILE D 2 371 ? 65.565 29.941 83.695 1.00 105.26 371 ILE D CA 1
ATOM 11973 C C . ILE D 2 371 ? 64.516 29.107 82.972 1.00 100.39 371 ILE D C 1
ATOM 11974 O O . ILE D 2 371 ? 64.149 29.407 81.836 1.00 105.21 371 ILE D O 1
ATOM 11979 N N . GLN D 2 372 ? 64.041 28.057 83.633 1.00 93.85 372 GLN D N 1
ATOM 11980 C CA . GLN D 2 372 ? 63.016 27.196 83.060 1.00 92.60 372 GLN D CA 1
ATOM 11981 C C . GLN D 2 372 ? 61.654 27.877 83.099 1.00 96.79 372 GLN D C 1
ATOM 11982 O O . GLN D 2 372 ? 60.994 27.907 84.139 1.00 100.12 372 GLN D O 1
ATOM 11984 N N . TYR D 2 373 ? 61.243 28.428 81.962 1.00 94.79 373 TYR D N 1
ATOM 11985 C CA . TYR D 2 373 ? 59.932 29.056 81.841 1.00 85.49 373 TYR D CA 1
ATOM 11986 C C . TYR D 2 373 ? 58.864 28.016 81.504 1.00 80.02 373 TYR D C 1
ATOM 11987 O O . TYR D 2 373 ? 59.153 27.033 80.818 1.00 76.62 373 TYR D O 1
ATOM 11996 N N . PRO D 2 374 ? 57.624 28.221 81.982 1.00 82.01 374 PRO D N 1
ATOM 11997 C CA . PRO D 2 374 ? 57.112 29.352 82.771 1.00 84.59 374 PRO D CA 1
ATOM 11998 C C . PRO D 2 374 ? 57.685 29.403 84.186 1.00 88.87 374 PRO D C 1
ATOM 11999 O O . PRO D 2 374 ? 57.989 28.361 84.766 1.00 91.28 374 PRO D O 1
ATOM 12003 N N . LEU D 2 375 ? 57.834 30.610 84.722 1.00 90.41 375 LEU D N 1
ATOM 12004 C CA . LEU D 2 375 ? 58.415 30.803 86.045 1.00 90.45 375 LEU D CA 1
ATOM 12005 C C . LEU D 2 375 ? 57.541 30.203 87.138 1.00 93.64 375 LEU D C 1
ATOM 12006 O O . LEU D 2 375 ? 56.491 30.746 87.479 1.00 94.28 375 LEU D O 1
ATOM 12011 N N . THR D 2 376 ? 57.981 29.074 87.681 1.00 97.00 376 THR D N 1
ATOM 12012 C CA . THR D 2 376 ? 57.268 28.421 88.767 1.00 96.15 376 THR D CA 1
ATOM 12013 C C . THR D 2 376 ? 57.525 29.184 90.063 1.00 93.81 376 THR D C 1
ATOM 12014 O O . THR D 2 376 ? 58.585 29.786 90.237 1.00 94.21 376 THR D O 1
ATOM 12018 N N . ARG D 2 377 ? 56.544 29.175 90.958 1.00 99.21 377 ARG D N 1
ATOM 12019 C CA . ARG D 2 377 ? 56.695 29.778 92.274 1.00 101.34 377 ARG D CA 1
ATOM 12020 C C . ARG D 2 377 ? 57.784 29.027 93.036 1.00 97.64 377 ARG D C 1
ATOM 12021 O O . ARG D 2 377 ? 58.719 29.628 93.583 1.00 96.38 377 ARG D O 1
ATOM 12029 N N . THR D 2 378 ? 57.649 27.704 93.053 1.00 93.25 378 THR D N 1
ATOM 12030 C CA . THR D 2 378 ? 58.608 26.813 93.700 1.00 91.70 378 THR D CA 1
ATOM 12031 C C . THR D 2 378 ? 60.024 27.033 93.181 1.00 91.98 378 THR D C 1
ATOM 12032 O O . THR D 2 378 ? 60.973 27.115 93.961 1.00 92.95 378 THR D O 1
ATOM 12036 N N . GLN D 2 379 ? 60.157 27.127 91.862 1.00 93.77 379 GLN D N 1
ATOM 12037 C CA . GLN D 2 379 ? 61.453 27.343 91.228 1.00 96.73 379 GLN D CA 1
ATOM 12038 C C . GLN D 2 379 ? 62.112 28.625 91.731 1.00 90.84 379 GLN D C 1
ATOM 12039 O O . GLN D 2 379 ? 63.280 28.622 92.127 1.00 88.71 379 GLN D O 1
ATOM 12045 N N . LEU D 2 380 ? 61.346 29.712 91.724 1.00 86.84 380 LEU D N 1
ATOM 12046 C CA . LEU D 2 380 ? 61.815 31.002 92.220 1.00 86.22 380 LEU D CA 1
ATOM 12047 C C . LEU D 2 380 ? 62.286 30.888 93.668 1.00 96.21 380 LEU D C 1
ATOM 12048 O O . LEU D 2 380 ? 63.366 31.379 94.026 1.00 108.36 380 LEU D O 1
ATOM 12053 N N . ALA D 2 381 ? 61.472 30.225 94.489 1.00 90.94 381 ALA D N 1
ATOM 12054 C CA . ALA D 2 381 ? 61.826 29.976 95.882 1.00 96.20 381 ALA D CA 1
ATOM 12055 C C . ALA D 2 381 ? 63.171 29.259 95.986 1.00 101.84 381 ALA D C 1
ATOM 12056 O O . ALA D 2 381 ? 64.021 29.628 96.796 1.00 98.15 381 ALA D O 1
ATOM 12058 N N . GLN D 2 382 ? 63.361 28.243 95.149 1.00 105.97 382 GLN D N 1
ATOM 12059 C CA . GLN D 2 382 ? 64.588 27.448 95.155 1.00 103.87 382 GLN D CA 1
ATOM 12060 C C . GLN D 2 382 ? 65.819 28.260 94.755 1.00 97.97 382 GLN D C 1
ATOM 12061 O O . GLN D 2 382 ? 66.883 28.123 95.363 1.00 104.58 382 GLN D O 1
ATOM 12067 N N . LYS D 2 383 ? 65.674 29.098 93.731 1.00 94.17 383 LYS D N 1
ATOM 12068 C CA . LYS D 2 383 ? 66.766 29.968 93.302 1.00 93.56 383 LYS D CA 1
ATOM 12069 C C . LYS D 2 383 ? 67.164 30.903 94.442 1.00 94.83 383 LYS D C 1
ATOM 12070 O O . LYS D 2 383 ? 68.351 31.021 94.797 1.00 105.86 383 LYS D O 1
ATOM 12076 N N . LEU D 2 384 ? 66.155 31.556 95.017 1.00 88.17 384 LEU D N 1
ATOM 12077 C CA . LEU D 2 384 ? 66.361 32.433 96.165 1.00 90.10 384 LEU D CA 1
ATOM 12078 C C . LEU D 2 384 ? 67.063 31.703 97.309 1.00 96.74 384 LEU D C 1
ATOM 12079 O O . LEU D 2 384 ? 67.870 32.295 98.027 1.00 97.15 384 LEU D O 1
ATOM 12084 N N . VAL D 2 385 ? 66.755 30.419 97.471 1.00 97.59 385 VAL D N 1
ATOM 12085 C CA . VAL D 2 385 ? 67.420 29.597 98.479 1.00 92.44 385 VAL D CA 1
ATOM 12086 C C . VAL D 2 385 ? 68.898 29.399 98.147 1.00 88.34 385 VAL D C 1
ATOM 12087 O O . VAL D 2 385 ? 69.764 29.575 99.007 1.00 100.65 385 VAL D O 1
ATOM 12091 N N . GLU D 2 386 ? 69.173 29.041 96.894 1.00 79.02 386 GLU D N 1
ATOM 12092 C CA . GLU D 2 386 ? 70.540 28.820 96.422 1.00 86.91 386 GLU D CA 1
ATOM 12093 C C . GLU D 2 386 ? 71.435 30.025 96.682 1.00 91.83 386 GLU D C 1
ATOM 12094 O O . GLU D 2 386 ? 72.545 29.895 97.223 1.00 109.62 386 GLU D O 1
ATOM 12100 N N . ILE D 2 387 ? 70.939 31.198 96.300 1.00 77.20 387 ILE D N 1
ATOM 12101 C CA . ILE D 2 387 ? 71.685 32.436 96.500 1.00 81.88 387 ILE D CA 1
ATOM 12102 C C . ILE D 2 387 ? 72.092 32.626 97.964 1.00 87.94 387 ILE D C 1
ATOM 12103 O O . ILE D 2 387 ? 73.205 33.063 98.259 1.00 89.41 387 ILE D O 1
ATOM 12108 N N . GLU D 2 388 ? 71.196 32.270 98.879 1.00 95.33 388 GLU D N 1
ATOM 12109 C CA . GLU D 2 388 ? 71.497 32.340 100.306 1.00 99.55 388 GLU D CA 1
ATOM 12110 C C . GLU D 2 388 ? 72.493 31.269 100.740 1.00 100.98 388 GLU D C 1
ATOM 12111 O O . GLU D 2 388 ? 73.349 31.513 101.591 1.00 103.80 388 GLU D O 1
ATOM 12117 N N . ASP D 2 389 ? 72.382 30.087 100.141 1.00 104.49 389 ASP D N 1
ATOM 12118 C CA . ASP D 2 389 ? 73.248 28.967 100.490 1.00 116.50 389 ASP D CA 1
ATOM 12119 C C . ASP D 2 389 ? 74.657 29.164 99.951 1.00 119.15 389 ASP D C 1
ATOM 12120 O O . ASP D 2 389 ? 75.566 28.405 100.287 1.00 116.18 389 ASP D O 1
ATOM 12125 N N . GLU D 2 390 ? 74.829 30.181 99.112 1.00 124.50 390 GLU D N 1
ATOM 12126 C CA . GLU D 2 390 ? 76.147 30.521 98.578 1.00 131.02 390 GLU D CA 1
ATOM 12127 C C . GLU D 2 390 ? 77.207 30.740 99.661 1.00 131.92 390 GLU D C 1
ATOM 12128 O O . GLU D 2 390 ? 78.303 30.186 99.582 1.00 136.49 390 GLU D O 1
ATOM 12134 N N . ASP D 2 391 ? 76.882 31.549 100.666 1.00 127.67 391 ASP D N 1
ATOM 12135 C CA . ASP D 2 391 ? 77.849 31.889 101.707 1.00 128.01 391 ASP D CA 1
ATOM 12136 C C . ASP D 2 391 ? 77.824 30.898 102.869 1.00 125.82 391 ASP D C 1
ATOM 12137 O O . ASP D 2 391 ? 78.852 30.627 103.491 1.00 123.96 391 ASP D O 1
#

Radius of gyration: 52.99 Å; Cα contacts (8 Å, |Δi|>4): 1963; chains: 4; bounding box: 142×99×143 Å

B-factor: mean 105.22, std 25.4, range [60.4, 212.05]

Foldseek 3Di:
DVVVVLVVQLVVLLVVLQVCLQPDALPDPSLVVSLVSNVVSVVVVQVDDDPCVVSVVSSCVSRPVSSLVVNVVDPPDPDALLVVLVVVLVVLVVQVPDPPGPQQLVSLQSNLVSLCPHDPPDPSVVCSLVSLLVSCLVPLQQLVSLQVNLVPDDPADPLLSLLSLLSQLVHVNHDPPSVVSVVVLPDADDDLLVNLLSLLLCLLQDPCPPVVVSVVSLVVSLVSLLVCLVPDPDDDCQSSLLSLLSSLSSSCVPHHDVSSVSSVVSSLSNLLSNVVVVDCDLLNLLSLLVSLLVVLQQQQPAHPVGDDGNVVPDDPVRVVSNLSSVVSSLVVVQVVPFPLDADDPLVDRCSVCSNRNRPPRDDSSSVNVSVVSQCVHPQHQWDADPDDPTTCRIDGDPD/DDPVLVVLVVVLVVQDDDLPSLVVNLVSLLVSCLVPVPVSLVVPVVVVNVVSLVVNLVVQCVVVVNDPVSNVVSLVVSLVSLLVSLVSNVQAEVQDDLDPLPDCSSPPDPVPHDDHDYDDDNVSSLLNQLSSLQVNLVSCVSVVNLVSSLSSLLSSCLSPVQALSSLQVNLVSCVVVVNNLSSLLSLLSSCQFNNHDPVSVVVNLVQLVVQCPDPLVDDDDLSSLLSNLLSCLQVLHDDVPLPVSLLVNLLVLLQDPSNLSSLLQSLLVLPDDDPSSVVSNVSSLSSLQSSLVNLLVVLLVCVVVVPDPLVQQQSLVSNLSSLLCLVSNPPCLVVSVVSLVSSLVVLVDDPAFFRDNSVDPVSGRRSHPQDDDHTSNSSSVSSCVSNVPD/DVLVVQLVVLLVVLQVCLVVDALPDPSLVVSLVSNVVSVVVVQVDPDDCPVSVVSSCVSNPVVSVVVNVVVQLLVVLVVVLVVLVVQVVPPDGLQVLVSLQSNLVSLCPHDPPDPSVVCSLVSLLVSCLSPLLQLVSLQVNLVPDDPADPLLSLLSLLSQLLHVNHDPPSVVSVVVLVDADDDDLSNLLSLLLCLLQPPPPPDVVSVVSLVVSLVSLLVVCVVDPDDACQSSLLSLLSSLSSSCVPHHDPSSVSSLVSSLSNLLSPLVPHALLNLLSLLVSLQVVLLRQQCADPDDGRSNVVVDDPVRVVSNLSSLVSSQVVQFVVQQQWQADDPLPDRCSVCSNHNRVPRDDRSSVRVSVVSQCPRPDHQFAADPPDGRGDDGGGDD/DVLVVLVVVLVVQDQDLVRLVVNLVSLLVSCLVCVPVCLVVPVVVVNVVSLVRNLVVQCPPDHAVSNVVSLVVSLVSLLVSLVSNLQAEDQDDLDPLPDCSSHPDPVPHDDHDYDPDNVSSLLSQLSSLQVVLVSCVSVVVLVSSLVSLVSSCVSPVQQLSSLQVNLVSCVVVVNNLSSLLSLLSSCQFNNHDVCSVVVNLVQLVVQCPDDLVDDDDLSSLLSNLLSCLLVLHDDVPLPVSLLSNLLVLLQDPSRLSSLLVSLLVLPDDDPSSVVSNVSSLSSLQSSQVNLLVVLQVCVVVVHAPQVQQQSLVSNVSSLLDLVSNPPCLVVCVVSLVSLLCVLVDDDDFFFGDNVVPDVSRPRSDPADPPHGSNSSSVSSVVSNVPD

Solvent-accessible surface area: 68285 Å² total; per-residue (Å²): 125,69,50,104,96,26,72,50,37,12,41,53,3,3,86,14,1,102,53,27,4,132,75,15,76,9,61,3,27,1,2,29,8,0,3,60,8,0,11,41,31,0,46,102,21,6,70,87,145,55,117,27,39,81,24,1,53,112,2,17,68,11,0,1,71,68,3,15,65,79,14,87,179,64,116,93,68,147,68,46,57,0,10,0,0,0,8,0,1,0,10,2,4,48,0,11,40,38,113,116,29,100,33,35,5,22,4,4,4,8,0,0,3,0,0,71,56,2,50,116,110,40,53,1,48,46,0,1,28,0,1,0,4,24,0,1,35,61,33,71,56,38,0,73,0,2,44,16,1,4,61,56,33,101,90,34,76,30,2,15,65,0,0,0,16,0,16,1,15,30,9,121,51,66,52,73,91,6,87,65,4,92,56,49,12,178,44,127,46,109,112,52,11,23,38,20,0,10,64,0,0,76,17,0,15,55,90,36,74,62,151,138,88,15,65,117,59,2,92,58,15,35,88,40,0,29,44,30,10,100,146,71,175,69,64,42,12,0,16,5,0,0,0,0,19,4,0,1,76,2,0,52,108,91,80,29,29,111,19,4,44,23,0,4,68,6,0,3,52,1,1,27,21,4,17,73,144,102,84,63,28,56,16,7,17,0,0,0,3,7,2,1,1,17,2,5,61,15,4,5,102,118,39,114,91,57,104,29,27,23,56,114,79,16,66,125,159,5,61,75,17,13,28,80,0,0,58,49,2,25,88,31,10,21,82,73,5,79,109,38,62,88,48,145,132,28,104,71,47,71,12,43,23,38,6,36,5,4,97,99,44,33,117,68,32,27,22,2,52,12,14,65,90,2,42,82,12,135,87,31,5,4,30,69,67,182,114,65,185,68,65,30,6,7,94,39,25,121,118,120,72,130,121,10,48,104,12,46,77,58,9,83,161,23,79,86,39,55,97,28,0,18,90,30,0,47,26,0,1,90,0,1,25,33,45,0,36,37,0,5,80,104,65,5,2,48,91,0,12,85,37,2,68,36,8,10,48,76,35,37,162,78,87,154,108,22,52,36,38,36,72,51,7,11,11,15,3,8,1,1,4,1,1,2,0,0,2,2,7,55,52,10,82,15,57,107,28,20,126,86,6,29,65,28,1,32,3,22,102,30,13,17,64,140,47,117,97,35,88,58,58,68,30,0,107,41,0,4,4,16,1,0,0,38,3,0,3,2,13,47,54,55,133,65,80,94,20,0,76,106,13,0,86,14,0,15,120,7,20,14,19,25,0,10,2,11,13,16,9,0,58,18,15,42,93,59,85,46,45,36,22,0,0,5,43,8,1,0,0,44,29,0,68,124,103,60,94,99,1,53,41,24,11,52,118,24,5,60,61,7,3,127,97,99,2,88,42,134,55,94,91,32,41,17,2,3,0,0,2,0,39,0,58,79,52,71,114,2,56,78,30,72,97,30,2,69,45,0,0,98,60,0,0,77,29,52,54,5,0,0,1,0,1,9,10,10,88,141,8,86,79,65,76,94,80,29,62,75,2,36,111,20,0,18,44,1,0,17,8,0,4,104,37,1,0,44,45,0,39,65,62,34,137,106,101,81,64,12,73,94,14,36,95,28,2,1,9,0,1,6,0,9,15,2,71,53,11,2,176,62,17,34,126,117,8,58,106,54,5,76,43,0,10,119,48,0,100,101,63,74,110,96,64,16,75,32,95,19,17,6,21,100,4,83,1,44,43,112,24,145,52,100,1,39,28,43,50,2,1,109,26,0,74,122,25,36,107,79,112,163,63,33,71,53,81,12,46,108,27,3,88,58,0,102,55,97,14,140,114,54,101,9,107,9,92,60,1,15,90,5,4,98,75,0,12,44,27,0,54,97,22,9,78,117,137,62,102,18,45,82,22,0,57,121,2,18,64,12,0,1,78,79,7,9,57,121,53,70,178,166,114,49,2,40,6,0,0,18,0,1,2,8,2,5,84,0,10,39,50,125,134,20,123,23,32,5,22,3,4,3,6,0,0,4,1,0,74,51,3,43,114,110,34,58,0,47,57,0,0,31,0,1,0,8,19,0,1,34,61,37,64,53,36,0,68,0,2,30,17,1,20,64,51,43,96,119,42,77,28,3,9,11,0,1,0,19,0,14,0,18,38,7,117,48,70,55,81,87,9,84,76,6,91,112,68,8,171,139,98,42,107,109,62,14,26,35,21,1,10,66,0,0,75,14,0,15,48,73,112,13,166,142,159,90,5,73,129,58,3,97,58,16,24,81,47,1,79,60,44,13,129,92,43,111,89,97,46,5,0,14,8,0,0,0,0,22,9,0,0,24,2,0,44,108,102,86,23,31,93,3,2,54,19,0,5,59,5,0,3,40,0,0,37,21,16,31,88,95,116,21,41,11,3,14,1,0,0,3,7,2,0,3,38,0,5,70,27,6,16,110,73,24,121,76,99,96,16,43,18,76,130,124,13,65,123,154,3,69,79,19,16,57,96,1,1,32,30,1,26,91,49,8,25,86,59,16,91,76,36,47,55,55,152,125,26,96,67,46,72,10,57,18,43,8,33,3,7,95,82,110,29,94,64,22,21,14,0,53,11,12,61,106,0,26,90,16,147,108,44,9,8,69,52,50,163,132,137,94,71,36,8,57,16,43,75,40,183,122,146,43,57,105,38,52,98,72,15,84,79,17,84,91,32,62,107,22,0,17,84,41,0,42,28,1,0,24,0,0,36,58,51,0,24,40,0,6,78,118,91,25,4,51,33,1,12,85,32,1,69,55,7,12,69,40,57,69,82,66,94,115,96,50,48,29,80,47,6,14,27,12,2,15,0,2,5,0,1,2,0,0,0,0,2,60,58,21,82,16,52,108,27,27,128,71,9,23,77,22,1,28,8,27,100,46,18,29,85,113,46,44,101,30,176,44,53,57,32,0,106,43,0,1,5,14,1,0,1,41,4,0,3,0,20,46,58,34,130,65,69,101,24,0,74,98,16,0,85,10,0,19,128,13,30,21,24,35,0,11,2,13,11,16,10,0,56,13,10,49,90,56,85,42,54,40,82,0,0,8,31,5,1,0,0,46,31,2,72,59,116,62,90,96,0,51,36,24,11,57,109,18,6,62,99,5,4,128,94,92,1,75,49,134,56,93,92,31,43,18,1,3,0,0,1,0,30,0,57,76,53,66,112,2,94,51,30,76,106,30,2,34,45,0,0,98,59,0,1,78,20,50,32,5,0,0,1,0,1,9,9,9,93,141,8,90,80,63,79,95,84,32,58,76,1,35,85,19,0,67,46,2,0,10,15,0,1,112,32,0,0,38,54,0,43,74,88,30,149,127,101,33,70,28,87,70,16,35,93,31,6,0,7,0,1,5,0,13,20,3,74,50,4,2,130,62,20,16,43,114,4,0,69,47,0,0,24,0,1,42,47,6,46,54,44,162,45,114,81,71,17,73,38,85,25,24,6,28,94,8,100,2,42,37,98,27,68,63,98,2,35,16,40,27,0,0,69,68,0,4,65,21,0,32,94,94

GO terms:
  GO:0005515 protein binding (F, IPI)
  GO:0005634 nucleus (C, IDA)
  GO:0005737 cytoplasm (C, IDA)
  GO:0035194 regulatory ncRNA-mediated post-transcriptional gene silencing (P, IMP)
  GO:0030422 siRNA processing (P, IMP)
  GO:0030538 embryonic genitalia morphogenesis (P, IMP)
  GO:0000184 nuclear-transcribed mRNA catabolic process, nonsense-mediated decay (P, IMP)
  GO:0051721 protein phosphatase 2A binding (F, IPI)
  GO:0017151 DEAD/H-box RNA helicase binding (F, IPI)

Organism: Caenorhabditis elegans (NCBI:txid6239)

InterPro domains:
  IPR002716 PIN domain [SM00670] (426-543)
  IPR011990 Tetratricopeptide-like helical domain superfamily [G3DSA:1.25.40.10] (1-193)
  IPR011990 Tetratricopeptide-like helical domain superfamily [SSF48452] (17-464)
  IPR054534 EST1-like, DNA-binding domain [PF22695] (11-374)

CATH classification: 1.25.40.10 (+1 more: 1.25.40.760)

Sequence (1564 aa):
QKSDEVTEKFKRYCNQLEKYGQTENVHSPVMAMLRRKGRKQLIEIMKRDGDCTSSINKLWIVGYYHPFQFFIRDKEKNMAIAVLLTMFCGELQEMLSLPDDKYPALWNMYIGDFHRYMPDEEIQKCLAVGYYSRAIDLDPNQGRAFHVLAGLRADLNVAQKLRLMILGQLADAPYKKGTELLEYLKFPQKESTDKLMVDFVIWALNEKSKRMDYQMTGIKIVNEFKAEIEQKLEFDWSLIMSTCRLASKLAMKKFGFQQFYNCFDTISTLYITIYSRTISSKCLLAEAISWISDSAEILGHLDEQKNEPHFQKLSVFAKTKWNELNDLVMNHINSVFTSMSLTINPSISMTSFLLNGPISEPNVEFLSQLINYLVSVEFPPMEIIHDREESGPLLRRINMSDEWEQLTVELRKIPRGTEAAPQYLRHLMKMFVADFETAVSKRFDVKFWNKLKSMMDEITKAMENDRLVNHNVQNLAIGFLTDLSLLVHYHYEIPNYGNDISKQLTWTPDVFLNRKPIKSKKNSRVFMAYVLLRMGDLMRYKENYPKAQEYYEQSCRINPADGAVWNQLGLISSLGAKNLESVYFHTRALHATMEFPTASGGLTNIFKNFANRDISRPMPIKDLYLSCLGRIHFLLEIEDSSVHLQKIGEEAATSKEMIVPLMSVYKHLEDGTELEQRAVEYVKTIWCTAYRSLLKTLDDYKEESKKLADVPHLLHILALLLCAPKLLRGIEDQTEDEVTSICEWLLCACDEKIKDSDAFGYFHCLQRIQYPLTRTQLAQKLVEIEDEDDEVTEKFKRYCNQLEKYGQTENVHSPVMAMLRRKGRKQLIEIMKRDGDCTSSINKLWIVGYYHPFQFFIRDAIAVLLTMFCGELQEMLSLPDDKYPALWNMYIGDFHRYMPDEEIQKCLAVGYYSRAIDLDPNQGRAFHVLAGLRADLNVAQKLRLMILGQLADAPYKKGTELLEYLKFPQKESTDKLMVDFVIWALNEKSKRMDYQMTGIKIVNEFKAEIEQKLEFDWSLIMSTCRLASKLAMKKFGFQQFYNCFDTISTLYITIYSRSSKCLLAEAISWISDSAEILGHLDEQKNEPHFQKLSVFAKTKWNELNDLVMNHINSVFTSMSLTINPSISMTSFLLNGPISEPNVEFLSQLINYLVSVEFPPMEIIHDREESGPLLRRIDEWEQLTVELRKIPRGTEAAPQYLRHLMKMFVADFETAVSKRFDVKFWNKLKSMMDEITKAMERLVNHNVQNLAIGFLTDLSLLVHYHYEIPNYGNDISKQLTWTPDVFLNRKPIKSKKNSRVFMAYVLLRMGDLMRYKENYPKAQEYYEQSCRINPADGAVWNQLGLISSLGAKNLESVYFHTRALHATMEFPTASGGLTNIFKNFANRDISRPMPIKDLYLSCLGRIHFLLEIEDSSVHLQKIGEEAATSKEMIVPLMSVYKHLEDGTELEQRAVEYVKTIWCTAYRSLLKTLDDYKEESKKLADVPHLLHILALLLCAPKLLRGIEDQTEDEVTSICEWLLCANCDEKIKDSDAFGYFHCLQRIQYPLTRTQLAQKLVEIEDED

Nearest PDB structures (foldseek):
  3zhe-assembly2_D  TM=1.003E+00  e=1.081E-53  Caenorhabditis elegans
  3zhe-assembly1_B  TM=9.920E-01  e=1.088E-50  Caenorhabditis elegans
  1ya0-assembly2_B  TM=6.616E-01  e=1.667E-09  Homo sapiens
  1ya0-assembly1_A  TM=6.303E-01  e=5.632E-09  Homo sapiens
  7y4i-assembly1_B  TM=2.794E-01  e=5.455E-03  Arabidopsis thaliana

Secondary structure (DSSP, 8-state):
-HHHHHHHHHHHHHHHHHHHTTTS-TT-HHHHHHHHHHHHHHHHHHTSSS---HHHHHHHIIIIIHHHHHHHS-S---S-HHHHHHHHHHHHHHHHHSTT-S-HHHHHHHHHHHHHHSPTT-GGGTHHHHHHHHHHHH-TTBHHHHHHHHHH-SS--HHHHHHHHHHHHHSSB-SSTTHHHHHHHTS--SSHHHHHHHHHHHHHH--SSSHHHHHHHHHHHHHHHHHHHHHS-----HHHHHHHHHHHHHHHHHS-HHHHHHHHHHHHHHHHHHHHTT---HHHHHHHHHHHHHHHHHHHSBPTT-SSBTTTS--HHHHHHHHHHHHHHHHHHHHH-SS----SS----SHHHHHH-S-S---HHHHHHHHHHHHHSSS-SEEE-SS-SSS-SEEE---/--HHHHHHHHHHHHSPPSSSSHHHHHHHHHHHHHH-HHHHHHTTHHHHHHHHHHHHHHHHHHHTTS-HHHHHHHHHHHHHHHHHHHHHHHHHB-PPP--TTS-HHHH--GGG--SPBPPS-HHHHHHHHHHHHHHHHHHHHHTT-HHHHHHHHHHHHHH-TT-HHHHHHHHHHHHHTT-HHHHHHHHHHHHTBSS--TTHHHHHHHHHHTTTTS-TTS---HHHHHHHHHHHHHTT---SS-HHHHHHHHHHHTT-HHHHHHHHHHHHHH-S--TTHHHHHHHHHHHHHHHHHHHHHHHHHHHHTT--GGG-HHHHHHHHHHTT-GGGSTT-TTTTHHHHHHHHHHHH----S----SS-TTSB-SS---PSS--HHHHHHHHHHHHH--/-HHHHHHHHHHHHHHHHTTTS-TT-HHHHHHHHHHHHHHHHHHHSSS--THHHHHHHIIIIIHHHHHHHT--HHHHHHHHHHHHHHHHHSTT-S-HHHHHHHHHHHHHHSPTT-GGGTHHHHHHHHHHHH-TTBHHHHHHHHHH--S--HHHHHHHHHHHHHSSB--STTHHHHHHHHS--SSHHHHHHHHHHHHHH-S--SSSHHHHHHHHHHHHHHHHHHHS-----HHHHHHHHHHHHHHHHHT-HHHHHHHHHHHHHHHHHHHH---HHHHHHHHHHHHHHHHHHHSPPSSSS--SGGG--HHHHHHHHHHHHHHHHHHHHHTTS-S--SS----SHHHHHH-S-S---HHHHHHHHHHHHTSSS-SEEE-SS-SSS--EEE--/-HHHHHHHHHHHS--SSSSHHHHHHHHHHHHHH-HHHHHHTTHHHHHHHHHHHHHHHHHHS---HHHHHHHHHHHHHHHHHHHHHHHHB------TTS-GGGT--GGG--SPBPPS-HHHHHHHHHHHHHHHHHHHHHTT-HHHHHHHHHHHHHH-TT-HHHHHHHHHHHHHTT-HHHHHHHHHHHHTSSS--TTHHHHHHHHHTTTTTS-TTS---HHHHHHHHHHHHHTT---SS-HHHHHHHHHHHTS-HHHHHHHHHHHHHH-S--TTHHHHHHHHHHHHHHHHHHHHHHHHHHHHTT--GGG-HHHHHHHHHHHT-HHHHTT-HHHHHHHHHHHHHHHHS-SS-S-B--SS-TTS--TT----SSB-HHHHHHHHHHHHHT-